Protein 7NN4 (pdb70)

Solvent-accessible surface area: 46908 Å² total

Radius of gyration: 36.26 Å; Cα contacts (8 Å, |Δi|>4): 3964; chains: 4; bounding box: 72×124×80 Å

Organism: Mycobacterium tuberculosis (strain ATCC 25618 / H37Rv) (NCBI:txid83332)

Sequence (1560 aa):
TTATMRQRWQAVMMNNYGTPPIALASGDGAVVTDVDGRTYIDLLGGIAVNVLGHRHPAVIEAVTRQMSTLGHTSNLYATEPGIALAEELVALLGADQRTRVFFCNSGAEANEAAFKLSRLTGRTKLVAAHDAFHGRTMGSSLALTGQPAKQTPFAPLPGDVTHVGYGDVDALAAAVDDHTAAVFLEPIMGESGVVVPPAGYLAAARDITARRGALLVLDEVQTGMGRTGAFFAHQHDGITPDVVTLAGLGGGLPIGACLAVGPAAELLTPGLHGSTFGGNPVCAAAALAVLRVLASDGLVRRAEVLGKSLRHGIEALGHPLIDHVRGRGLLLGIALTAPHAKDAEATARDAGYLVNAAAPDVIRLAPPLIIAEAQLDGFVAALPAILDRAVTTATMRQRWQAVMMNNYGTPPIALASGDGAVVTDVDGRTYIDLLGGIAVNVLGHRHPAVIEAVTRQMSTLGHTSNLYATEPGIALAEELVALLGADQRTRVFFCNSGAEANEAAFKLSRLTGRTKLVAAHDAFHGRTMGSSLALTGQPAKQTPFAPLPGDVTHVGYGDVDALAAAVDDHTAAVFLEPIMGESGVVVPPAGYLAAARDITARRGALLVLDEVQTGMGRTGAFFAHQHDGITPDVVTLAGLGGGLPIGACLAVGPAAELLTPGLHGSTFGGNPVCAAAALAVLRVLASDGLVRRAEVLGKSLRHGIEALGHPLIDHVRGRGLLLGIALTAPHAKDAEATARDAGYLVNAAAPDVIRLAPPLIIAEAQLDGFVAALPAILDRAVTTATMRQRWQAVMMNNYGTPPIALASGDGAVVTDVDGRTYIDLLGGIAVNVLGHRHPAVIEAVTRQMSTLGHTSNLYATEPGIALAEELVALLGADQRTRVFFCNSGAEANEAAFKLSRLTGRTKLVAAHDAFHGRTMGSSLALTGQPAKQTPFAPLPGDVTHVGYGDVDALAAAVDDHTAAVFLEPIMGESGVVVPPAGYLAAARDITARRGALLVLDEVQTGMGRTGAFFAHQHDGITPDVVTLAGLGGGLPIGACLAVGPAAELLTPGLHGSTFGGNPVCAAAALAVLRVLASDGLVRRAEVLGKSLRHGIEALGHPLIDHVRGRGLLLGIALTAPHAKDAEATARDAGYLVNAAAPDVIRLAPPLIIAEAQLDGFVAALPAILDRAVTTATMRQRWQAVMMNNYGTPPIALASGDGAVVTDVDGRTYIDLLGGIAVNVLGHRHPAVIEAVTRQMSTLGHTSNLYATEPGIALAEELVALLGADQRTRVFFCNSGAEANEAAFKLSRLTGRTKLVAAHDAFHGRTMGSSLALTGQPAKQTPFAPLPGDVTHVGYGDVDALAAAVDDHTAAVFLEPIMGESGVVVPPAGYLAAARDITARRGALLVLDEVQTGMGRTGAFFAHQHDGITPDVVTLAGLGGGLPIGACLAVGPAAELLTPGLHGSTFGGNPVCAAAALAVLRVLASDGLVRRAEVLGKSLRHGIEALGHPLIDHVRGRGLLLGIALTAPHAKDAEATARDAGYLVNAAAPDVIRLAPPLIIAEAQLDGFVAALPAILDRAV

Structure (mmCIF, N/CA/C/O backbone):
data_7NN4
#
_entry.id   7NN4
#
_cell.length_a   65.190
_cell.length_b   184.350
_cell.length_c   71.300
_cell.angle_alpha   90.000
_cell.angle_beta   106.210
_cell.angle_gamma   90.000
#
_symmetry.space_group_name_H-M   'P 1 21 1'
#
loop_
_entity.id
_entity.type
_entity.pdbx_description
1 polymer 'Acetylornithine aminotransferase'
2 non-polymer '3-hydroxynaphthalene-2-carboxylic acid'
3 non-polymer 'NITRATE ION'
4 water water
#
loop_
_atom_site.group_PDB
_atom_site.id
_atom_site.type_symbol
_atom_site.label_atom_id
_atom_site.label_alt_id
_atom_site.label_comp_id
_atom_site.label_asym_id
_atom_site.label_entity_id
_atom_site.label_seq_id
_atom_site.pdbx_PDB_ins_code
_atom_site.Cartn_x
_atom_site.Cartn_y
_atom_site.Cartn_z
_atom_site.occupancy
_atom_site.B_iso_or_equiv
_atom_site.auth_seq_id
_atom_site.auth_comp_id
_atom_site.auth_asym_id
_atom_site.auth_atom_id
_atom_site.pdbx_PDB_model_num
ATOM 1 N N . THR A 1 9 ? 43.720 44.889 39.425 1.00 45.45 7 THR A N 1
ATOM 2 C CA . THR A 1 9 ? 44.001 45.709 38.217 1.00 41.02 7 THR A CA 1
ATOM 3 C C . THR A 1 9 ? 43.321 45.170 36.952 1.00 40.21 7 THR A C 1
ATOM 4 O O . THR A 1 9 ? 43.109 43.969 36.847 1.00 35.76 7 THR A O 1
ATOM 8 N N . THR A 1 10 ? 43.046 46.076 36.014 1.00 37.90 8 THR A N 1
ATOM 9 C CA . THR A 1 10 ? 42.415 45.723 34.720 1.00 36.91 8 THR A CA 1
ATOM 10 C C . THR A 1 10 ? 43.332 44.783 33.936 1.00 36.87 8 THR A C 1
ATOM 11 O O . THR A 1 10 ? 42.830 43.802 33.411 1.00 33.36 8 THR A O 1
ATOM 15 N N . ALA A 1 11 ? 44.626 45.063 33.894 1.00 32.17 9 ALA A N 1
ATOM 16 C CA . ALA A 1 11 ? 45.565 44.208 33.140 1.00 33.45 9 ALA A CA 1
ATOM 17 C C . ALA A 1 11 ? 45.567 42.786 33.706 1.00 36.33 9 ALA A C 1
ATOM 18 O O . ALA A 1 11 ? 45.573 41.854 32.933 1.00 33.15 9 ALA A O 1
ATOM 20 N N . THR A 1 12 ? 45.601 42.636 35.020 1.00 31.61 10 THR A N 1
ATOM 21 C CA . THR A 1 12 ? 45.638 41.289 35.585 1.00 31.85 10 THR A CA 1
ATOM 22 C C . THR A 1 12 ? 44.343 40.537 35.299 1.00 28.73 10 THR A C 1
ATOM 23 O O . THR A 1 12 ? 44.371 39.356 34.937 1.00 27.39 10 THR A O 1
ATOM 27 N N . MET A 1 13 ? 43.202 41.214 35.441 1.00 28.99 11 MET A N 1
ATOM 28 C CA . MET A 1 13 ? 41.916 40.577 35.169 1.00 27.31 11 MET A CA 1
ATOM 29 C C . MET A 1 13 ? 41.786 40.197 33.701 1.00 27.63 11 MET A C 1
ATOM 30 O O . MET A 1 13 ? 41.247 39.129 33.372 1.00 23.68 11 MET A O 1
ATOM 35 N N . ARG A 1 14 ? 42.266 41.061 32.802 1.00 27.05 12 ARG A N 1
ATOM 36 C CA . ARG A 1 14 ? 42.221 40.754 31.376 1.00 25.90 12 ARG A CA 1
ATOM 37 C C . ARG A 1 14 ? 43.186 39.628 31.023 1.00 27.15 12 ARG A C 1
ATOM 38 O O . ARG A 1 14 ? 42.876 38.784 30.177 1.00 26.03 12 ARG A O 1
ATOM 46 N N . GLN A 1 15 ? 44.318 39.560 31.703 1.00 25.61 13 GLN A N 1
ATOM 47 C CA . GLN A 1 15 ? 45.260 38.451 31.445 1.00 26.76 13 GLN A CA 1
ATOM 48 C C . GLN A 1 15 ? 44.639 37.138 31.939 1.00 24.46 13 GLN A C 1
ATOM 49 O O . GLN A 1 15 ? 44.845 36.147 31.312 1.00 25.94 13 GLN A O 1
ATOM 55 N N . ARG A 1 16 ? 43.975 37.178 33.084 1.00 24.05 14 ARG A N 1
ATOM 56 C CA . ARG A 1 16 ? 43.312 35.964 33.556 1.00 24.02 14 ARG A CA 1
ATOM 57 C C . ARG A 1 16 ? 42.225 35.531 32.582 1.00 22.72 14 ARG A C 1
ATOM 58 O O . ARG A 1 16 ? 42.114 34.344 32.257 1.00 22.56 14 ARG A O 1
ATOM 66 N N . TRP A 1 17 ? 41.432 36.489 32.091 1.00 23.53 15 TRP A N 1
ATOM 67 C CA . TRP A 1 17 ? 40.430 36.186 31.070 1.00 21.18 15 TRP A CA 1
ATOM 68 C C . TRP A 1 17 ? 41.065 35.495 29.867 1.00 22.54 15 TRP A C 1
ATOM 69 O O . TRP A 1 17 ? 40.584 34.458 29.397 1.00 21.46 15 TRP A O 1
ATOM 80 N N . GLN A 1 18 ? 42.160 36.059 29.354 1.00 25.16 16 GLN A N 1
ATOM 81 C CA . GLN A 1 18 ? 42.779 35.531 28.147 1.00 23.56 16 GLN A CA 1
ATOM 82 C C . GLN A 1 18 ? 43.403 34.163 28.355 1.00 23.40 16 GLN A C 1
ATOM 83 O O . GLN A 1 18 ? 43.646 33.458 27.375 1.00 24.55 16 GLN A O 1
ATOM 89 N N . ALA A 1 19 ? 43.679 33.773 29.597 1.00 23.25 17 ALA A N 1
ATOM 90 C CA . ALA A 1 19 ? 44.284 32.479 29.859 1.00 24.75 17 ALA A CA 1
ATOM 91 C C . ALA A 1 19 ? 43.270 31.340 29.935 1.00 23.35 17 ALA A C 1
ATOM 92 O O . ALA A 1 19 ? 43.666 30.172 29.818 1.00 25.02 17 ALA A O 1
ATOM 94 N N . VAL A 1 20 ? 41.984 31.642 30.135 1.00 21.86 18 VAL A N 1
ATOM 95 C CA . VAL A 1 20 ? 41.009 30.595 30.450 1.00 20.36 18 VAL A CA 1
ATOM 96 C C . VAL A 1 20 ? 39.731 30.673 29.625 1.00 21.09 18 VAL A C 1
ATOM 97 O O . VAL A 1 20 ? 39.075 29.648 29.408 1.00 19.41 18 VAL A O 1
ATOM 101 N N . MET A 1 21 ? 39.338 31.867 29.196 1.00 19.04 19 MET A N 1
ATOM 102 C CA . MET A 1 21 ? 38.072 32.001 28.491 1.00 16.99 19 MET A CA 1
ATOM 103 C C . MET A 1 21 ? 38.258 31.665 27.019 1.00 20.83 19 MET A C 1
ATOM 104 O O . MET A 1 21 ? 39.303 31.948 26.428 1.00 22.41 19 MET A O 1
ATOM 109 N N . MET A 1 22 ? 37.241 31.046 26.425 1.00 19.82 20 MET A N 1
ATOM 110 C CA . MET A 1 22 ? 37.243 30.965 24.976 1.00 20.94 20 MET A CA 1
ATOM 111 C C . MET A 1 22 ? 37.176 32.375 24.404 1.00 21.94 20 MET A C 1
ATOM 112 O O . MET A 1 22 ? 36.748 33.317 25.070 1.00 22.51 20 MET A O 1
ATOM 117 N N . ASN A 1 23 ? 37.637 32.523 23.161 1.00 22.76 21 ASN A N 1
ATOM 118 C CA . ASN A 1 23 ? 37.799 33.843 22.560 1.00 24.16 21 ASN A CA 1
ATOM 119 C C . ASN A 1 23 ? 36.597 34.265 21.719 1.00 25.10 21 ASN A C 1
ATOM 120 O O . ASN A 1 23 ? 36.734 35.105 20.817 1.00 28.32 21 ASN A O 1
ATOM 125 N N . ASN A 1 24 ? 35.409 33.733 22.012 1.00 20.84 22 ASN A N 1
ATOM 126 C CA . ASN A 1 24 ? 34.235 34.044 21.206 1.00 19.99 22 ASN A CA 1
ATOM 127 C C . ASN A 1 24 ? 33.730 35.469 21.412 1.00 19.81 22 ASN A C 1
ATOM 128 O O . ASN A 1 24 ? 32.932 35.943 20.599 1.00 21.88 22 ASN A O 1
ATOM 133 N N . TYR A 1 25 ? 34.163 36.156 22.472 1.00 21.09 23 TYR A N 1
ATOM 134 C CA . TYR A 1 25 ? 33.813 37.548 22.713 1.00 21.85 23 TYR A CA 1
ATOM 135 C C . TYR A 1 25 ? 34.981 38.495 22.487 1.00 21.85 23 TYR A C 1
ATOM 136 O O . TYR A 1 25 ? 34.832 39.702 22.724 1.00 27.50 23 TYR A O 1
ATOM 145 N N . GLY A 1 26 ? 36.144 37.984 22.096 1.00 23.26 24 GLY A N 1
ATOM 146 C CA . GLY A 1 26 ? 37.335 38.805 22.261 1.00 26.48 24 GLY A CA 1
ATOM 147 C C . GLY A 1 26 ? 37.618 38.988 23.747 1.00 28.46 24 GLY A C 1
ATOM 148 O O . GLY A 1 26 ? 37.045 38.330 24.614 1.00 25.03 24 GLY A O 1
ATOM 149 N N . THR A 1 27 ? 38.526 39.924 24.031 1.00 23.71 25 THR A N 1
ATOM 150 C CA . THR A 1 27 ? 38.875 40.215 25.413 1.00 25.41 25 THR A CA 1
ATOM 151 C C . THR A 1 27 ? 38.205 41.514 25.835 1.00 23.82 25 THR A C 1
ATOM 152 O O . THR A 1 27 ? 38.393 42.546 25.166 1.00 25.18 25 THR A O 1
ATOM 156 N N . PRO A 1 28 ? 37.406 41.516 26.898 1.00 21.79 26 PRO A N 1
ATOM 157 C CA . PRO A 1 28 ? 36.715 42.746 27.320 1.00 21.67 26 PRO A CA 1
ATOM 158 C C . PRO A 1 28 ? 37.705 43.855 27.626 1.00 23.15 26 PRO A C 1
ATOM 159 O O . PRO A 1 28 ? 38.790 43.600 28.168 1.00 24.45 26 PRO A O 1
ATOM 163 N N . PRO A 1 29 ? 37.377 45.097 27.280 1.00 23.87 27 PRO A N 1
ATOM 164 C CA . PRO A 1 29 ? 38.328 46.194 27.510 1.00 26.34 27 PRO A CA 1
ATOM 165 C C . PRO A 1 29 ? 38.398 46.631 28.964 1.00 27.87 27 PRO A C 1
ATOM 166 O O . PRO A 1 29 ? 39.418 47.184 29.394 1.00 31.85 27 PRO A O 1
ATOM 170 N N . ILE A 1 30 ? 37.327 46.421 29.732 1.00 22.28 28 ILE A N 1
ATOM 171 C CA . ILE A 1 30 ? 37.325 46.798 31.138 1.00 24.78 28 ILE A CA 1
ATOM 172 C C . ILE A 1 30 ? 36.800 45.647 31.982 1.00 27.50 28 ILE A C 1
ATOM 173 O O . ILE A 1 30 ? 36.050 44.784 31.518 1.00 24.43 28 ILE A O 1
ATOM 178 N N . ALA A 1 31 ? 37.215 45.648 33.240 1.00 22.88 29 ALA A N 1
ATOM 179 C CA . ALA A 1 31 ? 36.794 44.652 34.215 1.00 21.52 29 ALA A CA 1
ATOM 180 C C . ALA A 1 31 ? 35.981 45.365 35.281 1.00 23.75 29 ALA A C 1
ATOM 181 O O . ALA A 1 31 ? 36.474 46.303 35.918 1.00 23.62 29 ALA A O 1
ATOM 183 N N . LEU A 1 32 ? 34.746 44.930 35.480 1.00 19.77 30 LEU A N 1
ATOM 184 C CA . LEU A 1 32 ? 33.858 45.575 36.430 1.00 20.31 30 LEU A CA 1
ATOM 185 C C . LEU A 1 32 ? 33.911 44.835 37.758 1.00 23.69 30 LEU A C 1
ATOM 186 O O . LEU A 1 32 ? 33.983 43.602 37.798 1.00 19.69 30 LEU A O 1
ATOM 191 N N . ALA A 1 33 ? 33.893 45.606 38.840 1.00 20.66 31 ALA A N 1
ATOM 192 C CA . ALA A 1 33 ? 33.980 45.082 40.198 1.00 21.36 31 ALA A CA 1
ATOM 193 C C . ALA A 1 33 ? 32.695 45.245 40.991 1.00 20.27 31 ALA A C 1
ATOM 194 O O . ALA A 1 33 ? 32.373 44.388 41.817 1.00 21.83 31 ALA A O 1
ATOM 196 N N . SER A 1 34 ? 31.951 46.328 40.781 1.00 18.77 32 SER A N 1
ATOM 197 C CA . SER A 1 34 ? 30.729 46.539 41.536 1.00 19.19 32 SER A CA 1
ATOM 198 C C . SER A 1 34 ? 29.765 47.392 40.725 1.00 19.60 32 SER A C 1
ATOM 199 O O . SER A 1 34 ? 30.140 48.042 39.743 1.00 19.75 32 SER A O 1
ATOM 202 N N . GLY A 1 35 ? 28.519 47.392 41.168 1.00 19.04 33 GLY A N 1
ATOM 203 C CA . GLY A 1 35 ? 27.481 48.195 40.546 1.00 19.84 33 GLY A CA 1
ATOM 204 C C . GLY A 1 35 ? 26.389 48.512 41.538 1.00 22.30 33 GLY A C 1
ATOM 205 O O . GLY A 1 35 ? 26.105 47.730 42.455 1.00 21.92 33 GLY A O 1
ATOM 206 N N . ASP A 1 36 ? 25.757 49.665 41.343 1.00 18.99 34 ASP A N 1
ATOM 207 C CA . ASP A 1 36 ? 24.645 50.078 42.186 1.00 19.98 34 ASP A CA 1
ATOM 208 C C . ASP A 1 36 ? 23.795 51.028 41.363 1.00 20.21 34 ASP A C 1
ATOM 209 O O . ASP A 1 36 ? 24.287 52.069 40.917 1.00 19.62 34 ASP A O 1
ATOM 214 N N . GLY A 1 37 ? 22.540 50.656 41.144 1.00 20.64 35 GLY A N 1
ATOM 215 C CA . GLY A 1 37 ? 21.687 51.450 40.278 1.00 20.80 35 GLY A CA 1
ATOM 216 C C . GLY A 1 37 ? 22.251 51.468 38.873 1.00 19.58 35 GLY A C 1
ATOM 217 O O . GLY A 1 37 ? 22.592 50.427 38.291 1.00 20.65 35 GLY A O 1
ATOM 218 N N . ALA A 1 38 ? 22.376 52.670 38.316 1.00 20.37 36 ALA A N 1
ATOM 219 C CA . ALA A 1 38 ? 22.914 52.844 36.978 1.00 21.56 36 ALA A CA 1
ATOM 220 C C . ALA A 1 38 ? 24.397 53.206 36.972 1.00 21.13 36 ALA A C 1
ATOM 221 O O . ALA A 1 38 ? 24.898 53.694 35.957 1.00 22.06 36 ALA A O 1
ATOM 223 N N . VAL A 1 39 ? 25.118 52.966 38.069 1.00 19.75 37 VAL A N 1
ATOM 224 C CA . VAL A 1 39 ? 26.542 53.258 38.142 1.00 18.64 37 VAL A CA 1
ATOM 225 C C . VAL A 1 39 ? 27.314 51.971 38.396 1.00 18.25 37 VAL A C 1
ATOM 226 O O . VAL A 1 39 ? 27.018 51.243 39.350 1.00 21.22 37 VAL A O 1
ATOM 230 N N . VAL A 1 40 ? 28.319 51.709 37.568 1.00 17.43 38 VAL A N 1
ATOM 231 C CA . VAL A 1 40 ? 29.217 50.582 37.780 1.00 20.12 38 VAL A CA 1
ATOM 232 C C . VAL A 1 40 ? 30.631 51.098 37.996 1.00 20.82 38 VAL A C 1
ATOM 233 O O . VAL A 1 40 ? 31.005 52.177 37.524 1.00 20.82 38 VAL A O 1
ATOM 237 N N . THR A 1 41 ? 31.418 50.321 38.732 1.00 20.46 39 THR A N 1
ATOM 238 C CA . THR A 1 41 ? 32.773 50.692 39.115 1.00 23.31 39 THR A CA 1
ATOM 239 C C . THR A 1 41 ? 33.717 49.601 38.639 1.00 20.90 39 THR A C 1
ATOM 240 O O . THR A 1 41 ? 33.476 48.414 38.898 1.00 22.86 39 THR A O 1
ATOM 244 N N . ASP A 1 42 ? 34.778 49.989 37.936 1.00 20.01 40 ASP A N 1
ATOM 245 C CA . ASP A 1 42 ? 35.737 48.991 37.483 1.00 21.67 40 ASP A CA 1
ATOM 246 C C . ASP A 1 42 ? 36.723 48.621 38.599 1.00 24.67 40 ASP A C 1
ATOM 247 O O . ASP A 1 42 ? 36.665 49.146 39.715 1.00 24.53 40 ASP A O 1
ATOM 252 N N . VAL A 1 43 ? 37.619 47.675 38.296 1.00 25.67 41 VAL A N 1
ATOM 253 C CA . VAL A 1 43 ? 38.571 47.179 39.288 1.00 25.27 41 VAL A CA 1
ATOM 254 C C . VAL A 1 43 ? 39.591 48.241 39.683 1.00 29.93 41 VAL A C 1
ATOM 255 O O . VAL A 1 43 ? 40.231 48.116 40.731 1.00 30.44 41 VAL A O 1
ATOM 259 N N . ASP A 1 44 ? 39.741 49.276 38.868 1.00 26.56 42 ASP A N 1
ATOM 260 C CA . ASP A 1 44 ? 40.676 50.382 39.189 1.00 28.79 42 ASP A CA 1
ATOM 261 C C . ASP A 1 44 ? 39.955 51.496 39.965 1.00 32.04 42 ASP A C 1
ATOM 262 O O . ASP A 1 44 ? 40.619 52.415 40.364 1.00 31.11 42 ASP A O 1
ATOM 267 N N . GLY A 1 45 ? 38.651 51.399 40.183 1.00 24.56 43 GLY A N 1
ATOM 268 C CA . GLY A 1 45 ? 37.897 52.400 40.957 1.00 26.84 43 GLY A CA 1
ATOM 269 C C . GLY A 1 45 ? 37.164 53.412 40.103 1.00 25.77 43 GLY A C 1
ATOM 270 O O . GLY A 1 45 ? 36.468 54.231 40.651 1.00 23.91 43 GLY A O 1
ATOM 271 N N . ARG A 1 46 ? 37.325 53.337 38.791 1.00 23.48 44 ARG A N 1
ATOM 272 C CA . ARG A 1 46 ? 36.628 54.298 37.909 1.00 23.34 44 ARG A CA 1
ATOM 273 C C . ARG A 1 46 ? 35.138 53.980 37.872 1.00 25.82 44 ARG A C 1
ATOM 274 O O . ARG A 1 46 ? 34.786 52.807 37.819 1.00 23.14 44 ARG A O 1
ATOM 282 N N . THR A 1 47 ? 34.320 55.015 37.861 1.00 22.40 45 THR A N 1
ATOM 283 C CA . THR A 1 47 ? 32.863 54.824 37.776 1.00 22.08 45 THR A CA 1
ATOM 284 C C . THR A 1 47 ? 32.377 55.200 36.380 1.00 23.82 45 THR A C 1
ATOM 285 O O . THR A 1 47 ? 32.988 56.027 35.726 1.00 21.25 45 THR A O 1
ATOM 289 N N . TYR A 1 48 ? 31.302 54.535 35.981 1.00 19.57 46 TYR A N 1
ATOM 290 C CA . TYR A 1 48 ? 30.666 54.797 34.678 1.00 18.20 46 TYR A CA 1
ATOM 291 C C . TYR A 1 48 ? 29.161 54.804 34.847 1.00 18.87 46 TYR A C 1
ATOM 292 O O . TYR A 1 48 ? 28.634 54.040 35.600 1.00 20.70 46 TYR A O 1
ATOM 301 N N . ILE A 1 49 ? 28.518 55.717 34.155 1.00 20.01 47 ILE A N 1
ATOM 302 C CA . ILE A 1 49 ? 27.070 55.680 34.067 1.00 18.91 47 ILE A CA 1
ATOM 303 C C . ILE A 1 49 ? 26.692 54.672 32.994 1.00 19.13 47 ILE A C 1
ATOM 304 O O . ILE A 1 49 ? 27.196 54.727 31.864 1.00 20.74 47 ILE A O 1
ATOM 309 N N . ASP A 1 50 ? 25.851 53.718 33.368 1.00 19.85 48 ASP A N 1
ATOM 310 C CA . ASP A 1 50 ? 25.530 52.573 32.525 1.00 19.93 48 ASP A CA 1
ATOM 311 C C . ASP A 1 50 ? 24.321 52.937 31.677 1.00 20.13 48 ASP A C 1
ATOM 312 O O . ASP A 1 50 ? 23.188 52.933 32.158 1.00 20.12 48 ASP A O 1
ATOM 317 N N . LEU A 1 51 ? 24.568 53.286 30.415 1.00 17.70 49 LEU A N 1
ATOM 318 C CA . LEU A 1 51 ? 23.507 53.583 29.463 1.00 18.48 49 LEU A CA 1
ATOM 319 C C . LEU A 1 51 ? 23.164 52.382 28.595 1.00 18.12 49 LEU A C 1
ATOM 320 O O . LEU A 1 51 ? 22.363 52.507 27.670 1.00 19.61 49 LEU A O 1
ATOM 325 N N . LEU A 1 52 ? 23.754 51.227 28.887 1.00 20.23 50 LEU A N 1
ATOM 326 C CA . LEU A 1 52 ? 23.545 50.009 28.118 1.00 17.89 50 LEU A CA 1
ATOM 327 C C . LEU A 1 52 ? 22.881 48.893 28.912 1.00 21.41 50 LEU A C 1
ATOM 328 O O . LEU A 1 52 ? 22.278 47.999 28.304 1.00 19.57 50 LEU A O 1
ATOM 333 N N . GLY A 1 53 ? 22.971 48.911 30.240 1.00 19.03 51 GLY A N 1
ATOM 334 C CA . GLY A 1 53 ? 22.258 47.945 31.059 1.00 19.35 51 GLY A CA 1
ATOM 335 C C . GLY A 1 53 ? 22.691 46.509 30.876 1.00 18.32 51 GLY A C 1
ATOM 336 O O . GLY A 1 53 ? 21.880 45.598 31.070 1.00 20.30 51 GLY A O 1
ATOM 337 N N . GLY A 1 54 ? 23.947 46.273 30.509 1.00 18.54 52 GLY A N 1
ATOM 338 C CA . GLY A 1 54 ? 24.353 44.914 30.199 1.00 18.05 52 GLY A CA 1
ATOM 339 C C . GLY A 1 54 ? 23.672 44.366 28.967 1.00 19.91 52 GLY A C 1
ATOM 340 O O . GLY A 1 54 ? 23.436 43.147 28.872 1.00 20.29 52 GLY A O 1
ATOM 341 N N . ILE A 1 55 ? 23.341 45.251 28.020 1.00 17.94 53 ILE A N 1
ATOM 342 C CA . ILE A 1 55 ? 22.587 44.951 26.802 1.00 18.39 53 ILE A CA 1
ATOM 343 C C . ILE A 1 55 ? 21.113 44.750 27.140 1.00 18.41 53 ILE A C 1
ATOM 344 O O . ILE A 1 55 ? 20.540 43.684 26.888 1.00 19.02 53 ILE A O 1
ATOM 349 N N . ALA A 1 56 ? 20.500 45.773 27.730 1.00 17.53 54 ALA A N 1
ATOM 350 C CA . ALA A 1 56 ? 19.074 45.859 28.018 1.00 17.03 54 ALA A CA 1
ATOM 351 C C . ALA A 1 56 ? 18.594 44.913 29.111 1.00 20.64 54 ALA A C 1
ATOM 352 O O . ALA A 1 56 ? 17.379 44.762 29.286 1.00 26.76 54 ALA A O 1
ATOM 354 N N . VAL A 1 57 ? 19.497 44.294 29.865 1.00 15.45 55 VAL A N 1
ATOM 355 C CA . VAL A 1 57 ? 19.101 43.319 30.878 1.00 16.48 55 VAL A CA 1
ATOM 356 C C . VAL A 1 57 ? 18.759 43.980 32.203 1.00 17.29 55 VAL A C 1
ATOM 357 O O . VAL A 1 57 ? 17.776 43.621 32.856 1.00 16.98 55 VAL A O 1
ATOM 361 N N . ASN A 1 58 ? 19.576 44.936 32.634 1.00 18.42 56 ASN A N 1
ATOM 362 C CA . ASN A 1 58 ? 19.443 45.476 33.983 1.00 19.19 56 ASN A CA 1
ATOM 363 C C . ASN A 1 58 ? 18.382 46.575 33.986 1.00 18.86 56 ASN A C 1
ATOM 364 O O . ASN A 1 58 ? 18.657 47.764 34.167 1.00 19.93 56 ASN A O 1
ATOM 369 N N . VAL A 1 59 ? 17.135 46.137 33.778 1.00 17.96 57 VAL A N 1
ATOM 370 C CA . VAL A 1 59 ? 16.003 47.060 33.737 1.00 19.27 57 VAL A CA 1
ATOM 371 C C . VAL A 1 59 ? 15.870 47.834 35.048 1.00 21.99 57 VAL A C 1
ATOM 372 O O . VAL A 1 59 ? 15.434 48.995 35.052 1.00 20.63 57 VAL A O 1
ATOM 376 N N . LEU A 1 60 ? 16.310 47.245 36.155 1.00 18.34 58 LEU A N 1
ATOM 377 C CA . LEU A 1 60 ? 16.184 47.966 37.448 1.00 20.68 58 LEU A CA 1
ATOM 378 C C . LEU A 1 60 ? 17.571 48.304 37.984 1.00 20.81 58 LEU A C 1
ATOM 379 O O . LEU A 1 60 ? 17.691 48.570 39.161 1.00 22.13 58 LEU A O 1
ATOM 384 N N . GLY A 1 61 ? 18.583 48.231 37.130 1.00 18.95 59 GLY A N 1
ATOM 385 C CA . GLY A 1 61 ? 19.971 48.487 37.514 1.00 18.81 59 GLY A CA 1
ATOM 386 C C . GLY A 1 61 ? 20.544 47.422 38.431 1.00 18.96 59 GLY A C 1
ATOM 387 O O . GLY A 1 61 ? 20.033 46.355 38.500 1.00 19.72 59 GLY A O 1
ATOM 388 N N . HIS A 1 62 ? 21.609 47.767 39.129 1.00 17.86 60 HIS A N 1
ATOM 389 C CA . HIS A 1 62 ? 22.259 46.823 40.058 1.00 19.25 60 HIS A CA 1
ATOM 390 C C . HIS A 1 62 ? 21.771 47.045 41.490 1.00 20.74 60 HIS A C 1
ATOM 391 O O . HIS A 1 62 ? 21.392 48.131 41.820 1.00 20.74 60 HIS A O 1
ATOM 398 N N . ARG A 1 63 ? 21.818 45.980 42.278 1.00 21.29 61 ARG A N 1
ATOM 399 C CA . ARG A 1 63 ? 21.469 46.006 43.716 1.00 22.35 61 ARG A CA 1
ATOM 400 C C . ARG A 1 63 ? 20.070 46.563 43.953 1.00 22.41 61 ARG A C 1
ATOM 401 O O . ARG A 1 63 ? 19.894 47.238 44.927 1.00 22.72 61 ARG A O 1
ATOM 409 N N . HIS A 1 64 ? 19.119 46.272 43.090 1.00 19.97 62 HIS A N 1
ATOM 410 C CA . HIS A 1 64 ? 17.784 46.780 43.375 1.00 20.88 62 HIS A CA 1
ATOM 411 C C . HIS A 1 64 ? 17.207 46.056 44.586 1.00 22.79 62 HIS A C 1
ATOM 412 O O . HIS A 1 64 ? 17.178 44.819 44.609 1.00 20.73 62 HIS A O 1
ATOM 419 N N . PRO A 1 65 ? 16.756 46.783 45.611 1.00 23.64 63 PRO A N 1
ATOM 420 C CA . PRO A 1 65 ? 16.354 46.121 46.861 1.00 23.17 63 PRO A CA 1
ATOM 421 C C . PRO A 1 65 ? 15.216 45.135 46.696 1.00 23.42 63 PRO A C 1
ATOM 422 O O . PRO A 1 65 ? 15.158 44.151 47.444 1.00 23.19 63 PRO A O 1
ATOM 426 N N . ALA A 1 66 ? 14.298 45.368 45.752 1.00 22.99 64 ALA A N 1
ATOM 427 C CA . ALA A 1 66 ? 13.167 44.459 45.605 1.00 21.41 64 ALA A CA 1
ATOM 428 C C . ALA A 1 66 ? 13.605 43.129 45.006 1.00 21.69 64 ALA A C 1
ATOM 429 O O . ALA A 1 66 ? 13.093 42.071 45.388 1.00 22.87 64 ALA A O 1
ATOM 431 N N . VAL A 1 67 ? 14.541 43.169 44.055 1.00 19.26 65 VAL A N 1
ATOM 432 C CA . VAL A 1 67 ? 15.054 41.936 43.466 1.00 23.12 65 VAL A CA 1
ATOM 433 C C . VAL A 1 67 ? 15.872 41.165 44.493 1.00 21.42 65 VAL A C 1
ATOM 434 O O . VAL A 1 67 ? 15.691 39.954 44.671 1.00 22.33 65 VAL A O 1
ATOM 438 N N . ILE A 1 68 ? 16.790 41.856 45.176 1.00 21.37 66 ILE A N 1
ATOM 439 C CA . ILE A 1 68 ? 17.579 41.231 46.238 1.00 22.28 66 ILE A CA 1
ATOM 440 C C . ILE A 1 68 ? 16.666 40.576 47.269 1.00 21.87 66 ILE A C 1
ATOM 441 O O . ILE A 1 68 ? 16.885 39.431 47.682 1.00 22.01 66 ILE A O 1
ATOM 446 N N . GLU A 1 69 ? 15.630 41.281 47.681 1.00 22.61 67 GLU A N 1
ATOM 447 C CA . GLU A 1 69 ? 14.722 40.719 48.705 1.00 24.58 67 GLU A CA 1
ATOM 448 C C . GLU A 1 69 ? 14.009 39.472 48.187 1.00 26.71 67 GLU A C 1
ATOM 449 O O . GLU A 1 69 ? 13.908 38.522 48.915 1.00 22.71 67 GLU A O 1
ATOM 455 N N . ALA A 1 70 ? 13.514 39.523 46.966 1.00 23.23 68 ALA A N 1
ATOM 456 C CA . ALA A 1 70 ? 12.786 38.381 46.426 1.00 22.72 68 ALA A CA 1
ATOM 457 C C . ALA A 1 70 ? 13.689 37.166 46.298 1.00 21.53 68 ALA A C 1
ATOM 458 O O . ALA A 1 70 ? 13.282 36.042 46.620 1.00 21.29 68 ALA A O 1
ATOM 460 N N . VAL A 1 71 ? 14.916 37.371 45.819 1.00 18.83 69 VAL A N 1
ATOM 461 C CA . VAL A 1 71 ? 15.831 36.251 45.623 1.00 18.67 69 VAL A CA 1
ATOM 462 C C . VAL A 1 71 ? 16.262 35.671 46.965 1.00 18.58 69 VAL A C 1
ATOM 463 O O . VAL A 1 71 ? 16.246 34.449 47.165 1.00 21.66 69 VAL A O 1
ATOM 467 N N . THR A 1 72 ? 16.655 36.536 47.906 1.00 20.18 70 THR A N 1
ATOM 468 C CA . THR A 1 72 ? 17.087 36.022 49.205 1.00 22.70 70 THR A CA 1
ATOM 469 C C . THR A 1 72 ? 15.946 35.301 49.912 1.00 19.69 70 THR A C 1
ATOM 470 O O . THR A 1 72 ? 16.146 34.226 50.491 1.00 21.55 70 THR A O 1
ATOM 474 N N . ARG A 1 73 ? 14.748 35.852 49.854 1.00 21.57 71 ARG A N 1
ATOM 475 C CA . ARG A 1 73 ? 13.561 35.205 50.474 1.00 21.84 71 ARG A CA 1
ATOM 476 C C . ARG A 1 73 ? 13.292 33.832 49.838 1.00 23.43 71 ARG A C 1
ATOM 477 O O . ARG A 1 73 ? 13.080 32.877 50.552 1.00 23.45 71 ARG A O 1
ATOM 485 N N . GLN A 1 74 ? 13.323 33.752 48.513 1.00 19.68 72 GLN A N 1
ATOM 486 C CA . GLN A 1 74 ? 12.997 32.484 47.872 1.00 20.46 72 GLN A CA 1
ATOM 487 C C . GLN A 1 74 ? 14.081 31.434 48.105 1.00 18.64 72 GLN A C 1
ATOM 488 O O . GLN A 1 74 ? 13.771 30.251 48.305 1.00 20.46 72 GLN A O 1
ATOM 494 N N . MET A 1 75 ? 15.354 31.841 48.075 1.00 19.41 73 MET A N 1
ATOM 495 C CA . MET A 1 75 ? 16.436 30.899 48.341 1.00 19.73 73 MET A CA 1
ATOM 496 C C . MET A 1 75 ? 16.336 30.323 49.743 1.00 22.57 73 MET A C 1
ATOM 497 O O . MET A 1 75 ? 16.740 29.179 49.972 1.00 21.86 73 MET A O 1
ATOM 502 N N . SER A 1 76 ? 15.824 31.101 50.692 1.00 22.53 74 SER A N 1
ATOM 503 C CA . SER A 1 76 ? 15.632 30.630 52.056 1.00 22.60 74 SER A CA 1
ATOM 504 C C . SER A 1 76 ? 14.297 29.925 52.254 1.00 22.99 74 SER A C 1
ATOM 505 O O . SER A 1 76 ? 13.939 29.620 53.396 1.00 23.76 74 SER A O 1
ATOM 508 N N . THR A 1 77 ? 13.557 29.670 51.171 1.00 20.23 75 THR A N 1
ATOM 509 C CA . THR A 1 77 ? 12.283 28.958 51.216 1.00 19.19 75 THR A CA 1
ATOM 510 C C . THR A 1 77 ? 12.332 27.676 50.399 1.00 20.28 75 THR A C 1
ATOM 511 O O . THR A 1 77 ? 12.102 26.590 50.946 1.00 19.21 75 THR A O 1
ATOM 515 N N . LEU A 1 78 ? 12.608 27.771 49.095 1.00 20.98 76 LEU A N 1
ATOM 516 C CA . LEU A 1 78 ? 12.594 26.613 48.201 1.00 18.40 76 LEU A CA 1
ATOM 517 C C . LEU A 1 78 ? 13.357 26.999 46.947 1.00 18.12 76 LEU A C 1
ATOM 518 O O . LEU A 1 78 ? 13.016 27.997 46.303 1.00 19.24 76 LEU A O 1
ATOM 523 N N . GLY A 1 79 ? 14.368 26.221 46.598 1.00 19.23 77 GLY A N 1
ATOM 524 C CA . GLY A 1 79 ? 15.126 26.440 45.386 1.00 18.93 77 GLY A CA 1
ATOM 525 C C . GLY A 1 79 ? 14.569 25.656 44.218 1.00 17.73 77 GLY A C 1
ATOM 526 O O . GLY A 1 79 ? 13.394 25.289 44.176 1.00 17.35 77 GLY A O 1
ATOM 527 N N . HIS A 1 80 ? 15.446 25.387 43.256 1.00 18.27 78 HIS A N 1
ATOM 528 C CA . HIS A 1 80 ? 15.097 24.565 42.106 1.00 15.70 78 HIS A CA 1
ATOM 529 C C . HIS A 1 80 ? 14.378 23.281 42.520 1.00 16.42 78 HIS A C 1
ATOM 530 O O . HIS A 1 80 ? 14.797 22.583 43.450 1.00 16.67 78 HIS A O 1
ATOM 537 N N . THR A 1 81 ? 13.312 22.944 41.795 1.00 14.44 79 THR A N 1
ATOM 538 C CA . THR A 1 81 ? 12.670 21.646 41.945 1.00 15.24 79 THR A CA 1
ATOM 539 C C . THR A 1 81 ? 12.578 20.842 40.655 1.00 15.25 79 THR A C 1
ATOM 540 O O . THR A 1 81 ? 12.491 19.607 40.727 1.00 17.70 79 THR A O 1
ATOM 544 N N . SER A 1 82 ? 12.630 21.502 39.493 1.00 15.01 80 SER A N 1
ATOM 545 C CA . SER A 1 82 ? 12.258 20.995 38.173 1.00 17.33 80 SER A CA 1
ATOM 546 C C . SER A 1 82 ? 10.745 20.984 38.013 1.00 16.74 80 SER A C 1
ATOM 547 O O . SER A 1 82 ? 10.004 21.082 39.000 1.00 15.79 80 SER A O 1
ATOM 550 N N . ASN A 1 83 ? 10.285 20.844 36.777 1.00 16.63 81 ASN A N 1
ATOM 551 C CA . ASN A 1 83 ? 8.862 20.880 36.481 1.00 15.45 81 ASN A CA 1
ATOM 552 C C . ASN A 1 83 ? 8.178 19.544 36.680 1.00 14.61 81 ASN A C 1
ATOM 553 O O . ASN A 1 83 ? 7.048 19.365 36.207 1.00 17.81 81 ASN A O 1
ATOM 558 N N . LEU A 1 84 ? 8.849 18.602 37.358 1.00 14.76 82 LEU A N 1
ATOM 559 C CA . LEU A 1 84 ? 8.138 17.470 37.933 1.00 16.22 82 LEU A CA 1
ATOM 560 C C . LEU A 1 84 ? 7.234 17.907 39.075 1.00 17.93 82 LEU A C 1
ATOM 561 O O . LEU A 1 84 ? 6.386 17.121 39.515 1.00 18.74 82 LEU A O 1
ATOM 566 N N . TYR A 1 85 ? 7.390 19.139 39.552 1.00 16.86 83 TYR A N 1
ATOM 567 C CA . TYR A 1 85 ? 6.671 19.649 40.710 1.00 15.18 83 TYR A CA 1
ATOM 568 C C . TYR A 1 85 ? 6.153 21.039 40.387 1.00 18.06 83 TYR A C 1
ATOM 569 O O . TYR A 1 85 ? 6.843 21.827 39.730 1.00 19.91 83 TYR A O 1
ATOM 578 N N . ALA A 1 86 ? 4.940 21.339 40.848 1.00 17.09 84 ALA A N 1
ATOM 579 C CA . ALA A 1 86 ? 4.411 22.688 40.706 1.00 18.08 84 ALA A CA 1
ATOM 580 C C . ALA A 1 86 ? 4.953 23.558 41.829 1.00 19.80 84 ALA A C 1
ATOM 581 O O . ALA A 1 86 ? 5.040 23.122 42.978 1.00 18.64 84 ALA A O 1
ATOM 583 N N . THR A 1 87 ? 5.343 24.789 41.498 1.00 16.09 85 THR A N 1
ATOM 584 C CA . THR A 1 87 ? 5.812 25.722 42.514 1.00 15.92 85 THR A CA 1
ATOM 585 C C . THR A 1 87 ? 5.231 27.103 42.249 1.00 17.86 85 THR A C 1
ATOM 586 O O . THR A 1 87 ? 4.993 27.486 41.103 1.00 18.12 85 THR A O 1
ATOM 590 N N . GLU A 1 88 ? 5.031 27.845 43.335 1.00 18.82 86 GLU A N 1
ATOM 591 C CA . GLU A 1 88 ? 4.295 29.110 43.284 1.00 21.25 86 GLU A CA 1
ATOM 592 C C . GLU A 1 88 ? 4.908 30.181 42.389 1.00 20.71 86 GLU A C 1
ATOM 593 O O . GLU A 1 88 ? 4.166 30.781 41.590 1.00 18.65 86 GLU A O 1
ATOM 599 N N . PRO A 1 89 ? 6.199 30.504 42.477 1.00 18.10 87 PRO A N 1
ATOM 600 C CA . PRO A 1 89 ? 6.684 31.682 41.738 1.00 18.69 87 PRO A CA 1
ATOM 601 C C . PRO A 1 89 ? 6.482 31.576 40.235 1.00 17.85 87 PRO A C 1
ATOM 602 O O . PRO A 1 89 ? 6.031 32.542 39.605 1.00 17.82 87 PRO A O 1
ATOM 606 N N . GLY A 1 90 ? 6.761 30.418 39.642 1.00 17.02 88 GLY A N 1
ATOM 607 C CA . GLY A 1 90 ? 6.585 30.286 38.207 1.00 17.64 88 GLY A CA 1
ATOM 608 C C . GLY A 1 90 ? 5.134 30.387 37.788 1.00 18.12 88 GLY A C 1
ATOM 609 O O . GLY A 1 90 ? 4.817 30.990 36.757 1.00 17.02 88 GLY A O 1
ATOM 610 N N . ILE A 1 91 ? 4.229 29.793 38.573 1.00 16.27 89 ILE A N 1
ATOM 611 C CA . ILE A 1 91 ? 2.809 29.901 38.255 1.00 20.50 89 ILE A CA 1
ATOM 612 C C . ILE A 1 91 ? 2.361 31.356 38.338 1.00 19.28 89 ILE A C 1
ATOM 613 O O . ILE A 1 91 ? 1.684 31.866 37.437 1.00 19.87 89 ILE A O 1
ATOM 618 N N . ALA A 1 92 ? 2.765 32.053 39.404 1.00 16.01 90 ALA A N 1
ATOM 619 C CA . ALA A 1 92 ? 2.378 33.453 39.571 1.00 18.07 90 ALA A CA 1
ATOM 620 C C . ALA A 1 92 ? 2.971 34.324 38.471 1.00 21.79 90 ALA A C 1
ATOM 621 O O . ALA A 1 92 ? 2.304 35.233 37.961 1.00 20.77 90 ALA A O 1
ATOM 623 N N . LEU A 1 93 ? 4.220 34.061 38.088 1.00 17.46 91 LEU A N 1
ATOM 624 C CA . LEU A 1 93 ? 4.834 34.832 37.014 1.00 16.84 91 LEU A CA 1
ATOM 625 C C . LEU A 1 93 ? 4.104 34.618 35.700 1.00 18.70 91 LEU A C 1
ATOM 626 O O . LEU A 1 93 ? 3.851 35.577 34.957 1.00 17.96 91 LEU A O 1
ATOM 631 N N . ALA A 1 94 ? 3.756 33.370 35.395 1.00 18.25 92 ALA A N 1
ATOM 632 C CA . ALA A 1 94 ? 3.004 33.088 34.181 1.00 15.92 92 ALA A CA 1
ATOM 633 C C . ALA A 1 94 ? 1.672 33.826 34.190 1.00 19.15 92 ALA A C 1
ATOM 634 O O . ALA A 1 94 ? 1.282 34.430 33.186 1.00 18.21 92 ALA A O 1
ATOM 636 N N . GLU A 1 95 ? 0.981 33.815 35.329 1.00 18.56 93 GLU A N 1
ATOM 637 C CA . GLU A 1 95 ? -0.277 34.550 35.442 1.00 22.25 93 GLU A CA 1
ATOM 638 C C . GLU A 1 95 ? -0.065 36.040 35.200 1.00 18.95 93 GLU A C 1
ATOM 639 O O . GLU A 1 95 ? -0.847 36.677 34.479 1.00 20.20 93 GLU A O 1
ATOM 645 N N . GLU A 1 96 ? 0.987 36.613 35.785 1.00 19.73 94 GLU A N 1
ATOM 646 C CA . GLU A 1 96 ? 1.231 38.045 35.614 1.00 17.81 94 GLU A CA 1
ATOM 647 C C . GLU A 1 96 ? 1.578 38.383 34.166 1.00 22.22 94 GLU A C 1
ATOM 648 O O . GLU A 1 96 ? 1.134 39.4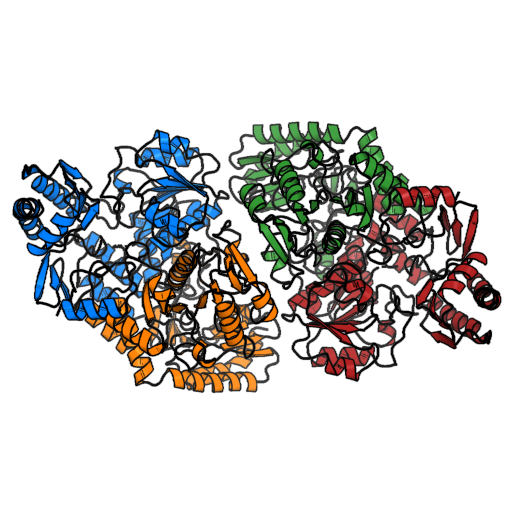15 33.638 1.00 22.23 94 GLU A O 1
ATOM 654 N N . LEU A 1 97 ? 2.390 37.545 33.518 1.00 20.10 95 LEU A N 1
ATOM 655 C CA . LEU A 1 97 ? 2.765 37.798 32.128 1.00 18.27 95 LEU A CA 1
ATOM 656 C C . LEU A 1 97 ? 1.566 37.679 31.198 1.00 19.62 95 LEU A C 1
ATOM 657 O O . LEU A 1 97 ? 1.429 38.468 30.256 1.00 19.41 95 LEU A O 1
ATOM 662 N N . VAL A 1 98 ? 0.688 36.708 31.441 1.00 19.14 96 VAL A N 1
ATOM 663 C CA . VAL A 1 98 ? -0.514 36.579 30.621 1.00 19.86 96 VAL A CA 1
ATOM 664 C C . VAL A 1 98 ? -1.404 37.811 30.785 1.00 20.43 96 VAL A C 1
ATOM 665 O O . VAL A 1 98 ? -1.953 38.333 29.807 1.00 22.53 96 VAL A O 1
ATOM 669 N N . ALA A 1 99 ? -1.541 38.306 32.018 1.00 20.75 97 ALA A N 1
ATOM 670 C CA . ALA A 1 99 ? -2.320 39.522 32.248 1.00 24.21 97 ALA A CA 1
ATOM 671 C C . ALA A 1 99 ? -1.725 40.706 31.497 1.00 24.05 97 ALA A C 1
ATOM 672 O O . ALA A 1 99 ? -2.458 41.527 30.925 1.00 23.48 97 ALA A O 1
ATOM 674 N N . LEU A 1 100 ? -0.395 40.817 31.493 1.00 21.76 98 LEU A N 1
ATOM 675 C CA . LEU A 1 100 ? 0.252 41.947 30.833 1.00 19.45 98 LEU A CA 1
ATOM 676 C C . LEU A 1 100 ? 0.076 41.886 29.323 1.00 23.58 98 LEU A C 1
ATOM 677 O O . LEU A 1 100 ? -0.065 42.926 28.668 1.00 23.63 98 LEU A O 1
ATOM 682 N N . LEU A 1 101 ? 0.096 40.685 28.748 1.00 20.39 99 LEU A N 1
ATOM 683 C CA . LEU A 1 101 ? -0.141 40.562 27.316 1.00 21.58 99 LEU A CA 1
ATOM 684 C C . LEU A 1 101 ? -1.574 40.952 26.966 1.00 23.22 99 LEU A C 1
ATOM 685 O O . LEU A 1 101 ? -1.813 41.606 25.944 1.00 27.21 99 LEU A O 1
ATOM 690 N N . GLY A 1 102 ? -2.536 40.556 27.796 1.00 25.92 100 GLY A N 1
ATOM 691 C CA . GLY A 1 102 ? -3.911 40.992 27.612 1.00 26.29 100 GLY A CA 1
ATOM 692 C C . GLY A 1 102 ? -4.567 40.475 26.354 1.00 28.56 100 GLY A C 1
ATOM 693 O O . GLY A 1 102 ? -5.416 41.164 25.775 1.00 34.00 100 GLY A O 1
ATOM 694 N N . ALA A 1 103 ? -4.201 39.280 25.909 1.00 25.76 101 ALA A N 1
ATOM 695 C CA . ALA A 1 103 ? -4.838 38.711 24.735 1.00 27.46 101 ALA A CA 1
ATOM 696 C C . ALA A 1 103 ? -6.259 38.273 25.074 1.00 29.29 101 ALA A C 1
ATOM 697 O O . ALA A 1 103 ? -6.592 37.997 26.230 1.00 33.01 101 ALA A O 1
ATOM 699 N N . ASP A 1 104 ? -7.104 38.207 24.049 1.00 30.47 102 ASP A N 1
ATOM 700 C CA . ASP A 1 104 ? -8.495 37.837 24.281 1.00 35.57 102 ASP A CA 1
ATOM 701 C C . ASP A 1 104 ? -8.710 36.331 24.334 1.00 38.70 102 ASP A C 1
ATOM 702 O O . ASP A 1 104 ? -9.703 35.882 24.916 1.00 44.00 102 ASP A O 1
ATOM 707 N N . GLN A 1 105 ? -7.804 35.546 23.758 1.00 32.04 103 GLN A N 1
ATOM 708 C CA . GLN A 1 105 ? -7.856 34.096 23.844 1.00 31.16 103 GLN A CA 1
ATOM 709 C C . GLN A 1 105 ? -6.931 33.612 24.953 1.00 26.76 103 GLN A C 1
ATOM 710 O O . GLN A 1 105 ? -6.085 34.357 25.459 1.00 26.95 103 GLN A O 1
ATOM 716 N N . ARG A 1 106 ? -7.103 32.349 25.332 1.00 29.14 104 ARG A N 1
ATOM 717 C CA . ARG A 1 106 ? -6.250 31.794 26.370 1.00 28.15 104 ARG A CA 1
ATOM 718 C C . ARG A 1 106 ? -4.802 31.813 25.911 1.00 25.30 104 ARG A C 1
ATOM 719 O O . ARG A 1 106 ? -4.489 31.503 24.758 1.00 25.74 104 ARG A O 1
ATOM 727 N N . THR A 1 107 ? -3.928 32.193 26.829 1.00 22.21 105 THR A N 1
ATOM 728 C CA . THR A 1 107 ? -2.499 32.281 26.602 1.00 20.73 105 THR A CA 1
ATOM 729 C C . THR A 1 107 ? -1.824 31.340 27.584 1.00 18.71 105 THR A C 1
ATOM 730 O O . THR A 1 107 ? -2.200 31.286 28.756 1.00 20.70 105 THR A O 1
ATOM 734 N N . ARG A 1 108 ? -0.831 30.595 27.102 1.00 20.60 106 ARG A N 1
ATOM 735 C CA . ARG A 1 108 ? -0.090 29.667 27.941 1.00 18.91 106 ARG A CA 1
ATOM 736 C C . ARG A 1 108 ? 1.397 29.990 27.872 1.00 18.16 106 ARG A C 1
ATOM 737 O O . ARG A 1 108 ? 1.880 30.581 26.906 1.00 18.36 106 ARG A O 1
ATOM 745 N N . VAL A 1 109 ? 2.125 29.578 28.910 1.00 17.48 107 VAL A N 1
ATOM 746 C CA . VAL A 1 109 ? 3.491 30.028 29.141 1.00 16.67 107 VAL A CA 1
ATOM 747 C C . VAL A 1 109 ? 4.425 28.831 29.242 1.00 16.32 107 VAL A C 1
ATOM 748 O O . VAL A 1 109 ? 4.088 27.819 29.866 1.00 17.78 107 VAL A O 1
ATOM 752 N N . PHE A 1 110 ? 5.605 28.955 28.631 1.00 14.74 108 PHE A N 1
ATOM 753 C CA . PHE A 1 110 ? 6.712 28.023 28.833 1.00 15.83 108 PHE A CA 1
ATOM 754 C C . PHE A 1 110 ? 7.928 28.826 29.267 1.00 15.44 108 PHE A C 1
ATOM 755 O O . PHE A 1 110 ? 8.281 29.819 28.622 1.00 15.19 108 PHE A O 1
ATOM 763 N N . PHE A 1 111 ? 8.574 28.411 30.357 1.00 13.97 109 PHE A N 1
ATOM 764 C CA . PHE A 1 111 ? 9.752 29.115 30.842 1.00 15.27 109 PHE A CA 1
ATOM 765 C C . PHE A 1 111 ? 11.036 28.412 30.427 1.00 16.26 109 PHE A C 1
ATOM 766 O O . PHE A 1 111 ? 11.099 27.186 30.318 1.00 15.78 109 PHE A O 1
ATOM 774 N N . CYS A 1 112 ? 12.077 29.213 30.246 1.00 13.71 110 CYS A N 1
ATOM 775 C CA . CYS A 1 112 ? 13.405 28.716 29.903 1.00 15.34 110 CYS A CA 1
ATOM 776 C C . CYS A 1 112 ? 14.419 29.697 30.487 1.00 14.74 110 CYS A C 1
ATOM 777 O O . CYS A 1 112 ? 14.098 30.469 31.395 1.00 15.49 110 CYS A O 1
ATOM 780 N N . ASN A 1 113 ? 15.638 29.700 29.947 1.00 13.26 111 ASN A N 1
ATOM 781 C CA . ASN A 1 113 ? 16.731 30.434 30.579 1.00 15.41 111 ASN A CA 1
ATOM 782 C C . ASN A 1 113 ? 17.231 31.625 29.794 1.00 16.99 111 ASN A C 1
ATOM 783 O O . ASN A 1 113 ? 17.986 32.426 30.355 1.00 20.93 111 ASN A O 1
ATOM 788 N N . SER A 1 114 ? 16.849 31.770 28.532 1.00 14.71 112 SER A N 1
ATOM 789 C CA . SER A 1 114 ? 17.530 32.714 27.661 1.00 14.58 112 SER A CA 1
ATOM 790 C C . SER A 1 114 ? 16.616 33.070 26.497 1.00 15.14 112 SER A C 1
ATOM 791 O O . SER A 1 114 ? 15.614 32.400 26.232 1.00 15.20 112 SER A O 1
ATOM 794 N N . GLY A 1 115 ? 17.005 34.131 25.785 1.00 13.79 113 GLY A N 1
ATOM 795 C CA . GLY A 1 115 ? 16.295 34.503 24.573 1.00 14.21 113 GLY A CA 1
ATOM 796 C C . GLY A 1 115 ? 16.425 33.469 23.473 1.00 14.56 113 GLY A C 1
ATOM 797 O O . GLY A 1 115 ? 15.442 33.144 22.792 1.00 14.39 113 GLY A O 1
ATOM 798 N N . ALA A 1 116 ? 17.630 32.931 23.282 1.00 14.78 114 ALA A N 1
ATOM 799 C CA . ALA A 1 116 ? 17.785 31.857 22.307 1.00 15.69 114 ALA A CA 1
ATOM 800 C C . ALA A 1 116 ? 16.862 30.693 22.626 1.00 16.15 114 ALA A C 1
ATOM 801 O O . ALA A 1 116 ? 16.193 30.166 21.728 1.00 14.53 114 ALA A O 1
ATOM 803 N N . GLU A 1 117 ? 16.794 30.287 23.901 1.00 13.96 115 GLU A N 1
ATOM 804 C CA . GLU A 1 117 ? 15.935 29.157 24.244 1.00 13.78 115 GLU A CA 1
ATOM 805 C C . GLU A 1 117 ? 14.465 29.490 24.064 1.00 13.13 115 GLU A C 1
ATOM 806 O O . GLU A 1 117 ? 13.683 28.605 23.697 1.00 14.31 115 GLU A O 1
ATOM 812 N N . ALA A 1 118 ? 14.066 30.745 24.331 1.00 14.35 116 ALA A N 1
ATOM 813 C CA . ALA A 1 118 ? 12.675 31.128 24.117 1.00 13.63 116 ALA A CA 1
ATOM 814 C C . ALA A 1 118 ? 12.318 31.019 22.643 1.00 13.93 116 ALA A C 1
ATOM 815 O O . ALA A 1 118 ? 11.257 30.486 22.291 1.00 15.90 116 ALA A O 1
ATOM 817 N N . ASN A 1 119 ? 13.222 31.469 21.766 1.00 14.63 117 ASN A N 1
ATOM 818 C CA . ASN A 1 119 ? 12.969 31.354 20.334 1.00 14.75 117 ASN A CA 1
ATOM 819 C C . ASN A 1 119 ? 13.104 29.919 19.835 1.00 14.28 117 ASN A C 1
ATOM 820 O O . ASN A 1 119 ? 12.466 29.560 18.839 1.00 15.40 117 ASN A O 1
ATOM 825 N N . GLU A 1 120 ? 13.941 29.096 20.485 1.00 14.68 118 GLU A N 1
ATOM 826 C CA . GLU A 1 120 ? 13.933 27.669 20.172 1.00 13.72 118 GLU A CA 1
ATOM 827 C C . GLU A 1 120 ? 12.574 27.067 20.485 1.00 14.72 118 GLU A C 1
ATOM 828 O O . GLU A 1 120 ? 12.053 26.246 19.714 1.00 14.94 118 GLU A O 1
ATOM 834 N N . ALA A 1 121 ? 11.982 27.445 21.620 1.00 14.40 119 ALA A N 1
ATOM 835 C CA . ALA A 1 121 ? 10.656 26.932 21.933 1.00 14.96 119 ALA A CA 1
ATOM 836 C C . ALA A 1 121 ? 9.661 27.366 20.871 1.00 14.51 119 ALA A C 1
ATOM 837 O O . ALA A 1 121 ? 8.859 26.558 20.395 1.00 15.71 119 ALA A O 1
ATOM 839 N N . ALA A 1 122 ? 9.741 28.626 20.444 1.00 14.58 120 ALA A N 1
ATOM 840 C CA . ALA A 1 122 ? 8.849 29.092 19.386 1.00 14.77 120 ALA A CA 1
ATOM 841 C C . ALA A 1 122 ? 9.126 28.374 18.070 1.00 14.73 120 ALA A C 1
ATOM 842 O O . ALA A 1 122 ? 8.193 28.051 17.330 1.00 15.26 120 ALA A O 1
ATOM 844 N N . PHE A 1 123 ? 10.401 28.155 17.742 1.00 15.11 121 PHE A N 1
ATOM 845 C CA . PHE A 1 123 ? 10.764 27.371 16.563 1.00 16.12 121 PHE A CA 1
ATOM 846 C C . PHE A 1 123 ? 10.095 26.000 16.602 1.00 16.22 121 PHE A C 1
ATOM 847 O O . PHE A 1 123 ? 9.508 25.545 15.606 1.00 17.30 121 PHE A O 1
ATOM 855 N N . LYS A 1 124 ? 10.177 25.324 17.748 1.00 15.34 122 LYS A N 1
ATOM 856 C CA . LYS A 1 124 ? 9.579 23.997 17.865 1.00 16.35 122 LYS A CA 1
ATOM 857 C C . LYS A 1 124 ? 8.056 24.057 17.803 1.00 16.83 122 LYS A C 1
ATOM 858 O O . LYS A 1 124 ? 7.425 23.209 17.152 1.00 15.87 122 LYS A O 1
ATOM 864 N N . LEU A 1 125 ? 7.449 25.064 18.437 1.00 17.33 123 LEU A N 1
ATOM 865 C CA . LEU A 1 125 ? 6.025 25.316 18.234 1.00 18.09 123 LEU A CA 1
ATOM 866 C C . LEU A 1 125 ? 5.681 25.371 16.754 1.00 18.31 123 LEU A C 1
ATOM 867 O O . LEU A 1 125 ? 4.706 24.749 16.307 1.00 19.08 123 LEU A O 1
ATOM 872 N N . SER A 1 126 ? 6.462 26.118 15.970 1.00 16.67 124 SER A N 1
ATOM 873 C CA . SER A 1 126 ? 6.118 26.277 14.557 1.00 18.37 124 SER A CA 1
ATOM 874 C C . SER A 1 126 ? 6.176 24.954 13.805 1.00 18.35 124 SER A C 1
ATOM 875 O O . SER A 1 126 ? 5.421 24.751 12.847 1.00 17.98 124 SER A O 1
ATOM 878 N N . ARG A 1 127 ? 7.047 24.035 14.228 1.00 16.35 125 ARG A N 1
ATOM 879 C CA . ARG A 1 127 ? 7.064 22.712 13.613 1.00 17.22 125 ARG A CA 1
ATOM 880 C C . ARG A 1 127 ? 5.741 21.985 13.810 1.00 20.01 125 ARG A C 1
ATOM 881 O O . ARG A 1 127 ? 5.315 21.218 12.935 1.00 20.94 125 ARG A O 1
ATOM 889 N N . LEU A 1 128 ? 5.072 22.216 14.940 1.00 18.45 126 LEU A N 1
ATOM 890 C CA . LEU A 1 128 ? 3.842 21.493 15.231 1.00 18.94 126 LEU A CA 1
ATOM 891 C C . LEU A 1 128 ? 2.651 21.985 14.416 1.00 20.94 126 LEU A C 1
ATOM 892 O O . LEU A 1 128 ? 1.578 21.373 14.492 1.00 24.42 126 LEU A O 1
ATOM 897 N N . THR A 1 129 ? 2.809 23.062 13.640 1.00 20.32 127 THR A N 1
ATOM 898 C CA . THR A 1 129 ? 1.780 23.470 12.687 1.00 21.67 127 THR A CA 1
ATOM 899 C C . THR A 1 129 ? 1.720 22.568 11.463 1.00 24.09 127 THR A C 1
ATOM 900 O O . THR A 1 129 ? 0.812 22.731 10.637 1.00 24.98 127 THR A O 1
ATOM 904 N N . GLY A 1 130 ? 2.674 21.659 11.299 1.00 19.83 128 GLY A N 1
ATOM 905 C CA . GLY A 1 130 ? 2.749 20.833 10.115 1.00 21.99 128 GLY A CA 1
ATOM 906 C C . GLY A 1 130 ? 3.535 21.434 8.973 1.00 25.28 128 GLY A C 1
ATOM 907 O O . GLY A 1 130 ? 3.678 20.783 7.929 1.00 28.64 128 GLY A O 1
ATOM 908 N N . ARG A 1 131 ? 4.049 22.648 9.135 1.00 19.57 129 ARG A N 1
ATOM 909 C CA . ARG A 1 131 ? 4.815 23.328 8.107 1.00 20.70 129 ARG A CA 1
ATOM 910 C C . ARG A 1 131 ? 6.251 23.504 8.578 1.00 18.19 129 ARG A C 1
ATOM 911 O O . ARG A 1 131 ? 6.525 23.534 9.780 1.00 19.30 129 ARG A O 1
ATOM 919 N N . THR A 1 132 ? 7.168 23.606 7.621 1.00 20.77 130 THR A N 1
ATOM 920 C CA . THR A 1 132 ? 8.588 23.693 7.925 1.00 20.14 130 THR A CA 1
ATOM 921 C C . THR A 1 132 ? 9.253 24.967 7.417 1.00 21.87 130 THR A C 1
ATOM 922 O O . THR A 1 132 ? 10.444 25.172 7.680 1.00 22.72 130 THR A O 1
ATOM 926 N N . LYS A 1 133 ? 8.535 25.821 6.693 1.00 20.03 131 LYS A N 1
ATOM 927 C CA . LYS A 1 133 ? 9.128 27.033 6.151 1.00 19.54 131 LYS A CA 1
ATOM 928 C C . LYS A 1 133 ? 8.939 28.177 7.136 1.00 16.79 131 LYS A C 1
ATOM 929 O O . LYS A 1 133 ? 7.865 28.334 7.728 1.00 17.72 131 LYS A O 1
ATOM 935 N N . LEU A 1 134 ? 9.999 28.962 7.323 1.00 16.75 132 LEU A N 1
ATOM 936 C CA . LEU A 1 134 ? 10.007 30.073 8.265 1.00 18.06 132 LEU A CA 1
ATOM 937 C C . LEU A 1 134 ? 10.503 31.322 7.553 1.00 17.12 132 LEU A C 1
ATOM 938 O O . LEU A 1 134 ? 11.311 31.243 6.626 1.00 17.28 132 LEU A O 1
ATOM 943 N N . VAL A 1 135 ? 10.047 32.485 8.015 1.00 17.13 133 VAL A N 1
ATOM 944 C CA . VAL A 1 135 ? 10.471 33.762 7.449 1.00 18.59 133 VAL A CA 1
ATOM 945 C C . VAL A 1 135 ? 10.950 34.662 8.580 1.00 16.01 133 VAL A C 1
ATOM 946 O O . VAL A 1 135 ? 10.302 34.747 9.628 1.00 17.01 133 VAL A O 1
ATOM 950 N N . ALA A 1 136 ? 12.093 35.308 8.372 1.00 16.80 134 ALA A N 1
ATOM 951 C CA . ALA A 1 136 ? 12.630 36.285 9.303 1.00 16.48 134 ALA A CA 1
ATOM 952 C C . ALA A 1 136 ? 13.232 37.419 8.486 1.00 19.37 134 ALA A C 1
ATOM 953 O O . ALA A 1 136 ? 13.182 37.406 7.255 1.00 18.69 134 ALA A O 1
ATOM 955 N N . ALA A 1 137 ? 13.794 38.394 9.182 1.00 15.44 135 ALA A N 1
ATOM 956 C CA . ALA A 1 137 ? 14.303 39.582 8.485 1.00 17.90 135 ALA A CA 1
ATOM 957 C C . ALA A 1 137 ? 15.812 39.566 8.389 1.00 19.90 135 ALA A C 1
ATOM 958 O O . ALA A 1 137 ? 16.462 39.148 9.283 1.00 19.36 135 ALA A O 1
ATOM 960 N N . HIS A 1 138 ? 16.319 40.140 7.307 1.00 19.41 136 HIS A N 1
ATOM 961 C CA . HIS A 1 138 ? 17.772 40.370 7.192 1.00 19.41 136 HIS A CA 1
ATOM 962 C C . HIS A 1 138 ? 18.182 41.304 8.340 1.00 19.35 136 HIS A C 1
ATOM 963 O O . HIS A 1 138 ? 17.476 42.250 8.597 1.00 20.25 136 HIS A O 1
ATOM 970 N N . ASP A 1 139 ? 19.288 40.959 9.004 1.00 20.62 137 ASP A N 1
ATOM 971 C CA . ASP A 1 139 ? 19.924 41.676 10.147 1.00 23.05 137 ASP A CA 1
ATOM 972 C C . ASP A 1 139 ? 19.179 41.442 11.465 1.00 21.56 137 ASP A C 1
ATOM 973 O O . ASP A 1 139 ? 19.604 41.969 12.448 1.00 20.03 137 ASP A O 1
ATOM 978 N N . ALA A 1 140 ? 18.177 40.581 11.469 1.00 18.11 138 ALA A N 1
ATOM 979 C CA . ALA A 1 140 ? 17.458 40.294 12.719 1.00 20.14 138 ALA A CA 1
ATOM 980 C C . ALA A 1 140 ? 18.363 39.477 13.635 1.00 17.69 138 ALA A C 1
ATOM 981 O O . ALA A 1 140 ? 19.197 38.770 13.191 1.00 18.32 138 ALA A O 1
ATOM 983 N N . PHE A 1 141 ? 18.143 39.628 14.919 1.00 16.68 139 PHE A N 1
ATOM 984 C CA . PHE A 1 141 ? 18.908 38.814 15.883 1.00 16.18 139 PHE A CA 1
ATOM 985 C C . PHE A 1 141 ? 17.914 38.072 16.764 1.00 15.52 139 PHE A C 1
ATOM 986 O O . PHE A 1 141 ? 17.123 38.705 17.385 1.00 17.47 139 PHE A O 1
ATOM 994 N N . HIS A 1 142 ? 18.017 36.752 16.762 1.00 16.12 140 HIS A N 1
ATOM 995 C CA . HIS A 1 142 ? 17.100 35.925 17.528 1.00 14.50 140 HIS A CA 1
ATOM 996 C C . HIS A 1 142 ? 17.810 34.945 18.450 1.00 16.33 140 HIS A C 1
ATOM 997 O O . HIS A 1 142 ? 17.139 34.187 19.151 1.00 15.99 140 HIS A O 1
ATOM 1004 N N . GLY A 1 143 ? 19.134 34.964 18.502 1.00 15.93 141 GLY A N 1
ATOM 1005 C CA . GLY A 1 143 ? 19.881 34.051 19.347 1.00 15.93 141 GLY A CA 1
ATOM 1006 C C . GLY A 1 143 ? 20.909 33.260 18.560 1.00 16.99 141 GLY A C 1
ATOM 1007 O O . GLY A 1 143 ? 20.978 33.307 17.334 1.00 18.10 141 GLY A O 1
ATOM 1008 N N . ARG A 1 144 ? 21.717 32.511 19.302 1.00 15.70 142 ARG A N 1
ATOM 1009 C CA . ARG A 1 144 ? 22.913 31.849 18.739 1.00 17.99 142 ARG A CA 1
ATOM 1010 C C . ARG A 1 144 ? 22.895 30.318 18.807 1.00 18.01 142 ARG A C 1
ATOM 1011 O O . ARG A 1 144 ? 23.832 29.749 18.355 1.00 19.36 142 ARG A O 1
ATOM 1019 N N . THR A 1 145 ? 21.896 29.718 19.426 1.00 16.62 143 THR A N 1
ATOM 1020 C CA . THR A 1 145 ? 21.760 28.274 19.325 1.00 17.75 143 THR A CA 1
ATOM 1021 C C . THR A 1 145 ? 21.327 27.922 17.899 1.00 17.65 143 THR A C 1
ATOM 1022 O O . THR A 1 145 ? 20.913 28.789 17.131 1.00 18.97 143 THR A O 1
ATOM 1026 N N . MET A 1 146 ? 21.439 26.641 17.533 1.00 18.09 144 MET A N 1
ATOM 1027 C CA . MET A 1 146 ? 21.331 26.285 16.114 1.00 18.31 144 MET A CA 1
ATOM 1028 C C . MET A 1 146 ? 19.985 26.682 15.512 1.00 19.41 144 MET A C 1
ATOM 1029 O O . MET A 1 146 ? 19.933 27.187 14.384 1.00 19.86 144 MET A O 1
ATOM 1034 N N . GLY A 1 147 ? 18.885 26.465 16.235 1.00 17.25 145 GLY A N 1
ATOM 1035 C CA . GLY A 1 147 ? 17.587 26.851 15.701 1.00 17.48 145 GLY A CA 1
ATOM 1036 C C . GLY A 1 147 ? 17.417 28.359 15.653 1.00 18.56 145 GLY A C 1
ATOM 1037 O O . GLY A 1 147 ? 17.015 28.933 14.631 1.00 18.50 145 GLY A O 1
ATOM 1038 N N . SER A 1 148 ? 17.741 29.027 16.757 1.00 15.73 146 SER A N 1
ATOM 1039 C CA A SER A 1 148 ? 17.607 30.477 16.783 0.53 16.06 146 SER A CA 1
ATOM 1040 C CA B SER A 1 148 ? 17.608 30.479 16.788 0.47 16.07 146 SER A CA 1
ATOM 1041 C C . SER A 1 148 ? 18.589 31.160 15.840 1.00 17.25 146 SER A C 1
ATOM 1042 O O . SER A 1 148 ? 18.269 32.216 15.285 1.00 16.46 146 SER A O 1
ATOM 1047 N N . LEU A 1 149 ? 19.768 30.563 15.621 1.00 16.92 147 LEU A N 1
ATOM 1048 C CA . LEU A 1 149 ? 20.730 31.136 14.683 1.00 18.56 147 LEU A CA 1
ATOM 1049 C C . LEU A 1 149 ? 20.233 31.044 13.243 1.00 18.04 147 LEU A C 1
ATOM 1050 O O . LEU A 1 149 ? 20.567 31.903 12.420 1.00 18.05 147 LEU A O 1
ATOM 1055 N N . ALA A 1 150 ? 19.442 30.017 12.922 1.00 16.72 148 ALA A N 1
ATOM 1056 C CA . ALA A 1 150 ? 18.841 29.942 11.593 1.00 17.26 148 ALA A CA 1
ATOM 1057 C C . ALA A 1 150 ? 17.855 31.079 11.375 1.00 18.52 148 ALA A C 1
ATOM 1058 O O . ALA A 1 150 ? 17.684 31.548 10.240 1.00 18.22 148 ALA A O 1
ATOM 1060 N N . LEU A 1 151 ? 17.183 31.519 12.442 1.00 17.53 149 LEU A N 1
ATOM 1061 C CA . LEU A 1 151 ? 16.271 32.655 12.332 1.00 15.41 149 LEU A CA 1
ATOM 1062 C C . LEU A 1 151 ? 17.023 33.975 12.259 1.00 18.88 149 LEU A C 1
ATOM 1063 O O . LEU A 1 151 ? 16.618 34.881 11.522 1.00 18.03 149 LEU A O 1
ATOM 1068 N N . THR A 1 152 ? 18.108 34.097 13.020 1.00 16.74 150 THR A N 1
ATOM 1069 C CA . THR A 1 152 ? 18.952 35.279 12.974 1.00 17.98 150 THR A CA 1
ATOM 1070 C C . THR A 1 152 ? 19.382 35.569 11.540 1.00 21.02 150 THR A C 1
ATOM 1071 O O . THR A 1 152 ? 19.770 34.667 10.798 1.00 22.26 150 THR A O 1
ATOM 1075 N N . GLY A 1 153 ? 19.288 36.833 11.146 1.00 20.16 151 GLY A N 1
ATOM 1076 C CA . GLY A 1 153 ? 19.515 37.177 9.753 1.00 22.47 151 GLY A CA 1
ATOM 1077 C C . GLY A 1 153 ? 20.905 37.705 9.475 1.00 25.04 151 GLY A C 1
ATOM 1078 O O . GLY A 1 153 ? 21.053 38.765 8.861 1.00 26.69 151 GLY A O 1
ATOM 1079 N N . GLN A 1 154 ? 21.937 36.980 9.902 1.00 22.27 152 GLN A N 1
ATOM 1080 C CA . GLN A 1 154 ? 23.311 37.478 9.861 1.00 25.40 152 GLN A CA 1
ATOM 1081 C C . GLN A 1 154 ? 24.202 36.418 9.235 1.00 27.39 152 GLN A C 1
ATOM 1082 O O . GLN A 1 154 ? 24.769 35.571 9.938 1.00 24.90 152 GLN A O 1
ATOM 1088 N N . PRO A 1 155 ? 24.358 36.444 7.911 1.00 28.49 153 PRO A N 1
ATOM 1089 C CA . PRO A 1 155 ? 25.111 35.377 7.235 1.00 29.08 153 PRO A CA 1
ATOM 1090 C C . PRO A 1 155 ? 26.532 35.210 7.733 1.00 31.20 153 PRO A C 1
ATOM 1091 O O . PRO A 1 155 ? 27.035 34.078 7.758 1.00 32.09 153 PRO A O 1
ATOM 1095 N N . ALA A 1 156 ? 27.196 36.297 8.134 1.00 32.54 154 ALA A N 1
ATOM 1096 C CA . ALA A 1 156 ? 28.563 36.180 8.629 1.00 35.76 154 ALA A CA 1
ATOM 1097 C C . ALA A 1 156 ? 28.632 35.324 9.888 1.00 34.52 154 ALA A C 1
ATOM 1098 O O . ALA A 1 156 ? 29.626 34.621 10.108 1.00 36.25 154 ALA A O 1
ATOM 1100 N N . LYS A 1 157 ? 27.585 35.361 10.716 1.00 30.70 155 LYS A N 1
ATOM 1101 C CA . LYS A 1 157 ? 27.517 34.563 11.933 1.00 30.94 155 LYS A CA 1
ATOM 1102 C C . LYS A 1 157 ? 26.903 33.187 11.706 1.00 27.91 155 LYS A C 1
ATOM 1103 O O . LYS A 1 157 ? 27.009 32.324 12.587 1.00 27.73 155 LYS A O 1
ATOM 1109 N N . GLN A 1 158 ? 26.264 32.977 10.565 1.00 26.97 156 GLN A N 1
ATOM 1110 C CA . GLN A 1 158 ? 25.558 31.707 10.291 1.00 23.97 156 GLN A CA 1
ATOM 1111 C C . GLN A 1 158 ? 26.417 30.770 9.442 1.00 27.29 156 GLN A C 1
ATOM 1112 O O . GLN A 1 158 ? 26.481 29.614 9.755 1.00 24.96 156 GLN A O 1
ATOM 1118 N N . THR A 1 159 ? 27.057 31.324 8.416 1.00 27.03 157 THR A N 1
ATOM 1119 C CA . THR A 1 159 ? 27.843 30.532 7.436 1.00 28.21 157 THR A CA 1
ATOM 1120 C C . THR A 1 159 ? 28.810 29.529 8.061 1.00 25.29 157 THR A C 1
ATOM 1121 O O . THR A 1 159 ? 28.802 28.399 7.627 1.00 27.54 157 THR A O 1
ATOM 1125 N N . PRO A 1 160 ? 29.614 29.862 9.090 1.00 25.46 158 PRO A N 1
ATOM 1126 C CA . PRO A 1 160 ? 30.526 28.880 9.680 1.00 23.59 158 PRO A CA 1
ATOM 1127 C C . PRO A 1 160 ? 29.897 27.615 10.289 1.00 23.75 158 PRO A C 1
ATOM 1128 O O . PRO A 1 160 ? 30.550 26.669 10.394 1.00 24.28 158 PRO A O 1
ATOM 1132 N N . PHE A 1 161 ? 28.601 27.688 10.555 1.00 23.71 159 PHE A N 1
ATOM 1133 C CA . PHE A 1 161 ? 27.878 26.614 11.260 1.00 21.70 159 PHE A CA 1
ATOM 1134 C C . PHE A 1 161 ? 26.888 25.907 10.349 1.00 22.34 159 PHE A C 1
ATOM 1135 O O . PHE A 1 161 ? 26.186 25.095 10.818 1.00 19.99 159 PHE A O 1
ATOM 1143 N N . ALA A 1 162 ? 26.891 26.243 9.068 1.00 22.98 160 ALA A N 1
ATOM 1144 C CA . ALA A 1 162 ? 25.971 25.585 8.125 1.00 24.52 160 ALA A CA 1
ATOM 1145 C C . ALA A 1 162 ? 26.310 24.101 7.982 1.00 23.50 160 ALA A C 1
ATOM 1146 O O . ALA A 1 162 ? 27.465 23.768 8.026 1.00 24.28 160 ALA A O 1
ATOM 1148 N N . PRO A 1 163 ? 25.329 23.201 7.795 1.00 26.14 161 PRO A N 1
ATOM 1149 C CA . PRO A 1 163 ? 23.941 23.576 7.636 1.00 25.16 161 PRO A CA 1
ATOM 1150 C C . PRO A 1 163 ? 23.162 23.873 8.924 1.00 23.35 161 PRO A C 1
ATOM 1151 O O . PRO A 1 163 ? 23.344 23.246 9.876 1.00 23.17 161 PRO A O 1
ATOM 1155 N N . LEU A 1 164 ? 22.287 24.857 8.829 1.00 23.82 162 LEU A N 1
ATOM 1156 C CA . LEU A 1 164 ? 21.439 25.207 9.987 1.00 21.49 162 LEU A CA 1
ATOM 1157 C C . LEU A 1 164 ? 20.064 24.584 9.775 1.00 20.05 162 LEU A C 1
ATOM 1158 O O . LEU A 1 164 ? 19.707 24.271 8.667 1.00 23.44 162 LEU A O 1
ATOM 1163 N N . PRO A 1 165 ? 19.253 24.484 10.831 1.00 21.91 163 PRO A N 1
ATOM 1164 C CA . PRO A 1 165 ? 17.892 23.998 10.715 1.00 24.46 163 PRO A CA 1
ATOM 1165 C C . PRO A 1 165 ? 17.116 24.845 9.677 1.00 27.00 163 PRO A C 1
ATOM 1166 O O . PRO A 1 165 ? 17.221 26.016 9.676 1.00 23.47 163 PRO A O 1
ATOM 1170 N N . GLY A 1 166 ? 16.323 24.190 8.829 1.00 24.85 164 GLY A N 1
ATOM 1171 C CA . GLY A 1 166 ? 15.580 24.896 7.768 1.00 34.18 164 GLY A CA 1
ATOM 1172 C C . GLY A 1 166 ? 14.105 25.000 8.074 1.00 35.17 164 GLY A C 1
ATOM 1173 O O . GLY A 1 166 ? 13.696 24.550 9.107 1.00 35.91 164 GLY A O 1
ATOM 1174 N N . ASP A 1 167 ? 13.315 25.552 7.161 1.00 40.18 165 ASP A N 1
ATOM 1175 C CA . ASP A 1 167 ? 13.743 26.161 5.879 1.00 28.26 165 ASP A CA 1
ATOM 1176 C C . ASP A 1 167 ? 13.441 27.646 6.012 1.00 20.16 165 ASP A C 1
ATOM 1177 O O . ASP A 1 167 ? 12.308 28.009 5.986 1.00 19.73 165 ASP A O 1
ATOM 1182 N N . VAL A 1 168 ? 14.482 28.441 6.182 1.00 20.58 166 VAL A N 1
ATOM 1183 C CA . VAL A 1 168 ? 14.262 29.868 6.518 1.00 18.89 166 VAL A CA 1
ATOM 1184 C C . VAL A 1 168 ? 14.551 30.785 5.346 1.00 18.92 166 VAL A C 1
ATOM 1185 O O . VAL A 1 168 ? 15.554 30.641 4.733 1.00 21.92 166 VAL A O 1
ATOM 1189 N N . THR A 1 169 ? 13.624 31.689 5.106 1.00 18.96 167 THR A N 1
ATOM 1190 C CA . THR A 1 169 ? 13.788 32.737 4.086 1.00 20.13 167 THR A CA 1
ATOM 1191 C C . THR A 1 169 ? 13.899 34.063 4.832 1.00 19.35 167 THR A C 1
ATOM 1192 O O . THR A 1 169 ? 13.150 34.242 5.730 1.00 20.93 167 THR A O 1
ATOM 1196 N N . HIS A 1 170 ? 14.847 34.893 4.437 1.00 19.13 168 HIS A N 1
ATOM 1197 C CA . HIS A 1 170 ? 15.013 36.210 5.036 1.00 20.02 168 HIS A CA 1
ATOM 1198 C C . HIS A 1 170 ? 14.619 37.284 4.039 1.00 22.86 168 HIS A C 1
ATOM 1199 O O . HIS A 1 170 ? 14.906 37.165 2.843 1.00 23.50 168 HIS A O 1
ATOM 1206 N N . VAL A 1 171 ? 13.946 38.319 4.544 1.00 19.96 169 VAL A N 1
ATOM 1207 C CA . VAL A 1 171 ? 13.450 39.428 3.739 1.00 19.10 169 VAL A CA 1
ATOM 1208 C C . VAL A 1 171 ? 13.920 40.730 4.364 1.00 21.16 169 VAL A C 1
ATOM 1209 O O . VAL A 1 171 ? 14.289 40.786 5.535 1.00 20.21 169 VAL A O 1
ATOM 1213 N N . GLY A 1 172 ? 13.885 41.796 3.571 1.00 20.46 170 GLY A N 1
ATOM 1214 C CA . GLY A 1 172 ? 14.251 43.091 4.113 1.00 21.73 170 GLY A CA 1
ATOM 1215 C C . GLY A 1 172 ? 13.309 43.529 5.217 1.00 19.92 170 GLY A C 1
ATOM 1216 O O . GLY A 1 172 ? 12.088 43.488 5.054 1.00 19.50 170 GLY A O 1
ATOM 1217 N N . TYR A 1 173 ? 13.858 43.942 6.359 1.00 21.03 171 TYR A N 1
ATOM 1218 C CA . TYR A 1 173 ? 13.014 44.373 7.464 1.00 19.12 171 TYR A CA 1
ATOM 1219 C C . TYR A 1 173 ? 12.187 45.590 7.065 1.00 21.98 171 TYR A C 1
ATOM 1220 O O . TYR A 1 173 ? 12.700 46.539 6.456 1.00 21.99 171 TYR A O 1
ATOM 1229 N N . GLY A 1 174 ? 10.903 45.560 7.415 1.00 19.88 172 GLY A N 1
ATOM 1230 C CA . GLY A 1 174 ? 10.026 46.688 7.171 1.00 21.52 172 GLY A CA 1
ATOM 1231 C C . GLY A 1 174 ? 9.407 46.737 5.791 1.00 23.61 172 GLY A C 1
ATOM 1232 O O . GLY A 1 174 ? 8.594 47.635 5.523 1.00 24.13 172 GLY A O 1
ATOM 1233 N N . ASP A 1 175 ? 9.749 45.797 4.913 1.00 21.89 173 ASP A N 1
ATOM 1234 C CA . ASP A 1 175 ? 9.300 45.799 3.522 1.00 21.55 173 ASP A CA 1
ATOM 1235 C C . ASP A 1 175 ? 8.039 44.945 3.441 1.00 21.62 173 ASP A C 1
ATOM 1236 O O . ASP A 1 175 ? 8.102 43.715 3.489 1.00 21.75 173 ASP A O 1
ATOM 1241 N N . VAL A 1 176 ? 6.888 45.606 3.308 1.00 22.70 174 VAL A N 1
ATOM 1242 C CA . VAL A 1 176 ? 5.598 44.914 3.338 1.00 23.34 174 VAL A CA 1
ATOM 1243 C C . VAL A 1 176 ? 5.466 43.933 2.174 1.00 24.26 174 VAL A C 1
ATOM 1244 O O . VAL A 1 176 ? 5.067 42.773 2.354 1.00 21.55 174 VAL A O 1
ATOM 1248 N N . ASP A 1 177 ? 5.769 44.382 0.954 1.00 21.98 175 ASP A N 1
ATOM 1249 C CA . ASP A 1 177 ? 5.563 43.498 -0.190 1.00 25.32 175 ASP A CA 1
ATOM 1250 C C . ASP A 1 177 ? 6.577 42.357 -0.217 1.00 24.96 175 ASP A C 1
ATOM 1251 O O . ASP A 1 177 ? 6.243 41.251 -0.657 1.00 22.28 175 ASP A O 1
ATOM 1256 N N . ALA A 1 178 ? 7.804 42.593 0.260 1.00 22.71 176 ALA A N 1
ATOM 1257 C CA . ALA A 1 178 ? 8.774 41.507 0.359 1.00 21.37 176 ALA A CA 1
ATOM 1258 C C . ALA A 1 178 ? 8.297 40.443 1.335 1.00 21.43 176 ALA A C 1
ATOM 1259 O O . ALA A 1 178 ? 8.449 39.244 1.079 1.00 22.57 176 ALA A O 1
ATOM 1261 N N . LEU A 1 179 ? 7.722 40.865 2.463 1.00 20.48 177 LEU A N 1
ATOM 1262 C CA . LEU A 1 179 ? 7.173 39.904 3.414 1.00 20.71 177 LEU A CA 1
ATOM 1263 C C . LEU A 1 179 ? 6.010 39.146 2.797 1.00 21.82 177 LEU A C 1
ATOM 1264 O O . LEU A 1 179 ? 5.933 37.917 2.895 1.00 20.78 177 LEU A O 1
ATOM 1269 N N . ALA A 1 180 ? 5.097 39.867 2.140 1.00 20.50 178 ALA A N 1
ATOM 1270 C CA . ALA A 1 180 ? 3.949 39.213 1.527 1.00 22.55 178 ALA A CA 1
ATOM 1271 C C . ALA A 1 180 ? 4.378 38.183 0.491 1.00 21.46 178 ALA A C 1
ATOM 1272 O O . ALA A 1 180 ? 3.782 37.106 0.403 1.00 23.35 178 ALA A O 1
ATOM 1274 N N . ALA A 1 181 ? 5.418 38.489 -0.294 1.00 21.17 179 ALA A N 1
ATOM 1275 C CA . ALA A 1 181 ? 5.873 37.545 -1.314 1.00 23.31 179 ALA A CA 1
ATOM 1276 C C . ALA A 1 181 ? 6.481 36.287 -0.700 1.00 23.86 179 ALA A C 1
ATOM 1277 O O . ALA A 1 181 ? 6.356 35.197 -1.269 1.00 26.07 179 ALA A O 1
ATOM 1279 N N . ALA A 1 182 ? 7.133 36.416 0.458 1.00 21.78 180 ALA A N 1
ATOM 1280 C CA . ALA A 1 182 ? 7.837 35.296 1.070 1.00 18.97 180 ALA A CA 1
ATOM 1281 C C . ALA A 1 182 ? 6.927 34.408 1.910 1.00 21.66 180 ALA A C 1
ATOM 1282 O O . ALA A 1 182 ? 7.263 33.238 2.137 1.00 24.50 180 ALA A O 1
ATOM 1284 N N . VAL A 1 183 ? 5.802 34.925 2.386 1.00 21.76 181 VAL A N 1
ATOM 1285 C CA . VAL A 1 183 ? 4.899 34.157 3.233 1.00 20.89 181 VAL A CA 1
ATOM 1286 C C . VAL A 1 183 ? 3.840 33.513 2.352 1.00 23.84 181 VAL A C 1
ATOM 1287 O O . VAL A 1 183 ? 3.093 34.210 1.656 1.00 25.05 181 VAL A O 1
ATOM 1291 N N . ASP A 1 184 ? 3.761 32.185 2.393 1.00 20.85 182 ASP A N 1
ATOM 1292 C CA . ASP A 1 184 ? 2.732 31.477 1.636 1.00 27.50 182 ASP A CA 1
ATOM 1293 C C . ASP A 1 184 ? 2.046 30.415 2.492 1.00 28.71 182 ASP A C 1
ATOM 1294 O O . ASP A 1 184 ? 2.239 30.371 3.712 1.00 23.35 182 ASP A O 1
ATOM 1299 N N . ASP A 1 185 ? 1.242 29.555 1.857 1.00 27.72 183 ASP A N 1
ATOM 1300 C CA . ASP A 1 185 ? 0.484 28.538 2.576 1.00 30.39 183 ASP A CA 1
ATOM 1301 C C . ASP A 1 185 ? 1.359 27.414 3.108 1.00 28.31 183 ASP A C 1
ATOM 1302 O O . ASP A 1 185 ? 0.839 26.481 3.727 1.00 32.51 183 ASP A O 1
ATOM 1307 N N . HIS A 1 186 ? 2.665 27.477 2.881 1.00 24.52 184 HIS A N 1
ATOM 1308 C CA . HIS A 1 186 ? 3.607 26.535 3.455 1.00 26.09 184 HIS A CA 1
ATOM 1309 C C . HIS A 1 186 ? 4.430 27.141 4.582 1.00 23.86 184 HIS A C 1
ATOM 1310 O O . HIS A 1 186 ? 5.305 26.459 5.136 1.00 22.56 184 HIS A O 1
ATOM 1317 N N . THR A 1 187 ? 4.158 28.385 4.959 1.00 20.87 185 THR A N 1
ATOM 1318 C CA . THR A 1 187 ? 4.951 29.072 5.972 1.00 18.72 185 THR A CA 1
ATOM 1319 C C . THR A 1 187 ? 4.406 28.760 7.360 1.00 19.15 185 THR A C 1
ATOM 1320 O O . THR A 1 187 ? 3.242 29.035 7.658 1.00 18.63 185 THR A O 1
ATOM 1324 N N . ALA A 1 188 ? 5.252 28.177 8.208 1.00 17.15 186 ALA A N 1
ATOM 1325 C CA . ALA A 1 188 ? 4.842 27.894 9.577 1.00 17.11 186 ALA A CA 1
ATOM 1326 C C . ALA A 1 188 ? 4.741 29.165 10.406 1.00 15.76 186 ALA A C 1
ATOM 1327 O O . ALA A 1 188 ? 3.830 29.307 11.226 1.00 17.85 186 ALA A O 1
ATOM 1329 N N . ALA A 1 189 ? 5.701 30.068 10.257 1.00 16.51 187 ALA A N 1
ATOM 1330 C CA . ALA A 1 189 ? 5.767 31.204 11.162 1.00 18.20 187 ALA A CA 1
ATOM 1331 C C . ALA A 1 189 ? 6.638 32.278 10.552 1.00 17.69 187 ALA A C 1
ATOM 1332 O O . ALA A 1 189 ? 7.564 31.991 9.786 1.00 18.22 187 ALA A O 1
ATOM 1334 N N . VAL A 1 190 ? 6.334 33.520 10.928 1.00 16.74 188 VAL A N 1
ATOM 1335 C CA . VAL A 1 190 ? 7.193 34.675 10.698 1.00 14.28 188 VAL A CA 1
ATOM 1336 C C . VAL A 1 190 ? 7.686 35.138 12.062 1.00 15.01 188 VAL A C 1
ATOM 1337 O O . VAL A 1 190 ? 6.882 35.296 12.986 1.00 17.79 188 VAL A O 1
ATOM 1341 N N . PHE A 1 191 ? 8.998 35.340 12.189 1.00 15.72 189 PHE A N 1
ATOM 1342 C CA . PHE A 1 191 ? 9.621 35.906 13.385 1.00 16.26 189 PHE A CA 1
ATOM 1343 C C . PHE A 1 191 ? 10.019 37.340 13.087 1.00 17.53 189 PHE A C 1
ATOM 1344 O O . PHE A 1 191 ? 10.667 37.599 12.070 1.00 17.51 189 PHE A O 1
ATOM 1352 N N . LEU A 1 192 ? 9.655 38.262 13.980 1.00 16.38 190 LEU A N 1
ATOM 1353 C CA . LEU A 1 192 ? 10.065 39.656 13.853 1.00 16.12 190 LEU A CA 1
ATOM 1354 C C . LEU A 1 192 ? 10.340 40.240 15.228 1.00 16.52 190 LEU A C 1
ATOM 1355 O O . LEU A 1 192 ? 9.592 39.990 16.178 1.00 16.77 190 LEU A O 1
ATOM 1360 N N . GLU A 1 193 ? 11.406 41.040 15.314 1.00 16.61 191 GLU A N 1
ATOM 1361 C CA . GLU A 1 193 ? 11.594 41.970 16.424 1.00 15.56 191 GLU A CA 1
ATOM 1362 C C . GLU A 1 193 ? 10.749 43.215 16.160 1.00 16.46 191 GLU A C 1
ATOM 1363 O O . GLU A 1 193 ? 10.732 43.711 15.031 1.00 18.21 191 GLU A O 1
ATOM 1369 N N . PRO A 1 194 ? 10.016 43.728 17.152 1.00 15.24 192 PRO A N 1
ATOM 1370 C CA . PRO A 1 194 ? 9.264 44.980 16.912 1.00 15.71 192 PRO A CA 1
ATOM 1371 C C . PRO A 1 194 ? 10.153 46.164 16.598 1.00 20.68 192 PRO A C 1
ATOM 1372 O O . PRO A 1 194 ? 9.719 47.098 15.906 1.00 18.87 192 PRO A O 1
ATOM 1376 N N . ILE A 1 195 ? 11.369 46.163 17.130 1.00 17.89 193 ILE A N 1
ATOM 1377 C CA . ILE A 1 195 ? 12.457 47.052 16.748 1.00 17.76 193 ILE A CA 1
ATOM 1378 C C . ILE A 1 195 ? 13.694 46.173 16.724 1.00 18.52 193 ILE A C 1
ATOM 1379 O O . ILE A 1 195 ? 13.934 45.432 17.683 1.00 18.75 193 ILE A O 1
ATOM 1384 N N . MET A 1 196 ? 14.465 46.209 15.636 1.00 17.92 194 MET A N 1
ATOM 1385 C CA . MET A 1 196 ? 15.657 45.361 15.558 1.00 18.47 194 MET A CA 1
ATOM 1386 C C . MET A 1 196 ? 16.748 45.957 16.439 1.00 20.54 194 MET A C 1
ATOM 1387 O O . MET A 1 196 ? 17.273 47.034 16.148 1.00 21.25 194 MET A O 1
ATOM 1392 N N . GLY A 1 197 ? 17.091 45.268 17.522 1.00 21.21 195 GLY A N 1
ATOM 1393 C CA . GLY A 1 197 ? 18.007 45.848 18.485 1.00 20.02 195 GLY A CA 1
ATOM 1394 C C . GLY A 1 197 ? 19.457 45.732 18.080 1.00 20.28 195 GLY A C 1
ATOM 1395 O O . GLY A 1 197 ? 20.134 46.741 17.874 1.00 20.97 195 GLY A O 1
ATOM 1396 N N . GLU A 1 198 ? 19.930 44.487 17.946 1.00 20.46 196 GLU A N 1
ATOM 1397 C CA . GLU A 1 198 ? 21.336 44.220 17.663 1.00 21.55 196 GLU A CA 1
ATOM 1398 C C . GLU A 1 198 ? 21.795 44.898 16.381 1.00 24.13 196 GLU A C 1
ATOM 1399 O O . GLU A 1 198 ? 22.951 45.329 16.286 1.00 28.99 196 GLU A O 1
ATOM 1405 N N . SER A 1 199 ? 20.902 45.016 15.397 1.00 22.48 197 SER A N 1
ATOM 1406 C CA . SER A 1 199 ? 21.227 45.617 14.110 1.00 26.25 197 SER A CA 1
ATOM 1407 C C . SER A 1 199 ? 21.448 47.122 14.198 1.00 25.82 197 SER A C 1
ATOM 1408 O O . SER A 1 199 ? 21.999 47.702 13.258 1.00 26.81 197 SER A O 1
ATOM 1411 N N . GLY A 1 200 ? 21.009 47.767 15.279 1.00 22.57 198 GLY A N 1
ATOM 1412 C CA . GLY A 1 200 ? 21.140 49.209 15.409 1.00 20.42 198 GLY A CA 1
ATOM 1413 C C . GLY A 1 200 ? 19.839 49.931 15.693 1.00 20.42 198 GLY A C 1
ATOM 1414 O O . GLY A 1 200 ? 19.623 51.034 15.182 1.00 23.14 198 GLY A O 1
ATOM 1415 N N . VAL A 1 201 ? 18.961 49.327 16.499 1.00 19.31 199 VAL A N 1
ATOM 1416 C CA . VAL A 1 201 ? 17.703 49.954 16.904 1.00 17.79 199 VAL A CA 1
ATOM 1417 C C . VAL A 1 201 ? 16.922 50.399 15.672 1.00 21.39 199 VAL A C 1
ATOM 1418 O O . VAL A 1 201 ? 16.553 51.569 15.532 1.00 21.64 199 VAL A O 1
ATOM 1422 N N . VAL A 1 202 ? 16.674 49.460 14.773 1.00 18.79 200 VAL A N 1
ATOM 1423 C CA . VAL A 1 202 ? 16.002 49.740 13.509 1.00 18.83 200 VAL A CA 1
ATOM 1424 C C . VAL A 1 202 ? 14.498 49.666 13.728 1.00 19.11 200 VAL A C 1
ATOM 1425 O O . VAL A 1 202 ? 13.955 48.598 14.031 1.00 18.37 200 VAL A O 1
ATOM 1429 N N . VAL A 1 203 ? 13.821 50.797 13.571 1.00 19.67 201 VAL A N 1
ATOM 1430 C CA . VAL A 1 203 ? 12.380 50.887 13.784 1.00 19.44 201 VAL A CA 1
ATOM 1431 C C . VAL A 1 203 ? 11.712 50.611 12.443 1.00 21.42 201 VAL A C 1
ATOM 1432 O O . VAL A 1 203 ? 12.176 51.118 11.412 1.00 23.41 201 VAL A O 1
ATOM 1436 N N . PRO A 1 204 ? 10.656 49.804 12.396 1.00 20.14 202 PRO A N 1
ATOM 1437 C CA . PRO A 1 204 ? 9.988 49.542 11.122 1.00 19.18 202 PRO A CA 1
ATOM 1438 C C . PRO A 1 204 ? 9.056 50.684 10.761 1.00 21.47 202 PRO A C 1
ATOM 1439 O O . PRO A 1 204 ? 8.669 51.484 11.625 1.00 19.02 202 PRO A O 1
ATOM 1443 N N . PRO A 1 205 ? 8.664 50.785 9.493 1.00 18.65 203 PRO A N 1
ATOM 1444 C CA . PRO A 1 205 ? 7.679 51.801 9.109 1.00 19.26 203 PRO A CA 1
ATOM 1445 C C . PRO A 1 205 ? 6.364 51.596 9.846 1.00 20.42 203 PRO A C 1
ATOM 1446 O O . PRO A 1 205 ? 6.015 50.481 10.249 1.00 20.64 203 PRO A O 1
ATOM 1450 N N . ALA A 1 206 ? 5.619 52.691 10.014 1.00 18.50 204 ALA A N 1
ATOM 1451 C CA . ALA A 1 206 ? 4.301 52.597 10.621 1.00 19.97 204 ALA A CA 1
ATOM 1452 C C . ALA A 1 206 ? 3.456 51.569 9.880 1.00 20.90 204 ALA A C 1
ATOM 1453 O O . ALA A 1 206 ? 3.468 51.507 8.651 1.00 21.69 204 ALA A O 1
ATOM 1455 N N . GLY A 1 207 ? 2.733 50.741 10.640 1.00 20.92 205 GLY A N 1
ATOM 1456 C CA . GLY A 1 207 ? 1.851 49.752 10.055 1.00 18.82 205 GLY A CA 1
ATOM 1457 C C . GLY A 1 207 ? 2.501 48.431 9.690 1.00 18.01 205 GLY A C 1
ATOM 1458 O O . GLY A 1 207 ? 1.786 47.499 9.314 1.00 19.59 205 GLY A O 1
ATOM 1459 N N . TYR A 1 208 ? 3.828 48.315 9.784 1.00 18.38 206 TYR A N 1
ATOM 1460 C CA . TYR A 1 208 ? 4.493 47.110 9.289 1.00 19.29 206 TYR A CA 1
ATOM 1461 C C . TYR A 1 208 ? 4.124 45.880 10.114 1.00 19.04 206 TYR A C 1
ATOM 1462 O O . TYR A 1 208 ? 3.794 44.829 9.557 1.00 19.02 206 TYR A O 1
ATOM 1471 N N . LEU A 1 209 ? 4.176 45.987 11.444 1.00 20.05 207 LEU A N 1
ATOM 1472 C CA . LEU A 1 209 ? 3.815 44.838 12.274 1.00 19.05 207 LEU A CA 1
ATOM 1473 C C . LEU A 1 209 ? 2.351 44.460 12.087 1.00 21.07 207 LEU A C 1
ATOM 1474 O O . LEU A 1 209 ? 2.010 43.274 12.053 1.00 19.74 207 LEU A O 1
ATOM 1479 N N . ALA A 1 210 ? 1.471 45.454 11.932 1.00 17.82 208 ALA A N 1
ATOM 1480 C CA . ALA A 1 210 ? 0.078 45.146 11.620 1.00 21.40 208 ALA A CA 1
ATOM 1481 C C . ALA A 1 210 ? -0.048 44.438 10.272 1.00 17.90 208 ALA A C 1
ATOM 1482 O O . ALA A 1 210 ? -0.880 43.534 10.112 1.00 18.99 208 ALA A O 1
ATOM 1484 N N . ALA A 1 211 ? 0.763 44.838 9.288 1.00 16.72 209 ALA A N 1
ATOM 1485 C CA . ALA A 1 211 ? 0.752 44.150 8.000 1.00 18.02 209 ALA A CA 1
ATOM 1486 C C . ALA A 1 211 ? 1.244 42.717 8.158 1.00 18.54 209 ALA A C 1
ATOM 1487 O O . ALA A 1 211 ? 0.684 41.788 7.560 1.00 20.81 209 ALA A O 1
ATOM 1489 N N . ALA A 1 212 ? 2.305 42.522 8.948 1.00 19.41 210 ALA A N 1
ATOM 1490 C CA . ALA A 1 212 ? 2.776 41.168 9.210 1.00 20.26 210 ALA A CA 1
ATOM 1491 C C . ALA A 1 212 ? 1.687 40.338 9.873 1.00 17.57 210 ALA A C 1
ATOM 1492 O O . ALA A 1 212 ? 1.518 39.152 9.562 1.00 18.48 210 ALA A O 1
ATOM 1494 N N . ARG A 1 213 ? 0.925 40.943 10.784 1.00 16.48 211 ARG A N 1
ATOM 1495 C CA . ARG A 1 213 ? -0.171 40.213 11.413 1.00 19.35 211 ARG A CA 1
ATOM 1496 C C . ARG A 1 213 ? -1.228 39.815 10.390 1.00 18.91 211 ARG A C 1
ATOM 1497 O O . ARG A 1 213 ? -1.731 38.686 10.407 1.00 19.97 211 ARG A O 1
ATOM 1505 N N . ASP A 1 214 ? -1.560 40.729 9.472 1.00 19.16 212 ASP A N 1
ATOM 1506 C CA . ASP A 1 214 ? -2.554 40.428 8.448 1.00 20.65 212 ASP A CA 1
ATOM 1507 C C . ASP A 1 214 ? -2.040 39.395 7.449 1.00 20.39 212 ASP A C 1
ATOM 1508 O O . ASP A 1 214 ? -2.778 38.485 7.049 1.00 21.51 212 ASP A O 1
ATOM 1513 N N . ILE A 1 215 ? -0.791 39.538 7.005 1.00 21.29 213 ILE A N 1
ATOM 1514 C CA . ILE A 1 215 ? -0.221 38.599 6.040 1.00 19.86 213 ILE A CA 1
ATOM 1515 C C . ILE A 1 215 ? -0.196 37.186 6.616 1.00 20.87 213 ILE A C 1
ATOM 1516 O O . ILE A 1 215 ? -0.617 36.215 5.966 1.00 20.46 213 ILE A O 1
ATOM 1521 N N . THR A 1 216 ? 0.311 37.046 7.843 1.00 20.13 214 THR A N 1
ATOM 1522 C CA . THR A 1 216 ? 0.370 35.722 8.461 1.00 19.41 214 THR A CA 1
ATOM 1523 C C . THR A 1 216 ? -1.020 35.147 8.690 1.00 21.18 214 THR A C 1
ATOM 1524 O O . THR A 1 216 ? -1.247 33.951 8.464 1.00 20.62 214 THR A O 1
ATOM 1528 N N . ALA A 1 217 ? -1.959 35.973 9.161 1.00 19.56 215 ALA A N 1
ATOM 1529 C CA . ALA A 1 217 ? -3.311 35.480 9.398 1.00 22.37 215 ALA A CA 1
ATOM 1530 C C . ALA A 1 217 ? -3.920 34.935 8.115 1.00 22.85 215 ALA A C 1
ATOM 1531 O O . ALA A 1 217 ? -4.495 33.838 8.102 1.00 23.37 215 ALA A O 1
ATOM 1533 N N . ARG A 1 218 ? -3.789 35.684 7.016 1.00 22.11 216 ARG A N 1
ATOM 1534 C CA . ARG A 1 218 ? -4.390 35.259 5.755 1.00 25.27 216 ARG A CA 1
ATOM 1535 C C . ARG A 1 218 ? -3.732 34.009 5.186 1.00 24.76 216 ARG A C 1
ATOM 1536 O O . ARG A 1 218 ? -4.369 33.283 4.417 1.00 27.10 216 ARG A O 1
ATOM 1544 N N . ARG A 1 219 ? -2.481 33.732 5.537 1.00 22.66 217 ARG A N 1
ATOM 1545 C CA . ARG A 1 219 ? -1.790 32.564 5.008 1.00 22.91 217 ARG A CA 1
ATOM 1546 C C . ARG A 1 219 ? -1.716 31.408 5.997 1.00 21.69 217 ARG A C 1
ATOM 1547 O O . ARG A 1 219 ? -1.120 30.377 5.673 1.00 24.76 217 ARG A O 1
ATOM 1555 N N . GLY A 1 220 ? -2.317 31.545 7.177 1.00 21.80 218 GLY A N 1
ATOM 1556 C CA . GLY A 1 220 ? -2.281 30.478 8.160 1.00 22.99 218 GLY A CA 1
ATOM 1557 C C . GLY A 1 220 ? -0.941 30.275 8.826 1.00 21.86 218 GLY A C 1
ATOM 1558 O O . GLY A 1 220 ? -0.672 29.183 9.341 1.00 23.08 218 GLY A O 1
ATOM 1559 N N . ALA A 1 221 ? -0.090 31.300 8.844 1.00 19.78 219 ALA A N 1
ATOM 1560 C CA . ALA A 1 221 ? 1.208 31.237 9.501 1.00 18.74 219 ALA A CA 1
ATOM 1561 C C . ALA A 1 221 ? 1.125 31.881 10.877 1.00 20.48 219 ALA A C 1
ATOM 1562 O O . ALA A 1 221 ? 0.318 32.782 11.108 1.00 19.40 219 ALA A O 1
ATOM 1564 N N . LEU A 1 222 ? 1.964 31.404 11.798 1.00 18.70 220 LEU A N 1
ATOM 1565 C CA . LEU A 1 222 ? 2.089 32.068 13.086 1.00 18.72 220 LEU A CA 1
ATOM 1566 C C . LEU A 1 222 ? 2.881 33.361 12.936 1.00 17.47 220 LEU A C 1
ATOM 1567 O O . LEU A 1 222 ? 3.810 33.455 12.130 1.00 18.48 220 LEU A O 1
ATOM 1572 N N . LEU A 1 223 ? 2.501 34.365 13.708 1.00 16.43 221 LEU A N 1
ATOM 1573 C CA . LEU A 1 223 ? 3.320 35.553 13.882 1.00 16.18 221 LEU A CA 1
ATOM 1574 C C . LEU A 1 223 ? 3.992 35.437 15.245 1.00 16.12 221 LEU A C 1
ATOM 1575 O O . LEU A 1 223 ? 3.309 35.402 16.275 1.00 16.87 221 LEU A O 1
ATOM 1580 N N . VAL A 1 224 ? 5.319 35.371 15.242 1.00 14.66 222 VAL A N 1
ATOM 1581 C CA . VAL A 1 224 ? 6.118 35.314 16.460 1.00 15.97 222 VAL A CA 1
ATOM 1582 C C . VAL A 1 224 ? 6.826 36.652 16.626 1.00 16.24 222 VAL A C 1
ATOM 1583 O O . VAL A 1 224 ? 7.614 37.053 15.761 1.00 15.55 222 VAL A O 1
ATOM 1587 N N . LEU A 1 225 ? 6.571 37.334 17.740 1.00 15.40 223 LEU A N 1
ATOM 1588 C CA . LEU A 1 225 ? 7.214 38.610 18.025 1.00 16.02 223 LEU A CA 1
ATOM 1589 C C . LEU A 1 225 ? 8.266 38.401 19.100 1.00 13.89 223 LEU A C 1
ATOM 1590 O O . LEU A 1 225 ? 7.955 37.953 20.209 1.00 16.29 223 LEU A O 1
ATOM 1595 N N . ASP A 1 226 ? 9.509 38.713 18.761 1.00 14.98 224 ASP A N 1
ATOM 1596 C CA . ASP A 1 226 ? 10.633 38.535 19.668 1.00 14.14 224 ASP A CA 1
ATOM 1597 C C . ASP A 1 226 ? 10.768 39.837 20.453 1.00 16.15 224 ASP A C 1
ATOM 1598 O O . ASP A 1 226 ? 11.261 40.846 19.931 1.00 18.24 224 ASP A O 1
ATOM 1603 N N . GLU A 1 227 ? 10.302 39.813 21.706 1.00 14.58 225 GLU A N 1
ATOM 1604 C CA . GLU A 1 227 ? 10.351 40.961 22.604 1.00 15.85 225 GLU A CA 1
ATOM 1605 C C . GLU A 1 227 ? 11.458 40.828 23.642 1.00 14.85 225 GLU A C 1
ATOM 1606 O O . GLU A 1 227 ? 11.394 41.469 24.698 1.00 16.11 225 GLU A O 1
ATOM 1612 N N . VAL A 1 228 ? 12.473 40.013 23.346 1.00 14.61 226 VAL A N 1
ATOM 1613 C CA . VAL A 1 228 ? 13.562 39.797 24.293 1.00 13.96 226 VAL A CA 1
ATOM 1614 C C . VAL A 1 228 ? 14.227 41.115 24.649 1.00 16.73 226 VAL A C 1
ATOM 1615 O O . VAL A 1 228 ? 14.546 41.375 25.814 1.00 15.64 226 VAL A O 1
ATOM 1619 N N . GLN A 1 229 ? 14.420 41.980 23.661 1.00 16.25 227 GLN A N 1
ATOM 1620 C CA . GLN A 1 229 ? 15.079 43.254 23.906 1.00 14.50 227 GLN A CA 1
ATOM 1621 C C . GLN A 1 229 ? 14.107 44.422 24.001 1.00 16.85 227 GLN A C 1
ATOM 1622 O O . GLN A 1 229 ? 14.381 45.384 24.733 1.00 16.83 227 GLN A O 1
ATOM 1628 N N . THR A 1 230 ? 12.978 44.361 23.304 1.00 16.49 228 THR A N 1
ATOM 1629 C CA . THR A 1 230 ? 12.047 45.483 23.309 1.00 16.30 228 THR A CA 1
ATOM 1630 C C . THR A 1 230 ? 11.026 45.416 24.433 1.00 18.15 228 THR A C 1
ATOM 1631 O O . THR A 1 230 ? 10.286 46.390 24.628 1.00 19.70 228 THR A O 1
ATOM 1635 N N . GLY A 1 231 ? 10.960 44.306 25.173 1.00 17.12 229 GLY A N 1
ATOM 1636 C CA . GLY A 1 231 ? 9.940 44.121 26.180 1.00 16.84 229 GLY A CA 1
ATOM 1637 C C . GLY A 1 231 ? 10.304 44.756 27.510 1.00 18.61 229 GLY A C 1
ATOM 1638 O O . GLY A 1 231 ? 11.154 45.648 27.606 1.00 18.60 229 GLY A O 1
ATOM 1639 N N . MET A 1 232 ? 9.625 44.288 28.552 1.00 18.89 230 MET A N 1
ATOM 1640 C CA . MET A 1 232 ? 9.870 44.729 29.925 1.00 19.48 230 MET A CA 1
ATOM 1641 C C . MET A 1 232 ? 9.585 46.217 30.113 1.00 19.36 230 MET A C 1
ATOM 1642 O O . MET A 1 232 ? 10.191 46.867 30.967 1.00 20.14 230 MET A O 1
ATOM 1647 N N . GLY A 1 233 ? 8.655 46.760 29.323 1.00 16.58 231 GLY A N 1
ATOM 1648 C CA . GLY A 1 233 ? 8.242 48.144 29.485 1.00 18.24 231 GLY A CA 1
ATOM 1649 C C . GLY A 1 233 ? 9.195 49.166 28.918 1.00 17.93 231 GLY A C 1
ATOM 1650 O O . GLY A 1 233 ? 8.934 50.376 29.061 1.00 20.46 231 GLY A O 1
ATOM 1651 N N . ARG A 1 234 ? 10.275 48.730 28.261 1.00 18.10 232 ARG A N 1
ATOM 1652 C CA . ARG A 1 234 ? 11.339 49.641 27.856 1.00 17.97 232 ARG A CA 1
ATOM 1653 C C . ARG A 1 234 ? 10.842 50.712 26.889 1.00 17.92 232 ARG A C 1
ATOM 1654 O O . ARG A 1 234 ? 11.309 51.856 26.938 1.00 20.46 232 ARG A O 1
ATOM 1662 N N . THR A 1 235 ? 9.909 50.369 26.003 1.00 17.05 233 THR A N 1
ATOM 1663 C CA . THR A 1 235 ? 9.472 51.325 24.987 1.00 19.03 233 THR A CA 1
ATOM 1664 C C . THR A 1 235 ? 8.266 52.149 25.412 1.00 21.44 233 THR A C 1
ATOM 1665 O O . THR A 1 235 ? 7.738 52.914 24.594 1.00 21.67 233 THR A O 1
ATOM 1669 N N . GLY A 1 236 ? 7.809 52.008 26.651 1.00 22.52 234 GLY A N 1
ATOM 1670 C CA . GLY A 1 236 ? 6.647 52.738 27.109 1.00 21.93 234 GLY A CA 1
ATOM 1671 C C . GLY A 1 236 ? 5.349 51.963 27.090 1.00 25.53 234 GLY A C 1
ATOM 1672 O O . GLY A 1 236 ? 4.318 52.499 27.515 1.00 23.39 234 GLY A O 1
ATOM 1673 N N . ALA A 1 237 ? 5.357 50.731 26.584 1.00 20.15 235 ALA A N 1
ATOM 1674 C CA . ALA A 1 237 ? 4.297 49.763 26.804 1.00 20.55 235 ALA A CA 1
ATOM 1675 C C . ALA A 1 237 ? 5.012 48.503 27.259 1.00 17.16 235 ALA A C 1
ATOM 1676 O O . ALA A 1 237 ? 6.196 48.337 26.969 1.00 20.41 235 ALA A O 1
ATOM 1678 N N . PHE A 1 238 ? 4.320 47.625 27.982 1.00 20.12 236 PHE A N 1
ATOM 1679 C CA . PHE A 1 238 ? 5.039 46.456 28.488 1.00 19.41 236 PHE A CA 1
ATOM 1680 C C . PHE A 1 238 ? 5.686 45.670 27.351 1.00 19.12 236 PHE A C 1
ATOM 1681 O O . PHE A 1 238 ? 6.892 45.388 27.382 1.00 19.07 236 PHE A O 1
ATOM 1689 N N . PHE A 1 239 ? 4.902 45.325 26.334 1.00 17.84 237 PHE A N 1
ATOM 1690 C CA . PHE A 1 239 ? 5.411 44.755 25.098 1.00 18.28 237 PHE A CA 1
ATOM 1691 C C . PHE A 1 239 ? 5.401 45.846 24.037 1.00 18.34 237 PHE A C 1
ATOM 1692 O O . PHE A 1 239 ? 4.396 46.542 23.874 1.00 21.49 237 PHE A O 1
ATOM 1700 N N . ALA A 1 240 ? 6.504 45.975 23.305 1.00 18.10 238 ALA A N 1
ATOM 1701 C CA . ALA A 1 240 ? 6.583 47.041 22.308 1.00 17.56 238 ALA A CA 1
ATOM 1702 C C . ALA A 1 240 ? 5.497 46.901 21.250 1.00 20.91 238 ALA A C 1
ATOM 1703 O O . ALA A 1 240 ? 5.015 47.911 20.718 1.00 21.23 238 ALA A O 1
ATOM 1705 N N . HIS A 1 241 ? 5.073 45.669 20.946 1.00 18.45 239 HIS A N 1
ATOM 1706 C CA . HIS A 1 241 ? 4.054 45.483 19.918 1.00 20.07 239 HIS A CA 1
ATOM 1707 C C . HIS A 1 241 ? 2.692 46.010 20.346 1.00 20.99 239 HIS A C 1
ATOM 1708 O O . HIS A 1 241 ? 1.815 46.189 19.491 1.00 19.31 239 HIS A O 1
ATOM 1715 N N . GLN A 1 242 ? 2.491 46.254 21.642 1.00 19.50 240 GLN A N 1
ATOM 1716 C CA . GLN A 1 242 ? 1.230 46.804 22.113 1.00 21.96 240 GLN A CA 1
ATOM 1717 C C . GLN A 1 242 ? 1.006 48.236 21.636 1.00 22.12 240 GLN A C 1
ATOM 1718 O O . GLN A 1 242 ? -0.148 48.678 21.578 1.00 24.52 240 GLN A O 1
ATOM 1724 N N . HIS A 1 243 ? 2.067 48.950 21.256 1.00 20.77 241 HIS A N 1
ATOM 1725 C CA . HIS A 1 243 ? 1.878 50.258 20.627 1.00 20.81 241 HIS A CA 1
ATOM 1726 C C . HIS A 1 243 ? 1.145 50.143 19.300 1.00 24.60 241 HIS A C 1
ATOM 1727 O O . HIS A 1 243 ? 0.574 51.136 18.830 1.00 23.70 241 HIS A O 1
ATOM 1734 N N . ASP A 1 244 ? 1.162 48.968 18.675 1.00 21.71 242 ASP A N 1
ATOM 1735 C CA . ASP A 1 244 ? 0.606 48.789 17.339 1.00 21.63 242 ASP A CA 1
ATOM 1736 C C . ASP A 1 244 ? -0.731 48.070 17.325 1.00 23.53 242 ASP A C 1
ATOM 1737 O O . ASP A 1 244 ? -1.263 47.806 16.239 1.00 23.86 242 ASP A O 1
ATOM 1742 N N . GLY A 1 245 ? -1.281 47.736 18.489 1.00 22.31 243 GLY A N 1
ATOM 1743 C CA . GLY A 1 245 ? -2.638 47.230 18.558 1.00 26.10 243 GLY A CA 1
ATOM 1744 C C . GLY A 1 245 ? -2.836 45.854 17.969 1.00 32.92 243 GLY A C 1
ATOM 1745 O O . GLY A 1 245 ? -3.943 45.534 17.521 1.00 33.91 243 GLY A O 1
ATOM 1746 N N . ILE A 1 246 ? -1.794 45.028 17.953 1.00 27.17 244 ILE A N 1
ATOM 1747 C CA . ILE A 1 246 ? -1.902 43.678 17.418 1.00 27.74 244 ILE A CA 1
ATOM 1748 C C . ILE A 1 246 ? -1.652 42.672 18.530 1.00 23.62 244 ILE A C 1
ATOM 1749 O O . ILE A 1 246 ? -1.072 42.982 19.572 1.00 26.10 244 ILE A O 1
ATOM 1754 N N . THR A 1 247 ? -2.119 41.455 18.295 1.00 26.32 245 THR A N 1
ATOM 1755 C CA . THR A 1 247 ? -1.831 40.323 19.173 1.00 26.49 245 THR A CA 1
ATOM 1756 C C . THR A 1 247 ? -1.152 39.275 18.314 1.00 21.75 245 THR A C 1
ATOM 1757 O O . THR A 1 247 ? -1.785 38.732 17.390 1.00 24.02 245 THR A O 1
ATOM 1761 N N . PRO A 1 248 ? 0.112 38.969 18.551 1.00 22.33 246 PRO A N 1
ATOM 1762 C CA . PRO A 1 248 ? 0.760 37.884 17.816 1.00 19.94 246 PRO A CA 1
ATOM 1763 C C . PRO A 1 248 ? 0.294 36.538 18.350 1.00 17.54 246 PRO A C 1
ATOM 1764 O O . PRO A 1 248 ? -0.427 36.444 19.340 1.00 19.20 246 PRO A O 1
ATOM 1768 N N . ASP A 1 249 ? 0.691 35.486 17.645 1.00 19.33 247 ASP A N 1
ATOM 1769 C CA . ASP A 1 249 ? 0.401 34.143 18.131 1.00 17.81 247 ASP A CA 1
ATOM 1770 C C . ASP A 1 249 ? 1.386 33.706 19.200 1.00 20.96 247 ASP A C 1
ATOM 1771 O O . ASP A 1 249 ? 1.013 32.950 20.104 1.00 16.91 247 ASP A O 1
ATOM 1776 N N . VAL A 1 250 ? 2.633 34.168 19.113 1.00 16.99 248 VAL A N 1
ATOM 1777 C CA . VAL A 1 250 ? 3.689 33.782 20.049 1.00 15.23 248 VAL A CA 1
ATOM 1778 C C . VAL A 1 250 ? 4.512 35.026 20.360 1.00 17.56 248 VAL A C 1
ATOM 1779 O O . VAL A 1 250 ? 4.792 35.830 19.464 1.00 15.59 248 VAL A O 1
ATOM 1783 N N . VAL A 1 251 ? 4.905 35.189 21.627 1.00 16.70 249 VAL A N 1
ATOM 1784 C CA . VAL A 1 251 ? 5.796 36.265 22.056 1.00 16.47 249 VAL A CA 1
ATOM 1785 C C . VAL A 1 251 ? 6.921 35.626 22.842 1.00 16.71 249 VAL A C 1
ATOM 1786 O O . VAL A 1 251 ? 6.672 34.752 23.680 1.00 17.60 249 VAL A O 1
ATOM 1790 N N . THR A 1 252 ? 8.143 36.070 22.567 1.00 15.52 250 THR A N 1
ATOM 1791 C CA . THR A 1 252 ? 9.307 35.599 23.343 1.00 14.38 250 THR A CA 1
ATOM 1792 C C . THR A 1 252 ? 9.891 36.737 24.180 1.00 16.09 250 THR A C 1
ATOM 1793 O O . THR A 1 252 ? 9.931 37.826 23.724 1.00 16.86 250 THR A O 1
ATOM 1797 N N . LEU A 1 253 ? 10.330 36.394 25.385 1.00 16.12 251 LEU A N 1
ATOM 1798 C CA . LEU A 1 253 ? 10.928 37.367 26.328 1.00 15.08 251 LEU A CA 1
ATOM 1799 C C . LEU A 1 253 ? 12.149 36.725 26.987 1.00 17.41 251 LEU A C 1
ATOM 1800 O O . LEU A 1 253 ? 12.180 35.538 27.077 1.00 15.97 251 LEU A O 1
ATOM 1805 N N . ALA A 1 254 ? 13.081 37.570 27.386 1.00 14.95 252 ALA A N 1
ATOM 1806 C CA . ALA A 1 254 ? 14.284 37.200 28.151 1.00 14.60 252 ALA A CA 1
ATOM 1807 C C . ALA A 1 254 ? 14.953 38.512 28.569 1.00 14.68 252 ALA A C 1
ATOM 1808 O O . ALA A 1 254 ? 14.247 39.446 28.889 1.00 15.93 252 ALA A O 1
ATOM 1834 N N . GLY A 1 256 ? 15.815 41.396 30.190 1.00 15.99 254 GLY A N 1
ATOM 1835 C CA . GLY A 1 256 ? 15.385 42.084 31.420 1.00 15.65 254 GLY A CA 1
ATOM 1836 C C . GLY A 1 256 ? 14.320 41.380 32.242 1.00 17.05 254 GLY A C 1
ATOM 1837 O O . GLY A 1 256 ? 14.043 41.846 33.305 1.00 17.53 254 GLY A O 1
ATOM 1838 N N . LEU A 1 257 ? 13.745 40.300 31.736 1.00 15.45 255 LEU A N 1
ATOM 1839 C CA . LEU A 1 257 ? 12.654 39.584 32.432 1.00 15.44 255 LEU A CA 1
ATOM 1840 C C . LEU A 1 257 ? 12.974 39.297 33.901 1.00 16.03 255 LEU A C 1
ATOM 1841 O O . LEU A 1 257 ? 12.109 39.451 34.696 1.00 17.31 255 LEU A O 1
ATOM 1846 N N . GLY A 1 258 ? 14.197 38.911 34.194 1.00 15.68 256 GLY A N 1
ATOM 1847 C CA . GLY A 1 258 ? 14.559 38.578 35.562 1.00 16.49 256 GLY A CA 1
ATOM 1848 C C . GLY A 1 258 ? 15.395 39.634 36.252 1.00 19.03 256 GLY A C 1
ATOM 1849 O O . GLY A 1 258 ? 16.020 39.353 37.282 1.00 19.63 256 GLY A O 1
ATOM 1850 N N . GLY A 1 259 ? 15.434 40.841 35.687 1.00 18.43 257 GLY A N 1
ATOM 1851 C CA . GLY A 1 259 ? 16.227 41.914 36.260 1.00 18.36 257 GLY A CA 1
ATOM 1852 C C . GLY A 1 259 ? 17.700 41.610 36.368 1.00 19.53 257 GLY A C 1
ATOM 1853 O O . GLY A 1 259 ? 18.415 42.280 37.124 1.00 24.55 257 GLY A O 1
ATOM 1854 N N . GLY A 1 260 ? 18.181 40.613 35.627 1.00 18.76 258 GLY A N 1
ATOM 1855 C CA . GLY A 1 260 ? 19.554 40.171 35.744 1.00 19.82 258 GLY A CA 1
ATOM 1856 C C . GLY A 1 260 ? 19.654 38.672 35.965 1.00 18.80 258 GLY A C 1
ATOM 1857 O O . GLY A 1 260 ? 20.613 38.048 35.515 1.00 21.84 258 GLY A O 1
ATOM 1858 N N . LEU A 1 261 ? 18.683 38.086 36.633 1.00 16.52 259 LEU A N 1
ATOM 1859 C CA . LEU A 1 261 ? 18.721 36.636 36.818 1.00 16.06 259 LEU A CA 1
ATOM 1860 C C . LEU A 1 261 ? 18.333 35.951 35.506 1.00 16.91 259 LEU A C 1
ATOM 1861 O O . LEU A 1 261 ? 17.460 36.442 34.793 1.00 17.88 259 LEU A O 1
ATOM 1866 N N . PRO A 1 262 ? 18.963 34.831 35.150 1.00 14.45 260 PRO A N 1
ATOM 1867 C CA . PRO A 1 262 ? 18.666 34.206 33.846 1.00 14.59 260 PRO A CA 1
ATOM 1868 C C . PRO A 1 262 ? 17.271 33.598 33.813 1.00 15.56 260 PRO A C 1
ATOM 1869 O O . PRO A 1 262 ? 16.972 32.659 34.556 1.00 17.57 260 PRO A O 1
ATOM 1873 N N . ILE A 1 263 ? 16.429 34.111 32.917 1.00 14.56 261 ILE A N 1
ATOM 1874 C CA . ILE A 1 263 ? 15.099 33.556 32.695 1.00 15.18 261 ILE A CA 1
ATOM 1875 C C . ILE A 1 263 ? 14.585 34.088 31.364 1.00 16.21 261 ILE A C 1
ATOM 1876 O O . ILE A 1 263 ? 14.855 35.234 30.994 1.00 17.31 261 ILE A O 1
ATOM 1881 N N . GLY A 1 264 ? 13.879 33.221 30.637 1.00 15.23 262 GLY A N 1
ATOM 1882 C CA . GLY A 1 264 ? 13.201 33.595 29.413 1.00 15.61 262 GLY A CA 1
ATOM 1883 C C . GLY A 1 264 ? 11.823 32.966 29.400 1.00 16.06 262 GLY A C 1
ATOM 1884 O O . GLY A 1 264 ? 11.513 32.096 30.218 1.00 15.21 262 GLY A O 1
ATOM 1885 N N . ALA A 1 265 ? 10.992 33.410 28.458 1.00 15.24 263 ALA A N 1
ATOM 1886 C CA . ALA A 1 265 ? 9.647 32.855 28.396 1.00 14.85 263 ALA A CA 1
ATOM 1887 C C . ALA A 1 265 ? 9.150 32.853 26.966 1.00 15.30 263 ALA A C 1
ATOM 1888 O O . ALA A 1 265 ? 9.482 33.741 26.170 1.00 15.99 263 ALA A O 1
ATOM 1890 N N . CYS A 1 266 ? 8.342 31.844 26.658 1.00 14.36 264 CYS A N 1
ATOM 1891 C CA . CYS A 1 266 ? 7.590 31.778 25.417 1.00 15.90 264 CYS A CA 1
ATOM 1892 C C . CYS A 1 266 ? 6.108 31.755 25.763 1.00 17.92 264 CYS A C 1
ATOM 1893 O O . CYS A 1 266 ? 5.639 30.832 26.441 1.00 17.28 264 CYS A O 1
ATOM 1896 N N . LEU A 1 267 ? 5.384 32.777 25.314 1.00 17.45 265 LEU A N 1
ATOM 1897 C CA . LEU A 1 267 ? 3.945 32.886 25.501 1.00 18.13 265 LEU A CA 1
ATOM 1898 C C . LEU A 1 267 ? 3.283 32.584 24.167 1.00 16.29 265 LEU A C 1
ATOM 1899 O O . LEU A 1 267 ? 3.716 33.092 23.125 1.00 17.47 265 LEU A O 1
ATOM 1904 N N . ALA A 1 268 ? 2.244 31.757 24.192 1.00 17.59 266 ALA A N 1
ATOM 1905 C CA . ALA A 1 268 ? 1.508 31.434 22.978 1.00 17.91 266 ALA A CA 1
ATOM 1906 C C . ALA A 1 268 ? 0.020 31.643 23.212 1.00 19.49 266 ALA A C 1
ATOM 1907 O O . ALA A 1 268 ? -0.502 31.350 24.292 1.00 18.77 266 ALA A O 1
ATOM 1909 N N . VAL A 1 269 ? -0.663 32.129 22.178 1.00 19.69 267 VAL A N 1
ATOM 1910 C CA . VAL A 1 269 ? -2.029 32.621 22.288 1.00 19.26 267 VAL A CA 1
ATOM 1911 C C . VAL A 1 269 ? -2.933 31.752 21.428 1.00 18.57 267 VAL A C 1
ATOM 1912 O O . VAL A 1 269 ? -2.589 31.435 20.283 1.00 22.67 267 VAL A O 1
ATOM 1916 N N . GLY A 1 270 ? -4.079 31.362 21.987 1.00 22.05 268 GLY A N 1
ATOM 1917 C CA . GLY A 1 270 ? -5.087 30.641 21.247 1.00 26.60 268 GLY A CA 1
ATOM 1918 C C . GLY A 1 270 ? -4.654 29.236 20.887 1.00 27.26 268 GLY A C 1
ATOM 1919 O O . GLY A 1 270 ? -4.058 28.520 21.699 1.00 23.25 268 GLY A O 1
ATOM 1920 N N . PRO A 1 271 ? -4.947 28.815 19.654 1.00 26.35 269 PRO A N 1
ATOM 1921 C CA . PRO A 1 271 ? -4.555 27.460 19.232 1.00 28.53 269 PRO A CA 1
ATOM 1922 C C . PRO A 1 271 ? -3.073 27.180 19.394 1.00 23.80 269 PRO A C 1
ATOM 1923 O O . PRO A 1 271 ? -2.701 26.040 19.703 1.00 26.29 269 PRO A O 1
ATOM 1927 N N . ALA A 1 272 ? -2.216 28.190 19.216 1.00 24.29 270 ALA A N 1
ATOM 1928 C CA . ALA A 1 272 ? -0.782 27.968 19.366 1.00 24.69 270 ALA A CA 1
ATOM 1929 C C . ALA A 1 272 ? -0.427 27.540 20.787 1.00 22.92 270 ALA A C 1
ATOM 1930 O O . ALA A 1 272 ? 0.575 26.841 20.994 1.00 25.86 270 ALA A O 1
ATOM 1932 N N . ALA A 1 273 ? -1.241 27.932 21.771 1.00 22.58 271 ALA A N 1
ATOM 1933 C CA . ALA A 1 273 ? -0.974 27.602 23.167 1.00 22.69 271 ALA A CA 1
ATOM 1934 C C . ALA A 1 273 ? -1.179 26.124 23.464 1.00 24.40 271 ALA A C 1
ATOM 1935 O O . ALA A 1 273 ? -0.707 25.644 24.499 1.00 22.93 271 ALA A O 1
ATOM 1937 N N . GLU A 1 274 ? -1.867 25.395 22.591 1.00 22.89 272 GLU A N 1
ATOM 1938 C CA . GLU A 1 274 ? -2.180 23.990 22.823 1.00 24.24 272 GLU A CA 1
ATOM 1939 C C . GLU A 1 274 ? -1.284 23.043 22.038 1.00 24.49 272 GLU A C 1
ATOM 1940 O O . GLU A 1 274 ? -1.415 21.821 22.186 1.00 25.42 272 GLU A O 1
ATOM 1946 N N . LEU A 1 275 ? -0.367 23.574 21.222 1.00 24.59 273 LEU A N 1
ATOM 1947 C CA . LEU A 1 275 ? 0.431 22.721 20.346 1.00 24.45 273 LEU A CA 1
ATOM 1948 C C . LEU A 1 275 ? 1.341 21.784 21.139 1.00 23.20 273 LEU A C 1
ATOM 1949 O O . LEU A 1 275 ? 1.475 20.601 20.794 1.00 24.40 273 LEU A O 1
ATOM 1954 N N . LEU A 1 276 ? 1.989 22.295 22.183 1.00 22.61 274 LEU A N 1
ATOM 1955 C CA . LEU A 1 276 ? 2.922 21.486 22.959 1.00 22.51 274 LEU A CA 1
ATOM 1956 C C . LEU A 1 276 ? 2.146 20.585 23.905 1.00 22.91 274 LEU A C 1
ATOM 1957 O O . LEU A 1 276 ? 1.387 21.063 24.755 1.00 27.56 274 LEU A O 1
ATOM 1962 N N . THR A 1 277 ? 2.335 19.289 23.757 1.00 21.74 275 THR A N 1
ATOM 1963 C CA . THR A 1 277 ? 1.695 18.279 24.574 1.00 22.48 275 THR A CA 1
ATOM 1964 C C . THR A 1 277 ? 2.748 17.579 25.427 1.00 20.73 275 THR A C 1
ATOM 1965 O O . THR A 1 277 ? 3.949 17.819 25.264 1.00 20.25 275 THR A O 1
ATOM 1969 N N . PRO A 1 278 ? 2.338 16.744 26.386 1.00 21.66 276 PRO A N 1
ATOM 1970 C CA . PRO A 1 278 ? 3.306 16.259 27.382 1.00 18.81 276 PRO A CA 1
ATOM 1971 C C . PRO A 1 278 ? 4.467 15.490 26.767 1.00 21.05 276 PRO A C 1
ATOM 1972 O O . PRO A 1 278 ? 4.282 14.625 25.903 1.00 22.91 276 PRO A O 1
ATOM 1976 N N . GLY A 1 279 ? 5.674 15.823 27.230 1.00 19.50 277 GLY A N 1
ATOM 1977 C CA . GLY A 1 279 ? 6.897 15.191 26.784 1.00 20.22 277 GLY A CA 1
ATOM 1978 C C . GLY A 1 279 ? 7.534 15.801 25.553 1.00 19.44 277 GLY A C 1
ATOM 1979 O O . GLY A 1 279 ? 8.634 15.381 25.180 1.00 22.41 277 GLY A O 1
ATOM 1980 N N . LEU A 1 280 ? 6.897 16.789 24.918 1.00 17.46 278 LEU A N 1
ATOM 1981 C CA . LEU A 1 280 ? 7.397 17.322 23.654 1.00 16.84 278 LEU A CA 1
ATOM 1982 C C . LEU A 1 280 ? 8.417 18.447 23.814 1.00 18.07 278 LEU A C 1
ATOM 1983 O O . LEU A 1 280 ? 9.096 18.780 22.837 1.00 19.04 278 LEU A O 1
ATOM 1988 N N . HIS A 1 281 ? 8.540 19.041 24.995 1.00 17.68 279 HIS A N 1
ATOM 1989 C CA . HIS A 1 281 ? 9.560 20.059 25.200 1.00 15.51 279 HIS A CA 1
ATOM 1990 C C . HIS A 1 281 ? 9.788 20.226 26.690 1.00 15.81 279 HIS A C 1
ATOM 1991 O O . HIS A 1 281 ? 8.971 19.804 27.510 1.00 16.88 279 HIS A O 1
ATOM 1998 N N . GLY A 1 282 ? 10.900 20.866 27.027 1.00 15.18 280 GLY A N 1
ATOM 1999 C CA . GLY A 1 282 ? 11.227 21.112 28.425 1.00 14.64 280 GLY A CA 1
ATOM 2000 C C . GLY A 1 282 ? 12.582 21.777 28.534 1.00 16.86 280 GLY A C 1
ATOM 2001 O O . GLY A 1 282 ? 13.338 21.865 27.563 1.00 16.91 280 GLY A O 1
ATOM 2002 N N . SER A 1 283 ? 12.870 22.251 29.745 1.00 15.28 281 SER A N 1
ATOM 2003 C CA . SER A 1 283 ? 14.165 22.826 30.117 1.00 15.56 281 SER A CA 1
ATOM 2004 C C . SER A 1 283 ? 14.321 22.600 31.610 1.00 15.49 281 SER A C 1
ATOM 2005 O O . SER A 1 283 ? 13.444 23.000 32.377 1.00 15.61 281 SER A O 1
ATOM 2008 N N . THR A 1 284 ? 15.419 21.959 32.026 1.00 14.75 282 THR A N 1
ATOM 2009 C CA . THR A 1 284 ? 15.556 21.567 33.429 1.00 15.22 282 THR A CA 1
ATOM 2010 C C . THR A 1 284 ? 15.312 22.730 34.389 1.00 15.35 282 THR A C 1
ATOM 2011 O O . THR A 1 284 ? 14.530 22.606 35.343 1.00 15.79 282 THR A O 1
ATOM 2015 N N . PHE A 1 285 ? 16.003 23.850 34.181 1.00 13.66 283 PHE A N 1
ATOM 2016 C CA . PHE A 1 285 ? 15.903 24.995 35.079 1.00 13.24 283 PHE A CA 1
ATOM 2017 C C . PHE A 1 285 ? 14.671 25.859 34.816 1.00 13.78 283 PHE A C 1
ATOM 2018 O O . PHE A 1 285 ? 14.481 26.846 35.534 1.00 15.33 283 PHE A O 1
ATOM 2026 N N . GLY A 1 286 ? 13.872 25.558 33.793 1.00 15.07 284 GLY A N 1
ATOM 2027 C CA . GLY A 1 286 ? 12.812 26.483 33.408 1.00 15.52 284 GLY A CA 1
ATOM 2028 C C . GLY A 1 286 ? 11.811 26.729 34.517 1.00 14.41 284 GLY A C 1
ATOM 2029 O O . GLY A 1 286 ? 11.333 25.781 35.143 1.00 16.03 284 GLY A O 1
ATOM 2030 N N . GLY A 1 287 ? 11.493 27.996 34.776 1.00 14.54 285 GLY A N 1
ATOM 2031 C CA . GLY A 1 287 ? 10.468 28.276 35.762 1.00 16.05 285 GLY A CA 1
ATOM 2032 C C . GLY A 1 287 ? 10.894 28.085 37.195 1.00 17.65 285 GLY A C 1
ATOM 2033 O O . GLY A 1 287 ? 10.036 28.056 38.083 1.00 19.66 285 GLY A O 1
ATOM 2034 N N . ASN A 1 288 ? 12.192 27.979 37.457 1.00 15.42 286 ASN A N 1
ATOM 2035 C CA . ASN A 1 288 ? 12.628 27.693 38.813 1.00 18.21 286 ASN A CA 1
ATOM 2036 C C . ASN A 1 288 ? 12.231 28.823 39.762 1.00 15.79 286 ASN A C 1
ATOM 2037 O O . ASN A 1 288 ? 12.113 29.986 39.359 1.00 15.95 286 ASN A O 1
ATOM 2042 N N . PRO A 1 289 ? 12.004 28.498 41.035 1.00 15.62 287 PRO A N 1
ATOM 2043 C CA . PRO A 1 289 ? 11.443 29.500 41.959 1.00 15.47 287 PRO A CA 1
ATOM 2044 C C . PRO A 1 289 ? 12.291 30.739 42.141 1.00 16.03 287 PRO A C 1
ATOM 2045 O O . PRO A 1 289 ? 11.727 31.827 42.311 1.00 17.81 287 PRO A O 1
ATOM 2049 N N . VAL A 1 290 ? 13.623 30.627 42.120 1.00 16.83 288 VAL A N 1
ATOM 2050 C CA . VAL A 1 290 ? 14.469 31.776 42.426 1.00 16.54 288 VAL A CA 1
ATOM 2051 C C . VAL A 1 290 ? 14.428 32.787 41.286 1.00 16.61 288 VAL A C 1
ATOM 2052 O O . VAL A 1 290 ? 14.237 33.987 41.505 1.00 16.10 288 VAL A O 1
ATOM 2056 N N . CYS A 1 291 ? 14.585 32.322 40.049 1.00 15.29 289 CYS A N 1
ATOM 2057 C CA . CYS A 1 291 ? 14.571 33.265 38.932 1.00 17.55 289 CYS A CA 1
ATOM 2058 C C . CYS A 1 291 ? 13.173 33.809 38.702 1.00 15.71 289 CYS A C 1
ATOM 2059 O O . CYS A 1 291 ? 13.011 34.984 38.358 1.00 15.95 289 CYS A O 1
ATOM 2062 N N . ALA A 1 292 ? 12.152 32.968 38.895 1.00 15.97 290 ALA A N 1
ATOM 2063 C CA . ALA A 1 292 ? 10.779 33.447 38.780 1.00 15.95 290 ALA A CA 1
ATOM 2064 C C . ALA A 1 292 ? 10.464 34.484 39.854 1.00 17.73 290 ALA A C 1
ATOM 2065 O O . ALA A 1 292 ? 9.762 35.469 39.583 1.00 16.73 290 ALA A O 1
ATOM 2067 N N . ALA A 1 293 ? 10.977 34.285 41.077 1.00 17.41 291 ALA A N 1
ATOM 2068 C CA . ALA A 1 293 ? 10.771 35.282 42.133 1.00 17.84 291 ALA A CA 1
ATOM 2069 C C . ALA A 1 293 ? 11.395 36.622 41.764 1.00 18.06 291 ALA A C 1
ATOM 2070 O O . ALA A 1 293 ? 10.799 37.682 42.006 1.00 18.74 291 ALA A O 1
ATOM 2072 N N . ALA A 1 294 ? 12.594 36.601 41.178 1.00 15.73 292 ALA A N 1
ATOM 2073 C CA . ALA A 1 294 ? 13.230 37.831 40.722 1.00 16.73 292 ALA A CA 1
ATOM 2074 C C . ALA A 1 294 ? 12.381 38.519 39.664 1.00 17.10 292 ALA A C 1
ATOM 2075 O O . ALA A 1 294 ? 12.149 39.735 39.729 1.00 17.64 292 ALA A O 1
ATOM 2077 N N . ALA A 1 295 ? 11.890 37.748 38.689 1.00 15.72 293 ALA A N 1
ATOM 2078 C CA . ALA A 1 295 ? 11.068 38.326 37.629 1.00 18.00 293 ALA A CA 1
ATOM 2079 C C . ALA A 1 295 ? 9.795 38.937 38.197 1.00 18.30 293 ALA A C 1
ATOM 2080 O O . ALA A 1 295 ? 9.400 40.038 37.797 1.00 17.60 293 ALA A O 1
ATOM 2082 N N . LEU A 1 296 ? 9.144 38.238 39.135 1.00 20.05 294 LEU A N 1
ATOM 2083 C CA . LEU A 1 296 ? 7.962 38.794 39.789 1.00 20.31 294 LEU A CA 1
ATOM 2084 C C . LEU A 1 296 ? 8.274 40.126 40.452 1.00 20.47 294 LEU A C 1
ATOM 2085 O O . LEU A 1 296 ? 7.466 41.062 40.391 1.00 21.37 294 LEU A O 1
ATOM 2090 N N . ALA A 1 297 ? 9.439 40.234 41.096 1.00 18.25 295 ALA A N 1
ATOM 2091 C CA . ALA A 1 297 ? 9.810 41.497 41.725 1.00 19.58 295 ALA A CA 1
ATOM 2092 C C . ALA A 1 297 ? 9.972 42.602 40.689 1.00 20.51 295 ALA A C 1
ATOM 2093 O O . ALA A 1 297 ? 9.547 43.744 40.920 1.00 19.39 295 ALA A O 1
ATOM 2095 N N . VAL A 1 298 ? 10.578 42.279 39.541 1.00 18.93 296 VAL A N 1
ATOM 2096 C CA . VAL A 1 298 ? 10.722 43.258 38.463 1.00 18.96 296 VAL A CA 1
ATOM 2097 C C . VAL A 1 298 ? 9.358 43.778 38.028 1.00 20.13 296 VAL A C 1
ATOM 2098 O O . VAL A 1 298 ? 9.153 44.990 37.900 1.00 19.99 296 VAL A O 1
ATOM 2102 N N . LEU A 1 299 ? 8.397 42.875 37.827 1.00 18.61 297 LEU A N 1
ATOM 2103 C CA . LEU A 1 299 ? 7.062 43.309 37.427 1.00 20.55 297 LEU A CA 1
ATOM 2104 C C . LEU A 1 299 ? 6.426 44.178 38.502 1.00 20.51 297 LEU A C 1
ATOM 2105 O O . LEU A 1 299 ? 5.794 45.197 38.195 1.00 21.90 297 LEU A O 1
ATOM 2110 N N . ARG A 1 300 ? 6.589 43.793 39.772 1.00 20.00 298 ARG A N 1
ATOM 2111 C CA . ARG A 1 300 ? 6.030 44.580 40.868 1.00 22.95 298 ARG A CA 1
ATOM 2112 C C . ARG A 1 300 ? 6.576 45.999 40.871 1.00 23.57 298 ARG A C 1
ATOM 2113 O O . ARG A 1 300 ? 5.822 46.957 41.082 1.00 26.21 298 ARG A O 1
ATOM 2121 N N . VAL A 1 301 ? 7.882 46.151 40.639 1.00 20.87 299 VAL A N 1
ATOM 2122 C CA . VAL A 1 301 ? 8.522 47.462 40.684 1.00 20.91 299 VAL A CA 1
ATOM 2123 C C . VAL A 1 301 ? 8.145 48.299 39.466 1.00 23.06 299 VAL A C 1
ATOM 2124 O O . VAL A 1 301 ? 7.884 49.507 39.585 1.00 22.61 299 VAL A O 1
ATOM 2128 N N . LEU A 1 302 ? 8.134 47.687 38.273 1.00 21.11 300 LEU A N 1
ATOM 2129 C CA . LEU A 1 302 ? 7.686 48.417 37.085 1.00 20.31 300 LEU A CA 1
ATOM 2130 C C . LEU A 1 302 ? 6.322 49.043 37.326 1.00 25.41 300 LEU A C 1
ATOM 2131 O O . LEU A 1 302 ? 6.089 50.206 36.971 1.00 25.74 300 LEU A O 1
ATOM 2136 N N . ALA A 1 303 ? 5.416 48.293 37.951 1.00 22.53 301 ALA A N 1
ATOM 2137 C CA . ALA A 1 303 ? 4.064 48.790 38.195 1.00 26.83 301 ALA A CA 1
ATOM 2138 C C . ALA A 1 303 ? 4.046 49.814 39.323 1.00 28.71 301 ALA A C 1
ATOM 2139 O O . ALA A 1 303 ? 3.475 50.904 39.181 1.00 29.63 301 ALA A O 1
ATOM 2141 N N . SER A 1 304 ? 4.675 49.487 40.451 1.00 23.88 302 SER A N 1
ATOM 2142 C CA . SER A 1 304 ? 4.557 50.334 41.634 1.00 27.01 302 SER A CA 1
ATOM 2143 C C . SER A 1 304 ? 5.225 51.690 41.432 1.00 31.47 302 SER A C 1
ATOM 2144 O O . SER A 1 304 ? 4.741 52.708 41.946 1.00 31.20 302 SER A O 1
ATOM 2147 N N . ASP A 1 305 ? 6.331 51.727 40.691 1.00 24.26 303 ASP A N 1
ATOM 2148 C CA . ASP A 1 305 ? 7.092 52.948 40.468 1.00 24.63 303 ASP A CA 1
ATOM 2149 C C . ASP A 1 305 ? 6.785 53.598 39.124 1.00 24.67 303 ASP A C 1
ATOM 2150 O O . ASP A 1 305 ? 7.474 54.549 38.738 1.00 26.49 303 ASP A O 1
ATOM 2155 N N . GLY A 1 306 ? 5.782 53.101 38.405 1.00 25.59 304 GLY A N 1
ATOM 2156 C CA . GLY A 1 306 ? 5.385 53.696 37.134 1.00 23.19 304 GLY A CA 1
ATOM 2157 C C . GLY A 1 306 ? 6.499 53.797 36.114 1.00 25.37 304 GLY A C 1
ATOM 2158 O O . GLY A 1 306 ? 6.584 54.792 35.385 1.00 25.84 304 GLY A O 1
ATOM 2159 N N . LEU A 1 307 ? 7.340 52.782 36.056 1.00 24.52 305 LEU A N 1
ATOM 2160 C CA . LEU A 1 307 ? 8.540 52.866 35.206 1.00 22.67 305 LEU A CA 1
ATOM 2161 C C . LEU A 1 307 ? 8.236 52.734 33.712 1.00 20.12 305 LEU A C 1
ATOM 2162 O O . LEU A 1 307 ? 9.050 53.153 32.951 1.00 23.47 305 LEU A O 1
ATOM 2167 N N . VAL A 1 308 ? 7.132 52.128 33.347 1.00 23.53 306 VAL A N 1
ATOM 2168 C CA . VAL A 1 308 ? 6.831 51.997 31.894 1.00 19.95 306 VAL A CA 1
ATOM 2169 C C . VAL A 1 308 ? 6.527 53.400 31.340 1.00 22.31 306 VAL A C 1
ATOM 2170 O O . VAL A 1 308 ? 7.113 53.771 30.377 1.00 21.30 306 VAL A O 1
ATOM 2174 N N . ARG A 1 309 ? 5.651 54.147 31.997 1.00 23.34 307 ARG A N 1
ATOM 2175 C CA . ARG A 1 309 ? 5.375 55.541 31.580 1.00 28.29 307 ARG A CA 1
ATOM 2176 C C . ARG A 1 309 ? 6.665 56.360 31.690 1.00 25.13 307 ARG A C 1
ATOM 2177 O O . ARG A 1 309 ? 6.927 57.140 30.818 1.00 25.86 307 ARG A O 1
ATOM 2185 N N . ARG A 1 310 ? 7.443 56.154 32.746 1.00 22.96 308 ARG A N 1
ATOM 2186 C CA . ARG A 1 310 ? 8.685 56.899 32.886 1.00 26.04 308 ARG A CA 1
ATOM 2187 C C . ARG A 1 310 ? 9.621 56.647 31.712 1.00 25.31 308 ARG A C 1
ATOM 2188 O O . ARG A 1 310 ? 10.297 57.566 31.244 1.00 23.41 308 ARG A O 1
ATOM 2196 N N . ALA A 1 311 ? 9.677 55.408 31.219 1.00 22.62 309 ALA A N 1
ATOM 2197 C CA . ALA A 1 311 ? 10.542 55.126 30.078 1.00 22.35 309 ALA A CA 1
ATOM 2198 C C . ALA A 1 311 ? 10.118 55.935 28.855 1.00 21.47 309 ALA A C 1
ATOM 2199 O O . ALA A 1 311 ? 10.965 56.438 28.111 1.00 20.78 309 ALA A O 1
ATOM 2201 N N . GLU A 1 312 ? 8.813 56.072 28.634 1.00 22.21 310 GLU A N 1
ATOM 2202 C CA . GLU A 1 312 ? 8.355 56.865 27.500 1.00 23.87 310 GLU A CA 1
ATOM 2203 C C . GLU A 1 312 ? 8.713 58.333 27.686 1.00 26.85 310 GLU A C 1
ATOM 2204 O O . GLU A 1 312 ? 9.237 58.972 26.767 1.00 26.07 310 GLU A O 1
ATOM 2210 N N . VAL A 1 313 ? 8.460 58.874 28.883 1.00 25.80 311 VAL A N 1
ATOM 2211 C CA . VAL A 1 313 ? 8.726 60.292 29.137 1.00 25.03 311 VAL A CA 1
ATOM 2212 C C . VAL A 1 313 ? 10.214 60.595 29.004 1.00 23.88 311 VAL A C 1
ATOM 2213 O O . VAL A 1 313 ? 10.617 61.516 28.284 1.00 27.40 311 VAL A O 1
ATOM 2217 N N . LEU A 1 314 ? 11.056 59.818 29.695 1.00 23.24 312 LEU A N 1
ATOM 2218 C CA . LEU A 1 314 ? 12.497 60.040 29.633 1.00 24.69 312 LEU A CA 1
ATOM 2219 C C . LEU A 1 314 ? 13.056 59.752 28.248 1.00 24.67 312 LEU A C 1
ATOM 2220 O O . LEU A 1 314 ? 14.029 60.389 27.827 1.00 25.66 312 LEU A O 1
ATOM 2225 N N . GLY A 1 315 ? 12.488 58.776 27.540 1.00 23.01 313 GLY A N 1
ATOM 2226 C CA . GLY A 1 315 ? 12.948 58.511 26.190 1.00 24.20 313 GLY A CA 1
ATOM 2227 C C . GLY A 1 315 ? 12.689 59.676 25.253 1.00 22.62 313 GLY A C 1
ATOM 2228 O O . GLY A 1 315 ? 13.547 60.035 24.443 1.00 24.44 313 GLY A O 1
ATOM 2229 N N . LYS A 1 316 ? 11.497 60.270 25.341 1.00 25.74 314 LYS A N 1
ATOM 2230 C CA . LYS A 1 316 ? 11.195 61.452 24.535 1.00 24.80 314 LYS A CA 1
ATOM 2231 C C . LYS A 1 316 ? 12.141 62.593 24.871 1.00 28.58 314 LYS A C 1
ATOM 2232 O O . LYS A 1 316 ? 12.701 63.235 23.975 1.00 28.54 314 LYS A O 1
ATOM 2238 N N . SER A 1 317 ? 12.337 62.856 26.166 1.00 26.66 315 SER A N 1
ATOM 2239 C CA . SER A 1 317 ? 13.220 63.948 26.568 1.00 26.79 315 SER A CA 1
ATOM 2240 C C . SER A 1 317 ? 14.651 63.686 26.119 1.00 29.25 315 SER A C 1
ATOM 2241 O O . SER A 1 317 ? 15.350 64.602 25.674 1.00 24.65 315 SER A O 1
ATOM 2244 N N . LEU A 1 318 ? 15.102 62.432 26.219 1.00 22.63 316 LEU A N 1
ATOM 2245 C CA . LEU A 1 318 ? 16.456 62.094 25.799 1.00 22.48 316 LEU A CA 1
ATOM 2246 C C . LEU A 1 318 ? 16.633 62.267 24.292 1.00 24.18 316 LEU A C 1
ATOM 2247 O O . LEU A 1 318 ? 17.636 62.832 23.836 1.00 24.62 316 LEU A O 1
ATOM 2252 N N . ARG A 1 319 ? 15.687 61.755 23.497 1.00 24.32 317 ARG A N 1
ATOM 2253 C CA . ARG A 1 319 ? 15.770 61.933 22.050 1.00 27.07 317 ARG A CA 1
ATOM 2254 C C . ARG A 1 319 ? 15.804 63.411 21.691 1.00 25.06 317 ARG A C 1
ATOM 2255 O O . ARG A 1 319 ? 16.640 63.848 20.892 1.00 27.13 317 ARG A O 1
ATOM 2263 N N . HIS A 1 320 ? 14.901 64.191 22.287 1.00 25.60 318 HIS A N 1
ATOM 2264 C CA . HIS A 1 320 ? 14.862 65.629 22.028 1.00 27.60 318 HIS A CA 1
ATOM 2265 C C . HIS A 1 320 ? 16.189 66.290 22.393 1.00 31.51 318 HIS A C 1
ATOM 2266 O O . HIS A 1 320 ? 16.715 67.106 21.625 1.00 32.12 318 HIS A O 1
ATOM 2273 N N . GLY A 1 321 ? 16.765 65.921 23.541 1.00 24.40 319 GLY A N 1
ATOM 2274 C CA . GLY A 1 321 ? 18.027 66.516 23.949 1.00 27.80 319 GLY A CA 1
ATOM 2275 C C . GLY A 1 321 ? 19.167 66.238 22.987 1.00 27.47 319 GLY A C 1
ATOM 2276 O O . GLY A 1 321 ? 19.946 67.137 22.661 1.00 25.93 319 GLY A O 1
ATOM 2277 N N . ILE A 1 322 ? 19.290 64.989 22.522 1.00 21.50 320 ILE A N 1
ATOM 2278 C CA . ILE A 1 322 ? 20.391 64.644 21.623 1.00 22.24 320 ILE A CA 1
ATOM 2279 C C . ILE A 1 322 ? 20.236 65.370 20.294 1.00 27.45 320 ILE A C 1
ATOM 2280 O O . ILE A 1 322 ? 21.209 65.891 19.733 1.00 28.05 320 ILE A O 1
ATOM 2285 N N . GLU A 1 323 ? 19.014 65.392 19.761 1.00 28.47 321 GLU A N 1
ATOM 2286 C CA . GLU A 1 323 ? 18.759 66.097 18.513 1.00 29.80 321 GLU A CA 1
ATOM 2287 C C . GLU A 1 323 ? 18.974 67.595 18.674 1.00 30.19 321 GLU A C 1
ATOM 2288 O O . GLU A 1 323 ? 19.452 68.249 17.742 1.00 32.68 321 GLU A O 1
ATOM 2294 N N . ALA A 1 324 ? 18.649 68.149 19.846 1.00 31.70 322 ALA A N 1
ATOM 2295 C CA . ALA A 1 324 ? 18.836 69.583 20.067 1.00 30.49 322 ALA A CA 1
ATOM 2296 C C . ALA A 1 324 ? 20.302 69.998 20.021 1.00 32.19 322 ALA A C 1
ATOM 2297 O O . ALA A 1 324 ? 20.590 71.182 19.813 1.00 37.50 322 ALA A O 1
ATOM 2299 N N . LEU A 1 325 ? 21.234 69.061 20.206 1.00 27.77 323 LEU A N 1
ATOM 2300 C CA . LEU A 1 325 ? 22.650 69.398 20.117 1.00 29.47 323 LEU A CA 1
ATOM 2301 C C . LEU A 1 325 ? 23.043 69.941 18.748 1.00 36.47 323 LEU A C 1
ATOM 2302 O O . LEU A 1 325 ? 24.058 70.639 18.642 1.00 34.54 323 LEU A O 1
ATOM 2307 N N . GLY A 1 326 ? 22.279 69.624 17.706 1.00 36.19 324 GLY A N 1
ATOM 2308 C CA . GLY A 1 326 ? 22.654 70.004 16.353 1.00 33.02 324 GLY A CA 1
ATOM 2309 C C . GLY A 1 326 ? 24.044 69.571 15.952 1.00 34.69 324 GLY A C 1
ATOM 2310 O O . GLY A 1 326 ? 24.692 70.257 15.157 1.00 37.60 324 GLY A O 1
ATOM 2311 N N . HIS A 1 327 ? 24.529 68.450 16.479 1.00 32.33 325 HIS A N 1
ATOM 2312 C CA . HIS A 1 327 ? 25.889 68.022 16.177 1.00 28.92 325 HIS A CA 1
ATOM 2313 C C . HIS A 1 327 ? 25.953 67.471 14.757 1.00 32.28 325 HIS A C 1
ATOM 2314 O O . HIS A 1 327 ? 25.100 66.660 14.376 1.00 32.81 325 HIS A O 1
ATOM 2321 N N . PRO A 1 328 ? 26.944 67.872 13.953 1.00 35.76 326 PRO A N 1
ATOM 2322 C CA . PRO A 1 328 ? 26.996 67.410 12.554 1.00 35.71 326 PRO A CA 1
ATOM 2323 C C . PRO A 1 328 ? 27.180 65.911 12.390 1.00 35.00 326 PRO A C 1
ATOM 2324 O O . PRO A 1 328 ? 26.823 65.377 11.331 1.00 34.54 326 PRO A O 1
ATOM 2328 N N . LEU A 1 329 ? 27.729 65.212 13.386 1.00 33.20 327 LEU A N 1
ATOM 2329 C CA . LEU A 1 329 ? 27.908 63.770 13.272 1.00 32.58 327 LEU A CA 1
ATOM 2330 C C . LEU A 1 329 ? 26.625 62.989 13.530 1.00 29.50 327 LEU A C 1
ATOM 2331 O O . LEU A 1 329 ? 26.572 61.797 13.208 1.00 31.15 327 LEU A O 1
ATOM 2336 N N . ILE A 1 330 ? 25.591 63.620 14.074 1.00 29.59 328 ILE A N 1
ATOM 2337 C CA . ILE A 1 330 ? 24.355 62.932 14.433 1.00 29.91 328 ILE A CA 1
ATOM 2338 C C . ILE A 1 330 ? 23.354 63.128 13.305 1.00 32.87 328 ILE A C 1
ATOM 2339 O O . ILE A 1 330 ? 22.880 64.244 13.066 1.00 31.92 328 ILE A O 1
ATOM 2344 N N . ASP A 1 331 ? 23.016 62.040 12.613 1.00 26.94 329 ASP A N 1
ATOM 2345 C CA . ASP A 1 331 ? 21.989 62.132 11.581 1.00 31.61 329 ASP A CA 1
ATOM 2346 C C . ASP A 1 331 ? 20.601 62.221 12.202 1.00 29.19 329 ASP A C 1
ATOM 2347 O O . ASP A 1 331 ? 19.824 63.126 11.887 1.00 31.25 329 ASP A O 1
ATOM 2352 N N . HIS A 1 332 ? 20.272 61.289 13.090 1.00 28.00 330 HIS A N 1
ATOM 2353 C CA . HIS A 1 332 ? 18.961 61.273 13.721 1.00 25.17 330 HIS A CA 1
ATOM 2354 C C . HIS A 1 332 ? 19.035 60.322 14.903 1.00 24.23 330 HIS A C 1
ATOM 2355 O O . HIS A 1 332 ? 19.993 59.561 15.050 1.00 27.65 330 HIS A O 1
ATOM 2362 N N . VAL A 1 333 ? 18.024 60.403 15.759 1.00 23.91 331 VAL A N 1
ATOM 2363 C CA . VAL A 1 333 ? 17.845 59.470 16.864 1.00 25.80 331 VAL A CA 1
ATOM 2364 C C . VAL A 1 333 ? 16.577 58.676 16.597 1.00 25.50 331 VAL A C 1
ATOM 2365 O O . VAL A 1 333 ? 15.555 59.240 16.191 1.00 28.85 331 VAL A O 1
ATOM 2369 N N . ARG A 1 334 ? 16.642 57.362 16.811 1.00 21.74 332 ARG A N 1
ATOM 2370 C CA . ARG A 1 334 ? 15.493 56.514 16.558 1.00 26.30 332 ARG A CA 1
ATOM 2371 C C . ARG A 1 334 ? 15.293 55.570 17.733 1.00 21.19 332 ARG A C 1
ATOM 2372 O O . ARG A 1 334 ? 16.139 55.457 18.620 1.00 21.94 332 ARG A O 1
ATOM 2380 N N . GLY A 1 335 ? 14.148 54.906 17.729 1.00 23.25 333 GLY A N 1
ATOM 2381 C CA . GLY A 1 335 ? 13.792 54.004 18.799 1.00 22.37 333 GLY A CA 1
ATOM 2382 C C . GLY A 1 335 ? 12.549 54.470 19.521 1.00 25.72 333 GLY A C 1
ATOM 2383 O O . GLY A 1 335 ? 11.759 55.254 18.982 1.00 24.36 333 GLY A O 1
ATOM 2384 N N . ARG A 1 336 ? 12.361 53.994 20.748 1.00 21.05 334 ARG A N 1
ATOM 2385 C CA . ARG A 1 336 ? 11.169 54.325 21.508 1.00 22.51 334 ARG A CA 1
ATOM 2386 C C . ARG A 1 336 ? 11.454 54.079 22.980 1.00 21.67 334 ARG A C 1
ATOM 2387 O O . ARG A 1 336 ? 12.105 53.094 23.329 1.00 20.52 334 ARG A O 1
ATOM 2395 N N . GLY A 1 337 ? 10.956 54.970 23.832 1.00 22.71 335 GLY A N 1
ATOM 2396 C CA . GLY A 1 337 ? 11.242 54.850 25.252 1.00 19.93 335 GLY A CA 1
ATOM 2397 C C . GLY A 1 337 ? 12.737 54.818 25.499 1.00 20.95 335 GLY A C 1
ATOM 2398 O O . GLY A 1 337 ? 13.506 55.633 24.972 1.00 20.47 335 GLY A O 1
ATOM 2399 N N . LEU A 1 338 ? 13.179 53.845 26.297 1.00 19.00 336 LEU A N 1
ATOM 2400 C CA . LEU A 1 338 ? 14.589 53.727 26.636 1.00 19.43 336 LEU A CA 1
ATOM 2401 C C . LEU A 1 338 ? 15.303 52.642 25.830 1.00 20.19 336 LEU A C 1
ATOM 2402 O O . LEU A 1 338 ? 16.225 52.003 26.329 1.00 18.34 336 LEU A O 1
ATOM 2407 N N . LEU A 1 339 ? 14.896 52.428 24.579 1.00 18.01 337 LEU A N 1
ATOM 2408 C CA . LEU A 1 339 ? 15.720 51.741 23.594 1.00 18.47 337 LEU A CA 1
ATOM 2409 C C . LEU A 1 339 ? 15.947 52.756 22.484 1.00 20.88 337 LEU A C 1
ATOM 2410 O O . LEU A 1 339 ? 15.009 53.090 21.756 1.00 20.06 337 LEU A O 1
ATOM 2415 N N . LEU A 1 340 ? 17.172 53.266 22.372 1.00 18.79 338 LEU A N 1
ATOM 2416 C CA . LEU A 1 340 ? 17.470 54.349 21.441 1.00 18.97 338 LEU A CA 1
ATOM 2417 C C . LEU A 1 340 ? 18.715 54.041 20.628 1.00 18.24 338 LEU A C 1
ATOM 2418 O O . LEU A 1 340 ? 19.693 53.480 21.137 1.00 20.07 338 LEU A O 1
ATOM 2423 N N . GLY A 1 341 ? 18.672 54.430 19.355 1.00 18.10 339 GLY A N 1
ATOM 2424 C CA . GLY A 1 341 ? 19.845 54.403 18.521 1.00 17.24 339 GLY A CA 1
ATOM 2425 C C . GLY A 1 341 ? 20.194 55.811 18.085 1.00 21.97 339 GLY A C 1
ATOM 2426 O O . GLY A 1 341 ? 19.319 56.561 17.638 1.00 24.68 339 GLY A O 1
ATOM 2427 N N . ILE A 1 342 ? 21.455 56.191 18.237 1.00 20.63 340 ILE A N 1
ATOM 2428 C CA . ILE A 1 342 ? 21.954 57.448 17.689 1.00 21.41 340 ILE A CA 1
ATOM 2429 C C . ILE A 1 342 ? 22.618 57.103 16.368 1.00 19.41 340 ILE A C 1
ATOM 2430 O O . ILE A 1 342 ? 23.710 56.522 16.340 1.00 21.15 340 ILE A O 1
ATOM 2435 N N . ALA A 1 343 ? 21.958 57.454 15.264 1.00 24.05 341 ALA A N 1
ATOM 2436 C CA . ALA A 1 343 ? 22.470 57.151 13.940 1.00 23.72 341 ALA A CA 1
ATOM 2437 C C . ALA A 1 343 ? 23.384 58.283 13.496 1.00 25.55 341 ALA A C 1
ATOM 2438 O O . ALA A 1 343 ? 23.005 59.455 13.565 1.00 28.45 341 ALA A O 1
ATOM 2440 N N . LEU A 1 344 ? 24.593 57.927 13.075 1.00 26.07 342 LEU A N 1
ATOM 2441 C CA . LEU A 1 344 ? 25.646 58.877 12.762 1.00 27.93 342 LEU A CA 1
ATOM 2442 C C . LEU A 1 344 ? 25.735 59.110 11.258 1.00 30.54 342 LEU A C 1
ATOM 2443 O O . LEU A 1 344 ? 25.311 58.285 10.450 1.00 27.91 342 LEU A O 1
ATOM 2448 N N . THR A 1 345 ? 26.308 60.255 10.889 1.00 31.93 343 THR A N 1
ATOM 2449 C CA . THR A 1 345 ? 26.507 60.569 9.480 1.00 29.07 343 THR A CA 1
ATOM 2450 C C . THR A 1 345 ? 27.760 59.926 8.901 1.00 34.48 343 THR A C 1
ATOM 2451 O O . THR A 1 345 ? 27.974 60.013 7.687 1.00 39.48 343 THR A O 1
ATOM 2455 N N . ALA A 1 346 ? 28.583 59.291 9.728 1.00 32.43 344 ALA A N 1
ATOM 2456 C CA . ALA A 1 346 ? 29.811 58.637 9.301 1.00 32.92 344 ALA A CA 1
ATOM 2457 C C . ALA A 1 346 ? 30.100 57.511 10.282 1.00 33.55 344 ALA A C 1
ATOM 2458 O O . ALA A 1 346 ? 29.620 57.543 11.420 1.00 34.16 344 ALA A O 1
ATOM 2460 N N . PRO A 1 347 ? 30.881 56.493 9.874 1.00 32.16 345 PRO A N 1
ATOM 2461 C CA . PRO A 1 347 ? 31.028 55.281 10.720 1.00 33.14 345 PRO A CA 1
ATOM 2462 C C . PRO A 1 347 ? 32.042 55.428 11.849 1.00 27.49 345 PRO A C 1
ATOM 2463 O O . PRO A 1 347 ? 33.133 54.852 11.844 1.00 33.92 345 PRO A O 1
ATOM 2467 N N . HIS A 1 348 ? 31.670 56.210 12.862 1.00 29.98 346 HIS A N 1
ATOM 2468 C CA . HIS A 1 348 ? 32.525 56.431 14.025 1.00 31.28 346 HIS A CA 1
ATOM 2469 C C . HIS A 1 348 ? 31.917 55.889 15.313 1.00 31.57 346 HIS A C 1
ATOM 2470 O O . HIS A 1 348 ? 32.327 56.296 16.402 1.00 30.59 346 HIS A O 1
ATOM 2477 N N . ALA A 1 349 ? 30.948 54.974 15.217 1.00 28.04 347 ALA A N 1
ATOM 2478 C CA . ALA A 1 349 ? 30.277 54.493 16.423 1.00 24.54 347 ALA A CA 1
ATOM 2479 C C . ALA A 1 349 ? 31.232 53.737 17.339 1.00 27.13 347 ALA A C 1
ATOM 2480 O O . ALA A 1 349 ? 31.161 53.878 18.564 1.00 25.96 347 ALA A O 1
ATOM 2482 N N . LYS A 1 350 ? 32.123 52.918 16.770 1.00 25.82 348 LYS A N 1
ATOM 2483 C CA . LYS A 1 350 ? 33.052 52.161 17.604 1.00 28.38 348 LYS A CA 1
ATOM 2484 C C . LYS A 1 350 ? 34.025 53.086 18.326 1.00 29.01 348 LYS A C 1
ATOM 2485 O O . LYS A 1 350 ? 34.315 52.887 19.512 1.00 30.56 348 LYS A O 1
ATOM 2491 N N . ASP A 1 351 ? 34.534 54.105 17.628 1.00 30.95 349 ASP A N 1
ATOM 2492 C CA . ASP A 1 351 ? 35.377 55.096 18.288 1.00 32.49 349 ASP A CA 1
ATOM 2493 C C . ASP A 1 351 ? 34.593 55.858 19.346 1.00 30.91 349 ASP A C 1
ATOM 2494 O O . ASP A 1 351 ? 35.119 56.158 20.425 1.00 32.02 349 ASP A O 1
ATOM 2499 N N . ALA A 1 352 ? 33.334 56.193 19.048 1.00 29.22 350 ALA A N 1
ATOM 2500 C CA . ALA A 1 352 ? 32.509 56.899 20.022 1.00 25.47 350 ALA A CA 1
ATOM 2501 C C . ALA A 1 352 ? 32.238 56.036 21.242 1.00 28.08 350 ALA A C 1
ATOM 2502 O O . ALA A 1 352 ? 32.072 56.560 22.349 1.00 29.10 350 ALA A O 1
ATOM 2504 N N . GLU A 1 353 ? 32.186 54.716 21.063 1.00 28.29 351 GLU A N 1
ATOM 2505 C CA . GLU A 1 353 ? 32.068 53.829 22.213 1.00 28.57 351 GLU A CA 1
ATOM 2506 C C . GLU A 1 353 ? 33.259 53.997 23.156 1.00 30.07 351 GLU A C 1
ATOM 2507 O O . GLU A 1 353 ? 33.088 54.086 24.378 1.00 28.43 351 GLU A O 1
ATOM 2513 N N . ALA A 1 354 ? 34.472 54.080 22.604 1.00 30.83 352 ALA A N 1
ATOM 2514 C CA . ALA A 1 354 ? 35.658 54.208 23.444 1.00 29.80 352 ALA A CA 1
ATOM 2515 C C . ALA A 1 354 ? 35.765 55.600 24.066 1.00 30.99 352 ALA A C 1
ATOM 2516 O O . ALA A 1 354 ? 36.111 55.731 25.245 1.00 28.39 352 ALA A O 1
ATOM 2518 N N . THR A 1 355 ? 35.472 56.652 23.300 1.00 28.29 353 THR A N 1
ATOM 2519 C CA . THR A 1 355 ? 35.559 57.993 23.878 1.00 27.25 353 THR A CA 1
ATOM 2520 C C . THR A 1 355 ? 34.451 58.243 24.892 1.00 29.85 353 THR A C 1
ATOM 2521 O O . THR A 1 355 ? 34.647 59.002 25.853 1.00 27.04 353 THR A O 1
ATOM 2525 N N . ALA A 1 356 ? 33.285 57.613 24.703 1.00 26.10 354 ALA A N 1
ATOM 2526 C CA . ALA A 1 356 ? 32.246 57.677 25.722 1.00 23.17 354 ALA A CA 1
ATOM 2527 C C . ALA A 1 356 ? 32.732 57.017 27.004 1.00 25.12 354 ALA A C 1
ATOM 2528 O O . ALA A 1 356 ? 32.510 57.535 28.106 1.00 24.89 354 ALA A O 1
ATOM 2530 N N . ARG A 1 357 ? 33.411 55.878 26.869 1.00 25.54 355 ARG A N 1
ATOM 2531 C CA . ARG A 1 357 ? 33.985 55.202 28.024 1.00 27.36 355 ARG A CA 1
ATOM 2532 C C . ARG A 1 357 ? 35.005 56.091 28.725 1.00 30.63 355 ARG A C 1
ATOM 2533 O O . ARG A 1 357 ? 35.034 56.159 29.959 1.00 30.69 355 ARG A O 1
ATOM 2541 N N . ASP A 1 358 ? 35.840 56.793 27.951 1.00 29.76 356 ASP A N 1
ATOM 2542 C CA . ASP A 1 358 ? 36.782 57.741 28.543 1.00 32.18 356 ASP A CA 1
ATOM 2543 C C . ASP A 1 358 ? 36.054 58.816 29.342 1.00 28.62 356 ASP A C 1
ATOM 2544 O O . ASP A 1 358 ? 36.531 59.246 30.400 1.00 31.42 356 ASP A O 1
ATOM 2549 N N . ALA A 1 359 ? 34.905 59.273 28.844 1.00 27.40 357 ALA A N 1
ATOM 2550 C CA . ALA A 1 359 ? 34.109 60.295 29.512 1.00 24.19 357 ALA A CA 1
ATOM 2551 C C . ALA A 1 359 ? 33.236 59.733 30.626 1.00 24.77 357 ALA A C 1
ATOM 2552 O O . ALA A 1 359 ? 32.519 60.500 31.279 1.00 26.02 357 ALA A O 1
ATOM 2554 N N . GLY A 1 360 ? 33.265 58.421 30.846 1.00 25.16 358 GLY A N 1
ATOM 2555 C CA . GLY A 1 360 ? 32.544 57.829 31.953 1.00 26.19 358 GLY A CA 1
ATOM 2556 C C . GLY A 1 360 ? 31.161 57.317 31.629 1.00 22.96 358 GLY A C 1
ATOM 2557 O O . GLY A 1 360 ? 30.288 57.329 32.506 1.00 20.59 358 GLY A O 1
ATOM 2558 N N . TYR A 1 361 ? 30.928 56.869 30.396 1.00 24.40 359 TYR A N 1
ATOM 2559 C CA . TYR A 1 361 ? 29.621 56.390 29.969 1.00 21.95 359 TYR A CA 1
ATOM 2560 C C . TYR A 1 361 ? 29.790 55.091 29.199 1.00 20.43 359 TYR A C 1
ATOM 2561 O O . TYR A 1 361 ? 30.706 54.964 28.380 1.00 22.98 359 TYR A O 1
ATOM 2570 N N . LEU A 1 362 ? 28.905 54.120 29.477 1.00 20.70 360 LEU A N 1
ATOM 2571 C CA . LEU A 1 362 ? 28.869 52.848 28.756 1.00 20.55 360 LEU A CA 1
ATOM 2572 C C . LEU A 1 362 ? 27.755 52.898 27.712 1.00 17.96 360 LEU A C 1
ATOM 2573 O O . LEU A 1 362 ? 26.569 52.989 28.055 1.00 17.81 360 LEU A O 1
ATOM 2578 N N . VAL A 1 363 ? 28.148 52.854 26.441 1.00 18.36 361 VAL A N 1
ATOM 2579 C CA . VAL A 1 363 ? 27.236 52.799 25.307 1.00 21.31 361 VAL A CA 1
ATOM 2580 C C . VAL A 1 363 ? 27.685 51.656 24.408 1.00 21.41 361 VAL A C 1
ATOM 2581 O O . VAL A 1 363 ? 28.714 51.025 24.650 1.00 22.12 361 VAL A O 1
ATOM 2585 N N . ASN A 1 364 ? 26.915 51.398 23.350 1.00 20.27 362 ASN A N 1
ATOM 2586 C CA . ASN A 1 364 ? 27.210 50.275 22.467 1.00 20.79 362 ASN A CA 1
ATOM 2587 C C . ASN A 1 364 ? 27.240 50.721 21.011 1.00 18.79 362 ASN A C 1
ATOM 2588 O O . ASN A 1 364 ? 26.293 51.345 20.529 1.00 20.45 362 ASN A O 1
ATOM 2593 N N . ALA A 1 365 ? 28.319 50.377 20.314 1.00 21.95 363 ALA A N 1
ATOM 2594 C CA . ALA A 1 365 ? 28.374 50.533 18.862 1.00 21.59 363 ALA A CA 1
ATOM 2595 C C . ALA A 1 365 ? 27.679 49.317 18.266 1.00 22.75 363 ALA A C 1
ATOM 2596 O O . ALA A 1 365 ? 28.293 48.275 18.028 1.00 24.86 363 ALA A O 1
ATOM 2598 N N . ALA A 1 366 ? 26.372 49.446 18.047 1.00 19.95 364 ALA A N 1
ATOM 2599 C CA . ALA A 1 366 ? 25.590 48.337 17.503 1.00 20.43 364 ALA A CA 1
ATOM 2600 C C . ALA A 1 366 ? 25.860 48.125 16.019 1.00 24.47 364 ALA A C 1
ATOM 2601 O O . ALA A 1 366 ? 25.732 47.002 15.519 1.00 25.66 364 ALA A O 1
ATOM 2603 N N . ALA A 1 367 ? 26.219 49.183 15.308 1.00 22.49 365 ALA A N 1
ATOM 2604 C CA . ALA A 1 367 ? 26.569 49.115 13.900 1.00 24.98 365 ALA A CA 1
ATOM 2605 C C . ALA A 1 367 ? 27.701 50.115 13.716 1.00 28.48 365 ALA A C 1
ATOM 2606 O O . ALA A 1 367 ? 27.946 50.921 14.626 1.00 24.83 365 ALA A O 1
ATOM 2608 N N . PRO A 1 368 ? 28.432 50.084 12.596 1.00 26.47 366 PRO A N 1
ATOM 2609 C CA . PRO A 1 368 ? 29.511 51.071 12.415 1.00 30.65 366 PRO A CA 1
ATOM 2610 C C . PRO A 1 368 ? 29.060 52.512 12.577 1.00 25.42 366 PRO A C 1
ATOM 2611 O O . PRO A 1 368 ? 29.872 53.365 12.964 1.00 27.93 366 PRO A O 1
ATOM 2615 N N . ASP A 1 369 ? 27.784 52.810 12.316 1.00 26.90 367 ASP A N 1
ATOM 2616 C CA . ASP A 1 369 ? 27.265 54.171 12.369 1.00 26.99 367 ASP A CA 1
ATOM 2617 C C . ASP A 1 369 ? 26.080 54.322 13.316 1.00 24.88 367 ASP A C 1
ATOM 2618 O O . ASP A 1 369 ? 25.263 55.230 13.133 1.00 23.69 367 ASP A O 1
ATOM 2623 N N . VAL A 1 370 ? 25.943 53.451 14.320 1.00 22.96 368 VAL A N 1
ATOM 2624 C CA . VAL A 1 370 ? 24.829 53.558 15.259 1.00 21.11 368 VAL A CA 1
ATOM 2625 C C . VAL A 1 370 ? 25.323 53.271 16.668 1.00 21.09 368 VAL A C 1
ATOM 2626 O O . VAL A 1 370 ? 25.916 52.218 16.921 1.00 21.55 368 VAL A O 1
ATOM 2630 N N . ILE A 1 371 ? 25.055 54.198 17.584 1.00 21.92 369 ILE A N 1
ATOM 2631 C CA . ILE A 1 371 ? 25.289 54.002 19.011 1.00 20.50 369 ILE A CA 1
ATOM 2632 C C . ILE A 1 371 ? 23.961 53.611 19.646 1.00 19.45 369 ILE A C 1
ATOM 2633 O O . ILE A 1 371 ? 22.982 54.362 19.566 1.00 21.00 369 ILE A O 1
ATOM 2638 N N . ARG A 1 372 ? 23.925 52.443 20.297 1.00 18.87 370 ARG A N 1
ATOM 2639 C CA . ARG A 1 372 ? 22.723 51.960 20.957 1.00 18.22 370 ARG A CA 1
ATOM 2640 C C . ARG A 1 372 ? 22.785 52.255 22.454 1.00 17.66 370 ARG A C 1
ATOM 2641 O O . ARG A 1 372 ? 23.815 52.030 23.097 1.00 17.99 370 ARG A O 1
ATOM 2649 N N . LEU A 1 373 ? 21.676 52.760 22.993 1.00 18.03 371 LEU A N 1
ATOM 2650 C CA . LEU A 1 373 ? 21.474 52.944 24.427 1.00 20.00 371 LEU A CA 1
ATOM 2651 C C . LEU A 1 373 ? 20.305 52.083 24.876 1.00 19.93 371 LEU A C 1
ATOM 2652 O O . LEU A 1 373 ? 19.287 51.995 24.184 1.00 19.09 371 LEU A O 1
ATOM 2657 N N . ALA A 1 374 ? 20.448 51.446 26.044 1.00 19.07 372 ALA A N 1
ATOM 2658 C CA . ALA A 1 374 ? 19.338 50.744 26.697 1.00 15.97 372 ALA A CA 1
ATOM 2659 C C . ALA A 1 374 ? 19.520 50.886 28.199 1.00 20.22 372 ALA A C 1
ATOM 2660 O O . ALA A 1 374 ? 19.824 49.918 28.905 1.00 18.40 372 ALA A O 1
ATOM 2662 N N . PRO A 1 375 ? 19.348 52.093 28.727 1.00 18.54 373 PRO A N 1
ATOM 2663 C CA . PRO A 1 375 ? 19.677 52.327 30.139 1.00 20.73 373 PRO A CA 1
ATOM 2664 C C . PRO A 1 375 ? 18.673 51.660 31.061 1.00 21.88 373 PRO A C 1
ATOM 2665 O O . PRO A 1 375 ? 17.532 51.374 30.666 1.00 20.47 373 PRO A O 1
ATOM 2669 N N . PRO A 1 376 ? 19.062 51.389 32.304 1.00 20.27 374 PRO A N 1
ATOM 2670 C CA . PRO A 1 376 ? 18.079 50.996 33.316 1.00 18.85 374 PRO A CA 1
ATOM 2671 C C . PRO A 1 376 ? 16.909 51.966 33.328 1.00 21.98 374 PRO A C 1
ATOM 2672 O O . PRO A 1 376 ? 17.074 53.176 33.132 1.00 19.98 374 PRO A O 1
ATOM 2676 N N . LEU A 1 377 ? 15.715 51.425 33.559 1.00 18.64 375 LEU A N 1
ATOM 2677 C CA . LEU A 1 377 ? 14.521 52.250 33.675 1.00 19.48 375 LEU A CA 1
ATOM 2678 C C . LEU A 1 377 ? 14.540 53.118 34.928 1.00 20.97 375 LEU A C 1
ATOM 2679 O O . LEU A 1 377 ? 13.710 54.027 35.044 1.00 23.58 375 LEU A O 1
ATOM 2684 N N . ILE A 1 378 ? 15.475 52.868 35.848 1.00 19.64 376 ILE A N 1
ATOM 2685 C CA . ILE A 1 378 ? 15.622 53.673 37.054 1.00 21.23 376 ILE A CA 1
ATOM 2686 C C . ILE A 1 378 ? 16.678 54.761 36.893 1.00 23.57 376 ILE A C 1
ATOM 2687 O O . ILE A 1 378 ? 17.025 55.437 37.875 1.00 22.93 376 ILE A O 1
ATOM 2692 N N . ILE A 1 379 ? 17.213 54.943 35.679 1.00 21.56 377 ILE A N 1
ATOM 2693 C CA . ILE A 1 379 ? 18.263 55.931 35.474 1.00 22.09 377 ILE A CA 1
ATOM 2694 C C . ILE A 1 379 ? 17.765 57.306 35.897 1.00 23.06 377 ILE A C 1
ATOM 2695 O O . ILE A 1 379 ? 16.580 57.634 35.754 1.00 24.93 377 ILE A O 1
ATOM 2700 N N . ALA A 1 380 ? 18.665 58.095 36.475 1.00 24.36 378 ALA A N 1
ATOM 2701 C CA . ALA A 1 380 ? 18.321 59.443 36.898 1.00 26.35 378 ALA A CA 1
ATOM 2702 C C . ALA A 1 380 ? 18.263 60.375 35.695 1.00 21.74 378 ALA A C 1
ATOM 2703 O O . ALA A 1 380 ? 19.067 60.264 34.766 1.00 21.90 378 ALA A O 1
ATOM 2705 N N . GLU A 1 381 ? 17.341 61.309 35.746 1.00 23.85 379 GLU A N 1
ATOM 2706 C CA . GLU A 1 381 ? 17.254 62.336 34.706 1.00 23.27 379 GLU A CA 1
ATOM 2707 C C . GLU A 1 381 ? 18.602 63.041 34.589 1.00 24.20 379 GLU A C 1
ATOM 2708 O O . GLU A 1 381 ? 19.014 63.298 33.504 1.00 23.52 379 GLU A O 1
ATOM 2714 N N . ALA A 1 382 ? 19.232 63.376 35.721 1.00 22.12 380 ALA A N 1
ATOM 2715 C CA . ALA A 1 382 ? 20.510 64.073 35.677 1.00 23.09 380 ALA A CA 1
ATOM 2716 C C . ALA A 1 382 ? 21.602 63.224 35.054 1.00 24.28 380 ALA A C 1
ATOM 2717 O O . ALA A 1 382 ? 22.530 63.762 34.445 1.00 22.01 380 ALA A O 1
ATOM 2719 N N . GLN A 1 383 ? 21.535 61.897 35.215 1.00 21.13 381 GLN A N 1
ATOM 2720 C CA . GLN A 1 383 ? 22.518 61.049 34.560 1.00 23.39 381 GLN A CA 1
ATOM 2721 C C . GLN A 1 383 ? 22.357 61.124 33.045 1.00 20.15 381 GLN A C 1
ATOM 2722 O O . GLN A 1 383 ? 23.350 61.179 32.310 1.00 22.70 381 GLN A O 1
ATOM 2728 N N . LEU A 1 384 ? 21.115 61.164 32.569 1.00 23.88 382 LEU A N 1
ATOM 2729 C CA . LEU A 1 384 ? 20.886 61.359 31.142 1.00 21.65 382 LEU A CA 1
ATOM 2730 C C . LEU A 1 384 ? 21.306 62.759 30.708 1.00 23.62 382 LEU A C 1
ATOM 2731 O O . LEU A 1 384 ? 21.979 62.913 29.681 1.00 23.75 382 LEU A O 1
ATOM 2736 N N . ASP A 1 385 ? 20.954 63.784 31.497 1.00 24.23 383 ASP A N 1
ATOM 2737 C CA . ASP A 1 385 ? 21.333 65.157 31.148 1.00 24.46 383 ASP A CA 1
ATOM 2738 C C . ASP A 1 385 ? 22.840 65.294 31.001 1.00 26.57 383 ASP A C 1
ATOM 2739 O O . ASP A 1 385 ? 23.327 65.940 30.063 1.00 24.51 383 ASP A O 1
ATOM 2744 N N . GLY A 1 386 ? 23.600 64.696 31.919 1.00 23.43 384 GLY A N 1
ATOM 2745 C CA . GLY A 1 386 ? 25.044 64.756 31.809 1.00 24.31 384 GLY A CA 1
ATOM 2746 C C . GLY A 1 386 ? 25.562 64.068 30.564 1.00 24.60 384 GLY A C 1
ATOM 2747 O O . GLY A 1 386 ? 26.543 64.504 29.963 1.00 24.73 384 GLY A O 1
ATOM 2748 N N . PHE A 1 387 ? 24.926 62.965 30.168 1.00 22.66 385 PHE A N 1
ATOM 2749 C CA . PHE A 1 387 ? 25.349 62.304 28.940 1.00 21.88 385 PHE A CA 1
ATOM 2750 C C . PHE A 1 387 ? 25.119 63.202 27.733 1.00 19.44 385 PHE A C 1
ATOM 2751 O O . PHE A 1 387 ? 26.002 63.350 26.883 1.00 21.83 385 PHE A O 1
ATOM 2759 N N . VAL A 1 388 ? 23.928 63.793 27.635 1.00 21.40 386 VAL A N 1
ATOM 2760 C CA . VAL A 1 388 ? 23.623 64.633 26.479 1.00 22.96 386 VAL A CA 1
ATOM 2761 C C . VAL A 1 388 ? 24.620 65.781 26.387 1.00 22.63 386 VAL A C 1
ATOM 2762 O O . VAL A 1 388 ? 25.155 66.072 25.311 1.00 25.75 386 VAL A O 1
ATOM 2766 N N . ALA A 1 389 ? 24.928 66.413 27.527 1.00 27.38 387 ALA A N 1
ATOM 2767 C CA . ALA A 1 389 ? 25.876 67.522 27.530 1.00 25.91 387 ALA A CA 1
ATOM 2768 C C . ALA A 1 389 ? 27.283 67.070 27.167 1.00 26.65 387 ALA A C 1
ATOM 2769 O O . ALA A 1 389 ? 28.035 67.831 26.546 1.00 30.66 387 ALA A O 1
ATOM 2771 N N . ALA A 1 390 ? 27.659 65.843 27.540 1.00 23.87 388 ALA A N 1
ATOM 2772 C CA . ALA A 1 390 ? 28.976 65.320 27.216 1.00 25.10 388 ALA A CA 1
ATOM 2773 C C . ALA A 1 390 ? 29.063 64.789 25.792 1.00 24.65 388 ALA A C 1
ATOM 2774 O O . ALA A 1 390 ? 30.172 64.591 25.287 1.00 26.08 388 ALA A O 1
ATOM 2776 N N . LEU A 1 391 ? 27.923 64.547 25.144 1.00 24.85 389 LEU A N 1
ATOM 2777 C CA . LEU A 1 391 ? 27.944 63.888 23.838 1.00 25.43 389 LEU A CA 1
ATOM 2778 C C . LEU A 1 391 ? 28.709 64.652 22.761 1.00 27.61 389 LEU A C 1
ATOM 2779 O O . LEU A 1 391 ? 29.446 64.004 21.998 1.00 25.22 389 LEU A O 1
ATOM 2784 N N . PRO A 1 392 ? 28.593 65.982 22.629 1.00 27.22 390 PRO A N 1
ATOM 2785 C CA . PRO A 1 392 ? 29.396 66.664 21.596 1.00 30.13 390 PRO A CA 1
ATOM 2786 C C . PRO A 1 392 ? 30.885 66.378 21.705 1.00 28.53 390 PRO A C 1
ATOM 2787 O O . PRO A 1 392 ? 31.516 66.006 20.707 1.00 30.31 390 PRO A O 1
ATOM 2791 N N . ALA A 1 393 ? 31.464 66.503 22.904 1.00 28.63 391 ALA A N 1
ATOM 2792 C CA . ALA A 1 393 ? 32.889 66.228 23.057 1.00 31.32 391 ALA A CA 1
ATOM 2793 C C . ALA A 1 393 ? 33.210 64.761 22.799 1.00 28.55 391 ALA A C 1
ATOM 2794 O O . ALA A 1 393 ? 34.267 64.446 22.241 1.00 29.89 391 ALA A O 1
ATOM 2796 N N . ILE A 1 394 ? 32.320 63.850 23.209 1.00 30.22 392 ILE A N 1
ATOM 2797 C CA . ILE A 1 394 ? 32.524 62.429 22.936 1.00 29.83 392 ILE A CA 1
ATOM 2798 C C . ILE A 1 394 ? 32.642 62.195 21.438 1.00 27.72 392 ILE A C 1
ATOM 2799 O O . ILE A 1 394 ? 33.538 61.485 20.967 1.00 27.85 392 ILE A O 1
ATOM 2804 N N . LEU A 1 395 ? 31.736 62.800 20.667 1.00 27.19 393 LEU A N 1
ATOM 2805 C CA . LEU A 1 395 ? 31.746 62.610 19.220 1.00 30.47 393 LEU A CA 1
ATOM 2806 C C . LEU A 1 395 ? 32.933 63.318 18.579 1.00 31.56 393 LEU A C 1
ATOM 2807 O O . LEU A 1 395 ? 33.589 62.757 17.694 1.00 33.33 393 LEU A O 1
ATOM 2812 N N . ASP A 1 396 ? 33.237 64.542 19.025 1.00 34.11 394 ASP A N 1
ATOM 2813 C CA . ASP A 1 396 ? 34.405 65.246 18.500 1.00 32.18 394 ASP A CA 1
ATOM 2814 C C . ASP A 1 396 ? 35.682 64.448 18.729 1.00 32.31 394 ASP A C 1
ATOM 2815 O O . ASP A 1 396 ? 36.521 64.339 17.829 1.00 35.55 394 ASP A O 1
ATOM 2820 N N . ARG A 1 397 ? 35.843 63.874 19.927 1.00 32.13 395 ARG A N 1
ATOM 2821 C CA . ARG A 1 397 ? 37.026 63.065 20.205 1.00 30.26 395 ARG A CA 1
ATOM 2822 C C . ARG A 1 397 ? 37.036 61.795 19.364 1.00 34.17 395 ARG A C 1
ATOM 2823 O O . ARG A 1 397 ? 38.101 61.334 18.934 1.00 35.35 395 ARG A O 1
ATOM 2831 N N . ALA A 1 398 ? 35.860 61.206 19.135 1.00 35.22 396 ALA A N 1
ATOM 2832 C CA . ALA A 1 398 ? 35.778 59.990 18.332 1.00 34.09 396 ALA A CA 1
ATOM 2833 C C . ALA A 1 398 ? 36.289 60.228 16.917 1.00 38.22 396 ALA A C 1
ATOM 2834 O O . ALA A 1 398 ? 37.018 59.396 16.362 1.00 41.33 396 ALA A O 1
ATOM 2836 N N . VAL A 1 399 ? 35.916 61.355 16.320 1.00 35.76 397 VAL A N 1
ATOM 2837 C CA . VAL A 1 399 ? 36.378 61.717 14.985 1.00 39.34 397 VAL A CA 1
ATOM 2838 C C . VAL A 1 399 ? 37.809 62.233 15.028 1.00 45.04 397 VAL A C 1
ATOM 2839 O O . VAL A 1 399 ? 38.676 61.728 14.316 1.00 47.10 397 VAL A O 1
ATOM 2843 N N . THR B 1 9 ? -3.734 24.703 48.584 1.00 37.47 7 THR B N 1
ATOM 2844 C CA . THR B 1 9 ? -3.828 23.251 48.544 1.00 32.37 7 THR B CA 1
ATOM 2845 C C . THR B 1 9 ? -3.232 22.752 47.236 1.00 28.47 7 THR B C 1
ATOM 2846 O O . THR B 1 9 ? -3.049 23.514 46.282 1.00 30.46 7 THR B O 1
ATOM 2850 N N . THR B 1 10 ? -2.902 21.460 47.208 1.00 28.11 8 THR B N 1
ATOM 2851 C CA . THR B 1 10 ? -2.352 20.874 45.990 1.00 29.49 8 THR B CA 1
ATOM 2852 C C . THR B 1 10 ? -3.328 21.016 44.829 1.00 30.75 8 THR B C 1
ATOM 2853 O O . THR B 1 10 ? -2.929 21.375 43.716 1.00 26.33 8 THR B O 1
ATOM 2857 N N . ALA B 1 11 ? -4.618 20.766 45.079 1.00 29.74 9 ALA B N 1
ATOM 2858 C CA . ALA B 1 11 ? -5.624 20.915 44.030 1.00 32.50 9 ALA B CA 1
ATOM 2859 C C . ALA B 1 11 ? -5.675 22.344 43.495 1.00 26.12 9 ALA B C 1
ATOM 2860 O O . ALA B 1 11 ? -5.746 22.554 42.279 1.00 27.41 9 ALA B O 1
ATOM 2862 N N . THR B 1 12 ? -5.643 23.340 44.380 1.00 28.54 10 THR B N 1
ATOM 2863 C CA . THR B 1 12 ? -5.685 24.728 43.924 1.00 29.69 10 THR B CA 1
ATOM 2864 C C . THR B 1 12 ? -4.459 25.071 43.089 1.00 26.85 10 THR B C 1
ATOM 2865 O O . THR B 1 12 ? -4.565 25.735 42.048 1.00 25.26 10 THR B O 1
ATOM 2869 N N . MET B 1 13 ? -3.287 24.614 43.522 1.00 26.54 11 MET B N 1
ATOM 2870 C CA . MET B 1 13 ? -2.065 24.909 42.782 1.00 25.00 11 MET B CA 1
ATOM 2871 C C . MET B 1 13 ? -2.063 24.228 41.421 1.00 22.93 11 MET B C 1
ATOM 2872 O O . MET B 1 13 ? -1.665 24.835 40.418 1.00 22.47 11 MET B O 1
ATOM 2877 N N . ARG B 1 14 ? -2.500 22.967 41.365 1.00 22.70 12 ARG B N 1
ATOM 2878 C CA . ARG B 1 14 ? -2.568 22.262 40.089 1.00 23.48 12 ARG B CA 1
ATOM 2879 C C . ARG B 1 14 ? -3.575 22.903 39.144 1.00 25.73 12 ARG B C 1
ATOM 2880 O O . ARG B 1 14 ? -3.345 22.950 37.929 1.00 23.27 12 ARG B O 1
ATOM 2888 N N . GLN B 1 15 ? -4.643 23.468 39.686 1.00 25.42 13 GLN B N 1
ATOM 2889 C CA . GLN B 1 15 ? -5.646 24.109 38.809 1.00 25.46 13 GLN B CA 1
ATOM 2890 C C . GLN B 1 15 ? -5.043 25.395 38.248 1.00 22.35 13 GLN B C 1
ATOM 2891 O O . GLN B 1 15 ? -5.272 25.682 37.121 1.00 24.01 13 GLN B O 1
ATOM 2897 N N . ARG B 1 16 ? -4.340 26.125 39.082 1.00 21.37 14 ARG B N 1
ATOM 2898 C CA . ARG B 1 16 ? -3.659 27.318 38.586 1.00 21.66 14 ARG B CA 1
ATOM 2899 C C . ARG B 1 16 ? -2.647 26.962 37.505 1.00 20.07 14 ARG B C 1
ATOM 2900 O O . ARG B 1 16 ? -2.569 27.637 36.471 1.00 21.43 14 ARG B O 1
ATOM 2908 N N . TRP B 1 17 ? -1.861 25.904 37.731 1.00 19.89 15 TRP B N 1
ATOM 2909 C CA . TRP B 1 17 ? -0.922 25.453 36.710 1.00 18.61 15 TRP B CA 1
ATOM 2910 C C . TRP B 1 17 ? -1.643 25.190 35.396 1.00 19.82 15 TRP B C 1
ATOM 2911 O O . TRP B 1 17 ? -1.242 25.691 34.335 1.00 20.56 15 TRP B O 1
ATOM 2922 N N . GLN B 1 18 ? -2.733 24.423 35.452 1.00 19.80 16 GLN B N 1
ATOM 2923 C CA . GLN B 1 18 ? -3.437 24.036 34.240 1.00 23.25 16 GLN B CA 1
ATOM 2924 C C . GLN B 1 18 ? -4.083 25.216 33.529 1.00 20.56 16 GLN B C 1
ATOM 2925 O O . GLN B 1 18 ? -4.363 25.115 32.332 1.00 21.44 16 GLN B O 1
ATOM 2931 N N . ALA B 1 19 ? -4.325 26.320 34.230 1.00 20.52 17 ALA B N 1
ATOM 2932 C CA . ALA B 1 19 ? -4.954 27.471 33.595 1.00 21.48 17 ALA B CA 1
ATOM 2933 C C . ALA B 1 19 ? -3.968 28.318 32.801 1.00 21.61 17 ALA B C 1
ATOM 2934 O O . ALA B 1 19 ? -4.395 29.080 31.923 1.00 23.81 17 ALA B O 1
ATOM 2936 N N . VAL B 1 20 ? -2.666 28.201 33.070 1.00 19.19 18 VAL B N 1
ATOM 2937 C CA . VAL B 1 20 ? -1.711 29.162 32.525 1.00 18.90 18 VAL B CA 1
ATOM 2938 C C . VAL B 1 20 ? -0.488 28.518 31.881 1.00 19.96 18 VAL B C 1
ATOM 2939 O O . VAL B 1 20 ? 0.114 29.096 30.970 1.00 21.03 18 VAL B O 1
ATOM 2943 N N . MET B 1 21 ? -0.086 27.333 32.340 1.00 18.51 19 MET B N 1
ATOM 2944 C CA . MET B 1 21 ? 1.150 26.758 31.824 1.00 17.48 19 MET B CA 1
ATOM 2945 C C . MET B 1 21 ? 0.897 25.998 30.531 1.00 16.94 19 MET B C 1
ATOM 2946 O O . MET B 1 21 ? -0.154 25.381 30.350 1.00 19.60 19 MET B O 1
ATOM 2951 N N . MET B 1 22 ? 1.865 26.041 29.617 1.00 16.61 20 MET B N 1
ATOM 2952 C CA . MET B 1 22 ? 1.806 25.093 28.518 1.00 19.18 20 MET B CA 1
ATOM 2953 C C . MET B 1 22 ? 1.868 23.681 29.080 1.00 18.92 20 MET B C 1
ATOM 2954 O O . MET B 1 22 ? 2.373 23.455 30.182 1.00 21.54 20 MET B O 1
ATOM 2959 N N . ASN B 1 23 ? 1.324 22.729 28.321 1.00 19.96 21 ASN B N 1
ATOM 2960 C CA . ASN B 1 23 ? 1.177 21.350 28.773 1.00 18.95 21 ASN B CA 1
ATOM 2961 C C . ASN B 1 23 ? 2.340 20.464 28.349 1.00 19.51 21 ASN B C 1
ATOM 2962 O O . ASN B 1 23 ? 2.162 19.247 28.199 1.00 20.78 21 ASN B O 1
ATOM 2967 N N . ASN B 1 24 ? 3.529 21.036 28.145 1.00 18.13 22 ASN B N 1
ATOM 2968 C CA . ASN B 1 24 ? 4.651 20.220 27.685 1.00 18.12 22 ASN B CA 1
ATOM 2969 C C . ASN B 1 24 ? 5.194 19.284 28.762 1.00 17.38 22 ASN B C 1
ATOM 2970 O O . ASN B 1 24 ? 5.951 18.365 28.426 1.00 17.88 22 ASN B O 1
ATOM 2975 N N . TYR B 1 25 ? 4.852 19.512 30.036 1.00 18.17 23 TYR B N 1
ATOM 2976 C CA . TYR B 1 25 ? 5.246 18.647 31.141 1.00 17.25 23 TYR B CA 1
ATOM 2977 C C . TYR B 1 25 ? 4.092 17.823 31.688 1.00 21.57 23 TYR B C 1
ATOM 2978 O O . TYR B 1 25 ? 4.287 17.067 32.650 1.00 22.42 23 TYR B O 1
ATOM 2987 N N . GLY B 1 26 ? 2.902 17.959 31.130 1.00 21.47 24 GLY B N 1
ATOM 2988 C CA . GLY B 1 26 ? 1.757 17.456 31.856 1.00 21.05 24 GLY B CA 1
ATOM 2989 C C . GLY B 1 26 ? 1.538 18.331 33.081 1.00 21.69 24 GLY B C 1
ATOM 2990 O O . GLY B 1 26 ? 2.118 19.415 33.237 1.00 21.75 24 GLY B O 1
ATOM 2991 N N . THR B 1 27 ? 0.679 17.846 33.971 1.00 20.74 25 THR B N 1
ATOM 2992 C CA . THR B 1 27 ? 0.421 18.577 35.197 1.00 20.49 25 THR B CA 1
ATOM 2993 C C . THR B 1 27 ? 1.158 17.910 36.344 1.00 20.88 25 THR B C 1
ATOM 2994 O O . THR B 1 27 ? 0.930 16.717 36.594 1.00 22.01 25 THR B O 1
ATOM 2998 N N . PRO B 1 28 ? 2.045 18.616 37.046 1.00 19.27 26 PRO B N 1
ATOM 2999 C CA . PRO B 1 28 ? 2.782 18.003 38.163 1.00 18.17 26 PRO B CA 1
ATOM 3000 C C . PRO B 1 28 ? 1.832 17.411 39.187 1.00 23.71 26 PRO B C 1
ATOM 3001 O O . PRO B 1 28 ? 0.796 18.011 39.515 1.00 22.89 26 PRO B O 1
ATOM 3005 N N . PRO B 1 29 ? 2.159 16.234 39.726 1.00 21.21 27 PRO B N 1
ATOM 3006 C CA . PRO B 1 29 ? 1.275 15.607 40.718 1.00 22.35 27 PRO B CA 1
ATOM 3007 C C . PRO B 1 29 ? 1.383 16.204 42.100 1.00 21.44 27 PRO B C 1
ATOM 3008 O O . PRO B 1 29 ? 0.471 15.994 42.915 1.00 25.62 27 PRO B O 1
ATOM 3012 N N . ILE B 1 30 ? 2.477 16.889 42.426 1.00 20.03 28 ILE B N 1
ATOM 3013 C CA . ILE B 1 30 ? 2.612 17.489 43.742 1.00 20.46 28 ILE B CA 1
ATOM 3014 C C . ILE B 1 30 ? 3.069 18.931 43.588 1.00 21.49 28 ILE B C 1
ATOM 3015 O O . ILE B 1 30 ? 3.723 19.300 42.605 1.00 20.63 28 ILE B O 1
ATOM 3020 N N . ALA B 1 31 ? 2.671 19.758 44.542 1.00 19.71 29 ALA B N 1
ATOM 3021 C CA . ALA B 1 31 ? 3.017 21.172 44.560 1.00 19.36 29 ALA B CA 1
ATOM 3022 C C . ALA B 1 31 ? 3.898 21.403 45.776 1.00 22.03 29 ALA B C 1
ATOM 3023 O O . ALA B 1 31 ? 3.439 21.270 46.914 1.00 21.68 29 ALA B O 1
ATOM 3025 N N . LEU B 1 32 ? 5.157 21.749 45.541 1.00 18.44 30 LEU B N 1
ATOM 3026 C CA . LEU B 1 32 ? 6.108 21.937 46.627 1.00 19.01 30 LEU B CA 1
ATOM 3027 C C . LEU B 1 32 ? 6.090 23.371 47.131 1.00 20.68 30 LEU B C 1
ATOM 3028 O O . LEU B 1 32 ? 5.980 24.324 46.351 1.00 20.29 30 LEU B O 1
ATOM 3033 N N . ALA B 1 33 ? 6.215 23.511 48.449 1.00 20.60 31 ALA B N 1
ATOM 3034 C CA . ALA B 1 33 ? 6.202 24.798 49.127 1.00 19.29 31 ALA B CA 1
ATOM 3035 C C . ALA B 1 33 ? 7.552 25.189 49.699 1.00 20.16 31 ALA B C 1
ATOM 3036 O O . ALA B 1 33 ? 7.925 26.360 49.645 1.00 20.71 31 ALA B O 1
ATOM 3038 N N . SER B 1 34 ? 8.310 24.237 50.244 1.00 18.41 32 SER B N 1
ATOM 3039 C CA . SER B 1 34 ? 9.561 24.587 50.895 1.00 18.30 32 SER B CA 1
ATOM 3040 C C . SER B 1 34 ? 10.504 23.397 50.833 1.00 17.40 32 SER B C 1
ATOM 3041 O O . SER B 1 34 ? 10.083 22.262 50.612 1.00 18.54 32 SER B O 1
ATOM 3044 N N . GLY B 1 35 ? 11.782 23.675 51.033 1.00 18.61 33 GLY B N 1
ATOM 3045 C CA . GLY B 1 35 ? 12.780 22.618 51.053 1.00 19.36 33 GLY B CA 1
ATOM 3046 C C . GLY B 1 35 ? 13.919 23.009 51.961 1.00 19.66 33 GLY B C 1
ATOM 3047 O O . GLY B 1 35 ? 14.229 24.191 52.123 1.00 20.90 33 GLY B O 1
ATOM 3048 N N . ASP B 1 36 ? 14.541 22.006 52.570 1.00 20.52 34 ASP B N 1
ATOM 3049 C CA . ASP B 1 36 ? 15.692 22.246 53.431 1.00 22.96 34 ASP B CA 1
ATOM 3050 C C . ASP B 1 36 ? 16.541 20.992 53.379 1.00 20.31 34 ASP B C 1
ATOM 3051 O O . ASP B 1 36 ? 16.060 19.914 53.734 1.00 21.52 34 ASP B O 1
ATOM 3056 N N . GLY B 1 37 ? 17.772 21.127 52.895 1.00 18.91 35 GLY B N 1
ATOM 3057 C CA . GLY B 1 37 ? 18.602 19.950 52.715 1.00 19.53 35 GLY B CA 1
ATOM 3058 C C . GLY B 1 37 ? 17.981 19.026 51.687 1.00 19.20 35 GLY B C 1
ATOM 3059 O O . GLY B 1 37 ? 17.636 19.434 50.568 1.00 21.30 35 GLY B O 1
ATOM 3060 N N . ALA B 1 38 ? 17.812 17.756 52.067 1.00 18.64 36 ALA B N 1
ATOM 3061 C CA . ALA B 1 38 ? 17.216 16.760 51.191 1.00 19.59 36 ALA B CA 1
ATOM 3062 C C . ALA B 1 38 ? 15.751 16.489 51.508 1.00 18.88 36 ALA B C 1
ATOM 3063 O O . ALA B 1 38 ? 15.225 15.463 51.086 1.00 20.30 36 ALA B O 1
ATOM 3065 N N . VAL B 1 39 ? 15.081 17.375 52.241 1.00 19.57 37 VAL B N 1
ATOM 3066 C CA . VAL B 1 39 ? 13.678 17.183 52.601 1.00 19.34 37 VAL B CA 1
ATOM 3067 C C . VAL B 1 39 ? 12.870 18.337 52.028 1.00 17.50 37 VAL B C 1
ATOM 3068 O O . VAL B 1 39 ? 13.199 19.503 52.269 1.00 19.36 37 VAL B O 1
ATOM 3072 N N . VAL B 1 40 ? 11.819 18.012 51.281 1.00 18.85 38 VAL B N 1
ATOM 3073 C CA . VAL B 1 40 ? 10.914 19.030 50.753 1.00 18.67 38 VAL B CA 1
ATOM 3074 C C . VAL B 1 40 ? 9.533 18.822 51.357 1.00 19.67 38 VAL B C 1
ATOM 3075 O O . VAL B 1 40 ? 9.177 17.719 51.781 1.00 20.38 38 VAL B O 1
ATOM 3079 N N . THR B 1 41 ? 8.761 19.898 51.413 1.00 19.58 39 THR B N 1
ATOM 3080 C CA . THR B 1 41 ? 7.418 19.876 51.975 1.00 21.68 39 THR B CA 1
ATOM 3081 C C . THR B 1 41 ? 6.453 20.402 50.923 1.00 19.16 39 THR B C 1
ATOM 3082 O O . THR B 1 41 ? 6.703 21.456 50.323 1.00 20.71 39 THR B O 1
ATOM 3086 N N . ASP B 1 42 ? 5.366 19.670 50.693 1.00 20.00 40 ASP B N 1
ATOM 3087 C CA . ASP B 1 42 ? 4.356 20.143 49.757 1.00 19.38 40 ASP B CA 1
ATOM 3088 C C . ASP B 1 42 ? 3.426 21.161 50.427 1.00 23.36 40 ASP B C 1
ATOM 3089 O O . ASP B 1 42 ? 3.499 21.419 51.632 1.00 21.18 40 ASP B O 1
ATOM 3094 N N . VAL B 1 43 ? 2.543 21.759 49.621 1.00 20.94 41 VAL B N 1
ATOM 3095 C CA . VAL B 1 43 ? 1.660 22.804 50.132 1.00 21.13 41 VAL B CA 1
ATOM 3096 C C . VAL B 1 43 ? 0.621 22.280 51.110 1.00 24.39 41 VAL B C 1
ATOM 3097 O O . VAL B 1 43 ? -0.060 23.082 51.760 1.00 24.96 41 VAL B O 1
ATOM 3101 N N . ASP B 1 44 ? 0.469 20.963 51.222 1.00 23.30 42 ASP B N 1
ATOM 3102 C CA . ASP B 1 44 ? -0.428 20.361 52.202 1.00 23.30 42 ASP B CA 1
ATOM 3103 C C . ASP B 1 44 ? 0.307 19.870 53.445 1.00 29.28 42 ASP B C 1
ATOM 3104 O O . ASP B 1 44 ? -0.296 19.182 54.276 1.00 29.65 42 ASP B O 1
ATOM 3109 N N . GLY B 1 45 ? 1.596 20.185 53.580 1.00 24.15 43 GLY B N 1
ATOM 3110 C CA . GLY B 1 45 ? 2.358 19.818 54.754 1.00 25.23 43 GLY B CA 1
ATOM 3111 C C . GLY B 1 45 ? 3.078 18.486 54.692 1.00 19.47 43 GLY B C 1
ATOM 3112 O O . GLY B 1 45 ? 3.821 18.165 55.628 1.00 23.38 43 GLY B O 1
ATOM 3113 N N . ARG B 1 46 ? 2.871 17.708 53.649 1.00 21.39 44 ARG B N 1
ATOM 3114 C CA . ARG B 1 46 ? 3.532 16.393 53.544 1.00 20.14 44 ARG B CA 1
ATOM 3115 C C . ARG B 1 46 ? 5.021 16.579 53.252 1.00 22.41 44 ARG B C 1
ATOM 3116 O O . ARG B 1 46 ? 5.344 17.381 52.440 1.00 20.56 44 ARG B O 1
ATOM 3124 N N . THR B 1 47 ? 5.854 15.800 53.915 1.00 22.48 45 THR B N 1
ATOM 3125 C CA . THR B 1 47 ? 7.294 15.867 53.702 1.00 19.45 45 THR B CA 1
ATOM 3126 C C . THR B 1 47 ? 7.752 14.719 52.809 1.00 21.00 45 THR B C 1
ATOM 3127 O O . THR B 1 47 ? 7.122 13.661 52.739 1.00 19.88 45 THR B O 1
ATOM 3131 N N . TYR B 1 48 ? 8.864 14.942 52.112 1.00 19.16 46 TYR B N 1
ATOM 3132 C CA . TYR B 1 48 ? 9.402 13.928 51.224 1.00 17.76 46 TYR B CA 1
ATOM 3133 C C . TYR B 1 48 ? 10.912 13.991 51.295 1.00 19.54 46 TYR B C 1
ATOM 3134 O O . TYR B 1 48 ? 11.489 15.082 51.341 1.00 19.94 46 TYR B O 1
ATOM 3143 N N . ILE B 1 49 ? 11.535 12.817 51.320 1.00 21.13 47 ILE B N 1
ATOM 3144 C CA . ILE B 1 49 ? 12.984 12.704 51.215 1.00 20.58 47 ILE B CA 1
ATOM 3145 C C . ILE B 1 49 ? 13.316 12.689 49.733 1.00 17.35 47 ILE B C 1
ATOM 3146 O O . ILE B 1 49 ? 12.789 11.870 48.976 1.00 18.12 47 ILE B O 1
ATOM 3151 N N . ASP B 1 50 ? 14.152 13.636 49.317 1.00 19.75 48 ASP B N 1
ATOM 3152 C CA . ASP B 1 50 ? 14.392 13.901 47.907 1.00 17.67 48 ASP B CA 1
ATOM 3153 C C . ASP B 1 50 ? 15.551 13.028 47.447 1.00 18.49 48 ASP B C 1
ATOM 3154 O O . ASP B 1 50 ? 16.717 13.332 47.726 1.00 21.37 48 ASP B O 1
ATOM 3159 N N . LEU B 1 51 ? 15.235 11.947 46.740 1.00 16.47 49 LEU B N 1
ATOM 3160 C CA . LEU B 1 51 ? 16.249 11.074 46.155 1.00 15.80 49 LEU B CA 1
ATOM 3161 C C . LEU B 1 51 ? 16.495 11.374 44.684 1.00 18.17 49 LEU B C 1
ATOM 3162 O O . LEU B 1 51 ? 17.145 10.582 43.994 1.00 19.18 49 LEU B O 1
ATOM 3167 N N . LEU B 1 52 ? 15.954 12.483 44.181 1.00 16.94 50 LEU B N 1
ATOM 3168 C CA . LEU B 1 52 ? 16.053 12.844 42.779 1.00 17.30 50 LEU B CA 1
ATOM 3169 C C . LEU B 1 52 ? 16.738 14.182 42.556 1.00 18.78 50 LEU B C 1
ATOM 3170 O O . LEU B 1 52 ? 17.254 14.409 41.456 1.00 18.42 50 LEU B O 1
ATOM 3175 N N . GLY B 1 53 ? 16.785 15.046 43.568 1.00 18.50 51 GLY B N 1
ATOM 3176 C CA . GLY B 1 53 ? 17.503 16.307 43.490 1.00 18.73 51 GLY B CA 1
ATOM 3177 C C . GLY B 1 53 ? 17.016 17.246 42.411 1.00 20.67 51 GLY B C 1
ATOM 3178 O O . GLY B 1 53 ? 17.813 18.022 41.865 1.00 18.75 51 GLY B O 1
ATOM 3179 N N . GLY B 1 54 ? 15.723 17.226 42.104 1.00 18.49 52 GLY B N 1
ATOM 3180 C CA . GLY B 1 54 ? 15.252 18.015 40.977 1.00 18.30 52 GLY B CA 1
ATOM 3181 C C . GLY B 1 54 ? 15.871 17.593 39.666 1.00 16.27 52 GLY B C 1
ATOM 3182 O O . GLY B 1 54 ? 16.101 18.440 38.785 1.00 17.18 52 GLY B O 1
ATOM 3183 N N . ILE B 1 55 ? 16.126 16.287 39.511 1.00 18.56 53 ILE B N 1
ATOM 3184 C CA . ILE B 1 55 ? 16.800 15.664 38.368 1.00 18.75 53 ILE B CA 1
ATOM 3185 C C . ILE B 1 55 ? 18.289 16.002 38.394 1.00 17.99 53 ILE B C 1
ATOM 3186 O O . ILE B 1 55 ? 18.820 16.607 37.458 1.00 17.88 53 ILE B O 1
ATOM 3191 N N . ALA B 1 56 ? 18.965 15.637 39.484 1.00 16.73 54 ALA B N 1
ATOM 3192 C CA . ALA B 1 56 ? 20.416 15.730 39.617 1.00 17.17 54 ALA B CA 1
ATOM 3193 C C . ALA B 1 56 ? 20.931 17.163 39.694 1.00 19.04 54 ALA B C 1
ATOM 3194 O O . ALA B 1 56 ? 22.128 17.405 39.485 1.00 24.67 54 ALA B O 1
ATOM 3196 N N . VAL B 1 57 ? 20.073 18.131 40.002 1.00 15.36 55 VAL B N 1
ATOM 3197 C CA . VAL B 1 57 ? 20.507 19.524 40.068 1.00 13.96 55 VAL B CA 1
ATOM 3198 C C . VAL B 1 57 ? 20.912 19.928 41.479 1.00 16.17 55 VAL B C 1
ATOM 3199 O O . VAL B 1 57 ? 21.882 20.664 41.668 1.00 17.04 55 VAL B O 1
ATOM 3203 N N . ASN B 1 58 ? 20.135 19.533 42.490 1.00 18.46 56 ASN B N 1
ATOM 3204 C CA . ASN B 1 58 ? 20.327 20.060 43.839 1.00 17.59 56 ASN B CA 1
ATOM 3205 C C . ASN B 1 58 ? 21.421 19.262 44.539 1.00 18.22 56 ASN B C 1
ATOM 3206 O O . ASN B 1 58 ? 21.180 18.486 45.466 1.00 17.98 56 ASN B O 1
ATOM 3211 N N . VAL B 1 59 ? 22.643 19.456 44.033 1.00 17.62 57 VAL B N 1
ATOM 3212 C CA . VAL B 1 59 ? 23.807 18.741 44.551 1.00 18.20 57 VAL B CA 1
ATOM 3213 C C . VAL B 1 59 ? 24.003 19.027 46.031 1.00 17.42 57 VAL B C 1
ATOM 3214 O O . VAL B 1 59 ? 24.453 18.152 46.785 1.00 17.77 57 VAL B O 1
ATOM 3218 N N . LEU B 1 60 ? 23.658 20.234 46.478 1.00 17.03 58 LEU B N 1
ATOM 3219 C CA . LEU B 1 60 ? 23.786 20.617 47.878 1.00 16.77 58 LEU B CA 1
ATOM 3220 C C . LEU B 1 60 ? 22.431 20.731 48.563 1.00 17.10 58 LEU B C 1
ATOM 3221 O O . LEU B 1 60 ? 22.336 21.315 49.647 1.00 21.25 58 LEU B O 1
ATOM 3226 N N . GLY B 1 61 ? 21.405 20.193 47.936 1.00 16.93 59 GLY B N 1
ATOM 3227 C CA . GLY B 1 61 ? 20.063 20.303 48.516 1.00 18.10 59 GLY B CA 1
ATOM 3228 C C . GLY B 1 61 ? 19.531 21.726 48.521 1.00 22.17 59 GLY B C 1
ATOM 3229 O O . GLY B 1 61 ? 19.991 22.565 47.785 1.00 21.48 59 GLY B O 1
ATOM 3230 N N . HIS B 1 62 ? 18.518 21.945 49.339 1.00 17.83 60 HIS B N 1
ATOM 3231 C CA . HIS B 1 62 ? 17.894 23.276 49.455 1.00 21.03 60 HIS B CA 1
ATOM 3232 C C . HIS B 1 62 ? 18.477 24.042 50.636 1.00 19.64 60 HIS B C 1
ATOM 3233 O O . HIS B 1 62 ? 18.897 23.440 51.587 1.00 18.84 60 HIS B O 1
ATOM 3240 N N . ARG B 1 63 ? 18.468 25.351 50.506 1.00 19.55 61 ARG B N 1
ATOM 3241 C CA . ARG B 1 63 ? 18.882 26.302 51.550 1.00 21.63 61 ARG B CA 1
ATOM 3242 C C . ARG B 1 63 ? 20.315 26.056 52.000 1.00 22.60 61 ARG B C 1
ATOM 3243 O O . ARG B 1 63 ? 20.604 26.345 53.125 1.00 23.71 61 ARG B O 1
ATOM 3251 N N . HIS B 1 64 ? 21.188 25.604 51.121 1.00 20.98 62 HIS B N 1
ATOM 3252 C CA . HIS B 1 64 ? 22.556 25.417 51.580 1.00 21.14 62 HIS B CA 1
ATOM 3253 C C . HIS B 1 64 ? 23.175 26.769 51.915 1.00 22.78 62 HIS B C 1
ATOM 3254 O O . HIS B 1 64 ? 23.149 27.683 51.080 1.00 20.67 62 HIS B O 1
ATOM 3261 N N . PRO B 1 65 ? 23.736 26.937 53.116 1.00 23.78 63 PRO B N 1
ATOM 3262 C CA . PRO B 1 65 ? 24.188 28.273 53.541 1.00 22.10 63 PRO B CA 1
ATOM 3263 C C . PRO B 1 65 ? 25.301 28.844 52.689 1.00 21.47 63 PRO B C 1
ATOM 3264 O O . PRO B 1 65 ? 25.398 30.070 52.564 1.00 22.29 63 PRO B O 1
ATOM 3268 N N . ALA B 1 66 ? 26.153 28.003 52.103 1.00 21.65 64 ALA B N 1
ATOM 3269 C CA . ALA B 1 66 ? 27.247 28.537 51.299 1.00 20.94 64 ALA B CA 1
ATOM 3270 C C . ALA B 1 66 ? 26.725 29.112 49.989 1.00 20.70 64 ALA B C 1
ATOM 3271 O O . ALA B 1 66 ? 27.232 30.129 49.503 1.00 20.27 64 ALA B O 1
ATOM 3273 N N . VAL B 1 67 ? 25.722 28.465 49.395 1.00 20.21 65 VAL B N 1
ATOM 3274 C CA . VAL B 1 67 ? 25.155 28.991 48.158 1.00 18.14 65 VAL B CA 1
ATOM 3275 C C . VAL B 1 67 ? 24.362 30.251 48.447 1.00 21.61 65 VAL B C 1
ATOM 3276 O O . VAL B 1 67 ? 24.474 31.255 47.729 1.00 19.66 65 VAL B O 1
ATOM 3280 N N . ILE B 1 68 ? 23.564 30.229 49.517 1.00 19.73 66 ILE B N 1
ATOM 3281 C CA . ILE B 1 68 ? 22.816 31.417 49.904 1.00 20.80 66 ILE B CA 1
ATOM 3282 C C . ILE B 1 68 ? 23.764 32.581 50.158 1.00 20.17 66 ILE B C 1
ATOM 3283 O O . ILE B 1 68 ? 23.552 33.694 49.661 1.00 20.70 66 ILE B O 1
ATOM 3288 N N . GLU B 1 69 ? 24.843 32.322 50.869 1.00 21.47 67 GLU B N 1
ATOM 3289 C CA . GLU B 1 69 ? 25.782 33.425 51.182 1.00 22.53 67 GLU B CA 1
ATOM 3290 C C . GLU B 1 69 ? 26.404 33.969 49.898 1.00 21.74 67 GLU B C 1
ATOM 3291 O O . GLU B 1 69 ? 26.481 35.151 49.749 1.00 21.18 67 GLU B O 1
ATOM 3297 N N . ALA B 1 70 ? 26.834 33.079 49.026 1.00 19.80 68 ALA B N 1
ATOM 3298 C CA . ALA B 1 70 ? 27.503 33.515 47.805 1.00 23.66 68 ALA B CA 1
ATOM 3299 C C . ALA B 1 70 ? 26.574 34.357 46.937 1.00 19.12 68 ALA B C 1
ATOM 3300 O O . ALA B 1 70 ? 26.964 35.419 46.434 1.00 20.61 68 ALA B O 1
ATOM 3302 N N . VAL B 1 71 ? 25.329 33.905 46.765 1.00 18.87 69 VAL B N 1
ATOM 3303 C CA . VAL B 1 71 ? 24.388 34.633 45.917 1.00 19.77 69 VAL B CA 1
ATOM 3304 C C . VAL B 1 71 ? 24.040 35.980 46.539 1.00 20.48 69 VAL B C 1
ATOM 3305 O O . VAL B 1 71 ? 24.048 37.015 45.862 1.00 20.31 69 VAL B O 1
ATOM 3309 N N . THR B 1 72 ? 23.739 35.993 47.841 1.00 20.34 70 THR B N 1
ATOM 3310 C CA . THR B 1 72 ? 23.396 37.251 48.499 1.00 21.03 70 THR B CA 1
ATOM 3311 C C . THR B 1 72 ? 24.558 38.237 48.446 1.00 22.35 70 THR B C 1
ATOM 3312 O O . THR B 1 72 ? 24.364 39.418 48.133 1.00 21.65 70 THR B O 1
ATOM 3316 N N . ARG B 1 73 ? 25.762 37.768 48.690 1.00 21.03 71 ARG B N 1
ATOM 3317 C CA . ARG B 1 73 ? 26.909 38.684 48.656 1.00 22.45 71 ARG B CA 1
ATOM 3318 C C . ARG B 1 73 ? 27.108 39.232 47.240 1.00 22.42 71 ARG B C 1
ATOM 3319 O O . ARG B 1 73 ? 27.305 40.392 47.093 1.00 20.94 71 ARG B O 1
ATOM 3321 N N . GLN B 1 74 ? 27.035 38.363 46.247 1.00 19.47 72 GLN B N 1
ATOM 3322 C CA . GLN B 1 74 ? 27.290 38.833 44.891 1.00 21.11 72 GLN B CA 1
ATOM 3323 C C . GLN B 1 74 ? 26.199 39.781 44.406 1.00 19.90 72 GLN B C 1
ATOM 3324 O O . GLN B 1 74 ? 26.498 40.770 43.732 1.00 20.36 72 GLN B O 1
ATOM 3330 N N . MET B 1 75 ? 24.929 39.487 44.708 1.00 17.43 73 MET B N 1
ATOM 3331 C CA . MET B 1 75 ? 23.856 40.405 44.320 1.00 20.83 73 MET B CA 1
ATOM 3332 C C . MET B 1 75 ? 24.017 41.775 44.965 1.00 22.54 73 MET B C 1
ATOM 3333 O O . MET B 1 75 ? 23.564 42.784 44.404 1.00 23.72 73 MET B O 1
ATOM 3338 N N . SER B 1 76 ? 24.617 41.832 46.153 1.00 21.19 74 SER B N 1
ATOM 3339 C CA . SER B 1 76 ? 24.881 43.099 46.823 1.00 22.63 74 SER B CA 1
ATOM 3340 C C . SER B 1 76 ? 26.208 43.709 46.413 1.00 23.30 74 SER B C 1
ATOM 3341 O O . SER B 1 76 ? 26.625 44.706 47.007 1.00 23.69 74 SER B O 1
ATOM 3344 N N . THR B 1 77 ? 26.879 43.136 45.418 1.00 19.47 75 THR B N 1
ATOM 3345 C CA . THR B 1 77 ? 28.140 43.659 44.906 1.00 19.28 75 THR B CA 1
ATOM 3346 C C . THR B 1 77 ? 28.019 44.070 43.447 1.00 21.69 75 THR B C 1
ATOM 3347 O O . THR B 1 77 ? 28.255 45.239 43.116 1.00 20.52 75 THR B O 1
ATOM 3351 N N . LEU B 1 78 ? 27.653 43.132 42.574 1.00 20.81 76 LEU B N 1
ATOM 3352 C CA . LEU B 1 78 ? 27.618 43.369 41.133 1.00 18.58 76 LEU B CA 1
ATOM 3353 C C . LEU B 1 78 ? 26.798 42.249 40.522 1.00 17.50 76 LEU B C 1
ATOM 3354 O O . LEU B 1 78 ? 27.112 41.073 40.726 1.00 18.70 76 LEU B O 1
ATOM 3359 N N . GLY B 1 79 ? 25.753 42.602 39.797 1.00 20.51 77 GLY B N 1
ATOM 3360 C CA . GLY B 1 79 ? 24.936 41.632 39.101 1.00 19.59 77 GLY B CA 1
ATOM 3361 C C . GLY B 1 79 ? 25.393 41.453 37.673 1.00 17.27 77 GLY B C 1
ATOM 3362 O O . GLY B 1 79 ? 26.563 41.671 37.335 1.00 17.55 77 GLY B O 1
ATOM 3363 N N . HIS B 1 80 ? 24.440 41.082 36.824 1.00 20.03 78 HIS B N 1
ATOM 3364 C CA . HIS B 1 80 ? 24.710 40.850 35.414 1.00 17.05 78 HIS B CA 1
ATOM 3365 C C . HIS B 1 80 ? 25.418 42.042 34.786 1.00 16.70 78 HIS B C 1
ATOM 3366 O O . HIS B 1 80 ? 25.041 43.195 35.012 1.00 18.87 78 HIS B O 1
ATOM 3373 N N . THR B 1 81 ? 26.440 41.761 33.964 1.00 16.83 79 THR B N 1
ATOM 3374 C CA . THR B 1 81 ? 27.066 42.809 33.165 1.00 16.98 79 THR B CA 1
ATOM 3375 C C . THR B 1 81 ? 27.066 42.544 31.670 1.00 16.91 79 THR B C 1
ATOM 3376 O O . THR B 1 81 ? 27.157 43.511 30.901 1.00 17.00 79 THR B O 1
ATOM 3380 N N . SER B 1 82 ? 26.933 41.285 31.249 1.00 17.22 80 SER B N 1
ATOM 3381 C CA . SER B 1 82 ? 27.255 40.785 29.913 1.00 17.01 80 SER B CA 1
ATOM 3382 C C . SER B 1 82 ? 28.755 40.645 29.727 1.00 17.67 80 SER B C 1
ATOM 3383 O O . SER B 1 82 ? 29.552 41.224 30.478 1.00 16.56 80 SER B O 1
ATOM 3386 N N . ASN B 1 83 ? 29.148 39.894 28.711 1.00 16.48 81 ASN B N 1
ATOM 3387 C CA . ASN B 1 83 ? 30.544 39.623 28.418 1.00 16.55 81 ASN B CA 1
ATOM 3388 C C . ASN B 1 83 ? 31.214 40.729 27.612 1.00 17.92 81 ASN B C 1
ATOM 3389 O O . ASN B 1 83 ? 32.332 40.525 27.116 1.00 18.42 81 ASN B O 1
ATOM 3394 N N . LEU B 1 84 ? 30.552 41.885 27.492 1.00 16.75 82 LEU B N 1
ATOM 3395 C CA . LEU B 1 84 ? 31.247 43.111 27.109 1.00 18.62 82 LEU B CA 1
ATOM 3396 C C . LEU B 1 84 ? 32.248 43.532 28.173 1.00 20.07 82 LEU B C 1
ATOM 3397 O O . LEU B 1 84 ? 33.130 44.349 27.896 1.00 21.14 82 LEU B O 1
ATOM 3402 N N . TYR B 1 85 ? 32.149 42.970 29.376 1.00 17.91 83 TYR B N 1
ATOM 3403 C CA . TYR B 1 85 ? 32.984 43.363 30.499 1.00 20.44 83 TYR B CA 1
ATOM 3404 C C . TYR B 1 85 ? 33.481 42.112 31.202 1.00 20.83 83 TYR B C 1
ATOM 3405 O O . TYR B 1 85 ? 32.745 41.129 31.328 1.00 22.00 83 TYR B O 1
ATOM 3414 N N . ALA B 1 86 ? 34.727 42.143 31.656 1.00 20.94 84 ALA B N 1
ATOM 3415 C CA . ALA B 1 86 ? 35.241 41.030 32.439 1.00 18.04 84 ALA B CA 1
ATOM 3416 C C . ALA B 1 86 ? 34.809 41.176 33.893 1.00 21.39 84 ALA B C 1
ATOM 3417 O O . ALA B 1 86 ? 34.774 42.282 34.439 1.00 19.46 84 ALA B O 1
ATOM 3419 N N . THR B 1 87 ? 34.446 40.054 34.512 1.00 20.25 85 THR B N 1
ATOM 3420 C CA . THR B 1 87 ? 34.040 40.048 35.908 1.00 19.15 85 THR B CA 1
ATOM 3421 C C . THR B 1 87 ? 34.657 38.850 36.615 1.00 17.76 85 THR B C 1
ATOM 3422 O O . THR B 1 87 ? 34.865 37.786 36.024 1.00 19.68 85 THR B O 1
ATOM 3426 N N . GLU B 1 88 ? 34.935 39.041 37.901 1.00 19.61 86 GLU B N 1
ATOM 3427 C CA . GLU B 1 88 ? 35.707 38.056 38.657 1.00 20.52 86 GLU B CA 1
ATOM 3428 C C . GLU B 1 88 ? 35.063 36.673 38.771 1.00 19.05 86 GLU B C 1
ATOM 3429 O O . GLU B 1 88 ? 35.766 35.672 38.533 1.00 18.30 86 GLU B O 1
ATOM 3435 N N . PRO B 1 89 ? 33.789 36.528 39.167 1.00 17.89 87 PRO B N 1
ATOM 3436 C CA . PRO B 1 89 ? 33.284 35.171 39.462 1.00 18.50 87 PRO B CA 1
ATOM 3437 C C . PRO B 1 89 ? 33.389 34.209 38.291 1.00 18.08 87 PRO B C 1
ATOM 3438 O O . PRO B 1 89 ? 33.842 33.071 38.470 1.00 18.65 87 PRO B O 1
ATOM 3442 N N . GLY B 1 90 ? 33.011 34.645 37.086 1.00 16.95 88 GLY B N 1
ATOM 3443 C CA . GLY B 1 90 ? 33.112 33.760 35.935 1.00 16.41 88 GLY B CA 1
ATOM 3444 C C . GLY B 1 90 ? 34.539 33.371 35.601 1.00 15.96 88 GLY B C 1
ATOM 3445 O O . GLY B 1 90 ? 34.810 32.225 35.233 1.00 16.93 88 GLY B O 1
ATOM 3446 N N . ILE B 1 91 ? 35.477 34.317 35.717 1.00 17.92 89 ILE B N 1
ATOM 3447 C CA . ILE B 1 91 ? 36.875 33.988 35.454 1.00 16.08 89 ILE B CA 1
ATOM 3448 C C . ILE B 1 91 ? 37.377 32.975 36.475 1.00 18.38 89 ILE B C 1
ATOM 3449 O O . ILE B 1 91 ? 37.992 31.963 36.122 1.00 17.81 89 ILE B O 1
ATOM 3454 N N . ALA B 1 92 ? 37.089 33.217 37.754 1.00 16.87 90 ALA B N 1
ATOM 3455 C CA . ALA B 1 92 ? 37.534 32.298 38.791 1.00 19.14 90 ALA B CA 1
ATOM 3456 C C . ALA B 1 92 ? 36.896 30.925 38.617 1.00 17.34 90 ALA B C 1
ATOM 3457 O O . ALA B 1 92 ? 37.567 29.902 38.777 1.00 18.58 90 ALA B O 1
ATOM 3459 N N . LEU B 1 93 ? 35.603 30.888 38.271 1.00 17.02 91 LEU B N 1
ATOM 3460 C CA . LEU B 1 93 ? 34.928 29.617 38.032 1.00 17.31 91 LEU B CA 1
ATOM 3461 C C . LEU B 1 93 ? 35.564 28.866 36.868 1.00 17.66 91 LEU B C 1
ATOM 3462 O O . LEU B 1 93 ? 35.782 27.650 36.951 1.00 17.34 91 LEU B O 1
ATOM 3467 N N . ALA B 1 94 ? 35.868 29.574 35.773 1.00 16.74 92 ALA B N 1
ATOM 3468 C CA . ALA B 1 94 ? 36.529 28.935 34.639 1.00 16.62 92 ALA B CA 1
ATOM 3469 C C . ALA B 1 94 ? 37.873 28.355 35.058 1.00 16.93 92 ALA B C 1
ATOM 3470 O O . ALA B 1 94 ? 38.200 27.206 34.718 1.00 17.12 92 ALA B O 1
ATOM 3472 N N . GLU B 1 95 ? 38.645 29.119 35.836 1.00 17.50 93 GLU B N 1
ATOM 3473 C CA . GLU B 1 95 ? 39.921 28.614 36.339 1.00 19.52 93 GLU B CA 1
ATOM 3474 C C . GLU B 1 95 ? 39.731 27.350 37.167 1.00 18.47 93 GLU B C 1
ATOM 3475 O O . GLU B 1 95 ? 40.491 26.384 37.021 1.00 19.84 93 GLU B O 1
ATOM 3481 N N . GLU B 1 96 ? 38.715 27.334 38.036 1.00 18.15 94 GLU B N 1
ATOM 3482 C CA . GLU B 1 96 ? 38.504 26.186 38.914 1.00 19.26 94 GLU B CA 1
ATOM 3483 C C . GLU B 1 96 ? 38.060 24.959 38.130 1.00 19.52 94 GLU B C 1
ATOM 3484 O O . GLU B 1 96 ? 38.503 23.843 38.414 1.00 18.33 94 GLU B O 1
ATOM 3490 N N . LEU B 1 97 ? 37.175 25.143 37.147 1.00 17.41 95 LEU B N 1
ATOM 3491 C CA . LEU B 1 97 ? 36.735 24.014 36.335 1.00 16.98 95 LEU B CA 1
ATOM 3492 C C . LEU B 1 97 ? 37.881 23.457 35.503 1.00 18.34 95 LEU B C 1
ATOM 3493 O O . LEU B 1 97 ? 37.991 22.238 35.327 1.00 18.79 95 LEU B O 1
ATOM 3498 N N . VAL B 1 98 ? 38.737 24.332 34.966 1.00 18.52 96 VAL B N 1
ATOM 3499 C CA . VAL B 1 98 ? 39.891 23.852 34.205 1.00 18.07 96 VAL B CA 1
ATOM 3500 C C . VAL B 1 98 ? 40.820 23.036 35.101 1.00 20.11 96 VAL B C 1
ATOM 3501 O O . VAL B 1 98 ? 41.325 21.975 34.701 1.00 21.44 96 VAL B O 1
ATOM 3505 N N . ALA B 1 99 ? 41.057 23.514 36.327 1.00 19.94 97 ALA B N 1
ATOM 3506 C CA . ALA B 1 99 ? 41.895 22.763 37.259 1.00 22.55 97 ALA B CA 1
ATOM 3507 C C . ALA B 1 99 ? 41.280 21.407 37.584 1.00 22.18 97 ALA B C 1
ATOM 3508 O O . ALA B 1 99 ? 41.995 20.401 37.687 1.00 24.00 97 ALA B O 1
ATOM 3510 N N . LEU B 1 100 ? 39.953 21.358 37.738 1.00 18.57 98 LEU B N 1
ATOM 3511 C CA . LEU B 1 100 ? 39.279 20.095 38.027 1.00 20.40 98 LEU B CA 1
ATOM 3512 C C . LEU B 1 100 ? 39.358 19.118 36.854 1.00 21.32 98 LEU B C 1
ATOM 3513 O O . LEU B 1 100 ? 39.488 17.905 37.064 1.00 22.79 98 LEU B O 1
ATOM 3518 N N . LEU B 1 101 ? 39.284 19.615 35.616 1.00 20.52 99 LEU B N 1
ATOM 3519 C CA . LEU B 1 101 ? 39.405 18.723 34.465 1.00 21.43 99 LEU B CA 1
ATOM 3520 C C . LEU B 1 101 ? 40.799 18.123 34.381 1.00 24.38 99 LEU B C 1
ATOM 3521 O O . LEU B 1 101 ? 40.954 16.937 34.055 1.00 24.97 99 LEU B O 1
ATOM 3526 N N . GLY B 1 102 ? 41.821 18.925 34.664 1.00 24.34 100 GLY B N 1
ATOM 3527 C CA . GLY B 1 102 ? 43.176 18.415 34.746 1.00 26.89 100 GLY B CA 1
ATOM 3528 C C . GLY B 1 102 ? 43.777 17.966 33.434 1.00 26.19 100 GLY B C 1
ATOM 3529 O O . GLY B 1 102 ? 44.609 17.055 33.426 1.00 30.55 100 GLY B O 1
ATOM 3530 N N . ALA B 1 103 ? 43.374 18.572 32.323 1.00 23.75 101 ALA B N 1
ATOM 3531 C CA . ALA B 1 103 ? 43.921 18.203 31.026 1.00 28.52 101 ALA B CA 1
ATOM 3532 C C . ALA B 1 103 ? 45.368 18.666 30.904 1.00 30.77 101 ALA B C 1
ATOM 3533 O O . ALA B 1 103 ? 45.792 19.635 31.539 1.00 32.71 101 ALA B O 1
ATOM 3535 N N . ASP B 1 104 ? 46.128 17.963 30.063 1.00 33.23 102 ASP B N 1
ATOM 3536 C CA . ASP B 1 104 ? 47.516 18.345 29.835 1.00 37.10 102 ASP B CA 1
ATOM 3537 C C . ASP B 1 104 ? 47.633 19.565 28.935 1.00 38.52 102 ASP B C 1
ATOM 3538 O O . ASP B 1 104 ? 48.556 20.369 29.104 1.00 43.99 102 ASP B O 1
ATOM 3543 N N . GLN B 1 105 ? 46.719 19.722 27.987 1.00 34.05 103 GLN B N 1
ATOM 3544 C CA . GLN B 1 105 ? 46.751 20.852 27.076 1.00 31.32 103 GLN B CA 1
ATOM 3545 C C . GLN B 1 105 ? 45.924 22.007 27.630 1.00 30.66 103 GLN B C 1
ATOM 3546 O O . GLN B 1 105 ? 45.148 21.852 28.576 1.00 29.06 103 GLN B O 1
ATOM 3552 N N . ARG B 1 106 ? 46.103 23.178 27.021 1.00 25.64 104 ARG B N 1
ATOM 3553 C CA . ARG B 1 106 ? 45.334 24.351 27.409 1.00 25.95 104 ARG B CA 1
ATOM 3554 C C . ARG B 1 106 ? 43.846 24.087 27.225 1.00 26.50 104 ARG B C 1
ATOM 3555 O O . ARG B 1 106 ? 43.413 23.538 26.209 1.00 28.33 104 ARG B O 1
ATOM 3563 N N . THR B 1 107 ? 43.068 24.473 28.230 1.00 24.24 105 THR B N 1
ATOM 3564 C CA . THR B 1 107 ? 41.625 24.304 28.233 1.00 24.01 105 THR B CA 1
ATOM 3565 C C . THR B 1 107 ? 40.970 25.675 28.330 1.00 20.03 105 THR B C 1
ATOM 3566 O O . THR B 1 107 ? 41.404 26.525 29.112 1.00 21.12 105 THR B O 1
ATOM 3570 N N . ARG B 1 108 ? 39.926 25.899 27.529 1.00 19.07 106 ARG B N 1
ATOM 3571 C CA . ARG B 1 108 ? 39.188 27.153 27.554 1.00 18.08 106 ARG B CA 1
ATOM 3572 C C . ARG B 1 108 ? 37.702 26.901 27.801 1.00 18.31 106 ARG B C 1
ATOM 3573 O O . ARG B 1 108 ? 37.176 25.815 27.529 1.00 18.12 106 ARG B O 1
ATOM 3581 N N . VAL B 1 109 ? 37.023 27.927 28.321 1.00 18.63 107 VAL B N 1
ATOM 3582 C CA . VAL B 1 109 ? 35.682 27.780 28.885 1.00 18.65 107 VAL B CA 1
ATOM 3583 C C . VAL B 1 109 ? 34.729 28.752 28.208 1.00 19.46 107 VAL B C 1
ATOM 3584 O O . VAL B 1 109 ? 35.076 29.912 27.969 1.00 20.03 107 VAL B O 1
ATOM 3588 N N . PHE B 1 110 ? 33.525 28.274 27.895 1.00 17.36 108 PHE B N 1
ATOM 3589 C CA . PHE B 1 110 ? 32.415 29.115 27.480 1.00 16.39 108 PHE B CA 1
ATOM 3590 C C . PHE B 1 110 ? 31.255 28.849 28.424 1.00 14.61 108 PHE B C 1
ATOM 3591 O O . PHE B 1 110 ? 30.881 27.692 28.639 1.00 15.77 108 PHE B O 1
ATOM 3599 N N . PHE B 1 111 ? 30.678 29.912 28.970 1.00 15.39 109 PHE B N 1
ATOM 3600 C CA . PHE B 1 111 ? 29.542 29.786 29.872 1.00 15.34 109 PHE B CA 1
ATOM 3601 C C . PHE B 1 111 ? 28.216 30.055 29.171 1.00 15.18 109 PHE B C 1
ATOM 3602 O O . PHE B 1 111 ? 28.122 30.857 28.238 1.00 15.80 109 PHE B O 1
ATOM 3610 N N . CYS B 1 112 ? 27.182 29.374 29.648 1.00 14.52 110 CYS B N 1
ATOM 3611 C CA . CYS B 1 112 ? 25.825 29.533 29.129 1.00 15.57 110 CYS B CA 1
ATOM 3612 C C . CYS B 1 112 ? 24.865 29.211 30.267 1.00 14.66 110 CYS B C 1
ATOM 3613 O O . CYS B 1 112 ? 25.260 29.222 31.434 1.00 14.15 110 CYS B O 1
ATOM 3616 N N . ASN B 1 113 ? 23.613 28.875 29.934 1.00 14.25 111 ASN B N 1
ATOM 3617 C CA . ASN B 1 113 ? 22.585 28.784 30.966 1.00 14.02 111 ASN B CA 1
ATOM 3618 C C . ASN B 1 113 ? 22.029 27.395 31.198 1.00 17.34 111 ASN B C 1
ATOM 3619 O O . ASN B 1 113 ? 21.206 27.241 32.103 1.00 20.22 111 ASN B O 1
ATOM 3624 N N . SER B 1 114 ? 22.396 26.402 30.400 1.00 14.03 112 SER B N 1
ATOM 3625 C CA . SER B 1 114 ? 21.676 25.139 30.458 1.00 14.22 112 SER B CA 1
ATOM 3626 C C . SER B 1 114 ? 22.510 24.051 29.805 1.00 15.39 112 SER B C 1
ATOM 3627 O O . SER B 1 114 ? 23.497 24.319 29.118 1.00 14.22 112 SER B O 1
ATOM 3630 N N . GLY B 1 115 ? 22.060 22.809 29.996 1.00 12.79 113 GLY B N 1
ATOM 3631 C CA . GLY B 1 115 ? 22.698 21.682 29.339 1.00 13.17 113 GLY B CA 1
ATOM 3632 C C . GLY B 1 115 ? 22.521 21.724 27.836 1.00 13.24 113 GLY B C 1
ATOM 3633 O O . GLY B 1 115 ? 23.470 21.485 27.084 1.00 14.62 113 GLY B O 1
ATOM 3634 N N . ALA B 1 116 ? 21.313 22.050 27.375 1.00 12.97 114 ALA B N 1
ATOM 3635 C CA . ALA B 1 116 ? 21.099 22.180 25.938 1.00 13.99 114 ALA B CA 1
ATOM 3636 C C . ALA B 1 116 ? 22.018 23.237 25.342 1.00 13.53 114 ALA B C 1
ATOM 3637 O O . ALA B 1 116 ? 22.645 23.007 24.297 1.00 14.71 114 ALA B O 1
ATOM 3639 N N . GLU B 1 117 ? 22.130 24.395 26.003 1.00 12.76 115 GLU B N 1
ATOM 3640 C CA . GLU B 1 117 ? 23.000 25.446 25.478 1.00 13.73 115 GLU B CA 1
ATOM 3641 C C . GLU B 1 117 ? 24.455 25.011 25.476 1.00 13.12 115 GLU B C 1
ATOM 3642 O O . GLU B 1 117 ? 25.205 25.362 24.559 1.00 14.97 115 GLU B O 1
ATOM 3648 N N . ALA B 1 118 ? 24.878 24.242 26.485 1.00 12.64 116 ALA B N 1
ATOM 3649 C CA . ALA B 1 118 ? 26.269 23.808 26.504 1.00 14.28 116 ALA B CA 1
ATOM 3650 C C . ALA B 1 118 ? 26.544 22.875 25.341 1.00 15.24 116 ALA B C 1
ATOM 3651 O O . ALA B 1 118 ? 27.587 22.985 24.682 1.00 14.87 116 ALA B O 1
ATOM 3653 N N . ASN B 1 119 ? 25.594 21.990 25.041 1.00 14.79 117 ASN B N 1
ATOM 3654 C CA . ASN B 1 119 ? 25.749 21.098 23.899 1.00 13.88 117 ASN B CA 1
ATOM 3655 C C . ASN B 1 119 ? 25.567 21.822 22.570 1.00 15.95 117 ASN B C 1
ATOM 3656 O O . ASN B 1 119 ? 26.186 21.422 21.581 1.00 16.18 117 ASN B O 1
ATOM 3661 N N . GLU B 1 120 ? 24.778 22.909 22.531 1.00 15.21 118 GLU B N 1
ATOM 3662 C CA . GLU B 1 120 ? 24.738 23.742 21.329 1.00 14.42 118 GLU B CA 1
ATOM 3663 C C . GLU B 1 120 ? 26.096 24.378 21.069 1.00 15.26 118 GLU B C 1
ATOM 3664 O O . GLU B 1 120 ? 26.548 24.455 19.919 1.00 15.63 118 GLU B O 1
ATOM 3670 N N . ALA B 1 121 ? 26.767 24.840 22.126 1.00 15.26 119 ALA B N 1
ATOM 3671 C CA . ALA B 1 121 ? 28.122 25.352 21.955 1.00 15.92 119 ALA B CA 1
ATOM 3672 C C . ALA B 1 121 ? 29.038 24.274 21.397 1.00 17.58 119 ALA B C 1
ATOM 3673 O O . ALA B 1 121 ? 29.809 24.531 20.469 1.00 16.11 119 ALA B O 1
ATOM 3675 N N . ALA B 1 122 ? 28.949 23.048 21.929 1.00 17.09 120 ALA B N 1
ATOM 3676 C CA . ALA B 1 122 ? 29.779 21.963 21.411 1.00 15.20 120 ALA B CA 1
ATOM 3677 C C . ALA B 1 122 ? 29.407 21.602 19.975 1.00 16.96 120 ALA B C 1
ATOM 3678 O O . ALA B 1 122 ? 30.282 21.272 19.165 1.00 17.18 120 ALA B O 1
ATOM 3680 N N . PHE B 1 123 ? 28.114 21.617 19.652 1.00 15.71 121 PHE B N 1
ATOM 3681 C CA . PHE B 1 123 ? 27.681 21.401 18.271 1.00 16.65 121 PHE B CA 1
ATOM 3682 C C . PHE B 1 123 ? 28.335 22.429 17.349 1.00 18.11 121 PHE B C 1
ATOM 3683 O O . PHE B 1 123 ? 28.891 22.083 16.298 1.00 17.78 121 PHE B O 1
ATOM 3691 N N . LYS B 1 124 ? 28.308 23.700 17.749 1.00 15.61 122 LYS B N 1
ATOM 3692 C CA . LYS B 1 124 ? 28.902 24.745 16.919 1.00 16.26 122 LYS B CA 1
ATOM 3693 C C . LYS B 1 124 ? 30.413 24.579 16.819 1.00 17.70 122 LYS B C 1
ATOM 3694 O O . LYS B 1 124 ? 30.987 24.740 15.732 1.00 18.53 122 LYS B O 1
ATOM 3700 N N . LEU B 1 125 ? 31.072 24.214 17.924 1.00 17.51 123 LEU B N 1
ATOM 3701 C CA . LEU B 1 125 ? 32.485 23.852 17.855 1.00 21.02 123 LEU B CA 1
ATOM 3702 C C . LEU B 1 125 ? 32.728 22.790 16.794 1.00 20.61 123 LEU B C 1
ATOM 3703 O O . LEU B 1 125 ? 33.667 22.901 15.993 1.00 21.05 123 LEU B O 1
ATOM 3708 N N . SER B 1 126 ? 31.884 21.756 16.761 1.00 19.04 124 SER B N 1
ATOM 3709 C CA . SER B 1 126 ? 32.108 20.673 15.806 1.00 20.71 124 SER B CA 1
ATOM 3710 C C . SER B 1 126 ? 32.015 21.159 14.365 1.00 20.81 124 SER B C 1
ATOM 3711 O O . SER B 1 126 ? 32.722 20.636 13.497 1.00 22.42 124 SER B O 1
ATOM 3714 N N . ARG B 1 127 ? 31.156 22.151 14.088 1.00 19.17 125 ARG B N 1
ATOM 3715 C CA . ARG B 1 127 ? 31.070 22.699 12.736 1.00 19.31 125 ARG B CA 1
ATOM 3716 C C . ARG B 1 127 ? 32.382 23.348 12.312 1.00 20.42 125 ARG B C 1
ATOM 3717 O O . ARG B 1 127 ? 32.750 23.291 11.132 1.00 22.70 125 ARG B O 1
ATOM 3725 N N . LEU B 1 128 ? 33.100 23.970 13.250 1.00 20.20 126 LEU B N 1
ATOM 3726 C CA . LEU B 1 128 ? 34.323 24.685 12.911 1.00 20.81 126 LEU B CA 1
ATOM 3727 C C . LEU B 1 128 ? 35.479 23.750 12.575 1.00 23.16 126 LEU B C 1
ATOM 3728 O O . LEU B 1 128 ? 36.545 24.230 12.167 1.00 24.68 126 LEU B O 1
ATOM 3733 N N . THR B 1 129 ? 35.303 22.438 12.745 1.00 23.55 127 THR B N 1
ATOM 3734 C CA . THR B 1 129 ? 36.287 21.478 12.257 1.00 22.47 127 THR B CA 1
ATOM 3735 C C . THR B 1 129 ? 36.242 21.314 10.743 1.00 23.91 127 THR B C 1
ATOM 3736 O O . THR B 1 129 ? 37.110 20.632 10.190 1.00 27.28 127 THR B O 1
ATOM 3740 N N . GLY B 1 130 ? 35.253 21.898 10.065 1.00 23.72 128 GLY B N 1
ATOM 3741 C CA . GLY B 1 130 ? 35.048 21.672 8.648 1.00 24.36 128 GLY B CA 1
ATOM 3742 C C . GLY B 1 130 ? 34.290 20.407 8.309 1.00 27.41 128 GLY B C 1
ATOM 3743 O O . GLY B 1 130 ? 34.096 20.115 7.121 1.00 31.09 128 GLY B O 1
ATOM 3744 N N . ARG B 1 131 ? 33.868 19.639 9.307 1.00 22.94 129 ARG B N 1
ATOM 3745 C CA . ARG B 1 131 ? 33.111 18.419 9.105 1.00 21.93 129 ARG B CA 1
ATOM 3746 C C . ARG B 1 131 ? 31.694 18.634 9.619 1.00 22.20 129 ARG B C 1
ATOM 3747 O O . ARG B 1 131 ? 31.463 19.418 10.544 1.00 22.44 129 ARG B O 1
ATOM 3755 N N . THR B 1 132 ? 30.745 17.940 9.006 1.00 24.42 130 THR B N 1
ATOM 3756 C CA . THR B 1 132 ? 29.353 18.106 9.373 1.00 25.57 130 THR B CA 1
ATOM 3757 C C . THR B 1 132 ? 28.701 16.844 9.907 1.00 24.94 130 THR B C 1
ATOM 3758 O O . THR B 1 132 ? 27.537 16.893 10.318 1.00 27.16 130 THR B O 1
ATOM 3762 N N . LYS B 1 133 ? 29.388 15.708 9.864 1.00 22.90 131 LYS B N 1
ATOM 3763 C CA . LYS B 1 133 ? 28.810 14.428 10.357 1.00 22.81 131 LYS B CA 1
ATOM 3764 C C . LYS B 1 133 ? 29.028 14.275 11.869 1.00 20.88 131 LYS B C 1
ATOM 3765 O O . LYS B 1 133 ? 30.084 14.553 12.335 1.00 21.28 131 LYS B O 1
ATOM 3771 N N . LEU B 1 134 ? 27.992 13.839 12.565 1.00 21.64 132 LEU B N 1
ATOM 3772 C CA . LEU B 1 134 ? 28.039 13.682 14.004 1.00 19.73 132 LEU B CA 1
ATOM 3773 C C . LEU B 1 134 ? 27.525 12.304 14.375 1.00 19.40 132 LEU B C 1
ATOM 3774 O O . LEU B 1 134 ? 26.647 11.752 13.709 1.00 20.96 132 LEU B O 1
ATOM 3779 N N . VAL B 1 135 ? 28.067 11.763 15.460 1.00 16.53 133 VAL B N 1
ATOM 3780 C CA . VAL B 1 135 ? 27.666 10.456 15.965 1.00 19.53 133 VAL B CA 1
ATOM 3781 C C . VAL B 1 135 ? 27.258 10.588 17.424 1.00 19.60 133 VAL B C 1
ATOM 3782 O O . VAL B 1 135 ? 27.950 11.240 18.215 1.00 18.69 133 VAL B O 1
ATOM 3786 N N . ALA B 1 136 ? 26.128 9.976 17.773 1.00 17.79 134 ALA B N 1
ATOM 3787 C CA . ALA B 1 136 ? 25.635 9.909 19.143 1.00 17.00 134 ALA B CA 1
ATOM 3788 C C . ALA B 1 136 ? 25.025 8.525 19.343 1.00 17.36 134 ALA B C 1
ATOM 3789 O O . ALA B 1 136 ? 25.035 7.691 18.433 1.00 19.19 134 ALA B O 1
ATOM 3791 N N . ALA B 1 137 ? 24.534 8.274 20.542 1.00 17.22 135 ALA B N 1
ATOM 3792 C CA . ALA B 1 137 ? 23.998 6.939 20.872 1.00 17.38 135 ALA B CA 1
ATOM 3793 C C . ALA B 1 137 ? 22.475 6.927 20.878 1.00 18.86 135 ALA B C 1
ATOM 3794 O O . ALA B 1 137 ? 21.869 7.875 21.290 1.00 17.40 135 ALA B O 1
ATOM 3796 N N . HIS B 1 138 ? 21.896 5.796 20.489 1.00 17.17 136 HIS B N 1
ATOM 3797 C CA . HIS B 1 138 ? 20.436 5.610 20.624 1.00 17.71 136 HIS B CA 1
ATOM 3798 C C . HIS B 1 138 ? 20.093 5.731 22.114 1.00 19.22 136 HIS B C 1
ATOM 3799 O O . HIS B 1 138 ? 20.807 5.157 22.901 1.00 18.90 136 HIS B O 1
ATOM 3806 N N . ASP B 1 139 ? 19.028 6.463 22.434 1.00 19.00 137 ASP B N 1
ATOM 3807 C CA . ASP B 1 139 ? 18.478 6.705 23.797 1.00 20.01 137 ASP B CA 1
ATOM 3808 C C . ASP B 1 139 ? 19.317 7.731 24.556 1.00 17.42 137 ASP B C 1
ATOM 3809 O O . ASP B 1 139 ? 19.014 7.995 25.659 1.00 19.62 137 ASP B O 1
ATOM 3814 N N . ALA B 1 140 ? 20.282 8.367 23.904 1.00 17.57 138 ALA B N 1
ATOM 3815 C CA . ALA B 1 140 ? 21.040 9.403 24.606 1.00 16.28 138 ALA B CA 1
ATOM 3816 C C . ALA B 1 140 ? 20.148 10.644 24.753 1.00 14.30 138 ALA B C 1
ATOM 3817 O O . ALA B 1 140 ? 19.262 10.857 23.959 1.00 17.61 138 ALA B O 1
ATOM 3819 N N . PHE B 1 141 ? 20.443 11.417 25.775 1.00 16.61 139 PHE B N 1
ATOM 3820 C CA . PHE B 1 141 ? 19.767 12.698 25.947 1.00 16.36 139 PHE B CA 1
ATOM 3821 C C . PHE B 1 141 ? 20.806 13.802 26.045 1.00 15.09 139 PHE B C 1
ATOM 3822 O O . PHE B 1 141 ? 21.676 13.769 26.925 1.00 15.76 139 PHE B O 1
ATOM 3830 N N . HIS B 1 142 ? 20.685 14.799 25.165 1.00 15.65 140 HIS B N 1
ATOM 3831 C CA . HIS B 1 142 ? 21.621 15.911 25.139 1.00 14.38 140 HIS B CA 1
ATOM 3832 C C . HIS B 1 142 ? 20.944 17.275 25.170 1.00 15.57 140 HIS B C 1
ATOM 3833 O O . HIS B 1 142 ? 21.637 18.296 25.116 1.00 15.19 140 HIS B O 1
ATOM 3840 N N . GLY B 1 143 ? 19.627 17.327 25.273 1.00 14.66 141 GLY B N 1
ATOM 3841 C CA . GLY B 1 143 ? 18.916 18.590 25.333 1.00 14.85 141 GLY B CA 1
ATOM 3842 C C . GLY B 1 143 ? 17.842 18.700 24.265 1.00 15.83 141 GLY B C 1
ATOM 3843 O O . GLY B 1 143 ? 17.703 17.858 23.379 1.00 16.28 141 GLY B O 1
ATOM 3844 N N . ARG B 1 144 ? 17.072 19.793 24.374 1.00 14.41 142 ARG B N 1
ATOM 3845 C CA . ARG B 1 144 ? 15.822 19.949 23.639 1.00 17.07 142 ARG B CA 1
ATOM 3846 C C . ARG B 1 144 ? 15.824 21.065 22.596 1.00 17.03 142 ARG B C 1
ATOM 3847 O O . ARG B 1 144 ? 14.849 21.170 21.833 1.00 17.18 142 ARG B O 1
ATOM 3855 N N . THR B 1 145 ? 16.851 21.914 22.554 1.00 16.41 143 THR B N 1
ATOM 3856 C CA . THR B 1 145 ? 16.982 22.908 21.496 1.00 14.75 143 THR B CA 1
ATOM 3857 C C . THR B 1 145 ? 17.346 22.204 20.183 1.00 16.54 143 THR B C 1
ATOM 3858 O O . THR B 1 145 ? 17.728 21.036 20.177 1.00 16.69 143 THR B O 1
ATOM 3862 N N . MET B 1 146 ? 17.204 22.905 19.053 1.00 16.27 144 MET B N 1
ATOM 3863 C CA . MET B 1 146 ? 17.211 22.203 17.762 1.00 16.63 144 MET B CA 1
ATOM 3864 C C . MET B 1 146 ? 18.515 21.448 17.503 1.00 18.72 144 MET B C 1
ATOM 3865 O O . MET B 1 146 ? 18.488 20.327 16.973 1.00 18.76 144 MET B O 1
ATOM 3870 N N . GLY B 1 147 ? 19.663 22.037 17.851 1.00 16.07 145 GLY B N 1
ATOM 3871 C CA . GLY B 1 147 ? 20.922 21.334 17.648 1.00 17.68 145 GLY B CA 1
ATOM 3872 C C . GLY B 1 147 ? 21.108 20.179 18.617 1.00 17.43 145 GLY B C 1
ATOM 3873 O O . GLY B 1 147 ? 21.449 19.056 18.223 1.00 18.75 145 GLY B O 1
ATOM 3874 N N . SER B 1 148 ? 20.897 20.440 19.908 1.00 16.39 146 SER B N 1
ATOM 3875 C CA A SER B 1 148 ? 21.052 19.381 20.902 0.56 15.79 146 SER B CA 1
ATOM 3876 C CA B SER B 1 148 ? 21.057 19.379 20.899 0.44 15.80 146 SER B CA 1
ATOM 3877 C C . SER B 1 148 ? 20.013 18.282 20.726 1.00 16.54 146 SER B C 1
ATOM 3878 O O . SER B 1 148 ? 20.282 17.119 21.054 1.00 17.44 146 SER B O 1
ATOM 3883 N N . LEU B 1 149 ? 18.836 18.625 20.203 1.00 15.72 147 LEU B N 1
ATOM 3884 C CA . LEU B 1 149 ? 17.805 17.619 19.959 1.00 17.17 147 LEU B CA 1
ATOM 3885 C C . LEU B 1 149 ? 18.186 16.691 18.813 1.00 17.51 147 LEU B C 1
ATOM 3886 O O . LEU B 1 149 ? 17.768 15.524 18.792 1.00 16.77 147 LEU B O 1
ATOM 3891 N N . ALA B 1 150 ? 18.959 17.193 17.847 1.00 17.27 148 ALA B N 1
ATOM 3892 C CA . ALA B 1 150 ? 19.476 16.317 16.798 1.00 18.29 148 ALA B CA 1
ATOM 3893 C C . ALA B 1 150 ? 20.425 15.272 17.372 1.00 17.21 148 ALA B C 1
ATOM 3894 O O . ALA B 1 150 ? 20.497 14.145 16.864 1.00 16.08 148 ALA B O 1
ATOM 3896 N N . LEU B 1 151 ? 21.169 15.635 18.418 1.00 16.79 149 LEU B N 1
ATOM 3897 C CA . LEU B 1 151 ? 22.101 14.708 19.058 1.00 16.62 149 LEU B CA 1
ATOM 3898 C C . LEU B 1 151 ? 21.379 13.733 19.978 1.00 19.71 149 LEU B C 1
ATOM 3899 O O . LEU B 1 151 ? 21.743 12.550 20.054 1.00 17.68 149 LEU B O 1
ATOM 3904 N N . THR B 1 152 ? 20.366 14.214 20.690 1.00 18.52 150 THR B N 1
ATOM 3905 C CA . THR B 1 152 ? 19.496 13.342 21.467 1.00 16.88 150 THR B CA 1
ATOM 3906 C C . THR B 1 152 ? 19.022 12.174 20.610 1.00 18.37 150 THR B C 1
ATOM 3907 O O . THR B 1 152 ? 18.712 12.334 19.430 1.00 19.23 150 THR B O 1
ATOM 3911 N N . GLY B 1 153 ? 19.042 10.980 21.193 1.00 18.22 151 GLY B N 1
ATOM 3912 C CA . GLY B 1 153 ? 18.734 9.794 20.417 1.00 17.58 151 GLY B CA 1
ATOM 3913 C C . GLY B 1 153 ? 17.393 9.195 20.766 1.00 22.68 151 GLY B C 1
ATOM 3914 O O . GLY B 1 153 ? 17.270 7.973 20.906 1.00 25.85 151 GLY B O 1
ATOM 3915 N N . GLN B 1 154 ? 16.378 10.050 20.884 1.00 18.62 152 GLN B N 1
ATOM 3916 C CA . GLN B 1 154 ? 15.061 9.668 21.382 1.00 20.68 152 GLN B CA 1
ATOM 3917 C C . GLN B 1 154 ? 14.008 10.065 20.355 1.00 19.83 152 GLN B C 1
ATOM 3918 O O . GLN B 1 154 ? 13.493 11.193 20.376 1.00 19.69 152 GLN B O 1
ATOM 3924 N N . PRO B 1 155 ? 13.671 9.164 19.423 1.00 18.73 153 PRO B N 1
ATOM 3925 C CA . PRO B 1 155 ? 12.795 9.555 18.304 1.00 21.64 153 PRO B CA 1
ATOM 3926 C C . PRO B 1 155 ? 11.483 10.177 18.732 1.00 21.60 153 PRO B C 1
ATOM 3927 O O . PRO B 1 155 ? 10.968 11.056 18.024 1.00 23.46 153 PRO B O 1
ATOM 3931 N N . ALA B 1 156 ? 10.943 9.759 19.880 1.00 23.35 154 ALA B N 1
ATOM 3932 C CA . ALA B 1 156 ? 9.694 10.322 20.383 1.00 28.81 154 ALA B CA 1
ATOM 3933 C C . ALA B 1 156 ? 9.819 11.818 20.632 1.00 26.99 154 ALA B C 1
ATOM 3934 O O . ALA B 1 156 ? 8.856 12.570 20.428 1.00 32.92 154 ALA B O 1
ATOM 3936 N N . LYS B 1 157 ? 10.988 12.263 21.087 1.00 23.82 155 LYS B N 1
ATOM 3937 C CA . LYS B 1 157 ? 11.215 13.677 21.356 1.00 21.68 155 LYS B CA 1
ATOM 3938 C C . LYS B 1 157 ? 11.605 14.443 20.101 1.00 21.89 155 LYS B C 1
ATOM 3939 O O . LYS B 1 157 ? 11.611 15.678 20.124 1.00 19.89 155 LYS B O 1
ATOM 3945 N N . GLN B 1 158 ? 11.948 13.736 19.040 1.00 19.53 156 GLN B N 1
ATOM 3946 C CA . GLN B 1 158 ? 12.580 14.380 17.867 1.00 20.24 156 GLN B CA 1
ATOM 3947 C C . GLN B 1 158 ? 11.686 14.492 16.630 1.00 21.87 156 GLN B C 1
ATOM 3948 O O . GLN B 1 158 ? 11.676 15.525 16.026 1.00 20.72 156 GLN B O 1
ATOM 3954 N N . THR B 1 159 ? 10.995 13.418 16.285 1.00 22.06 157 THR B N 1
ATOM 3955 C CA . THR B 1 159 ? 10.277 13.355 14.989 1.00 25.98 157 THR B CA 1
ATOM 3956 C C . THR B 1 159 ? 9.235 14.454 14.797 1.00 22.12 157 THR B C 1
ATOM 3957 O O . THR B 1 159 ? 9.189 14.968 13.705 1.00 23.82 157 THR B O 1
ATOM 3961 N N . PRO B 1 160 ? 8.475 14.937 15.808 1.00 21.91 158 PRO B N 1
ATOM 3962 C CA . PRO B 1 160 ? 7.554 16.055 15.596 1.00 21.03 158 PRO B CA 1
ATOM 3963 C C . PRO B 1 160 ? 8.226 17.374 15.163 1.00 21.21 158 PRO B C 1
ATOM 3964 O O . PRO B 1 160 ? 7.558 18.184 14.626 1.00 21.21 158 PRO B O 1
ATOM 3968 N N . PHE B 1 161 ? 9.547 17.439 15.320 1.00 19.36 159 PHE B N 1
ATOM 3969 C CA . PHE B 1 161 ? 10.304 18.687 15.055 1.00 16.91 159 PHE B CA 1
ATOM 3970 C C . PHE B 1 161 ? 11.202 18.577 13.823 1.00 19.37 159 PHE B C 1
ATOM 3971 O O . PHE B 1 161 ? 11.955 19.478 13.561 1.00 19.39 159 PHE B O 1
ATOM 3979 N N . ALA B 1 162 ? 11.066 17.485 13.080 1.00 21.13 160 ALA B N 1
ATOM 3980 C CA . ALA B 1 162 ? 11.880 17.281 11.867 1.00 23.15 160 ALA B CA 1
ATOM 3981 C C . ALA B 1 162 ? 11.514 18.328 10.812 1.00 21.61 160 ALA B C 1
ATOM 3982 O O . ALA B 1 162 ? 10.383 18.727 10.732 1.00 24.23 160 ALA B O 1
ATOM 3984 N N . PRO B 1 163 ? 12.448 18.723 9.943 1.00 21.10 161 PRO B N 1
ATOM 3985 C CA . PRO B 1 163 ? 13.813 18.236 10.004 1.00 23.72 161 PRO B CA 1
ATOM 3986 C C . PRO B 1 163 ? 14.755 18.888 11.033 1.00 22.64 161 PRO B C 1
ATOM 3987 O O . PRO B 1 163 ? 14.709 20.044 11.254 1.00 21.42 161 PRO B O 1
ATOM 3991 N N . LEU B 1 164 ? 15.576 18.051 11.654 1.00 22.80 162 LEU B N 1
ATOM 3992 C CA . LEU B 1 164 ? 16.579 18.560 12.610 1.00 23.03 162 LEU B CA 1
ATOM 3993 C C . LEU B 1 164 ? 17.898 18.805 11.870 1.00 23.13 162 LEU B C 1
ATOM 3994 O O . LEU B 1 164 ? 18.127 18.182 10.864 1.00 25.89 162 LEU B O 1
ATOM 3999 N N . PRO B 1 165 ? 18.817 19.623 12.407 1.00 23.70 163 PRO B N 1
ATOM 4000 C CA . PRO B 1 165 ? 20.086 19.884 11.756 1.00 23.70 163 PRO B CA 1
ATOM 4001 C C . PRO B 1 165 ? 20.909 18.594 11.677 1.00 24.01 163 PRO B C 1
ATOM 4002 O O . PRO B 1 165 ? 20.863 17.828 12.551 1.00 24.24 163 PRO B O 1
ATOM 4006 N N . GLY B 1 166 ? 21.653 18.463 10.587 1.00 25.39 164 GLY B N 1
ATOM 4007 C CA . GLY B 1 166 ? 22.387 17.226 10.291 1.00 34.25 164 GLY B CA 1
ATOM 4008 C C . GLY B 1 166 ? 23.852 17.326 10.589 1.00 36.97 164 GLY B C 1
ATOM 4009 O O . GLY B 1 166 ? 24.261 18.334 11.077 1.00 36.75 164 GLY B O 1
ATOM 4010 N N . ASP B 1 167 ? 24.604 16.296 10.241 1.00 40.60 165 ASP B N 1
ATOM 4011 C CA . ASP B 1 167 ? 24.107 14.977 9.773 1.00 34.24 165 ASP B CA 1
ATOM 4012 C C . ASP B 1 167 ? 24.439 13.971 10.876 1.00 24.08 165 ASP B C 1
ATOM 4013 O O . ASP B 1 167 ? 25.593 13.619 11.021 1.00 25.10 165 ASP B O 1
ATOM 4018 N N . VAL B 1 168 ? 23.430 13.531 11.596 1.00 22.10 166 VAL B N 1
ATOM 4019 C CA . VAL B 1 168 ? 23.690 12.707 12.803 1.00 21.42 166 VAL B CA 1
ATOM 4020 C C . VAL B 1 168 ? 23.398 11.232 12.563 1.00 22.01 166 VAL B C 1
ATOM 4021 O O . VAL B 1 168 ? 22.379 10.933 12.021 1.00 25.23 166 VAL B O 1
ATOM 4025 N N . THR B 1 169 ? 24.323 10.397 12.988 1.00 19.02 167 THR B N 1
ATOM 4026 C CA . THR B 1 169 ? 24.149 8.938 12.954 1.00 20.11 167 THR B CA 1
ATOM 4027 C C . THR B 1 169 ? 24.102 8.469 14.405 1.00 19.98 167 THR B C 1
ATOM 4028 O O . THR B 1 169 ? 24.945 8.869 15.148 1.00 19.93 167 THR B O 1
ATOM 4032 N N . HIS B 1 170 ? 23.095 7.689 14.750 1.00 20.39 168 HIS B N 1
ATOM 4033 C CA . HIS B 1 170 ? 22.997 7.120 16.083 1.00 18.50 168 HIS B CA 1
ATOM 4034 C C . HIS B 1 170 ? 23.383 5.649 16.054 1.00 18.95 168 HIS B C 1
ATOM 4035 O O . HIS B 1 170 ? 23.003 4.915 15.137 1.00 20.25 168 HIS B O 1
ATOM 4042 N N . VAL B 1 171 ? 24.151 5.239 17.061 1.00 20.66 169 VAL B N 1
ATOM 4043 C CA . VAL B 1 171 ? 24.624 3.866 17.201 1.00 19.72 169 VAL B CA 1
ATOM 4044 C C . VAL B 1 171 ? 24.238 3.347 18.578 1.00 20.55 169 VAL B C 1
ATOM 4045 O O . VAL B 1 171 ? 23.960 4.108 19.506 1.00 19.11 169 VAL B O 1
ATOM 4049 N N . GLY B 1 172 ? 24.260 2.027 18.721 1.00 18.88 170 GLY B N 1
ATOM 4050 C CA . GLY B 1 172 ? 23.988 1.437 20.017 1.00 19.87 170 GLY B CA 1
ATOM 4051 C C . GLY B 1 172 ? 24.982 1.859 21.082 1.00 21.08 170 GLY B C 1
ATOM 4052 O O . GLY B 1 172 ? 26.196 1.779 20.866 1.00 21.20 170 GLY B O 1
ATOM 4053 N N . TYR B 1 173 ? 24.486 2.311 22.235 1.00 20.19 171 TYR B N 1
ATOM 4054 C CA . TYR B 1 173 ? 25.368 2.741 23.311 1.00 18.27 171 TYR B CA 1
ATOM 4055 C C . TYR B 1 173 ? 26.209 1.576 23.814 1.00 19.85 171 TYR B C 1
ATOM 4056 O O . TYR B 1 173 ? 25.696 0.477 24.037 1.00 23.10 171 TYR B O 1
ATOM 4065 N N . GLY B 1 174 ? 27.504 1.828 24.017 1.00 21.08 172 GLY B N 1
ATOM 4066 C CA . GLY B 1 174 ? 28.378 0.809 24.560 1.00 22.17 172 GLY B CA 1
ATOM 4067 C C . GLY B 1 174 ? 28.900 -0.197 23.559 1.00 24.87 172 GLY B C 1
ATOM 4068 O O . GLY B 1 174 ? 29.658 -1.093 23.952 1.00 27.76 172 GLY B O 1
ATOM 4069 N N . ASP B 1 175 ? 28.526 -0.078 22.287 1.00 21.69 173 ASP B N 1
ATOM 4070 C CA . ASP B 1 175 ? 28.905 -1.026 21.237 1.00 25.57 173 ASP B CA 1
ATOM 4071 C C . ASP B 1 175 ? 30.144 -0.466 20.544 1.00 24.06 173 ASP B C 1
ATOM 4072 O O . ASP B 1 175 ? 30.058 0.481 19.754 1.00 25.22 173 ASP B O 1
ATOM 4077 N N . VAL B 1 176 ? 31.307 -1.056 20.842 1.00 25.48 174 VAL B N 1
ATOM 4078 C CA . VAL B 1 176 ? 32.566 -0.536 20.311 1.00 23.79 174 VAL B CA 1
ATOM 4079 C C . VAL B 1 176 ? 32.623 -0.696 18.799 1.00 24.73 174 VAL B C 1
ATOM 4080 O O . VAL B 1 176 ? 33.010 0.230 18.077 1.00 23.92 174 VAL B O 1
ATOM 4084 N N . ASP B 1 177 ? 32.256 -1.879 18.294 1.00 25.22 175 ASP B N 1
ATOM 4085 C CA . ASP B 1 177 ? 32.327 -2.105 16.854 1.00 28.72 175 ASP B CA 1
ATOM 4086 C C . ASP B 1 177 ? 31.406 -1.154 16.103 1.00 24.57 175 ASP B C 1
ATOM 4087 O O . ASP B 1 177 ? 31.781 -0.610 15.057 1.00 25.56 175 ASP B O 1
ATOM 4092 N N . ALA B 1 178 ? 30.197 -0.933 16.627 1.00 24.05 176 ALA B N 1
ATOM 4093 C CA . ALA B 1 178 ? 29.263 -0.023 15.974 1.00 26.53 176 ALA B CA 1
ATOM 4094 C C . ALA B 1 178 ? 29.820 1.394 15.935 1.00 24.11 176 ALA B C 1
ATOM 4095 O O . ALA B 1 178 ? 29.692 2.094 14.924 1.00 24.48 176 ALA B O 1
ATOM 4097 N N . LEU B 1 179 ? 30.463 1.825 17.021 1.00 24.00 177 LEU B N 1
ATOM 4098 C CA . LEU B 1 179 ? 31.062 3.153 17.052 1.00 25.51 177 LEU B CA 1
ATOM 4099 C C . LEU B 1 179 ? 32.226 3.244 16.072 1.00 24.85 177 LEU B C 1
ATOM 4100 O O . LEU B 1 179 ? 32.333 4.208 15.304 1.00 24.46 177 LEU B O 1
ATOM 4105 N N . ALA B 1 180 ? 33.103 2.234 16.071 1.00 22.30 178 ALA B N 1
ATOM 4106 C CA . ALA B 1 180 ? 34.228 2.251 15.142 1.00 26.66 178 ALA B CA 1
ATOM 4107 C C . ALA B 1 180 ? 33.751 2.313 13.694 1.00 25.46 178 ALA B C 1
ATOM 4108 O O . ALA B 1 180 ? 34.358 2.993 12.862 1.00 25.98 178 ALA B O 1
ATOM 4110 N N . ALA B 1 181 ? 32.649 1.632 13.379 1.00 25.61 179 ALA B N 1
ATOM 4111 C CA . ALA B 1 181 ? 32.152 1.637 12.008 1.00 27.87 179 ALA B CA 1
ATOM 4112 C C . ALA B 1 181 ? 31.530 2.974 11.622 1.00 29.48 179 ALA B C 1
ATOM 4113 O O . ALA B 1 181 ? 31.597 3.373 10.453 1.00 29.98 179 ALA B O 1
ATOM 4115 N N . ALA B 1 182 ? 30.937 3.685 12.583 1.00 26.95 180 ALA B N 1
ATOM 4116 C CA . ALA B 1 182 ? 30.253 4.936 12.276 1.00 29.32 180 ALA B CA 1
ATOM 4117 C C . ALA B 1 182 ? 31.200 6.129 12.186 1.00 25.68 180 ALA B C 1
ATOM 4118 O O . ALA B 1 182 ? 30.874 7.121 11.525 1.00 28.66 180 ALA B O 1
ATOM 4120 N N . VAL B 1 183 ? 32.352 6.074 12.842 1.00 25.55 181 VAL B N 1
ATOM 4121 C CA . VAL B 1 183 ? 33.279 7.198 12.859 1.00 25.85 181 VAL B CA 1
ATOM 4122 C C . VAL B 1 183 ? 34.262 7.038 11.711 1.00 30.73 181 VAL B C 1
ATOM 4123 O O . VAL B 1 183 ? 34.895 5.983 11.565 1.00 32.95 181 VAL B O 1
ATOM 4127 N N . ASP B 1 184 ? 34.386 8.075 10.888 1.00 30.47 182 ASP B N 1
ATOM 4128 C CA . ASP B 1 184 ? 35.363 8.087 9.806 1.00 33.38 182 ASP B CA 1
ATOM 4129 C C . ASP B 1 184 ? 35.935 9.498 9.691 1.00 33.11 182 ASP B C 1
ATOM 4130 O O . ASP B 1 184 ? 35.736 10.346 10.566 1.00 29.65 182 ASP B O 1
ATOM 4135 N N . ASP B 1 185 ? 36.635 9.761 8.589 1.00 30.92 183 ASP B N 1
ATOM 4136 C CA . ASP B 1 185 ? 37.311 11.038 8.403 1.00 30.77 183 ASP B CA 1
ATOM 4137 C C . ASP B 1 185 ? 36.367 12.184 8.055 1.00 28.71 183 ASP B C 1
ATOM 4138 O O . ASP B 1 185 ? 36.832 13.312 7.881 1.00 30.68 183 ASP B O 1
ATOM 4143 N N . HIS B 1 186 ? 35.062 11.941 7.961 1.00 28.39 184 HIS B N 1
ATOM 4144 C CA . HIS B 1 186 ? 34.102 13.027 7.829 1.00 29.45 184 HIS B CA 1
ATOM 4145 C C . HIS B 1 186 ? 33.361 13.316 9.122 1.00 27.51 184 HIS B C 1
ATOM 4146 O O . HIS B 1 186 ? 32.448 14.148 9.125 1.00 24.45 184 HIS B O 1
ATOM 4153 N N . THR B 1 187 ? 33.735 12.658 10.215 1.00 25.58 185 THR B N 1
ATOM 4154 C CA . THR B 1 187 ? 33.018 12.783 11.476 1.00 22.58 185 THR B CA 1
ATOM 4155 C C . THR B 1 187 ? 33.581 13.965 12.259 1.00 19.80 185 THR B C 1
ATOM 4156 O O . THR B 1 187 ? 34.751 13.955 12.656 1.00 20.47 185 THR B O 1
ATOM 4160 N N . ALA B 1 188 ? 32.746 14.983 12.469 1.00 18.64 186 ALA B N 1
ATOM 4161 C CA . ALA B 1 188 ? 33.164 16.145 13.246 1.00 18.70 186 ALA B CA 1
ATOM 4162 C C . ALA B 1 188 ? 33.355 15.789 14.713 1.00 20.24 186 ALA B C 1
ATOM 4163 O O . ALA B 1 188 ? 34.328 16.224 15.342 1.00 20.73 186 ALA B O 1
ATOM 4165 N N . ALA B 1 189 ? 32.440 15.003 15.274 1.00 18.27 187 ALA B N 1
ATOM 4166 C CA . ALA B 1 189 ? 32.457 14.755 16.708 1.00 16.88 187 ALA B CA 1
ATOM 4167 C C . ALA B 1 189 ? 31.570 13.571 17.041 1.00 17.29 187 ALA B C 1
ATOM 4168 O O . ALA B 1 189 ? 30.614 13.266 16.325 1.00 17.57 187 ALA B O 1
ATOM 4170 N N . VAL B 1 190 ? 31.923 12.908 18.136 1.00 17.08 188 VAL B N 1
ATOM 4171 C CA . VAL B 1 190 ? 31.085 11.918 18.794 1.00 18.82 188 VAL B CA 1
ATOM 4172 C C . VAL B 1 190 ? 30.658 12.534 20.118 1.00 18.50 188 VAL B C 1
ATOM 4173 O O . VAL B 1 190 ? 31.502 13.047 20.860 1.00 18.44 188 VAL B O 1
ATOM 4177 N N . PHE B 1 191 ? 29.358 12.492 20.409 1.00 16.46 189 PHE B N 1
ATOM 4178 C CA . PHE B 1 191 ? 28.818 12.910 21.697 1.00 15.72 189 PHE B CA 1
ATOM 4179 C C . PHE B 1 191 ? 28.421 11.665 22.472 1.00 15.82 189 PHE B C 1
ATOM 4180 O O . PHE B 1 191 ? 27.700 10.809 21.943 1.00 16.24 189 PHE B O 1
ATOM 4188 N N . LEU B 1 192 ? 28.878 11.566 23.714 1.00 14.49 190 LEU B N 1
ATOM 4189 C CA . LEU B 1 192 ? 28.469 10.477 24.589 1.00 15.68 190 LEU B CA 1
ATOM 4190 C C . LEU B 1 192 ? 28.261 10.989 26.005 1.00 16.24 190 LEU B C 1
ATOM 4191 O O . LEU B 1 192 ? 29.038 11.812 26.502 1.00 16.87 190 LEU B O 1
ATOM 4196 N N . GLU B 1 193 ? 27.204 10.472 26.659 1.00 18.30 191 GLU B N 1
ATOM 4197 C CA . GLU B 1 193 ? 27.123 10.540 28.111 1.00 16.47 191 GLU B CA 1
ATOM 4198 C C . GLU B 1 193 ? 27.971 9.420 28.710 1.00 17.09 191 GLU B C 1
ATOM 4199 O O . GLU B 1 193 ? 27.918 8.289 28.226 1.00 17.39 191 GLU B O 1
ATOM 4205 N N . PRO B 1 194 ? 28.752 9.693 29.761 1.00 14.98 192 PRO B N 1
ATOM 4206 C CA . PRO B 1 194 ? 29.541 8.600 30.368 1.00 16.09 192 PRO B CA 1
ATOM 4207 C C . PRO B 1 194 ? 28.670 7.546 31.023 1.00 18.47 192 PRO B C 1
ATOM 4208 O O . PRO B 1 194 ? 29.107 6.403 31.207 1.00 19.45 192 PRO B O 1
ATOM 4212 N N . ILE B 1 195 ? 27.471 7.931 31.448 1.00 16.91 193 ILE B N 1
ATOM 4213 C CA . ILE B 1 195 ? 26.396 7.029 31.845 1.00 17.65 193 ILE B CA 1
ATOM 4214 C C . ILE B 1 195 ? 25.136 7.674 31.294 1.00 16.63 193 ILE B C 1
ATOM 4215 O O . ILE B 1 195 ? 24.922 8.869 31.513 1.00 17.79 193 ILE B O 1
ATOM 4220 N N . MET B 1 196 ? 24.332 6.931 30.537 1.00 17.84 194 MET B N 1
ATOM 4221 C CA . MET B 1 196 ? 23.139 7.558 29.959 1.00 16.65 194 MET B CA 1
ATOM 4222 C C . MET B 1 196 ? 22.106 7.746 31.064 1.00 20.38 194 MET B C 1
ATOM 4223 O O . MET B 1 196 ? 21.667 6.772 31.675 1.00 21.91 194 MET B O 1
ATOM 4228 N N . GLY B 1 197 ? 21.742 8.996 31.345 1.00 17.43 195 GLY B N 1
ATOM 4229 C CA . GLY B 1 197 ? 20.897 9.287 32.489 1.00 20.58 195 GLY B CA 1
ATOM 4230 C C . GLY B 1 197 ? 19.423 9.122 32.197 1.00 21.69 195 GLY B C 1
ATOM 4231 O O . GLY B 1 197 ? 18.763 8.241 32.758 1.00 20.17 195 GLY B O 1
ATOM 4232 N N . GLU B 1 198 ? 18.909 9.965 31.296 1.00 21.50 196 GLU B N 1
ATOM 4233 C CA . GLU B 1 198 ? 17.489 9.953 30.954 1.00 23.10 196 GLU B CA 1
ATOM 4234 C C . GLU B 1 198 ? 17.015 8.573 30.506 1.00 24.57 196 GLU B C 1
ATOM 4235 O O . GLU B 1 198 ? 15.875 8.192 30.792 1.00 27.12 196 GLU B O 1
ATOM 4241 N N . SER B 1 199 ? 17.873 7.818 29.810 1.00 22.26 197 SER B N 1
ATOM 4242 C CA . SER B 1 199 ? 17.547 6.479 29.317 1.00 22.83 197 SER B CA 1
ATOM 4243 C C . SER B 1 199 ? 17.317 5.469 30.434 1.00 23.65 197 SER B C 1
ATOM 4244 O O . SER B 1 199 ? 16.661 4.448 30.192 1.00 26.61 197 SER B O 1
ATOM 4247 N N . GLY B 1 200 ? 17.851 5.710 31.629 1.00 21.23 198 GLY B N 1
ATOM 4248 C CA . GLY B 1 200 ? 17.714 4.770 32.726 1.00 23.88 198 GLY B CA 1
ATOM 4249 C C . GLY B 1 200 ? 19.023 4.375 33.389 1.00 21.51 198 GLY B C 1
ATOM 4250 O O . GLY B 1 200 ? 19.190 3.215 33.779 1.00 22.24 198 GLY B O 1
ATOM 4251 N N . VAL B 1 201 ? 19.947 5.330 33.539 1.00 19.88 199 VAL B N 1
ATOM 4252 C CA . VAL B 1 201 ? 21.230 5.111 34.208 1.00 19.32 199 VAL B CA 1
ATOM 4253 C C . VAL B 1 201 ? 21.944 3.926 33.564 1.00 20.79 199 VAL B C 1
ATOM 4254 O O . VAL B 1 201 ? 22.304 2.951 34.238 1.00 21.58 199 VAL B O 1
ATOM 4258 N N . VAL B 1 202 ? 22.130 4.001 32.252 1.00 18.95 200 VAL B N 1
ATOM 4259 C CA . VAL B 1 202 ? 22.741 2.928 31.472 1.00 20.69 200 VAL B CA 1
ATOM 4260 C C . VAL B 1 202 ? 24.254 3.117 31.520 1.00 21.84 200 VAL B C 1
ATOM 4261 O O . VAL B 1 202 ? 24.780 4.095 30.983 1.00 18.92 200 VAL B O 1
ATOM 4265 N N . VAL B 1 203 ? 24.937 2.176 32.152 1.00 21.78 201 VAL B N 1
ATOM 4266 C CA . VAL B 1 203 ? 26.409 2.231 32.287 1.00 22.08 201 VAL B CA 1
ATOM 4267 C C . VAL B 1 203 ? 27.006 1.469 31.114 1.00 22.70 201 VAL B C 1
ATOM 4268 O O . VAL B 1 203 ? 26.511 0.419 30.779 1.00 24.33 201 VAL B O 1
ATOM 4272 N N . PRO B 1 204 ? 28.036 2.004 30.445 1.00 20.91 202 PRO B N 1
ATOM 4273 C CA . PRO B 1 204 ? 28.604 1.313 29.326 1.00 22.74 202 PRO B CA 1
ATOM 4274 C C . PRO B 1 204 ? 29.538 0.215 29.839 1.00 22.97 202 PRO B C 1
ATOM 4275 O O . PRO B 1 204 ? 29.953 0.232 30.931 1.00 22.50 202 PRO B O 1
ATOM 4279 N N . PRO B 1 205 ? 29.932 -0.707 28.948 1.00 24.67 203 PRO B N 1
ATOM 4280 C CA . PRO B 1 205 ? 30.868 -1.757 29.315 1.00 24.53 203 PRO B CA 1
ATOM 4281 C C . PRO B 1 205 ? 32.239 -1.167 29.650 1.00 25.98 203 PRO B C 1
ATOM 4282 O O . PRO B 1 205 ? 32.606 -0.170 29.118 1.00 25.80 203 PRO B O 1
ATOM 4286 N N . ALA B 1 206 ? 33.000 -1.897 30.455 1.00 25.61 204 ALA B N 1
ATOM 4287 C CA . ALA B 1 206 ? 34.372 -1.482 30.804 1.00 27.89 204 ALA B CA 1
ATOM 4288 C C . ALA B 1 206 ? 35.178 -1.249 29.522 1.00 32.49 204 ALA B C 1
ATOM 4289 O O . ALA B 1 206 ? 35.095 -2.041 28.610 1.00 44.59 204 ALA B O 1
ATOM 4291 N N . GLY B 1 207 ? 35.899 -0.150 29.452 1.00 35.67 205 GLY B N 1
ATOM 4292 C CA . GLY B 1 207 ? 36.736 0.074 28.260 1.00 28.67 205 GLY B CA 1
ATOM 4293 C C . GLY B 1 207 ? 36.027 0.799 27.141 1.00 28.31 205 GLY B C 1
ATOM 4294 O O . GLY B 1 207 ? 36.675 1.189 26.221 1.00 25.68 205 GLY B O 1
ATOM 4295 N N . TYR B 1 208 ? 34.733 1.046 27.267 1.00 25.14 206 TYR B N 1
ATOM 4296 C CA . TYR B 1 208 ? 34.035 1.678 26.125 1.00 23.49 206 TYR B CA 1
ATOM 4297 C C . TYR B 1 208 ? 34.484 3.126 25.915 1.00 22.10 206 TYR B C 1
ATOM 4298 O O . TYR B 1 208 ? 34.700 3.494 24.802 1.00 20.76 206 TYR B O 1
ATOM 4307 N N . LEU B 1 209 ? 34.554 3.911 26.977 1.00 21.12 207 LEU B N 1
ATOM 4308 C CA . LEU B 1 209 ? 34.941 5.309 26.809 1.00 23.12 207 LEU B CA 1
ATOM 4309 C C . LEU B 1 209 ? 36.371 5.423 26.293 1.00 20.50 207 LEU B C 1
ATOM 4310 O O . LEU B 1 209 ? 36.668 6.284 25.455 1.00 20.89 207 LEU B O 1
ATOM 4315 N N . ALA B 1 210 ? 37.266 4.545 26.762 1.00 23.19 208 ALA B N 1
ATOM 4316 C CA . ALA B 1 210 ? 38.631 4.541 26.238 1.00 24.60 208 ALA B CA 1
ATOM 4317 C C . ALA B 1 210 ? 38.659 4.183 24.753 1.00 20.93 208 ALA B C 1
ATOM 4318 O O . ALA B 1 210 ? 39.438 4.759 23.985 1.00 22.04 208 ALA B O 1
ATOM 4320 N N . ALA B 1 211 ? 37.811 3.243 24.327 1.00 21.17 209 ALA B N 1
ATOM 4321 C CA . ALA B 1 211 ? 37.712 2.930 22.903 1.00 22.98 209 ALA B CA 1
ATOM 4322 C C . ALA B 1 211 ? 37.194 4.126 22.118 1.00 21.07 209 ALA B C 1
ATOM 4323 O O . ALA B 1 211 ? 37.718 4.458 21.047 1.00 21.78 209 ALA B O 1
ATOM 4325 N N . ALA B 1 212 ? 36.171 4.805 22.650 1.00 20.94 210 ALA B N 1
ATOM 4326 C CA . ALA B 1 212 ? 35.660 6.000 21.994 1.00 20.52 210 ALA B CA 1
ATOM 4327 C C . ALA B 1 212 ? 36.746 7.059 21.845 1.00 20.25 210 ALA B C 1
ATOM 4328 O O . ALA B 1 212 ? 36.832 7.733 20.810 1.00 19.21 210 ALA B O 1
ATOM 4330 N N . ARG B 1 213 ? 37.578 7.226 22.876 1.00 18.30 211 ARG B N 1
ATOM 4331 C CA . ARG B 1 213 ? 38.665 8.191 22.793 1.00 19.20 211 ARG B CA 1
ATOM 4332 C C . ARG B 1 213 ? 39.671 7.782 21.725 1.00 19.20 211 ARG B C 1
ATOM 4333 O O . ARG B 1 213 ? 40.154 8.629 20.963 1.00 20.76 211 ARG B O 1
ATOM 4341 N N . ASP B 1 214 ? 39.973 6.486 21.637 1.00 20.54 212 ASP B N 1
ATOM 4342 C CA . ASP B 1 214 ? 40.930 6.025 20.635 1.00 21.12 212 ASP B CA 1
ATOM 4343 C C . ASP B 1 214 ? 40.353 6.142 19.229 1.00 22.08 212 ASP B C 1
ATOM 4344 O O . ASP B 1 214 ? 41.017 6.647 18.314 1.00 22.57 212 ASP B O 1
ATOM 4349 N N . ILE B 1 215 ? 39.111 5.687 19.044 1.00 20.34 213 ILE B N 1
ATOM 4350 C CA . ILE B 1 215 ? 38.450 5.781 17.745 1.00 20.73 213 ILE B CA 1
ATOM 4351 C C . ILE B 1 215 ? 38.420 7.222 17.258 1.00 20.85 213 ILE B C 1
ATOM 4352 O O . ILE B 1 215 ? 38.773 7.515 16.110 1.00 21.78 213 ILE B O 1
ATOM 4357 N N . THR B 1 216 ? 37.985 8.148 18.119 1.00 19.80 214 THR B N 1
ATOM 4358 C CA . THR B 1 216 ? 37.851 9.534 17.681 1.00 20.71 214 THR B CA 1
ATOM 4359 C C . THR B 1 216 ? 39.208 10.150 17.379 1.00 20.40 214 THR B C 1
ATOM 4360 O O . THR B 1 216 ? 39.375 10.826 16.359 1.00 21.34 214 THR B O 1
ATOM 4364 N N . ALA B 1 217 ? 40.188 9.928 18.255 1.00 20.63 215 ALA B N 1
ATOM 4365 C CA . ALA B 1 217 ? 41.516 10.487 18.023 1.00 22.25 215 ALA B CA 1
ATOM 4366 C C . ALA B 1 217 ? 42.100 9.974 16.714 1.00 23.81 215 ALA B C 1
ATOM 4367 O O . ALA B 1 217 ? 42.700 10.742 15.951 1.00 25.04 215 ALA B O 1
ATOM 4369 N N . ARG B 1 218 ? 41.909 8.686 16.423 1.00 23.85 216 ARG B N 1
ATOM 4370 C CA . ARG B 1 218 ? 42.488 8.111 15.212 1.00 26.00 216 ARG B CA 1
ATOM 4371 C C . ARG B 1 218 ? 41.873 8.708 13.953 1.00 26.83 216 ARG B C 1
ATOM 4372 O O . ARG B 1 218 ? 42.575 8.919 12.956 1.00 29.60 216 ARG B O 1
ATOM 4380 N N . ARG B 1 219 ? 40.574 9.012 13.980 1.00 24.78 217 ARG B N 1
ATOM 4381 C CA . ARG B 1 219 ? 39.876 9.515 12.802 1.00 27.54 217 ARG B CA 1
ATOM 4382 C C . ARG B 1 219 ? 39.752 11.035 12.777 1.00 26.55 217 ARG B C 1
ATOM 4383 O O . ARG B 1 219 ? 39.116 11.579 11.865 1.00 28.75 217 ARG B O 1
ATOM 4391 N N . GLY B 1 220 ? 40.349 11.733 13.740 1.00 25.64 218 GLY B N 1
ATOM 4392 C CA . GLY B 1 220 ? 40.286 13.180 13.757 1.00 25.29 218 GLY B CA 1
ATOM 4393 C C . GLY B 1 220 ? 38.964 13.760 14.203 1.00 23.74 218 GLY B C 1
ATOM 4394 O O . GLY B 1 220 ? 38.688 14.926 13.915 1.00 24.12 218 GLY B O 1
ATOM 4395 N N . ALA B 1 221 ? 38.133 12.979 14.885 1.00 22.17 219 ALA B N 1
ATOM 4396 C CA . ALA B 1 221 ? 36.848 13.458 15.370 1.00 20.31 219 ALA B CA 1
ATOM 4397 C C . ALA B 1 221 ? 37.000 13.961 16.797 1.00 18.96 219 ALA B C 1
ATOM 4398 O O . ALA B 1 221 ? 37.804 13.442 17.572 1.00 21.14 219 ALA B O 1
ATOM 4400 N N . LEU B 1 222 ? 36.223 14.986 17.143 1.00 17.53 220 LEU B N 1
ATOM 4401 C CA . LEU B 1 222 ? 36.193 15.424 18.531 1.00 18.76 220 LEU B CA 1
ATOM 4402 C C . LEU B 1 222 ? 35.443 14.393 19.360 1.00 19.12 220 LEU B C 1
ATOM 4403 O O . LEU B 1 222 ? 34.437 13.835 18.916 1.00 20.50 220 LEU B O 1
ATOM 4408 N N . LEU B 1 223 ? 35.937 14.128 20.564 1.00 15.67 221 LEU B N 1
ATOM 4409 C CA . LEU B 1 223 ? 35.176 13.385 21.556 1.00 18.32 221 LEU B CA 1
ATOM 4410 C C . LEU B 1 223 ? 34.559 14.396 22.508 1.00 17.00 221 LEU B C 1
ATOM 4411 O O . LEU B 1 223 ? 35.286 15.133 23.186 1.00 16.10 221 LEU B O 1
ATOM 4416 N N . VAL B 1 224 ? 33.224 14.457 22.530 1.00 16.26 222 VAL B N 1
ATOM 4417 C CA . VAL B 1 224 ? 32.482 15.364 23.401 1.00 15.77 222 VAL B CA 1
ATOM 4418 C C . VAL B 1 224 ? 31.806 14.515 24.457 1.00 14.05 222 VAL B C 1
ATOM 4419 O O . VAL B 1 224 ? 30.989 13.646 24.128 1.00 15.87 222 VAL B O 1
ATOM 4423 N N . LEU B 1 225 ? 32.144 14.747 25.716 1.00 14.97 223 LEU B N 1
ATOM 4424 C CA . LEU B 1 225 ? 31.520 14.022 26.812 1.00 16.25 223 LEU B CA 1
ATOM 4425 C C . LEU B 1 225 ? 30.529 14.948 27.504 1.00 15.13 223 LEU B C 1
ATOM 4426 O O . LEU B 1 225 ? 30.901 16.019 27.999 1.00 16.57 223 LEU B O 1
ATOM 4431 N N . ASP B 1 226 ? 29.264 14.542 27.493 1.00 15.73 224 ASP B N 1
ATOM 4432 C CA . ASP B 1 226 ? 28.182 15.291 28.121 1.00 15.90 224 ASP B CA 1
ATOM 4433 C C . ASP B 1 226 ? 28.112 14.827 29.569 1.00 15.38 224 ASP B C 1
ATOM 4434 O O . ASP B 1 226 ? 27.629 13.727 29.862 1.00 15.62 224 ASP B O 1
ATOM 4439 N N . GLU B 1 227 ? 28.630 15.667 30.464 1.00 14.18 225 GLU B N 1
ATOM 4440 C CA . GLU B 1 227 ? 28.659 15.433 31.899 1.00 16.75 225 GLU B CA 1
ATOM 4441 C C . GLU B 1 227 ? 27.618 16.269 32.626 1.00 15.76 225 GLU B C 1
ATOM 4442 O O . GLU B 1 227 ? 27.764 16.533 33.825 1.00 14.41 225 GLU B O 1
ATOM 4448 N N . VAL B 1 228 ? 26.579 16.700 31.908 1.00 13.87 226 VAL B N 1
ATOM 4449 C CA . VAL B 1 228 ? 25.537 17.531 32.512 1.00 14.30 226 VAL B CA 1
ATOM 4450 C C . VAL B 1 228 ? 24.898 16.820 33.697 1.00 13.60 226 VAL B C 1
ATOM 4451 O O . VAL B 1 228 ? 24.658 17.430 34.750 1.00 15.16 226 VAL B O 1
ATOM 4455 N N . GLN B 1 229 ? 24.663 15.515 33.567 1.00 15.25 227 GLN B N 1
ATOM 4456 C CA . GLN B 1 229 ? 24.051 14.735 34.635 1.00 16.24 227 GLN B CA 1
ATOM 4457 C C . GLN B 1 229 ? 25.062 13.940 35.452 1.00 17.55 227 GLN B C 1
ATOM 4458 O O . GLN B 1 229 ? 24.854 13.733 36.653 1.00 16.88 227 GLN B O 1
ATOM 4464 N N . THR B 1 230 ? 26.167 13.521 34.848 1.00 14.70 228 THR B N 1
ATOM 4465 C CA . THR B 1 230 ? 27.105 12.657 35.556 1.00 14.14 228 THR B CA 1
ATOM 4466 C C . THR B 1 230 ? 28.197 13.432 36.274 1.00 16.36 228 THR B C 1
ATOM 4467 O O . THR B 1 230 ? 28.962 12.831 37.033 1.00 16.88 228 THR B O 1
ATOM 4471 N N . GLY B 1 231 ? 28.296 14.738 36.049 1.00 15.75 229 GLY B N 1
ATOM 4472 C CA . GLY B 1 231 ? 29.366 15.540 36.600 1.00 14.36 229 GLY B CA 1
ATOM 4473 C C . GLY B 1 231 ? 29.094 16.004 38.016 1.00 14.67 229 GLY B C 1
ATOM 4474 O O . GLY B 1 231 ? 28.279 15.440 38.752 1.00 17.42 229 GLY B O 1
ATOM 4475 N N . MET B 1 232 ? 29.829 17.041 38.412 1.00 15.15 230 MET B N 1
ATOM 4476 C CA . MET B 1 232 ? 29.705 17.632 39.740 1.00 16.25 230 MET B CA 1
ATOM 4477 C C . MET B 1 232 ? 29.999 16.623 40.853 1.00 18.79 230 MET B C 1
ATOM 4478 O O . MET B 1 232 ? 29.470 16.733 41.958 1.00 18.51 230 MET B O 1
ATOM 4483 N N . GLY B 1 233 ? 30.846 15.634 40.567 1.00 17.39 231 GLY B N 1
ATOM 4484 C CA . GLY B 1 233 ? 31.279 14.685 41.580 1.00 16.14 231 GLY B CA 1
ATOM 4485 C C . GLY B 1 233 ? 30.294 13.585 41.898 1.00 17.41 231 GLY B C 1
ATOM 4486 O O . GLY B 1 233 ? 30.567 12.774 42.801 1.00 18.72 231 GLY B O 1
ATOM 4487 N N . ARG B 1 234 ? 29.185 13.507 41.165 1.00 16.11 232 ARG B N 1
ATOM 4488 C CA . ARG B 1 234 ? 28.102 12.600 41.531 1.00 18.47 232 ARG B CA 1
ATOM 4489 C C . ARG B 1 234 ? 28.564 11.148 41.567 1.00 21.27 232 ARG B C 1
ATOM 4490 O O . ARG B 1 234 ? 28.114 10.367 42.418 1.00 20.48 232 ARG B O 1
ATOM 4498 N N . THR B 1 235 ? 29.455 10.759 40.652 1.00 17.81 233 THR B N 1
ATOM 4499 C CA . THR B 1 235 ? 29.876 9.364 40.546 1.00 17.85 233 THR B CA 1
ATOM 4500 C C . THR B 1 235 ? 31.129 9.050 41.347 1.00 20.88 233 THR B C 1
ATOM 4501 O O . THR B 1 235 ? 31.646 7.934 41.234 1.00 23.44 233 THR B O 1
ATOM 4505 N N . GLY B 1 236 ? 31.646 9.995 42.124 1.00 18.31 234 GLY B N 1
ATOM 4506 C CA . GLY B 1 236 ? 32.831 9.736 42.919 1.00 21.60 234 GLY B CA 1
ATOM 4507 C C . GLY B 1 236 ? 34.119 10.222 42.299 1.00 23.71 234 GLY B C 1
ATOM 4508 O O . GLY B 1 236 ? 35.186 10.062 42.914 1.00 24.49 234 GLY B O 1
ATOM 4509 N N . ALA B 1 237 ? 34.056 10.793 41.097 1.00 21.07 235 ALA B N 1
ATOM 4510 C CA . ALA B 1 237 ? 35.110 11.628 40.548 1.00 19.90 235 ALA B CA 1
ATOM 4511 C C . ALA B 1 237 ? 34.415 12.879 40.041 1.00 19.11 235 ALA B C 1
ATOM 4512 O O . ALA B 1 237 ? 33.220 12.843 39.744 1.00 20.99 235 ALA B O 1
ATOM 4514 N N . PHE B 1 238 ? 35.140 13.997 39.952 1.00 17.67 236 PHE B N 1
ATOM 4515 C CA . PHE B 1 238 ? 34.442 15.233 39.598 1.00 15.96 236 PHE B CA 1
ATOM 4516 C C . PHE B 1 238 ? 33.733 15.098 38.259 1.00 19.32 236 PHE B C 1
ATOM 4517 O O . PHE B 1 238 ? 32.534 15.383 38.143 1.00 18.56 236 PHE B O 1
ATOM 4525 N N . PHE B 1 239 ? 34.456 14.658 37.240 1.00 18.96 237 PHE B N 1
ATOM 4526 C CA . PHE B 1 239 ? 33.867 14.223 35.984 1.00 17.32 237 PHE B CA 1
ATOM 4527 C C . PHE B 1 239 ? 33.852 12.698 35.960 1.00 17.30 237 PHE B C 1
ATOM 4528 O O . PHE B 1 239 ? 34.854 12.055 36.290 1.00 19.32 237 PHE B O 1
ATOM 4536 N N . ALA B 1 240 ? 32.721 12.119 35.548 1.00 17.90 238 ALA B N 1
ATOM 4537 C CA . ALA B 1 240 ? 32.610 10.663 35.525 1.00 17.64 238 ALA B CA 1
ATOM 4538 C C . ALA B 1 240 ? 33.642 10.027 34.601 1.00 19.54 238 ALA B C 1
ATOM 4539 O O . ALA B 1 240 ? 34.087 8.900 34.850 1.00 20.10 238 ALA B O 1
ATOM 4541 N N . HIS B 1 241 ? 34.026 10.718 33.528 1.00 18.02 239 HIS B N 1
ATOM 4542 C CA . HIS B 1 241 ? 34.979 10.121 32.603 1.00 19.49 239 HIS B CA 1
ATOM 4543 C C . HIS B 1 241 ? 36.357 9.974 33.222 1.00 22.16 239 HIS B C 1
ATOM 4544 O O . HIS B 1 241 ? 37.190 9.255 32.664 1.00 20.82 239 HIS B O 1
ATOM 4551 N N . GLN B 1 242 ? 36.624 10.663 34.334 1.00 19.18 240 GLN B N 1
ATOM 4552 C CA . GLN B 1 242 ? 37.921 10.540 34.982 1.00 19.10 240 GLN B CA 1
ATOM 4553 C C . GLN B 1 242 ? 38.129 9.158 35.577 1.00 22.60 240 GLN B C 1
ATOM 4554 O O . GLN B 1 242 ? 39.279 8.768 35.803 1.00 23.95 240 GLN B O 1
ATOM 4560 N N . HIS B 1 243 ? 37.051 8.404 35.817 1.00 20.39 241 HIS B N 1
ATOM 4561 C CA . HIS B 1 243 ? 37.220 7.022 36.259 1.00 21.12 241 HIS B CA 1
ATOM 4562 C C . HIS B 1 243 ? 37.936 6.185 35.212 1.00 28.82 241 HIS B C 1
ATOM 4563 O O . HIS B 1 243 ? 38.575 5.182 35.552 1.00 30.42 241 HIS B O 1
ATOM 4570 N N . ASP B 1 244 ? 37.833 6.566 33.942 1.00 24.19 242 ASP B N 1
ATOM 4571 C CA . ASP B 1 244 ? 38.411 5.786 32.857 1.00 26.31 242 ASP B CA 1
ATOM 4572 C C . ASP B 1 244 ? 39.735 6.341 32.360 1.00 28.24 242 ASP B C 1
ATOM 4573 O O . ASP B 1 244 ? 40.290 5.800 31.400 1.00 30.07 242 ASP B O 1
ATOM 4578 N N . GLY B 1 245 ? 40.242 7.403 32.980 1.00 25.68 243 GLY B N 1
ATOM 4579 C CA . GLY B 1 245 ? 41.561 7.920 32.660 1.00 26.25 243 GLY B CA 1
ATOM 4580 C C . GLY B 1 245 ? 41.706 8.472 31.264 1.00 30.37 243 GLY B C 1
ATOM 4581 O O . GLY B 1 245 ? 42.782 8.357 30.669 1.00 34.96 243 GLY B O 1
ATOM 4582 N N . ILE B 1 246 ? 40.651 9.058 30.713 1.00 25.78 244 ILE B N 1
ATOM 4583 C CA . ILE B 1 246 ? 40.715 9.655 29.388 1.00 27.50 244 ILE B CA 1
ATOM 4584 C C . ILE B 1 246 ? 40.502 11.152 29.513 1.00 24.40 244 ILE B C 1
ATOM 4585 O O . ILE B 1 246 ? 39.979 11.656 30.506 1.00 22.87 244 ILE B O 1
ATOM 4590 N N . THR B 1 247 ? 40.939 11.873 28.489 1.00 24.27 245 THR B N 1
ATOM 4591 C CA . THR B 1 247 ? 40.673 13.297 28.398 1.00 25.38 245 THR B CA 1
ATOM 4592 C C . THR B 1 247 ? 39.937 13.511 27.091 1.00 22.76 245 THR B C 1
ATOM 4593 O O . THR B 1 247 ? 40.492 13.224 26.018 1.00 22.56 245 THR B O 1
ATOM 4597 N N . PRO B 1 248 ? 38.693 13.960 27.123 1.00 19.70 246 PRO B N 1
ATOM 4598 C CA . PRO B 1 248 ? 37.986 14.267 25.881 1.00 20.64 246 PRO B CA 1
ATOM 4599 C C . PRO B 1 248 ? 38.452 15.603 25.318 1.00 19.43 246 PRO B C 1
ATOM 4600 O O . PRO B 1 248 ? 39.245 16.334 25.921 1.00 19.36 246 PRO B O 1
ATOM 4604 N N . ASP B 1 249 ? 37.941 15.914 24.133 1.00 18.97 247 ASP B N 1
ATOM 4605 C CA . ASP B 1 249 ? 38.242 17.204 23.532 1.00 17.72 247 ASP B CA 1
ATOM 4606 C C . ASP B 1 249 ? 37.304 18.290 24.030 1.00 17.74 247 ASP B C 1
ATOM 4607 O O . ASP B 1 249 ? 37.702 19.459 24.121 1.00 19.08 247 ASP B O 1
ATOM 4612 N N . VAL B 1 250 ? 36.070 17.917 24.370 1.00 16.77 248 VAL B N 1
ATOM 4613 C CA . VAL B 1 250 ? 35.053 18.853 24.822 1.00 16.00 248 VAL B CA 1
ATOM 4614 C C . VAL B 1 250 ? 34.276 18.186 25.947 1.00 14.51 248 VAL B C 1
ATOM 4615 O O . VAL B 1 250 ? 33.975 16.990 25.881 1.00 15.36 248 VAL B O 1
ATOM 4619 N N . VAL B 1 251 ? 33.964 18.953 26.987 1.00 15.06 249 VAL B N 1
ATOM 4620 C CA . VAL B 1 251 ? 33.130 18.487 28.089 1.00 14.41 249 VAL B CA 1
ATOM 4621 C C . VAL B 1 251 ? 32.030 19.508 28.303 1.00 16.74 249 VAL B C 1
ATOM 4622 O O . VAL B 1 251 ? 32.293 20.715 28.328 1.00 17.19 249 VAL B O 1
ATOM 4626 N N . THR B 1 252 ? 30.799 19.040 28.455 1.00 15.14 250 THR B N 1
ATOM 4627 C CA . THR B 1 252 ? 29.708 19.945 28.779 1.00 15.18 250 THR B CA 1
ATOM 4628 C C . THR B 1 252 ? 29.182 19.658 30.182 1.00 14.72 250 THR B C 1
ATOM 4629 O O . THR B 1 252 ? 29.177 18.510 30.636 1.00 15.36 250 THR B O 1
ATOM 4633 N N . LEU B 1 253 ? 28.798 20.732 30.865 1.00 14.75 251 LEU B N 1
ATOM 4634 C CA . LEU B 1 253 ? 28.270 20.673 32.253 1.00 15.99 251 LEU B CA 1
ATOM 4635 C C . LEU B 1 253 ? 27.061 21.597 32.372 1.00 14.98 251 LEU B C 1
ATOM 4636 O O . LEU B 1 253 ? 27.020 22.544 31.661 1.00 15.34 251 LEU B O 1
ATOM 4641 N N . ALA B 1 254 ? 26.154 21.264 33.289 1.00 13.79 252 ALA B N 1
ATOM 4642 C CA . ALA B 1 254 ? 25.001 22.102 33.673 1.00 13.05 252 ALA B CA 1
ATOM 4643 C C . ALA B 1 254 ? 24.379 21.455 34.908 1.00 15.73 252 ALA B C 1
ATOM 4644 O O . ALA B 1 254 ? 25.110 20.990 35.712 1.00 14.96 252 ALA B O 1
ATOM 4670 N N . GLY B 1 256 ? 23.715 20.404 38.099 1.00 14.55 254 GLY B N 1
ATOM 4671 C CA . GLY B 1 256 ? 24.237 20.732 39.443 1.00 14.79 254 GLY B CA 1
ATOM 4672 C C . GLY B 1 256 ? 25.326 21.792 39.522 1.00 15.04 254 GLY B C 1
ATOM 4673 O O . GLY B 1 256 ? 25.637 22.193 40.582 1.00 15.49 254 GLY B O 1
ATOM 4674 N N . LEU B 1 257 ? 25.847 22.231 38.387 1.00 14.81 255 LEU B N 1
ATOM 4675 C CA . LEU B 1 257 ? 26.953 23.213 38.355 1.00 15.17 255 LEU B CA 1
ATOM 4676 C C . LEU B 1 257 ? 26.686 24.437 39.235 1.00 15.98 255 LEU B C 1
ATOM 4677 O O . LEU B 1 257 ? 27.569 24.855 39.906 1.00 18.62 255 LEU B O 1
ATOM 4682 N N . GLY B 1 258 ? 25.469 24.955 39.207 1.00 14.83 256 GLY B N 1
ATOM 4683 C CA . GLY B 1 258 ? 25.146 26.095 40.044 1.00 17.21 256 GLY B CA 1
ATOM 4684 C C . GLY B 1 258 ? 24.403 25.764 41.319 1.00 16.26 256 GLY B C 1
ATOM 4685 O O . GLY B 1 258 ? 23.876 26.683 41.960 1.00 19.53 256 GLY B O 1
ATOM 4686 N N . GLY B 1 259 ? 24.334 24.490 41.701 1.00 16.69 257 GLY B N 1
ATOM 4687 C CA . GLY B 1 259 ? 23.598 24.091 42.889 1.00 19.41 257 GLY B CA 1
ATOM 4688 C C . GLY B 1 259 ? 22.145 24.485 42.866 1.00 18.96 257 GLY B C 1
ATOM 4689 O O . GLY B 1 259 ? 21.523 24.604 43.927 1.00 23.21 257 GLY B O 1
ATOM 4690 N N . GLY B 1 260 ? 21.586 24.706 41.682 1.00 17.77 258 GLY B N 1
ATOM 4691 C CA . GLY B 1 260 ? 20.230 25.209 41.578 1.00 18.07 258 GLY B CA 1
ATOM 4692 C C . GLY B 1 260 ? 20.118 26.446 40.707 1.00 16.88 258 GLY B C 1
ATOM 4693 O O . GLY B 1 260 ? 19.112 26.625 40.014 1.00 20.06 258 GLY B O 1
ATOM 4694 N N . LEU B 1 261 ? 21.120 27.308 40.737 1.00 17.76 259 LEU B N 1
ATOM 4695 C CA . LEU B 1 261 ? 21.090 28.495 39.889 1.00 16.92 259 LEU B CA 1
ATOM 4696 C C . LEU B 1 261 ? 21.385 28.094 38.442 1.00 16.63 259 LEU B C 1
ATOM 4697 O O . LEU B 1 261 ? 22.205 27.214 38.198 1.00 16.28 259 LEU B O 1
ATOM 4702 N N . PRO B 1 262 ? 20.723 28.705 37.459 1.00 14.88 260 PRO B N 1
ATOM 4703 C CA . PRO B 1 262 ? 20.919 28.267 36.062 1.00 14.23 260 PRO B CA 1
ATOM 4704 C C . PRO B 1 262 ? 22.295 28.661 35.551 1.00 14.41 260 PRO B C 1
ATOM 4705 O O . PRO B 1 262 ? 22.617 29.844 35.461 1.00 16.47 260 PRO B O 1
ATOM 4709 N N . ILE B 1 263 ? 23.088 27.658 35.186 1.00 14.46 261 ILE B N 1
ATOM 4710 C CA . ILE B 1 263 ? 24.406 27.875 34.590 1.00 14.33 261 ILE B CA 1
ATOM 4711 C C . ILE B 1 263 ? 24.848 26.585 33.919 1.00 15.93 261 ILE B C 1
ATOM 4712 O O . ILE B 1 263 ? 24.581 25.483 34.413 1.00 16.09 261 ILE B O 1
ATOM 4717 N N . GLY B 1 264 ? 25.497 26.732 32.764 1.00 13.34 262 GLY B N 1
ATOM 4718 C CA . GLY B 1 264 ? 26.090 25.612 32.070 1.00 13.07 262 GLY B CA 1
ATOM 4719 C C . GLY B 1 264 ? 27.450 26.027 31.547 1.00 14.10 262 GLY B C 1
ATOM 4720 O O . GLY B 1 264 ? 27.776 27.209 31.535 1.00 14.18 262 GLY B O 1
ATOM 4721 N N . ALA B 1 265 ? 28.249 25.041 31.145 1.00 14.83 263 ALA B N 1
ATOM 4722 C CA . ALA B 1 265 ? 29.585 25.356 30.659 1.00 15.27 263 ALA B CA 1
ATOM 4723 C C . ALA B 1 265 ? 30.003 24.388 29.570 1.00 14.91 263 ALA B C 1
ATOM 4724 O O . ALA B 1 265 ? 29.668 23.198 29.600 1.00 14.62 263 ALA B O 1
ATOM 4726 N N . CYS B 1 266 ? 30.765 24.907 28.615 1.00 15.55 264 CYS B N 1
ATOM 4727 C CA . CYS B 1 266 ? 31.424 24.068 27.627 1.00 15.92 264 CYS B CA 1
ATOM 4728 C C . CYS B 1 266 ? 32.921 24.267 27.794 1.00 16.50 264 CYS B C 1
ATOM 4729 O O . CYS B 1 266 ? 33.411 25.391 27.670 1.00 16.58 264 CYS B O 1
ATOM 4732 N N . LEU B 1 267 ? 33.639 23.192 28.088 1.00 15.53 265 LEU B N 1
ATOM 4733 C CA . LEU B 1 267 ? 35.088 23.221 28.200 1.00 17.37 265 LEU B CA 1
ATOM 4734 C C . LEU B 1 267 ? 35.666 22.528 26.978 1.00 18.51 265 LEU B C 1
ATOM 4735 O O . LEU B 1 267 ? 35.178 21.472 26.568 1.00 18.44 265 LEU B O 1
ATOM 4740 N N . ALA B 1 268 ? 36.699 23.125 26.394 1.00 16.30 266 ALA B N 1
ATOM 4741 C CA . ALA B 1 268 ? 37.338 22.553 25.216 1.00 19.28 266 ALA 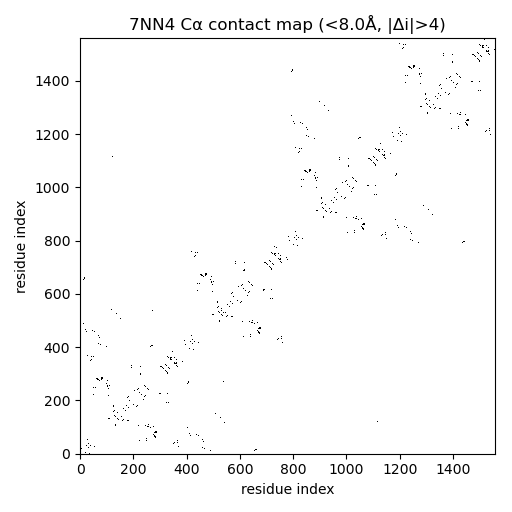B CA 1
ATOM 4742 C C . ALA B 1 268 ? 38.842 22.507 25.436 1.00 19.06 266 ALA B C 1
ATOM 4743 O O . ALA B 1 268 ? 39.419 23.446 25.991 1.00 19.70 266 ALA B O 1
ATOM 4745 N N . VAL B 1 269 ? 39.465 21.410 25.002 1.00 19.42 267 VAL B N 1
ATOM 4746 C CA . VAL B 1 269 ? 40.855 21.095 25.307 1.00 21.59 267 VAL B CA 1
ATOM 4747 C C . VAL B 1 269 ? 41.677 21.121 24.025 1.00 21.80 267 VAL B C 1
ATOM 4748 O O . VAL B 1 269 ? 41.255 20.587 22.993 1.00 23.31 267 VAL B O 1
ATOM 4752 N N . GLY B 1 270 ? 42.864 21.719 24.096 1.00 24.79 268 GLY B N 1
ATOM 4753 C CA . GLY B 1 270 ? 43.789 21.681 22.984 1.00 23.12 268 GLY B CA 1
ATOM 4754 C C . GLY B 1 270 ? 43.284 22.470 21.794 1.00 23.77 268 GLY B C 1
ATOM 4755 O O . GLY B 1 270 ? 42.699 23.547 21.943 1.00 23.38 268 GLY B O 1
ATOM 4756 N N . PRO B 1 271 ? 43.503 21.952 20.582 1.00 23.88 269 PRO B N 1
ATOM 4757 C CA . PRO B 1 271 ? 43.062 22.692 19.386 1.00 25.09 269 PRO B CA 1
ATOM 4758 C C . PRO B 1 271 ? 41.593 23.061 19.408 1.00 23.90 269 PRO B C 1
ATOM 4759 O O . PRO B 1 271 ? 41.214 24.121 18.896 1.00 25.90 269 PRO B O 1
ATOM 4763 N N . ALA B 1 272 ? 40.748 22.217 20.007 1.00 23.23 270 ALA B N 1
ATOM 4764 C CA . ALA B 1 272 ? 39.325 22.526 20.069 1.00 22.47 270 ALA B CA 1
ATOM 4765 C C . ALA B 1 272 ? 39.049 23.797 20.864 1.00 19.78 270 ALA B C 1
ATOM 4766 O O . ALA B 1 272 ? 38.034 24.456 20.630 1.00 22.21 270 ALA B O 1
ATOM 4768 N N . ALA B 1 273 ? 39.939 24.159 21.801 1.00 21.67 271 ALA B N 1
ATOM 4769 C CA . ALA B 1 273 ? 39.751 25.369 22.598 1.00 20.92 271 ALA B CA 1
ATOM 4770 C C . ALA B 1 273 ? 39.929 26.643 21.786 1.00 23.13 271 ALA B C 1
ATOM 4771 O O . ALA B 1 273 ? 39.517 27.715 22.238 1.00 23.35 271 ALA B O 1
ATOM 4773 N N . GLU B 1 274 ? 40.547 26.554 20.614 1.00 23.17 272 GLU B N 1
ATOM 4774 C CA . GLU B 1 274 ? 40.838 27.723 19.798 1.00 25.46 272 GLU B CA 1
ATOM 4775 C C . GLU B 1 274 ? 39.868 27.894 18.639 1.00 24.49 272 GLU B C 1
ATOM 4776 O O . GLU B 1 274 ? 39.978 28.872 17.895 1.00 25.71 272 GLU B O 1
ATOM 4782 N N . LEU B 1 275 ? 38.910 26.975 18.478 1.00 24.09 273 LEU B N 1
ATOM 4783 C CA . LEU B 1 275 ? 38.034 27.018 17.309 1.00 23.23 273 LEU B CA 1
ATOM 4784 C C . LEU B 1 275 ? 37.134 28.247 17.317 1.00 22.31 273 LEU B C 1
ATOM 4785 O O . LEU B 1 275 ? 36.916 28.870 16.270 1.00 25.82 273 LEU B O 1
ATOM 4790 N N . LEU B 1 276 ? 36.591 28.610 18.474 1.00 23.75 274 LEU B N 1
ATOM 4791 C CA . LEU B 1 276 ? 35.715 29.772 18.559 1.00 23.28 274 LEU B CA 1
ATOM 4792 C C . LEU B 1 276 ? 36.548 31.049 18.570 1.00 25.63 274 LEU B C 1
ATOM 4793 O O . LEU B 1 276 ? 37.385 31.251 19.458 1.00 28.09 274 LEU B O 1
ATOM 4798 N N . THR B 1 277 ? 36.309 31.908 17.597 1.00 27.16 275 THR B N 1
ATOM 4799 C CA . THR B 1 277 ? 36.972 33.190 17.448 1.00 24.45 275 THR B CA 1
ATOM 4800 C C . THR B 1 277 ? 35.981 34.322 17.697 1.00 23.69 275 THR B C 1
ATOM 4801 O O . THR B 1 277 ? 34.770 34.094 17.776 1.00 23.38 275 THR B O 1
ATOM 4805 N N . PRO B 1 278 ? 36.458 35.567 17.825 1.00 25.75 276 PRO B N 1
ATOM 4806 C CA . PRO B 1 278 ? 35.563 36.651 18.255 1.00 25.14 276 PRO B CA 1
ATOM 4807 C C . PRO B 1 278 ? 34.355 36.836 17.349 1.00 25.80 276 PRO B C 1
ATOM 4808 O O . PRO B 1 278 ? 34.471 36.892 16.122 1.00 29.12 276 PRO B O 1
ATOM 4812 N N . GLY B 1 279 ? 33.183 36.928 17.976 1.00 24.11 277 GLY B N 1
ATOM 4813 C CA . GLY B 1 279 ? 31.935 37.155 17.285 1.00 23.97 277 GLY B CA 1
ATOM 4814 C C . GLY B 1 279 ? 31.193 35.904 16.852 1.00 24.54 277 GLY B C 1
ATOM 4815 O O . GLY B 1 279 ? 30.066 36.017 16.357 1.00 26.04 277 GLY B O 1
ATOM 4816 N N . LEU B 1 280 ? 31.772 34.723 17.032 1.00 22.28 278 LEU B N 1
ATOM 4817 C CA . LEU B 1 280 ? 31.187 33.499 16.490 1.00 22.24 278 LEU B CA 1
ATOM 4818 C C . LEU B 1 280 ? 30.219 32.803 17.438 1.00 23.31 278 LEU B C 1
ATOM 4819 O O . LEU B 1 280 ? 29.503 31.897 17.003 1.00 22.52 278 LEU B O 1
ATOM 4824 N N . HIS B 1 281 ? 30.165 33.197 18.706 1.00 19.84 279 HIS B N 1
ATOM 4825 C CA . HIS B 1 281 ? 29.192 32.603 19.616 1.00 17.41 279 HIS B CA 1
ATOM 4826 C C . HIS B 1 281 ? 29.051 33.507 20.827 1.00 20.44 279 HIS B C 1
ATOM 4827 O O . HIS B 1 281 ? 29.900 34.365 21.080 1.00 20.19 279 HIS B O 1
ATOM 4834 N N . GLY B 1 282 ? 27.947 33.329 21.546 1.00 18.58 280 GLY B N 1
ATOM 4835 C CA . GLY B 1 282 ? 27.719 34.083 22.771 1.00 18.33 280 GLY B CA 1
ATOM 4836 C C . GLY B 1 282 ? 26.395 33.703 23.396 1.00 18.18 280 GLY B C 1
ATOM 4837 O O . GLY B 1 282 ? 25.586 32.978 22.810 1.00 19.43 280 GLY B O 1
ATOM 4838 N N . SER B 1 283 ? 26.189 34.221 24.609 1.00 16.92 281 SER B N 1
ATOM 4839 C CA . SER B 1 283 ? 24.948 34.084 25.365 1.00 16.12 281 SER B CA 1
ATOM 4840 C C . SER B 1 283 ? 24.878 35.252 26.329 1.00 17.39 281 SER B C 1
ATOM 4841 O O . SER B 1 283 ? 25.802 35.431 27.121 1.00 17.06 281 SER B O 1
ATOM 4844 N N . THR B 1 284 ? 23.791 36.029 26.279 1.00 15.52 282 THR B N 1
ATOM 4845 C CA . THR B 1 284 ? 23.726 37.256 27.078 1.00 15.13 282 THR B CA 1
ATOM 4846 C C . THR B 1 284 ? 24.034 37.009 28.556 1.00 16.67 282 THR B C 1
ATOM 4847 O O . THR B 1 284 ? 24.868 37.701 29.154 1.00 15.40 282 THR B O 1
ATOM 4851 N N . PHE B 1 285 ? 23.361 36.033 29.167 1.00 14.86 283 PHE B N 1
ATOM 4852 C CA . PHE B 1 285 ? 23.521 35.786 30.594 1.00 16.33 283 PHE B CA 1
ATOM 4853 C C . PHE B 1 285 ? 24.744 34.934 30.916 1.00 17.30 283 PHE B C 1
ATOM 4854 O O . PHE B 1 285 ? 25.033 34.732 32.098 1.00 17.19 283 PHE B O 1
ATOM 4862 N N . GLY B 1 286 ? 25.457 34.422 29.917 1.00 15.25 284 GLY B N 1
ATOM 4863 C CA . GLY B 1 286 ? 26.567 33.519 30.179 1.00 14.79 284 GLY B CA 1
ATOM 4864 C C . GLY B 1 286 ? 27.649 34.066 31.093 1.00 15.69 284 GLY B C 1
ATOM 4865 O O . GLY B 1 286 ? 28.187 35.153 30.864 1.00 15.87 284 GLY B O 1
ATOM 4866 N N . GLY B 1 287 ? 27.980 33.311 32.133 1.00 13.79 285 GLY B N 1
ATOM 4867 C CA . GLY B 1 287 ? 29.055 33.721 33.014 1.00 15.82 285 GLY B CA 1
ATOM 4868 C C . GLY B 1 287 ? 28.711 34.842 33.954 1.00 17.99 285 GLY B C 1
ATOM 4869 O O . GLY B 1 287 ? 29.624 35.456 34.525 1.00 18.95 285 GLY B O 1
ATOM 4870 N N . ASN B 1 288 ? 27.427 35.108 34.170 1.00 15.26 286 ASN B N 1
ATOM 4871 C CA . ASN B 1 288 ? 27.064 36.254 34.980 1.00 17.42 286 ASN B CA 1
ATOM 4872 C C . ASN B 1 288 ? 27.517 36.058 36.431 1.00 17.12 286 ASN B C 1
ATOM 4873 O O . ASN B 1 288 ? 27.585 34.926 36.932 1.00 16.96 286 ASN B O 1
ATOM 4878 N N . PRO B 1 289 ? 27.833 37.153 37.123 1.00 18.21 287 PRO B N 1
ATOM 4879 C CA . PRO B 1 289 ? 28.480 37.025 38.440 1.00 16.72 287 PRO B CA 1
ATOM 4880 C C . PRO B 1 289 ? 27.669 36.260 39.466 1.00 16.95 287 PRO B C 1
ATOM 4881 O O . PRO B 1 289 ? 28.261 35.537 40.273 1.00 16.63 287 PRO B O 1
ATOM 4885 N N . VAL B 1 290 ? 26.339 36.388 39.461 1.00 17.28 288 VAL B N 1
ATOM 4886 C CA . VAL B 1 290 ? 25.532 35.759 40.508 1.00 16.23 288 VAL B CA 1
ATOM 4887 C C . VAL B 1 290 ? 25.522 34.239 40.347 1.00 16.56 288 VAL B C 1
ATOM 4888 O O . VAL B 1 290 ? 25.728 33.490 41.311 1.00 16.31 288 VAL B O 1
ATOM 4892 N N . CYS B 1 291 ? 25.290 33.757 39.126 1.00 15.44 289 CYS B N 1
ATOM 4893 C CA . CYS B 1 291 ? 25.251 32.316 38.920 1.00 15.55 289 CYS B CA 1
ATOM 4894 C C . CYS B 1 291 ? 26.647 31.719 39.037 1.00 15.80 289 CYS B C 1
ATOM 4895 O O . CYS B 1 291 ? 26.811 30.628 39.598 1.00 15.51 289 CYS B O 1
ATOM 4898 N N . ALA B 1 292 ? 27.676 32.443 38.568 1.00 16.71 290 ALA B N 1
ATOM 4899 C CA . ALA B 1 292 ? 29.052 31.968 38.715 1.00 16.62 290 ALA B CA 1
ATOM 4900 C C . ALA B 1 292 ? 29.464 31.920 40.182 1.00 16.03 290 ALA B C 1
ATOM 4901 O O . ALA B 1 292 ? 30.161 30.989 40.597 1.00 16.82 290 ALA B O 1
ATOM 4903 N N . ALA B 1 293 ? 29.026 32.902 40.982 1.00 16.82 291 ALA B N 1
ATOM 4904 C CA . ALA B 1 293 ? 29.299 32.869 42.420 1.00 15.66 291 ALA B CA 1
ATOM 4905 C C . ALA B 1 293 ? 28.655 31.656 43.077 1.00 17.85 291 ALA B C 1
ATOM 4906 O O . ALA B 1 293 ? 29.261 31.022 43.956 1.00 17.33 291 ALA B O 1
ATOM 4908 N N . ALA B 1 294 ? 27.427 31.315 42.675 1.00 17.22 292 ALA B N 1
ATOM 4909 C CA . ALA B 1 294 ? 26.789 30.114 43.216 1.00 17.58 292 ALA B CA 1
ATOM 4910 C C . ALA B 1 294 ? 27.592 28.868 42.875 1.00 18.28 292 ALA B C 1
ATOM 4911 O O . ALA B 1 294 ? 27.810 27.996 43.728 1.00 17.10 292 ALA B O 1
ATOM 4913 N N . ALA B 1 295 ? 28.032 28.758 41.620 1.00 16.70 293 ALA B N 1
ATOM 4914 C CA . ALA B 1 295 ? 28.802 27.597 41.204 1.00 15.00 293 ALA B CA 1
ATOM 4915 C C . ALA B 1 295 ? 30.136 27.537 41.937 1.00 17.39 293 ALA B C 1
ATOM 4916 O O . ALA B 1 295 ? 30.575 26.456 42.344 1.00 16.85 293 ALA B O 1
ATOM 4918 N N . LEU B 1 296 ? 30.782 28.689 42.138 1.00 17.24 294 LEU B N 1
ATOM 4919 C CA . LEU B 1 296 ? 32.022 28.698 42.905 1.00 17.73 294 LEU B CA 1
ATOM 4920 C C . LEU B 1 296 ? 31.788 28.166 44.307 1.00 19.01 294 LEU B C 1
ATOM 4921 O O . LEU B 1 296 ? 32.614 27.417 44.838 1.00 19.02 294 LEU B O 1
ATOM 4926 N N . ALA B 1 297 ? 30.661 28.538 44.916 1.00 16.66 295 ALA B N 1
ATOM 4927 C CA . ALA B 1 297 ? 30.337 28.043 46.250 1.00 19.08 295 ALA B CA 1
ATOM 4928 C C . ALA B 1 297 ? 30.158 26.534 46.240 1.00 20.26 295 ALA B C 1
ATOM 4929 O O . ALA B 1 297 ? 30.643 25.840 47.139 1.00 19.09 295 ALA B O 1
ATOM 4931 N N . VAL B 1 298 ? 29.487 26.007 45.215 1.00 18.17 296 VAL B N 1
ATOM 4932 C CA . VAL B 1 298 ? 29.275 24.565 45.118 1.00 18.69 296 VAL B CA 1
ATOM 4933 C C . VAL B 1 298 ? 30.610 23.833 45.056 1.00 18.36 296 VAL B C 1
ATOM 4934 O O . VAL B 1 298 ? 30.830 22.850 45.769 1.00 18.78 296 VAL B O 1
ATOM 4938 N N . LEU B 1 299 ? 31.526 24.307 44.211 1.00 17.47 297 LEU B N 1
ATOM 4939 C CA . LEU B 1 299 ? 32.845 23.686 44.137 1.00 18.31 297 LEU B CA 1
ATOM 4940 C C . LEU B 1 299 ? 33.566 23.756 45.481 1.00 19.89 297 LEU B C 1
ATOM 4941 O O . LEU B 1 299 ? 34.220 22.784 45.894 1.00 20.41 297 LEU B O 1
ATOM 4946 N N . ARG B 1 300 ? 33.452 24.889 46.179 1.00 18.80 298 ARG B N 1
ATOM 4947 C CA . ARG B 1 300 ? 34.117 25.039 47.474 1.00 20.69 298 ARG B CA 1
ATOM 4948 C C . ARG B 1 300 ? 33.588 24.030 48.480 1.00 22.22 298 ARG B C 1
ATOM 4949 O O . ARG B 1 300 ? 34.365 23.412 49.221 1.00 21.41 298 ARG B O 1
ATOM 4957 N N . VAL B 1 301 ? 32.268 23.847 48.521 1.00 20.35 299 VAL B N 1
ATOM 4958 C CA . VAL B 1 301 ? 31.681 22.892 49.457 1.00 22.09 299 VAL B CA 1
ATOM 4959 C C . VAL B 1 301 ? 32.043 21.461 49.076 1.00 21.62 299 VAL B C 1
ATOM 4960 O O . VAL B 1 301 ? 32.397 20.646 49.941 1.00 21.21 299 VAL B O 1
ATOM 4964 N N . LEU B 1 302 ? 31.943 21.115 47.791 1.00 19.90 300 LEU B N 1
ATOM 4965 C CA . LEU B 1 302 ? 32.351 19.774 47.372 1.00 20.09 300 LEU B CA 1
ATOM 4966 C C . LEU B 1 302 ? 33.754 19.464 47.868 1.00 21.41 300 LEU B C 1
ATOM 4967 O O . LEU B 1 302 ? 34.017 18.370 48.384 1.00 22.12 300 LEU B O 1
ATOM 4972 N N . ALA B 1 303 ? 34.658 20.435 47.757 1.00 20.39 301 ALA B N 1
ATOM 4973 C CA . ALA B 1 303 ? 36.044 20.212 48.159 1.00 22.96 301 ALA B CA 1
ATOM 4974 C C . ALA B 1 303 ? 36.181 20.165 49.676 1.00 24.28 301 ALA B C 1
ATOM 4975 O O . ALA B 1 303 ? 36.780 19.230 50.226 1.00 26.26 301 ALA B O 1
ATOM 4977 N N . SER B 1 304 ? 35.629 21.162 50.374 1.00 22.73 302 SER B N 1
ATOM 4978 C CA . SER B 1 304 ? 35.824 21.259 51.821 1.00 24.32 302 SER B CA 1
ATOM 4979 C C . SER B 1 304 ? 35.173 20.103 52.576 1.00 26.73 302 SER B C 1
ATOM 4980 O O . SER B 1 304 ? 35.725 19.646 53.584 1.00 25.89 302 SER B O 1
ATOM 4983 N N . ASP B 1 305 ? 34.015 19.619 52.120 1.00 23.79 303 ASP B N 1
ATOM 4984 C CA . ASP B 1 305 ? 33.305 18.539 52.799 1.00 22.63 303 ASP B CA 1
ATOM 4985 C C . ASP B 1 305 ? 33.581 17.165 52.196 1.00 22.48 303 ASP B C 1
ATOM 4986 O O . ASP B 1 305 ? 32.970 16.176 52.625 1.00 23.28 303 ASP B O 1
ATOM 4991 N N . GLY B 1 306 ? 34.480 17.076 51.220 1.00 22.10 304 GLY B N 1
ATOM 4992 C CA . GLY B 1 306 ? 34.826 15.797 50.619 1.00 22.53 304 GLY B CA 1
ATOM 4993 C C . GLY B 1 306 ? 33.653 15.072 49.995 1.00 19.00 304 GLY B C 1
ATOM 4994 O O . GLY B 1 306 ? 33.572 13.837 50.066 1.00 20.00 304 GLY B O 1
ATOM 4995 N N . LEU B 1 307 ? 32.738 15.825 49.397 1.00 18.53 305 LEU B N 1
ATOM 4996 C CA . LEU B 1 307 ? 31.485 15.196 48.922 1.00 20.17 305 LEU B CA 1
ATOM 4997 C C . LEU B 1 307 ? 31.648 14.268 47.724 1.00 18.20 305 LEU B C 1
ATOM 4998 O O . LEU B 1 307 ? 30.816 13.446 47.550 1.00 19.25 305 LEU B O 1
ATOM 5003 N N . VAL B 1 308 ? 32.695 14.443 46.926 1.00 18.95 306 VAL B N 1
ATOM 5004 C CA . VAL B 1 308 ? 32.911 13.550 45.759 1.00 19.81 306 VAL B CA 1
ATOM 5005 C C . VAL B 1 308 ? 33.262 12.144 46.257 1.00 17.39 306 VAL B C 1
ATOM 5006 O O . VAL B 1 308 ? 32.656 11.203 45.823 1.00 18.97 306 VAL B O 1
ATOM 5010 N N . ARG B 1 309 ? 34.202 12.062 47.188 1.00 21.08 307 ARG B N 1
ATOM 5011 C CA . ARG B 1 309 ? 34.577 10.738 47.741 1.00 19.22 307 ARG B CA 1
ATOM 5012 C C . ARG B 1 309 ? 33.393 10.158 48.514 1.00 18.84 307 ARG B C 1
ATOM 5013 O O . ARG B 1 309 ? 33.113 8.997 48.381 1.00 21.76 307 ARG B O 1
ATOM 5021 N N . ARG B 1 310 ? 32.677 11.031 49.199 1.00 17.56 308 ARG B N 1
ATOM 5022 C CA . ARG B 1 310 ? 31.520 10.578 49.967 1.00 19.16 308 ARG B CA 1
ATOM 5023 C C . ARG B 1 310 ? 30.436 10.004 49.063 1.00 20.08 308 ARG B C 1
ATOM 5024 O O . ARG B 1 310 ? 29.754 9.036 49.425 1.00 19.48 308 ARG B O 1
ATOM 5032 N N . ALA B 1 311 ? 30.251 10.589 47.878 1.00 18.79 309 ALA B N 1
ATOM 5033 C CA . ALA B 1 311 ? 29.248 10.057 46.965 1.00 17.85 309 ALA B CA 1
ATOM 5034 C C . ALA B 1 311 ? 29.569 8.623 46.560 1.00 17.46 309 ALA B C 1
ATOM 5035 O O . ALA B 1 311 ? 28.664 7.799 46.393 1.00 19.79 309 ALA B O 1
ATOM 5037 N N . GLU B 1 312 ? 30.858 8.309 46.383 1.00 19.41 310 GLU B N 1
ATOM 5038 C CA . GLU B 1 312 ? 31.232 6.946 46.025 1.00 23.38 310 GLU B CA 1
ATOM 5039 C C . GLU B 1 312 ? 30.901 5.977 47.150 1.00 19.70 310 GLU B C 1
ATOM 5040 O O . GLU B 1 312 ? 30.361 4.890 46.908 1.00 22.60 310 GLU B O 1
ATOM 5046 N N . VAL B 1 313 ? 31.218 6.365 48.381 1.00 20.29 311 VAL B N 1
ATOM 5047 C CA . VAL B 1 313 ? 30.988 5.503 49.538 1.00 21.40 311 VAL B CA 1
ATOM 5048 C C . VAL B 1 313 ? 29.496 5.272 49.750 1.00 23.89 311 VAL B C 1
ATOM 5049 O O . VAL B 1 313 ? 29.044 4.132 49.924 1.00 24.70 311 VAL B O 1
ATOM 5053 N N . LEU B 1 314 ? 28.708 6.354 49.733 1.00 21.32 312 LEU B N 1
ATOM 5054 C CA . LEU B 1 314 ? 27.268 6.219 49.938 1.00 20.73 312 LEU B CA 1
ATOM 5055 C C . LEU B 1 314 ? 26.624 5.421 48.819 1.00 23.74 312 LEU B C 1
ATOM 5056 O O . LEU B 1 314 ? 25.724 4.610 49.061 1.00 21.93 312 LEU B O 1
ATOM 5061 N N . GLY B 1 315 ? 27.069 5.633 47.581 1.00 21.75 313 GLY B N 1
ATOM 5062 C CA . GLY B 1 315 ? 26.465 4.928 46.468 1.00 22.66 313 GLY B CA 1
ATOM 5063 C C . GLY B 1 315 ? 26.775 3.444 46.485 1.00 23.51 313 GLY B C 1
ATOM 5064 O O . GLY B 1 315 ? 25.927 2.621 46.138 1.00 24.28 313 GLY B O 1
ATOM 5065 N N . LYS B 1 316 ? 27.997 3.086 46.878 1.00 22.83 314 LYS B N 1
ATOM 5066 C CA . LYS B 1 316 ? 28.358 1.676 46.974 1.00 23.68 314 LYS B CA 1
ATOM 5067 C C . LYS B 1 316 ? 27.504 0.975 48.020 1.00 27.41 314 LYS B C 1
ATOM 5068 O O . LYS B 1 316 ? 26.970 -0.113 47.778 1.00 27.37 314 LYS B O 1
ATOM 5074 N N . SER B 1 317 ? 27.368 1.596 49.192 1.00 25.26 315 SER B N 1
ATOM 5075 C CA . SER B 1 317 ? 26.527 1.042 50.249 1.00 27.57 315 SER B CA 1
ATOM 5076 C C . SER B 1 317 ? 25.067 0.982 49.814 1.00 30.76 315 SER B C 1
ATOM 5077 O O . SER B 1 317 ? 24.374 -0.014 50.059 1.00 26.87 315 SER B O 1
ATOM 5080 N N . LEU B 1 318 ? 24.586 2.038 49.154 1.00 24.16 316 LEU B N 1
ATOM 5081 C CA . LEU B 1 318 ? 23.203 2.050 48.690 1.00 24.64 316 LEU B CA 1
ATOM 5082 C C . LEU B 1 318 ? 22.944 0.919 47.702 1.00 27.14 316 LEU B C 1
ATOM 5083 O O . LEU B 1 318 ? 21.943 0.198 47.812 1.00 25.62 316 LEU B O 1
ATOM 5088 N N . ARG B 1 319 ? 23.836 0.750 46.740 1.00 25.58 317 ARG B N 1
ATOM 5089 C CA . ARG B 1 319 ? 23.666 -0.314 45.733 1.00 27.30 317 ARG B CA 1
ATOM 5090 C C . ARG B 1 319 ? 23.613 -1.672 46.445 1.00 29.43 317 ARG B C 1
ATOM 5091 O O . ARG B 1 319 ? 22.770 -2.494 46.096 1.00 30.00 317 ARG B O 1
ATOM 5099 N N . HIS B 1 320 ? 24.528 -1.877 47.377 1.00 31.13 318 HIS B N 1
ATOM 5100 C CA . HIS B 1 320 ? 24.591 -3.180 48.085 1.00 34.95 318 HIS B CA 1
ATOM 5101 C C . HIS B 1 320 ? 23.307 -3.424 48.890 1.00 35.15 318 HIS B C 1
ATOM 5102 O O . HIS B 1 320 ? 22.826 -4.544 48.871 1.00 30.40 318 HIS B O 1
ATOM 5109 N N . GLY B 1 321 ? 22.798 -2.388 49.550 1.00 29.71 319 GLY B N 1
ATOM 5110 C CA . GLY B 1 321 ? 21.573 -2.545 50.319 1.00 31.78 319 GLY B CA 1
ATOM 5111 C C . GLY B 1 321 ? 20.386 -2.943 49.465 1.00 33.07 319 GLY B C 1
ATOM 5112 O O . GLY B 1 321 ? 19.603 -3.816 49.846 1.00 32.18 319 GLY B O 1
ATOM 5113 N N . ILE B 1 322 ? 20.239 -2.316 48.296 1.00 27.63 320 ILE B N 1
ATOM 5114 C CA . ILE B 1 322 ? 19.161 -2.689 47.384 1.00 26.50 320 ILE B CA 1
ATOM 5115 C C . ILE B 1 322 ? 19.349 -4.120 46.897 1.00 32.81 320 ILE B C 1
ATOM 5116 O O . ILE B 1 322 ? 18.399 -4.912 46.857 1.00 30.83 320 ILE B O 1
ATOM 5121 N N . GLU B 1 323 ? 20.580 -4.470 46.507 1.00 29.93 321 GLU B N 1
ATOM 5122 C CA . GLU B 1 323 ? 20.845 -5.830 46.051 1.00 32.56 321 GLU B CA 1
ATOM 5123 C C . GLU B 1 323 ? 20.610 -6.838 47.168 1.00 31.92 321 GLU B C 1
ATOM 5124 O O . GLU B 1 323 ? 20.116 -7.945 46.923 1.00 37.58 321 GLU B O 1
ATOM 5130 N N . ALA B 1 324 ? 20.937 -6.466 48.405 1.00 32.97 322 ALA B N 1
ATOM 5131 C CA . ALA B 1 324 ? 20.785 -7.370 49.538 1.00 31.46 322 ALA B CA 1
ATOM 5132 C C . ALA B 1 324 ? 19.329 -7.648 49.881 1.00 38.77 322 ALA B C 1
ATOM 5133 O O . ALA B 1 324 ? 19.063 -8.535 50.699 1.00 38.22 322 ALA B O 1
ATOM 5135 N N . LEU B 1 325 ? 18.383 -6.915 49.288 1.00 35.74 323 LEU B N 1
ATOM 5136 C CA . LEU B 1 325 ? 16.977 -7.168 49.575 1.00 36.88 323 LEU B CA 1
ATOM 5137 C C . LEU B 1 325 ? 16.511 -8.480 48.962 1.00 41.34 323 LEU B C 1
ATOM 5138 O O . LEU B 1 325 ? 15.622 -9.140 49.513 1.00 38.90 323 LEU B O 1
ATOM 5143 N N . GLY B 1 326 ? 17.104 -8.876 47.838 1.00 35.62 324 GLY B N 1
ATOM 5144 C CA . GLY B 1 326 ? 16.637 -10.048 47.124 1.00 34.35 324 GLY B CA 1
ATOM 5145 C C . GLY B 1 326 ? 15.202 -9.942 46.665 1.00 40.36 324 GLY B C 1
ATOM 5146 O O . GLY B 1 326 ? 14.514 -10.964 46.553 1.00 38.50 324 GLY B O 1
ATOM 5147 N N . HIS B 1 327 ? 14.726 -8.730 46.395 1.00 37.84 325 HIS B N 1
ATOM 5148 C CA . HIS B 1 327 ? 13.340 -8.562 45.991 1.00 34.74 325 HIS B CA 1
ATOM 5149 C C . HIS B 1 327 ? 13.152 -9.078 44.569 1.00 36.08 325 HIS B C 1
ATOM 5150 O O . HIS B 1 327 ? 13.953 -8.752 43.685 1.00 35.46 325 HIS B O 1
ATOM 5157 N N . PRO B 1 328 ? 12.116 -9.881 44.307 1.00 31.47 326 PRO B N 1
ATOM 5158 C CA . PRO B 1 328 ? 11.952 -10.456 42.963 1.00 32.26 326 PRO B CA 1
ATOM 5159 C C . PRO B 1 328 ? 11.674 -9.432 41.879 1.00 34.63 326 PRO B C 1
ATOM 5160 O O . PRO B 1 328 ? 11.863 -9.743 40.696 1.00 36.87 326 PRO B O 1
ATOM 5164 N N . LEU B 1 329 ? 11.215 -8.233 42.231 1.00 31.87 327 LEU B N 1
ATOM 5165 C CA . LEU B 1 329 ? 10.954 -7.224 41.216 1.00 34.51 327 LEU B CA 1
ATOM 5166 C C . LEU B 1 329 ? 12.232 -6.552 40.730 1.00 31.55 327 LEU B C 1
ATOM 5167 O O . LEU B 1 329 ? 12.218 -5.925 39.666 1.00 30.55 327 LEU B O 1
ATOM 5172 N N . ILE B 1 330 ? 13.331 -6.689 41.467 1.00 31.32 328 ILE B N 1
ATOM 5173 C CA . ILE B 1 330 ? 14.590 -6.036 41.118 1.00 31.17 328 ILE B CA 1
ATOM 5174 C C . ILE B 1 330 ? 15.444 -7.002 40.306 1.00 33.43 328 ILE B C 1
ATOM 5175 O O . ILE B 1 330 ? 15.847 -8.061 40.805 1.00 32.75 328 ILE B O 1
ATOM 5180 N N . ASP B 1 331 ? 15.723 -6.634 39.055 1.00 31.14 329 ASP B N 1
ATOM 5181 C CA . ASP B 1 331 ? 16.627 -7.419 38.225 1.00 29.89 329 ASP B CA 1
ATOM 5182 C C . ASP B 1 331 ? 18.083 -7.139 38.575 1.00 31.84 329 ASP B C 1
ATOM 5183 O O . ASP B 1 331 ? 18.872 -8.072 38.765 1.00 34.13 329 ASP B O 1
ATOM 5188 N N . HIS B 1 332 ? 18.463 -5.864 38.652 1.00 30.66 330 HIS B N 1
ATOM 5189 C CA . HIS B 1 332 ? 19.814 -5.495 39.067 1.00 27.63 330 HIS B CA 1
ATOM 5190 C C . HIS B 1 332 ? 19.829 -4.012 39.407 1.00 29.07 330 HIS B C 1
ATOM 5191 O O . HIS B 1 332 ? 18.886 -3.275 39.107 1.00 26.96 330 HIS B O 1
ATOM 5198 N N . VAL B 1 333 ? 20.918 -3.593 40.042 1.00 28.49 331 VAL B N 1
ATOM 5199 C CA . VAL B 1 333 ? 21.196 -2.191 40.331 1.00 29.18 331 VAL B CA 1
ATOM 5200 C C . VAL B 1 333 ? 22.381 -1.765 39.478 1.00 34.76 331 VAL B C 1
ATOM 5201 O O . VAL B 1 333 ? 23.312 -2.550 39.262 1.00 33.14 331 VAL B O 1
ATOM 5205 N N . ARG B 1 334 ? 22.354 -0.526 38.992 1.00 27.39 332 ARG B N 1
ATOM 5206 C CA . ARG B 1 334 ? 23.449 -0.051 38.157 1.00 29.19 332 ARG B CA 1
ATOM 5207 C C . ARG B 1 334 ? 23.683 1.434 38.383 1.00 26.56 332 ARG B C 1
ATOM 5208 O O . ARG B 1 334 ? 22.874 2.132 38.998 1.00 24.95 332 ARG B O 1
ATOM 5216 N N . GLY B 1 335 ? 24.822 1.903 37.879 1.00 24.05 333 GLY B N 1
ATOM 5217 C CA . GLY B 1 335 ? 25.228 3.279 38.066 1.00 21.87 333 GLY B CA 1
ATOM 5218 C C . GLY B 1 335 ? 26.536 3.376 38.818 1.00 23.18 333 GLY B C 1
ATOM 5219 O O . GLY B 1 335 ? 27.282 2.397 38.920 1.00 23.85 333 GLY B O 1
ATOM 5220 N N . ARG B 1 336 ? 26.824 4.553 39.352 1.00 19.90 334 ARG B N 1
ATOM 5221 C CA . ARG B 1 336 ? 28.050 4.779 40.095 1.00 21.92 334 ARG B CA 1
ATOM 5222 C C . ARG B 1 336 ? 27.830 5.963 41.015 1.00 23.78 334 ARG B C 1
ATOM 5223 O O . ARG B 1 336 ? 27.199 6.951 40.621 1.00 20.23 334 ARG B O 1
ATOM 5231 N N . GLY B 1 337 ? 28.356 5.859 42.233 1.00 21.16 335 GLY B N 1
ATOM 5232 C CA . GLY B 1 337 ? 28.173 6.924 43.200 1.00 20.10 335 GLY B CA 1
ATOM 5233 C C . GLY B 1 337 ? 26.696 7.159 43.439 1.00 21.98 335 GLY B C 1
ATOM 5234 O O . GLY B 1 337 ? 25.913 6.221 43.652 1.00 20.63 335 GLY B O 1
ATOM 5235 N N . LEU B 1 338 ? 26.296 8.427 43.370 1.00 19.80 336 LEU B N 1
ATOM 5236 C CA . LEU B 1 338 ? 24.917 8.827 43.630 1.00 19.33 336 LEU B CA 1
ATOM 5237 C C . LEU B 1 338 ? 24.124 9.104 42.350 1.00 20.10 336 LEU B C 1
ATOM 5238 O O . LEU B 1 338 ? 23.224 9.957 42.334 1.00 18.13 336 LEU B O 1
ATOM 5243 N N . LEU B 1 339 ? 24.445 8.392 41.275 1.00 17.19 337 LEU B N 1
ATOM 5244 C CA . LEU B 1 339 ? 23.558 8.218 40.130 1.00 16.20 337 LEU B CA 1
ATOM 5245 C C . LEU B 1 339 ? 23.306 6.725 40.031 1.00 20.10 337 LEU B C 1
ATOM 5246 O O . LEU B 1 339 ? 24.207 5.956 39.679 1.00 20.29 337 LEU B O 1
ATOM 5251 N N . LEU B 1 340 ? 22.088 6.313 40.347 1.00 19.58 338 LEU B N 1
ATOM 5252 C CA . LEU B 1 340 ? 21.795 4.897 40.478 1.00 19.64 338 LEU B CA 1
ATOM 5253 C C . LEU B 1 340 ? 20.496 4.589 39.755 1.00 21.56 338 LEU B C 1
ATOM 5254 O O . LEU B 1 340 ? 19.555 5.395 39.777 1.00 20.84 338 LEU B O 1
ATOM 5259 N N . GLY B 1 341 ? 20.457 3.430 39.103 1.00 21.74 339 GLY B N 1
ATOM 5260 C CA . GLY B 1 341 ? 19.236 2.947 38.502 1.00 20.61 339 GLY B CA 1
ATOM 5261 C C . GLY B 1 341 ? 18.853 1.594 39.070 1.00 25.71 339 GLY B C 1
ATOM 5262 O O . GLY B 1 341 ? 19.712 0.718 39.226 1.00 25.10 339 GLY B O 1
ATOM 5263 N N . ILE B 1 342 ? 17.578 1.419 39.398 1.00 22.50 340 ILE B N 1
ATOM 5264 C CA . ILE B 1 342 ? 17.050 0.135 39.842 1.00 25.36 340 ILE B CA 1
ATOM 5265 C C . ILE B 1 342 ? 16.314 -0.450 38.644 1.00 26.02 340 ILE B C 1
ATOM 5266 O O . ILE B 1 342 ? 15.234 0.015 38.270 1.00 22.97 340 ILE B O 1
ATOM 5271 N N . ALA B 1 343 ? 16.917 -1.455 38.010 1.00 21.62 341 ALA B N 1
ATOM 5272 C CA . ALA B 1 343 ? 16.318 -2.110 36.863 1.00 25.23 341 ALA B CA 1
ATOM 5273 C C . ALA B 1 343 ? 15.378 -3.194 37.364 1.00 27.86 341 ALA B C 1
ATOM 5274 O O . ALA B 1 343 ? 15.767 -4.019 38.197 1.00 28.86 341 ALA B O 1
ATOM 5276 N N . LEU B 1 344 ? 14.151 -3.183 36.864 1.00 25.55 342 LEU B N 1
ATOM 5277 C CA . LEU B 1 344 ? 13.102 -4.065 37.351 1.00 32.12 342 LEU B CA 1
ATOM 5278 C C . LEU B 1 344 ? 12.883 -5.234 36.398 1.00 32.84 342 LEU B C 1
ATOM 5279 O O . LEU B 1 344 ? 13.204 -5.171 35.207 1.00 31.80 342 LEU B O 1
ATOM 5284 N N . THR B 1 345 ? 12.309 -6.310 36.944 1.00 34.25 343 THR B N 1
ATOM 5285 C CA . THR B 1 345 ? 11.981 -7.493 36.157 1.00 33.94 343 THR B CA 1
ATOM 5286 C C . THR B 1 345 ? 10.672 -7.354 35.393 1.00 37.64 343 THR B C 1
ATOM 5287 O O . THR B 1 345 ? 10.338 -8.243 34.602 1.00 39.12 343 THR B O 1
ATOM 5291 N N . ALA B 1 346 ? 9.931 -6.269 35.609 1.00 32.22 344 ALA B N 1
ATOM 5292 C CA . ALA B 1 346 ? 8.648 -6.022 34.969 1.00 33.17 344 ALA B CA 1
ATOM 5293 C C . ALA B 1 346 ? 8.455 -4.517 34.899 1.00 31.96 344 ALA B C 1
ATOM 5294 O O . ALA B 1 346 ? 8.994 -3.791 35.742 1.00 33.08 344 ALA B O 1
ATOM 5296 N N . PRO B 1 347 ? 7.708 -4.015 33.916 1.00 32.13 345 PRO B N 1
ATOM 5297 C CA . PRO B 1 347 ? 7.616 -2.548 33.739 1.00 31.57 345 PRO B CA 1
ATOM 5298 C C . PRO B 1 347 ? 6.676 -1.885 34.739 1.00 30.08 345 PRO B C 1
ATOM 5299 O O . PRO B 1 347 ? 5.586 -1.415 34.412 1.00 32.70 345 PRO B O 1
ATOM 5303 N N . HIS B 1 348 ? 7.111 -1.830 35.999 1.00 28.06 346 HIS B N 1
ATOM 5304 C CA . HIS B 1 348 ? 6.319 -1.225 37.065 1.00 30.03 346 HIS B CA 1
ATOM 5305 C C . HIS B 1 348 ? 6.989 0.006 37.659 1.00 29.83 346 HIS B C 1
ATOM 5306 O O . HIS B 1 348 ? 6.672 0.393 38.788 1.00 27.91 346 HIS B O 1
ATOM 5313 N N . ALA B 1 349 ? 7.913 0.630 36.925 1.00 26.20 347 ALA B N 1
ATOM 5314 C CA . ALA B 1 349 ? 8.660 1.741 37.504 1.00 28.20 347 ALA B CA 1
ATOM 5315 C C . ALA B 1 349 ? 7.754 2.931 37.795 1.00 25.39 347 ALA B C 1
ATOM 5316 O O . ALA B 1 349 ? 7.869 3.556 38.854 1.00 24.01 347 ALA B O 1
ATOM 5318 N N . LYS B 1 350 ? 6.842 3.258 36.874 1.00 24.90 348 LYS B N 1
ATOM 5319 C CA . LYS B 1 350 ? 5.930 4.374 37.115 1.00 26.43 348 LYS B CA 1
ATOM 5320 C C . LYS B 1 350 ? 5.062 4.114 38.342 1.00 27.55 348 LYS B C 1
ATOM 5321 O O . LYS B 1 350 ? 4.839 5.017 39.153 1.00 25.13 348 LYS B O 1
ATOM 5327 N N . ASP B 1 351 ? 4.581 2.876 38.507 1.00 26.65 349 ASP B N 1
ATOM 5328 C CA . ASP B 1 351 ? 3.810 2.551 39.703 1.00 29.44 349 ASP B CA 1
ATOM 5329 C C . ASP B 1 351 ? 4.671 2.653 40.955 1.00 26.75 349 ASP B C 1
ATOM 5330 O O . ASP B 1 351 ? 4.204 3.108 42.005 1.00 27.94 349 ASP B O 1
ATOM 5335 N N . ALA B 1 352 ? 5.934 2.226 40.865 1.00 25.05 350 ALA B N 1
ATOM 5336 C CA . ALA B 1 352 ? 6.828 2.315 42.016 1.00 26.36 350 ALA B CA 1
ATOM 5337 C C . ALA B 1 352 ? 7.164 3.762 42.354 1.00 24.17 350 ALA B C 1
ATOM 5338 O O . ALA B 1 352 ? 7.370 4.096 43.525 1.00 24.10 350 ALA B O 1
ATOM 5340 N N . GLU B 1 353 ? 7.227 4.629 41.346 1.00 23.74 351 GLU B N 1
ATOM 5341 C CA . GLU B 1 353 ? 7.388 6.051 41.612 1.00 22.77 351 GLU B CA 1
ATOM 5342 C C . GLU B 1 353 ? 6.233 6.575 42.457 1.00 24.06 351 GLU B C 1
ATOM 5343 O O . GLU B 1 353 ? 6.441 7.345 43.405 1.00 22.21 351 GLU B O 1
ATOM 5349 N N . ALA B 1 354 ? 5.007 6.147 42.137 1.00 23.88 352 ALA B N 1
ATOM 5350 C CA . ALA B 1 354 ? 3.830 6.570 42.892 1.00 23.80 352 ALA B CA 1
ATOM 5351 C C . ALA B 1 354 ? 3.842 6.011 44.313 1.00 21.83 352 ALA B C 1
ATOM 5352 O O . ALA B 1 354 ? 3.590 6.740 45.278 1.00 24.60 352 ALA B O 1
ATOM 5354 N N . THR B 1 355 ? 4.106 4.712 44.468 1.00 22.91 353 THR B N 1
ATOM 5355 C CA . THR B 1 355 ? 4.103 4.153 45.820 1.00 24.30 353 THR B CA 1
ATOM 5356 C C . THR B 1 355 ? 5.268 4.676 46.656 1.00 23.64 353 THR B C 1
ATOM 5357 O O . THR B 1 355 ? 5.143 4.819 47.879 1.00 22.56 353 THR B O 1
ATOM 5361 N N . ALA B 1 356 ? 6.412 4.962 46.025 1.00 23.31 354 ALA B N 1
ATOM 5362 C CA . ALA B 1 356 ? 7.482 5.629 46.758 1.00 22.03 354 ALA B CA 1
ATOM 5363 C C . ALA B 1 356 ? 7.030 7.002 47.231 1.00 21.48 354 ALA B C 1
ATOM 5364 O O . ALA B 1 356 ? 7.313 7.404 48.362 1.00 20.75 354 ALA B O 1
ATOM 5366 N N . ARG B 1 357 ? 6.298 7.726 46.381 1.00 21.37 355 ARG B N 1
ATOM 5367 C CA . ARG B 1 357 ? 5.782 9.030 46.775 1.00 20.74 355 ARG B CA 1
ATOM 5368 C C . ARG B 1 357 ? 4.851 8.921 47.979 1.00 21.70 355 ARG B C 1
ATOM 5369 O O . ARG B 1 357 ? 4.907 9.753 48.895 1.00 19.78 355 ARG B O 1
ATOM 5377 N N . ASP B 1 358 ? 3.986 7.902 47.987 1.00 21.51 356 ASP B N 1
ATOM 5378 C CA . ASP B 1 358 ? 3.102 7.682 49.129 1.00 21.99 356 ASP B CA 1
ATOM 5379 C C . ASP B 1 358 ? 3.908 7.449 50.400 1.00 23.92 356 ASP B C 1
ATOM 5380 O O . ASP B 1 358 ? 3.504 7.865 51.494 1.00 22.11 356 ASP B O 1
ATOM 5385 N N . ALA B 1 359 ? 5.050 6.778 50.273 1.00 23.43 357 ALA B N 1
ATOM 5386 C CA . ALA B 1 359 ? 5.936 6.513 51.398 1.00 22.65 357 ALA B CA 1
ATOM 5387 C C . ALA B 1 359 ? 6.866 7.678 51.722 1.00 24.49 357 ALA B C 1
ATOM 5388 O O . ALA B 1 359 ? 7.688 7.557 52.639 1.00 24.75 357 ALA B O 1
ATOM 5390 N N . GLY B 1 360 ? 6.773 8.794 51.000 1.00 22.13 358 GLY B N 1
ATOM 5391 C CA . GLY B 1 360 ? 7.563 9.963 51.318 1.00 20.72 358 GLY B CA 1
ATOM 5392 C C . GLY B 1 360 ? 8.920 10.041 50.651 1.00 19.34 358 GLY B C 1
ATOM 5393 O O . GLY B 1 360 ? 9.821 10.694 51.194 1.00 19.62 358 GLY B O 1
ATOM 5394 N N . TYR B 1 361 ? 9.094 9.403 49.493 1.00 18.70 359 TYR B N 1
ATOM 5395 C CA . TYR B 1 361 ? 10.359 9.437 48.763 1.00 17.72 359 TYR B CA 1
ATOM 5396 C C . TYR B 1 361 ? 10.122 9.909 47.339 1.00 18.96 359 TYR B C 1
ATOM 5397 O O . TYR B 1 361 ? 9.182 9.460 46.678 1.00 20.21 359 TYR B O 1
ATOM 5406 N N . LEU B 1 362 ? 10.999 10.791 46.858 1.00 16.96 360 LEU B N 1
ATOM 5407 C CA . LEU B 1 362 ? 10.950 11.273 45.485 1.00 18.51 360 LEU B CA 1
ATOM 5408 C C . LEU B 1 362 ? 11.991 10.528 44.651 1.00 16.29 360 LEU B C 1
ATOM 5409 O O . LEU B 1 362 ? 13.203 10.695 44.853 1.00 17.45 360 LEU B O 1
ATOM 5414 N N . VAL B 1 363 ? 11.504 9.695 43.735 1.00 17.36 361 VAL B N 1
ATOM 5415 C CA . VAL B 1 363 ? 12.313 8.950 42.781 1.00 17.05 361 VAL B CA 1
ATOM 5416 C C . VAL B 1 363 ? 11.731 9.181 41.386 1.00 20.35 361 VAL B C 1
ATOM 5417 O O . VAL B 1 363 ? 10.701 9.834 41.225 1.00 21.65 361 VAL B O 1
ATOM 5421 N N . ASN B 1 364 ? 12.390 8.627 40.368 1.00 17.92 362 ASN B N 1
ATOM 5422 C CA . ASN B 1 364 ? 12.026 8.904 38.984 1.00 18.74 362 ASN B CA 1
ATOM 5423 C C . ASN B 1 364 ? 11.896 7.613 38.184 1.00 19.49 362 ASN B C 1
ATOM 5424 O O . ASN B 1 364 ? 12.826 6.802 38.150 1.00 20.40 362 ASN B O 1
ATOM 5429 N N . ALA B 1 365 ? 10.758 7.441 37.518 1.00 20.54 363 ALA B N 1
ATOM 5430 C CA . ALA B 1 365 ? 10.594 6.351 36.559 1.00 20.69 363 ALA B CA 1
ATOM 5431 C C . ALA B 1 365 ? 11.244 6.810 35.260 1.00 23.52 363 ALA B C 1
ATOM 5432 O O . ALA B 1 365 ? 10.623 7.471 34.428 1.00 26.08 363 ALA B O 1
ATOM 5434 N N . ALA B 1 366 ? 12.531 6.484 35.099 1.00 20.70 364 ALA B N 1
ATOM 5435 C CA . ALA B 1 366 ? 13.259 6.949 33.918 1.00 22.55 364 ALA B CA 1
ATOM 5436 C C . ALA B 1 366 ? 12.873 6.166 32.670 1.00 22.92 364 ALA B C 1
ATOM 5437 O O . ALA B 1 366 ? 12.911 6.706 31.559 1.00 26.35 364 ALA B O 1
ATOM 5439 N N . ALA B 1 367 ? 12.493 4.910 32.836 1.00 21.49 365 ALA B N 1
ATOM 5440 C CA . ALA B 1 367 ? 12.016 4.035 31.781 1.00 26.90 365 ALA B CA 1
ATOM 5441 C C . ALA B 1 367 ? 10.922 3.193 32.408 1.00 26.51 365 ALA B C 1
ATOM 5442 O O . ALA B 1 367 ? 10.798 3.152 33.638 1.00 24.54 365 ALA B O 1
ATOM 5444 N N . PRO B 1 368 ? 10.092 2.527 31.600 1.00 27.12 366 PRO B N 1
ATOM 5445 C CA . PRO B 1 368 ? 9.001 1.732 32.182 1.00 30.45 366 PRO B CA 1
ATOM 5446 C C . PRO B 1 368 ? 9.471 0.739 33.232 1.00 27.14 366 PRO B C 1
ATOM 5447 O O . PRO B 1 368 ? 8.702 0.370 34.126 1.00 29.31 366 PRO B O 1
ATOM 5451 N N . ASP B 1 369 ? 10.748 0.337 33.165 1.00 26.49 367 ASP B N 1
ATOM 5452 C CA . ASP B 1 369 ? 11.301 -0.666 34.068 1.00 28.20 367 ASP B CA 1
ATOM 5453 C C . ASP B 1 369 ? 12.546 -0.191 34.816 1.00 26.66 367 ASP B C 1
ATOM 5454 O O . ASP B 1 369 ? 13.323 -1.023 35.294 1.00 25.72 367 ASP B O 1
ATOM 5459 N N . VAL B 1 370 ? 12.776 1.118 34.937 1.00 25.02 368 VAL B N 1
ATOM 5460 C CA . VAL B 1 370 ? 13.965 1.606 35.633 1.00 23.68 368 VAL B CA 1
ATOM 5461 C C . VAL B 1 370 ? 13.591 2.764 36.549 1.00 19.64 368 VAL B C 1
ATOM 5462 O O . VAL B 1 370 ? 13.012 3.755 36.097 1.00 20.71 368 VAL B O 1
ATOM 5466 N N . ILE B 1 371 ? 13.951 2.650 37.824 1.00 20.06 369 ILE B N 1
ATOM 5467 C CA . ILE B 1 371 ? 13.819 3.732 38.793 1.00 19.88 369 ILE B CA 1
ATOM 5468 C C . ILE B 1 371 ? 15.171 4.414 38.925 1.00 22.30 369 ILE B C 1
ATOM 5469 O O . ILE B 1 371 ? 16.164 3.781 39.304 1.00 20.98 369 ILE B O 1
ATOM 5474 N N . ARG B 1 372 ? 15.206 5.716 38.662 1.00 18.58 370 ARG B N 1
ATOM 5475 C CA . ARG B 1 372 ? 16.433 6.492 38.732 1.00 19.05 370 ARG B CA 1
ATOM 5476 C C . ARG B 1 372 ? 16.486 7.273 40.040 1.00 18.89 370 ARG B C 1
ATOM 5477 O O . ARG B 1 372 ? 15.499 7.908 40.433 1.00 19.93 370 ARG B O 1
ATOM 5485 N N . LEU B 1 373 ? 17.640 7.228 40.704 1.00 18.12 371 LEU B N 1
ATOM 5486 C CA . LEU B 1 373 ? 17.937 8.039 41.874 1.00 17.84 371 LEU B CA 1
ATOM 5487 C C . LEU B 1 373 ? 19.101 8.964 41.547 1.00 19.23 371 LEU B C 1
ATOM 5488 O O . LEU B 1 373 ? 20.075 8.545 40.909 1.00 19.08 371 LEU B O 1
ATOM 5493 N N . ALA B 1 374 ? 18.998 10.217 41.989 1.00 16.54 372 ALA B N 1
ATOM 5494 C CA . ALA B 1 374 ? 20.096 11.182 41.895 1.00 16.62 372 ALA B CA 1
ATOM 5495 C C . ALA B 1 374 ? 20.027 12.119 43.095 1.00 17.49 372 ALA B C 1
ATOM 5496 O O . ALA B 1 374 ? 19.746 13.316 42.958 1.00 17.63 372 ALA B O 1
ATOM 5498 N N . PRO B 1 375 ? 20.278 11.606 44.295 1.00 16.45 373 PRO B N 1
ATOM 5499 C CA . PRO B 1 375 ? 20.038 12.399 45.504 1.00 17.54 373 PRO B CA 1
ATOM 5500 C C . PRO B 1 375 ? 21.065 13.505 45.670 1.00 17.88 373 PRO B C 1
ATOM 5501 O O . PRO B 1 375 ? 22.159 13.452 45.084 1.00 18.86 373 PRO B O 1
ATOM 5505 N N . PRO B 1 376 ? 20.746 14.527 46.460 1.00 17.32 374 PRO B N 1
ATOM 5506 C CA . PRO B 1 376 ? 21.757 15.520 46.835 1.00 19.18 374 PRO B CA 1
ATOM 5507 C C . PRO B 1 376 ? 22.984 14.830 47.407 1.00 21.79 374 PRO B C 1
ATOM 5508 O O . PRO B 1 376 ? 22.880 13.805 48.082 1.00 19.40 374 PRO B O 1
ATOM 5512 N N . LEU B 1 377 ? 24.159 15.388 47.119 1.00 19.20 375 LEU B N 1
ATOM 5513 C CA . LEU B 1 377 ? 25.383 14.811 47.663 1.00 19.06 375 LEU B CA 1
ATOM 5514 C C . LEU B 1 377 ? 25.490 15.008 49.165 1.00 22.21 375 LEU B C 1
ATOM 5515 O O . LEU B 1 377 ? 26.331 14.361 49.798 1.00 24.11 375 LEU B O 1
ATOM 5520 N N . ILE B 1 378 ? 24.652 15.878 49.743 1.00 21.26 376 ILE B N 1
ATOM 5521 C CA . ILE B 1 378 ? 24.592 16.084 51.189 1.00 21.38 376 ILE B CA 1
ATOM 5522 C C . ILE B 1 378 ? 23.595 15.154 51.867 1.00 22.27 376 ILE B C 1
ATOM 5523 O O . ILE B 1 378 ? 23.332 15.316 53.067 1.00 25.94 376 ILE B O 1
ATOM 5528 N N . ILE B 1 379 ? 23.004 14.215 51.130 1.00 20.36 377 ILE B N 1
ATOM 5529 C CA . ILE B 1 379 ? 22.040 13.302 51.726 1.00 20.07 377 ILE B CA 1
ATOM 5530 C C . ILE B 1 379 ? 22.703 12.502 52.840 1.00 23.81 377 ILE B C 1
ATOM 5531 O O . ILE B 1 379 ? 23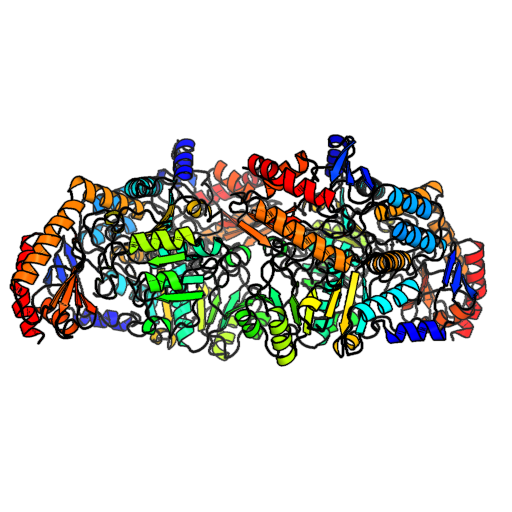.892 12.168 52.773 1.00 23.60 377 ILE B O 1
ATOM 5536 N N . ALA B 1 380 ? 21.944 12.223 53.892 1.00 23.87 378 ALA B N 1
ATOM 5537 C CA . ALA B 1 380 ? 22.471 11.409 54.981 1.00 24.75 378 ALA B CA 1
ATOM 5538 C C . ALA B 1 380 ? 22.339 9.925 54.658 1.00 22.22 378 ALA B C 1
ATOM 5539 O O . ALA B 1 380 ? 21.382 9.479 54.014 1.00 22.49 378 ALA B O 1
ATOM 5541 N N . GLU B 1 381 ? 23.329 9.145 55.112 1.00 22.55 379 GLU B N 1
ATOM 5542 C CA . GLU B 1 381 ? 23.241 7.702 54.935 1.00 26.34 379 GLU B CA 1
ATOM 5543 C C . GLU B 1 381 ? 21.962 7.147 55.555 1.00 18.53 379 GLU B C 1
ATOM 5544 O O . GLU B 1 381 ? 21.362 6.221 55.005 1.00 23.14 379 GLU B O 1
ATOM 5550 N N . ALA B 1 382 ? 21.524 7.726 56.677 1.00 23.62 380 ALA B N 1
ATOM 5551 C CA . ALA B 1 382 ? 20.295 7.269 57.321 1.00 26.09 380 ALA B CA 1
ATOM 5552 C C . ALA B 1 382 ? 19.097 7.433 56.397 1.00 25.56 380 ALA B C 1
ATOM 5553 O O . ALA B 1 382 ? 18.204 6.577 56.363 1.00 24.31 380 ALA B O 1
ATOM 5555 N N . GLN B 1 383 ? 19.073 8.516 55.617 1.00 25.47 381 GLN B N 1
ATOM 5556 C CA . GLN B 1 383 ? 17.981 8.715 54.671 1.00 21.63 381 GLN B CA 1
ATOM 5557 C C . GLN B 1 383 ? 18.028 7.688 53.553 1.00 24.17 381 GLN B C 1
ATOM 5558 O O . GLN B 1 383 ? 16.991 7.166 53.131 1.00 22.54 381 GLN B O 1
ATOM 5564 N N . LEU B 1 384 ? 19.229 7.367 53.068 1.00 22.69 382 LEU B N 1
ATOM 5565 C CA . LEU B 1 384 ? 19.350 6.282 52.109 1.00 20.08 382 LEU B CA 1
ATOM 5566 C C . LEU B 1 384 ? 18.967 4.951 52.744 1.00 22.08 382 LEU B C 1
ATOM 5567 O O . LEU B 1 384 ? 18.244 4.156 52.131 1.00 23.18 382 LEU B O 1
ATOM 5572 N N . ASP B 1 385 ? 19.440 4.700 53.970 1.00 24.60 383 ASP B N 1
ATOM 5573 C CA . ASP B 1 385 ? 19.093 3.454 54.652 1.00 28.40 383 ASP B CA 1
ATOM 5574 C C . ASP B 1 385 ? 17.585 3.333 54.819 1.00 27.39 383 ASP B C 1
ATOM 5575 O O . ASP B 1 385 ? 17.011 2.260 54.601 1.00 27.33 383 ASP B O 1
ATOM 5580 N N . GLY B 1 386 ? 16.929 4.432 55.199 1.00 25.03 384 GLY B N 1
ATOM 5581 C CA . GLY B 1 386 ? 15.482 4.408 55.341 1.00 26.10 384 GLY B CA 1
ATOM 5582 C C . GLY B 1 386 ? 14.777 4.058 54.047 1.00 27.74 384 GLY B C 1
ATOM 5583 O O . GLY B 1 386 ? 13.804 3.300 54.044 1.00 27.01 384 GLY B O 1
ATOM 5584 N N . PHE B 1 387 ? 15.265 4.595 52.921 1.00 21.84 385 PHE B N 1
ATOM 5585 C CA . PHE B 1 387 ? 14.692 4.228 51.630 1.00 21.62 385 PHE B CA 1
ATOM 5586 C C . PHE B 1 387 ? 14.860 2.740 51.342 1.00 24.21 385 PHE B C 1
ATOM 5587 O O . PHE B 1 387 ? 13.925 2.082 50.877 1.00 25.68 385 PHE B O 1
ATOM 5595 N N . VAL B 1 388 ? 16.060 2.197 51.581 1.00 25.72 386 VAL B N 1
ATOM 5596 C CA . VAL B 1 388 ? 16.280 0.774 51.328 1.00 27.02 386 VAL B CA 1
ATOM 5597 C C . VAL B 1 388 ? 15.313 -0.074 52.149 1.00 24.91 386 VAL B C 1
ATOM 5598 O O . VAL B 1 388 ? 14.725 -1.036 51.641 1.00 30.76 386 VAL B O 1
ATOM 5602 N N . ALA B 1 389 ? 15.117 0.288 53.419 1.00 27.06 387 ALA B N 1
ATOM 5603 C CA . ALA B 1 389 ? 14.195 -0.458 54.276 1.00 26.79 387 ALA B CA 1
ATOM 5604 C C . ALA B 1 389 ? 12.756 -0.329 53.786 1.00 31.24 387 ALA B C 1
ATOM 5605 O O . ALA B 1 389 ? 11.975 -1.285 53.871 1.00 34.42 387 ALA B O 1
ATOM 5607 N N . ALA B 1 390 ? 12.388 0.842 53.255 1.00 30.14 388 ALA B N 1
ATOM 5608 C CA . ALA B 1 390 ? 11.042 1.047 52.731 1.00 27.76 388 ALA B CA 1
ATOM 5609 C C . ALA B 1 390 ? 10.828 0.390 51.377 1.00 25.53 388 ALA B C 1
ATOM 5610 O O . ALA B 1 390 ? 9.677 0.186 50.971 1.00 26.62 388 ALA B O 1
ATOM 5612 N N . LEU B 1 391 ? 11.904 0.051 50.671 1.00 26.92 389 LEU B N 1
ATOM 5613 C CA . LEU B 1 391 ? 11.775 -0.391 49.285 1.00 24.76 389 LEU B CA 1
ATOM 5614 C C . LEU B 1 391 ? 10.971 -1.673 49.079 1.00 28.65 389 LEU B C 1
ATOM 5615 O O . LEU B 1 391 ? 10.244 -1.751 48.073 1.00 29.39 389 LEU B O 1
ATOM 5620 N N . PRO B 1 392 ? 11.070 -2.707 49.923 1.00 29.47 390 PRO B N 1
ATOM 5621 C CA . PRO B 1 392 ? 10.253 -3.904 49.653 1.00 30.86 390 PRO B CA 1
ATOM 5622 C C . PRO B 1 392 ? 8.762 -3.614 49.634 1.00 27.24 390 PRO B C 1
ATOM 5623 O O . PRO B 1 392 ? 8.058 -4.076 48.728 1.00 31.00 390 PRO B O 1
ATOM 5627 N N . ALA B 1 393 ? 8.266 -2.835 50.599 1.00 31.31 391 ALA B N 1
ATOM 5628 C CA . ALA B 1 393 ? 6.849 -2.482 50.608 1.00 28.12 391 ALA B CA 1
ATOM 5629 C C . ALA B 1 393 ? 6.492 -1.592 49.422 1.00 30.84 391 ALA B C 1
ATOM 5630 O O . ALA B 1 393 ? 5.427 -1.752 48.818 1.00 30.57 391 ALA B O 1
ATOM 5632 N N . ILE B 1 394 ? 7.370 -0.646 49.078 1.00 29.60 392 ILE B N 1
ATOM 5633 C CA . ILE B 1 394 ? 7.143 0.186 47.898 1.00 27.03 392 ILE B CA 1
ATOM 5634 C C . ILE B 1 394 ? 6.974 -0.679 46.657 1.00 25.54 392 ILE B C 1
ATOM 5635 O O . ILE B 1 394 ? 6.071 -0.459 45.840 1.00 26.33 392 ILE B O 1
ATOM 5640 N N . LEU B 1 395 ? 7.833 -1.687 46.499 1.00 26.12 393 LEU B N 1
ATOM 5641 C CA . LEU B 1 395 ? 7.779 -2.517 45.302 1.00 27.16 393 LEU B CA 1
ATOM 5642 C C . LEU B 1 395 ? 6.606 -3.491 45.337 1.00 27.40 393 LEU B C 1
ATOM 5643 O O . LEU B 1 395 ? 5.963 -3.716 44.307 1.00 28.27 393 LEU B O 1
ATOM 5648 N N . ASP B 1 396 ? 6.329 -4.047 46.510 1.00 33.06 394 ASP B N 1
ATOM 5649 C CA . ASP B 1 396 ? 5.175 -4.970 46.672 1.00 31.30 394 ASP B CA 1
ATOM 5650 C C . ASP B 1 396 ? 3.896 -4.225 46.275 1.00 31.81 394 ASP B C 1
ATOM 5651 O O . ASP B 1 396 ? 3.121 -4.774 45.531 1.00 34.68 394 ASP B O 1
ATOM 5656 N N . ARG B 1 397 ? 3.746 -2.988 46.737 1.00 30.45 395 ARG B N 1
ATOM 5657 C CA . ARG B 1 397 ? 2.540 -2.179 46.443 1.00 31.72 395 ARG B CA 1
ATOM 5658 C C . ARG B 1 397 ? 2.487 -1.757 44.981 1.00 31.15 395 ARG B C 1
ATOM 5659 O O . ARG B 1 397 ? 1.402 -1.622 44.469 1.00 31.88 395 ARG B O 1
ATOM 5667 N N . ALA B 1 398 ? 3.643 -1.583 44.336 1.00 31.33 396 ALA B N 1
ATOM 5668 C CA . ALA B 1 398 ? 3.674 -1.189 42.914 1.00 32.34 396 ALA B CA 1
ATOM 5669 C C . ALA B 1 398 ? 3.059 -2.293 42.053 1.00 35.29 396 ALA B C 1
ATOM 5670 O O . ALA B 1 398 ? 2.410 -1.976 41.095 1.00 36.75 396 ALA B O 1
ATOM 5672 N N . VAL B 1 399 ? 3.290 -3.547 42.421 1.00 40.27 397 VAL B N 1
ATOM 5673 C CA . VAL B 1 399 ? 2.710 -4.719 41.715 1.00 43.09 397 VAL B CA 1
ATOM 5674 C C . VAL B 1 399 ? 1.602 -5.327 42.583 1.00 42.65 397 VAL B C 1
ATOM 5675 O O . VAL B 1 399 ? 0.680 -4.601 42.933 1.00 48.84 397 VAL B O 1
ATOM 5679 N N . THR C 1 9 ? -21.634 -9.953 18.571 1.00 45.60 7 THR C N 1
ATOM 5680 C CA . THR C 1 9 ? -21.580 -8.500 18.704 1.00 41.15 7 THR C CA 1
ATOM 5681 C C . THR C 1 9 ? -20.134 -8.015 18.650 1.00 41.98 7 THR C C 1
ATOM 5682 O O . THR C 1 9 ? -19.183 -8.794 18.770 1.00 36.73 7 THR C O 1
ATOM 5686 N N . THR C 1 10 ? -19.985 -6.696 18.482 1.00 36.12 8 THR C N 1
ATOM 5687 C CA . THR C 1 10 ? -18.659 -6.097 18.365 1.00 37.94 8 THR C CA 1
ATOM 5688 C C . THR C 1 10 ? -17.861 -6.243 19.656 1.00 38.46 8 THR C C 1
ATOM 5689 O O . THR C 1 10 ? -16.652 -6.506 19.618 1.00 32.65 8 THR C O 1
ATOM 5693 N N . ALA C 1 11 ? -18.520 -6.071 20.806 1.00 36.27 9 ALA C N 1
ATOM 5694 C CA . ALA C 1 11 ? -17.821 -6.167 22.083 1.00 35.14 9 ALA C CA 1
ATOM 5695 C C . ALA C 1 11 ? -17.230 -7.557 22.292 1.00 33.31 9 ALA C C 1
ATOM 5696 O O . ALA C 1 11 ? -16.083 -7.689 22.732 1.00 32.07 9 ALA C O 1
ATOM 5698 N N . THR C 1 12 ? -17.997 -8.604 21.982 1.00 31.35 10 THR C N 1
ATOM 5699 C CA . THR C 1 12 ? -17.494 -9.963 22.163 1.00 32.87 10 THR C CA 1
ATOM 5700 C C . THR C 1 12 ? -16.326 -10.246 21.227 1.00 31.83 10 THR C C 1
ATOM 5701 O O . THR C 1 12 ? -15.339 -10.877 21.628 1.00 27.24 10 THR C O 1
ATOM 5705 N N . MET C 1 13 ? -16.409 -9.766 19.986 1.00 29.68 11 MET C N 1
ATOM 5706 C CA . MET C 1 13 ? -15.317 -9.962 19.036 1.00 31.08 11 MET C CA 1
ATOM 5707 C C . MET C 1 13 ? -14.054 -9.250 19.499 1.00 27.73 11 MET C C 1
ATOM 5708 O O . MET C 1 13 ? -12.954 -9.813 19.444 1.00 26.06 11 MET C O 1
ATOM 5713 N N . ARG C 1 14 ? -14.191 -8.005 19.952 1.00 27.69 12 ARG C N 1
ATOM 5714 C CA . ARG C 1 14 ? -13.033 -7.283 20.466 1.00 26.00 12 ARG C CA 1
ATOM 5715 C C . ARG C 1 14 ? -12.509 -7.927 21.744 1.00 26.94 12 ARG C C 1
ATOM 5716 O O . ARG C 1 14 ? -11.297 -7.955 21.978 1.00 25.71 12 ARG C O 1
ATOM 5724 N N . GLN C 1 15 ? -13.400 -8.475 22.571 1.00 26.24 13 GLN C N 1
ATOM 5725 C CA . GLN C 1 15 ? -12.935 -9.167 23.790 1.00 30.75 13 GLN C CA 1
ATOM 5726 C C . GLN C 1 15 ? -12.175 -10.432 23.380 1.00 25.00 13 GLN C C 1
ATOM 5727 O O . GLN C 1 15 ? -11.210 -10.711 24.000 1.00 24.10 13 GLN C O 1
ATOM 5733 N N . ARG C 1 16 ? -12.681 -11.172 22.397 1.00 23.95 14 ARG C N 1
ATOM 5734 C CA . ARG C 1 16 ? -11.930 -12.338 21.931 1.00 24.90 14 ARG C CA 1
ATOM 5735 C C . ARG C 1 16 ? -10.574 -11.927 21.371 1.00 23.74 14 ARG C C 1
ATOM 5736 O O . ARG C 1 16 ? -9.555 -12.573 21.648 1.00 20.72 14 ARG C O 1
ATOM 5744 N N . TRP C 1 17 ? -10.544 -10.852 20.578 1.00 22.57 15 TRP C N 1
ATOM 5745 C CA . TRP C 1 17 ? -9.278 -10.345 20.066 1.00 22.38 15 TRP C CA 1
ATOM 5746 C C . TRP C 1 17 ? -8.307 -10.064 21.206 1.00 23.60 15 TRP C C 1
ATOM 5747 O O . TRP C 1 17 ? -7.153 -10.510 21.187 1.00 21.44 15 TRP C O 1
ATOM 5758 N N . GLN C 1 18 ? -8.769 -9.338 22.229 1.00 22.96 16 GLN C N 1
ATOM 5759 C CA . GLN C 1 18 ? -7.883 -8.934 23.314 1.00 23.71 16 GLN C CA 1
ATOM 5760 C C . GLN C 1 18 ? -7.414 -10.113 24.156 1.00 23.47 16 GLN C C 1
ATOM 5761 O O . GLN C 1 18 ? -6.391 -10.000 24.838 1.00 25.61 16 GLN C O 1
ATOM 5767 N N . ALA C 1 19 ? -8.122 -11.236 24.109 1.00 22.55 17 ALA C N 1
ATOM 5768 C CA . ALA C 1 19 ? -7.722 -12.401 24.882 1.00 25.71 17 ALA C CA 1
ATOM 5769 C C . ALA C 1 19 ? -6.608 -13.204 24.218 1.00 25.88 17 ALA C C 1
ATOM 5770 O O . ALA C 1 19 ? -5.880 -13.912 24.923 1.00 23.52 17 ALA C O 1
ATOM 5772 N N . VAL C 1 20 ? -6.456 -13.121 22.890 1.00 21.51 18 VAL C N 1
ATOM 5773 C CA . VAL C 1 20 ? -5.563 -14.043 22.185 1.00 18.84 18 VAL C CA 1
ATOM 5774 C C . VAL C 1 20 ? -4.543 -13.363 21.280 1.00 19.20 18 VAL C C 1
ATOM 5775 O O . VAL C 1 20 ? -3.480 -13.927 21.013 1.00 21.02 18 VAL C O 1
ATOM 5779 N N . MET C 1 21 ? -4.861 -12.187 20.753 1.00 19.50 19 MET C N 1
ATOM 5780 C CA . MET C 1 21 ? -3.958 -11.581 19.785 1.00 19.71 19 MET C CA 1
ATOM 5781 C C . MET C 1 21 ? -2.862 -10.804 20.500 1.00 19.25 19 MET C C 1
ATOM 5782 O O . MET C 1 21 ? -3.100 -10.167 21.531 1.00 20.06 19 MET C O 1
ATOM 5787 N N . MET C 1 22 ? -1.652 -10.835 19.947 1.00 19.52 20 MET C N 1
ATOM 5788 C CA . MET C 1 22 ? -0.667 -9.885 20.431 1.00 22.10 20 MET C CA 1
ATOM 5789 C C . MET C 1 22 ? -1.177 -8.469 20.185 1.00 19.79 20 MET C C 1
ATOM 5790 O O . MET C 1 22 ? -2.037 -8.232 19.329 1.00 21.03 20 MET C O 1
ATOM 5795 N N . ASN C 1 23 ? -0.654 -7.520 20.973 1.00 21.74 21 ASN C N 1
ATOM 5796 C CA . ASN C 1 23 ? -1.139 -6.146 20.964 1.00 20.80 21 ASN C CA 1
ATOM 5797 C C . ASN C 1 23 ? -0.341 -5.241 20.033 1.00 22.11 21 ASN C C 1
ATOM 5798 O O . ASN C 1 23 ? -0.283 -4.025 20.255 1.00 22.08 21 ASN C O 1
ATOM 5803 N N . ASN C 1 24 ? 0.281 -5.798 18.992 1.00 19.22 22 ASN C N 1
ATOM 5804 C CA . ASN C 1 24 ? 1.107 -4.976 18.116 1.00 19.32 22 ASN C CA 1
ATOM 5805 C C . ASN C 1 24 ? 0.291 -4.051 17.219 1.00 20.27 22 ASN C C 1
ATOM 5806 O O . ASN C 1 24 ? 0.868 -3.131 16.626 1.00 21.22 22 ASN C O 1
ATOM 5811 N N . TYR C 1 25 ? -1.021 -4.269 17.101 1.00 19.63 23 TYR C N 1
ATOM 5812 C CA . TYR C 1 25 ? -1.904 -3.408 16.323 1.00 19.43 23 TYR C CA 1
ATOM 5813 C C . TYR C 1 25 ? -2.848 -2.598 17.194 1.00 23.21 23 TYR C C 1
ATOM 5814 O O . TYR C 1 25 ? -3.685 -1.857 16.656 1.00 24.86 23 TYR C O 1
ATOM 5823 N N . GLY C 1 26 ? -2.764 -2.737 18.504 1.00 22.59 24 GLY C N 1
ATOM 5824 C CA . GLY C 1 26 ? -3.866 -2.286 19.324 1.00 24.03 24 GLY C CA 1
ATOM 5825 C C . GLY C 1 26 ? -5.079 -3.169 19.072 1.00 24.72 24 GLY C C 1
ATOM 5826 O O . GLY C 1 26 ? -5.011 -4.207 18.417 1.00 22.19 24 GLY C O 1
ATOM 5827 N N . THR C 1 27 ? -6.218 -2.727 19.595 1.00 23.60 25 THR C N 1
ATOM 5828 C CA . THR C 1 27 ? -7.452 -3.475 19.412 1.00 22.24 25 THR C CA 1
ATOM 5829 C C . THR C 1 27 ? -8.281 -2.806 18.332 1.00 22.36 25 THR C C 1
ATOM 5830 O O . THR C 1 27 ? -8.583 -1.608 18.462 1.00 23.29 25 THR C O 1
ATOM 5834 N N . PRO C 1 28 ? -8.664 -3.507 17.266 1.00 21.43 26 PRO C N 1
ATOM 5835 C CA . PRO C 1 28 ? -9.486 -2.880 16.210 1.00 20.39 26 PRO C CA 1
ATOM 5836 C C . PRO C 1 28 ? -10.784 -2.336 16.775 1.00 25.42 26 PRO C C 1
ATOM 5837 O O . PRO C 1 28 ? -11.386 -2.945 17.674 1.00 23.00 26 PRO C O 1
ATOM 5841 N N . PRO C 1 29 ? -11.248 -1.186 16.274 1.00 24.49 27 PRO C N 1
ATOM 5842 C CA . PRO C 1 29 ? -12.491 -0.603 16.803 1.00 24.85 27 PRO C CA 1
ATOM 5843 C C . PRO C 1 29 ? -13.753 -1.275 16.297 1.00 26.80 27 PRO C C 1
ATOM 5844 O O . PRO C 1 29 ? -14.799 -1.163 16.954 1.00 28.79 27 PRO C O 1
ATOM 5848 N N . ILE C 1 30 ? -13.709 -1.958 15.156 1.00 21.67 28 ILE C N 1
ATOM 5849 C CA . ILE C 1 30 ? -14.871 -2.664 14.646 1.00 21.40 28 ILE C CA 1
ATOM 5850 C C . ILE C 1 30 ? -14.440 -4.043 14.174 1.00 21.61 28 ILE C C 1
ATOM 5851 O O . ILE C 1 30 ? -13.256 -4.318 13.972 1.00 21.31 28 ILE C O 1
ATOM 5856 N N . ALA C 1 31 ? -15.424 -4.919 14.024 1.00 22.60 29 ALA C N 1
ATOM 5857 C CA . ALA C 1 31 ? -15.215 -6.284 13.570 1.00 22.91 29 ALA C CA 1
ATOM 5858 C C . ALA C 1 31 ? -16.049 -6.478 12.318 1.00 21.01 29 ALA C C 1
ATOM 5859 O O . ALA C 1 31 ? -17.278 -6.352 12.360 1.00 24.30 29 ALA C O 1
ATOM 5861 N N . LEU C 1 32 ? -15.391 -6.800 11.213 1.00 18.98 30 LEU C N 1
ATOM 5862 C CA . LEU C 1 32 ? -16.065 -6.967 9.937 1.00 18.84 30 LEU C CA 1
ATOM 5863 C C . LEU C 1 32 ? -16.528 -8.403 9.750 1.00 21.86 30 LEU C C 1
ATOM 5864 O O . LEU C 1 32 ? -15.807 -9.356 10.064 1.00 21.12 30 LEU C O 1
ATOM 5869 N N . ALA C 1 33 ? -17.745 -8.549 9.236 1.00 21.56 31 ALA C N 1
ATOM 5870 C CA . ALA C 1 33 ? -18.369 -9.844 9.004 1.00 22.07 31 ALA C CA 1
ATOM 5871 C C . ALA C 1 33 ? -18.402 -10.240 7.537 1.00 21.90 31 ALA C C 1
ATOM 5872 O O . ALA C 1 33 ? -18.218 -11.413 7.210 1.00 21.88 31 ALA C O 1
ATOM 5874 N N . SER C 1 34 ? -18.656 -9.294 6.639 1.00 20.46 32 SER C N 1
ATOM 5875 C CA . SER C 1 34 ? -18.801 -9.639 5.237 1.00 19.46 32 SER C CA 1
ATOM 5876 C C . SER C 1 34 ? -18.442 -8.424 4.400 1.00 19.77 32 SER C C 1
ATOM 5877 O O . SER C 1 34 ? -18.391 -7.298 4.896 1.00 20.70 32 SER C O 1
ATOM 5880 N N . GLY C 1 35 ? -18.178 -8.673 3.128 1.00 18.77 33 GLY C N 1
ATOM 5881 C CA . GLY C 1 35 ? -17.857 -7.602 2.198 1.00 19.57 33 GLY C CA 1
ATOM 5882 C C . GLY C 1 35 ? -18.253 -7.996 0.796 1.00 19.12 33 GLY C C 1
ATOM 5883 O O . GLY C 1 35 ? -18.271 -9.179 0.443 1.00 21.39 33 GLY C O 1
ATOM 5884 N N . ASP C 1 36 ? -18.582 -6.992 -0.010 1.00 21.48 34 ASP C N 1
ATOM 5885 C CA . ASP C 1 36 ? -18.971 -7.226 -1.396 1.00 20.46 34 ASP C CA 1
ATOM 5886 C C . ASP C 1 36 ? -18.664 -5.949 -2.157 1.00 22.86 34 ASP C C 1
ATOM 5887 O O . ASP C 1 36 ? -19.217 -4.892 -1.840 1.00 22.67 34 ASP C O 1
ATOM 5892 N N . GLY C 1 37 ? -17.759 -6.038 -3.122 1.00 20.79 35 GLY C N 1
ATOM 5893 C CA . GLY C 1 37 ? -17.347 -4.828 -3.815 1.00 21.44 35 GLY C CA 1
ATOM 5894 C C . GLY C 1 37 ? -16.643 -3.879 -2.866 1.00 20.03 35 GLY C C 1
ATOM 5895 O O . GLY C 1 37 ? -15.689 -4.249 -2.172 1.00 22.09 35 GLY C O 1
ATOM 5896 N N . ALA C 1 38 ? -17.125 -2.632 -2.813 1.00 19.87 36 ALA C N 1
ATOM 5897 C CA . ALA C 1 38 ? -16.566 -1.600 -1.957 1.00 20.60 36 ALA C CA 1
ATOM 5898 C C . ALA C 1 38 ? -17.377 -1.368 -0.684 1.00 18.05 36 ALA C C 1
ATOM 5899 O O . ALA C 1 38 ? -17.164 -0.365 -0.004 1.00 21.25 36 ALA C O 1
ATOM 5901 N N . VAL C 1 39 ? -18.293 -2.272 -0.343 1.00 20.15 37 VAL C N 1
ATOM 5902 C CA . VAL C 1 39 ? -19.110 -2.152 0.858 1.00 22.59 37 VAL C CA 1
ATOM 5903 C C . VAL C 1 39 ? -18.791 -3.317 1.785 1.00 21.21 37 VAL C C 1
ATOM 5904 O O . VAL C 1 39 ? -18.828 -4.477 1.366 1.00 22.62 37 VAL C O 1
ATOM 5908 N N . VAL C 1 40 ? -18.496 -3.005 3.043 1.00 20.12 38 VAL C N 1
ATOM 5909 C CA . VAL C 1 40 ? -18.274 -4.030 4.058 1.00 20.88 38 VAL C CA 1
ATOM 5910 C C . VAL C 1 40 ? -19.322 -3.878 5.150 1.00 23.14 38 VAL C C 1
ATOM 5911 O O . VAL C 1 40 ? -19.856 -2.789 5.384 1.00 21.97 38 VAL C O 1
ATOM 5915 N N . THR C 1 41 ? -19.623 -4.986 5.819 1.00 20.14 39 THR C N 1
ATOM 5916 C CA . THR C 1 41 ? -20.632 -5.020 6.869 1.00 22.96 39 THR C CA 1
ATOM 5917 C C . THR C 1 41 ? -20.004 -5.548 8.150 1.00 21.08 39 THR C C 1
ATOM 5918 O O . THR C 1 41 ? -19.276 -6.548 8.120 1.00 24.06 39 THR C O 1
ATOM 5922 N N . ASP C 1 42 ? -20.263 -4.866 9.263 1.00 20.80 40 ASP C N 1
ATOM 5923 C CA . ASP C 1 42 ? -19.714 -5.289 10.540 1.00 21.83 40 ASP C CA 1
ATOM 5924 C C . ASP C 1 42 ? -20.639 -6.308 11.206 1.00 23.81 40 ASP C C 1
ATOM 5925 O O . ASP C 1 42 ? -21.722 -6.621 10.705 1.00 23.99 40 ASP C O 1
ATOM 5930 N N . VAL C 1 43 ? -20.190 -6.850 12.341 1.00 26.78 41 VAL C N 1
ATOM 5931 C CA . VAL C 1 43 ? -20.935 -7.906 13.019 1.00 28.82 41 VAL C CA 1
ATOM 5932 C C . VAL C 1 43 ? -22.232 -7.407 13.630 1.00 29.56 41 VAL C C 1
ATOM 5933 O O . VAL C 1 43 ? -23.067 -8.225 14.034 1.00 30.91 41 VAL C O 1
ATOM 5937 N N . ASP C 1 44 ? -22.418 -6.091 13.707 1.00 28.62 42 ASP C N 1
ATOM 5938 C CA . ASP C 1 44 ? -23.680 -5.501 14.135 1.00 29.75 42 ASP C CA 1
ATOM 5939 C C . ASP C 1 44 ? -24.603 -5.179 12.966 1.00 30.50 42 ASP C C 1
ATOM 5940 O O . ASP C 1 44 ? -25.705 -4.667 13.186 1.00 34.58 42 ASP C O 1
ATOM 5945 N N . GLY C 1 45 ? -24.187 -5.438 11.736 1.00 27.84 43 GLY C N 1
ATOM 5946 C CA . GLY C 1 45 ? -25.022 -5.149 10.561 1.00 25.80 43 GLY C CA 1
ATOM 5947 C C . GLY C 1 45 ? -24.802 -3.755 9.984 1.00 26.37 43 GLY C C 1
ATOM 5948 O O . GLY C 1 45 ? -25.434 -3.445 9.026 1.00 28.03 43 GLY C O 1
ATOM 5949 N N . ARG C 1 46 ? -23.941 -2.954 10.593 1.00 27.35 44 ARG C N 1
ATOM 5950 C CA . ARG C 1 46 ? -23.635 -1.611 10.042 1.00 23.63 44 ARG C CA 1
ATOM 5951 C C . ARG C 1 46 ? -22.827 -1.789 8.753 1.00 26.80 44 ARG C C 1
ATOM 5952 O O . ARG C 1 46 ? -22.056 -2.709 8.670 1.00 26.43 44 ARG C O 1
ATOM 5960 N N . THR C 1 47 ? -23.064 -0.923 7.781 1.00 27.25 45 THR C N 1
ATOM 5961 C CA . THR C 1 47 ? -22.364 -0.989 6.508 1.00 25.72 45 THR C CA 1
ATOM 5962 C C . THR C 1 47 ? -21.464 0.228 6.344 1.00 24.71 45 THR C C 1
ATOM 5963 O O . THR C 1 47 ? -21.752 1.314 6.852 1.00 22.83 45 THR C O 1
ATOM 5967 N N . TYR C 1 48 ? -20.357 0.028 5.633 1.00 23.32 46 TYR C N 1
ATOM 5968 C CA . TYR C 1 48 ? -19.397 1.090 5.403 1.00 21.74 46 TYR C CA 1
ATOM 5969 C C . TYR C 1 48 ? -18.946 1.037 3.958 1.00 21.86 46 TYR C C 1
ATOM 5970 O O . TYR C 1 48 ? -18.830 -0.039 3.366 1.00 22.30 46 TYR C O 1
ATOM 5979 N N . ILE C 1 49 ? -18.689 2.213 3.399 1.00 21.86 47 ILE C N 1
ATOM 5980 C CA . ILE C 1 49 ? -18.066 2.313 2.092 1.00 22.69 47 ILE C CA 1
ATOM 5981 C C . ILE C 1 49 ? -16.561 2.323 2.311 1.00 17.03 47 ILE C C 1
ATOM 5982 O O . ILE C 1 49 ? -16.033 3.113 3.107 1.00 18.61 47 ILE C O 1
ATOM 5987 N N . ASP C 1 50 ? -15.878 1.397 1.651 1.00 21.93 48 ASP C N 1
ATOM 5988 C CA . ASP C 1 50 ? -14.461 1.149 1.900 1.00 19.90 48 ASP C CA 1
ATOM 5989 C C . ASP C 1 50 ? -13.651 2.059 0.986 1.00 17.42 48 ASP C C 1
ATOM 5990 O O . ASP C 1 50 ? -13.529 1.797 -0.211 1.00 21.06 48 ASP C O 1
ATOM 5995 N N . LEU C 1 51 ? -13.089 3.121 1.551 1.00 17.99 49 LEU C N 1
ATOM 5996 C CA . LEU C 1 51 ? -12.209 4.019 0.814 1.00 19.01 49 LEU C CA 1
ATOM 5997 C C . LEU C 1 51 ? -10.742 3.721 1.069 1.00 20.39 49 LEU C C 1
ATOM 5998 O O . LEU C 1 51 ? -9.879 4.511 0.679 1.00 19.03 49 LEU C O 1
ATOM 6003 N N . LEU C 1 52 ? -10.444 2.605 1.734 1.00 18.86 50 LEU C N 1
ATOM 6004 C CA . LEU C 1 52 ? -9.082 2.255 2.096 1.00 17.30 50 LEU C CA 1
ATOM 6005 C C . LEU C 1 52 ? -8.626 0.921 1.527 1.00 18.20 50 LEU C C 1
ATOM 6006 O O . LEU C 1 52 ? -7.415 0.711 1.397 1.00 17.83 50 LEU C O 1
ATOM 6011 N N . GLY C 1 53 ? -9.544 0.024 1.186 1.00 17.96 51 GLY C N 1
ATOM 6012 C CA . GLY C 1 53 ? -9.182 -1.224 0.540 1.00 18.87 51 GLY C CA 1
ATOM 6013 C C . GLY C 1 53 ? -8.310 -2.127 1.379 1.00 19.42 51 GLY C C 1
ATOM 6014 O O . GLY C 1 53 ? -7.491 -2.871 0.831 1.00 20.70 51 GLY C O 1
ATOM 6015 N N . GLY C 1 54 ? -8.474 -2.105 2.697 1.00 18.55 52 GLY C N 1
ATOM 6016 C CA . GLY C 1 54 ? -7.573 -2.879 3.538 1.00 17.61 52 GLY C CA 1
ATOM 6017 C C . GLY C 1 54 ? -6.137 -2.430 3.404 1.00 17.57 52 GLY C C 1
ATOM 6018 O O . GLY C 1 54 ? -5.217 -3.242 3.559 1.00 17.21 52 GLY C O 1
ATOM 6019 N N . ILE C 1 55 ? -5.928 -1.133 3.158 1.00 16.07 53 ILE C N 1
ATOM 6020 C CA . ILE C 1 55 ? -4.633 -0.485 2.952 1.00 16.94 53 ILE C CA 1
ATOM 6021 C C . ILE C 1 55 ? -4.120 -0.787 1.548 1.00 17.56 53 ILE C C 1
ATOM 6022 O O . ILE C 1 55 ? -3.040 -1.361 1.373 1.00 17.64 53 ILE C O 1
ATOM 6027 N N . ALA C 1 56 ? -4.892 -0.382 0.538 1.00 16.19 54 ALA C N 1
ATOM 6028 C CA . ALA C 1 56 ? -4.537 -0.483 -0.878 1.00 16.19 54 ALA C CA 1
ATOM 6029 C C . ALA C 1 56 ? -4.432 -1.916 -1.389 1.00 19.21 54 ALA C C 1
ATOM 6030 O O . ALA C 1 56 ? -3.886 -2.148 -2.470 1.00 25.19 54 ALA C O 1
ATOM 6032 N N . VAL C 1 57 ? -4.961 -2.898 -0.672 1.00 16.18 55 VAL C N 1
ATOM 6033 C CA . VAL C 1 57 ? -4.838 -4.281 -1.119 1.00 15.74 55 VAL C CA 1
ATOM 6034 C C . VAL C 1 57 ? -5.992 -4.689 -2.024 1.00 17.91 55 VAL C C 1
ATOM 6035 O O . VAL C 1 57 ? -5.789 -5.377 -3.024 1.00 16.58 55 VAL C O 1
ATOM 6039 N N . ASN C 1 58 ? -7.222 -4.313 -1.663 1.00 17.74 56 ASN C N 1
ATOM 6040 C CA . ASN C 1 58 ? -8.406 -4.832 -2.349 1.00 19.06 56 ASN C CA 1
ATOM 6041 C C . ASN C 1 58 ? -8.678 -3.989 -3.591 1.00 18.23 56 ASN C C 1
ATOM 6042 O O . ASN C 1 58 ? -9.655 -3.244 -3.690 1.00 17.84 56 ASN C O 1
ATOM 6047 N N . VAL C 1 59 ? -7.766 -4.127 -4.551 1.00 17.56 57 VAL C N 1
ATOM 6048 C CA . VAL C 1 59 ? -7.863 -3.383 -5.804 1.00 20.38 57 VAL C CA 1
ATOM 6049 C C . VAL C 1 59 ? -9.165 -3.689 -6.541 1.00 18.31 57 VAL C C 1
ATOM 6050 O O . VAL C 1 59 ? -9.727 -2.811 -7.217 1.00 18.04 57 VAL C O 1
ATOM 6054 N N . LEU C 1 60 ? -9.693 -4.904 -6.391 1.00 16.69 58 LEU C N 1
ATOM 6055 C CA . LEU C 1 60 ? -10.953 -5.292 -7.014 1.00 17.70 58 LEU C CA 1
ATOM 6056 C C . LEU C 1 60 ? -12.081 -5.433 -6.003 1.00 20.10 58 LEU C C 1
ATOM 6057 O O . LEU C 1 60 ? -13.099 -6.058 -6.310 1.00 21.29 58 LEU C O 1
ATOM 6062 N N . GLY C 1 61 ? -11.919 -4.881 -4.802 1.00 18.74 59 GLY C N 1
ATOM 6063 C CA . GLY C 1 61 ? -12.947 -5.026 -3.785 1.00 19.86 59 GLY C CA 1
ATOM 6064 C C . GLY C 1 61 ? -13.081 -6.468 -3.316 1.00 21.33 59 GLY C C 1
ATOM 6065 O O . GLY C 1 61 ? -12.233 -7.320 -3.569 1.00 21.22 59 GLY C O 1
ATOM 6066 N N . HIS C 1 62 ? -14.190 -6.732 -2.626 1.00 19.63 60 HIS C N 1
ATOM 6067 C CA . HIS C 1 62 ? -14.464 -8.059 -2.090 1.00 21.32 60 HIS C CA 1
ATOM 6068 C C . HIS C 1 62 ? -15.328 -8.872 -3.044 1.00 21.96 60 HIS C C 1
ATOM 6069 O O . HIS C 1 62 ? -16.133 -8.330 -3.810 1.00 20.66 60 HIS C O 1
ATOM 6076 N N . ARG C 1 63 ? -15.216 -10.195 -2.957 1.00 22.49 61 ARG C N 1
ATOM 6077 C CA . ARG C 1 63 ? -16.026 -11.170 -3.732 1.00 21.52 61 ARG C CA 1
ATOM 6078 C C . ARG C 1 63 ? -15.928 -10.930 -5.238 1.00 22.81 61 ARG C C 1
ATOM 6079 O O . ARG C 1 63 ? -16.866 -11.189 -5.931 1.00 23.92 61 ARG C O 1
ATOM 6087 N N . HIS C 1 64 ? -14.793 -10.477 -5.725 1.00 20.96 62 HIS C N 1
ATOM 6088 C CA . HIS C 1 64 ? -14.727 -10.278 -7.164 1.00 20.86 62 HIS C CA 1
ATOM 6089 C C . HIS C 1 64 ? -14.800 -11.627 -7.867 1.00 20.82 62 HIS C C 1
ATOM 6090 O O . HIS C 1 64 ? -14.014 -12.524 -7.551 1.00 20.74 62 HIS C O 1
ATOM 6097 N N . PRO C 1 65 ? -15.725 -11.808 -8.812 1.00 21.57 63 PRO C N 1
ATOM 6098 C CA . PRO C 1 65 ? -15.931 -13.143 -9.396 1.00 22.74 63 PRO C CA 1
ATOM 6099 C C . PRO C 1 65 ? -14.722 -13.689 -10.121 1.00 22.03 63 PRO C C 1
ATOM 6100 O O . PRO C 1 65 ? -14.530 -14.912 -10.143 1.00 22.19 63 PRO C O 1
ATOM 6104 N N . ALA C 1 66 ? -13.897 -12.824 -10.713 1.00 21.50 64 ALA C N 1
ATOM 6105 C CA . ALA C 1 66 ? -12.753 -13.315 -11.468 1.00 20.99 64 ALA C CA 1
ATOM 6106 C C . ALA C 1 66 ? -11.692 -13.891 -10.541 1.00 18.29 64 ALA C C 1
ATOM 6107 O O . ALA C 1 66 ? -11.079 -14.914 -10.858 1.00 19.50 64 ALA C O 1
ATOM 6109 N N . VAL C 1 67 ? -11.462 -13.250 -9.396 1.00 18.91 65 VAL C N 1
ATOM 6110 C CA . VAL C 1 67 ? -10.485 -13.783 -8.451 1.00 17.47 65 VAL C CA 1
ATOM 6111 C C . VAL C 1 67 ? -11.001 -15.080 -7.840 1.00 20.69 65 VAL C C 1
ATOM 6112 O O . VAL C 1 67 ? -10.262 -16.069 -7.719 1.00 18.93 65 VAL C O 1
ATOM 6116 N N . ILE C 1 68 ? -12.280 -15.099 -7.455 1.00 19.11 66 ILE C N 1
ATOM 6117 C CA . ILE C 1 68 ? -12.879 -16.306 -6.895 1.00 20.43 66 ILE C CA 1
ATOM 6118 C C . ILE C 1 68 ? -12.779 -17.462 -7.878 1.00 21.60 66 ILE C C 1
ATOM 6119 O O . ILE C 1 68 ? -12.377 -18.574 -7.511 1.00 21.49 66 ILE C O 1
ATOM 6124 N N . GLU C 1 69 ? -13.104 -17.210 -9.130 1.00 21.32 67 GLU C N 1
ATOM 6125 C CA . GLU C 1 69 ? -13.036 -18.287 -10.131 1.00 23.73 67 GLU C CA 1
ATOM 6126 C C . GLU C 1 69 ? -11.594 -18.778 -10.282 1.00 21.84 67 GLU C C 1
ATOM 6127 O O . GLU C 1 69 ? -11.393 -19.943 -10.337 1.00 22.93 67 GLU C O 1
ATOM 6133 N N . ALA C 1 70 ? -10.648 -17.861 -10.372 1.00 20.66 68 ALA C N 1
ATOM 6134 C CA . ALA C 1 70 ? -9.269 -18.279 -10.604 1.00 22.94 68 ALA C CA 1
ATOM 6135 C C . ALA C 1 70 ? -8.734 -19.099 -9.434 1.00 20.40 68 ALA C C 1
ATOM 6136 O O . ALA C 1 70 ? -8.068 -20.128 -9.638 1.00 20.54 68 ALA C O 1
ATOM 6138 N N . VAL C 1 71 ? -9.037 -18.680 -8.201 1.00 18.13 69 VAL C N 1
ATOM 6139 C CA . VAL C 1 71 ? -8.540 -19.398 -7.027 1.00 19.09 69 VAL C CA 1
ATOM 6140 C C . VAL C 1 71 ? -9.198 -20.770 -6.923 1.00 19.59 69 VAL C C 1
ATOM 6141 O O . VAL C 1 71 ? -8.519 -21.784 -6.721 1.00 19.82 69 VAL C O 1
ATOM 6145 N N . THR C 1 72 ? -10.527 -20.830 -7.096 1.00 20.88 70 THR C N 1
ATOM 6146 C CA . THR C 1 72 ? -11.209 -22.123 -7.025 1.00 20.88 70 THR C CA 1
ATOM 6147 C C . THR C 1 72 ? -10.740 -23.068 -8.128 1.00 19.96 70 THR C C 1
ATOM 6148 O O . THR C 1 72 ? -10.511 -24.258 -7.881 1.00 22.01 70 THR C O 1
ATOM 6152 N N . ARG C 1 73 ? -10.566 -22.558 -9.326 1.00 21.25 71 ARG C N 1
ATOM 6153 C CA . ARG C 1 73 ? -10.088 -23.427 -10.408 1.00 22.77 71 ARG C CA 1
ATOM 6154 C C . ARG C 1 73 ? -8.676 -23.949 -10.106 1.00 21.64 71 ARG C C 1
ATOM 6155 O O . ARG C 1 73 ? -8.450 -25.113 -10.261 1.00 20.25 71 ARG C O 1
ATOM 6157 N N . GLN C 1 74 ? -7.779 -23.067 -9.677 1.00 17.06 72 GLN C N 1
ATOM 6158 C CA . GLN C 1 74 ? -6.421 -23.535 -9.430 1.00 18.75 72 GLN C CA 1
ATOM 6159 C C . GLN C 1 74 ? -6.367 -24.505 -8.256 1.00 17.44 72 GLN C C 1
ATOM 6160 O O . GLN C 1 74 ? -5.635 -25.502 -8.307 1.00 20.03 72 GLN C O 1
ATOM 6166 N N . MET C 1 75 ? -7.127 -24.238 -7.187 1.00 18.13 73 MET C N 1
ATOM 6167 C CA . MET C 1 75 ? -7.119 -25.160 -6.049 1.00 19.31 73 MET C CA 1
ATOM 6168 C C . MET C 1 75 ? -7.632 -26.532 -6.449 1.00 18.56 73 MET C C 1
ATOM 6169 O O . MET C 1 75 ? -7.227 -27.547 -5.866 1.00 21.73 73 MET C O 1
ATOM 6174 N N . SER C 1 76 ? -8.485 -26.583 -7.457 1.00 18.47 74 SER C N 1
ATOM 6175 C CA . SER C 1 76 ? -8.996 -27.885 -7.944 1.00 20.54 74 SER C CA 1
ATOM 6176 C C . SER C 1 76 ? -8.100 -28.478 -9.024 1.00 23.14 74 SER C C 1
ATOM 6177 O O . SER C 1 76 ? -8.491 -29.444 -9.596 1.00 22.28 74 SER C O 1
ATOM 6180 N N . THR C 1 77 ? -6.958 -27.858 -9.288 1.00 17.48 75 THR C N 1
ATOM 6181 C CA . THR C 1 77 ? -6.022 -28.345 -10.294 1.00 17.88 75 THR C CA 1
ATOM 6182 C C . THR C 1 77 ? -4.691 -28.733 -9.666 1.00 20.83 75 THR C C 1
ATOM 6183 O O . THR C 1 77 ? -4.269 -29.894 -9.770 1.00 18.43 75 THR C O 1
ATOM 6187 N N . LEU C 1 78 ? -4.022 -27.782 -9.016 1.00 19.10 76 LEU C N 1
ATOM 6188 C CA . LEU C 1 78 ? -2.695 -27.995 -8.446 1.00 18.19 76 LEU C CA 1
ATOM 6189 C C . LEU C 1 78 ? -2.474 -26.896 -7.426 1.00 18.17 76 LEU C C 1
ATOM 6190 O O . LEU C 1 78 ? -2.563 -25.712 -7.769 1.00 18.43 76 LEU C O 1
ATOM 6195 N N . GLY C 1 79 ? -2.177 -27.271 -6.197 1.00 17.89 77 GLY C N 1
ATOM 6196 C CA . GLY C 1 79 ? -1.851 -26.311 -5.163 1.00 17.18 77 GLY C CA 1
ATOM 6197 C C . GLY C 1 79 ? -0.361 -26.090 -5.055 1.00 16.43 77 GLY C C 1
ATOM 6198 O O . GLY C 1 79 ? 0.394 -26.273 -6.013 1.00 17.37 77 GLY C O 1
ATOM 6199 N N . HIS C 1 80 ? 0.065 -25.683 -3.865 1.00 17.44 78 HIS C N 1
ATOM 6200 C CA . HIS C 1 80 ? 1.477 -25.464 -3.593 1.00 18.23 78 HIS C CA 1
ATOM 6201 C C . HIS C 1 80 ? 2.334 -26.638 -4.058 1.00 16.96 78 HIS C C 1
ATOM 6202 O O . HIS C 1 80 ? 1.998 -27.801 -3.834 1.00 16.91 78 HIS C O 1
ATOM 6209 N N . THR C 1 81 ? 3.470 -26.330 -4.690 1.00 16.01 79 THR C N 1
ATOM 6210 C CA . THR C 1 81 ? 4.470 -27.354 -4.991 1.00 14.75 79 THR C CA 1
ATOM 6211 C C . THR C 1 81 ? 5.847 -27.047 -4.432 1.00 16.17 79 THR C C 1
ATOM 6212 O O . THR C 1 81 ? 6.639 -27.987 -4.251 1.00 16.53 79 THR C O 1
ATOM 6216 N N . SER C 1 82 ? 6.147 -25.771 -4.155 1.00 16.76 80 SER C N 1
ATOM 6217 C CA . SER C 1 82 ? 7.497 -25.241 -3.963 1.00 15.38 80 SER C CA 1
ATOM 6218 C C . SER C 1 82 ? 8.219 -25.085 -5.293 1.00 16.19 80 SER C C 1
ATOM 6219 O O . SER C 1 82 ? 7.814 -25.653 -6.317 1.00 16.62 80 SER C O 1
ATOM 6222 N N . ASN C 1 83 ? 9.311 -24.331 -5.269 1.00 15.62 81 ASN C N 1
ATOM 6223 C CA . ASN C 1 83 ? 10.085 -24.053 -6.465 1.00 14.51 81 ASN C CA 1
ATOM 6224 C C . ASN C 1 83 ? 11.096 -25.138 -6.789 1.00 16.31 81 ASN C C 1
ATOM 6225 O O . ASN C 1 83 ? 11.963 -24.908 -7.641 1.00 16.39 81 ASN C O 1
ATOM 6230 N N . LEU C 1 84 ? 10.983 -26.308 -6.149 1.00 17.15 82 LEU C N 1
ATOM 6231 C CA . LEU C 1 84 ? 11.634 -27.499 -6.685 1.00 17.15 82 LEU C CA 1
ATOM 6232 C C . LEU C 1 84 ? 11.028 -27.918 -8.019 1.00 19.54 82 LEU C C 1
ATOM 6233 O O . LEU C 1 84 ? 11.649 -28.699 -8.746 1.00 19.94 82 LEU C O 1
ATOM 6238 N N . TYR C 1 85 ? 9.850 -27.389 -8.365 1.00 18.64 83 TYR C N 1
ATOM 6239 C CA . TYR C 1 85 ? 9.115 -27.755 -9.565 1.00 16.96 83 TYR C CA 1
ATOM 6240 C C . TYR C 1 85 ? 8.643 -26.500 -10.278 1.00 18.37 83 TYR C C 1
ATOM 6241 O O . TYR C 1 85 ? 8.303 -25.507 -9.631 1.00 18.82 83 TYR C O 1
ATOM 6250 N N . ALA C 1 86 ? 8.647 -26.547 -11.601 1.00 18.90 84 ALA C N 1
ATOM 6251 C CA . ALA C 1 86 ? 8.114 -25.413 -12.374 1.00 19.26 84 ALA C CA 1
ATOM 6252 C C . ALA C 1 86 ? 6.595 -25.558 -12.479 1.00 21.82 84 ALA C C 1
ATOM 6253 O O . ALA C 1 86 ? 6.123 -26.630 -12.638 1.00 20.25 84 ALA C O 1
ATOM 6255 N N . THR C 1 87 ? 5.875 -24.446 -12.366 1.00 19.49 85 THR C N 1
ATOM 6256 C CA . THR C 1 87 ? 4.392 -24.468 -12.463 1.00 17.50 85 THR C CA 1
ATOM 6257 C C . THR C 1 87 ? 3.932 -23.282 -13.310 1.00 17.06 85 THR C C 1
ATOM 6258 O O . THR C 1 87 ? 4.517 -22.250 -13.222 1.00 19.15 85 THR C O 1
ATOM 6262 N N . GLU C 1 88 ? 2.859 -23.476 -14.063 1.00 18.14 86 GLU C N 1
ATOM 6263 C CA . GLU C 1 88 ? 2.438 -22.453 -15.047 1.00 22.66 86 GLU C CA 1
ATOM 6264 C C . GLU C 1 88 ? 2.004 -21.103 -14.464 1.00 19.62 86 GLU C C 1
ATOM 6265 O O . GLU C 1 88 ? 2.398 -20.131 -15.034 1.00 18.17 86 GLU C O 1
ATOM 6271 N N . PRO C 1 89 ? 1.150 -21.009 -13.430 1.00 18.35 87 PRO C N 1
ATOM 6272 C CA . PRO C 1 89 ? 0.668 -19.701 -12.992 1.00 16.01 87 PRO C CA 1
ATOM 6273 C C . PRO C 1 89 ? 1.783 -18.688 -12.686 1.00 14.91 87 PRO C C 1
ATOM 6274 O O . PRO C 1 89 ? 1.753 -17.652 -13.174 1.00 16.53 87 PRO C O 1
ATOM 6278 N N . GLY C 1 90 ? 2.766 -19.110 -11.903 1.00 16.50 88 GLY C N 1
ATOM 6279 C CA . GLY C 1 90 ? 3.875 -18.211 -11.577 1.00 16.50 88 GLY C CA 1
ATOM 6280 C C . GLY C 1 90 ? 4.653 -17.791 -12.812 1.00 15.97 88 GLY C C 1
ATOM 6281 O O . GLY C 1 90 ? 5.001 -16.665 -12.900 1.00 16.44 88 GLY C O 1
ATOM 6282 N N . ILE C 1 91 ? 4.901 -18.717 -13.726 1.00 15.61 89 ILE C N 1
ATOM 6283 C CA . ILE C 1 91 ? 5.664 -18.347 -14.945 1.00 16.60 89 ILE C CA 1
ATOM 6284 C C . ILE C 1 91 ? 4.833 -17.362 -15.773 1.00 16.98 89 ILE C C 1
ATOM 6285 O O . ILE C 1 91 ? 5.363 -16.389 -16.245 1.00 16.30 89 ILE C O 1
ATOM 6290 N N . ALA C 1 92 ? 3.552 -17.644 -15.902 1.00 18.08 90 ALA C N 1
ATOM 6291 C CA . ALA C 1 92 ? 2.699 -16.747 -16.699 1.00 16.54 90 ALA C CA 1
ATOM 6292 C C . ALA C 1 92 ? 2.637 -15.370 -16.029 1.00 17.15 90 ALA C C 1
ATOM 6293 O O . ALA C 1 92 ? 2.664 -14.390 -16.723 1.00 17.57 90 ALA C O 1
ATOM 6295 N N . LEU C 1 93 ? 2.523 -15.349 -14.710 1.00 14.72 91 LEU C N 1
ATOM 6296 C CA . LEU C 1 93 ? 2.459 -14.063 -13.990 1.00 14.55 91 LEU C CA 1
ATOM 6297 C C . LEU C 1 93 ? 3.771 -13.306 -14.183 1.00 15.90 91 LEU C C 1
ATOM 6298 O O . LEU C 1 93 ? 3.713 -12.137 -14.401 1.00 15.52 91 LEU C O 1
ATOM 6303 N N . ALA C 1 94 ? 4.894 -14.003 -14.036 1.00 16.20 92 ALA C N 1
ATOM 6304 C CA . ALA C 1 94 ? 6.177 -13.344 -14.264 1.00 15.67 92 ALA C CA 1
ATOM 6305 C C . ALA C 1 94 ? 6.238 -12.759 -15.665 1.00 16.90 92 ALA C C 1
ATOM 6306 O O . ALA C 1 94 ? 6.673 -11.614 -15.848 1.00 15.94 92 ALA C O 1
ATOM 6308 N N . GLU C 1 95 ? 5.802 -13.531 -16.665 1.00 17.56 93 GLU C N 1
ATOM 6309 C CA . GLU C 1 95 ? 5.760 -13.021 -18.031 1.00 18.40 93 GLU C CA 1
ATOM 6310 C C . GLU C 1 95 ? 4.893 -11.769 -18.127 1.00 18.45 93 GLU C C 1
ATOM 6311 O O . GLU C 1 95 ? 5.297 -10.766 -18.728 1.00 18.81 93 GLU C O 1
ATOM 6317 N N . GLU C 1 96 ? 3.696 -11.804 -17.534 1.00 18.47 94 GLU C N 1
ATOM 6318 C CA . GLU C 1 96 ? 2.801 -10.652 -17.634 1.00 18.39 94 GLU C CA 1
ATOM 6319 C C . GLU C 1 96 ? 3.369 -9.432 -16.915 1.00 19.90 94 GLU C C 1
ATOM 6320 O O . GLU C 1 96 ? 3.269 -8.309 -17.421 1.00 20.05 94 GLU C O 1
ATOM 6326 N N . LEU C 1 97 ? 3.964 -9.623 -15.733 1.00 16.24 95 LEU C N 1
ATOM 6327 C CA . LEU C 1 97 ? 4.528 -8.475 -15.022 1.00 16.06 95 LEU C CA 1
ATOM 6328 C C . LEU C 1 97 ? 5.700 -7.875 -15.784 1.00 17.01 95 LEU C C 1
ATOM 6329 O O . LEU C 1 97 ? 5.856 -6.648 -15.827 1.00 17.79 95 LEU C O 1
ATOM 6334 N N . VAL C 1 98 ? 6.523 -8.718 -16.406 1.00 16.78 96 VAL C N 1
ATOM 6335 C CA . VAL C 1 98 ? 7.639 -8.202 -17.191 1.00 18.46 96 VAL C CA 1
ATOM 6336 C C . VAL C 1 98 ? 7.126 -7.407 -18.387 1.00 19.29 96 VAL C C 1
ATOM 6337 O O . VAL C 1 98 ? 7.653 -6.335 -18.710 1.00 19.06 96 VAL C O 1
ATOM 6341 N N . ALA C 1 99 ? 6.083 -7.909 -19.054 1.00 19.89 97 ALA C N 1
ATOM 6342 C CA . ALA C 1 99 ? 5.486 -7.157 -20.156 1.00 20.92 97 ALA C CA 1
ATOM 6343 C C . ALA C 1 99 ? 4.955 -5.813 -19.680 1.00 23.76 97 ALA C C 1
ATOM 6344 O O . ALA C 1 99 ? 5.114 -4.797 -20.367 1.00 23.83 97 ALA C O 1
ATOM 6346 N N . LEU C 1 100 ? 4.325 -5.784 -18.500 1.00 19.01 98 LEU C N 1
ATOM 6347 C CA . LEU C 1 100 ? 3.784 -4.527 -17.996 1.00 17.82 98 LEU C CA 1
ATOM 6348 C C . LEU C 1 100 ? 4.883 -3.538 -17.650 1.00 22.30 98 LEU C C 1
ATOM 6349 O O . LEU C 1 100 ? 4.689 -2.327 -17.803 1.00 20.93 98 LEU C O 1
ATOM 6354 N N . LEU C 1 101 ? 6.038 -4.027 -17.192 1.00 19.28 99 LEU C N 1
ATOM 6355 C CA . LEU C 1 101 ? 7.126 -3.117 -16.853 1.00 20.18 99 LEU C CA 1
ATOM 6356 C C . LEU C 1 101 ? 7.735 -2.502 -18.108 1.00 21.77 99 LEU C C 1
ATOM 6357 O O . LEU C 1 101 ? 8.117 -1.326 -18.106 1.00 21.95 99 LEU C O 1
ATOM 6362 N N . GLY C 1 102 ? 7.811 -3.278 -19.188 1.00 23.89 100 GLY C N 1
ATOM 6363 C CA . GLY C 1 102 ? 8.256 -2.753 -20.476 1.00 29.22 100 GLY C CA 1
ATOM 6364 C C . GLY C 1 102 ? 9.660 -2.190 -20.487 1.00 27.24 100 GLY C C 1
ATOM 6365 O O . GLY C 1 102 ? 9.901 -1.146 -21.106 1.00 30.36 100 GLY C O 1
ATOM 6366 N N . ALA C 1 103 ? 10.592 -2.848 -19.808 1.00 26.01 101 ALA C N 1
ATOM 6367 C CA . ALA C 1 103 ? 11.981 -2.418 -19.804 1.00 26.31 101 ALA C CA 1
ATOM 6368 C C . ALA C 1 103 ? 12.655 -2.793 -21.120 1.00 32.45 101 ALA C C 1
ATOM 6369 O O . ALA C 1 103 ? 12.292 -3.780 -21.769 1.00 33.96 101 ALA C O 1
ATOM 6371 N N . ASP C 1 104 ? 13.656 -2.003 -21.505 1.00 32.92 102 ASP C N 1
ATOM 6372 C CA . ASP C 1 104 ? 14.445 -2.294 -22.698 1.00 37.32 102 ASP C CA 1
ATOM 6373 C C . ASP C 1 104 ? 15.576 -3.284 -22.439 1.00 37.09 102 ASP C C 1
ATOM 6374 O O . ASP C 1 104 ? 16.471 -3.417 -23.279 1.00 39.39 102 ASP C O 1
ATOM 6379 N N . GLN C 1 105 ? 15.559 -3.962 -21.295 1.00 31.03 103 GLN C N 1
ATOM 6380 C CA . GLN C 1 105 ? 16.558 -4.948 -20.931 1.00 26.58 103 GLN C CA 1
ATOM 6381 C C . GLN C 1 105 ? 15.838 -6.198 -20.445 1.00 26.43 103 GLN C C 1
ATOM 6382 O O . GLN C 1 105 ? 14.657 -6.149 -20.098 1.00 26.01 103 GLN C O 1
ATOM 6388 N N . ARG C 1 106 ? 16.551 -7.324 -20.418 1.00 23.68 104 ARG C N 1
ATOM 6389 C CA . ARG C 1 106 ? 15.959 -8.534 -19.861 1.00 24.82 104 ARG C CA 1
ATOM 6390 C C . ARG C 1 106 ? 15.592 -8.294 -18.402 1.00 24.77 104 ARG C C 1
ATOM 6391 O O . ARG C 1 106 ? 16.349 -7.689 -17.643 1.00 25.98 104 ARG C O 1
ATOM 6399 N N . THR C 1 107 ? 14.401 -8.737 -18.024 1.00 20.84 105 THR C N 1
ATOM 6400 C CA . THR C 1 107 ? 13.885 -8.559 -16.678 1.00 18.24 105 THR C CA 1
ATOM 6401 C C . THR C 1 107 ? 13.559 -9.931 -16.114 1.00 17.45 105 THR C C 1
ATOM 6402 O O . THR C 1 107 ? 12.991 -10.772 -16.813 1.00 18.23 105 THR C O 1
ATOM 6406 N N . ARG C 1 108 ? 13.928 -10.163 -14.855 1.00 16.14 106 ARG C N 1
ATOM 6407 C CA . ARG C 1 108 ? 13.665 -11.435 -14.199 1.00 14.99 106 ARG C CA 1
ATOM 6408 C C . ARG C 1 108 ? 12.908 -11.214 -12.893 1.00 16.87 106 ARG C C 1
ATOM 6409 O O . ARG C 1 108 ? 12.965 -10.135 -12.294 1.00 15.84 106 ARG C O 1
ATOM 6417 N N . VAL C 1 109 ? 12.225 -12.267 -12.438 1.00 17.42 107 VAL C N 1
ATOM 6418 C CA . VAL C 1 109 ? 11.219 -12.162 -11.383 1.00 16.03 107 VAL C CA 1
ATOM 6419 C C . VAL C 1 109 ? 11.534 -13.130 -10.251 1.00 18.65 107 VAL C C 1
ATOM 6420 O O . VAL C 1 109 ? 11.905 -14.287 -10.488 1.00 18.20 107 VAL C O 1
ATOM 6424 N N . PHE C 1 110 ? 11.358 -12.661 -9.017 1.00 14.35 108 PHE C N 1
ATOM 6425 C CA . PHE C 1 110 ? 11.365 -13.512 -7.835 1.00 14.27 108 PHE C CA 1
ATOM 6426 C C . PHE C 1 110 ? 10.069 -13.259 -7.080 1.00 13.32 108 PHE C C 1
ATOM 6427 O O . PHE C 1 110 ? 9.744 -12.102 -6.787 1.00 13.35 108 PHE C O 1
ATOM 6435 N N . PHE C 1 111 ? 9.363 -14.329 -6.728 1.00 13.21 109 PHE C N 1
ATOM 6436 C CA . PHE C 1 111 ? 8.117 -14.202 -5.985 1.00 11.94 109 PHE C CA 1
ATOM 6437 C C . PHE C 1 111 ? 8.310 -14.484 -4.499 1.00 12.73 109 PHE C C 1
ATOM 6438 O O . PHE C 1 111 ? 9.126 -15.315 -4.079 1.00 14.49 109 PHE C O 1
ATOM 6446 N N . CYS C 1 112 ? 7.495 -13.811 -3.702 1.00 14.21 110 CYS C N 1
ATOM 6447 C CA . CYS C 1 112 ? 7.485 -13.999 -2.261 1.00 13.44 110 CYS C CA 1
ATOM 6448 C C . CYS C 1 112 ? 6.065 -13.734 -1.774 1.00 13.89 110 CYS C C 1
ATOM 6449 O O . CYS C 1 112 ? 5.114 -13.795 -2.560 1.00 14.22 110 CYS C O 1
ATOM 6452 N N . ASN C 1 113 ? 5.913 -13.422 -0.488 1.00 12.41 111 ASN C N 1
ATOM 6453 C CA . ASN C 1 113 ? 4.582 -13.386 0.099 1.00 12.65 111 ASN C CA 1
ATOM 6454 C C . ASN C 1 113 ? 4.118 -12.014 0.530 1.00 14.75 111 ASN C C 1
ATOM 6455 O O . ASN C 1 113 ? 2.958 -11.887 0.925 1.00 19.08 111 ASN C O 1
ATOM 6460 N N . SER C 1 114 ? 4.977 -10.997 0.512 1.00 13.36 112 SER C N 1
ATOM 6461 C CA . SER C 1 114 ? 4.627 -9.741 1.159 1.00 13.99 112 SER C CA 1
ATOM 6462 C C . SER C 1 114 ? 5.520 -8.640 0.614 1.00 12.62 112 SER C C 1
ATOM 6463 O O . SER C 1 114 ? 6.526 -8.899 -0.061 1.00 12.43 112 SER C O 1
ATOM 6466 N N . GLY C 1 115 ? 5.163 -7.397 0.946 1.00 12.37 113 GLY C N 1
ATOM 6467 C CA . GLY C 1 115 ? 6.007 -6.273 0.578 1.00 13.68 113 GLY C CA 1
ATOM 6468 C C . GLY C 1 115 ? 7.331 -6.278 1.315 1.00 14.09 113 GLY C C 1
ATOM 6469 O O . GLY C 1 115 ? 8.383 -6.032 0.717 1.00 13.52 113 GLY C O 1
ATOM 6470 N N . ALA C 1 116 ? 7.306 -6.586 2.612 1.00 11.97 114 ALA C N 1
ATOM 6471 C CA . ALA C 1 116 ? 8.562 -6.716 3.348 1.00 13.78 114 ALA C CA 1
ATOM 6472 C C . ALA C 1 116 ? 9.471 -7.763 2.712 1.00 12.99 114 ALA C C 1
ATOM 6473 O O . ALA C 1 116 ? 10.658 -7.510 2.496 1.00 13.06 114 ALA C O 1
ATOM 6475 N N . GLU C 1 117 ? 8.922 -8.927 2.353 1.00 12.72 115 GLU C N 1
ATOM 6476 C CA . GLU C 1 117 ? 9.760 -9.951 1.732 1.00 11.93 115 GLU C CA 1
ATOM 6477 C C . GLU C 1 117 ? 10.275 -9.505 0.370 1.00 13.37 115 GLU C C 1
ATOM 6478 O O . GLU C 1 117 ? 11.399 -9.846 -0.017 1.00 13.73 115 GLU C O 1
ATOM 6484 N N . ALA C 1 118 ? 9.473 -8.748 -0.379 1.00 11.91 116 ALA C N 1
ATOM 6485 C CA . ALA C 1 118 ? 9.953 -8.296 -1.678 1.00 11.75 116 ALA C CA 1
ATOM 6486 C C . ALA C 1 118 ? 11.139 -7.363 -1.501 1.00 12.48 116 ALA C C 1
ATOM 6487 O O . ALA C 1 118 ? 12.130 -7.458 -2.230 1.00 13.59 116 ALA C O 1
ATOM 6489 N N . ASN C 1 119 ? 11.056 -6.453 -0.532 1.00 12.69 117 ASN C N 1
ATOM 6490 C CA . ASN C 1 119 ? 12.175 -5.556 -0.286 1.00 13.52 117 ASN C CA 1
ATOM 6491 C C . ASN C 1 119 ? 13.351 -6.271 0.367 1.00 15.44 117 ASN C C 1
ATOM 6492 O O . ASN C 1 119 ? 14.494 -5.860 0.158 1.00 15.06 117 ASN C O 1
ATOM 6497 N N . GLU C 1 120 ? 13.109 -7.350 1.128 1.00 13.82 118 GLU C N 1
ATOM 6498 C CA . GLU C 1 120 ? 14.234 -8.157 1.602 1.00 13.89 118 GLU C CA 1
ATOM 6499 C C . GLU C 1 120 ? 14.981 -8.780 0.432 1.00 15.98 118 GLU C C 1
ATOM 6500 O O . GLU C 1 120 ? 16.214 -8.860 0.447 1.00 14.10 118 GLU C O 1
ATOM 6506 N N . ALA C 1 121 ? 14.248 -9.263 -0.581 1.00 14.24 119 ALA C N 1
ATOM 6507 C CA . ALA C 1 121 ? 14.906 -9.799 -1.771 1.00 13.65 119 ALA C CA 1
ATOM 6508 C C . ALA C 1 121 ? 15.739 -8.730 -2.456 1.00 13.72 119 ALA C C 1
ATOM 6509 O O . ALA C 1 121 ? 16.880 -8.988 -2.864 1.00 15.21 119 ALA C O 1
ATOM 6511 N N . ALA C 1 122 ? 15.194 -7.517 -2.575 1.00 13.86 120 ALA C N 1
ATOM 6512 C CA . ALA C 1 122 ? 15.954 -6.423 -3.171 1.00 14.26 120 ALA C CA 1
ATOM 6513 C C . ALA C 1 122 ? 17.163 -6.049 -2.317 1.00 15.47 120 ALA C C 1
ATOM 6514 O O . ALA C 1 122 ? 18.233 -5.746 -2.858 1.00 14.75 120 ALA C O 1
ATOM 6516 N N . PHE C 1 123 ? 17.008 -6.067 -0.989 1.00 13.94 121 PHE C N 1
ATOM 6517 C CA . PHE C 1 123 ? 18.131 -5.829 -0.085 1.00 14.55 121 PHE C CA 1
ATOM 6518 C C . PHE C 1 123 ? 19.231 -6.852 -0.339 1.00 15.77 121 PHE C C 1
ATOM 6519 O O . PHE C 1 123 ? 20.413 -6.501 -0.463 1.00 15.70 121 PHE C O 1
ATOM 6527 N N . LYS C 1 124 ? 18.854 -8.124 -0.438 1.00 14.95 122 LYS C N 1
ATOM 6528 C CA . LYS C 1 124 ? 19.849 -9.164 -0.693 1.00 14.65 122 LYS C CA 1
ATOM 6529 C C . LYS C 1 124 ? 20.484 -9.004 -2.071 1.00 16.81 122 LYS C C 1
ATOM 6530 O O . LYS C 1 124 ? 21.707 -9.143 -2.210 1.00 16.43 122 LYS C O 1
ATOM 6536 N N . LEU C 1 125 ? 19.684 -8.702 -3.099 1.00 16.92 123 LEU C N 1
ATOM 6537 C CA . LEU C 1 125 ? 20.237 -8.350 -4.410 1.00 19.53 123 LEU C CA 1
ATOM 6538 C C . LEU C 1 125 ? 21.320 -7.295 -4.270 1.00 20.64 123 LEU C C 1
ATOM 6539 O O . LEU C 1 125 ? 22.406 -7.403 -4.858 1.00 20.30 123 LEU C O 1
ATOM 6544 N N . SER C 1 126 ? 21.039 -6.268 -3.472 1.00 16.10 124 SER C N 1
ATOM 6545 C CA . SER C 1 126 ? 21.969 -5.153 -3.348 1.00 17.46 124 SER C CA 1
ATOM 6546 C C . SER C 1 126 ? 23.299 -5.608 -2.761 1.00 18.84 124 SER C C 1
ATOM 6547 O O . SER C 1 126 ? 24.357 -5.087 -3.144 1.00 18.37 124 SER C O 1
ATOM 6550 N N . ARG C 1 127 ? 23.269 -6.607 -1.870 1.00 17.15 125 ARG C N 1
ATOM 6551 C CA . ARG C 1 127 ? 24.508 -7.109 -1.276 1.00 18.54 125 ARG C CA 1
ATOM 6552 C C . ARG C 1 127 ? 25.406 -7.742 -2.328 1.00 20.17 125 ARG C C 1
ATOM 6553 O O . ARG C 1 127 ? 26.634 -7.712 -2.195 1.00 20.37 125 ARG C O 1
ATOM 6561 N N . LEU C 1 128 ? 24.819 -8.317 -3.378 1.00 17.17 126 LEU C N 1
ATOM 6562 C CA . LEU C 1 128 ? 25.586 -9.034 -4.385 1.00 20.44 126 LEU C CA 1
ATOM 6563 C C . LEU C 1 128 ? 26.283 -8.114 -5.380 1.00 20.60 126 LEU C C 1
ATOM 6564 O O . LEU C 1 128 ? 27.018 -8.609 -6.246 1.00 22.09 126 LEU C O 1
ATOM 6569 N N . THR C 1 129 ? 26.052 -6.800 -5.294 1.00 18.97 127 THR C N 1
ATOM 6570 C CA . THR C 1 129 ? 26.851 -5.831 -6.034 1.00 20.32 127 THR C CA 1
ATOM 6571 C C . THR C 1 129 ? 28.230 -5.641 -5.427 1.00 23.53 127 THR C C 1
ATOM 6572 O O . THR C 1 129 ? 29.059 -4.948 -6.026 1.00 25.79 127 THR C O 1
ATOM 6576 N N . GLY C 1 130 ? 28.483 -6.205 -4.252 1.00 20.88 128 GLY C N 1
ATOM 6577 C CA . GLY C 1 130 ? 29.732 -5.993 -3.561 1.00 21.93 128 GLY C CA 1
ATOM 6578 C C . GLY C 1 130 ? 29.777 -4.742 -2.714 1.00 22.67 128 GLY C C 1
ATOM 6579 O O . GLY C 1 130 ? 30.831 -4.434 -2.149 1.00 25.92 128 GLY C O 1
ATOM 6580 N N . ARG C 1 131 ? 28.670 -4.012 -2.603 1.00 21.67 129 ARG C N 1
ATOM 6581 C CA . ARG C 1 131 ? 28.593 -2.799 -1.801 1.00 21.71 129 ARG C CA 1
ATOM 6582 C C . ARG C 1 131 ? 27.598 -3.012 -0.672 1.00 20.06 129 ARG C C 1
ATOM 6583 O O . ARG C 1 131 ? 26.659 -3.801 -0.802 1.00 20.92 129 ARG C O 1
ATOM 6591 N N . THR C 1 132 ? 27.793 -2.300 0.434 1.00 18.92 130 THR C N 1
ATOM 6592 C CA . THR C 1 132 ? 26.933 -2.481 1.595 1.00 20.91 130 THR C CA 1
ATOM 6593 C C . THR C 1 132 ? 26.216 -1.212 2.033 1.00 21.04 130 THR C C 1
ATOM 6594 O O . THR C 1 132 ? 25.410 -1.269 2.967 1.00 22.10 130 THR C O 1
ATOM 6598 N N . LYS C 1 133 ? 26.483 -0.092 1.390 1.00 20.04 131 LYS C N 1
ATOM 6599 C CA . LYS C 1 133 ? 25.801 1.156 1.761 1.00 19.98 131 LYS C CA 1
ATOM 6600 C C . LYS C 1 133 ? 24.471 1.272 1.008 1.00 17.85 131 LYS C C 1
ATOM 6601 O O . LYS C 1 133 ? 24.438 1.027 -0.144 1.00 19.23 131 LYS C O 1
ATOM 6607 N N . LEU C 1 134 ? 23.433 1.652 1.721 1.00 17.44 132 LEU C N 1
ATOM 6608 C CA . LEU C 1 134 ? 22.112 1.815 1.141 1.00 17.95 132 LEU C CA 1
ATOM 6609 C C . LEU C 1 134 ? 21.595 3.203 1.483 1.00 16.98 132 LEU C C 1
ATOM 6610 O O . LEU C 1 134 ? 21.946 3.773 2.516 1.00 17.72 132 LEU C O 1
ATOM 6615 N N . VAL C 1 135 ? 20.755 3.748 0.605 1.00 15.43 133 VAL C N 1
ATOM 6616 C CA . VAL C 1 135 ? 20.146 5.058 0.805 1.00 15.18 133 VAL C CA 1
ATOM 6617 C C . VAL C 1 135 ? 18.642 4.923 0.642 1.00 17.18 133 VAL C C 1
ATOM 6618 O O . VAL C 1 135 ? 18.171 4.263 -0.291 1.00 16.25 133 VAL C O 1
ATOM 6622 N N . ALA C 1 136 ? 17.894 5.530 1.561 1.00 15.56 134 ALA C N 1
ATOM 6623 C CA . ALA C 1 136 ? 16.440 5.577 1.514 1.00 14.08 134 ALA C CA 1
ATOM 6624 C C . ALA C 1 136 ? 16.011 6.946 2.021 1.00 17.18 134 ALA C C 1
ATOM 6625 O O . ALA C 1 136 ? 16.848 7.778 2.378 1.00 15.86 134 ALA C O 1
ATOM 6627 N N . ALA C 1 137 ? 14.703 7.188 2.072 1.00 15.46 135 ALA C N 1
ATOM 6628 C CA . ALA C 1 137 ? 14.193 8.503 2.447 1.00 15.71 135 ALA C CA 1
ATOM 6629 C C . ALA C 1 137 ? 13.640 8.526 3.866 1.00 16.96 135 ALA C C 1
ATOM 6630 O O . ALA C 1 137 ? 13.022 7.559 4.330 1.00 17.37 135 ALA C O 1
ATOM 6632 N N . HIS C 1 138 ? 13.837 9.650 4.555 1.00 17.29 136 HIS C N 1
ATOM 6633 C CA . HIS C 1 138 ? 13.145 9.839 5.823 1.00 18.42 136 HIS C CA 1
ATOM 6634 C C . HIS C 1 138 ? 11.643 9.700 5.611 1.00 18.91 136 HIS C C 1
ATOM 6635 O O . HIS C 1 138 ? 11.078 10.219 4.639 1.00 18.95 136 HIS C O 1
ATOM 6642 N N . ASP C 1 139 ? 10.993 8.994 6.534 1.00 17.77 137 ASP C N 1
ATOM 6643 C CA . ASP C 1 139 ? 9.554 8.736 6.568 1.00 20.01 137 ASP C CA 1
ATOM 6644 C C . ASP C 1 139 ? 9.138 7.656 5.579 1.00 17.61 137 ASP C C 1
ATOM 6645 O O . ASP C 1 139 ? 7.950 7.322 5.529 1.00 19.79 137 ASP C O 1
ATOM 6650 N N . ALA C 1 140 ? 10.058 7.090 4.803 1.00 16.86 138 ALA C N 1
ATOM 6651 C CA . ALA C 1 140 ? 9.656 6.038 3.887 1.00 16.40 138 ALA C CA 1
ATOM 6652 C C . ALA C 1 140 ? 9.204 4.806 4.661 1.00 15.91 138 ALA C C 1
ATOM 6653 O O . ALA C 1 140 ? 9.594 4.580 5.808 1.00 17.80 138 ALA C O 1
ATOM 6655 N N . PHE C 1 141 ? 8.369 4.002 4.019 1.00 14.02 139 PHE C N 1
ATOM 6656 C CA . PHE C 1 141 ? 7.956 2.731 4.592 1.00 15.49 139 PHE C CA 1
ATOM 6657 C C . PHE C 1 141 ? 8.249 1.633 3.589 1.00 13.89 139 PHE C C 1
ATOM 6658 O O . PHE C 1 141 ? 7.746 1.666 2.463 1.00 14.64 139 PHE C O 1
ATOM 6666 N N . HIS C 1 142 ? 9.041 0.644 4.021 1.00 13.74 140 HIS C N 1
ATOM 6667 C CA . HIS C 1 142 ? 9.438 -0.454 3.159 1.00 13.96 140 HIS C CA 1
ATOM 6668 C C . HIS C 1 142 ? 9.158 -1.814 3.775 1.00 15.56 140 HIS C C 1
ATOM 6669 O O . HIS C 1 142 ? 9.470 -2.838 3.157 1.00 13.46 140 HIS C O 1
ATOM 6676 N N . GLY C 1 143 ? 8.571 -1.857 4.960 1.00 14.77 141 GLY C N 1
ATOM 6677 C CA . GLY C 1 143 ? 8.270 -3.113 5.619 1.00 14.07 141 GLY C CA 1
ATOM 6678 C C . GLY C 1 143 ? 8.899 -3.200 7.000 1.00 14.56 141 GLY C C 1
ATOM 6679 O O . GLY C 1 143 ? 9.671 -2.342 7.430 1.00 16.09 141 GLY C O 1
ATOM 6680 N N . ARG C 1 144 ? 8.517 -4.265 7.706 1.00 14.18 142 ARG C N 1
ATOM 6681 C CA . ARG C 1 144 ? 8.803 -4.433 9.155 1.00 15.56 142 ARG C CA 1
ATOM 6682 C C . ARG C 1 144 ? 9.707 -5.606 9.512 1.00 15.96 142 ARG C C 1
ATOM 6683 O O . ARG C 1 144 ? 9.969 -5.749 10.659 1.00 16.39 142 ARG C O 1
ATOM 6691 N N . THR C 1 145 ? 10.091 -6.434 8.564 1.00 15.29 143 THR C N 1
ATOM 6692 C CA . THR C 1 145 ? 11.130 -7.422 8.854 1.00 16.66 143 THR C CA 1
ATOM 6693 C C . THR C 1 145 ? 12.477 -6.702 8.982 1.00 18.24 143 THR C C 1
ATOM 6694 O O . THR C 1 145 ? 12.601 -5.531 8.640 1.00 17.84 143 THR C O 1
ATOM 6698 N N . MET C 1 146 ? 13.503 -7.402 9.479 1.00 17.18 144 MET C N 1
ATOM 6699 C CA . MET C 1 146 ? 14.703 -6.688 9.942 1.00 16.80 144 MET C CA 1
ATOM 6700 C C . MET C 1 146 ? 15.422 -5.939 8.817 1.00 17.17 144 MET C C 1
ATOM 6701 O O . MET C 1 146 ? 15.879 -4.802 9.021 1.00 18.50 144 MET C O 1
ATOM 6706 N N . GLY C 1 147 ? 15.523 -6.534 7.624 1.00 16.37 145 GLY C N 1
ATOM 6707 C CA . GLY C 1 147 ? 16.178 -5.839 6.521 1.00 15.65 145 GLY C CA 1
ATOM 6708 C C . GLY C 1 147 ? 15.337 -4.692 5.982 1.00 14.45 145 GLY C C 1
ATOM 6709 O O . GLY C 1 147 ? 15.813 -3.559 5.808 1.00 16.67 145 GLY C O 1
ATOM 6710 N N . SER C 1 148 ? 14.056 -4.958 5.737 1.00 14.92 146 SER C N 1
ATOM 6711 C CA A SER C 1 148 ? 13.177 -3.909 5.236 0.50 13.17 146 SER C CA 1
ATOM 6712 C CA B SER C 1 148 ? 13.183 -3.906 5.230 0.50 13.17 146 SER C CA 1
ATOM 6713 C C . SER C 1 148 ? 12.963 -2.810 6.269 1.00 14.91 146 SER C C 1
ATOM 6714 O O . SER C 1 148 ? 12.765 -1.647 5.898 1.00 15.03 146 SER C O 1
ATOM 6719 N N . LEU C 1 149 ? 13.006 -3.159 7.565 1.00 14.35 147 LEU C N 1
ATOM 6720 C CA . LEU C 1 149 ? 12.871 -2.147 8.613 1.00 15.64 147 LEU C CA 1
ATOM 6721 C C . LEU C 1 149 ? 14.077 -1.228 8.645 1.00 16.14 147 LEU C C 1
ATOM 6722 O O . LEU C 1 149 ? 13.939 -0.045 8.977 1.00 14.84 147 LEU C O 1
ATOM 6727 N N . ALA C 1 150 ? 15.255 -1.737 8.272 1.00 14.87 148 ALA C N 1
ATOM 6728 C CA . ALA C 1 150 ? 16.422 -0.861 8.172 1.00 16.60 148 ALA C CA 1
ATOM 6729 C C . ALA C 1 150 ? 16.229 0.193 7.093 1.00 13.81 148 ALA C C 1
ATOM 6730 O O . ALA C 1 150 ? 16.726 1.320 7.222 1.00 15.28 148 ALA C O 1
ATOM 6732 N N . LEU C 1 151 ? 15.521 -0.154 6.021 1.00 14.28 149 LEU C N 1
ATOM 6733 C CA . LEU C 1 151 ? 15.279 0.787 4.932 1.00 14.37 149 LEU C CA 1
ATOM 6734 C C . LEU C 1 151 ? 14.167 1.761 5.277 1.00 15.62 149 LEU C C 1
ATOM 6735 O O . LEU C 1 151 ? 14.228 2.943 4.905 1.00 15.75 149 LEU C O 1
ATOM 6740 N N . THR C 1 152 ? 13.133 1.275 5.959 1.00 14.74 150 THR C N 1
ATOM 6741 C CA . THR C 1 152 ? 12.065 2.133 6.458 1.00 14.36 150 THR C CA 1
ATOM 6742 C C . THR C 1 152 ? 12.652 3.302 7.241 1.00 18.90 150 THR C C 1
ATOM 6743 O O . THR C 1 152 ? 13.546 3.124 8.072 1.00 20.21 150 THR C O 1
ATOM 6747 N N . GLY C 1 153 ? 12.183 4.504 6.928 1.00 16.21 151 GLY C N 1
ATOM 6748 C CA . GLY C 1 153 ? 12.785 5.693 7.510 1.00 19.33 151 GLY C CA 1
ATOM 6749 C C . GLY C 1 153 ? 11.992 6.255 8.669 1.00 21.39 151 GLY C C 1
ATOM 6750 O O . GLY C 1 153 ? 11.670 7.446 8.683 1.00 24.78 151 GLY C O 1
ATOM 6751 N N . GLN C 1 154 ? 11.673 5.409 9.647 1.00 20.79 152 GLN C N 1
ATOM 6752 C CA . GLN C 1 154 ? 10.784 5.758 10.754 1.00 21.74 152 GLN C CA 1
ATOM 6753 C C . GLN C 1 154 ? 11.490 5.388 12.049 1.00 21.88 152 GLN C C 1
ATOM 6754 O O . GLN C 1 154 ? 11.295 4.286 12.584 1.00 20.46 152 GLN C O 1
ATOM 6760 N N . PRO C 1 155 ? 12.324 6.287 12.580 1.00 20.65 153 PRO C N 1
ATOM 6761 C CA . PRO C 1 155 ? 13.174 5.918 13.728 1.00 19.08 153 PRO C CA 1
ATOM 6762 C C . PRO C 1 155 ? 12.413 5.384 14.926 1.00 20.36 153 PRO C C 1
ATOM 6763 O O . PRO C 1 155 ? 12.921 4.491 15.615 1.00 20.03 153 PRO C O 1
ATOM 6767 N N . ALA C 1 156 ? 11.208 5.888 15.198 1.00 20.78 154 ALA C N 1
ATOM 6768 C CA . ALA C 1 156 ? 10.456 5.380 16.341 1.00 21.89 154 ALA C CA 1
ATOM 6769 C C . ALA C 1 156 ? 10.108 3.903 16.183 1.00 22.24 154 ALA C C 1
ATOM 6770 O O . ALA C 1 156 ? 9.969 3.193 17.186 1.00 25.24 154 ALA C O 1
ATOM 6772 N N . LYS C 1 157 ? 9.969 3.422 14.940 1.00 21.78 155 LYS C N 1
ATOM 6773 C CA . LYS C 1 157 ? 9.658 2.021 14.670 1.00 22.73 155 LYS C CA 1
ATOM 6774 C C . LYS C 1 157 ? 10.897 1.157 14.509 1.00 22.02 155 LYS C C 1
ATOM 6775 O O . LYS C 1 157 ? 10.773 -0.074 14.487 1.00 22.32 155 LYS C O 1
ATOM 6781 N N . GLN C 1 158 ? 12.050 1.787 14.378 1.00 19.46 156 GLN C N 1
ATOM 6782 C CA . GLN C 1 158 ? 13.289 1.033 14.122 1.00 18.70 156 GLN C CA 1
ATOM 6783 C C . GLN C 1 158 ? 14.139 0.897 15.385 1.00 19.63 156 GLN C C 1
ATOM 6784 O O . GLN C 1 158 ? 14.631 -0.162 15.636 1.00 18.80 156 GLN C O 1
ATOM 6790 N N . THR C 1 159 ? 14.271 1.991 16.119 1.00 21.08 157 THR C N 1
ATOM 6791 C CA . THR C 1 159 ? 15.202 2.095 17.272 1.00 22.74 157 THR C CA 1
ATOM 6792 C C . THR C 1 159 ? 14.990 1.012 18.327 1.00 19.58 157 THR C C 1
ATOM 6793 O O . THR C 1 159 ? 15.956 0.470 18.765 1.00 19.88 157 THR C O 1
ATOM 6797 N N . PRO C 1 160 ? 13.769 0.583 18.687 1.00 18.86 158 PRO C N 1
ATOM 6798 C CA . PRO C 1 160 ? 13.621 -0.510 19.641 1.00 20.69 158 PRO C CA 1
ATOM 6799 C C . PRO C 1 160 ? 14.245 -1.856 19.224 1.00 19.62 158 PRO C C 1
ATOM 6800 O O . PRO C 1 160 ? 14.509 -2.636 20.052 1.00 19.83 158 PRO C O 1
ATOM 6804 N N . PHE C 1 161 ? 14.477 -1.985 17.920 1.00 17.55 159 PHE C N 1
ATOM 6805 C CA . PHE C 1 161 ? 14.972 -3.248 17.326 1.00 17.38 159 PHE C CA 1
ATOM 6806 C C . PHE C 1 161 ? 16.425 -3.122 16.893 1.00 19.96 159 PHE C C 1
ATOM 6807 O O . PHE C 1 161 ? 16.945 -4.048 16.347 1.00 18.81 159 PHE C O 1
ATOM 6815 N N . ALA C 1 162 ? 17.065 -2.010 17.234 1.00 18.04 160 ALA C N 1
ATOM 6816 C CA . ALA C 1 162 ? 18.471 -1.812 16.836 1.00 17.18 160 ALA C CA 1
ATOM 6817 C C . ALA C 1 162 ? 19.368 -2.801 17.586 1.00 18.26 160 ALA C C 1
ATOM 6818 O O . ALA C 1 162 ? 19.084 -3.106 18.684 1.00 23.10 160 ALA C O 1
ATOM 6820 N N . PRO C 1 163 ? 20.473 -3.276 17.012 1.00 19.86 161 PRO C N 1
ATOM 6821 C CA . PRO C 1 163 ? 20.900 -2.876 15.692 1.00 19.59 161 PRO C CA 1
ATOM 6822 C C . PRO C 1 163 ? 20.198 -3.579 14.520 1.00 18.85 161 PRO C C 1
ATOM 6823 O O . PRO C 1 163 ? 19.882 -4.711 14.595 1.00 19.47 161 PRO C O 1
ATOM 6827 N N . LEU C 1 164 ? 19.989 -2.808 13.465 1.00 19.58 162 LEU C N 1
ATOM 6828 C CA . LEU C 1 164 ? 19.385 -3.358 12.241 1.00 17.52 162 LEU C CA 1
ATOM 6829 C C . LEU C 1 164 ? 20.510 -3.577 11.222 1.00 18.76 162 LEU C C 1
ATOM 6830 O O . LEU C 1 164 ? 21.567 -3.018 11.364 1.00 20.55 162 LEU C O 1
ATOM 6835 N N . PRO C 1 165 ? 20.265 -4.332 10.149 1.00 18.91 163 PRO C N 1
ATOM 6836 C CA . PRO C 1 165 ? 21.251 -4.524 9.102 1.00 22.55 163 PRO C CA 1
ATOM 6837 C C . PRO C 1 165 ? 21.648 -3.166 8.488 1.00 20.27 163 PRO C C 1
ATOM 6838 O O . PRO C 1 165 ? 20.845 -2.314 8.332 1.00 19.73 163 PRO C O 1
ATOM 6842 N N . GLY C 1 166 ? 22.931 -3.031 8.193 1.00 21.35 164 GLY C N 1
ATOM 6843 C CA . GLY C 1 166 ? 23.491 -1.765 7.689 1.00 32.59 164 GLY C CA 1
ATOM 6844 C C . GLY C 1 166 ? 23.824 -1.830 6.219 1.00 36.74 164 GLY C C 1
ATOM 6845 O O . GLY C 1 166 ? 23.563 -2.814 5.644 1.00 33.00 164 GLY C O 1
ATOM 6846 N N . ASP C 1 167 ? 24.410 -0.778 5.671 1.00 38.10 165 ASP C N 1
ATOM 6847 C CA . ASP C 1 167 ? 24.617 0.529 6.332 1.00 31.50 165 ASP C CA 1
ATOM 6848 C C . ASP C 1 167 ? 23.721 1.522 5.601 1.00 20.28 165 ASP C C 1
ATOM 6849 O O . ASP C 1 167 ? 24.042 1.872 4.517 1.00 23.29 165 ASP C O 1
ATOM 6854 N N . VAL C 1 168 ? 22.658 1.945 6.255 1.00 19.11 166 VAL C N 1
ATOM 6855 C CA . VAL C 1 168 ? 21.625 2.769 5.587 1.00 19.06 166 VAL C CA 1
ATOM 6856 C C . VAL C 1 168 ? 21.714 4.242 5.962 1.00 19.34 166 VAL C C 1
ATOM 6857 O O . VAL C 1 168 ? 21.734 4.538 7.119 1.00 21.08 166 VAL C O 1
ATOM 6861 N N . THR C 1 169 ? 21.762 5.090 4.947 1.00 17.19 167 THR C N 1
ATOM 6862 C CA . THR C 1 169 ? 21.693 6.553 5.135 1.00 18.33 167 THR C CA 1
ATOM 6863 C C . THR C 1 169 ? 20.305 7.024 4.685 1.00 17.98 167 THR C C 1
ATOM 6864 O O . THR C 1 169 ? 19.873 6.602 3.652 1.00 20.02 167 THR C O 1
ATOM 6868 N N . HIS C 1 170 ? 19.653 7.854 5.481 1.00 18.07 168 HIS C N 1
ATOM 6869 C CA . HIS C 1 170 ? 18.371 8.412 5.087 1.00 16.46 168 HIS C CA 1
ATOM 6870 C C . HIS C 1 170 ? 18.514 9.878 4.706 1.00 17.90 168 HIS C C 1
ATOM 6871 O O . HIS C 1 170 ? 19.276 10.620 5.334 1.00 22.03 168 HIS C O 1
ATOM 6878 N N . VAL C 1 171 ? 17.790 10.272 3.658 1.00 17.21 169 VAL C N 1
ATOM 6879 C CA . VAL C 1 171 ? 17.803 11.638 3.150 1.00 19.48 169 VAL C CA 1
ATOM 6880 C C . VAL C 1 171 ? 16.371 12.146 3.042 1.00 19.96 169 VAL C C 1
ATOM 6881 O O . VAL C 1 171 ? 15.409 11.378 2.993 1.00 19.21 169 VAL C O 1
ATOM 6885 N N . GLY C 1 172 ? 16.234 13.469 2.993 1.00 22.10 170 GLY C N 1
ATOM 6886 C CA . GLY C 1 172 ? 14.918 14.048 2.804 1.00 18.59 170 GLY C CA 1
ATOM 6887 C C . GLY C 1 172 ? 14.303 13.635 1.479 1.00 18.71 170 GLY C C 1
ATOM 6888 O O . GLY C 1 172 ? 14.951 13.724 0.432 1.00 20.43 170 GLY C O 1
ATOM 6889 N N . TYR C 1 173 ? 13.053 13.179 1.514 1.00 16.72 171 TYR C N 1
ATOM 6890 C CA . TYR C 1 173 ? 12.376 12.747 0.299 1.00 17.34 171 TYR C CA 1
ATOM 6891 C C . TYR C 1 173 ? 12.158 13.916 -0.648 1.00 19.09 171 TYR C C 1
ATOM 6892 O O . TYR C 1 173 ? 11.695 14.985 -0.240 1.00 18.10 171 TYR C O 1
ATOM 6901 N N . GLY C 1 174 ? 12.463 13.698 -1.921 1.00 19.19 172 GLY C N 1
ATOM 6902 C CA . GLY C 1 174 ? 12.241 14.707 -2.936 1.00 18.31 172 GLY C CA 1
ATOM 6903 C C . GLY C 1 174 ? 13.347 15.725 -3.092 1.00 22.58 172 GLY C C 1
ATOM 6904 O O . GLY C 1 174 ? 13.223 16.614 -3.946 1.00 22.48 172 GLY C O 1
ATOM 6905 N N . ASP C 1 175 ? 14.426 15.621 -2.310 1.00 20.74 173 ASP C N 1
ATOM 6906 C CA . ASP C 1 175 ? 15.513 16.602 -2.281 1.00 20.96 173 ASP C CA 1
ATOM 6907 C C . ASP C 1 175 ? 16.637 16.065 -3.164 1.00 23.38 173 ASP C C 1
ATOM 6908 O O . ASP C 1 175 ? 17.367 15.150 -2.774 1.00 21.55 173 ASP C O 1
ATOM 6913 N N . VAL C 1 176 ? 16.774 16.640 -4.364 1.00 21.42 174 VAL C N 1
ATOM 6914 C CA . VAL C 1 176 ? 17.751 16.127 -5.321 1.00 20.73 174 VAL C CA 1
ATOM 6915 C C . VAL C 1 176 ? 19.170 16.329 -4.814 1.00 23.15 174 VAL C C 1
ATOM 6916 O O . VAL C 1 176 ? 20.011 15.433 -4.924 1.00 23.94 174 VAL C O 1
ATOM 6920 N N . ASP C 1 177 ? 19.469 17.516 -4.276 1.00 23.62 175 ASP C N 1
ATOM 6921 C CA . ASP C 1 177 ? 20.822 17.775 -3.795 1.00 22.54 175 ASP C CA 1
ATOM 6922 C C . ASP C 1 177 ? 21.218 16.803 -2.687 1.00 22.33 175 ASP C C 1
ATOM 6923 O O . ASP C 1 177 ? 22.347 16.305 -2.666 1.00 24.95 175 ASP C O 1
ATOM 6928 N N . ALA C 1 178 ? 20.302 16.518 -1.759 1.00 22.17 176 ALA C N 1
ATOM 6929 C CA . ALA C 1 178 ? 20.625 15.598 -0.675 1.00 22.49 176 ALA C CA 1
ATOM 6930 C C . ALA C 1 178 ? 20.882 14.197 -1.212 1.00 21.66 176 ALA C C 1
ATOM 6931 O O . ALA C 1 178 ? 21.767 13.489 -0.718 1.00 22.44 176 ALA C O 1
ATOM 6933 N N . LEU C 1 179 ? 20.129 13.794 -2.236 1.00 23.66 177 LEU C N 1
ATOM 6934 C CA . LEU C 1 179 ? 20.324 12.476 -2.828 1.00 21.33 177 LEU C CA 1
ATOM 6935 C C . LEU C 1 179 ? 21.652 12.401 -3.572 1.00 19.83 177 LEU C C 1
ATOM 6936 O O . LEU C 1 179 ? 22.389 11.417 -3.440 1.00 21.03 177 LEU C O 1
ATOM 6941 N N . ALA C 1 180 ? 21.980 13.439 -4.349 1.00 21.14 178 ALA C N 1
ATOM 6942 C CA . ALA C 1 180 ? 23.248 13.443 -5.072 1.00 22.76 178 ALA C CA 1
ATOM 6943 C C . ALA C 1 180 ? 24.429 13.367 -4.112 1.00 21.80 178 ALA C C 1
ATOM 6944 O O . ALA C 1 180 ? 25.426 12.692 -4.396 1.00 24.64 178 ALA C O 1
ATOM 6946 N N . ALA C 1 181 ? 24.323 14.032 -2.956 1.00 23.07 179 ALA C N 1
ATOM 6947 C CA . ALA C 1 181 ? 25.421 14.040 -1.992 1.00 25.67 179 ALA C CA 1
ATOM 6948 C C . ALA C 1 181 ? 25.558 12.708 -1.270 1.00 27.03 179 ALA C C 1
ATOM 6949 O O . ALA C 1 181 ? 26.666 12.335 -0.860 1.00 27.27 179 ALA C O 1
ATOM 6951 N N . ALA C 1 182 ? 24.455 11.975 -1.110 1.00 22.18 180 ALA C N 1
ATOM 6952 C CA . ALA C 1 182 ? 24.475 10.750 -0.325 1.00 20.70 180 ALA C CA 1
ATOM 6953 C C . ALA C 1 182 ? 24.827 9.520 -1.146 1.00 21.61 180 ALA C C 1
ATOM 6954 O O . ALA C 1 182 ? 25.327 8.542 -0.590 1.00 23.59 180 ALA C O 1
ATOM 6956 N N . VAL C 1 183 ? 24.562 9.527 -2.444 1.00 21.57 181 VAL C N 1
ATOM 6957 C CA . VAL C 1 183 ? 24.866 8.385 -3.298 1.00 19.17 181 VAL C CA 1
ATOM 6958 C C . VAL C 1 183 ? 26.282 8.542 -3.831 1.00 23.05 181 VAL C C 1
ATOM 6959 O O . VAL C 1 183 ? 26.621 9.571 -4.427 1.00 22.64 181 VAL C O 1
ATOM 6963 N N . ASP C 1 184 ? 27.111 7.530 -3.603 1.00 22.27 182 ASP C N 1
ATOM 6964 C CA . ASP C 1 184 ? 28.486 7.507 -4.083 1.00 22.80 182 ASP C CA 1
ATOM 6965 C C . ASP C 1 184 ? 28.766 6.130 -4.676 1.00 24.09 182 ASP C C 1
ATOM 6966 O O . ASP C 1 184 ? 27.875 5.277 -4.761 1.00 21.39 182 ASP C O 1
ATOM 6971 N N . ASP C 1 185 ? 30.009 5.902 -5.096 1.00 26.99 183 ASP C N 1
ATOM 6972 C CA . ASP C 1 185 ? 30.343 4.625 -5.714 1.00 27.3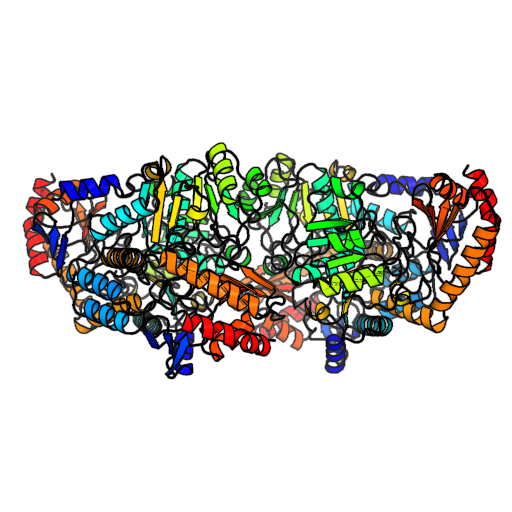1 183 ASP C CA 1
ATOM 6973 C C . ASP C 1 185 ? 30.544 3.502 -4.701 1.00 24.93 183 ASP C C 1
ATOM 6974 O O . ASP C 1 185 ? 30.988 2.416 -5.082 1.00 27.36 183 ASP C O 1
ATOM 6979 N N . HIS C 1 186 ? 30.135 3.737 -3.457 1.00 22.16 184 HIS C N 1
ATOM 6980 C CA . HIS C 1 186 ? 30.076 2.646 -2.461 1.00 24.17 184 HIS C CA 1
ATOM 6981 C C . HIS C 1 186 ? 28.603 2.301 -2.185 1.00 22.41 184 HIS C C 1
ATOM 6982 O O . HIS C 1 186 ? 28.367 1.457 -1.373 1.00 20.62 184 HIS C O 1
ATOM 6989 N N . THR C 1 187 ? 27.676 2.968 -2.864 1.00 19.76 185 THR C N 1
ATOM 6990 C CA . THR C 1 187 ? 26.256 2.782 -2.581 1.00 18.51 185 THR C CA 1
ATOM 6991 C C . THR C 1 187 ? 25.725 1.613 -3.403 1.00 18.79 185 THR C C 1
ATOM 6992 O O . THR C 1 187 ? 25.773 1.634 -4.637 1.00 17.28 185 THR C O 1
ATOM 6996 N N . ALA C 1 188 ? 25.242 0.579 -2.713 1.00 17.86 186 ALA C N 1
ATOM 6997 C CA . ALA C 1 188 ? 24.688 -0.575 -3.408 1.00 16.61 186 ALA C CA 1
ATOM 6998 C C . ALA C 1 188 ? 23.378 -0.226 -4.096 1.00 16.41 186 ALA C C 1
ATOM 6999 O O . ALA C 1 188 ? 23.137 -0.632 -5.241 1.00 16.51 186 ALA C O 1
ATOM 7001 N N . ALA C 1 189 ? 22.521 0.525 -3.413 1.00 16.43 187 ALA C N 1
ATOM 7002 C CA . ALA C 1 189 ? 21.176 0.747 -3.917 1.00 17.57 187 ALA C CA 1
ATOM 7003 C C . ALA C 1 189 ? 20.554 1.946 -3.228 1.00 14.69 187 ALA C C 1
ATOM 7004 O O . ALA C 1 189 ? 20.886 2.273 -2.085 1.00 16.20 187 ALA C O 1
ATOM 7006 N N . VAL C 1 190 ? 19.637 2.585 -3.952 1.00 15.60 188 VAL C N 1
ATOM 7007 C CA . VAL C 1 190 ? 18.747 3.615 -3.434 1.00 14.94 188 VAL C CA 1
ATOM 7008 C C . VAL C 1 190 ? 17.339 3.051 -3.516 1.00 14.66 188 VAL C C 1
ATOM 7009 O O . VAL C 1 190 ? 16.917 2.595 -4.584 1.00 16.23 188 VAL C O 1
ATOM 7013 N N . PHE C 1 191 ? 16.618 3.082 -2.399 1.00 14.22 189 PHE C N 1
ATOM 7014 C CA . PHE C 1 191 ? 15.225 2.653 -2.340 1.00 13.89 189 PHE C CA 1
ATOM 7015 C C . PHE C 1 191 ? 14.351 3.891 -2.243 1.00 13.56 189 PHE C C 1
ATOM 7016 O O . PHE C 1 191 ? 14.612 4.770 -1.409 1.00 15.28 189 PHE C O 1
ATOM 7024 N N . LEU C 1 192 ? 13.315 3.960 -3.090 1.00 13.35 190 LEU C N 1
ATOM 7025 C CA . LEU C 1 192 ? 12.355 5.058 -3.065 1.00 13.20 190 LEU C CA 1
ATOM 7026 C C . LEU C 1 192 ? 10.962 4.538 -3.383 1.00 13.94 190 LEU C C 1
ATOM 7027 O O . LEU C 1 192 ? 10.786 3.710 -4.284 1.00 14.53 190 LEU C O 1
ATOM 7032 N N . GLU C 1 193 ? 9.957 5.046 -2.638 1.00 15.38 191 GLU C N 1
ATOM 7033 C CA . GLU C 1 193 ? 8.574 4.927 -3.084 1.00 14.89 191 GLU C CA 1
ATOM 7034 C C . GLU C 1 193 ? 8.288 6.047 -4.079 1.00 13.88 191 GLU C C 1
ATOM 7035 O O . GLU C 1 193 ? 8.725 7.175 -3.864 1.00 16.36 191 GLU C O 1
ATOM 7041 N N . PRO C 1 194 ? 7.587 5.768 -5.183 1.00 13.20 192 PRO C N 1
ATOM 7042 C CA . PRO C 1 194 ? 7.270 6.861 -6.130 1.00 15.20 192 PRO C CA 1
ATOM 7043 C C . PRO C 1 194 ? 6.343 7.900 -5.537 1.00 16.31 192 PRO C C 1
ATOM 7044 O O . PRO C 1 194 ? 6.359 9.056 -5.979 1.00 18.00 192 PRO C O 1
ATOM 7048 N N . ILE C 1 195 ? 5.520 7.498 -4.570 1.00 15.73 193 ILE C N 1
ATOM 7049 C CA . ILE C 1 195 ? 4.754 8.370 -3.689 1.00 15.91 193 ILE C CA 1
ATOM 7050 C C . ILE C 1 195 ? 4.822 7.695 -2.329 1.00 15.25 193 ILE C C 1
ATOM 7051 O O . ILE C 1 195 ? 4.585 6.488 -2.236 1.00 17.20 193 ILE C O 1
ATOM 7056 N N . MET C 1 196 ? 5.193 8.438 -1.288 1.00 14.83 194 MET C N 1
ATOM 7057 C CA . MET C 1 196 ? 5.308 7.807 0.029 1.00 17.00 194 MET C CA 1
ATOM 7058 C C . MET C 1 196 ? 3.910 7.586 0.587 1.00 20.49 194 MET C C 1
ATOM 7059 O O . MET C 1 196 ? 3.146 8.536 0.763 1.00 21.37 194 MET C O 1
ATOM 7064 N N . GLY C 1 197 ? 3.557 6.332 0.839 1.00 18.99 195 GLY C N 1
ATOM 7065 C CA . GLY C 1 197 ? 2.180 6.032 1.170 1.00 21.67 195 GLY C CA 1
ATOM 7066 C C . GLY C 1 197 ? 1.892 6.172 2.647 1.00 23.36 195 GLY C C 1
ATOM 7067 O O . GLY C 1 197 ? 1.118 7.044 3.057 1.00 24.00 195 GLY C O 1
ATOM 7068 N N . GLU C 1 198 ? 2.540 5.322 3.450 1.00 22.88 196 GLU C N 1
ATOM 7069 C CA . GLU C 1 198 ? 2.224 5.220 4.871 1.00 21.55 196 GLU C CA 1
ATOM 7070 C C . GLU C 1 198 ? 2.395 6.545 5.599 1.00 27.44 196 GLU C C 1
ATOM 7071 O O . GLU C 1 198 ? 1.660 6.827 6.552 1.00 29.96 196 GLU C O 1
ATOM 7077 N N . SER C 1 199 ? 3.332 7.378 5.165 1.00 24.53 197 SER C N 1
ATOM 7078 C CA . SER C 1 199 ? 3.598 8.620 5.867 1.00 28.45 197 SER C CA 1
ATOM 7079 C C . SER C 1 199 ? 2.707 9.765 5.412 1.00 26.72 197 SER C C 1
ATOM 7080 O O . SER C 1 199 ? 2.836 10.873 5.946 1.00 29.27 197 SER C O 1
ATOM 7083 N N . GLY C 1 200 ? 1.815 9.534 4.450 1.00 24.45 198 GLY C N 1
ATOM 7084 C CA . GLY C 1 200 ? 0.822 10.537 4.124 1.00 22.81 198 GLY C CA 1
ATOM 7085 C C . GLY C 1 200 ? 0.639 10.892 2.659 1.00 22.25 198 GLY C C 1
ATOM 7086 O O . GLY C 1 200 ? 0.278 12.033 2.353 1.00 23.57 198 GLY C O 1
ATOM 7087 N N . VAL C 1 201 ? 0.868 9.943 1.750 1.00 20.77 199 VAL C N 1
ATOM 7088 C CA . VAL C 1 201 ? 0.676 10.153 0.314 1.00 18.79 199 VAL C CA 1
ATOM 7089 C C . VAL C 1 201 ? 1.500 11.359 -0.122 1.00 20.45 199 VAL C C 1
ATOM 7090 O O . VAL C 1 201 ? 0.959 12.340 -0.645 1.00 20.70 199 VAL C O 1
ATOM 7094 N N . VAL C 1 202 ? 2.807 11.297 0.119 1.00 19.21 200 VAL C N 1
ATOM 7095 C CA . VAL C 1 202 ? 3.722 12.398 -0.158 1.00 19.16 200 VAL C CA 1
ATOM 7096 C C . VAL C 1 202 ? 4.225 12.249 -1.586 1.00 20.47 200 VAL C C 1
ATOM 7097 O O . VAL C 1 202 ? 4.929 11.288 -1.909 1.00 18.63 200 VAL C O 1
ATOM 7101 N N . VAL C 1 203 ? 3.883 13.209 -2.437 1.00 19.39 201 VAL C N 1
ATOM 7102 C CA . VAL C 1 203 ? 4.262 13.172 -3.843 1.00 20.73 201 VAL C CA 1
ATOM 7103 C C . VAL C 1 203 ? 5.569 13.940 -3.996 1.00 19.79 201 VAL C C 1
ATOM 7104 O O . VAL C 1 203 ? 5.690 15.065 -3.485 1.00 23.67 201 VAL C O 1
ATOM 7108 N N . PRO C 1 204 ? 6.563 13.382 -4.678 1.00 18.03 202 PRO C N 1
ATOM 7109 C CA . PRO C 1 204 ? 7.838 14.085 -4.837 1.00 18.52 202 PRO C CA 1
ATOM 7110 C C . PRO C 1 204 ? 7.709 15.171 -5.889 1.00 18.43 202 PRO C C 1
ATOM 7111 O O . PRO C 1 204 ? 6.785 15.136 -6.715 1.00 19.13 202 PRO C O 1
ATOM 7115 N N . PRO C 1 205 ? 8.625 16.134 -5.906 1.00 18.87 203 PRO C N 1
ATOM 7116 C CA . PRO C 1 205 ? 8.590 17.169 -6.950 1.00 19.99 203 PRO C CA 1
ATOM 7117 C C . PRO C 1 205 ? 8.763 16.561 -8.332 1.00 24.13 203 PRO C C 1
ATOM 7118 O O . PRO C 1 205 ? 9.316 15.473 -8.502 1.00 21.13 203 PRO C O 1
ATOM 7122 N N . ALA C 1 206 ? 8.289 17.294 -9.337 1.00 23.84 204 ALA C N 1
ATOM 7123 C CA . ALA C 1 206 ? 8.514 16.882 -10.715 1.00 23.18 204 ALA C CA 1
ATOM 7124 C C . ALA C 1 206 ? 10.008 16.733 -10.968 1.00 21.61 204 ALA C C 1
ATOM 7125 O O . ALA C 1 206 ? 10.822 17.526 -10.485 1.00 23.58 204 ALA C O 1
ATOM 7127 N N . GLY C 1 207 ? 10.370 15.675 -11.689 1.00 22.12 205 GLY C N 1
ATOM 7128 C CA . GLY C 1 207 ? 11.749 15.424 -12.032 1.00 23.21 205 GLY C CA 1
ATOM 7129 C C . GLY C 1 207 ? 12.547 14.648 -11.005 1.00 22.29 205 GLY C C 1
ATOM 7130 O O . GLY C 1 207 ? 13.675 14.238 -11.309 1.00 19.93 205 GLY C O 1
ATOM 7131 N N . TYR C 1 208 ? 12.008 14.424 -9.806 1.00 19.57 206 TYR C N 1
ATOM 7132 C CA . TYR C 1 208 ? 12.814 13.831 -8.739 1.00 20.64 206 TYR C CA 1
ATOM 7133 C C . TYR C 1 208 ? 13.218 12.402 -9.074 1.00 18.75 206 TYR C C 1
ATOM 7134 O O . TYR C 1 208 ? 14.385 12.026 -8.913 1.00 17.21 206 TYR C O 1
ATOM 7143 N N . LEU C 1 209 ? 12.268 11.588 -9.532 1.00 17.03 207 LEU C N 1
ATOM 7144 C CA . LEU C 1 209 ? 12.593 10.195 -9.831 1.00 17.79 207 LEU C CA 1
ATOM 7145 C C . LEU C 1 209 ? 13.568 10.087 -10.999 1.00 16.66 207 LEU C C 1
ATOM 7146 O O . LEU C 1 209 ? 14.456 9.224 -10.994 1.00 17.54 207 LEU C O 1
ATOM 7151 N N . ALA C 1 210 ? 13.430 10.965 -11.996 1.00 19.02 208 ALA C N 1
ATOM 7152 C CA . ALA C 1 210 ? 14.391 10.996 -13.093 1.00 19.14 208 ALA C CA 1
ATOM 7153 C C . ALA C 1 210 ? 15.772 11.396 -12.599 1.00 17.69 208 ALA C C 1
ATOM 7154 O O . ALA C 1 210 ? 16.781 10.846 -13.056 1.00 18.26 208 ALA C O 1
ATOM 7156 N N . ALA C 1 211 ? 15.835 12.353 -11.666 1.00 17.04 209 ALA C N 1
ATOM 7157 C CA . ALA C 1 211 ? 17.110 12.696 -11.042 1.00 18.70 209 ALA C CA 1
ATOM 7158 C C . ALA C 1 211 ? 17.699 11.501 -10.299 1.00 19.18 209 ALA C C 1
ATOM 7159 O O . ALA C 1 211 ? 18.900 11.228 -10.401 1.00 18.90 209 ALA C O 1
ATOM 7161 N N . ALA C 1 212 ? 16.863 10.767 -9.554 1.00 16.79 210 ALA C N 1
ATOM 7162 C CA . ALA C 1 212 ? 17.355 9.579 -8.863 1.00 17.26 210 ALA C CA 1
ATOM 7163 C C . ALA C 1 212 ? 17.900 8.561 -9.855 1.00 15.97 210 ALA C C 1
ATOM 7164 O O . ALA C 1 212 ? 18.923 7.917 -9.593 1.00 15.93 210 ALA C O 1
ATOM 7166 N N . ARG C 1 213 ? 17.242 8.419 -11.008 1.00 16.57 211 ARG C N 1
ATOM 7167 C CA . ARG C 1 213 ? 17.731 7.504 -12.035 1.00 15.43 211 ARG C CA 1
ATOM 7168 C C . ARG C 1 213 ? 19.089 7.953 -12.565 1.00 17.40 211 ARG C C 1
ATOM 7169 O O . ARG C 1 213 ? 19.993 7.129 -12.743 1.00 17.58 211 ARG C O 1
ATOM 7177 N N . ASP C 1 214 ? 19.260 9.260 -12.787 1.00 18.58 212 ASP C N 1
ATOM 7178 C CA . ASP C 1 214 ? 20.529 9.757 -13.316 1.00 18.13 212 ASP C CA 1
ATOM 7179 C C . ASP C 1 214 ? 21.644 9.652 -12.284 1.00 20.06 212 ASP C C 1
ATOM 7180 O O . ASP C 1 214 ? 22.782 9.322 -12.632 1.00 18.64 212 ASP C O 1
ATOM 7185 N N . ILE C 1 215 ? 21.342 9.956 -11.019 1.00 17.01 213 ILE C N 1
ATOM 7186 C CA . ILE C 1 215 ? 22.345 9.878 -9.957 1.00 17.66 213 ILE C CA 1
ATOM 7187 C C . ILE C 1 215 ? 22.805 8.441 -9.766 1.00 17.87 213 ILE C C 1
ATOM 7188 O O . ILE C 1 215 ? 24.006 8.150 -9.728 1.00 18.99 213 ILE C O 1
ATOM 7193 N N . THR C 1 216 ? 21.855 7.514 -9.632 1.00 16.12 214 THR C N 1
ATOM 7194 C CA . THR C 1 216 ? 22.234 6.125 -9.399 1.00 17.35 214 THR C CA 1
ATOM 7195 C C . THR C 1 216 ? 23.020 5.559 -10.578 1.00 16.93 214 THR C C 1
ATOM 7196 O O . THR C 1 216 ? 23.985 4.810 -10.384 1.00 19.36 214 THR C O 1
ATOM 7200 N N . ALA C 1 217 ? 22.617 5.892 -11.809 1.00 17.99 215 ALA C N 1
ATOM 7201 C CA . ALA C 1 217 ? 23.345 5.404 -12.976 1.00 17.42 215 ALA C CA 1
ATOM 7202 C C . ALA C 1 217 ? 24.799 5.865 -12.948 1.00 19.84 215 ALA C C 1
ATOM 7203 O O . ALA C 1 217 ? 25.711 5.090 -13.256 1.00 20.03 215 ALA C O 1
ATOM 7205 N N . ARG C 1 218 ? 25.017 7.110 -12.558 1.00 17.78 216 ARG C N 1
ATOM 7206 C CA . ARG C 1 218 ? 26.391 7.669 -12.522 1.00 19.47 216 ARG C CA 1
ATOM 7207 C C . ARG C 1 218 ? 27.250 6.997 -11.452 1.00 22.32 216 ARG C C 1
ATOM 7208 O O . ARG C 1 218 ? 28.421 6.901 -11.670 1.00 23.41 216 ARG C O 1
ATOM 7216 N N . ARG C 1 219 ? 26.646 6.586 -10.331 1.00 20.28 217 ARG C N 1
ATOM 7217 C CA . ARG C 1 219 ? 27.420 6.004 -9.199 1.00 18.84 217 ARG C CA 1
ATOM 7218 C C . ARG C 1 219 ? 27.340 4.473 -9.177 1.00 21.27 217 ARG C C 1
ATOM 7219 O O . ARG C 1 219 ? 27.751 3.889 -8.155 1.00 23.91 217 ARG C O 1
ATOM 7227 N N . GLY C 1 220 ? 26.839 3.843 -10.244 1.00 18.74 218 GLY C N 1
ATOM 7228 C CA . GLY C 1 220 ? 26.776 2.393 -10.249 1.00 19.61 218 GLY C CA 1
ATOM 7229 C C . GLY C 1 220 ? 25.866 1.804 -9.194 1.00 20.24 218 GLY C C 1
ATOM 7230 O O . GLY C 1 220 ? 25.985 0.615 -8.887 1.00 23.15 218 GLY C O 1
ATOM 7231 N N . ALA C 1 221 ? 24.971 2.608 -8.618 1.00 19.13 219 ALA C N 1
ATOM 7232 C CA . ALA C 1 221 ? 24.035 2.144 -7.605 1.00 17.96 219 ALA C CA 1
ATOM 7233 C C . ALA C 1 221 ? 22.751 1.670 -8.272 1.00 17.93 219 ALA C C 1
ATOM 7234 O O . ALA C 1 221 ? 22.323 2.212 -9.293 1.00 17.57 219 ALA C O 1
ATOM 7236 N N . LEU C 1 222 ? 22.137 0.649 -7.686 1.00 16.64 220 LEU C N 1
ATOM 7237 C CA . LEU C 1 222 ? 20.831 0.220 -8.166 1.00 15.80 220 LEU C CA 1
ATOM 7238 C C . LEU C 1 222 ? 19.780 1.224 -7.718 1.00 14.76 220 LEU C C 1
ATOM 7239 O O . LEU C 1 222 ? 19.826 1.724 -6.594 1.00 18.18 220 LEU C O 1
ATOM 7244 N N . LEU C 1 223 ? 18.828 1.514 -8.598 1.00 14.69 221 LEU C N 1
ATOM 7245 C CA . LEU C 1 223 ? 17.634 2.257 -8.221 1.00 15.60 221 LEU C CA 1
ATOM 7246 C C . LEU C 1 223 ? 16.512 1.249 -7.999 1.00 14.48 221 LEU C C 1
ATOM 7247 O O . LEU C 1 223 ? 16.129 0.529 -8.928 1.00 14.91 221 LEU C O 1
ATOM 7252 N N . VAL C 1 224 ? 16.025 1.167 -6.760 1.00 13.31 222 VAL C N 1
ATOM 7253 C CA . VAL C 1 224 ? 14.955 0.249 -6.383 1.00 13.83 222 VAL C CA 1
ATOM 7254 C C . VAL C 1 224 ? 13.722 1.094 -6.107 1.00 13.74 222 VAL C C 1
ATOM 7255 O O . VAL C 1 224 ? 13.735 1.961 -5.227 1.00 14.89 222 VAL C O 1
ATOM 7259 N N . LEU C 1 225 ? 12.671 0.859 -6.868 1.00 13.25 223 LEU C N 1
ATOM 7260 C CA . LEU C 1 225 ? 11.419 1.566 -6.677 1.00 12.82 223 LEU C CA 1
ATOM 7261 C C . LEU C 1 225 ? 10.443 0.606 -6.016 1.00 13.28 223 LEU C C 1
ATOM 7262 O O . LEU C 1 225 ? 10.145 -0.471 -6.560 1.00 13.15 223 LEU C O 1
ATOM 7267 N N . ASP C 1 226 ? 9.962 1.001 -4.839 1.00 13.57 224 ASP C N 1
ATOM 7268 C CA . ASP C 1 226 ? 9.005 0.219 -4.060 1.00 14.18 224 ASP C CA 1
ATOM 7269 C C . ASP C 1 226 ? 7.617 0.649 -4.511 1.00 13.97 224 ASP C C 1
ATOM 7270 O O . ASP C 1 226 ? 7.138 1.727 -4.142 1.00 13.99 224 ASP C O 1
ATOM 7275 N N . GLU C 1 227 ? 6.985 -0.202 -5.324 1.00 13.20 225 GLU C N 1
ATOM 7276 C CA . GLU C 1 227 ? 5.644 0.019 -5.854 1.00 14.57 225 GLU C CA 1
ATOM 7277 C C . GLU C 1 227 ? 4.606 -0.835 -5.144 1.00 13.86 225 GLU C C 1
ATOM 7278 O O . GLU C 1 227 ? 3.550 -1.132 -5.715 1.00 14.30 225 GLU C O 1
ATOM 7284 N N . VAL C 1 228 ? 4.901 -1.259 -3.916 1.00 13.12 226 VAL C N 1
ATOM 7285 C CA . VAL C 1 228 ? 3.979 -2.133 -3.196 1.00 13.69 226 VAL C CA 1
ATOM 7286 C C . VAL C 1 228 ? 2.630 -1.452 -3.017 1.00 14.45 226 VAL C C 1
ATOM 7287 O O . VAL C 1 228 ? 1.573 -2.082 -3.159 1.00 16.23 226 VAL C O 1
ATOM 7291 N N . GLN C 1 229 ? 2.643 -0.158 -2.709 1.00 14.31 227 GLN C N 1
ATOM 7292 C CA . GLN C 1 229 ? 1.408 0.593 -2.513 1.00 15.40 227 GLN C CA 1
ATOM 7293 C C . GLN C 1 229 ? 0.997 1.408 -3.732 1.00 16.17 227 GLN C C 1
ATOM 7294 O O . GLN C 1 229 ? -0.207 1.581 -3.976 1.00 18.02 227 GLN C O 1
ATOM 7300 N N . THR C 1 230 ? 1.958 1.878 -4.532 1.00 14.47 228 THR C N 1
ATOM 7301 C CA . THR C 1 230 ? 1.640 2.734 -5.670 1.00 14.61 228 THR C CA 1
ATOM 7302 C C . THR C 1 230 ? 1.344 1.970 -6.953 1.00 16.83 228 THR C C 1
ATOM 7303 O O . THR C 1 230 ? 0.869 2.588 -7.916 1.00 16.62 228 THR C O 1
ATOM 7307 N N . GLY C 1 231 ? 1.605 0.665 -6.996 1.00 16.92 229 GLY C N 1
ATOM 7308 C CA . GLY C 1 231 ? 1.452 -0.130 -8.198 1.00 15.00 229 GLY C CA 1
ATOM 7309 C C . GLY C 1 231 ? 0.028 -0.590 -8.461 1.00 15.42 229 GLY C C 1
ATOM 7310 O O . GLY C 1 231 ? -0.949 -0.017 -7.969 1.00 16.44 229 GLY C O 1
ATOM 7311 N N . MET C 1 232 ? -0.076 -1.632 -9.285 1.00 14.22 230 MET C N 1
ATOM 7312 C CA . MET C 1 232 ? -1.353 -2.247 -9.652 1.00 15.76 230 MET C CA 1
ATOM 7313 C C . MET C 1 232 ? -2.316 -1.263 -10.305 1.00 18.48 230 MET C C 1
ATOM 7314 O O . MET C 1 232 ? -3.532 -1.403 -10.174 1.00 18.83 230 MET C O 1
ATOM 7319 N N . GLY C 1 233 ? -1.789 -0.272 -11.016 1.00 15.46 231 GLY C N 1
ATOM 7320 C CA . GLY C 1 233 ? -2.631 0.640 -11.766 1.00 15.93 231 GLY C CA 1
ATOM 7321 C C . GLY C 1 233 ? -3.269 1.740 -10.946 1.00 18.11 231 GLY C C 1
ATOM 7322 O O . GLY C 1 233 ? -3.984 2.579 -11.516 1.00 17.47 231 GLY C O 1
ATOM 7323 N N . ARG C 1 234 ? -2.993 1.794 -9.640 1.00 15.85 232 ARG C N 1
ATOM 7324 C CA . ARG C 1 234 ? -3.728 2.684 -8.748 1.00 15.62 232 ARG C CA 1
ATOM 7325 C C . ARG C 1 234 ? -3.597 4.146 -9.161 1.00 19.14 232 ARG C C 1
ATOM 7326 O O . ARG C 1 234 ? -4.540 4.927 -8.992 1.00 20.09 232 ARG C O 1
ATOM 7334 N N . THR C 1 235 ? -2.430 4.549 -9.664 1.00 18.24 233 THR C N 1
ATOM 7335 C CA . THR C 1 235 ? -2.187 5.955 -9.971 1.00 20.09 233 THR C CA 1
ATOM 7336 C C . THR C 1 235 ? -2.546 6.336 -11.400 1.00 20.06 233 THR C C 1
ATOM 7337 O O . THR C 1 235 ? -2.295 7.478 -11.798 1.00 20.94 233 THR C O 1
ATOM 7341 N N . GLY C 1 236 ? -3.111 5.428 -12.183 1.00 18.73 234 GLY C N 1
ATOM 7342 C CA . GLY C 1 236 ? -3.417 5.728 -13.568 1.00 18.75 234 GLY C CA 1
ATOM 7343 C C . GLY C 1 236 ? -2.354 5.293 -14.551 1.00 22.06 234 GLY C C 1
ATOM 7344 O O . GLY C 1 236 ? -2.513 5.516 -15.756 1.00 24.52 234 GLY C O 1
ATOM 7345 N N . ALA C 1 237 ? -1.267 4.694 -14.072 1.00 19.27 235 ALA C N 1
ATOM 7346 C CA . ALA C 1 237 ? -0.371 3.893 -14.885 1.00 20.16 235 ALA C CA 1
ATOM 7347 C C . ALA C 1 237 ? -0.161 2.620 -14.092 1.00 18.05 235 ALA C C 1
ATOM 7348 O O . ALA C 1 237 ? -0.376 2.619 -12.879 1.00 19.44 235 ALA C O 1
ATOM 7350 N N . PHE C 1 238 ? 0.242 1.536 -14.757 1.00 17.20 236 PHE C N 1
ATOM 7351 C CA . PHE C 1 238 ? 0.373 0.288 -14.010 1.00 15.42 236 PHE C CA 1
ATOM 7352 C C . PHE C 1 238 ? 1.376 0.434 -12.877 1.00 16.97 236 PHE C C 1
ATOM 7353 O O . PHE C 1 238 ? 1.076 0.121 -11.716 1.00 16.83 236 PHE C O 1
ATOM 7361 N N . PHE C 1 239 ? 2.574 0.909 -13.197 1.00 16.96 237 PHE C N 1
ATOM 7362 C CA . PHE C 1 239 ? 3.559 1.301 -12.201 1.00 14.54 237 PHE C CA 1
ATOM 7363 C C . PHE C 1 239 ? 3.546 2.819 -12.120 1.00 15.99 237 PHE C C 1
ATOM 7364 O O . PHE C 1 239 ? 3.571 3.494 -13.158 1.00 18.25 237 PHE C O 1
ATOM 7372 N N . ALA C 1 240 ? 3.513 3.360 -10.898 1.00 15.52 238 ALA C N 1
ATOM 7373 C CA . ALA C 1 240 ? 3.498 4.812 -10.756 1.00 17.49 238 ALA C CA 1
ATOM 7374 C C . ALA C 1 240 ? 4.720 5.463 -11.388 1.00 18.07 238 ALA C C 1
ATOM 7375 O O . ALA C 1 240 ? 4.630 6.584 -11.900 1.00 18.76 238 ALA C O 1
ATOM 7377 N N . HIS C 1 241 ? 5.868 4.786 -11.373 1.00 16.35 239 HIS C N 1
ATOM 7378 C CA . HIS C 1 241 ? 7.066 5.398 -11.939 1.00 17.48 239 HIS C CA 1
ATOM 7379 C C . HIS C 1 241 ? 6.972 5.556 -13.449 1.00 19.86 239 HIS C C 1
ATOM 7380 O O . HIS C 1 241 ? 7.763 6.306 -14.028 1.00 18.26 239 HIS C O 1
ATOM 7387 N N . GLN C 1 242 ? 6.028 4.878 -14.101 1.00 16.81 240 GLN C N 1
ATOM 7388 C CA . GLN C 1 242 ? 5.883 5.050 -15.540 1.00 18.79 240 GLN C CA 1
ATOM 7389 C C . GLN C 1 242 ? 5.411 6.457 -15.908 1.00 19.89 240 GLN C C 1
ATOM 7390 O O . GLN C 1 242 ? 5.649 6.894 -17.040 1.00 23.50 240 GLN C O 1
ATOM 7396 N N . HIS C 1 243 ? 4.793 7.189 -14.970 1.00 18.92 241 HIS C N 1
ATOM 7397 C CA . HIS C 1 243 ? 4.442 8.586 -15.237 1.00 21.31 241 HIS C CA 1
ATOM 7398 C C . HIS C 1 243 ? 5.676 9.444 -15.481 1.00 23.83 241 HIS C C 1
ATOM 7399 O O . HIS C 1 243 ? 5.584 10.487 -16.139 1.00 26.21 241 HIS C O 1
ATOM 7406 N N . ASP C 1 244 ? 6.826 9.039 -14.948 1.00 21.97 242 ASP C N 1
ATOM 7407 C CA . ASP C 1 244 ? 8.061 9.805 -15.028 1.00 25.49 242 ASP C CA 1
ATOM 7408 C C . ASP C 1 244 ? 8.969 9.338 -16.152 1.00 24.44 242 ASP C C 1
ATOM 7409 O O . ASP C 1 244 ? 10.063 9.894 -16.308 1.00 25.89 242 ASP C O 1
ATOM 7414 N N . GLY C 1 245 ? 8.569 8.312 -16.900 1.00 21.54 243 GLY C N 1
ATOM 7415 C CA . GLY C 1 245 ? 9.318 7.884 -18.064 1.00 24.40 243 GLY C CA 1
ATOM 7416 C C . GLY C 1 245 ? 10.689 7.325 -17.758 1.00 30.49 243 GLY C C 1
ATOM 7417 O O . GLY C 1 245 ? 11.607 7.475 -18.569 1.00 30.39 243 GLY C O 1
ATOM 7418 N N . ILE C 1 246 ? 10.858 6.693 -16.599 1.00 23.10 244 ILE C N 1
ATOM 7419 C CA . ILE C 1 246 ? 12.120 6.057 -16.249 1.00 24.52 244 ILE C CA 1
ATOM 7420 C C . ILE C 1 246 ? 11.886 4.564 -16.075 1.00 23.74 244 ILE C C 1
ATOM 7421 O O . ILE C 1 246 ? 10.752 4.093 -15.967 1.00 23.52 244 ILE C O 1
ATOM 7426 N N . THR C 1 247 ? 12.983 3.810 -16.061 1.00 22.01 245 THR C N 1
ATOM 7427 C CA . THR C 1 247 ? 12.934 2.401 -15.690 1.00 22.68 245 THR C CA 1
ATOM 7428 C C . THR C 1 247 ? 13.988 2.181 -14.615 1.00 19.29 245 THR C C 1
ATOM 7429 O O . THR C 1 247 ? 15.186 2.454 -14.850 1.00 19.99 245 THR C O 1
ATOM 7433 N N . PRO C 1 248 ? 13.603 1.744 -13.435 1.00 17.02 246 PRO C N 1
ATOM 7434 C CA . PRO C 1 248 ? 14.574 1.480 -12.378 1.00 15.80 246 PRO C CA 1
ATOM 7435 C C . PRO C 1 248 ? 15.280 0.157 -12.648 1.00 15.36 246 PRO C C 1
ATOM 7436 O O . PRO C 1 248 ? 15.006 -0.543 -13.618 1.00 17.79 246 PRO C O 1
ATOM 7440 N N . ASP C 1 249 ? 16.205 -0.179 -11.761 1.00 15.69 247 ASP C N 1
ATOM 7441 C CA . ASP C 1 249 ? 16.872 -1.474 -11.842 1.00 16.16 247 ASP C CA 1
ATOM 7442 C C . ASP C 1 249 ? 16.103 -2.573 -11.139 1.00 16.44 247 ASP C C 1
ATOM 7443 O O . ASP C 1 249 ? 16.226 -3.741 -11.521 1.00 16.58 247 ASP C O 1
ATOM 7448 N N . VAL C 1 250 ? 15.331 -2.219 -10.115 1.00 15.00 248 VAL C N 1
ATOM 7449 C CA . VAL C 1 250 ? 14.565 -3.177 -9.329 1.00 12.48 248 VAL C CA 1
ATOM 7450 C C . VAL C 1 250 ? 13.229 -2.533 -8.991 1.00 12.83 248 VAL C C 1
ATOM 7451 O O . VAL C 1 250 ? 13.173 -1.341 -8.658 1.00 14.05 248 VAL C O 1
ATOM 7455 N N . VAL C 1 251 ? 12.151 -3.324 -9.082 1.00 14.49 249 VAL C N 1
ATOM 7456 C CA . VAL C 1 251 ? 10.814 -2.888 -8.676 1.00 14.20 249 VAL C CA 1
ATOM 7457 C C . VAL C 1 251 ? 10.246 -3.937 -7.737 1.00 15.06 249 VAL C C 1
ATOM 7458 O O . VAL C 1 251 ? 10.322 -5.136 -8.027 1.00 14.89 249 VAL C O 1
ATOM 7462 N N . THR C 1 252 ? 9.668 -3.497 -6.626 1.00 13.51 250 THR C N 1
ATOM 7463 C CA . THR C 1 252 ? 8.994 -4.418 -5.725 1.00 13.56 250 THR C CA 1
ATOM 7464 C C . THR C 1 252 ? 7.491 -4.150 -5.726 1.00 14.58 250 THR C C 1
ATOM 7465 O O . THR C 1 252 ? 7.042 -3.012 -5.892 1.00 14.18 250 THR C O 1
ATOM 7469 N N . LEU C 1 253 ? 6.748 -5.234 -5.613 1.00 14.46 251 LEU C N 1
ATOM 7470 C CA . LEU C 1 253 ? 5.272 -5.188 -5.624 1.00 15.51 251 LEU C CA 1
ATOM 7471 C C . LEU C 1 253 ? 4.740 -6.145 -4.551 1.00 13.32 251 LEU C C 1
ATOM 7472 O O . LEU C 1 253 ? 5.379 -7.094 -4.273 1.00 13.66 251 LEU C O 1
ATOM 7477 N N . ALA C 1 254 ? 3.580 -5.809 -4.001 1.00 14.16 252 ALA C N 1
ATOM 7478 C CA . ALA C 1 254 ? 2.805 -6.673 -3.087 1.00 12.84 252 ALA C CA 1
ATOM 7479 C C . ALA C 1 254 ? 1.413 -6.051 -2.944 1.00 15.19 252 ALA C C 1
ATOM 7480 O O . ALA C 1 254 ? 0.907 -5.611 -3.917 1.00 13.90 252 ALA C O 1
ATOM 7506 N N . GLY C 1 256 ? -1.873 -5.036 -3.408 1.00 13.86 254 GLY C N 1
ATOM 7507 C CA . GLY C 1 256 ? -2.910 -5.392 -4.398 1.00 14.82 254 GLY C CA 1
ATOM 7508 C C . GLY C 1 256 ? -2.544 -6.422 -5.466 1.00 16.09 254 GLY C C 1
ATOM 7509 O O . GLY C 1 256 ? -3.419 -6.830 -6.156 1.00 16.01 254 GLY C O 1
ATOM 7510 N N . LEU C 1 257 ? -1.290 -6.872 -5.536 1.00 13.82 255 LEU C N 1
ATOM 7511 C CA . LEU C 1 257 ? -0.853 -7.820 -6.592 1.00 13.81 255 LEU C CA 1
ATOM 7512 C C . LEU C 1 257 ? -1.762 -9.052 -6.691 1.00 15.65 255 LEU C C 1
ATOM 7513 O O . LEU C 1 257 ? -2.069 -9.468 -7.784 1.00 17.25 255 LEU C O 1
ATOM 7518 N N . GLY C 1 258 ? -2.171 -9.598 -5.553 1.00 14.21 256 GLY C N 1
ATOM 7519 C CA . GLY C 1 258 ? -3.033 -10.764 -5.569 1.00 16.07 256 GLY C CA 1
ATOM 7520 C C . GLY C 1 258 ? -4.493 -10.467 -5.313 1.00 16.20 256 GLY C C 1
ATOM 7521 O O . GLY C 1 258 ? -5.258 -11.403 -5.057 1.00 17.78 256 GLY C O 1
ATOM 7522 N N . GLY C 1 259 ? -4.901 -9.202 -5.361 1.00 16.54 257 GLY C N 1
ATOM 7523 C CA . GLY C 1 259 ? -6.284 -8.872 -5.090 1.00 20.21 257 GLY C CA 1
ATOM 7524 C C . GLY C 1 259 ? -6.752 -9.239 -3.705 1.00 20.43 257 GLY C C 1
ATOM 7525 O O . GLY C 1 259 ? -7.961 -9.323 -3.468 1.00 21.09 257 GLY C O 1
ATOM 7526 N N . GLY C 1 260 ? -5.832 -9.449 -2.770 1.00 17.36 258 GLY C N 1
ATOM 7527 C CA . GLY C 1 260 ? -6.223 -9.961 -1.473 1.00 17.67 258 GLY C CA 1
ATOM 7528 C C . GLY C 1 260 ? -5.417 -11.178 -1.070 1.00 16.84 258 GLY C C 1
ATOM 7529 O O . GLY C 1 260 ? -5.074 -11.328 0.109 1.00 20.47 258 GLY C O 1
ATOM 7530 N N . LEU C 1 261 ? -5.086 -12.036 -2.029 1.00 16.69 259 LEU C N 1
ATOM 7531 C CA . LEU C 1 261 ? -4.284 -13.214 -1.723 1.00 15.92 259 LEU C CA 1
ATOM 7532 C C . LEU C 1 261 ? -2.833 -12.797 -1.476 1.00 16.85 259 LEU C C 1
ATOM 7533 O O . LEU C 1 261 ? -2.326 -11.915 -2.164 1.00 14.84 259 LEU C O 1
ATOM 7538 N N . PRO C 1 262 ? -2.144 -13.405 -0.507 1.00 15.73 260 PRO C N 1
ATOM 7539 C CA . PRO C 1 262 ? -0.780 -12.948 -0.171 1.00 15.23 260 PRO C CA 1
ATOM 7540 C C . PRO C 1 262 ? 0.218 -13.312 -1.261 1.00 14.15 260 PRO C C 1
ATOM 7541 O O . PRO C 1 262 ? 0.465 -14.496 -1.528 1.00 15.33 260 PRO C O 1
ATOM 7545 N N . ILE C 1 263 ? 0.800 -12.283 -1.873 1.00 13.13 261 ILE C N 1
ATOM 7546 C CA . ILE C 1 263 ? 1.833 -12.460 -2.893 1.00 14.95 261 ILE C CA 1
ATOM 7547 C C . ILE C 1 263 ? 2.608 -11.154 -3.019 1.00 14.60 261 ILE C C 1
ATOM 7548 O O . ILE C 1 263 ? 2.043 -10.057 -2.887 1.00 15.99 261 ILE C O 1
ATOM 7553 N N . GLY C 1 264 ? 3.917 -11.286 -3.255 1.00 13.06 262 GLY C N 1
ATOM 7554 C CA . GLY C 1 264 ? 4.770 -10.151 -3.530 1.00 13.82 262 GLY C CA 1
ATOM 7555 C C . GLY C 1 264 ? 5.730 -10.540 -4.634 1.00 12.65 262 GLY C C 1
ATOM 7556 O O . GLY C 1 264 ? 5.844 -11.721 -4.978 1.00 13.84 262 GLY C O 1
ATOM 7557 N N . ALA C 1 265 ? 6.408 -9.542 -5.193 1.00 12.83 263 ALA C N 1
ATOM 7558 C CA . ALA C 1 265 ? 7.311 -9.816 -6.298 1.00 12.66 263 ALA C CA 1
ATOM 7559 C C . ALA C 1 265 ? 8.452 -8.820 -6.307 1.00 14.78 263 ALA C C 1
ATOM 7560 O O . ALA C 1 265 ? 8.278 -7.635 -5.985 1.00 13.31 263 ALA C O 1
ATOM 7562 N N . CYS C 1 266 ? 9.620 -9.309 -6.716 1.00 14.02 264 CYS C N 1
ATOM 7563 C CA . CYS C 1 266 ? 10.774 -8.455 -6.947 1.00 14.51 264 CYS C CA 1
ATOM 7564 C C . CYS C 1 266 ? 11.170 -8.638 -8.402 1.00 15.42 264 CYS C C 1
ATOM 7565 O O . CYS C 1 266 ? 11.472 -9.758 -8.823 1.00 15.80 264 CYS C O 1
ATOM 7568 N N . LEU C 1 267 ? 11.122 -7.552 -9.175 1.00 13.42 265 LEU C N 1
ATOM 7569 C CA . LEU C 1 267 ? 11.516 -7.561 -10.578 1.00 16.28 265 LEU C CA 1
ATOM 7570 C C . LEU C 1 267 ? 12.863 -6.874 -10.679 1.00 17.13 265 LEU C C 1
ATOM 7571 O O . LEU C 1 267 ? 13.064 -5.810 -10.085 1.00 16.27 265 LEU C O 1
ATOM 7576 N N . ALA C 1 268 ? 13.784 -7.468 -11.431 1.00 14.92 266 ALA C N 1
ATOM 7577 C CA . ALA C 1 268 ? 15.089 -6.846 -11.613 1.00 17.48 266 ALA C CA 1
ATOM 7578 C C . ALA C 1 268 ? 15.425 -6.797 -13.093 1.00 17.46 266 ALA C C 1
ATOM 7579 O O . ALA C 1 268 ? 15.126 -7.733 -13.835 1.00 17.42 266 ALA C O 1
ATOM 7581 N N . VAL C 1 269 ? 16.050 -5.698 -13.506 1.00 16.68 267 VAL C N 1
ATOM 7582 C CA . VAL C 1 269 ? 16.251 -5.356 -14.906 1.00 18.89 267 VAL C CA 1
ATOM 7583 C C . VAL C 1 269 ? 17.743 -5.357 -15.206 1.00 19.33 267 VAL C C 1
ATOM 7584 O O . VAL C 1 269 ? 18.542 -4.840 -14.418 1.00 21.90 267 VAL C O 1
ATOM 7588 N N . GLY C 1 270 ? 18.116 -5.917 -16.358 1.00 21.41 268 GLY C N 1
ATOM 7589 C CA . GLY C 1 270 ? 19.490 -5.857 -16.807 1.00 22.95 268 GLY C CA 1
ATOM 7590 C C . GLY C 1 270 ? 20.433 -6.653 -15.926 1.00 22.29 268 GLY C C 1
ATOM 7591 O O . GLY C 1 270 ? 20.101 -7.739 -15.444 1.00 23.65 268 GLY C O 1
ATOM 7592 N N . PRO C 1 271 ? 21.635 -6.126 -15.688 1.00 23.25 269 PRO C N 1
ATOM 7593 C CA . PRO C 1 271 ? 22.596 -6.872 -14.854 1.00 22.91 269 PRO C CA 1
ATOM 7594 C C . PRO C 1 271 ? 22.043 -7.265 -13.493 1.00 22.86 269 PRO C C 1
ATOM 7595 O O . PRO C 1 271 ? 22.384 -8.335 -12.969 1.00 22.83 269 PRO C O 1
ATOM 7599 N N . ALA C 1 272 ? 21.174 -6.432 -12.911 1.00 22.37 270 ALA C N 1
ATOM 7600 C CA . ALA C 1 272 ? 20.591 -6.758 -11.614 1.00 19.90 270 ALA C CA 1
ATOM 7601 C C . ALA C 1 272 ? 19.808 -8.065 -11.654 1.00 20.48 270 ALA C C 1
ATOM 7602 O O . ALA C 1 272 ? 19.713 -8.758 -10.634 1.00 20.14 270 ALA C O 1
ATOM 7604 N N . ALA C 1 273 ? 19.250 -8.421 -12.815 1.00 18.48 271 ALA C N 1
ATOM 7605 C CA . ALA C 1 273 ? 18.459 -9.643 -12.941 1.00 18.20 271 ALA C CA 1
ATOM 7606 C C . ALA C 1 273 ? 19.314 -10.896 -12.826 1.00 20.02 271 ALA C C 1
ATOM 7607 O O . ALA C 1 273 ? 18.781 -11.985 -12.583 1.00 20.28 271 ALA C O 1
ATOM 7609 N N . GLU C 1 274 ? 20.626 -10.762 -12.980 1.00 20.99 272 GLU C N 1
ATOM 7610 C CA . GLU C 1 274 ? 21.524 -11.906 -12.980 1.00 22.71 272 GLU C CA 1
ATOM 7611 C C . GLU C 1 274 ? 22.245 -12.112 -11.650 1.00 22.46 272 GLU C C 1
ATOM 7612 O O . GLU C 1 274 ? 22.991 -13.089 -11.511 1.00 26.00 272 GLU C O 1
ATOM 7618 N N . LEU C 1 275 ? 22.033 -11.229 -10.669 1.00 21.15 273 LEU C N 1
ATOM 7619 C CA . LEU C 1 275 ? 22.808 -11.288 -9.431 1.00 21.72 273 LEU C CA 1
ATOM 7620 C C . LEU C 1 275 ? 22.473 -12.521 -8.601 1.00 20.93 273 LEU C C 1
ATOM 7621 O O . LEU C 1 275 ? 23.373 -13.167 -8.050 1.00 21.86 273 LEU C O 1
ATOM 7626 N N . LEU C 1 276 ? 21.194 -12.862 -8.471 1.00 21.50 274 LEU C N 1
ATOM 7627 C CA . LEU C 1 276 ? 20.834 -14.022 -7.673 1.00 22.17 274 LEU C CA 1
ATOM 7628 C C . LEU C 1 276 ? 21.142 -15.284 -8.470 1.00 22.02 274 LEU C C 1
ATOM 7629 O O . LEU C 1 276 ? 20.611 -15.480 -9.570 1.00 28.17 274 LEU C O 1
ATOM 7634 N N . THR C 1 277 ? 21.999 -16.130 -7.925 1.00 21.42 275 THR C N 1
ATOM 7635 C CA . THR C 1 277 ? 22.390 -17.386 -8.533 1.00 23.70 275 THR C CA 1
ATOM 7636 C C . THR C 1 277 ? 21.849 -18.539 -7.699 1.00 21.18 275 THR C C 1
ATOM 7637 O O . THR C 1 277 ? 21.330 -18.328 -6.596 1.00 21.08 275 THR C O 1
ATOM 7641 N N . PRO C 1 278 ? 21.920 -19.773 -8.202 1.00 21.42 276 PRO C N 1
ATOM 7642 C CA . PRO C 1 278 ? 21.225 -20.873 -7.522 1.00 20.48 276 PRO C CA 1
ATOM 7643 C C . PRO C 1 278 ? 21.678 -21.054 -6.082 1.00 21.98 276 PRO C C 1
ATOM 7644 O O . PRO C 1 278 ? 22.874 -21.072 -5.782 1.00 25.33 276 PRO C O 1
ATOM 7648 N N . GLY C 1 279 ? 20.696 -21.168 -5.186 1.00 20.03 277 GLY C N 1
ATOM 7649 C CA . GLY C 1 279 ? 20.937 -21.386 -3.782 1.00 20.13 277 GLY C CA 1
ATOM 7650 C C . GLY C 1 279 ? 21.023 -20.132 -2.938 1.00 23.07 277 GLY C C 1
ATOM 7651 O O . GLY C 1 279 ? 21.085 -20.242 -1.711 1.00 24.74 277 GLY C O 1
ATOM 7652 N N . LEU C 1 280 ? 21.014 -18.948 -3.547 1.00 19.11 278 LEU C N 1
ATOM 7653 C CA . LEU C 1 280 ? 21.284 -17.732 -2.783 1.00 20.83 278 LEU C CA 1
ATOM 7654 C C . LEU C 1 280 ? 20.046 -17.104 -2.155 1.00 20.25 278 LEU C C 1
ATOM 7655 O O . LEU C 1 280 ? 20.187 -16.246 -1.276 1.00 20.34 278 LEU C O 1
ATOM 7660 N N . HIS C 1 281 ? 18.848 -17.494 -2.580 1.00 17.42 279 HIS C N 1
ATOM 7661 C CA . HIS C 1 281 ? 17.642 -16.953 -1.972 1.00 16.81 279 HIS C CA 1
ATOM 7662 C C . HIS C 1 281 ? 16.472 -17.864 -2.311 1.00 16.03 279 HIS C C 1
ATOM 7663 O O . HIS C 1 281 ? 16.521 -18.632 -3.272 1.00 18.60 279 HIS C O 1
ATOM 7670 N N . GLY C 1 282 ? 15.418 -17.752 -1.517 1.00 16.29 280 GLY C N 1
ATOM 7671 C CA . GLY C 1 282 ? 14.223 -18.549 -1.742 1.00 15.31 280 GLY C CA 1
ATOM 7672 C C . GLY C 1 282 ? 13.160 -18.186 -0.730 1.00 17.60 280 GLY C C 1
ATOM 7673 O O . GLY C 1 282 ? 13.425 -17.509 0.266 1.00 17.85 280 GLY C O 1
ATOM 7674 N N . SER C 1 283 ? 11.940 -18.660 -1.004 1.00 14.30 281 SER C N 1
ATOM 7675 C CA . SER C 1 283 ? 10.812 -18.551 -0.086 1.00 14.02 281 SER C CA 1
ATOM 7676 C C . SER C 1 283 ? 9.886 -19.725 -0.369 1.00 13.99 281 SER C C 1
ATOM 7677 O O . SER C 1 283 ? 9.470 -19.910 -1.518 1.00 16.70 281 SER C O 1
ATOM 7680 N N . THR C 1 284 ? 9.560 -20.516 0.659 1.00 14.71 282 THR C N 1
ATOM 7681 C CA . THR C 1 284 ? 8.823 -21.764 0.424 1.00 14.45 282 THR C CA 1
ATOM 7682 C C . THR C 1 284 ? 7.560 -21.543 -0.403 1.00 14.35 282 THR C C 1
ATOM 7683 O O . THR C 1 284 ? 7.331 -22.242 -1.401 1.00 14.87 282 THR C O 1
ATOM 7687 N N . PHE C 1 285 ? 6.719 -20.584 0.004 1.00 14.41 283 PHE C N 1
ATOM 7688 C CA . PHE C 1 285 ? 5.436 -20.361 -0.659 1.00 14.04 283 PHE C CA 1
ATOM 7689 C C . PHE C 1 285 ? 5.548 -19.493 -1.910 1.00 16.34 283 PHE C C 1
ATOM 7690 O O . PHE C 1 285 ? 4.537 -19.289 -2.593 1.00 15.71 283 PHE C O 1
ATOM 7698 N N . GLY C 1 286 ? 6.726 -18.961 -2.221 1.00 14.17 284 GLY C N 1
ATOM 7699 C CA . GLY C 1 286 ? 6.861 -18.026 -3.324 1.00 14.77 284 GLY C CA 1
ATOM 7700 C C . GLY C 1 286 ? 6.424 -18.585 -4.664 1.00 15.61 284 GLY C C 1
ATOM 7701 O O . GLY C 1 286 ? 6.835 -19.682 -5.056 1.00 15.80 284 GLY C O 1
ATOM 7702 N N . GLY C 1 287 ? 5.574 -17.836 -5.360 1.00 14.11 285 GLY C N 1
ATOM 7703 C CA . GLY C 1 287 ? 5.153 -18.229 -6.692 1.00 14.80 285 GLY C CA 1
ATOM 7704 C C . GLY C 1 287 ? 4.166 -19.368 -6.727 1.00 16.73 285 GLY C C 1
ATOM 7705 O O . GLY C 1 287 ? 3.972 -19.982 -7.787 1.00 18.42 285 GLY C O 1
ATOM 7706 N N . ASN C 1 288 ? 3.506 -19.657 -5.613 1.00 15.77 286 ASN C N 1
ATOM 7707 C CA . ASN C 1 288 ? 2.654 -20.831 -5.591 1.00 17.93 286 ASN C CA 1
ATOM 7708 C C . ASN C 1 288 ? 1.465 -20.642 -6.529 1.00 16.78 286 ASN C C 1
ATOM 7709 O O . ASN C 1 288 ? 1.027 -19.515 -6.780 1.00 16.50 286 ASN C O 1
ATOM 7714 N N . PRO C 1 289 ? 0.944 -21.738 -7.079 1.00 16.54 287 PRO C N 1
ATOM 7715 C CA . PRO C 1 289 ? -0.052 -21.602 -8.152 1.00 15.33 287 PRO C CA 1
ATOM 7716 C C . PRO C 1 289 ? -1.311 -20.853 -7.762 1.00 16.13 287 PRO C C 1
ATOM 7717 O O . PRO C 1 289 ? -1.877 -20.142 -8.606 1.00 16.95 287 PRO C O 1
ATOM 7721 N N . VAL C 1 290 ? -1.797 -21.025 -6.529 1.00 15.33 288 VAL C N 1
ATOM 7722 C CA . VAL C 1 290 ? -3.077 -20.428 -6.150 1.00 15.64 288 VAL C CA 1
ATOM 7723 C C . VAL C 1 290 ? -2.957 -18.911 -6.054 1.00 16.21 288 VAL C C 1
ATOM 7724 O O . VAL C 1 290 ? -3.792 -18.166 -6.582 1.00 16.57 288 VAL C O 1
ATOM 7728 N N . CYS C 1 291 ? -1.909 -18.427 -5.396 1.00 15.45 289 CYS C N 1
ATOM 7729 C CA . CYS C 1 291 ? -1.751 -16.984 -5.297 1.00 15.12 289 CYS C CA 1
ATOM 7730 C C . CYS C 1 291 ? -1.381 -16.376 -6.647 1.00 15.83 289 CYS C C 1
ATOM 7731 O O . CYS C 1 291 ? -1.857 -15.288 -6.985 1.00 15.34 289 CYS C O 1
ATOM 7734 N N . ALA C 1 292 ? -0.579 -17.075 -7.456 1.00 14.62 290 ALA C N 1
ATOM 7735 C CA . ALA C 1 292 ? -0.265 -16.545 -8.780 1.00 15.79 290 ALA C CA 1
ATOM 7736 C C . ALA C 1 292 ? -1.505 -16.516 -9.666 1.00 16.57 290 ALA C C 1
ATOM 7737 O O . ALA C 1 292 ? -1.679 -15.583 -10.457 1.00 15.92 290 ALA C O 1
ATOM 7739 N N . ALA C 1 293 ? -2.396 -17.504 -9.526 1.00 15.64 291 ALA C N 1
ATOM 7740 C CA . ALA C 1 293 ? -3.624 -17.482 -10.317 1.00 16.70 291 ALA C CA 1
ATOM 7741 C C . ALA C 1 293 ? -4.491 -16.285 -9.945 1.00 17.96 291 ALA C C 1
ATOM 7742 O O . ALA C 1 293 ? -5.092 -15.644 -10.821 1.00 16.48 291 ALA C O 1
ATOM 7744 N N . ALA C 1 294 ? -4.561 -15.957 -8.649 1.00 16.52 292 ALA C N 1
ATOM 7745 C CA . ALA C 1 294 ? -5.291 -14.770 -8.224 1.00 16.19 292 ALA C CA 1
ATOM 7746 C C . ALA C 1 294 ? -4.703 -13.520 -8.865 1.00 16.37 292 ALA C C 1
ATOM 7747 O O . ALA C 1 294 ? -5.435 -12.672 -9.390 1.00 16.48 292 ALA C O 1
ATOM 7749 N N . ALA C 1 295 ? -3.372 -13.404 -8.856 1.00 14.24 293 ALA C N 1
ATOM 7750 C CA . ALA C 1 295 ? -2.735 -12.215 -9.407 1.00 14.32 293 ALA C CA 1
ATOM 7751 C C . ALA C 1 295 ? -2.979 -12.109 -10.903 1.00 16.38 293 ALA C C 1
ATOM 7752 O O . ALA C 1 295 ? -3.240 -11.013 -11.411 1.00 17.07 293 ALA C O 1
ATOM 7754 N N . LEU C 1 296 ? -2.901 -13.239 -11.619 1.00 16.09 294 LEU C N 1
ATOM 7755 C CA . LEU C 1 296 ? -3.182 -13.231 -13.051 1.00 16.33 294 LEU C CA 1
ATOM 7756 C C . LEU C 1 296 ? -4.597 -12.746 -13.318 1.00 20.97 294 LEU C C 1
ATOM 7757 O O . LEU C 1 296 ? -4.832 -11.996 -14.274 1.00 20.14 294 LEU C O 1
ATOM 7762 N N . ALA C 1 297 ? -5.553 -13.166 -12.480 1.00 17.68 295 ALA C N 1
ATOM 7763 C CA . ALA C 1 297 ? -6.927 -12.698 -12.645 1.00 18.99 295 ALA C CA 1
ATOM 7764 C C . ALA C 1 297 ? -7.021 -11.199 -12.424 1.00 19.19 295 ALA C C 1
ATOM 7765 O O . ALA C 1 297 ? -7.732 -10.499 -13.157 1.00 19.21 295 ALA C O 1
ATOM 7767 N N . VAL C 1 298 ? -6.295 -10.680 -11.431 1.00 17.07 296 VAL C N 1
ATOM 7768 C CA . VAL C 1 298 ? -6.296 -9.241 -11.189 1.00 15.29 296 VAL C CA 1
ATOM 7769 C C . VAL C 1 298 ? -5.804 -8.494 -12.421 1.00 18.70 296 VAL C C 1
ATOM 7770 O O . VAL C 1 298 ? -6.418 -7.513 -12.859 1.00 17.86 296 VAL C O 1
ATOM 7774 N N . LEU C 1 299 ? -4.691 -8.945 -13.000 1.00 18.31 297 LEU C N 1
ATOM 7775 C CA . LEU C 1 299 ? -4.172 -8.275 -14.190 1.00 17.88 297 LEU C CA 1
ATOM 7776 C C . LEU C 1 299 ? -5.174 -8.350 -15.336 1.00 18.22 297 LEU C C 1
ATOM 7777 O O . LEU C 1 299 ? -5.359 -7.371 -16.069 1.00 18.22 297 LEU C O 1
ATOM 7782 N N . ARG C 1 300 ? -5.837 -9.499 -15.496 1.00 18.32 298 ARG C N 1
ATOM 7783 C CA . ARG C 1 300 ? -6.836 -9.645 -16.557 1.00 18.88 298 ARG C CA 1
ATOM 7784 C C . ARG C 1 300 ? -7.988 -8.661 -16.380 1.00 21.38 298 ARG C C 1
ATOM 7785 O O . ARG C 1 300 ? -8.462 -8.070 -17.357 1.00 22.69 298 ARG C O 1
ATOM 7793 N N . VAL C 1 301 ? -8.461 -8.481 -15.146 1.00 18.68 299 VAL C N 1
ATOM 7794 C CA . VAL C 1 301 ? -9.587 -7.585 -14.901 1.00 19.93 299 VAL C CA 1
ATOM 7795 C C . VAL C 1 301 ? -9.175 -6.126 -15.064 1.00 22.45 299 VAL C C 1
ATOM 7796 O O . VAL C 1 301 ? -9.936 -5.312 -15.606 1.00 22.87 299 VAL C O 1
ATOM 7800 N N . LEU C 1 302 ? -7.990 -5.758 -14.559 1.00 20.97 300 LEU C N 1
ATOM 7801 C CA . LEU C 1 302 ? -7.479 -4.407 -14.783 1.00 20.15 300 LEU C CA 1
ATOM 7802 C C . LEU C 1 302 ? -7.524 -4.050 -16.263 1.00 22.08 300 LEU C C 1
ATOM 7803 O O . LEU C 1 302 ? -7.987 -2.968 -16.643 1.00 23.25 300 LEU C O 1
ATOM 7808 N N . ALA C 1 303 ? -7.072 -4.968 -17.116 1.00 21.82 301 ALA C N 1
ATOM 7809 C CA . ALA C 1 303 ? -7.029 -4.691 -18.548 1.00 25.62 301 ALA C CA 1
ATOM 7810 C C . ALA C 1 303 ? -8.424 -4.741 -19.165 1.00 26.51 301 ALA C C 1
ATOM 7811 O O . ALA C 1 303 ? -8.816 -3.834 -19.912 1.00 27.21 301 ALA C O 1
ATOM 7813 N N . SER C 1 304 ? -9.196 -5.785 -18.852 1.00 24.39 302 SER C N 1
ATOM 7814 C CA . SER C 1 304 ? -10.484 -5.978 -19.514 1.00 25.79 302 SER C CA 1
ATOM 7815 C C . SER C 1 304 ? -11.481 -4.885 -19.146 1.00 27.01 302 SER C C 1
ATOM 7816 O O . SER C 1 304 ? -12.292 -4.472 -19.984 1.00 28.24 302 SER C O 1
ATOM 7819 N N . ASP C 1 305 ? -11.448 -4.409 -17.901 1.00 23.68 303 ASP C N 1
ATOM 7820 C CA . ASP C 1 305 ? -12.389 -3.405 -17.424 1.00 23.37 303 ASP C CA 1
ATOM 7821 C C . ASP C 1 305 ? -11.810 -1.998 -17.438 1.00 21.15 303 ASP C C 1
ATOM 7822 O O . ASP C 1 305 ? -12.475 -1.058 -16.976 1.00 22.58 303 ASP C O 1
ATOM 7827 N N . GLY C 1 306 ? -10.602 -1.828 -17.969 1.00 20.86 304 GLY C N 1
ATOM 7828 C CA . GLY C 1 306 ? -10.009 -0.503 -18.097 1.00 21.13 304 GLY C CA 1
ATOM 7829 C C . GLY C 1 306 ? -9.860 0.218 -16.778 1.00 20.40 304 GLY C C 1
ATOM 7830 O O . GLY C 1 306 ? -10.108 1.425 -16.699 1.00 20.58 304 GLY C O 1
ATOM 7831 N N . LEU C 1 307 ? -9.442 -0.496 -15.731 1.00 17.85 305 LEU C N 1
ATOM 7832 C CA . LEU C 1 307 ? -9.451 0.086 -14.396 1.00 18.92 305 LEU C CA 1
ATOM 7833 C C . LEU C 1 307 ? -8.284 1.033 -14.148 1.00 16.38 305 LEU C C 1
ATOM 7834 O O . LEU C 1 307 ? -8.360 1.879 -13.249 1.00 17.71 305 LEU C O 1
ATOM 7839 N N . VAL C 1 308 ? -7.203 0.915 -14.922 1.00 19.89 306 VAL C N 1
ATOM 7840 C CA . VAL C 1 308 ? -6.097 1.855 -14.769 1.00 18.23 306 VAL C CA 1
ATOM 7841 C C . VAL C 1 308 ? -6.536 3.258 -15.176 1.00 17.73 306 VAL C C 1
ATOM 7842 O O . VAL C 1 308 ? -6.349 4.223 -14.432 1.00 18.05 306 VAL C O 1
ATOM 7846 N N . ARG C 1 309 ? -7.193 3.363 -16.324 1.00 18.89 307 ARG C N 1
ATOM 7847 C CA . ARG C 1 309 ? -7.712 4.682 -16.755 1.00 18.70 307 ARG C CA 1
ATOM 7848 C C . ARG C 1 309 ? -8.863 5.099 -15.835 1.00 19.98 307 ARG C C 1
ATOM 7849 O O . ARG C 1 309 ? -9.002 6.241 -15.565 1.00 19.88 307 ARG C O 1
ATOM 7857 N N . ARG C 1 310 ? -9.654 4.141 -15.409 1.00 18.37 308 ARG C N 1
ATOM 7858 C CA . ARG C 1 310 ? -10.737 4.470 -14.486 1.00 20.61 308 ARG C CA 1
ATOM 7859 C C . ARG C 1 310 ? -10.197 5.073 -13.195 1.00 21.26 308 ARG C C 1
ATOM 7860 O O . ARG C 1 310 ? -10.760 6.034 -12.661 1.00 20.40 308 ARG C O 1
ATOM 7868 N N . ALA C 1 311 ? -9.085 4.538 -12.682 1.00 20.36 309 ALA C N 1
ATOM 7869 C CA . ALA C 1 311 ? -8.496 5.114 -11.480 1.00 18.49 309 ALA C CA 1
ATOM 7870 C C . ALA C 1 311 ? -8.037 6.547 -11.714 1.00 18.44 309 ALA C C 1
ATOM 7871 O O . ALA C 1 311 ? -8.203 7.409 -10.847 1.00 18.64 309 ALA C O 1
ATOM 7873 N N . GLU C 1 312 ? -7.452 6.819 -12.883 1.00 20.29 310 GLU C N 1
ATOM 7874 C CA . GLU C 1 312 ? -7.079 8.191 -13.213 1.00 22.63 310 GLU C CA 1
ATOM 7875 C C . GLU C 1 312 ? -8.291 9.113 -13.173 1.00 19.14 310 GLU C C 1
ATOM 7876 O O . GLU C 1 312 ? -8.248 10.188 -12.567 1.00 21.55 310 GLU C O 1
ATOM 7882 N N . VAL C 1 313 ? -9.386 8.685 -13.799 1.00 21.15 311 VAL C N 1
ATOM 7883 C CA . VAL C 1 313 ? -10.561 9.541 -13.947 1.00 19.87 311 VAL C CA 1
ATOM 7884 C C . VAL C 1 313 ? -11.257 9.735 -12.605 1.00 23.81 311 VAL C C 1
ATOM 7885 O O . VAL C 1 313 ? -11.543 10.867 -12.197 1.00 22.47 311 VAL C O 1
ATOM 7889 N N . LEU C 1 314 ? -11.510 8.634 -11.884 1.00 21.72 312 LEU C N 1
ATOM 7890 C CA . LEU C 1 314 ? -12.186 8.740 -10.594 1.00 22.89 312 LEU C CA 1
ATOM 7891 C C . LEU C 1 314 ? -11.347 9.523 -9.595 1.00 20.45 312 LEU C C 1
ATOM 7892 O O . LEU C 1 314 ? -11.883 10.297 -8.791 1.00 22.89 312 LEU C O 1
ATOM 7897 N N . GLY C 1 315 ? -10.024 9.348 -9.632 1.00 21.05 313 GLY C N 1
ATOM 7898 C CA . GLY C 1 315 ? -9.171 10.090 -8.718 1.00 18.61 313 GLY C CA 1
ATOM 7899 C C . GLY C 1 315 ? -9.172 11.588 -8.970 1.00 20.90 313 GLY C C 1
ATOM 7900 O O . GLY C 1 315 ? -9.130 12.382 -8.029 1.00 25.04 313 GLY C O 1
ATOM 7901 N N . LYS C 1 316 ? -9.205 11.989 -10.244 1.00 25.23 314 LYS C N 1
ATOM 7902 C CA . LYS C 1 316 ? -9.254 13.411 -10.576 1.00 25.09 314 LYS C CA 1
ATOM 7903 C C . LYS C 1 316 ? -10.558 14.032 -10.092 1.00 25.73 314 LYS C C 1
ATOM 7904 O O . LYS C 1 316 ? -10.552 15.096 -9.468 1.00 27.12 314 LYS C O 1
ATOM 7910 N N . SER C 1 317 ? -11.682 13.359 -10.354 1.00 24.20 315 SER C N 1
ATOM 7911 C CA . SER C 1 317 ? -12.986 13.850 -9.910 1.00 27.83 315 SER C CA 1
ATOM 7912 C C . SER C 1 317 ? -13.066 13.923 -8.388 1.00 32.41 315 SER C C 1
ATOM 7913 O O . SER C 1 317 ? -13.636 14.870 -7.824 1.00 28.42 315 SER C O 1
ATOM 7916 N N . LEU C 1 318 ? -12.515 12.919 -7.705 1.00 24.65 316 LEU C N 1
ATOM 7917 C CA . LEU C 1 318 ? -12.532 12.916 -6.248 1.00 24.88 316 LEU C CA 1
ATOM 7918 C C . LEU C 1 318 ? -11.684 14.048 -5.684 1.00 24.41 316 LEU C C 1
ATOM 7919 O O . LEU C 1 318 ? -12.101 14.740 -4.746 1.00 25.60 316 LEU C O 1
ATOM 7924 N N . ARG C 1 319 ? -10.482 14.246 -6.228 1.00 23.86 317 ARG C N 1
ATOM 7925 C CA . ARG C 1 319 ? -9.641 15.327 -5.737 1.00 25.66 317 ARG C CA 1
ATOM 7926 C C . ARG C 1 319 ? -10.300 16.680 -5.972 1.00 27.18 317 ARG C C 1
ATOM 7927 O O . ARG C 1 319 ? -10.241 17.561 -5.106 1.00 27.94 317 ARG C O 1
ATOM 7935 N N . HIS C 1 320 ? -10.930 16.859 -7.136 1.00 27.19 318 HIS C N 1
ATOM 7936 C CA . HIS C 1 320 ? -11.565 18.141 -7.431 1.00 32.31 318 HIS C CA 1
ATOM 7937 C C . HIS C 1 320 ? -12.766 18.373 -6.525 1.00 31.46 318 HIS C C 1
ATOM 7938 O O . HIS C 1 320 ? -12.975 19.489 -6.033 1.00 30.80 318 HIS C O 1
ATOM 7945 N N . GLY C 1 321 ? -13.561 17.327 -6.293 1.00 27.54 319 GLY C N 1
ATOM 7946 C CA . GLY C 1 321 ? -14.716 17.464 -5.418 1.00 28.87 319 GLY C CA 1
ATOM 7947 C C . GLY C 1 321 ? -14.331 17.810 -3.992 1.00 31.42 319 GLY C C 1
ATOM 7948 O O . GLY C 1 321 ? -14.986 18.628 -3.344 1.00 29.76 319 GLY C O 1
ATOM 7949 N N . ILE C 1 322 ? -13.264 17.187 -3.482 1.00 26.65 320 ILE C N 1
ATOM 7950 C CA . ILE C 1 322 ? -12.793 17.508 -2.139 1.00 25.36 320 ILE C CA 1
ATOM 7951 C C . ILE C 1 322 ? -12.286 18.942 -2.077 1.00 33.25 320 ILE C C 1
ATOM 7952 O O . ILE C 1 322 ? -12.514 19.656 -1.093 1.00 31.44 320 ILE C O 1
ATOM 7957 N N . GLU C 1 323 ? -11.587 19.385 -3.121 1.00 31.12 321 GLU C N 1
ATOM 7958 C CA . GLU C 1 323 ? -11.083 20.752 -3.133 1.00 31.69 321 GLU C CA 1
ATOM 7959 C C . GLU C 1 323 ? -12.227 21.755 -3.250 1.00 30.32 321 GLU C C 1
ATOM 7960 O O . GLU C 1 323 ? -12.189 22.820 -2.625 1.00 36.87 321 GLU C O 1
ATOM 7966 N N . ALA C 1 324 ? -13.261 21.423 -4.026 1.00 31.61 322 ALA C N 1
ATOM 7967 C CA . ALA C 1 324 ? -14.391 22.333 -4.193 1.00 30.53 322 ALA C CA 1
ATOM 7968 C C . ALA C 1 324 ? -15.147 22.570 -2.889 1.00 38.72 322 ALA C C 1
ATOM 7969 O O . ALA C 1 324 ? -15.879 23.561 -2.783 1.00 38.97 322 ALA C O 1
ATOM 7971 N N . LEU C 1 325 ? -14.987 21.694 -1.891 1.00 34.91 323 LEU C N 1
ATOM 7972 C CA . LEU C 1 325 ? -15.665 21.909 -0.616 1.00 36.06 323 LEU C CA 1
ATOM 7973 C C . LEU C 1 325 ? -15.232 23.213 0.037 1.00 40.74 323 LEU C C 1
ATOM 7974 O O . LEU C 1 325 ? -16.022 23.837 0.757 1.00 40.99 323 LEU C O 1
ATOM 7979 N N . GLY C 1 326 ? -13.996 23.645 -0.209 1.00 39.24 324 GLY C N 1
ATOM 7980 C CA . GLY C 1 326 ? -13.480 24.837 0.438 1.00 38.18 324 GLY C CA 1
ATOM 7981 C C . GLY C 1 326 ? -13.541 24.775 1.944 1.00 43.59 324 GLY C C 1
ATOM 7982 O O . GLY C 1 326 ? -13.707 25.812 2.596 1.00 44.24 324 GLY C O 1
ATOM 7983 N N . HIS C 1 327 ? -13.426 23.582 2.517 1.00 39.57 325 HIS C N 1
ATOM 7984 C CA . HIS C 1 327 ? -13.544 23.441 3.958 1.00 35.70 325 HIS C CA 1
ATOM 7985 C C . HIS C 1 327 ? -12.289 23.980 4.638 1.00 38.82 325 HIS C C 1
ATOM 7986 O O . HIS C 1 327 ? -11.171 23.711 4.186 1.00 42.16 325 HIS C O 1
ATOM 7993 N N . PRO C 1 328 ? -12.440 24.740 5.724 1.00 38.75 326 PRO C N 1
ATOM 7994 C CA . PRO C 1 328 ? -11.267 25.373 6.348 1.00 37.66 326 PRO C CA 1
ATOM 7995 C C . PRO C 1 328 ? -10.265 24.394 6.942 1.00 39.50 326 PRO C C 1
ATOM 7996 O O . PRO C 1 328 ? -9.115 24.786 7.184 1.00 37.43 326 PRO C O 1
ATOM 8000 N N . LEU C 1 329 ? -10.654 23.140 7.191 1.00 35.96 327 LEU C N 1
ATOM 8001 C CA . LEU C 1 329 ? -9.707 22.165 7.718 1.00 38.49 327 LEU C CA 1
ATOM 8002 C C . LEU C 1 329 ? -8.874 21.506 6.622 1.00 35.17 327 LEU C C 1
ATOM 8003 O O . LEU C 1 329 ? -7.815 20.948 6.924 1.00 38.02 327 LEU C O 1
ATOM 8008 N N . ILE C 1 330 ? -9.311 21.571 5.368 1.00 34.87 328 ILE C N 1
ATOM 8009 C CA . ILE C 1 330 ? -8.611 20.925 4.261 1.00 32.96 328 ILE C CA 1
ATOM 8010 C C . ILE C 1 330 ? -7.588 21.908 3.698 1.00 39.86 328 ILE C C 1
ATOM 8011 O O . ILE C 1 330 ? -7.951 22.941 3.128 1.00 38.73 328 ILE C O 1
ATOM 8016 N N . ASP C 1 331 ? -6.303 21.587 3.868 1.00 33.99 329 ASP C N 1
ATOM 8017 C CA . ASP C 1 331 ? -5.245 22.402 3.280 1.00 35.15 329 ASP C CA 1
ATOM 8018 C C . ASP C 1 331 ? -5.145 22.152 1.780 1.00 39.57 329 ASP C C 1
ATOM 8019 O O . ASP C 1 331 ? -5.198 23.092 0.977 1.00 40.78 329 ASP C O 1
ATOM 8024 N N . HIS C 1 332 ? -5.021 20.889 1.383 1.00 32.13 330 HIS C N 1
ATOM 8025 C CA . HIS C 1 332 ? -4.970 20.514 -0.023 1.00 32.25 330 HIS C CA 1
ATOM 8026 C C . HIS C 1 332 ? -5.143 19.003 -0.118 1.00 35.66 330 HIS C C 1
ATOM 8027 O O . HIS C 1 332 ? -5.070 18.288 0.884 1.00 34.97 330 HIS C O 1
ATOM 8034 N N . VAL C 1 333 ? -5.391 18.530 -1.336 1.00 32.33 331 VAL C N 1
ATOM 8035 C CA . VAL C 1 333 ? -5.404 17.108 -1.655 1.00 30.52 331 VAL C CA 1
ATOM 8036 C C . VAL C 1 333 ? -4.190 16.825 -2.524 1.00 35.60 331 VAL C C 1
ATOM 8037 O O . VAL C 1 333 ? -3.794 17.660 -3.346 1.00 34.05 331 VAL C O 1
ATOM 8041 N N . ARG C 1 334 ? -3.595 15.652 -2.346 1.00 28.43 332 ARG C N 1
ATOM 8042 C CA . ARG C 1 334 ? -2.422 15.292 -3.121 1.00 26.25 332 ARG C CA 1
ATOM 8043 C C . ARG C 1 334 ? -2.479 13.812 -3.456 1.00 25.33 332 ARG C C 1
ATOM 8044 O O . ARG C 1 334 ? -3.305 13.058 -2.931 1.00 24.98 332 ARG C O 1
ATOM 8052 N N . GLY C 1 335 ? -1.597 13.403 -4.355 1.00 23.20 333 GLY C N 1
ATOM 8053 C CA . GLY C 1 335 ? -1.570 12.022 -4.790 1.00 23.05 333 GLY C CA 1
ATOM 8054 C C . GLY C 1 335 ? -1.850 11.899 -6.268 1.00 25.37 333 GLY C C 1
ATOM 8055 O O . GLY C 1 335 ? -1.732 12.876 -7.018 1.00 27.10 333 GLY C O 1
ATOM 8056 N N . ARG C 1 336 ? -2.232 10.707 -6.704 1.00 21.00 334 ARG C N 1
ATOM 8057 C CA . ARG C 1 336 ? -2.469 10.457 -8.113 1.00 23.18 334 ARG C CA 1
ATOM 8058 C C . ARG C 1 336 ? -3.402 9.267 -8.243 1.00 22.66 334 ARG C C 1
ATOM 8059 O O . ARG C 1 336 ? -3.263 8.275 -7.513 1.00 21.18 334 ARG C O 1
ATOM 8067 N N . GLY C 1 337 ? -4.341 9.367 -9.179 1.00 19.77 335 GLY C N 1
ATOM 8068 C CA . GLY C 1 337 ? -5.346 8.330 -9.323 1.00 20.20 335 GLY C CA 1
ATOM 8069 C C . GLY C 1 337 ? -6.054 8.088 -8.009 1.00 20.07 335 GLY C C 1
ATOM 8070 O O . GLY C 1 337 ? -6.476 9.023 -7.315 1.00 20.35 335 GLY C O 1
ATOM 8071 N N . LEU C 1 338 ? -6.145 6.814 -7.633 1.00 17.81 336 LEU C N 1
ATOM 8072 C CA . LEU C 1 338 ? -6.855 6.413 -6.424 1.00 18.77 336 LEU C CA 1
ATOM 8073 C C . LEU C 1 338 ? -5.913 6.126 -5.250 1.00 18.48 336 LEU C C 1
ATOM 8074 O O . LEU C 1 338 ? -6.186 5.239 -4.434 1.00 17.27 336 LEU C O 1
ATOM 8079 N N . LEU C 1 339 ? -4.811 6.864 -5.150 1.00 17.77 337 LEU C N 1
ATOM 8080 C CA . LEU C 1 339 ? -4.028 6.977 -3.928 1.00 17.43 337 LEU C CA 1
ATOM 8081 C C . LEU C 1 339 ? -4.009 8.460 -3.604 1.00 19.83 337 LEU C C 1
ATOM 8082 O O . LEU C 1 339 ? -3.361 9.241 -4.306 1.00 18.54 337 LEU C O 1
ATOM 8087 N N . LEU C 1 340 ? -4.734 8.858 -2.564 1.00 19.44 338 LEU C N 1
ATOM 8088 C CA . LEU C 1 340 ? -4.951 10.269 -2.290 1.00 20.15 338 LEU C CA 1
ATOM 8089 C C . LEU C 1 340 ? -4.732 10.554 -0.817 1.00 18.30 338 LEU C C 1
ATOM 8090 O O . LEU C 1 340 ? -5.061 9.729 0.048 1.00 21.25 338 LEU C O 1
ATOM 8095 N N . GLY C 1 341 ? -4.176 11.725 -0.543 1.00 20.51 339 GLY C N 1
ATOM 8096 C CA . GLY C 1 341 ? -4.044 12.207 0.812 1.00 19.42 339 GLY C CA 1
ATOM 8097 C C . GLY C 1 341 ? -4.792 13.513 0.960 1.00 27.17 339 GLY C C 1
ATOM 8098 O O . GLY C 1 341 ? -4.636 14.415 0.132 1.00 25.72 339 GLY C O 1
ATOM 8099 N N . ILE C 1 342 ? -5.632 13.617 1.980 1.00 26.06 340 ILE C N 1
ATOM 8100 C CA . ILE C 1 342 ? -6.293 14.874 2.316 1.00 24.21 340 ILE C CA 1
ATOM 8101 C C . ILE C 1 342 ? -5.461 15.505 3.422 1.00 24.91 340 ILE C C 1
ATOM 8102 O O . ILE C 1 342 ? -5.477 15.056 4.572 1.00 24.59 340 ILE C O 1
ATOM 8107 N N . ALA C 1 343 ? -4.693 16.533 3.071 1.00 29.07 341 ALA C N 1
ATOM 8108 C CA . ALA C 1 343 ? -3.837 17.190 4.044 1.00 25.49 341 ALA C CA 1
ATOM 8109 C C . ALA C 1 343 ? -4.652 18.228 4.803 1.00 31.62 341 ALA C C 1
ATOM 8110 O O . ALA C 1 343 ? -5.352 19.041 4.192 1.00 34.00 341 ALA C O 1
ATOM 8112 N N . LEU C 1 344 ? -4.561 18.197 6.128 1.00 30.33 342 LEU C N 1
ATOM 8113 C CA . LEU C 1 344 ? -5.385 19.035 6.986 1.00 37.33 342 LEU C CA 1
ATOM 8114 C C . LEU C 1 344 ? -4.581 20.205 7.539 1.00 36.14 342 LEU C C 1
ATOM 8115 O O . LEU C 1 344 ? -3.361 20.129 7.703 1.00 34.54 342 LEU C O 1
ATOM 8120 N N . THR C 1 345 ? -5.287 21.294 7.846 1.00 39.09 343 THR C N 1
ATOM 8121 C CA . THR C 1 345 ? -4.652 22.464 8.437 1.00 38.39 343 THR C CA 1
ATOM 8122 C C . THR C 1 345 ? -4.384 22.303 9.926 1.00 36.73 343 THR C C 1
ATOM 8123 O O . THR C 1 345 ? -3.713 23.160 10.512 1.00 41.38 343 THR C O 1
ATOM 8127 N N . ALA C 1 346 ? -4.889 21.242 10.547 1.00 35.56 344 ALA C N 1
ATOM 8128 C CA . ALA C 1 346 ? -4.684 20.984 11.964 1.00 34.65 344 ALA C CA 1
ATOM 8129 C C . ALA C 1 346 ? -4.653 19.477 12.163 1.00 33.18 344 ALA C C 1
ATOM 8130 O O . ALA C 1 346 ? -5.216 18.731 11.354 1.00 35.52 344 ALA C O 1
ATOM 8132 N N . PRO C 1 347 ? -3.992 18.993 13.225 1.00 36.47 345 PRO C N 1
ATOM 8133 C CA . PRO C 1 347 ? -3.817 17.529 13.392 1.00 36.77 345 PRO C CA 1
ATOM 8134 C C . PRO C 1 347 ? -5.052 16.820 13.938 1.00 32.58 345 PRO C C 1
ATOM 8135 O O . PRO C 1 347 ? -5.077 16.297 15.051 1.00 40.04 345 PRO C O 1
ATOM 8139 N N . HIS C 1 348 ? -6.104 16.770 13.123 1.00 32.95 346 HIS C N 1
ATOM 8140 C CA . HIS C 1 348 ? -7.360 16.129 13.494 1.00 37.43 346 HIS C CA 1
ATOM 8141 C C . HIS C 1 348 ? -7.641 14.875 12.676 1.00 31.19 346 HIS C C 1
ATOM 8142 O O . HIS C 1 348 ? -8.791 14.431 12.605 1.00 29.92 346 HIS C O 1
ATOM 8149 N N . ALA C 1 349 ? -6.611 14.290 12.062 1.00 28.92 347 ALA C N 1
ATOM 8150 C CA . ALA C 1 349 ? -6.841 13.175 11.150 1.00 28.35 347 ALA C CA 1
ATOM 8151 C C . ALA C 1 349 ? -7.357 11.939 11.878 1.00 25.39 347 ALA C C 1
ATOM 8152 O O . ALA C 1 349 ? -8.210 11.219 11.346 1.00 25.55 347 ALA C O 1
ATOM 8154 N N . LYS C 1 350 ? -6.842 11.659 13.079 1.00 26.39 348 LYS C N 1
ATOM 8155 C CA . LYS C 1 350 ? -7.295 10.467 13.791 1.00 27.31 348 LYS C CA 1
ATOM 8156 C C . LYS C 1 350 ? -8.740 10.612 14.250 1.00 30.38 348 LYS C C 1
ATOM 8157 O O . LYS C 1 350 ? -9.534 9.672 14.128 1.00 28.57 348 LYS C O 1
ATOM 8163 N N . ASP C 1 351 ? -9.104 11.785 14.771 1.00 30.01 349 ASP C N 1
ATOM 8164 C CA . ASP C 1 351 ? -10.504 12.032 15.098 1.00 30.11 349 ASP C CA 1
ATOM 8165 C C . ASP C 1 351 ? -11.378 11.964 13.851 1.00 28.07 349 ASP C C 1
ATOM 8166 O O . ASP C 1 351 ? -12.491 11.429 13.893 1.00 26.62 349 ASP C O 1
ATOM 8171 N N . ALA C 1 352 ? -10.889 12.496 12.724 1.00 24.76 350 ALA C N 1
ATOM 8172 C CA . ALA C 1 352 ? -11.641 12.409 11.476 1.00 27.02 350 ALA C CA 1
ATOM 8173 C C . ALA C 1 352 ? -11.780 10.970 10.991 1.00 23.90 350 ALA C C 1
ATOM 8174 O O . ALA C 1 352 ? -12.788 10.620 10.369 1.00 24.38 350 ALA C O 1
ATOM 8176 N N . GLU C 1 353 ? -10.768 10.136 11.228 1.00 26.19 351 GLU C N 1
ATOM 8177 C CA . GLU C 1 353 ? -10.908 8.726 10.898 1.00 24.16 351 GLU C CA 1
ATOM 8178 C C . GLU C 1 353 ? -12.083 8.122 11.652 1.00 24.77 351 GLU C C 1
ATOM 8179 O O . GLU C 1 353 ? -12.888 7.385 11.076 1.00 23.18 351 GLU C O 1
ATOM 8185 N N . ALA C 1 354 ? -12.213 8.466 12.936 1.00 24.90 352 ALA C N 1
ATOM 8186 C CA . ALA C 1 354 ? -13.302 7.928 13.746 1.00 26.16 352 ALA C CA 1
ATOM 8187 C C . ALA C 1 354 ? -14.655 8.488 13.314 1.00 25.08 352 ALA C C 1
ATOM 8188 O O . ALA C 1 354 ? -15.624 7.735 13.174 1.00 24.14 352 ALA C O 1
ATOM 8190 N N . THR C 1 355 ? -14.747 9.802 13.082 1.00 26.02 353 THR C N 1
ATOM 8191 C CA . THR C 1 355 ? -16.026 10.358 12.644 1.00 25.87 353 THR C CA 1
ATOM 8192 C C . THR C 1 355 ? -16.405 9.893 11.241 1.00 26.29 353 THR C C 1
ATOM 8193 O O . THR C 1 355 ? -17.592 9.709 10.950 1.00 25.09 353 THR C O 1
ATOM 8197 N N . ALA C 1 356 ? -15.422 9.687 10.358 1.00 24.17 354 ALA C N 1
ATOM 8198 C CA . ALA C 1 356 ? -15.732 9.130 9.048 1.00 22.87 354 ALA C CA 1
ATOM 8199 C C . ALA C 1 356 ? -16.311 7.730 9.178 1.00 22.64 354 ALA C C 1
ATOM 8200 O O . ALA C 1 356 ? -17.280 7.382 8.493 1.00 21.42 354 ALA C O 1
ATOM 8202 N N . ARG C 1 357 ? -15.730 6.916 10.060 1.00 21.73 355 ARG C N 1
ATOM 8203 C CA . ARG C 1 357 ? -16.230 5.563 10.259 1.00 22.81 355 ARG C CA 1
ATOM 8204 C C . ARG C 1 357 ? -17.672 5.592 10.752 1.00 23.26 355 ARG C C 1
ATOM 8205 O O . ARG C 1 357 ? -18.533 4.884 10.223 1.00 24.86 355 ARG C O 1
ATOM 8213 N N . ASP C 1 358 ? -17.950 6.436 11.755 1.00 28.34 356 ASP C N 1
ATOM 8214 C CA . ASP C 1 358 ? -19.319 6.628 12.230 1.00 27.32 356 ASP C CA 1
ATOM 8215 C C . ASP C 1 358 ? -20.260 6.971 11.087 1.00 28.23 356 ASP C C 1
ATOM 8216 O O . ASP C 1 358 ? -21.391 6.476 11.032 1.00 29.44 356 ASP C O 1
ATOM 8221 N N . ALA C 1 359 ? -19.805 7.820 10.162 1.00 25.92 357 ALA C N 1
ATOM 8222 C CA . ALA C 1 359 ? -20.589 8.219 9.002 1.00 26.16 357 ALA C CA 1
ATOM 8223 C C . ALA C 1 359 ? -20.673 7.145 7.923 1.00 24.85 357 ALA C C 1
ATOM 8224 O O . ALA C 1 359 ? -21.370 7.352 6.926 1.00 27.08 357 ALA C O 1
ATOM 8226 N N . GLY C 1 360 ? -19.978 6.020 8.074 1.00 24.60 358 GLY C N 1
ATOM 8227 C CA . GLY C 1 360 ? -20.053 4.940 7.118 1.00 23.77 358 GLY C CA 1
ATOM 8228 C C . GLY C 1 360 ? -18.969 4.907 6.056 1.00 21.14 358 GLY C C 1
ATOM 8229 O O . GLY C 1 360 ? -19.215 4.357 4.975 1.00 21.90 358 GLY C O 1
ATOM 8230 N N . TYR C 1 361 ? -17.788 5.464 6.331 1.00 21.94 359 TYR C N 1
ATOM 8231 C CA . TYR C 1 361 ? -16.677 5.485 5.381 1.00 21.40 359 TYR C CA 1
ATOM 8232 C C . TYR C 1 361 ? -15.393 5.084 6.085 1.00 18.02 359 TYR C C 1
ATOM 8233 O O . TYR C 1 361 ? -15.056 5.634 7.136 1.00 21.27 359 TYR C O 1
ATOM 8242 N N . LEU C 1 362 ? -14.659 4.154 5.487 1.00 19.74 360 LEU C N 1
ATOM 8243 C CA . LEU C 1 362 ? -13.386 3.711 6.038 1.00 19.53 360 LEU C CA 1
ATOM 8244 C C . LEU C 1 362 ? -12.253 4.467 5.358 1.00 16.50 360 LEU C C 1
ATOM 8245 O O . LEU C 1 362 ? -12.051 4.325 4.150 1.00 19.14 360 LEU C O 1
ATOM 8250 N N . VAL C 1 363 ? -11.523 5.255 6.143 1.00 18.53 361 VAL C N 1
ATOM 8251 C CA . VAL C 1 363 ? -10.351 6.003 5.711 1.00 17.46 361 VAL C CA 1
ATOM 8252 C C . VAL C 1 363 ? -9.230 5.738 6.715 1.00 20.49 361 VAL C C 1
ATOM 8253 O O . VAL C 1 363 ? -9.421 5.040 7.708 1.00 20.50 361 VAL C O 1
ATOM 8257 N N . ASN C 1 364 ? -8.057 6.318 6.465 1.00 18.91 362 ASN C N 1
ATOM 8258 C CA . ASN C 1 364 ? -6.887 6.082 7.303 1.00 20.25 362 ASN C CA 1
ATOM 8259 C C . ASN C 1 364 ? -6.237 7.398 7.698 1.00 21.35 362 ASN C C 1
ATOM 8260 O O . ASN C 1 364 ? -5.921 8.219 6.833 1.00 20.61 362 ASN C O 1
ATOM 8265 N N . ALA C 1 365 ? -6.010 7.587 8.994 1.00 21.06 363 ALA C N 1
ATOM 8266 C CA . ALA C 1 365 ? -5.188 8.697 9.466 1.00 22.64 363 ALA C CA 1
ATOM 8267 C C . ALA C 1 365 ? -3.741 8.254 9.317 1.00 22.62 363 ALA C C 1
ATOM 8268 O O . ALA C 1 365 ? -3.158 7.648 10.213 1.00 24.03 363 ALA C O 1
ATOM 8270 N N . ALA C 1 366 ? -3.162 8.547 8.152 1.00 22.90 364 ALA C N 1
ATOM 8271 C CA . ALA C 1 366 ? -1.790 8.126 7.878 1.00 21.15 364 ALA C CA 1
ATOM 8272 C C . ALA C 1 366 ? -0.796 8.937 8.694 1.00 23.92 364 ALA C C 1
ATOM 8273 O O . ALA C 1 366 ? 0.238 8.415 9.134 1.00 24.79 364 ALA C O 1
ATOM 8275 N N . ALA C 1 367 ? -1.092 10.209 8.900 1.00 26.00 365 ALA C N 1
ATOM 8276 C CA . ALA C 1 367 ? -0.304 11.108 9.722 1.00 26.67 365 ALA C CA 1
ATOM 8277 C C . ALA C 1 367 ? -1.298 11.915 10.539 1.00 26.45 365 ALA C C 1
ATOM 8278 O O . ALA C 1 367 ? -2.488 11.945 10.214 1.00 26.52 365 ALA C O 1
ATOM 8280 N N . PRO C 1 368 ? -0.842 12.567 11.610 1.00 30.73 366 PRO C N 1
ATOM 8281 C CA . PRO C 1 368 ? -1.770 13.352 12.437 1.00 31.73 366 PRO C CA 1
ATOM 8282 C C . PRO C 1 368 ? -2.581 14.372 11.649 1.00 30.08 366 PRO C C 1
ATOM 8283 O O . PRO C 1 368 ? -3.688 14.724 12.063 1.00 30.78 366 PRO C O 1
ATOM 8287 N N . ASP C 1 369 ? -2.072 14.818 10.493 1.00 30.23 367 ASP C N 1
ATOM 8288 C CA . ASP C 1 369 ? -2.754 15.816 9.675 1.00 29.28 367 ASP C CA 1
ATOM 8289 C C . ASP C 1 369 ? -3.067 15.339 8.258 1.00 27.80 367 ASP C C 1
ATOM 8290 O O . ASP C 1 369 ? -3.321 16.166 7.375 1.00 26.79 367 ASP C O 1
ATOM 8295 N N . VAL C 1 370 ? -3.062 14.029 7.997 1.00 24.59 368 VAL C N 1
ATOM 8296 C CA . VAL C 1 370 ? -3.337 13.528 6.652 1.00 26.67 368 VAL C CA 1
ATOM 8297 C C . VAL C 1 370 ? -4.291 12.348 6.731 1.00 22.41 368 VAL C C 1
ATOM 8298 O O . VAL C 1 370 ? -4.033 11.384 7.461 1.00 24.01 368 VAL C O 1
ATOM 8302 N N . ILE C 1 371 ? -5.366 12.413 5.954 1.00 23.83 369 ILE C N 1
ATOM 8303 C CA . ILE C 1 371 ? -6.272 11.293 5.740 1.00 20.82 369 ILE C CA 1
ATOM 8304 C C . ILE C 1 371 ? -5.887 10.631 4.425 1.00 25.89 369 ILE C C 1
ATOM 8305 O O . ILE C 1 371 ? -5.904 11.275 3.370 1.00 23.10 369 ILE C O 1
ATOM 8310 N N . ARG C 1 372 ? -5.554 9.339 4.478 1.00 20.39 370 ARG C N 1
ATOM 8311 C CA . ARG C 1 372 ? -5.176 8.585 3.291 1.00 19.41 370 ARG C CA 1
ATOM 8312 C C . ARG C 1 372 ? -6.378 7.809 2.772 1.00 19.57 370 ARG C C 1
ATOM 8313 O O . ARG C 1 372 ? -7.096 7.169 3.555 1.00 21.00 370 ARG C O 1
ATOM 8321 N N . LEU C 1 373 ? -6.592 7.863 1.456 1.00 17.75 371 LEU C N 1
ATOM 8322 C CA . LEU C 1 373 ? -7.601 7.082 0.766 1.00 17.31 371 LEU C CA 1
ATOM 8323 C C . LEU C 1 373 ? -6.899 6.169 -0.226 1.00 20.53 371 LEU C C 1
ATOM 8324 O O . LEU C 1 373 ? -5.962 6.593 -0.915 1.00 19.01 371 LEU C O 1
ATOM 8329 N N . ALA C 1 374 ? -7.348 4.916 -0.301 1.00 17.66 372 ALA C N 1
ATOM 8330 C CA . ALA C 1 374 ? -6.905 3.992 -1.345 1.00 16.47 372 ALA C CA 1
ATOM 8331 C C . ALA C 1 374 ? -8.054 3.056 -1.697 1.00 18.93 372 ALA C C 1
ATOM 8332 O O . ALA C 1 374 ? -8.012 1.849 -1.420 1.00 17.72 372 ALA C O 1
ATOM 8334 N N . PRO C 1 375 ? -9.101 3.575 -2.331 1.00 18.60 373 PRO C N 1
ATOM 8335 C CA . PRO C 1 375 ? -10.309 2.770 -2.533 1.00 17.92 373 PRO C CA 1
ATOM 8336 C C . PRO C 1 375 ? -10.098 1.694 -3.587 1.00 19.70 373 PRO C C 1
ATOM 8337 O O . PRO C 1 375 ? -9.179 1.790 -4.417 1.00 19.99 373 PRO C O 1
ATOM 8341 N N . PRO C 1 376 ? -10.924 0.647 -3.586 1.00 18.20 374 PRO C N 1
ATOM 8342 C CA . PRO C 1 376 ? -10.890 -0.314 -4.686 1.00 19.11 374 PRO C CA 1
ATOM 8343 C C . PRO C 1 376 ? -11.076 0.414 -6.006 1.00 22.30 374 PRO C C 1
ATOM 8344 O O . PRO C 1 376 ? -11.786 1.421 -6.087 1.00 21.43 374 PRO C O 1
ATOM 8348 N N . LEU C 1 377 ? -10.421 -0.094 -7.047 1.00 19.40 375 LEU C N 1
ATOM 8349 C CA . LEU C 1 377 ? -10.543 0.546 -8.351 1.00 21.30 375 LEU C CA 1
ATOM 8350 C C . LEU C 1 377 ? -11.918 0.334 -8.967 1.00 24.46 375 LEU C C 1
ATOM 8351 O O . LEU C 1 377 ? -12.240 0.981 -9.970 1.00 26.39 375 LEU C O 1
ATOM 8356 N N . ILE C 1 378 ? -12.739 -0.534 -8.378 1.00 22.66 376 ILE C N 1
ATOM 8357 C CA . ILE C 1 378 ? -14.083 -0.810 -8.870 1.00 22.18 376 ILE C CA 1
ATOM 8358 C C . ILE C 1 378 ? -15.105 0.052 -8.135 1.00 23.30 376 ILE C C 1
ATOM 8359 O O . ILE C 1 378 ? -16.318 -0.119 -8.320 1.00 25.96 376 ILE C O 1
ATOM 8364 N N . ILE C 1 379 ? -14.632 0.966 -7.285 1.00 22.41 377 ILE C N 1
ATOM 8365 C CA . ILE C 1 379 ? -15.556 1.786 -6.514 1.00 22.58 377 ILE C CA 1
ATOM 8366 C C . ILE C 1 379 ? -16.427 2.599 -7.467 1.00 27.75 377 ILE C C 1
ATOM 8367 O O . ILE C 1 379 ? -16.002 2.974 -8.566 1.00 25.49 377 ILE C O 1
ATOM 8372 N N . ALA C 1 380 ? -17.673 2.829 -7.062 1.00 24.90 378 ALA C N 1
ATOM 8373 C CA . ALA C 1 380 ? -18.583 3.634 -7.867 1.00 26.63 378 ALA C CA 1
ATOM 8374 C C . ALA C 1 380 ? -18.330 5.116 -7.643 1.00 24.41 378 ALA C C 1
ATOM 8375 O O . ALA C 1 380 ? -18.070 5.562 -6.522 1.00 23.30 378 ALA C O 1
ATOM 8377 N N . GLU C 1 381 ? -18.430 5.897 -8.725 1.00 24.63 379 GLU C N 1
ATOM 8378 C CA . GLU C 1 381 ? -18.339 7.343 -8.577 1.00 23.90 379 GLU C CA 1
ATOM 8379 C C . GLU C 1 381 ? -19.353 7.852 -7.559 1.00 21.54 379 GLU C C 1
ATOM 8380 O O . GLU C 1 381 ? -19.052 8.748 -6.761 1.00 23.97 379 GLU C O 1
ATOM 8386 N N . ALA C 1 382 ? -20.551 7.259 -7.553 1.00 26.23 380 ALA C N 1
ATOM 8387 C CA . ALA C 1 382 ? -21.572 7.632 -6.581 1.00 27.79 380 ALA C CA 1
ATOM 8388 C C . ALA C 1 382 ? -21.091 7.419 -5.152 1.00 26.33 380 ALA C C 1
ATOM 8389 O O . ALA C 1 382 ? -21.420 8.204 -4.255 1.00 25.97 380 ALA C O 1
ATOM 8391 N N . GLN C 1 383 ? -20.305 6.365 -4.913 1.00 25.81 381 GLN C N 1
ATOM 8392 C CA . GLN C 1 383 ? -19.815 6.135 -3.557 1.00 24.75 381 GLN C CA 1
ATOM 8393 C C . GLN C 1 383 ? -18.788 7.183 -3.160 1.00 25.02 381 GLN C C 1
ATOM 8394 O O . GLN C 1 383 ? -18.764 7.636 -2.010 1.00 24.23 381 GLN C O 1
ATOM 8400 N N . LEU C 1 384 ? -17.934 7.591 -4.103 1.00 25.13 382 LEU C N 1
ATOM 8401 C CA . LEU C 1 384 ? -17.011 8.681 -3.820 1.00 22.25 382 LEU C CA 1
ATOM 8402 C C . LEU C 1 384 ? -17.755 9.991 -3.598 1.00 22.00 382 LEU C C 1
ATOM 8403 O O . LEU C 1 384 ? -17.413 10.754 -2.689 1.00 23.66 382 LEU C O 1
ATOM 8408 N N . ASP C 1 385 ? -18.768 10.266 -4.425 1.00 27.22 383 ASP C N 1
ATOM 8409 C CA . ASP C 1 385 ? -19.533 11.500 -4.268 1.00 28.62 383 ASP C CA 1
ATOM 8410 C C . ASP C 1 385 ? -20.177 11.576 -2.891 1.00 26.01 383 ASP C C 1
ATOM 8411 O O . ASP C 1 385 ? -20.198 12.642 -2.267 1.00 26.66 383 ASP C O 1
ATOM 8416 N N . GLY C 1 386 ? -20.700 10.451 -2.398 1.00 27.87 384 GLY C N 1
ATOM 8417 C CA . GLY C 1 386 ? -21.273 10.449 -1.062 1.00 26.54 384 GLY C CA 1
ATOM 8418 C C . GLY C 1 386 ? -20.256 10.807 0.004 1.00 27.32 384 GLY C C 1
ATOM 8419 O O . GLY C 1 386 ? -20.549 11.573 0.924 1.00 25.33 384 GLY C O 1
ATOM 8420 N N . PHE C 1 387 ? -19.042 10.255 -0.101 1.00 22.38 385 PHE C N 1
ATOM 8421 C CA . PHE C 1 387 ? -17.993 10.621 0.840 1.00 25.26 385 PHE C CA 1
ATOM 8422 C C . PHE C 1 387 ? -17.714 12.120 0.801 1.00 25.25 385 PHE C C 1
ATOM 8423 O O . PHE C 1 387 ? -17.595 12.770 1.845 1.00 24.20 385 PHE C O 1
ATOM 8431 N N . VAL C 1 388 ? -17.584 12.686 -0.402 1.00 24.83 386 VAL C N 1
ATOM 8432 C CA . VAL C 1 388 ? -17.252 14.103 -0.514 1.00 27.74 386 VAL C CA 1
ATOM 8433 C C . VAL C 1 388 ? -18.349 14.954 0.112 1.00 27.41 386 VAL C C 1
ATOM 8434 O O . VAL C 1 388 ? -18.073 15.912 0.845 1.00 28.70 386 VAL C O 1
ATOM 8438 N N . ALA C 1 389 ? -19.606 14.589 -0.137 1.00 27.90 387 ALA C N 1
ATOM 8439 C CA . ALA C 1 389 ? -20.718 15.337 0.443 1.00 32.49 387 ALA C CA 1
ATOM 8440 C C . ALA C 1 389 ? -20.733 15.235 1.963 1.00 30.42 387 ALA C C 1
ATOM 8441 O O . ALA C 1 389 ? -21.136 16.187 2.642 1.00 31.44 387 ALA C O 1
ATOM 8443 N N . ALA C 1 390 ? -20.289 14.099 2.517 1.00 29.27 388 ALA C N 1
ATOM 8444 C CA . ALA C 1 390 ? -20.281 13.908 3.961 1.00 26.66 388 ALA C CA 1
ATOM 8445 C C . ALA C 1 390 ? -19.041 14.472 4.637 1.00 25.27 388 ALA C C 1
ATOM 8446 O O . ALA C 1 390 ? -19.036 14.623 5.863 1.00 28.65 388 ALA C O 1
ATOM 8448 N N . LEU C 1 391 ? -17.995 14.789 3.873 1.00 24.75 389 LEU C N 1
ATOM 8449 C CA . LEU C 1 391 ? -16.730 15.193 4.485 1.00 26.91 389 LEU C CA 1
ATOM 8450 C C . LEU C 1 391 ? -16.798 16.469 5.324 1.00 23.54 389 LEU C C 1
ATOM 8451 O O . LEU C 1 391 ? -16.133 16.515 6.374 1.00 26.39 389 LEU C O 1
ATOM 8456 N N . PRO C 1 392 ? -17.517 17.529 4.935 1.00 27.97 390 PRO C N 1
ATOM 8457 C CA . PRO C 1 392 ? -17.555 18.708 5.823 1.00 27.69 390 PRO C CA 1
ATOM 8458 C C . PRO C 1 392 ? -18.070 18.390 7.219 1.00 27.23 390 PRO C C 1
ATOM 8459 O O . PRO C 1 392 ? -17.454 18.799 8.212 1.00 27.97 390 PRO C O 1
ATOM 8463 N N . ALA C 1 393 ? -19.163 17.629 7.322 1.00 29.37 391 ALA C N 1
ATOM 8464 C CA . ALA C 1 393 ? -19.678 17.241 8.633 1.00 31.15 391 ALA C CA 1
ATOM 8465 C C . ALA C 1 393 ? -18.721 16.299 9.354 1.00 29.56 391 ALA C C 1
ATOM 8466 O O . ALA C 1 393 ? -18.556 16.385 10.576 1.00 31.88 391 ALA C O 1
ATOM 8468 N N . ILE C 1 394 ? -18.082 15.389 8.616 1.00 28.32 392 ILE C N 1
ATOM 8469 C CA . ILE C 1 394 ? -17.076 14.517 9.216 1.00 29.68 392 ILE C CA 1
ATOM 8470 C C . ILE C 1 394 ? -15.970 15.342 9.868 1.00 27.60 392 ILE C C 1
ATOM 8471 O O . ILE C 1 394 ? -15.556 15.076 11.003 1.00 29.31 392 ILE C O 1
ATOM 8476 N N . LEU C 1 395 ? -15.479 16.365 9.163 1.00 27.95 393 LEU C N 1
ATOM 8477 C CA . LEU C 1 395 ? -14.395 17.175 9.712 1.00 30.00 393 LEU C CA 1
ATOM 8478 C C . LEU C 1 395 ? -14.894 18.093 10.823 1.00 28.16 393 LEU C C 1
ATOM 8479 O O . LEU C 1 395 ? -14.179 18.342 11.799 1.00 30.59 393 LEU C O 1
ATOM 8484 N N . ASP C 1 396 ? -16.116 18.611 10.688 1.00 32.58 394 ASP C N 1
ATOM 8485 C CA . ASP C 1 396 ? -16.677 19.449 11.743 1.00 32.09 394 ASP C CA 1
ATOM 8486 C C . ASP C 1 396 ? -16.832 18.668 13.040 1.00 33.39 394 ASP C C 1
ATOM 8487 O O . ASP C 1 396 ? -16.545 19.189 14.124 1.00 32.39 394 ASP C O 1
ATOM 8492 N N . ARG C 1 397 ? -17.289 17.419 12.934 1.00 30.51 395 ARG C N 1
ATOM 8493 C CA . ARG C 1 397 ? -17.448 16.589 14.150 1.00 32.12 395 ARG C CA 1
ATOM 8494 C C . ARG C 1 397 ? -16.085 16.261 14.752 1.00 37.00 395 ARG C C 1
ATOM 8495 O O . ARG C 1 397 ? -16.010 16.184 15.948 1.00 38.45 395 ARG C O 1
ATOM 8503 N N . ALA C 1 398 ? -15.058 16.077 13.925 1.00 32.76 396 ALA C N 1
ATOM 8504 C CA . ALA C 1 398 ? -13.716 15.731 14.434 1.00 35.11 396 ALA C CA 1
ATOM 8505 C C . ALA C 1 398 ? -13.121 16.836 15.315 1.00 37.53 396 ALA C C 1
ATOM 8506 O O . ALA C 1 398 ? -12.404 16.512 16.240 1.00 41.06 396 ALA C O 1
ATOM 8508 N N . VAL C 1 399 ? -13.412 18.091 15.012 1.00 40.95 397 VAL C N 1
ATOM 8509 C CA . VAL C 1 399 ? -12.808 19.217 15.778 1.00 45.40 397 VAL C CA 1
ATOM 8510 C C . VAL C 1 399 ? -13.631 19.540 17.036 1.00 43.97 397 VAL C C 1
ATOM 8511 O O . VAL C 1 399 ? -14.857 19.529 16.935 1.00 52.66 397 VAL C O 1
ATOM 8515 N N . THR D 1 9 ? 5.108 -29.264 -23.085 1.00 42.34 7 THR D N 1
ATOM 8516 C CA . THR D 1 9 ? 6.133 -30.233 -22.746 1.00 38.32 7 THR D CA 1
ATOM 8517 C C . THR D 1 9 ? 7.003 -29.656 -21.640 1.00 37.74 7 THR D C 1
ATOM 8518 O O . THR D 1 9 ? 7.018 -28.442 -21.398 1.00 34.52 7 THR D O 1
ATOM 8522 N N . THR D 1 10 ? 7.730 -30.549 -20.968 1.00 33.86 8 THR D N 1
ATOM 8523 C CA . THR D 1 10 ? 8.638 -30.117 -19.912 1.00 35.29 8 THR D CA 1
ATOM 8524 C C . THR D 1 10 ? 9.679 -29.144 -20.454 1.00 37.06 8 THR D C 1
ATOM 8525 O O . THR D 1 10 ? 9.994 -28.137 -19.809 1.00 30.33 8 THR D O 1
ATOM 8529 N N . ALA D 1 11 ? 10.193 -29.407 -21.661 1.00 33.22 9 ALA D N 1
ATOM 8530 C CA . ALA D 1 11 ? 11.214 -28.540 -22.238 1.00 32.33 9 ALA D CA 1
ATOM 8531 C C . ALA D 1 11 ? 10.677 -27.137 -22.489 1.00 31.88 9 ALA D C 1
ATOM 8532 O O . ALA D 1 11 ? 11.377 -26.147 -22.249 1.00 28.90 9 ALA D O 1
ATOM 8534 N N . THR D 1 12 ? 9.436 -27.028 -22.970 1.00 31.65 10 THR D N 1
ATOM 8535 C CA . THR D 1 12 ? 8.871 -25.707 -23.229 1.00 30.34 10 THR D CA 1
ATOM 8536 C C . THR D 1 12 ? 8.630 -24.950 -21.931 1.00 30.35 10 THR D C 1
ATOM 8537 O O . THR D 1 12 ? 8.923 -23.751 -21.841 1.00 25.81 10 THR D O 1
ATOM 8541 N N . MET D 1 13 ? 8.109 -25.634 -20.912 1.00 27.15 11 MET D N 1
ATOM 8542 C CA . MET D 1 13 ? 7.893 -24.977 -19.626 1.00 29.85 11 MET D CA 1
ATOM 8543 C C . MET D 1 13 ? 9.209 -24.554 -18.982 1.00 26.43 11 MET D C 1
ATOM 8544 O O . MET D 1 13 ? 9.317 -23.437 -18.455 1.00 24.78 11 MET D O 1
ATOM 8549 N N . ARG D 1 14 ? 10.227 -25.418 -19.031 1.00 24.48 12 ARG D N 1
ATOM 8550 C CA . ARG D 1 14 ? 11.533 -25.047 -18.496 1.00 24.27 12 ARG D CA 1
ATOM 8551 C C . ARG D 1 14 ? 12.155 -23.904 -19.285 1.00 26.55 12 ARG D C 1
ATOM 8552 O O . ARG D 1 14 ? 12.846 -23.056 -18.710 1.00 24.43 12 ARG D O 1
ATOM 8560 N N . GLN D 1 15 ? 11.911 -23.853 -20.596 1.00 27.13 13 GLN D N 1
ATOM 8561 C CA . GLN D 1 15 ? 12.411 -22.733 -21.381 1.00 25.85 13 GLN D CA 1
ATOM 8562 C C . GLN D 1 15 ? 11.741 -21.428 -20.963 1.00 21.90 13 GLN D C 1
ATOM 8563 O O . GLN D 1 15 ? 12.409 -20.398 -20.824 1.00 25.16 13 GLN D O 1
ATOM 8569 N N . ARG D 1 16 ? 10.427 -21.461 -20.728 1.00 23.64 14 ARG D N 1
ATOM 8570 C CA . ARG D 1 16 ? 9.745 -20.261 -20.257 1.00 22.90 14 ARG D CA 1
ATOM 8571 C C . ARG D 1 16 ? 10.261 -19.837 -18.893 1.00 21.50 14 ARG D C 1
ATOM 8572 O O . ARG D 1 16 ? 10.505 -18.648 -18.666 1.00 20.45 14 ARG D O 1
ATOM 8580 N N . TRP D 1 17 ? 10.420 -20.793 -17.973 1.00 21.01 15 TRP D N 1
ATOM 8581 C CA . TRP D 1 17 ? 11.038 -20.503 -16.680 1.00 20.28 15 TRP D CA 1
ATOM 8582 C C . TRP D 1 17 ? 12.367 -19.774 -16.859 1.00 21.42 15 TRP D C 1
ATOM 8583 O O . TRP D 1 17 ? 12.595 -18.710 -16.269 1.00 19.86 15 TRP D O 1
ATOM 8594 N N . GLN D 1 18 ? 13.255 -20.321 -17.693 1.00 20.01 16 GLN D N 1
ATOM 8595 C CA . GLN D 1 18 ? 14.588 -19.751 -17.836 1.00 22.05 16 GLN D CA 1
ATOM 8596 C C . GLN D 1 18 ? 14.579 -18.384 -18.510 1.00 20.64 16 GLN D C 1
ATOM 8597 O O . GLN D 1 18 ? 15.559 -17.645 -18.392 1.00 23.83 16 GLN D O 1
ATOM 8603 N N . ALA D 1 19 ? 13.508 -18.031 -19.216 1.00 21.43 17 ALA D N 1
ATOM 8604 C CA . ALA D 1 19 ? 13.443 -16.727 -19.856 1.00 21.31 17 ALA D CA 1
ATOM 8605 C C . ALA D 1 19 ? 12.990 -15.616 -18.919 1.00 22.47 17 ALA D C 1
ATOM 8606 O O . ALA D 1 19 ? 13.201 -14.442 -19.242 1.00 22.37 17 ALA D O 1
ATOM 8608 N N . VAL D 1 20 ? 12.371 -15.943 -17.780 1.00 20.21 18 VAL D N 1
ATOM 8609 C CA . VAL D 1 20 ? 11.686 -14.914 -16.991 1.00 17.62 18 VAL D CA 1
ATOM 8610 C C . VAL D 1 20 ? 11.988 -14.984 -15.495 1.00 17.69 18 VAL D C 1
ATOM 8611 O O . VAL D 1 20 ? 11.933 -13.960 -14.805 1.00 18.20 18 VAL D O 1
ATOM 8615 N N . MET D 1 21 ? 12.299 -16.164 -14.964 1.00 17.14 19 MET D N 1
ATOM 8616 C CA . MET D 1 21 ? 12.522 -16.285 -13.522 1.00 16.17 19 MET D CA 1
ATOM 8617 C C . MET D 1 21 ? 13.961 -15.934 -13.158 1.00 17.04 19 MET D C 1
ATOM 8618 O O . MET D 1 21 ? 14.900 -16.232 -13.904 1.00 19.58 19 MET D O 1
ATOM 8623 N N . MET D 1 22 ? 14.143 -15.313 -11.991 1.00 18.67 20 MET D N 1
ATOM 8624 C CA . MET D 1 22 ? 15.498 -15.229 -11.478 1.00 18.06 20 MET D CA 1
ATOM 8625 C C . MET D 1 22 ? 16.014 -16.640 -11.241 1.00 19.18 20 MET D C 1
ATOM 8626 O O . MET D 1 22 ? 15.239 -17.592 -11.108 1.00 19.59 20 MET D O 1
ATOM 8631 N N . ASN D 1 23 ? 17.341 -16.776 -11.217 1.00 19.30 21 ASN D N 1
ATOM 8632 C CA . ASN D 1 23 ? 17.978 -18.088 -11.161 1.00 21.52 21 ASN D CA 1
ATOM 8633 C C . ASN D 1 23 ? 18.365 -18.500 -9.742 1.00 20.77 21 ASN D C 1
ATOM 8634 O O . ASN D 1 23 ? 19.293 -19.294 -9.558 1.00 21.60 21 ASN D O 1
ATOM 8639 N N . ASN D 1 24 ? 17.647 -18.001 -8.729 1.00 19.46 22 ASN D N 1
ATOM 8640 C CA . ASN D 1 24 ? 17.990 -18.312 -7.346 1.00 18.00 22 ASN D CA 1
ATOM 8641 C C . ASN D 1 24 ? 17.650 -19.744 -6.945 1.00 18.75 22 ASN D C 1
ATOM 8642 O O . ASN D 1 24 ? 18.154 -20.211 -5.921 1.00 18.07 22 ASN D O 1
ATOM 8647 N N . TYR D 1 25 ? 16.799 -20.435 -7.704 1.00 17.77 23 TYR D N 1
ATOM 8648 C CA . TYR D 1 25 ? 16.491 -21.840 -7.467 1.00 18.99 23 TYR D CA 1
ATOM 8649 C C . TYR D 1 25 ? 17.138 -22.765 -8.480 1.00 19.78 23 TYR D C 1
ATOM 8650 O O . TYR D 1 25 ? 16.885 -23.975 -8.432 1.00 21.52 23 TYR D O 1
ATOM 8659 N N . GLY D 1 26 ? 17.904 -22.235 -9.426 1.00 20.12 24 GLY D N 1
ATOM 8660 C CA . GLY D 1 26 ? 18.211 -23.030 -10.602 1.00 21.08 24 GLY D CA 1
ATOM 8661 C C . GLY D 1 26 ? 16.939 -23.230 -11.416 1.00 21.02 24 GLY D C 1
ATOM 8662 O O . GLY D 1 26 ? 15.907 -22.599 -11.182 1.00 20.82 24 GLY D O 1
ATOM 8663 N N . THR D 1 27 ? 17.021 -24.147 -12.385 1.00 21.41 25 THR D N 1
ATOM 8664 C CA . THR D 1 27 ? 15.865 -24.467 -13.213 1.00 21.53 25 THR D CA 1
ATOM 8665 C C . THR D 1 27 ? 15.269 -25.784 -12.747 1.00 22.91 25 THR D C 1
ATOM 8666 O O . THR D 1 27 ? 15.985 -26.800 -12.719 1.00 25.23 25 THR D O 1
ATOM 8670 N N . PRO D 1 28 ? 14.000 -25.816 -12.354 1.00 20.07 26 PRO D N 1
ATOM 8671 C CA . PRO D 1 28 ? 13.405 -27.061 -11.855 1.00 20.88 26 PRO D CA 1
ATOM 8672 C C . PRO D 1 28 ? 13.493 -28.156 -12.901 1.00 22.66 26 PRO D C 1
ATOM 8673 O O . PRO D 1 28 ? 13.331 -27.895 -14.101 1.00 21.96 26 PRO D O 1
ATOM 8677 N N . PRO D 1 29 ? 13.779 -29.389 -12.485 1.00 21.89 27 PRO D N 1
ATOM 8678 C CA . PRO D 1 29 ? 13.896 -30.485 -13.464 1.00 22.71 27 PRO D CA 1
ATOM 8679 C C . PRO D 1 29 ? 12.571 -30.952 -14.022 1.00 27.45 27 PRO D C 1
ATOM 8680 O O . PRO D 1 29 ? 12.550 -31.502 -15.133 1.00 27.56 27 PRO D O 1
ATOM 8684 N N . ILE D 1 30 ? 11.467 -30.774 -13.300 1.00 22.87 28 ILE D N 1
ATOM 8685 C CA . ILE D 1 30 ? 10.164 -31.156 -13.822 1.00 24.52 28 ILE D CA 1
ATOM 8686 C C . ILE D 1 30 ? 9.185 -30.002 -13.680 1.00 23.86 28 ILE D C 1
ATOM 8687 O O . ILE D 1 30 ? 9.339 -29.119 -12.827 1.00 21.51 28 ILE D O 1
ATOM 8692 N N . ALA D 1 31 ? 8.198 -29.997 -14.565 1.00 22.97 29 ALA D N 1
ATOM 8693 C CA . ALA D 1 31 ? 7.130 -29.013 -14.568 1.00 20.77 29 ALA D CA 1
ATOM 8694 C C . ALA D 1 31 ? 5.834 -29.721 -14.211 1.00 21.73 29 ALA D C 1
ATOM 8695 O O . ALA D 1 31 ? 5.388 -30.611 -14.943 1.00 22.65 29 ALA D O 1
ATOM 8697 N N . LEU D 1 32 ? 5.229 -29.328 -13.099 1.00 20.19 30 LEU D N 1
ATOM 8698 C CA . LEU D 1 32 ? 4.015 -29.978 -12.622 1.00 19.77 30 LEU D CA 1
ATOM 8699 C C . LEU D 1 32 ? 2.779 -29.265 -13.155 1.00 20.85 30 LEU D C 1
ATOM 8700 O O . LEU D 1 32 ? 2.733 -28.030 -13.226 1.00 19.07 30 LEU D O 1
ATOM 8705 N N . ALA D 1 33 ? 1.787 -30.061 -13.554 1.00 18.78 31 ALA D N 1
ATOM 8706 C CA . ALA D 1 33 ? 0.525 -29.580 -14.104 1.00 19.69 31 ALA D CA 1
ATOM 8707 C C . ALA D 1 33 ? -0.657 -29.752 -13.167 1.00 18.01 31 ALA D C 1
ATOM 8708 O O . ALA D 1 33 ? -1.551 -28.903 -13.146 1.00 20.41 31 ALA D O 1
ATOM 8710 N N . SER D 1 34 ? -0.710 -30.844 -12.402 1.00 18.18 32 SER D N 1
ATOM 8711 C CA . SER D 1 34 ? -1.844 -31.057 -11.520 1.00 17.36 32 SER D CA 1
ATOM 8712 C C . SER D 1 34 ? -1.426 -31.933 -10.348 1.00 15.95 32 SER D C 1
ATOM 8713 O O . SER D 1 34 ? -0.376 -32.583 -10.368 1.00 18.29 32 SER D O 1
ATOM 8716 N N . GLY D 1 35 ? -2.274 -31.942 -9.332 1.00 17.12 33 GLY D N 1
ATOM 8717 C CA . GLY D 1 35 ? -2.039 -32.759 -8.157 1.00 17.98 33 GLY D CA 1
ATOM 8718 C C . GLY D 1 35 ? -3.357 -33.132 -7.523 1.00 19.03 33 GLY D C 1
ATOM 8719 O O . GLY D 1 35 ? -4.347 -32.400 -7.624 1.00 19.78 33 GLY D O 1
ATOM 8720 N N . ASP D 1 36 ? -3.373 -34.291 -6.875 1.00 17.36 34 ASP D N 1
ATOM 8721 C CA . ASP D 1 36 ? -4.569 -34.750 -6.179 1.00 16.98 34 ASP D CA 1
ATOM 8722 C C . ASP D 1 36 ? -4.103 -35.717 -5.109 1.00 19.24 34 ASP D C 1
ATOM 8723 O O . ASP D 1 36 ? -3.480 -36.734 -5.432 1.00 19.55 34 ASP D O 1
ATOM 8728 N N . GLY D 1 37 ? -4.358 -35.381 -3.848 1.00 17.86 35 GLY D N 1
ATOM 8729 C CA . GLY D 1 37 ? -3.891 -36.240 -2.773 1.00 19.63 35 GLY D CA 1
ATOM 8730 C C . GLY D 1 37 ? -2.380 -36.196 -2.720 1.00 21.89 35 GLY D C 1
ATOM 8731 O O . GLY D 1 37 ? -1.771 -35.118 -2.721 1.00 19.67 35 GLY D O 1
ATOM 8732 N N . ALA D 1 38 ? -1.753 -37.374 -2.686 1.00 21.45 36 ALA D N 1
ATOM 8733 C CA . ALA D 1 38 ? -0.301 -37.478 -2.671 1.00 20.53 36 ALA D CA 1
ATOM 8734 C C . ALA D 1 38 ? 0.290 -37.767 -4.045 1.00 19.05 36 ALA D C 1
ATOM 8735 O O . ALA D 1 38 ? 1.438 -38.211 -4.137 1.00 20.37 36 ALA D O 1
ATOM 8737 N N . VAL D 1 39 ? -0.462 -37.543 -5.119 1.00 18.41 37 VAL D N 1
ATOM 8738 C CA . VAL D 1 39 ? 0.024 -37.811 -6.467 1.00 17.25 37 VAL D CA 1
ATOM 8739 C C . VAL D 1 39 ? 0.004 -36.519 -7.268 1.00 17.36 37 VAL D C 1
ATOM 8740 O O . VAL D 1 39 ? -1.027 -35.844 -7.339 1.00 19.50 37 VAL D O 1
ATOM 8744 N N . VAL D 1 40 ? 1.125 -36.205 -7.899 1.00 15.74 38 VAL D N 1
ATOM 8745 C CA . VAL D 1 40 ? 1.214 -35.081 -8.820 1.00 18.83 38 VAL D CA 1
ATOM 8746 C C . VAL D 1 40 ? 1.521 -35.590 -10.223 1.00 19.20 38 VAL D C 1
ATOM 8747 O O . VAL D 1 40 ? 2.130 -36.652 -10.414 1.00 19.70 38 VAL D O 1
ATOM 8751 N N . THR D 1 41 ? 1.100 -34.809 -11.213 1.00 18.29 39 THR D N 1
ATOM 8752 C CA . THR D 1 41 ? 1.236 -35.157 -12.621 1.00 21.27 39 THR D CA 1
ATOM 8753 C C . THR D 1 41 ? 1.990 -34.037 -13.319 1.00 18.54 39 THR D C 1
ATOM 8754 O O . THR D 1 41 ? 1.637 -32.860 -13.172 1.00 21.02 39 THR D O 1
ATOM 8758 N N . ASP D 1 42 ? 3.026 -34.396 -14.071 1.00 19.12 40 ASP D N 1
ATOM 8759 C CA . ASP D 1 42 ? 3.776 -33.382 -14.790 1.00 20.91 40 ASP D CA 1
ATOM 8760 C C . ASP D 1 42 ? 3.101 -33.046 -16.121 1.00 22.09 40 ASP D C 1
ATOM 8761 O O . ASP D 1 42 ? 2.084 -33.638 -16.507 1.00 22.82 40 ASP D O 1
ATOM 8766 N N . VAL D 1 43 ? 3.673 -32.064 -16.823 1.00 23.93 41 VAL D N 1
ATOM 8767 C CA . VAL D 1 43 ? 3.096 -31.587 -18.074 1.00 23.18 41 VAL D CA 1
ATOM 8768 C C . VAL D 1 43 ? 3.144 -32.646 -19.170 1.00 23.91 41 VAL D C 1
ATOM 8769 O O . VAL D 1 43 ? 2.401 -32.543 -20.153 1.00 27.72 41 VAL D O 1
ATOM 8773 N N . ASP D 1 44 ? 4.011 -33.649 -19.037 1.00 23.90 42 ASP D N 1
ATOM 8774 C CA . ASP D 1 44 ? 4.097 -34.740 -20.002 1.00 26.92 42 ASP D CA 1
ATOM 8775 C C . ASP D 1 44 ? 3.188 -35.906 -19.642 1.00 28.09 42 ASP D C 1
ATOM 8776 O O . ASP D 1 44 ? 3.153 -36.902 -20.377 1.00 29.23 42 ASP D O 1
ATOM 8781 N N . GLY D 1 45 ? 2.461 -35.812 -18.534 1.00 24.43 43 GLY D N 1
ATOM 8782 C CA . GLY D 1 45 ? 1.573 -36.872 -18.105 1.00 22.65 43 GLY D CA 1
ATOM 8783 C C . GLY D 1 45 ? 2.162 -37.873 -17.131 1.00 21.66 43 GLY D C 1
ATOM 8784 O O . GLY D 1 45 ? 1.440 -38.781 -16.699 1.00 23.37 43 GLY D O 1
ATOM 8785 N N . ARG D 1 46 ? 3.432 -37.736 -16.780 1.00 19.59 44 ARG D N 1
ATOM 8786 C CA . ARG D 1 46 ? 4.004 -38.688 -15.808 1.00 21.51 44 ARG D CA 1
ATOM 8787 C C . ARG D 1 46 ? 3.472 -38.384 -14.402 1.00 24.66 44 ARG D C 1
ATOM 8788 O O . ARG D 1 46 ? 3.321 -37.252 -14.074 1.00 22.01 44 ARG D O 1
ATOM 8796 N N . THR D 1 47 ? 3.158 -39.417 -13.645 1.00 21.61 45 THR D N 1
ATOM 8797 C CA . THR D 1 47 ? 2.713 -39.247 -12.270 1.00 20.36 45 THR D CA 1
ATOM 8798 C C . THR D 1 47 ? 3.821 -39.618 -11.294 1.00 22.31 45 THR D C 1
ATOM 8799 O O . THR D 1 47 ? 4.670 -40.471 -11.576 1.00 20.95 45 THR D O 1
ATOM 8803 N N . TYR D 1 48 ? 3.804 -38.951 -10.139 1.00 18.48 46 TYR D N 1
ATOM 8804 C CA . TYR D 1 48 ? 4.789 -39.173 -9.093 1.00 19.89 46 TYR D CA 1
ATOM 8805 C C . TYR D 1 48 ? 4.072 -39.213 -7.761 1.00 18.27 46 TYR D C 1
ATOM 8806 O O . TYR D 1 48 ? 3.180 -38.401 -7.502 1.00 19.44 46 TYR D O 1
ATOM 8815 N N . ILE D 1 49 ? 4.495 -40.128 -6.900 1.00 17.97 47 ILE D N 1
ATOM 8816 C CA . ILE D 1 49 ? 4.004 -40.144 -5.530 1.00 18.57 47 ILE D CA 1
ATOM 8817 C C . ILE D 1 49 ? 4.820 -39.131 -4.738 1.00 18.52 47 ILE D C 1
ATOM 8818 O O . ILE D 1 49 ? 6.053 -39.154 -4.766 1.00 19.50 47 ILE D O 1
ATOM 8823 N N . ASP D 1 50 ? 4.133 -38.205 -4.078 1.00 20.65 48 ASP D N 1
ATOM 8824 C CA . ASP D 1 50 ? 4.782 -37.060 -3.442 1.00 19.68 48 ASP D CA 1
ATOM 8825 C C . ASP D 1 50 ? 5.146 -37.443 -2.013 1.00 19.74 48 ASP D C 1
ATOM 8826 O O . ASP D 1 50 ? 4.294 -37.448 -1.122 1.00 20.93 48 ASP D O 1
ATOM 8831 N N . LEU D 1 51 ? 6.413 -37.787 -1.794 1.00 18.72 49 LEU D N 1
ATOM 8832 C CA . LEU D 1 51 ? 6.910 -38.095 -0.462 1.00 17.93 49 LEU D CA 1
ATOM 8833 C C . LEU D 1 51 ? 7.533 -36.885 0.207 1.00 19.63 49 LEU D C 1
ATOM 8834 O O . LEU D 1 51 ? 8.068 -37.009 1.313 1.00 19.85 49 LEU D O 1
ATOM 8839 N N . LEU D 1 52 ? 7.475 -35.722 -0.448 1.00 18.38 50 LEU D N 1
ATOM 8840 C CA . LEU D 1 52 ? 8.089 -34.497 0.050 1.00 16.70 50 LEU D CA 1
ATOM 8841 C C . LEU D 1 52 ? 7.078 -33.425 0.433 1.00 19.47 50 LEU D C 1
ATOM 8842 O O . LEU D 1 52 ? 7.408 -32.549 1.241 1.00 17.94 50 LEU D O 1
ATOM 8847 N N . GLY D 1 53 ? 5.861 -33.476 -0.108 1.00 19.29 51 GLY D N 1
ATOM 8848 C CA . GLY D 1 53 ? 4.820 -32.530 0.275 1.00 20.34 51 GLY D CA 1
ATOM 8849 C C . GLY D 1 53 ? 5.119 -31.083 -0.051 1.00 20.33 51 GLY D C 1
ATOM 8850 O O . GLY D 1 53 ? 4.663 -30.186 0.674 1.00 21.02 51 GLY D O 1
ATOM 8851 N N . GLY D 1 54 ? 5.864 -30.820 -1.123 1.00 17.50 52 GLY D N 1
ATOM 8852 C CA . GLY D 1 54 ? 6.276 -29.447 -1.398 1.00 18.01 52 GLY D CA 1
ATOM 8853 C C . GLY D 1 54 ? 7.135 -28.879 -0.296 1.00 19.81 52 GLY D C 1
ATOM 8854 O O . GLY D 1 54 ? 7.106 -27.663 -0.045 1.00 18.73 52 GLY D O 1
ATOM 8855 N N . ILE D 1 55 ? 7.919 -29.742 0.356 1.00 18.02 53 ILE D N 1
ATOM 8856 C CA . ILE D 1 55 ? 8.769 -29.437 1.508 1.00 17.77 53 ILE D CA 1
ATOM 8857 C C . ILE D 1 55 ? 7.936 -29.268 2.776 1.00 16.61 53 ILE D C 1
ATOM 8858 O O . ILE D 1 55 ? 7.956 -28.212 3.418 1.00 18.37 53 ILE D O 1
ATOM 8863 N N . ALA D 1 56 ? 7.182 -30.305 3.135 1.00 16.99 54 ALA D N 1
ATOM 8864 C CA . ALA D 1 56 ? 6.429 -30.391 4.379 1.00 17.36 54 ALA D CA 1
ATOM 8865 C C . ALA D 1 56 ? 5.229 -29.450 4.435 1.00 19.18 54 ALA D C 1
ATOM 8866 O O . ALA D 1 56 ? 4.648 -29.266 5.511 1.00 25.52 54 ALA D O 1
ATOM 8868 N N . VAL D 1 57 ? 4.822 -28.869 3.309 1.00 17.05 55 VAL D N 1
ATOM 8869 C CA . VAL D 1 57 ? 3.712 -27.919 3.290 1.00 16.83 55 VAL D CA 1
ATOM 8870 C C . VAL D 1 57 ? 2.369 -28.618 3.122 1.00 16.40 55 VAL D C 1
ATOM 8871 O O . VAL D 1 57 ? 1.393 -28.272 3.793 1.00 16.65 55 VAL D O 1
ATOM 8875 N N . ASN D 1 58 ? 2.284 -29.578 2.205 1.00 17.38 56 ASN D N 1
ATOM 8876 C CA . ASN D 1 58 ? 0.984 -30.119 1.822 1.00 19.87 56 ASN D CA 1
ATOM 8877 C C . ASN D 1 58 ? 0.581 -31.224 2.796 1.00 18.59 56 ASN D C 1
ATOM 8878 O O . ASN D 1 58 ? 0.524 -32.409 2.462 1.00 18.23 56 ASN D O 1
ATOM 8883 N N . VAL D 1 59 ? 0.283 -30.796 4.029 1.00 18.30 57 VAL D N 1
ATOM 8884 C CA . VAL D 1 59 ? -0.073 -31.728 5.095 1.00 19.29 57 VAL D CA 1
ATOM 8885 C C . VAL D 1 59 ? -1.291 -32.556 4.704 1.00 18.27 57 VAL D C 1
ATOM 8886 O O . VAL D 1 59 ? -1.395 -33.735 5.066 1.00 18.36 57 VAL D O 1
ATOM 8890 N N . LEU D 1 60 ? -2.208 -31.971 3.932 1.00 16.36 58 LEU D N 1
ATOM 8891 C CA . LEU D 1 60 ? -3.413 -32.661 3.491 1.00 19.11 58 LEU D CA 1
ATOM 8892 C C . LEU D 1 60 ? -3.374 -33.001 2.004 1.00 20.04 58 LEU D C 1
ATOM 8893 O O . LEU D 1 60 ? -4.419 -33.299 1.416 1.00 20.57 58 LEU D O 1
ATOM 8898 N N . GLY D 1 61 ? -2.188 -32.972 1.383 1.00 18.58 59 GLY D N 1
ATOM 8899 C CA . GLY D 1 61 ? -2.080 -33.245 -0.039 1.00 18.28 59 GLY D CA 1
ATOM 8900 C C . GLY D 1 61 ? -2.706 -32.140 -0.883 1.00 18.11 59 GLY D C 1
ATOM 8901 O O . GLY D 1 61 ? -2.973 -31.027 -0.414 1.00 20.76 59 GLY D O 1
ATOM 8902 N N . HIS D 1 62 ? -2.943 -32.469 -2.154 1.00 15.94 60 HIS D N 1
ATOM 8903 C CA . HIS D 1 62 ? -3.580 -31.557 -3.095 1.00 18.40 60 HIS D CA 1
ATOM 8904 C C . HIS D 1 62 ? -5.080 -31.796 -3.164 1.00 20.64 60 HIS D C 1
ATOM 8905 O O . HIS D 1 62 ? -5.567 -32.925 -2.995 1.00 21.05 60 HIS D O 1
ATOM 8912 N N . ARG D 1 63 ? -5.810 -30.714 -3.452 1.00 19.92 61 ARG D N 1
ATOM 8913 C CA . ARG D 1 63 ? -7.249 -30.768 -3.716 1.00 22.15 61 ARG D CA 1
ATOM 8914 C C . ARG D 1 63 ? -8.025 -31.350 -2.543 1.00 23.28 61 ARG D C 1
ATOM 8915 O O . ARG D 1 63 ? -9.009 -32.080 -2.733 1.00 24.54 61 ARG D O 1
ATOM 8923 N N . HIS D 1 64 ? -7.578 -31.081 -1.319 1.00 20.67 62 HIS D N 1
ATOM 8924 C CA . HIS D 1 64 ? -8.323 -31.574 -0.180 1.00 21.36 62 HIS D CA 1
ATOM 8925 C C . HIS D 1 64 ? -9.659 -30.849 -0.098 1.00 24.09 62 HIS D C 1
ATOM 8926 O O . HIS D 1 64 ? -9.686 -29.612 -0.069 1.00 21.22 62 HIS D O 1
ATOM 8933 N N . PRO D 1 65 ? -10.779 -31.576 -0.046 1.00 22.52 63 PRO D N 1
ATOM 8934 C CA . PRO D 1 65 ? -12.093 -30.911 -0.103 1.00 22.13 63 PRO D CA 1
ATOM 8935 C C . PRO D 1 65 ? -12.357 -29.948 1.039 1.00 22.06 63 PRO D C 1
ATOM 8936 O O . PRO D 1 65 ? -13.068 -28.953 0.842 1.00 24.27 63 PRO D O 1
ATOM 8940 N N . ALA D 1 66 ? -11.835 -30.213 2.238 1.00 20.28 64 ALA D N 1
ATOM 8941 C CA . ALA D 1 66 ? -12.135 -29.324 3.355 1.00 21.50 64 ALA D CA 1
ATOM 8942 C C . ALA D 1 66 ? -11.446 -27.977 3.179 1.00 21.30 64 ALA D C 1
ATOM 8943 O O . ALA D 1 66 ? -12.002 -26.934 3.545 1.00 23.46 64 ALA D O 1
ATOM 8945 N N . VAL D 1 67 ? -10.225 -27.985 2.640 1.00 20.48 65 VAL D N 1
ATOM 8946 C CA . VAL D 1 67 ? -9.507 -26.733 2.419 1.00 19.68 65 VAL D CA 1
ATOM 8947 C C . VAL D 1 67 ? -10.156 -25.949 1.287 1.00 20.45 65 VAL D C 1
ATOM 8948 O O . VAL D 1 67 ? -10.371 -24.734 1.389 1.00 21.15 65 VAL D O 1
ATOM 8952 N N . ILE D 1 68 ? -10.471 -26.636 0.188 1.00 21.96 66 ILE D N 1
ATOM 8953 C CA . ILE D 1 68 ? -11.148 -25.992 -0.934 1.00 20.97 66 ILE D CA 1
ATOM 8954 C C . ILE D 1 68 ? -12.450 -25.362 -0.471 1.00 21.23 66 ILE D C 1
ATOM 8955 O O . ILE D 1 68 ? -12.761 -24.218 -0.813 1.00 22.15 66 ILE D O 1
ATOM 8960 N N . GLU D 1 69 ? -13.217 -26.093 0.316 1.00 21.35 67 GLU D N 1
ATOM 8961 C CA . GLU D 1 69 ? -14.520 -25.573 0.792 1.00 26.84 67 GLU D CA 1
ATOM 8962 C C . GLU D 1 69 ? -14.336 -24.357 1.698 1.00 26.69 67 GLU D C 1
ATOM 8963 O O . GLU D 1 69 ? -15.075 -23.414 1.562 1.00 23.83 67 GLU D O 1
ATOM 8969 N N . ALA D 1 70 ? -13.367 -24.409 2.595 1.00 21.72 68 ALA D N 1
ATOM 8970 C CA . ALA D 1 70 ? -13.155 -23.293 3.510 1.00 23.25 68 ALA D CA 1
ATOM 8971 C C . ALA D 1 70 ? -12.708 -22.046 2.760 1.00 22.77 68 ALA D C 1
ATOM 8972 O O . ALA D 1 70 ? -13.173 -20.936 3.049 1.00 21.48 68 ALA D O 1
ATOM 8974 N N . VAL D 1 71 ? -11.813 -22.208 1.788 1.00 20.86 69 VAL D N 1
ATOM 8975 C CA . VAL D 1 71 ? -11.326 -21.053 1.042 1.00 19.47 69 VAL D CA 1
ATOM 8976 C C . VAL D 1 71 ? -12.439 -20.469 0.178 1.00 21.53 69 VAL D C 1
ATOM 8977 O O . VAL D 1 71 ? -12.652 -19.253 0.160 1.00 20.54 69 VAL D O 1
ATOM 8981 N N . THR D 1 72 ? -13.170 -21.328 -0.544 1.00 21.68 70 THR D N 1
ATOM 8982 C CA . THR D 1 72 ? -14.247 -20.831 -1.403 1.00 21.94 70 THR D CA 1
ATOM 8983 C C . THR D 1 72 ? -15.330 -20.141 -0.581 1.00 22.71 70 THR D C 1
ATOM 8984 O O . THR D 1 72 ? -15.776 -19.038 -0.922 1.00 22.59 70 THR D O 1
ATOM 8988 N N . ARG D 1 73 ? -15.747 -20.755 0.509 1.00 20.97 71 ARG D N 1
ATOM 8989 C CA . ARG D 1 73 ? -16.776 -20.121 1.373 1.00 23.73 71 ARG D CA 1
ATOM 8990 C C . ARG D 1 73 ? -16.273 -18.765 1.895 1.00 25.93 71 ARG D C 1
ATOM 8991 O O . ARG D 1 73 ? -17.012 -17.818 1.886 1.00 22.54 71 ARG D O 1
ATOM 8999 N N . GLN D 1 74 ? -15.028 -18.701 2.365 1.00 21.83 72 GLN D N 1
ATOM 9000 C CA . GLN D 1 74 ? -14.566 -17.436 2.925 1.00 20.37 72 GLN D CA 1
ATOM 9001 C C . GLN D 1 74 ? -14.417 -16.360 1.853 1.00 20.03 72 GLN D C 1
ATOM 9002 O O . GLN D 1 74 ? -14.758 -15.193 2.091 1.00 21.38 72 GLN D O 1
ATOM 9008 N N . MET D 1 75 ? -13.909 -16.727 0.673 1.00 20.97 73 MET D N 1
ATOM 9009 C CA . MET D 1 75 ? -13.779 -15.744 -0.400 1.00 21.82 73 MET D CA 1
ATOM 9010 C C . MET D 1 75 ? -15.134 -15.186 -0.798 1.00 23.01 73 MET D C 1
ATOM 9011 O O . MET D 1 75 ? -15.232 -14.026 -1.214 1.00 22.44 73 MET D O 1
ATOM 9016 N N . SER D 1 76 ? -16.182 -15.995 -0.682 1.00 24.13 74 SER D N 1
ATOM 9017 C CA . SER D 1 76 ? -17.533 -15.553 -0.989 1.00 23.50 74 SER D CA 1
ATOM 9018 C C . SER D 1 76 ? -18.215 -14.861 0.182 1.00 24.07 74 SER D C 1
ATOM 9019 O O . SER D 1 76 ? -19.410 -14.567 0.099 1.00 27.02 74 SER D O 1
ATOM 9022 N N . THR D 1 77 ? -17.490 -14.596 1.271 1.00 19.27 75 THR D N 1
ATOM 9023 C CA . THR D 1 77 ? -18.046 -13.918 2.435 1.00 21.10 75 THR D CA 1
ATOM 9024 C C . THR D 1 77 ? -17.289 -12.632 2.734 1.00 21.61 75 THR D C 1
ATOM 9025 O O . THR D 1 77 ? -17.884 -11.548 2.757 1.00 21.18 75 THR D O 1
ATOM 9029 N N . LEU D 1 78 ? -15.984 -12.727 2.979 1.00 20.97 76 LEU D N 1
ATOM 9030 C CA . LEU D 1 78 ? -15.181 -11.562 3.316 1.00 18.80 76 LEU D CA 1
ATOM 9031 C C . LEU D 1 78 ? -13.731 -11.931 3.062 1.00 20.38 76 LEU D C 1
ATOM 9032 O O . LEU D 1 78 ? -13.246 -12.937 3.595 1.00 19.63 76 LEU D O 1
ATOM 9037 N N . GLY D 1 79 ? -13.053 -11.128 2.247 1.00 19.85 77 GLY D N 1
ATOM 9038 C CA . GLY D 1 79 ? -11.645 -11.318 1.952 1.00 20.30 77 GLY D CA 1
ATOM 9039 C C . GLY D 1 79 ? -10.762 -10.522 2.885 1.00 17.57 77 GLY D C 1
ATOM 9040 O O . GLY D 1 79 ? -11.138 -10.198 4.014 1.00 19.08 77 GLY D O 1
ATOM 9041 N N . HIS D 1 80 ? -9.567 -10.184 2.395 1.00 17.53 78 HIS D N 1
ATOM 9042 C CA . HIS D 1 80 ? -8.622 -9.389 3.162 1.00 16.45 78 HIS D CA 1
ATOM 9043 C C . HIS D 1 80 ? -9.278 -8.120 3.697 1.00 15.05 78 HIS D C 1
ATOM 9044 O O . HIS D 1 80 ? -10.017 -7.436 2.979 1.00 17.56 78 HIS D O 1
ATOM 9051 N N . THR D 1 81 ? -8.986 -7.786 4.957 1.00 14.93 79 THR D N 1
ATOM 9052 C CA . THR D 1 81 ? -9.390 -6.505 5.521 1.00 16.98 79 THR D CA 1
ATOM 9053 C C . THR D 1 81 ? -8.246 -5.682 6.077 1.00 16.05 79 THR D C 1
ATOM 9054 O O . THR D 1 81 ? -8.404 -4.465 6.195 1.00 16.41 79 THR D O 1
ATOM 9058 N N . SER D 1 82 ? -7.113 -6.308 6.416 1.00 15.82 80 SER D N 1
ATOM 9059 C CA . SER D 1 82 ? -6.047 -5.748 7.246 1.00 16.57 80 SER D CA 1
ATOM 9060 C C . SER D 1 82 ? -6.447 -5.793 8.715 1.00 15.76 80 SER D C 1
ATOM 9061 O O . SER D 1 82 ? -7.629 -5.929 9.046 1.00 16.70 80 SER D O 1
ATOM 9064 N N . ASN D 1 83 ? -5.467 -5.656 9.589 1.00 16.62 81 ASN D N 1
ATOM 9065 C CA . ASN D 1 83 ? -5.678 -5.711 11.028 1.00 16.85 81 ASN D CA 1
ATOM 9066 C C . ASN D 1 83 ? -6.115 -4.378 11.617 1.00 17.85 81 ASN D C 1
ATOM 9067 O O . ASN D 1 83 ? -6.068 -4.198 12.839 1.00 19.14 81 ASN D O 1
ATOM 9072 N N . LEU D 1 84 ? -6.533 -3.441 10.768 1.00 17.67 82 LEU D N 1
ATOM 9073 C CA . LEU D 1 84 ? -7.312 -2.317 11.256 1.00 18.57 82 LEU D CA 1
ATOM 9074 C C . LEU D 1 84 ? -8.696 -2.757 11.702 1.00 21.21 82 LEU D C 1
ATOM 9075 O O . LEU D 1 84 ? -9.376 -1.993 12.394 1.00 19.15 82 LEU D O 1
ATOM 9080 N N . TYR D 1 85 ? -9.110 -3.968 11.338 1.00 18.00 83 TYR D N 1
ATOM 9081 C CA . TYR D 1 85 ? -10.432 -4.489 11.646 1.00 18.75 83 TYR D CA 1
ATOM 9082 C C . TYR D 1 85 ? -10.305 -5.920 12.143 1.00 20.08 83 TYR D C 1
ATOM 9083 O O . TYR D 1 85 ? -9.526 -6.711 11.605 1.00 19.57 83 TYR D O 1
ATOM 9092 N N . ALA D 1 86 ? -11.065 -6.245 13.179 1.00 18.76 84 ALA D N 1
ATOM 9093 C CA . ALA D 1 86 ? -11.121 -7.614 13.672 1.00 19.32 84 ALA D CA 1
ATOM 9094 C C . ALA D 1 86 ? -11.971 -8.468 12.739 1.00 20.88 84 ALA D C 1
ATOM 9095 O O . ALA D 1 86 ? -12.999 -8.021 12.230 1.00 21.80 84 ALA D O 1
ATOM 9097 N N . THR D 1 87 ? -11.535 -9.705 12.505 1.00 16.68 85 THR D N 1
ATOM 9098 C CA . THR D 1 87 ? -12.290 -10.633 11.681 1.00 16.45 85 THR D CA 1
ATOM 9099 C C . THR D 1 87 ? -12.239 -12.020 12.310 1.00 20.49 85 THR D C 1
ATOM 9100 O O . THR D 1 87 ? -11.257 -12.395 12.957 1.00 20.00 85 THR D O 1
ATOM 9104 N N . GLU D 1 88 ? -13.302 -12.788 12.080 1.00 19.44 86 GLU D N 1
ATOM 9105 C CA . GLU D 1 88 ? -13.499 -14.049 12.797 1.00 22.15 86 GLU D CA 1
ATOM 9106 C C . GLU D 1 88 ? -12.436 -15.105 12.524 1.00 18.63 86 GLU D C 1
ATOM 9107 O O . GLU D 1 88 ? -11.922 -15.685 13.498 1.00 19.59 86 GLU D O 1
ATOM 9113 N N . PRO D 1 89 ? -12.085 -15.436 11.273 1.00 18.49 87 PRO D N 1
ATOM 9114 C CA . PRO D 1 89 ? -11.190 -16.592 11.066 1.00 19.03 87 PRO D CA 1
ATOM 9115 C C . PRO D 1 89 ? -9.850 -16.474 11.780 1.00 18.67 87 PRO D C 1
ATOM 9116 O O . PRO D 1 89 ? -9.404 -17.447 12.403 1.00 18.02 87 PRO D O 1
ATOM 9120 N N . GLY D 1 90 ? -9.195 -15.314 11.728 1.00 17.04 88 GLY D N 1
ATOM 9121 C CA . GLY D 1 90 ? -7.922 -15.180 12.419 1.00 18.47 88 GLY D CA 1
ATOM 9122 C C . GLY D 1 90 ? -8.047 -15.278 13.932 1.00 16.97 88 GLY D C 1
ATOM 9123 O O . GLY D 1 90 ? -7.191 -15.870 14.596 1.00 17.13 88 GLY D O 1
ATOM 9124 N N . ILE D 1 91 ? -9.111 -14.711 14.501 1.00 17.01 89 ILE D N 1
ATOM 9125 C CA . ILE D 1 91 ? -9.308 -14.833 15.943 1.00 17.69 89 ILE D CA 1
ATOM 9126 C C . ILE D 1 91 ? -9.549 -16.289 16.322 1.00 18.43 89 ILE D C 1
ATOM 9127 O O . ILE D 1 91 ? -8.953 -16.806 17.278 1.00 18.00 89 ILE D O 1
ATOM 9132 N N . ALA D 1 92 ? -10.390 -16.983 15.557 1.00 17.93 90 ALA D N 1
ATOM 9133 C CA . ALA D 1 92 ? -10.670 -18.385 15.852 1.00 19.41 90 ALA D CA 1
ATOM 9134 C C . ALA D 1 92 ? -9.420 -19.233 15.682 1.00 20.09 90 ALA D C 1
ATOM 9135 O O . ALA D 1 92 ? -9.175 -20.159 16.466 1.00 17.83 90 ALA D O 1
ATOM 9137 N N . LEU D 1 93 ? -8.610 -18.931 14.661 1.00 17.66 91 LEU D N 1
ATOM 9138 C CA . LEU D 1 93 ? -7.379 -19.681 14.461 1.00 18.71 91 LEU D CA 1
ATOM 9139 C C . LEU D 1 93 ? -6.412 -19.459 15.613 1.00 16.84 91 LEU D C 1
ATOM 9140 O O . LEU D 1 93 ? -5.774 -20.411 16.087 1.00 16.70 91 LEU D O 1
ATOM 9145 N N . ALA D 1 94 ? -6.270 -18.208 16.062 1.00 16.63 92 ALA D N 1
ATOM 9146 C CA . ALA D 1 94 ? -5.407 -17.929 17.205 1.00 17.20 92 ALA D CA 1
ATOM 9147 C C . ALA D 1 94 ? -5.882 -18.684 18.438 1.00 18.20 92 ALA D C 1
ATOM 9148 O O . ALA D 1 94 ? -5.077 -19.298 19.147 1.00 18.64 92 ALA D O 1
ATOM 9150 N N . GLU D 1 95 ? -7.195 -18.677 18.688 1.00 18.10 93 GLU D N 1
ATOM 9151 C CA . GLU D 1 95 ? -7.737 -19.430 19.817 1.00 18.97 93 GLU D CA 1
ATOM 9152 C C . GLU D 1 95 ? -7.431 -20.917 19.689 1.00 19.66 93 GLU D C 1
ATOM 9153 O O . GLU D 1 95 ? -7.039 -21.562 20.670 1.00 20.88 93 GLU D O 1
ATOM 9159 N N . GLU D 1 96 ? -7.592 -21.478 18.487 1.00 18.49 94 GLU D N 1
ATOM 9160 C CA . GLU D 1 96 ? -7.353 -22.910 18.306 1.00 18.99 94 GLU D CA 1
ATOM 9161 C C . GLU D 1 96 ? -5.879 -23.259 18.489 1.00 21.07 94 GLU D C 1
ATOM 9162 O O . GLU D 1 96 ? -5.547 -24.278 19.106 1.00 20.32 94 GLU D O 1
ATOM 9168 N N . LEU D 1 97 ? -4.981 -22.424 17.956 1.00 18.54 95 LEU D N 1
ATOM 9169 C CA . LEU D 1 97 ? -3.553 -22.660 18.134 1.00 17.46 95 LEU D CA 1
ATOM 9170 C C . LEU D 1 97 ? -3.142 -22.532 19.594 1.00 18.70 95 LEU D C 1
ATOM 9171 O O . LEU D 1 97 ? -2.330 -23.323 20.081 1.00 19.68 95 LEU D O 1
ATOM 9176 N N . VAL D 1 98 ? -3.673 -21.537 20.302 1.00 17.99 96 VAL D N 1
ATOM 9177 C CA . VAL D 1 98 ? -3.355 -21.398 21.719 1.00 20.49 96 VAL D CA 1
ATOM 9178 C C . VAL D 1 98 ? -3.808 -22.634 22.489 1.00 20.42 96 VAL D C 1
ATOM 9179 O O . VAL D 1 98 ? -3.084 -23.143 23.358 1.00 22.13 96 VAL D O 1
ATOM 9183 N N . ALA D 1 99 ? -5.000 -23.144 22.174 1.00 21.26 97 ALA D N 1
ATOM 9184 C CA . ALA D 1 99 ? -5.488 -24.352 22.837 1.00 22.42 97 ALA D CA 1
ATOM 9185 C C . ALA D 1 99 ? -4.579 -25.540 22.560 1.00 22.25 97 ALA D C 1
ATOM 9186 O O . ALA D 1 99 ? -4.283 -26.332 23.466 1.00 24.44 97 ALA D O 1
ATOM 9188 N N . LEU D 1 100 ? -4.116 -25.681 21.314 1.00 20.27 98 LEU D N 1
ATOM 9189 C CA . LEU D 1 100 ? -3.248 -26.801 20.971 1.00 20.98 98 LEU D CA 1
ATOM 9190 C C . LEU D 1 100 ? -1.896 -26.700 21.663 1.00 21.67 98 LEU D C 1
ATOM 9191 O O . LEU D 1 100 ? -1.313 -27.730 22.023 1.00 22.37 98 LEU D O 1
ATOM 9196 N N . LEU D 1 101 ? -1.384 -25.481 21.857 1.00 21.24 99 LEU D N 1
ATOM 9197 C CA . LEU D 1 101 ? -0.119 -25.322 22.567 1.00 23.56 99 LEU D CA 1
ATOM 9198 C C . LEU D 1 101 ? -0.256 -25.723 24.031 1.00 23.18 99 LEU D C 1
ATOM 9199 O O . LEU D 1 101 ? 0.665 -26.317 24.604 1.00 24.38 99 LEU D O 1
ATOM 9204 N N . GLY D 1 102 ? -1.405 -25.425 24.621 1.00 24.67 100 GLY D N 1
ATOM 9205 C CA . GLY D 1 102 ? -1.698 -25.828 26.011 1.00 24.61 100 GLY D CA 1
ATOM 9206 C C . GLY D 1 102 ? -0.736 -25.288 27.048 1.00 26.95 100 GLY D C 1
ATOM 9207 O O . GLY D 1 102 ? -0.441 -26.028 27.958 1.00 30.32 100 GLY D O 1
ATOM 9208 N N . ALA D 1 103 ? -0.299 -24.039 26.929 1.00 23.99 101 ALA D N 1
ATOM 9209 C CA . ALA D 1 103 ? 0.640 -23.458 27.909 1.00 28.28 101 ALA D CA 1
ATOM 9210 C C . ALA D 1 103 ? -0.094 -23.084 29.196 1.00 30.44 101 ALA D C 1
ATOM 9211 O O . ALA D 1 103 ? -1.273 -22.864 29.168 1.00 29.65 101 ALA D O 1
ATOM 9213 N N . ASP D 1 104 ? 0.660 -22.938 30.269 1.00 31.19 102 ASP D N 1
ATOM 9214 C CA . ASP D 1 104 ? 0.046 -22.614 31.572 1.00 36.75 102 ASP D CA 1
ATOM 9215 C C . ASP D 1 104 ? -0.216 -21.122 31.674 1.00 38.55 102 ASP D C 1
ATOM 9216 O O . ASP D 1 104 ? -1.121 -20.763 32.371 1.00 44.10 102 ASP D O 1
ATOM 9221 N N . GLN D 1 105 ? 0.545 -20.310 30.954 1.00 31.09 103 GLN D N 1
ATOM 9222 C CA . GLN D 1 105 ? 0.350 -18.854 31.038 1.00 31.09 103 GLN D CA 1
ATOM 9223 C C . GLN D 1 105 ? -0.372 -18.343 29.795 1.00 28.28 103 GLN D C 1
ATOM 9224 O O . GLN D 1 105 ? -0.530 -19.082 28.866 1.00 28.24 103 GLN D O 1
ATOM 9230 N N . ARG D 1 106 ? -0.799 -17.094 29.837 1.00 28.94 104 ARG D N 1
ATOM 9231 C CA . ARG D 1 106 ? -1.486 -16.535 28.682 1.00 29.31 104 ARG D CA 1
ATOM 9232 C C . ARG D 1 106 ? -0.566 -16.580 27.471 1.00 25.93 104 ARG D C 1
ATOM 9233 O O . ARG D 1 106 ? 0.629 -16.284 27.560 1.00 25.94 104 ARG D O 1
ATOM 9241 N N . THR D 1 107 ? -1.124 -16.982 26.340 1.00 23.31 105 THR D N 1
ATOM 9242 C CA . THR D 1 107 ? -0.385 -17.059 25.090 1.00 20.20 105 THR D CA 1
ATOM 9243 C C . THR D 1 107 ? -1.047 -16.118 24.098 1.00 17.95 105 THR D C 1
ATOM 9244 O O . THR D 1 107 ? -2.276 -16.054 24.026 1.00 21.08 105 THR D O 1
ATOM 9248 N N . ARG D 1 108 ? -0.231 -15.382 23.341 1.00 18.23 106 ARG D N 1
ATOM 9249 C CA . ARG D 1 108 ? -0.747 -14.448 22.349 1.00 17.88 106 ARG D CA 1
ATOM 9250 C C . ARG D 1 108 ? -0.133 -14.756 20.989 1.00 18.56 106 ARG D C 1
ATOM 9251 O O . ARG D 1 108 ? 0.937 -15.362 20.896 1.00 18.20 106 ARG D O 1
ATOM 9259 N N . VAL D 1 109 ? -0.834 -14.346 19.930 1.00 17.35 107 VAL D N 1
ATOM 9260 C CA . VAL D 1 109 ? -0.551 -14.790 18.567 1.00 17.58 107 VAL D CA 1
ATOM 9261 C C . VAL D 1 109 ? -0.353 -13.585 17.662 1.00 18.28 107 VAL D C 1
ATOM 9262 O O . VAL D 1 109 ? -1.104 -12.604 17.739 1.00 18.64 107 VAL D O 1
ATOM 9266 N N . PHE D 1 110 ? 0.666 -13.657 16.809 1.00 15.10 108 PHE D N 1
ATOM 9267 C CA . PHE D 1 110 ? 0.845 -12.718 15.705 1.00 15.66 108 PHE D CA 1
ATOM 9268 C C . PHE D 1 110 ? 0.906 -13.520 14.410 1.00 15.37 108 PHE D C 1
ATOM 9269 O O . PHE D 1 110 ? 1.672 -14.482 14.312 1.00 17.15 108 PHE D O 1
ATOM 9277 N N . PHE D 1 111 ? 0.121 -13.123 13.410 1.00 14.52 109 PHE D N 1
ATOM 9278 C CA . PHE D 1 111 ? 0.096 -13.840 12.143 1.00 15.56 109 PHE D CA 1
ATOM 9279 C C . PHE D 1 111 ? 0.939 -13.132 11.089 1.00 14.00 109 PHE D C 1
ATOM 9280 O O . PHE D 1 111 ? 1.031 -11.903 11.054 1.00 15.21 109 PHE D O 1
ATOM 9288 N N . CYS D 1 112 ? 1.509 -13.925 10.190 1.00 13.65 110 CYS D N 1
ATOM 9289 C CA . CYS D 1 112 ? 2.289 -13.381 9.077 1.00 13.86 110 CYS D CA 1
ATOM 9290 C C . CYS D 1 112 ? 2.150 -14.348 7.913 1.00 12.28 110 CYS D C 1
ATOM 9291 O O . CYS D 1 112 ? 1.200 -15.132 7.864 1.00 14.26 110 CYS D O 1
ATOM 9294 N N . ASN D 1 113 ? 3.099 -14.316 6.974 1.00 13.63 111 ASN D N 1
ATOM 9295 C CA . ASN D 1 113 ? 2.901 -15.032 5.719 1.00 15.23 111 ASN D CA 1
ATOM 9296 C C . ASN D 1 113 ? 3.830 -16.204 5.499 1.00 15.72 111 ASN D C 1
ATOM 9297 O O . ASN D 1 113 ? 3.616 -16.957 4.545 1.00 19.88 111 ASN D O 1
ATOM 9302 N N . SER D 1 114 ? 4.850 -16.382 6.328 1.00 13.85 112 SER D N 1
ATOM 9303 C CA . SER D 1 114 ? 5.900 -17.338 6.002 1.00 14.39 112 SER D CA 1
ATOM 9304 C C . SER D 1 114 ? 6.666 -17.680 7.264 1.00 14.82 112 SER D C 1
ATOM 9305 O O . SER D 1 114 ? 6.541 -17.011 8.294 1.00 13.21 112 SER D O 1
ATOM 9308 N N . GLY D 1 115 ? 7.493 -18.723 7.150 1.00 13.03 113 GLY D N 1
ATOM 9309 C CA . GLY D 1 115 ? 8.367 -19.082 8.256 1.00 13.62 113 GLY D CA 1
ATOM 9310 C C . GLY D 1 115 ? 9.406 -18.020 8.545 1.00 14.52 113 GLY D C 1
ATOM 9311 O O . GLY D 1 115 ? 9.680 -17.709 9.705 1.00 13.25 113 GLY D O 1
ATOM 9312 N N . ALA D 1 116 ? 10.023 -17.472 7.499 1.00 13.11 114 ALA D N 1
ATOM 9313 C CA . ALA D 1 116 ? 10.975 -16.390 7.728 1.00 14.50 114 ALA D CA 1
ATOM 9314 C C . ALA D 1 116 ? 10.309 -15.231 8.461 1.00 14.22 114 ALA D C 1
ATOM 9315 O O . ALA D 1 116 ? 10.887 -14.666 9.400 1.00 14.31 114 ALA D O 1
ATOM 9317 N N . GLU D 1 117 ? 9.097 -14.845 8.046 1.00 13.75 115 GLU D N 1
ATOM 9318 C CA . GLU D 1 117 ? 8.430 -13.739 8.730 1.00 13.57 115 GLU D CA 1
ATOM 9319 C C . GLU D 1 117 ? 8.092 -14.090 10.174 1.00 13.96 115 GLU D C 1
ATOM 9320 O O . GLU D 1 117 ? 8.165 -13.224 11.059 1.00 14.62 115 GLU D O 1
ATOM 9326 N N . ALA D 1 118 ? 7.710 -15.349 10.437 1.00 14.58 116 ALA D N 1
ATOM 9327 C CA . ALA D 1 118 ? 7.411 -15.743 11.809 1.00 14.84 116 ALA D CA 1
ATOM 9328 C C . ALA D 1 118 ? 8.650 -15.613 12.679 1.00 15.10 116 ALA D C 1
ATOM 9329 O O . ALA D 1 118 ? 8.581 -15.076 13.796 1.00 14.13 116 ALA D O 1
ATOM 9331 N N . ASN D 1 119 ? 9.808 -16.029 12.151 1.00 15.39 117 ASN D N 1
ATOM 9332 C CA . ASN D 1 119 ? 11.042 -15.899 12.918 1.00 15.88 117 ASN D CA 1
ATOM 9333 C C . ASN D 1 119 ? 11.525 -14.458 12.989 1.00 15.21 117 ASN D C 1
ATOM 9334 O O . ASN D 1 119 ? 12.221 -14.101 13.947 1.00 15.81 117 ASN D O 1
ATOM 9339 N N . GLU D 1 120 ? 11.189 -13.628 11.990 1.00 12.63 118 GLU D N 1
ATOM 9340 C CA . GLU D 1 120 ? 11.492 -12.198 12.098 1.00 13.31 118 GLU D CA 1
ATOM 9341 C C . GLU D 1 120 ? 10.721 -11.585 13.254 1.00 13.28 118 GLU D C 1
ATOM 9342 O O . GLU D 1 120 ? 11.264 -10.767 14.018 1.00 15.35 118 GLU D O 1
ATOM 9348 N N . ALA D 1 121 ? 9.456 -11.979 13.414 1.00 15.47 119 ALA D N 1
ATOM 9349 C CA . ALA D 1 121 ? 8.684 -11.496 14.552 1.00 15.59 119 ALA D CA 1
ATOM 9350 C C . ALA D 1 121 ? 9.330 -11.944 15.852 1.00 14.76 119 ALA D C 1
ATOM 9351 O O . ALA D 1 121 ? 9.458 -11.159 16.797 1.00 15.33 119 ALA D O 1
ATOM 9353 N N . ALA D 1 122 ? 9.795 -13.190 15.894 1.00 15.22 120 ALA D N 1
ATOM 9354 C CA . ALA D 1 122 ? 10.448 -13.671 17.101 1.00 15.66 120 ALA D CA 1
ATOM 9355 C C . ALA D 1 122 ? 11.764 -12.940 17.338 1.00 16.78 120 ALA D C 1
ATOM 9356 O O . ALA D 1 122 ? 12.099 -12.619 18.483 1.00 16.93 120 ALA D O 1
ATOM 9358 N N . PHE D 1 123 ? 12.532 -12.695 16.270 1.00 15.53 121 PHE D N 1
ATOM 9359 C CA . PHE D 1 123 ? 13.746 -11.880 16.367 1.00 15.12 121 PHE D CA 1
ATOM 9360 C C . PHE D 1 123 ? 13.434 -10.517 16.971 1.00 15.97 121 PHE D C 1
ATOM 9361 O O . PHE D 1 123 ? 14.122 -10.055 17.899 1.00 16.07 121 PHE D O 1
ATOM 9369 N N . LYS D 1 124 ? 12.407 -9.845 16.450 1.00 16.15 122 LYS D N 1
ATOM 9370 C CA . LYS D 1 124 ? 12.056 -8.527 16.969 1.00 17.30 122 LYS D CA 1
ATOM 9371 C C . LYS D 1 124 ? 11.588 -8.611 18.419 1.00 16.55 122 LYS D C 1
ATOM 9372 O O . LYS D 1 124 ? 11.974 -7.780 19.256 1.00 18.11 122 LYS D O 1
ATOM 9378 N N . LEU D 1 125 ? 10.805 -9.639 18.748 1.00 18.24 123 LEU D N 1
ATOM 9379 C CA . LEU D 1 125 ? 10.416 -9.861 20.135 1.00 21.74 123 LEU D CA 1
ATOM 9380 C C . LEU D 1 125 ? 11.648 -9.953 21.027 1.00 20.24 123 LEU D C 1
ATOM 9381 O O . LEU D 1 125 ? 11.695 -9.351 22.111 1.00 20.34 123 LEU D O 1
ATOM 9386 N N . SER D 1 126 ? 12.681 -10.657 20.561 1.00 17.38 124 SER D N 1
ATOM 9387 C CA . SER D 1 126 ? 13.894 -10.821 21.358 1.00 19.47 124 SER D CA 1
ATOM 9388 C C . SER D 1 126 ? 14.588 -9.487 21.614 1.00 19.08 124 SER D C 1
ATOM 9389 O O . SER D 1 126 ? 15.208 -9.302 22.667 1.00 17.79 124 SER D O 1
ATOM 9392 N N . ARG D 1 127 ? 14.509 -8.545 20.669 1.00 15.41 125 ARG D N 1
ATOM 9393 C CA . ARG D 1 127 ? 15.143 -7.245 20.894 1.00 16.50 125 ARG D CA 1
ATOM 9394 C C . ARG D 1 127 ? 14.487 -6.511 22.050 1.00 19.77 125 ARG D C 1
ATOM 9395 O O . ARG D 1 127 ? 15.143 -5.723 22.750 1.00 20.51 125 ARG D O 1
ATOM 9403 N N . LEU D 1 128 ? 13.199 -6.748 22.266 1.00 17.84 126 LEU D N 1
ATOM 9404 C CA . LEU D 1 128 ? 12.448 -6.043 23.292 1.00 19.91 126 LEU D CA 1
ATOM 9405 C C . LEU D 1 128 ? 12.735 -6.547 24.699 1.00 20.38 126 LEU D C 1
ATOM 9406 O O . LEU D 1 128 ? 12.187 -5.994 25.660 1.00 23.67 126 LEU D O 1
ATOM 9411 N N . THR D 1 129 ? 13.573 -7.571 24.843 1.00 20.53 127 THR D N 1
ATOM 9412 C CA . THR D 1 129 ? 14.060 -7.974 26.157 1.00 21.08 127 THR D CA 1
ATOM 9413 C C . THR D 1 129 ? 15.166 -7.063 26.665 1.00 24.95 127 THR D C 1
ATOM 9414 O O . THR D 1 129 ? 15.590 -7.215 27.815 1.00 25.61 127 THR D O 1
ATOM 9418 N N . GLY D 1 130 ? 15.648 -6.134 25.840 1.00 21.22 128 GLY D N 1
ATOM 9419 C CA . GLY D 1 130 ? 16.796 -5.328 26.197 1.00 24.33 128 GLY D CA 1
ATOM 9420 C C . GLY D 1 130 ? 18.130 -5.981 25.929 1.00 24.29 128 GLY D C 1
ATOM 9421 O O . GLY D 1 130 ? 19.170 -5.372 26.210 1.00 26.38 128 GLY D O 1
ATOM 9422 N N . ARG D 1 131 ? 18.145 -7.202 25.405 1.00 20.55 129 ARG D N 1
ATOM 9423 C CA . ARG D 1 131 ? 19.380 -7.894 25.076 1.00 21.62 129 ARG D CA 1
ATOM 9424 C C . ARG D 1 131 ? 19.484 -8.077 23.568 1.00 20.36 129 ARG D C 1
ATOM 9425 O O . ARG D 1 131 ? 18.473 -8.153 22.866 1.00 21.12 129 ARG D O 1
ATOM 9433 N N . THR D 1 132 ? 20.715 -8.158 23.069 1.00 20.38 130 THR D N 1
ATOM 9434 C CA . THR D 1 132 ? 20.928 -8.264 21.630 1.00 21.63 130 THR D CA 1
ATOM 9435 C C . THR D 1 132 ? 21.663 -9.525 21.211 1.00 21.08 130 THR D C 1
ATOM 9436 O O . THR D 1 132 ? 21.833 -9.754 20.008 1.00 23.15 130 THR D O 1
ATOM 9440 N N . LYS D 1 133 ? 22.095 -10.328 22.163 1.00 20.40 131 LYS D N 1
ATOM 9441 C CA . LYS D 1 133 ? 22.818 -11.569 21.829 1.00 20.53 131 LYS D CA 1
ATOM 9442 C C . LYS D 1 133 ? 21.843 -12.732 21.610 1.00 18.92 131 LYS D C 1
ATOM 9443 O O . LYS D 1 133 ? 20.939 -12.890 22.357 1.00 19.50 131 LYS D O 1
ATOM 9449 N N . LEU D 1 134 ? 22.103 -13.496 20.566 1.00 19.30 132 LEU D N 1
ATOM 9450 C CA . LEU D 1 134 ? 21.230 -14.593 20.185 1.00 18.50 132 LEU D CA 1
ATOM 9451 C C . LEU D 1 134 ? 22.065 -15.847 19.994 1.00 19.42 132 LEU D C 1
ATOM 9452 O O . LEU D 1 134 ? 23.230 -15.781 19.599 1.00 19.54 132 LEU D O 1
ATOM 9457 N N . VAL D 1 135 ? 21.459 -16.999 20.257 1.00 18.08 133 VAL D N 1
ATOM 9458 C CA . VAL D 1 135 ? 22.135 -18.276 20.074 1.00 17.83 133 VAL D CA 1
ATOM 9459 C C . VAL D 1 135 ? 21.269 -19.169 19.201 1.00 17.99 133 VAL D C 1
ATOM 9460 O O . VAL D 1 135 ? 20.058 -19.270 19.425 1.00 18.46 133 VAL D O 1
ATOM 9464 N N . ALA D 1 136 ? 21.887 -19.809 18.215 1.00 18.19 134 ALA D N 1
ATOM 9465 C CA . ALA D 1 136 ? 21.220 -20.799 17.381 1.00 17.35 134 ALA D CA 1
ATOM 9466 C C . ALA D 1 136 ? 22.217 -21.906 17.076 1.00 18.58 134 ALA D C 1
ATOM 9467 O O . ALA D 1 136 ? 23.356 -21.884 17.547 1.00 17.82 134 ALA D O 1
ATOM 9469 N N . ALA D 1 137 ? 21.787 -22.900 16.306 1.00 16.54 135 ALA D N 1
ATOM 9470 C CA . ALA D 1 137 ? 22.597 -24.094 16.096 1.00 18.97 135 ALA D CA 1
ATOM 9471 C C . ALA D 1 137 ? 23.264 -24.067 14.730 1.00 18.89 135 ALA D C 1
ATOM 9472 O O . ALA D 1 137 ? 22.665 -23.632 13.739 1.00 18.37 135 ALA D O 1
ATOM 9474 N N . HIS D 1 138 ? 24.504 -24.558 14.670 1.00 19.71 136 HIS D N 1
ATOM 9475 C CA . HIS D 1 138 ? 25.133 -24.799 13.378 1.00 20.68 136 HIS D CA 1
ATOM 9476 C C . HIS D 1 138 ? 24.230 -25.692 12.542 1.00 18.68 136 HIS D C 1
ATOM 9477 O O . HIS D 1 138 ? 23.669 -26.672 13.041 1.00 21.83 136 HIS D O 1
ATOM 9484 N N . ASP D 1 139 ? 24.062 -25.324 11.276 1.00 19.39 137 ASP D N 1
ATOM 9485 C CA . ASP D 1 139 ? 23.254 -26.037 10.253 1.00 21.16 137 ASP D CA 1
ATOM 9486 C C . ASP D 1 139 ? 21.751 -25.810 10.434 1.00 20.11 137 ASP D C 1
ATOM 9487 O O . ASP D 1 139 ? 21.023 -26.379 9.711 1.00 19.97 137 ASP D O 1
ATOM 9492 N N . ALA D 1 140 ? 21.358 -25.019 11.405 1.00 17.88 138 ALA D N 1
ATOM 9493 C CA . ALA D 1 140 ? 19.936 -24.748 11.561 1.00 17.28 138 ALA D CA 1
ATOM 9494 C C . ALA D 1 140 ? 19.436 -23.929 10.382 1.00 18.38 138 ALA D C 1
ATOM 9495 O O . ALA D 1 140 ? 20.193 -23.199 9.736 1.00 18.66 138 ALA D O 1
ATOM 9497 N N . PHE D 1 141 ? 18.143 -24.066 10.096 1.00 15.34 139 PHE D N 1
ATOM 9498 C CA . PHE D 1 141 ? 17.503 -23.264 9.057 1.00 17.07 139 PHE D CA 1
ATOM 9499 C C . PHE D 1 141 ? 16.298 -22.559 9.653 1.00 15.22 139 PHE D C 1
ATOM 9500 O O . PHE D 1 141 ? 15.393 -23.209 10.182 1.00 17.32 139 PHE D O 1
ATOM 9508 N N . HIS D 1 142 ? 16.296 -21.227 9.578 1.00 15.20 140 HIS D N 1
ATOM 9509 C CA . HIS D 1 142 ? 15.221 -20.434 10.145 1.00 13.06 140 HIS D CA 1
ATOM 9510 C C . HIS D 1 142 ? 14.629 -19.460 9.141 1.00 15.47 140 HIS D C 1
ATOM 9511 O O . HIS D 1 142 ? 13.730 -18.691 9.509 1.00 14.58 140 HIS D O 1
ATOM 9518 N N . GLY D 1 143 ? 15.108 -19.457 7.901 1.00 14.97 141 GLY D N 1
ATOM 9519 C CA . GLY D 1 143 ? 14.574 -18.568 6.887 1.00 14.85 141 GLY D CA 1
ATOM 9520 C C . GLY D 1 143 ? 15.655 -17.734 6.235 1.00 18.12 141 GLY D C 1
ATOM 9521 O O . GLY D 1 143 ? 16.833 -17.770 6.603 1.00 17.45 141 GLY D O 1
ATOM 9522 N N . ARG D 1 144 ? 15.221 -16.970 5.240 1.00 14.62 142 ARG D N 1
ATOM 9523 C CA . ARG D 1 144 ? 16.173 -16.316 4.315 1.00 17.10 142 ARG D CA 1
ATOM 9524 C C . ARG D 1 144 ? 16.117 -14.794 4.287 1.00 15.68 142 ARG D C 1
ATOM 9525 O O . ARG D 1 144 ? 16.890 -14.254 3.589 1.00 19.86 142 ARG D O 1
ATOM 9533 N N . THR D 1 145 ? 15.178 -14.186 4.969 1.00 16.22 143 THR D N 1
ATOM 9534 C CA . THR D 1 145 ? 15.187 -12.733 5.124 1.00 15.70 143 THR D CA 1
ATOM 9535 C C . THR D 1 145 ? 16.336 -12.334 6.059 1.00 17.39 143 THR D C 1
ATOM 9536 O O . THR D 1 145 ? 16.946 -13.182 6.701 1.00 17.70 143 THR D O 1
ATOM 9540 N N . MET D 1 146 ? 16.642 -11.035 6.147 1.00 15.84 144 MET D N 1
ATOM 9541 C CA . MET D 1 146 ? 17.926 -10.649 6.750 1.00 18.86 144 MET D CA 1
ATOM 9542 C C . MET D 1 146 ? 18.025 -11.043 8.225 1.00 20.73 144 MET D C 1
ATOM 9543 O O . MET D 1 146 ? 19.095 -11.465 8.687 1.00 19.35 144 MET D O 1
ATOM 9548 N N . GLY D 1 147 ? 16.932 -10.916 8.982 1.00 16.34 145 GLY D N 1
ATOM 9549 C CA . GLY D 1 147 ? 16.977 -11.305 10.385 1.00 18.33 145 GLY D CA 1
ATOM 9550 C C . GLY D 1 147 ? 17.008 -12.813 10.554 1.00 18.35 145 GLY D C 1
ATOM 9551 O O . GLY D 1 147 ? 17.841 -13.362 11.284 1.00 19.42 145 GLY D O 1
ATOM 9552 N N . SER D 1 148 ? 16.112 -13.511 9.854 1.00 15.94 146 SER D N 1
ATOM 9553 C CA A SER D 1 148 ? 16.080 -14.965 9.967 0.54 15.42 146 SER D CA 1
ATOM 9554 C CA B SER D 1 148 ? 16.073 -14.966 9.960 0.46 15.43 146 SER D CA 1
ATOM 9555 C C . SER D 1 148 ? 17.340 -15.605 9.401 1.00 15.81 146 SER D C 1
ATOM 9556 O O . SER D 1 148 ? 17.773 -16.648 9.899 1.00 17.54 146 SER D O 1
ATOM 9561 N N . LEU D 1 149 ? 17.946 -14.991 8.379 1.00 16.45 147 LEU D N 1
ATOM 9562 C CA . LEU D 1 149 ? 19.186 -15.521 7.820 1.00 16.28 147 LEU D CA 1
ATOM 9563 C C . LEU D 1 149 ? 20.338 -15.418 8.811 1.00 16.84 147 LEU D C 1
ATOM 9564 O O . LEU D 1 149 ? 21.232 -16.273 8.800 1.00 16.74 147 LEU D O 1
ATOM 9569 N N . ALA D 1 150 ? 20.331 -14.391 9.667 1.00 15.56 148 ALA D N 1
ATOM 9570 C CA . ALA D 1 150 ? 21.343 -14.313 10.717 1.00 16.39 148 ALA D CA 1
ATOM 9571 C C . ALA D 1 150 ? 21.217 -15.478 11.686 1.00 19.49 148 ALA D C 1
ATOM 9572 O O . ALA D 1 150 ? 22.225 -15.942 12.234 1.00 18.30 148 ALA D O 1
ATOM 9574 N N . LEU D 1 151 ? 19.994 -15.978 11.892 1.00 16.84 149 LEU D N 1
ATOM 9575 C CA . LEU D 1 151 ? 19.773 -17.089 12.813 1.00 17.05 149 LEU D CA 1
ATOM 9576 C C . LEU D 1 151 ? 20.085 -18.426 12.160 1.00 17.16 149 LEU D C 1
ATOM 9577 O O . LEU D 1 151 ? 20.648 -19.318 12.803 1.00 18.45 149 LEU D O 1
ATOM 9582 N N . THR D 1 152 ? 19.707 -18.584 10.897 1.00 19.66 150 THR D N 1
ATOM 9583 C CA . THR D 1 152 ? 20.114 -19.735 10.103 1.00 18.28 150 THR D CA 1
ATOM 9584 C C . THR D 1 152 ? 21.617 -19.979 10.255 1.00 20.05 150 THR D C 1
ATOM 9585 O O . THR D 1 152 ? 22.421 -19.048 10.209 1.00 21.41 150 THR D O 1
ATOM 9589 N N . GLY D 1 153 ? 21.988 -21.233 10.497 1.00 17.88 151 GLY D N 1
ATOM 9590 C CA . GLY D 1 153 ? 23.378 -21.544 10.809 1.00 23.53 151 GLY D CA 1
ATOM 9591 C C . GLY D 1 153 ? 24.147 -22.089 9.627 1.00 24.48 151 GLY D C 1
ATOM 9592 O O . GLY D 1 153 ? 24.810 -23.127 9.729 1.00 26.50 151 GLY D O 1
ATOM 9593 N N . GLN D 1 154 ? 24.035 -21.418 8.496 1.00 21.07 152 GLN D N 1
ATOM 9594 C CA . GLN D 1 154 ? 24.606 -21.905 7.224 1.00 24.55 152 GLN D CA 1
ATOM 9595 C C . GLN D 1 154 ? 25.501 -20.852 6.616 1.00 27.80 152 GLN D C 1
ATOM 9596 O O . GLN D 1 154 ? 25.046 -20.099 5.800 1.00 25.87 152 GLN D O 1
ATOM 9602 N N . PRO D 1 155 ? 26.792 -20.870 6.958 1.00 26.10 153 PRO D N 1
ATOM 9603 C CA . PRO D 1 155 ? 27.690 -19.785 6.532 1.00 30.79 153 PRO D CA 1
ATOM 9604 C C . PRO D 1 155 ? 27.774 -19.610 5.031 1.00 33.11 153 PRO D C 1
ATOM 9605 O O . PRO D 1 155 ? 27.980 -18.482 4.564 1.00 32.75 153 PRO D O 1
ATOM 9609 N N . ALA D 1 156 ? 27.607 -20.685 4.257 1.00 31.85 154 ALA D N 1
ATOM 9610 C CA . ALA D 1 156 ? 27.636 -20.555 2.805 1.00 36.59 154 ALA D CA 1
ATOM 9611 C C . ALA D 1 156 ? 26.458 -19.737 2.293 1.00 36.01 154 ALA D C 1
ATOM 9612 O O . ALA D 1 156 ? 26.588 -19.028 1.287 1.00 39.82 154 ALA D O 1
ATOM 9614 N N . LYS D 1 157 ? 25.328 -19.792 2.987 1.00 32.63 155 LYS D N 1
ATOM 9615 C CA . LYS D 1 157 ? 24.144 -19.020 2.549 1.00 32.59 155 LYS D CA 1
ATOM 9616 C C . LYS D 1 157 ? 24.190 -17.610 3.142 1.00 26.07 155 LYS D C 1
ATOM 9617 O O . LYS D 1 157 ? 23.469 -16.784 2.684 1.00 27.61 155 LYS D O 1
ATOM 9623 N N . GLN D 1 158 ? 24.972 -17.402 4.179 1.00 25.64 156 GLN D N 1
ATOM 9624 C CA . GLN D 1 158 ? 24.987 -16.092 4.866 1.00 22.14 156 GLN D CA 1
ATOM 9625 C C . GLN D 1 158 ? 26.074 -15.162 4.317 1.00 26.06 156 GLN D C 1
ATOM 9626 O O . GLN D 1 158 ? 25.818 -13.999 4.172 1.00 23.17 156 GLN D O 1
ATOM 9632 N N . THR D 1 159 ? 27.238 -15.714 4.020 1.00 27.65 157 THR D N 1
ATOM 9633 C CA . THR D 1 159 ? 28.427 -14.914 3.632 1.00 26.66 157 THR D CA 1
ATOM 9634 C C . THR D 1 159 ? 28.178 -13.903 2.526 1.00 24.32 157 THR D C 1
ATOM 9635 O O . THR D 1 159 ? 28.587 -12.791 2.683 1.00 24.98 157 THR D O 1
ATOM 9639 N N . PRO D 1 160 ? 27.479 -14.223 1.429 1.00 25.24 158 PRO D N 1
ATOM 9640 C CA . PRO D 1 160 ? 27.256 -13.232 0.379 1.00 22.79 158 PRO D CA 1
ATOM 9641 C C . PRO D 1 160 ? 26.445 -11.993 0.803 1.00 23.80 158 PRO D C 1
ATOM 9642 O O . PRO D 1 160 ? 26.596 -11.020 0.189 1.00 24.07 158 PRO D O 1
ATOM 9646 N N . PHE D 1 161 ? 25.653 -12.091 1.872 1.00 21.20 159 PHE D N 1
ATOM 9647 C CA . PHE D 1 161 ? 24.745 -11.022 2.332 1.00 19.27 159 PHE D CA 1
ATOM 9648 C C . PHE D 1 161 ? 25.284 -10.305 3.559 1.00 21.04 159 PHE D C 1
ATOM 9649 O O . PHE D 1 161 ? 24.615 -9.478 4.067 1.00 19.94 159 PHE D O 1
ATOM 9657 N N . ALA D 1 162 ? 26.518 -10.611 3.958 1.00 22.66 160 ALA D N 1
ATOM 9658 C CA . ALA D 1 162 ? 27.081 -9.941 5.142 1.00 24.65 160 ALA D CA 1
ATOM 9659 C C . ALA D 1 162 ? 27.257 -8.456 4.866 1.00 24.19 160 ALA D C 1
ATOM 9660 O O . ALA D 1 162 ? 27.589 -8.105 3.777 1.00 25.90 160 ALA D O 1
ATOM 9662 N N . PRO D 1 163 ? 27.115 -7.586 5.865 1.00 25.62 161 PRO D N 1
ATOM 9663 C CA . PRO D 1 163 ? 26.815 -7.990 7.225 1.00 25.04 161 PRO D CA 1
ATOM 9664 C C . PRO D 1 163 ? 25.342 -8.239 7.561 1.00 24.23 161 PRO D C 1
ATOM 9665 O O . PRO D 1 163 ? 24.503 -7.549 7.120 1.00 23.14 161 PRO D O 1
ATOM 9669 N N . LEU D 1 164 ? 25.132 -9.252 8.384 1.00 23.39 162 LEU D N 1
ATOM 9670 C CA . LEU D 1 164 ? 23.781 -9.609 8.850 1.00 20.91 162 LEU D CA 1
ATOM 9671 C C . LEU D 1 164 ? 23.572 -8.974 10.224 1.00 21.92 162 LEU D C 1
ATOM 9672 O O . LEU D 1 164 ? 24.540 -8.685 10.896 1.00 23.87 162 LEU D O 1
ATOM 9677 N N . PRO D 1 165 ? 22.330 -8.809 10.700 1.00 22.13 163 PRO D N 1
ATOM 9678 C CA . PRO D 1 165 ? 22.096 -8.245 12.017 1.00 23.56 163 PRO D CA 1
ATOM 9679 C C . PRO D 1 165 ? 22.652 -9.168 13.113 1.00 24.96 163 PRO D C 1
ATOM 9680 O O . PRO D 1 165 ? 22.611 -10.316 12.952 1.00 24.04 163 PRO D O 1
ATOM 9684 N N . GLY D 1 166 ? 23.097 -8.581 14.215 1.00 24.21 164 GLY D N 1
ATOM 9685 C CA . GLY D 1 166 ? 23.762 -9.353 15.278 1.00 33.41 164 GLY D CA 1
ATOM 9686 C C . GLY D 1 166 ? 22.894 -9.542 16.490 1.00 35.97 164 GLY D C 1
ATOM 9687 O O . GLY D 1 166 ? 21.776 -9.173 16.432 1.00 33.95 164 GLY D O 1
ATOM 9688 N N . ASP D 1 167 ? 23.467 -10.042 17.579 1.00 44.79 165 ASP D N 1
ATOM 9689 C CA . ASP D 1 167 ? 24.819 -10.657 17.635 1.00 30.14 165 ASP D CA 1
ATOM 9690 C C . ASP D 1 167 ? 24.586 -12.150 17.864 1.00 21.54 165 ASP D C 1
ATOM 9691 O O . ASP D 1 167 ? 24.183 -12.505 18.923 1.00 22.97 165 ASP D O 1
ATOM 9696 N N . VAL D 1 168 ? 24.826 -12.938 16.838 1.00 20.84 166 VAL D N 1
ATOM 9697 C CA . VAL D 1 168 ? 24.432 -14.366 16.898 1.00 20.08 166 VAL D CA 1
ATOM 9698 C C . VAL D 1 168 ? 25.643 -15.270 17.059 1.00 20.65 166 VAL D C 1
ATOM 9699 O O . VAL D 1 168 ? 26.592 -15.117 16.346 1.00 21.84 166 VAL D O 1
ATOM 9703 N N . THR D 1 169 ? 25.523 -16.188 17.994 1.00 20.49 167 THR D N 1
ATOM 9704 C CA . THR D 1 169 ? 26.527 -17.247 18.195 1.00 19.97 167 THR D CA 1
ATOM 9705 C C . THR D 1 169 ? 25.872 -18.573 17.810 1.00 18.32 167 THR D C 1
ATOM 9706 O O . THR D 1 169 ? 24.794 -18.811 18.237 1.00 20.35 167 THR D O 1
ATOM 9710 N N . HIS D 1 170 ? 26.570 -19.366 17.031 1.00 18.04 168 HIS D N 1
ATOM 9711 C CA . HIS D 1 170 ? 26.084 -20.707 16.648 1.00 20.54 168 HIS D CA 1
ATOM 9712 C C . HIS D 1 170 ? 26.864 -21.775 17.414 1.00 22.08 168 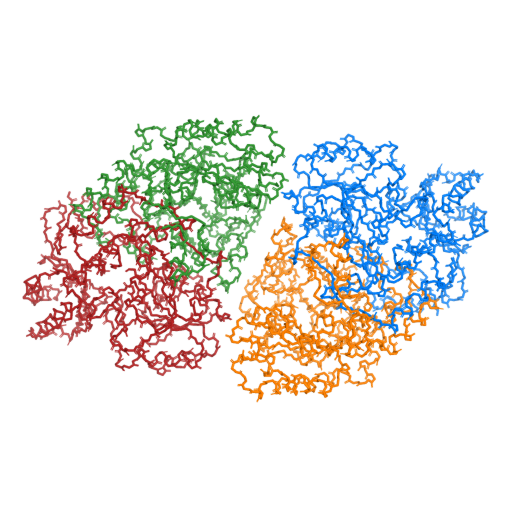HIS D C 1
ATOM 9713 O O . HIS D 1 170 ? 28.058 -21.637 17.550 1.00 22.83 168 HIS D O 1
ATOM 9720 N N . VAL D 1 171 ? 26.136 -22.773 17.886 1.00 20.46 169 VAL D N 1
ATOM 9721 C CA . VAL D 1 171 ? 26.710 -23.903 18.663 1.00 20.72 169 VAL D CA 1
ATOM 9722 C C . VAL D 1 171 ? 26.291 -25.217 18.011 1.00 23.04 169 VAL D C 1
ATOM 9723 O O . VAL D 1 171 ? 25.311 -25.243 17.302 1.00 21.65 169 VAL D O 1
ATOM 9727 N N . GLY D 1 172 ? 27.017 -26.286 18.310 1.00 20.96 170 GLY D N 1
ATOM 9728 C CA . GLY D 1 172 ? 26.652 -27.599 17.759 1.00 19.67 170 GLY D CA 1
ATOM 9729 C C . GLY D 1 172 ? 25.284 -28.024 18.224 1.00 19.21 170 GLY D C 1
ATOM 9730 O O . GLY D 1 172 ? 25.002 -27.957 19.375 1.00 19.37 170 GLY D O 1
ATOM 9731 N N . TYR D 1 173 ? 24.465 -28.478 17.291 1.00 18.59 171 TYR D N 1
ATOM 9732 C CA . TYR D 1 173 ? 23.114 -28.877 17.655 1.00 20.36 171 TYR D CA 1
ATOM 9733 C C . TYR D 1 173 ? 23.131 -30.093 18.569 1.00 19.82 171 TYR D C 1
ATOM 9734 O O . TYR D 1 173 ? 23.893 -31.040 18.355 1.00 21.27 171 TYR D O 1
ATOM 9743 N N . GLY D 1 174 ? 22.269 -30.075 19.578 1.00 20.81 172 GLY D N 1
ATOM 9744 C CA . GLY D 1 174 ? 22.121 -31.220 20.453 1.00 20.82 172 GLY D CA 1
ATOM 9745 C C . GLY D 1 174 ? 23.171 -31.343 21.540 1.00 22.68 172 GLY D C 1
ATOM 9746 O O . GLY D 1 174 ? 23.129 -32.315 22.301 1.00 23.97 172 GLY D O 1
ATOM 9747 N N . ASP D 1 175 ? 24.095 -30.388 21.650 1.00 22.08 173 ASP D N 1
ATOM 9748 C CA . ASP D 1 175 ? 25.200 -30.437 22.607 1.00 23.38 173 ASP D CA 1
ATOM 9749 C C . ASP D 1 175 ? 24.842 -29.561 23.806 1.00 24.19 173 ASP D C 1
ATOM 9750 O O . ASP D 1 175 ? 24.894 -28.328 23.724 1.00 24.33 173 ASP D O 1
ATOM 9755 N N . VAL D 1 176 ? 24.517 -30.198 24.934 1.00 23.17 174 VAL D N 1
ATOM 9756 C CA . VAL D 1 176 ? 23.987 -29.469 26.087 1.00 23.03 174 VAL D CA 1
ATOM 9757 C C . VAL D 1 176 ? 25.015 -28.490 26.646 1.00 24.19 174 VAL D C 1
ATOM 9758 O O . VAL D 1 176 ? 24.697 -27.330 26.940 1.00 24.68 174 VAL D O 1
ATOM 9762 N N . ASP D 1 177 ? 26.258 -28.941 26.831 1.00 23.46 175 ASP D N 1
ATOM 9763 C CA . ASP D 1 177 ? 27.235 -28.060 27.469 1.00 25.38 175 ASP D CA 1
ATOM 9764 C C . ASP D 1 177 ? 27.677 -26.932 26.540 1.00 25.61 175 ASP D C 1
ATOM 9765 O O . ASP D 1 177 ? 27.984 -25.828 27.010 1.00 25.99 175 ASP D O 1
ATOM 9770 N N . ALA D 1 178 ? 27.731 -27.190 25.229 1.00 25.62 176 ALA D N 1
ATOM 9771 C CA . ALA D 1 178 ? 27.998 -26.109 24.282 1.00 26.50 176 ALA D CA 1
ATOM 9772 C C . ALA D 1 178 ? 26.914 -25.042 24.348 1.00 24.41 176 ALA D C 1
ATOM 9773 O O . ALA D 1 178 ? 27.212 -23.841 24.315 1.00 25.57 176 ALA D O 1
ATOM 9775 N N . LEU D 1 179 ? 25.650 -25.456 24.456 1.00 23.84 177 LEU D N 1
ATOM 9776 C CA . LEU D 1 179 ? 24.579 -24.478 24.615 1.00 23.96 177 LEU D CA 1
ATOM 9777 C C . LEU D 1 179 ? 24.722 -23.726 25.929 1.00 23.81 177 LEU D C 1
ATOM 9778 O O . LEU D 1 179 ? 24.599 -22.499 25.971 1.00 22.96 177 LEU D O 1
ATOM 9783 N N . ALA D 1 180 ? 24.992 -24.449 27.020 1.00 23.83 178 ALA D N 1
ATOM 9784 C CA . ALA D 1 180 ? 25.127 -23.792 28.314 1.00 20.99 178 ALA D CA 1
ATOM 9785 C C . ALA D 1 180 ? 26.260 -22.770 28.308 1.00 21.14 178 ALA D C 1
ATOM 9786 O O . ALA D 1 180 ? 26.137 -21.697 28.906 1.00 25.20 178 ALA D O 1
ATOM 9788 N N . ALA D 1 181 ? 27.364 -23.078 27.619 1.00 22.06 179 ALA D N 1
ATOM 9789 C CA . ALA D 1 181 ? 28.503 -22.164 27.606 1.00 26.24 179 ALA D CA 1
ATOM 9790 C C . ALA D 1 181 ? 28.205 -20.909 26.798 1.00 26.78 179 ALA D C 1
ATOM 9791 O O . ALA D 1 181 ? 28.762 -19.838 27.075 1.00 27.14 179 ALA D O 1
ATOM 9793 N N . ALA D 1 182 ? 27.337 -21.019 25.801 1.00 24.71 180 ALA D N 1
ATOM 9794 C CA . ALA D 1 182 ? 27.049 -19.891 24.927 1.00 22.49 180 ALA D CA 1
ATOM 9795 C C . ALA D 1 182 ? 25.978 -18.957 25.471 1.00 24.24 180 ALA D C 1
ATOM 9796 O O . ALA D 1 182 ? 25.911 -17.799 25.042 1.00 25.67 180 ALA D O 1
ATOM 9798 N N . VAL D 1 183 ? 25.144 -19.421 26.393 1.00 23.69 181 VAL D N 1
ATOM 9799 C CA . VAL D 1 183 ? 24.032 -18.640 26.923 1.00 21.74 181 VAL D CA 1
ATOM 9800 C C . VAL D 1 183 ? 24.444 -18.024 28.252 1.00 29.21 181 VAL D C 1
ATOM 9801 O O . VAL D 1 183 ? 24.920 -18.730 29.149 1.00 26.64 181 VAL D O 1
ATOM 9805 N N . ASP D 1 184 ? 24.254 -16.712 28.387 1.00 26.51 182 ASP D N 1
ATOM 9806 C CA . ASP D 1 184 ? 24.531 -16.018 29.647 1.00 28.33 182 ASP D CA 1
ATOM 9807 C C . ASP D 1 184 ? 23.441 -14.976 29.892 1.00 29.59 182 ASP D C 1
ATOM 9808 O O . ASP D 1 184 ? 22.411 -14.949 29.211 1.00 24.78 182 ASP D O 1
ATOM 9813 N N . ASP D 1 185 ? 23.671 -14.105 30.879 1.00 28.90 183 ASP D N 1
ATOM 9814 C CA . ASP D 1 185 ? 22.668 -13.111 31.243 1.00 28.89 183 ASP D CA 1
ATOM 9815 C C . ASP D 1 185 ? 22.564 -11.973 30.237 1.00 27.75 183 ASP D C 1
ATOM 9816 O O . ASP D 1 185 ? 21.776 -11.052 30.461 1.00 27.48 183 ASP D O 1
ATOM 9821 N N . HIS D 1 186 ? 23.343 -12.004 29.158 1.00 25.67 184 HIS D N 1
ATOM 9822 C CA . HIS D 1 186 ? 23.198 -11.052 28.069 1.00 25.00 184 HIS D CA 1
ATOM 9823 C C . HIS D 1 186 ? 22.514 -11.656 26.849 1.00 24.10 184 HIS D C 1
ATOM 9824 O O . HIS D 1 186 ? 22.370 -10.969 25.828 1.00 22.76 184 HIS D O 1
ATOM 9831 N N . THR D 1 187 ? 22.057 -12.902 26.939 1.00 21.16 185 THR D N 1
ATOM 9832 C CA . THR D 1 187 ? 21.456 -13.603 25.809 1.00 20.71 185 THR D CA 1
ATOM 9833 C C . THR D 1 187 ? 19.967 -13.301 25.747 1.00 18.24 185 THR D C 1
ATOM 9834 O O . THR D 1 187 ? 19.229 -13.600 26.689 1.00 19.19 185 THR D O 1
ATOM 9838 N N . ALA D 1 188 ? 19.524 -12.720 24.624 1.00 17.83 186 ALA D N 1
ATOM 9839 C CA . ALA D 1 188 ? 18.105 -12.421 24.464 1.00 19.61 186 ALA D CA 1
ATOM 9840 C C . ALA D 1 188 ? 17.293 -13.684 24.232 1.00 17.59 186 ALA D C 1
ATOM 9841 O O . ALA D 1 188 ? 16.198 -13.834 24.788 1.00 17.60 186 ALA D O 1
ATOM 9843 N N . ALA D 1 189 ? 17.804 -14.596 23.411 1.00 17.65 187 ALA D N 1
ATOM 9844 C CA . ALA D 1 189 ? 17.004 -15.751 23.027 1.00 17.36 187 ALA D CA 1
ATOM 9845 C C . ALA D 1 189 ? 17.893 -16.838 22.456 1.00 17.41 187 ALA D C 1
ATOM 9846 O O . ALA D 1 189 ? 18.949 -16.563 21.880 1.00 16.82 187 ALA D O 1
ATOM 9848 N N . VAL D 1 190 ? 17.421 -18.075 22.599 1.00 17.16 188 VAL D N 1
ATOM 9849 C CA . VAL D 1 190 ? 17.940 -19.236 21.892 1.00 17.89 188 VAL D CA 1
ATOM 9850 C C . VAL D 1 190 ? 16.865 -19.682 20.911 1.00 14.79 188 VAL D C 1
ATOM 9851 O O . VAL D 1 190 ? 15.703 -19.834 21.297 1.00 15.91 188 VAL D O 1
ATOM 9855 N N . PHE D 1 191 ? 17.251 -19.884 19.652 1.00 14.84 189 PHE D N 1
ATOM 9856 C CA . PHE D 1 191 ? 16.371 -20.444 18.627 1.00 15.87 189 PHE D CA 1
ATOM 9857 C C . PHE D 1 191 ? 16.806 -21.875 18.361 1.00 15.64 189 PHE D C 1
ATOM 9858 O O . PHE D 1 191 ? 17.986 -22.117 18.103 1.00 15.58 189 PHE D O 1
ATOM 9866 N N . LEU D 1 192 ? 15.848 -22.807 18.362 1.00 15.79 190 LEU D N 1
ATOM 9867 C CA . LEU D 1 192 ? 16.130 -24.197 18.036 1.00 17.05 190 LEU D CA 1
ATOM 9868 C C . LEU D 1 192 ? 14.961 -24.789 17.269 1.00 15.43 190 LEU D C 1
ATOM 9869 O O . LEU D 1 192 ? 13.79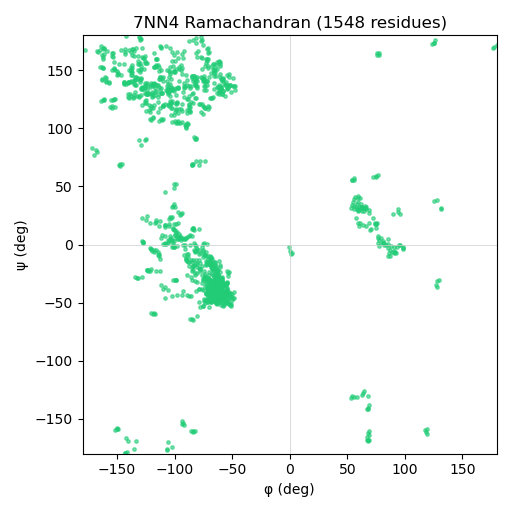7 -24.544 17.607 1.00 16.24 190 LEU D O 1
ATOM 9874 N N . GLU D 1 193 ? 15.287 -25.588 16.254 1.00 17.64 191 GLU D N 1
ATOM 9875 C CA . GLU D 1 193 ? 14.340 -26.513 15.652 1.00 16.55 191 GLU D CA 1
ATOM 9876 C C . GLU D 1 193 ? 14.282 -27.771 16.516 1.00 17.39 191 GLU D C 1
ATOM 9877 O O . GLU D 1 193 ? 15.327 -28.259 16.952 1.00 16.91 191 GLU D O 1
ATOM 9883 N N . PRO D 1 194 ? 13.090 -28.311 16.792 1.00 16.26 192 PRO D N 1
ATOM 9884 C CA . PRO D 1 194 ? 13.025 -29.562 17.577 1.00 19.35 192 PRO D CA 1
ATOM 9885 C C . PRO D 1 194 ? 13.641 -30.746 16.863 1.00 20.36 192 PRO D C 1
ATOM 9886 O O . PRO D 1 194 ? 14.114 -31.681 17.516 1.00 18.59 192 PRO D O 1
ATOM 9890 N N . ILE D 1 195 ? 13.608 -30.742 15.538 1.00 16.59 193 ILE D N 1
ATOM 9891 C CA . ILE D 1 195 ? 14.388 -31.620 14.675 1.00 17.38 193 ILE D CA 1
ATOM 9892 C C . ILE D 1 195 ? 14.881 -30.722 13.553 1.00 18.87 193 ILE D C 1
ATOM 9893 O O . ILE D 1 195 ? 14.084 -29.986 12.962 1.00 18.75 193 ILE D O 1
ATOM 9898 N N . MET D 1 196 ? 16.180 -30.729 13.286 1.00 16.72 194 MET D N 1
ATOM 9899 C CA . MET D 1 196 ? 16.660 -29.857 12.188 1.00 17.66 194 MET D CA 1
ATOM 9900 C C . MET D 1 196 ? 16.232 -30.488 10.862 1.00 20.37 194 MET D C 1
ATOM 9901 O O . MET D 1 196 ? 16.663 -31.541 10.567 1.00 20.95 194 MET D O 1
ATOM 9906 N N . GLY D 1 197 ? 15.405 -29.784 10.106 1.00 19.36 195 GLY D N 1
ATOM 9907 C CA . GLY D 1 197 ? 14.862 -30.387 8.883 1.00 22.00 195 GLY D CA 1
ATOM 9908 C C . GLY D 1 197 ? 15.768 -30.255 7.688 1.00 22.71 195 GLY D C 1
ATOM 9909 O O . GLY D 1 197 ? 16.232 -31.254 7.199 1.00 23.81 195 GLY D O 1
ATOM 9910 N N . GLU D 1 198 ? 16.007 -29.023 7.267 1.00 20.47 196 GLU D N 1
ATOM 9911 C CA . GLU D 1 198 ? 16.813 -28.685 6.072 1.00 24.29 196 GLU D CA 1
ATOM 9912 C C . GLU D 1 198 ? 18.213 -29.323 6.110 1.00 28.09 196 GLU D C 1
ATOM 9913 O O . GLU D 1 198 ? 18.706 -29.710 5.079 1.00 30.27 196 GLU D O 1
ATOM 9919 N N . SER D 1 199 ? 18.835 -29.396 7.272 1.00 26.14 197 SER D N 1
ATOM 9920 C CA . SER D 1 199 ? 20.177 -30.002 7.338 1.00 27.97 197 SER D CA 1
ATOM 9921 C C . SER D 1 199 ? 20.124 -31.534 7.246 1.00 29.10 197 SER D C 1
ATOM 9922 O O . SER D 1 199 ? 21.177 -32.096 7.112 1.00 29.81 197 SER D O 1
ATOM 9925 N N . GLY D 1 200 ? 18.949 -32.169 7.337 1.00 23.07 198 GLY D N 1
ATOM 9926 C CA . GLY D 1 200 ? 18.946 -33.614 7.188 1.00 23.16 198 GLY D CA 1
ATOM 9927 C C . GLY D 1 200 ? 18.188 -34.400 8.237 1.00 20.72 198 GLY D C 1
ATOM 9928 O O . GLY D 1 200 ? 18.562 -35.538 8.546 1.00 24.44 198 GLY D O 1
ATOM 9929 N N . VAL D 1 201 ? 17.119 -33.821 8.784 1.00 19.41 199 VAL D N 1
ATOM 9930 C CA . VAL D 1 201 ? 16.291 -34.478 9.792 1.00 20.14 199 VAL D CA 1
ATOM 9931 C C . VAL D 1 201 ? 17.156 -34.909 10.969 1.00 22.90 199 VAL D C 1
ATOM 9932 O O . VAL D 1 201 ? 17.198 -36.089 11.340 1.00 21.84 199 VAL D O 1
ATOM 9936 N N . VAL D 1 202 ? 17.865 -33.954 11.552 1.00 19.13 200 VAL D N 1
ATOM 9937 C CA . VAL D 1 202 ? 18.774 -34.233 12.658 1.00 21.21 200 VAL D CA 1
ATOM 9938 C C . VAL D 1 202 ? 17.981 -34.182 13.957 1.00 19.56 200 VAL D C 1
ATOM 9939 O O . VAL D 1 202 ? 17.430 -33.138 14.321 1.00 19.50 200 VAL D O 1
ATOM 9943 N N . VAL D 1 203 ? 17.925 -35.300 14.662 1.00 20.82 201 VAL D N 1
ATOM 9944 C CA . VAL D 1 203 ? 17.158 -35.416 15.899 1.00 20.41 201 VAL D CA 1
ATOM 9945 C C . VAL D 1 203 ? 18.116 -35.196 17.065 1.00 22.62 201 VAL D C 1
ATOM 9946 O O . VAL D 1 203 ? 19.209 -35.770 17.064 1.00 25.60 201 VAL D O 1
ATOM 9950 N N . PRO D 1 204 ? 17.750 -34.394 18.058 1.00 19.13 202 PRO D N 1
ATOM 9951 C CA . PRO D 1 204 ? 18.653 -34.153 19.183 1.00 21.76 202 PRO D CA 1
ATOM 9952 C C . PRO D 1 204 ? 18.574 -35.288 20.189 1.00 19.74 202 PRO D C 1
ATOM 9953 O O . PRO D 1 204 ? 17.628 -36.088 20.166 1.00 19.99 202 PRO D O 1
ATOM 9957 N N . PRO D 1 205 ? 19.544 -35.382 21.101 1.00 21.78 203 PRO D N 1
ATOM 9958 C CA . PRO D 1 205 ? 19.476 -36.411 22.148 1.00 20.91 203 PRO D CA 1
ATOM 9959 C C . PRO D 1 205 ? 18.281 -36.182 23.057 1.00 22.41 203 PRO D C 1
ATOM 9960 O O . PRO D 1 205 ? 17.803 -35.055 23.219 1.00 19.64 203 PRO D O 1
ATOM 9964 N N . ALA D 1 206 ? 17.809 -37.271 23.668 1.00 20.73 204 ALA D N 1
ATOM 9965 C CA . ALA D 1 206 ? 16.759 -37.172 24.671 1.00 19.29 204 ALA D CA 1
ATOM 9966 C C . ALA D 1 206 ? 17.150 -36.146 25.727 1.00 21.18 204 ALA D C 1
ATOM 9967 O O . ALA D 1 206 ? 18.307 -36.077 26.150 1.00 22.20 204 ALA D O 1
ATOM 9969 N N . GLY D 1 207 ? 16.181 -35.321 26.127 1.00 21.58 205 GLY D N 1
ATOM 9970 C CA . GLY D 1 207 ? 16.412 -34.316 27.140 1.00 21.29 205 GLY D CA 1
ATOM 9971 C C . GLY D 1 207 ? 16.982 -32.996 26.650 1.00 20.04 205 GLY D C 1
ATOM 9972 O O . GLY D 1 207 ? 17.032 -32.045 27.433 1.00 21.15 205 GLY D O 1
ATOM 9973 N N . TYR D 1 208 ? 17.410 -32.902 25.388 1.00 21.13 206 TYR D N 1
ATOM 9974 C CA . TYR D 1 208 ? 18.140 -31.714 24.939 1.00 20.84 206 TYR D CA 1
ATOM 9975 C C . TYR D 1 208 ? 17.270 -30.457 24.971 1.00 20.31 206 TYR D C 1
ATOM 9976 O O . TYR D 1 208 ? 17.713 -29.401 25.437 1.00 20.07 206 TYR D O 1
ATOM 9985 N N . LEU D 1 209 ? 16.033 -30.544 24.473 1.00 19.56 207 LEU D N 1
ATOM 9986 C CA . LEU D 1 209 ? 15.150 -29.378 24.503 1.00 20.24 207 LEU D CA 1
ATOM 9987 C C . LEU D 1 209 ? 14.804 -28.976 25.933 1.00 23.06 207 LEU D C 1
ATOM 9988 O O . LEU D 1 209 ? 14.751 -27.784 26.255 1.00 20.78 207 LEU D O 1
ATOM 9993 N N . ALA D 1 210 ? 14.591 -29.959 26.816 1.00 20.43 208 ALA D N 1
ATOM 9994 C CA . ALA D 1 210 ? 14.359 -29.655 28.225 1.00 19.54 208 ALA D CA 1
ATOM 9995 C C . ALA D 1 210 ? 15.574 -28.979 28.846 1.00 19.28 208 ALA D C 1
ATOM 9996 O O . ALA D 1 210 ? 15.434 -28.063 29.668 1.00 20.48 208 ALA D O 1
ATOM 9998 N N . ALA D 1 211 ? 16.778 -29.414 28.459 1.00 18.47 209 ALA D N 1
ATOM 9999 C CA . ALA D 1 211 ? 17.990 -28.746 28.928 1.00 20.29 209 ALA D CA 1
ATOM 10000 C C . ALA D 1 211 ? 18.052 -27.322 28.396 1.00 20.33 209 ALA D C 1
ATOM 10001 O O . ALA D 1 211 ? 18.421 -26.390 29.120 1.00 21.00 209 ALA D O 1
ATOM 10003 N N . ALA D 1 212 ? 17.688 -27.137 27.125 1.00 18.93 210 ALA D N 1
ATOM 10004 C CA . ALA D 1 212 ? 17.640 -25.787 26.574 1.00 18.12 210 ALA D CA 1
ATOM 10005 C C . ALA D 1 212 ? 16.637 -24.935 27.335 1.00 18.38 210 ALA D C 1
ATOM 10006 O O . ALA D 1 212 ? 16.892 -23.755 27.601 1.00 18.94 210 ALA D O 1
ATOM 10008 N N . ARG D 1 213 ? 15.502 -25.521 27.714 1.00 19.82 211 ARG D N 1
ATOM 10009 C CA . ARG D 1 213 ? 14.512 -24.785 28.489 1.00 17.74 211 ARG D CA 1
ATOM 10010 C C . ARG D 1 213 ? 15.068 -24.378 29.845 1.00 20.73 211 ARG D C 1
ATOM 10011 O O . ARG D 1 213 ? 14.860 -23.245 30.293 1.00 20.55 211 ARG D O 1
ATOM 10019 N N . ASP D 1 214 ? 15.785 -25.293 30.507 1.00 20.44 212 ASP D N 1
ATOM 10020 C CA . ASP D 1 214 ? 16.358 -24.986 31.816 1.00 20.74 212 ASP D CA 1
ATOM 10021 C C . ASP D 1 214 ? 17.449 -23.922 31.711 1.00 20.45 212 ASP D C 1
ATOM 10022 O O . ASP D 1 214 ? 17.471 -22.963 32.493 1.00 22.24 212 ASP D O 1
ATOM 10027 N N . ILE D 1 215 ? 18.373 -24.092 30.760 1.00 19.75 213 ILE D N 1
ATOM 10028 C CA . ILE D 1 215 ? 19.473 -23.148 30.572 1.00 19.48 213 ILE D CA 1
ATOM 10029 C C . ILE D 1 215 ? 18.937 -21.741 30.320 1.00 20.69 213 ILE D C 1
ATOM 10030 O O . ILE D 1 215 ? 19.370 -20.769 30.952 1.00 20.05 213 ILE D O 1
ATOM 10035 N N . THR D 1 216 ? 17.987 -21.608 29.388 1.00 20.57 214 THR D N 1
ATOM 10036 C CA . THR D 1 216 ? 17.458 -20.278 29.087 1.00 19.19 214 THR D CA 1
ATOM 10037 C C . THR D 1 216 ? 16.697 -19.699 30.272 1.00 20.48 214 THR D C 1
ATOM 10038 O O . THR D 1 216 ? 16.838 -18.511 30.582 1.00 20.60 214 THR D O 1
ATOM 10042 N N . ALA D 1 217 ? 15.893 -20.517 30.952 1.00 22.40 215 ALA D N 1
ATOM 10043 C CA . ALA D 1 217 ? 15.159 -20.016 32.108 1.00 21.71 215 ALA D CA 1
ATOM 10044 C C . ALA D 1 217 ? 16.108 -19.512 33.191 1.00 23.80 215 ALA D C 1
ATOM 10045 O O . ALA D 1 217 ? 15.861 -18.463 33.799 1.00 24.40 215 ALA D O 1
ATOM 10047 N N . ARG D 1 218 ? 17.208 -20.235 33.436 1.00 23.23 216 ARG D N 1
ATOM 10048 C CA . ARG D 1 218 ? 18.123 -19.832 34.502 1.00 23.44 216 ARG D CA 1
ATOM 10049 C C . ARG D 1 218 ? 18.874 -18.556 34.149 1.00 25.62 216 ARG D C 1
ATOM 10050 O O . ARG D 1 218 ? 19.301 -17.823 35.048 1.00 28.87 216 ARG D O 1
ATOM 10058 N N . ARG D 1 219 ? 19.058 -18.274 32.859 1.00 25.95 217 ARG D N 1
ATOM 10059 C CA . ARG D 1 219 ? 19.804 -17.101 32.428 1.00 26.65 217 ARG D CA 1
ATOM 10060 C C . ARG D 1 219 ? 18.916 -15.953 31.960 1.00 24.76 217 ARG D C 1
ATOM 10061 O O . ARG D 1 219 ? 19.441 -14.927 31.519 1.00 26.46 217 ARG D O 1
ATOM 10069 N N . GLY D 1 220 ? 17.595 -16.093 32.053 1.00 24.15 218 GLY D N 1
ATOM 10070 C CA . GLY D 1 220 ? 16.699 -15.032 31.627 1.00 24.41 218 GLY D CA 1
ATOM 10071 C C . GLY D 1 220 ? 16.562 -14.872 30.128 1.00 24.18 218 GLY D C 1
ATOM 10072 O O . GLY D 1 220 ? 16.098 -13.823 29.670 1.00 23.60 218 GLY D O 1
ATOM 10073 N N . ALA D 1 221 ? 16.952 -15.878 29.351 1.00 21.17 219 ALA D N 1
ATOM 10074 C CA . ALA D 1 221 ? 16.818 -15.828 27.904 1.00 18.58 219 ALA D CA 1
ATOM 10075 C C . ALA D 1 221 ? 15.506 -16.466 27.473 1.00 20.62 219 ALA D C 1
ATOM 10076 O O . ALA D 1 221 ? 14.969 -17.350 28.147 1.00 19.74 219 ALA D O 1
ATOM 10078 N N . LEU D 1 222 ? 14.982 -16.000 26.340 1.00 18.92 220 LEU D N 1
ATOM 10079 C CA . LEU D 1 222 ? 13.834 -16.662 25.737 1.00 18.02 220 LEU D CA 1
ATOM 10080 C C . LEU D 1 222 ? 14.274 -17.954 25.065 1.00 17.14 220 LEU D C 1
ATOM 10081 O O . LEU D 1 222 ? 15.363 -18.034 24.489 1.00 18.62 220 LEU D O 1
ATOM 10086 N N . LEU D 1 223 ? 13.423 -18.967 25.143 1.00 16.96 221 LEU D N 1
ATOM 10087 C CA . LEU D 1 223 ? 13.554 -20.151 24.309 1.00 16.74 221 LEU D CA 1
ATOM 10088 C C . LEU D 1 223 ? 12.532 -20.042 23.184 1.00 15.91 221 LEU D C 1
ATOM 10089 O O . LEU D 1 223 ? 11.325 -19.985 23.439 1.00 16.78 221 LEU D O 1
ATOM 10094 N N . VAL D 1 224 ? 13.021 -19.985 21.952 1.00 15.06 222 VAL D N 1
ATOM 10095 C CA . VAL D 1 224 ? 12.173 -19.920 20.764 1.00 14.92 222 VAL D CA 1
ATOM 10096 C C . VAL D 1 224 ? 12.304 -21.256 20.053 1.00 15.67 222 VAL D C 1
ATOM 10097 O O . VAL D 1 224 ? 13.403 -21.631 19.636 1.00 16.77 222 VAL D O 1
ATOM 10101 N N . LEU D 1 225 ? 11.191 -21.971 19.898 1.00 14.98 223 LEU D N 1
ATOM 10102 C CA . LEU D 1 225 ? 11.177 -23.219 19.146 1.00 15.37 223 LEU D CA 1
ATOM 10103 C C . LEU D 1 225 ? 10.560 -22.974 17.777 1.00 15.10 223 LEU D C 1
ATOM 10104 O O . LEU D 1 225 ? 9.411 -22.523 17.671 1.00 16.86 223 LEU D O 1
ATOM 10109 N N . ASP D 1 226 ? 11.331 -23.270 16.739 1.00 13.90 224 ASP D N 1
ATOM 10110 C CA . ASP D 1 226 ? 10.901 -23.093 15.353 1.00 13.53 224 ASP D CA 1
ATOM 10111 C C . ASP D 1 226 ? 10.266 -24.412 14.927 1.00 14.51 224 ASP D C 1
ATOM 10112 O O . ASP D 1 226 ? 10.964 -25.391 14.636 1.00 16.06 224 ASP D O 1
ATOM 10117 N N . GLU D 1 227 ? 8.934 -24.430 14.900 1.00 13.94 225 GLU D N 1
ATOM 10118 C CA . GLU D 1 227 ? 8.152 -25.586 14.496 1.00 14.01 225 GLU D CA 1
ATOM 10119 C C . GLU D 1 227 ? 7.607 -25.434 13.081 1.00 15.13 225 GLU D C 1
ATOM 10120 O O . GLU D 1 227 ? 6.597 -26.063 12.738 1.00 15.94 225 GLU D O 1
ATOM 10126 N N . VAL D 1 228 ? 8.254 -24.609 12.255 1.00 14.25 226 VAL D N 1
ATOM 10127 C CA . VAL D 1 228 ? 7.767 -24.384 10.895 1.00 14.61 226 VAL D CA 1
ATOM 10128 C C . VAL D 1 228 ? 7.703 -25.692 10.118 1.00 16.17 226 VAL D C 1
ATOM 10129 O O . VAL D 1 228 ? 6.752 -25.940 9.369 1.00 15.45 226 VAL D O 1
ATOM 10133 N N . GLN D 1 229 ? 8.714 -26.541 10.270 1.00 15.33 227 GLN D N 1
ATOM 10134 C CA . GLN D 1 229 ? 8.751 -27.820 9.574 1.00 15.27 227 GLN D CA 1
ATOM 10135 C C . GLN D 1 229 ? 8.288 -28.991 10.430 1.00 16.95 227 GLN D C 1
ATOM 10136 O O . GLN D 1 229 ? 7.727 -29.954 9.889 1.00 17.03 227 GLN D O 1
ATOM 10142 N N . THR D 1 230 ? 8.499 -28.936 11.742 1.00 17.47 228 THR D N 1
ATOM 10143 C CA . THR D 1 230 ? 8.153 -30.056 12.611 1.00 16.45 228 THR D CA 1
ATOM 10144 C C . THR D 1 230 ? 6.723 -30.019 13.129 1.00 17.68 228 THR D C 1
ATOM 10145 O O . THR D 1 230 ? 6.285 -31.010 13.722 1.00 18.81 228 THR D O 1
ATOM 10149 N N . GLY D 1 231 ? 5.974 -28.935 12.907 1.00 15.48 229 GLY D N 1
ATOM 10150 C CA . GLY D 1 231 ? 4.665 -28.769 13.505 1.00 17.30 229 GLY D CA 1
ATOM 10151 C C . GLY D 1 231 ? 3.565 -29.420 12.691 1.00 16.19 229 GLY D C 1
ATOM 10152 O O . GLY D 1 231 ? 3.802 -30.305 11.867 1.00 16.93 229 GLY D O 1
ATOM 10153 N N . MET D 1 232 ? 2.338 -28.967 12.942 1.00 16.27 230 MET D N 1
ATOM 10154 C CA . MET D 1 232 ? 1.148 -29.446 12.233 1.00 15.85 230 MET D CA 1
ATOM 10155 C C . MET D 1 232 ? 0.927 -30.948 12.392 1.00 17.72 230 MET D C 1
ATOM 10156 O O . MET D 1 232 ? 0.372 -31.597 11.509 1.00 18.50 230 MET D O 1
ATOM 10161 N N . GLY D 1 233 ? 1.364 -31.514 13.514 1.00 17.06 231 GLY D N 1
ATOM 10162 C CA . GLY D 1 233 ? 1.110 -32.916 13.803 1.00 17.84 231 GLY D CA 1
ATOM 10163 C C . GLY D 1 233 ? 2.039 -33.903 13.130 1.00 19.25 231 GLY D C 1
ATOM 10164 O O . GLY D 1 233 ? 1.876 -35.119 13.333 1.00 20.12 231 GLY D O 1
ATOM 10165 N N . ARG D 1 234 ? 3.017 -33.427 12.356 1.00 16.78 232 ARG D N 1
ATOM 10166 C CA . ARG D 1 234 ? 3.811 -34.318 11.524 1.00 19.40 232 ARG D CA 1
ATOM 10167 C C . ARG D 1 234 ? 4.531 -35.381 12.342 1.00 20.01 232 ARG D C 1
ATOM 10168 O O . ARG D 1 234 ? 4.708 -36.508 11.863 1.00 19.67 232 ARG D O 1
ATOM 10176 N N . THR D 1 235 ? 4.946 -35.057 13.568 1.00 18.58 233 THR D N 1
ATOM 10177 C CA . THR D 1 235 ? 5.736 -36.002 14.364 1.00 18.80 233 THR D CA 1
ATOM 10178 C C . THR D 1 235 ? 4.908 -36.858 15.306 1.00 23.22 233 THR D C 1
ATOM 10179 O O . THR D 1 235 ? 5.488 -37.598 16.107 1.00 23.13 233 THR D O 1
ATOM 10183 N N . GLY D 1 236 ? 3.586 -36.779 15.255 1.00 21.24 234 GLY D N 1
ATOM 10184 C CA . GLY D 1 236 ? 2.761 -37.535 16.179 1.00 22.06 234 GLY D CA 1
ATOM 10185 C C . GLY D 1 236 ? 2.310 -36.768 17.399 1.00 22.98 234 GLY D C 1
ATOM 10186 O O . GLY D 1 236 ? 1.603 -37.330 18.241 1.00 24.10 234 GLY D O 1
ATOM 10187 N N . ALA D 1 237 ? 2.697 -35.502 17.519 1.00 20.83 235 ALA D N 1
ATOM 10188 C CA . ALA D 1 237 ? 2.101 -34.565 18.449 1.00 20.83 235 ALA D CA 1
ATOM 10189 C C . ALA D 1 237 ? 1.949 -33.283 17.653 1.00 20.26 235 ALA D C 1
ATOM 10190 O O . ALA D 1 237 ? 2.661 -33.083 16.669 1.00 20.51 235 ALA D O 1
ATOM 10192 N N . PHE D 1 238 ? 1.000 -32.430 18.040 1.00 20.10 236 PHE D N 1
ATOM 10193 C CA . PHE D 1 238 ? 0.759 -31.254 17.207 1.00 18.60 236 PHE D CA 1
ATOM 10194 C C . PHE D 1 238 ? 2.026 -30.420 17.055 1.00 17.90 236 PHE D C 1
ATOM 10195 O O . PHE D 1 238 ? 2.458 -30.127 15.935 1.00 19.73 236 PHE D O 1
ATOM 10203 N N . PHE D 1 239 ? 2.646 -30.057 18.172 1.00 20.00 237 PHE D N 1
ATOM 10204 C CA . PHE D 1 239 ? 3.981 -29.477 18.178 1.00 18.67 237 PHE D CA 1
ATOM 10205 C C . PHE D 1 239 ? 4.970 -30.570 18.559 1.00 19.31 237 PHE D C 1
ATOM 10206 O O . PHE D 1 239 ? 4.754 -31.296 19.539 1.00 20.59 237 PHE D O 1
ATOM 10214 N N . ALA D 1 240 ? 6.049 -30.684 17.788 1.00 16.56 238 ALA D N 1
ATOM 10215 C CA . ALA D 1 240 ? 7.041 -31.710 18.083 1.00 17.05 238 ALA D CA 1
ATOM 10216 C C . ALA D 1 240 ? 7.630 -31.548 19.475 1.00 19.00 238 ALA D C 1
ATOM 10217 O O . ALA D 1 240 ? 8.017 -32.547 20.100 1.00 18.41 238 ALA D O 1
ATOM 10219 N N . HIS D 1 241 ? 7.701 -30.321 19.992 1.00 18.25 239 HIS D N 1
ATOM 10220 C CA . HIS D 1 241 ? 8.280 -30.154 21.320 1.00 20.13 239 HIS D CA 1
ATOM 10221 C C . HIS D 1 241 ? 7.383 -30.691 22.419 1.00 22.38 239 HIS D C 1
ATOM 10222 O O . HIS D 1 241 ? 7.832 -30.799 23.566 1.00 21.03 239 HIS D O 1
ATOM 10229 N N . GLN D 1 242 ? 6.125 -31.000 22.110 1.00 19.36 240 GLN D N 1
ATOM 10230 C CA . GLN D 1 242 ? 5.230 -31.535 23.119 1.00 22.56 240 GLN D CA 1
ATOM 10231 C C . GLN D 1 242 ? 5.583 -32.968 23.473 1.00 21.56 240 GLN D C 1
ATOM 10232 O O . GLN D 1 242 ? 5.162 -33.444 24.530 1.00 26.36 240 GLN D O 1
ATOM 10238 N N . HIS D 1 243 ? 6.370 -33.649 22.637 1.00 18.15 241 HIS D N 1
ATOM 10239 C CA . HIS D 1 243 ? 6.900 -34.946 23.045 1.00 20.03 241 HIS D CA 1
ATOM 10240 C C . HIS D 1 243 ? 7.819 -34.818 24.248 1.00 26.82 241 HIS D C 1
ATOM 10241 O O . HIS D 1 243 ? 8.011 -35.801 24.975 1.00 25.89 241 HIS D O 1
ATOM 10248 N N . ASP D 1 244 ? 8.392 -33.636 24.468 1.00 23.06 242 ASP D N 1
ATOM 10249 C CA . ASP D 1 244 ? 9.393 -33.424 25.506 1.00 25.09 242 ASP D CA 1
ATOM 10250 C C . ASP D 1 244 ? 8.837 -32.747 26.752 1.00 24.84 242 ASP D C 1
ATOM 10251 O O . ASP D 1 244 ? 9.596 -32.503 27.699 1.00 26.98 242 ASP D O 1
ATOM 10256 N N . GLY D 1 245 ? 7.545 -32.430 26.774 1.00 21.56 243 GLY D N 1
ATOM 10257 C CA . GLY D 1 245 ? 6.911 -31.893 27.965 1.00 25.67 243 GLY D CA 1
ATOM 10258 C C . GLY D 1 245 ? 7.441 -30.552 28.417 1.00 29.01 243 GLY D C 1
ATOM 10259 O O . GLY D 1 245 ? 7.457 -30.275 29.619 1.00 31.64 243 GLY D O 1
ATOM 10260 N N . ILE D 1 246 ? 7.886 -29.713 27.488 1.00 24.15 244 ILE D N 1
ATOM 10261 C CA . ILE D 1 246 ? 8.362 -28.381 27.822 1.00 26.91 244 ILE D CA 1
ATOM 10262 C C . ILE D 1 246 ? 7.443 -27.374 27.157 1.00 24.73 244 ILE D C 1
ATOM 10263 O O . ILE D 1 246 ? 6.710 -27.688 26.218 1.00 25.80 244 ILE D O 1
ATOM 10268 N N . THR D 1 247 ? 7.464 -26.159 27.678 1.00 25.69 245 THR D N 1
ATOM 10269 C CA . THR D 1 247 ? 6.768 -25.055 27.022 1.00 28.60 245 THR D CA 1
ATOM 10270 C C . THR D 1 247 ? 7.768 -23.938 26.795 1.00 21.84 245 THR D C 1
ATOM 10271 O O . THR D 1 247 ? 8.297 -23.367 27.767 1.00 23.75 245 THR D O 1
ATOM 10275 N N . PRO D 1 248 ? 8.076 -23.612 25.555 1.00 20.23 246 PRO D N 1
ATOM 10276 C CA . PRO D 1 248 ? 9.013 -22.530 25.273 1.00 20.13 246 PRO D CA 1
ATOM 10277 C C . PRO D 1 248 ? 8.313 -21.196 25.483 1.00 19.51 246 PRO D C 1
ATOM 10278 O O . PRO D 1 248 ? 7.120 -21.124 25.770 1.00 20.00 246 PRO D O 1
ATOM 10282 N N . ASP D 1 249 ? 9.086 -20.132 25.347 1.00 17.51 247 ASP D N 1
ATOM 10283 C CA . ASP D 1 249 ? 8.513 -18.794 25.425 1.00 16.57 247 ASP D CA 1
ATOM 10284 C C . ASP D 1 249 ? 7.899 -18.360 24.105 1.00 16.44 247 ASP D C 1
ATOM 10285 O O . ASP D 1 249 ? 6.945 -17.572 24.096 1.00 16.71 247 ASP D O 1
ATOM 10290 N N . VAL D 1 250 ? 8.445 -18.830 22.987 1.00 15.73 248 VAL D N 1
ATOM 10291 C CA . VAL D 1 250 ? 7.975 -18.444 21.658 1.00 16.02 248 VAL D CA 1
ATOM 10292 C C . VAL D 1 250 ? 7.985 -19.686 20.777 1.00 17.90 248 VAL D C 1
ATOM 10293 O O . VAL D 1 250 ? 8.915 -20.495 20.850 1.00 15.71 248 VAL D O 1
ATOM 10297 N N . VAL D 1 251 ? 6.948 -19.842 19.942 1.00 15.36 249 VAL D N 1
ATOM 10298 C CA . VAL D 1 251 ? 6.880 -20.910 18.949 1.00 16.43 249 VAL D CA 1
ATOM 10299 C C . VAL D 1 251 ? 6.543 -20.276 17.611 1.00 14.60 249 VAL D C 1
ATOM 10300 O O . VAL D 1 251 ? 5.647 -19.430 17.533 1.00 15.92 249 VAL D O 1
ATOM 10304 N N . THR D 1 252 ? 7.249 -20.676 16.568 1.00 14.43 250 THR D N 1
ATOM 10305 C CA . THR D 1 252 ? 6.941 -20.215 15.219 1.00 14.54 250 THR D CA 1
ATOM 10306 C C . THR D 1 252 ? 6.445 -21.369 14.354 1.00 15.42 250 THR D C 1
ATOM 10307 O O . THR D 1 252 ? 6.897 -22.512 14.490 1.00 15.68 250 THR D O 1
ATOM 10311 N N . LEU D 1 253 ? 5.477 -21.049 13.510 1.00 15.60 251 LEU D N 1
ATOM 10312 C CA . LEU D 1 253 ? 4.800 -22.007 12.614 1.00 14.83 251 LEU D CA 1
ATOM 10313 C C . LEU D 1 253 ? 4.627 -21.372 11.232 1.00 15.97 251 LEU D C 1
ATOM 10314 O O . LEU D 1 253 ? 4.467 -20.196 11.172 1.00 15.54 251 LEU D O 1
ATOM 10319 N N . ALA D 1 254 ? 4.661 -22.216 10.208 1.00 14.48 252 ALA D N 1
ATOM 10320 C CA . ALA D 1 254 ? 4.338 -21.836 8.816 1.00 15.36 252 ALA D CA 1
ATOM 10321 C C . ALA D 1 254 ? 4.217 -23.136 8.013 1.00 15.46 252 ALA D C 1
ATOM 10322 O O . ALA D 1 254 ? 3.672 -24.072 8.523 1.00 14.37 252 ALA D O 1
ATOM 10348 N N . GLY D 1 256 ? 3.113 -26.057 6.577 1.00 15.15 254 GLY D N 1
ATOM 10349 C CA . GLY D 1 256 ? 1.813 -26.747 6.511 1.00 15.14 254 GLY D CA 1
ATOM 10350 C C . GLY D 1 256 ? 0.663 -26.070 7.244 1.00 13.93 254 GLY D C 1
ATOM 10351 O O . GLY D 1 256 ? -0.421 -26.546 7.117 1.00 16.20 254 GLY D O 1
ATOM 10352 N N . LEU D 1 257 ? 0.909 -24.954 7.914 1.00 14.83 255 LEU D N 1
ATOM 10353 C CA . LEU D 1 257 ? -0.127 -24.320 8.724 1.00 14.15 255 LEU D CA 1
ATOM 10354 C C . LEU D 1 257 ? -1.396 -24.041 7.925 1.00 16.81 255 LEU D C 1
ATOM 10355 O O . LEU D 1 257 ? -2.502 -24.194 8.447 1.00 16.77 255 LEU D O 1
ATOM 10360 N N . GLY D 1 258 ? -1.260 -23.618 6.668 1.00 16.22 256 GLY D N 1
ATOM 10361 C CA . GLY D 1 258 ? -2.435 -23.325 5.863 1.00 16.64 256 GLY D CA 1
ATOM 10362 C C . GLY D 1 258 ? -2.745 -24.376 4.820 1.00 16.01 256 GLY D C 1
ATOM 10363 O O . GLY D 1 258 ? -3.491 -24.108 3.870 1.00 17.84 256 GLY D O 1
ATOM 10364 N N . GLY D 1 259 ? -2.177 -25.569 4.976 1.00 16.00 257 GLY D N 1
ATOM 10365 C CA . GLY D 1 259 ? -2.419 -26.622 4.005 1.00 17.77 257 GLY D CA 1
ATOM 10366 C C . GLY D 1 259 ? -1.980 -26.281 2.603 1.00 20.76 257 GLY D C 1
ATOM 10367 O O . GLY D 1 259 ? -2.395 -26.946 1.650 1.00 21.02 257 GLY D O 1
ATOM 10368 N N . GLY D 1 260 ? -1.148 -25.254 2.452 1.00 17.42 258 GLY D N 1
ATOM 10369 C CA . GLY D 1 260 ? -0.703 -24.808 1.149 1.00 19.35 258 GLY D CA 1
ATOM 10370 C C . GLY D 1 260 ? -0.881 -23.319 0.945 1.00 18.52 258 GLY D C 1
ATOM 10371 O O . GLY D 1 260 ? -0.110 -22.697 0.212 1.00 21.67 258 GLY D O 1
ATOM 10372 N N . LEU D 1 261 ? -1.889 -22.742 1.583 1.00 16.32 259 LEU D N 1
ATOM 10373 C CA . LEU D 1 261 ? -2.071 -21.298 1.517 1.00 16.41 259 LEU D CA 1
ATOM 10374 C C . LEU D 1 261 ? -1.030 -20.611 2.392 1.00 16.89 259 LEU D C 1
ATOM 10375 O O . LEU D 1 261 ? -0.695 -21.117 3.467 1.00 17.86 259 LEU D O 1
ATOM 10380 N N . PRO D 1 262 ? -0.495 -19.467 1.967 1.00 14.42 260 PRO D N 1
ATOM 10381 C CA . PRO D 1 262 ? 0.622 -18.861 2.711 1.00 15.61 260 PRO D CA 1
ATOM 10382 C C . PRO D 1 262 ? 0.129 -18.241 4.010 1.00 15.59 260 PRO D C 1
ATOM 10383 O O . PRO D 1 262 ? -0.672 -17.298 4.005 1.00 15.91 260 PRO D O 1
ATOM 10387 N N . ILE D 1 263 ? 0.631 -18.772 5.123 1.00 14.40 261 ILE D N 1
ATOM 10388 C CA . ILE D 1 263 ? 0.356 -18.231 6.447 1.00 14.69 261 ILE D CA 1
ATOM 10389 C C . ILE D 1 263 ? 1.442 -18.731 7.388 1.00 15.54 261 ILE D C 1
ATOM 10390 O O . ILE D 1 263 ? 1.926 -19.860 7.258 1.00 17.20 261 ILE D O 1
ATOM 10395 N N . GLY D 1 264 ? 1.842 -17.860 8.314 1.00 13.66 262 GLY D N 1
ATOM 10396 C CA . GLY D 1 264 ? 2.730 -18.231 9.394 1.00 14.86 262 GLY D CA 1
ATOM 10397 C C . GLY D 1 264 ? 2.217 -17.628 10.685 1.00 15.24 262 GLY D C 1
ATOM 10398 O O . GLY D 1 264 ? 1.346 -16.755 10.676 1.00 13.84 262 GLY D O 1
ATOM 10399 N N . ALA D 1 265 ? 2.788 -18.085 11.797 1.00 13.83 263 ALA D N 1
ATOM 10400 C CA . ALA D 1 265 ? 2.367 -17.572 13.090 1.00 14.85 263 ALA D CA 1
ATOM 10401 C C . ALA D 1 265 ? 3.524 -17.582 14.070 1.00 15.61 263 ALA D C 1
ATOM 10402 O O . ALA D 1 265 ? 4.389 -18.462 14.034 1.00 15.71 263 ALA D O 1
ATOM 10404 N N . CYS D 1 266 ? 3.520 -16.590 14.950 1.00 15.56 264 CYS D N 1
ATOM 10405 C CA . CYS D 1 266 ? 4.433 -16.531 16.079 1.00 14.48 264 CYS D CA 1
ATOM 10406 C C . CYS D 1 266 ? 3.578 -16.509 17.340 1.00 16.48 264 CYS D C 1
ATOM 10407 O O . CYS D 1 266 ? 2.760 -15.601 17.523 1.00 17.18 264 CYS D O 1
ATOM 10410 N N . LEU D 1 267 ? 3.731 -17.535 18.181 1.00 14.58 265 LEU D N 1
ATOM 10411 C CA . LEU D 1 267 ? 3.031 -17.617 19.459 1.00 17.66 265 LEU D CA 1
ATOM 10412 C C . LEU D 1 267 ? 4.009 -17.268 20.570 1.00 16.68 265 LEU D C 1
ATOM 10413 O O . LEU D 1 267 ? 5.155 -17.724 20.554 1.00 16.37 265 LEU D O 1
ATOM 10418 N N . ALA D 1 268 ? 3.574 -16.442 21.522 1.00 17.80 266 ALA D N 1
ATOM 10419 C CA . ALA D 1 268 ? 4.442 -16.081 22.638 1.00 16.93 266 ALA D CA 1
ATOM 10420 C C . ALA D 1 268 ? 3.703 -16.315 23.943 1.00 18.61 266 ALA D C 1
ATOM 10421 O O . ALA D 1 268 ? 2.492 -16.106 24.019 1.00 18.91 266 ALA D O 1
ATOM 10423 N N . VAL D 1 269 ? 4.425 -16.787 24.959 1.00 18.22 267 VAL D N 1
ATOM 10424 C CA . VAL D 1 269 ? 3.833 -17.275 26.201 1.00 19.86 267 VAL D CA 1
ATOM 10425 C C . VAL D 1 269 ? 4.325 -16.423 27.362 1.00 22.23 267 VAL D C 1
ATOM 10426 O O . VAL D 1 269 ? 5.511 -16.088 27.440 1.00 22.59 267 VAL D O 1
ATOM 10430 N N . GLY D 1 270 ? 3.414 -16.085 28.272 1.00 22.52 268 GLY D N 1
ATOM 10431 C CA . GLY D 1 270 ? 3.781 -15.358 29.467 1.00 23.81 268 GLY D CA 1
ATOM 10432 C C . GLY D 1 270 ? 4.228 -13.943 29.174 1.00 24.40 268 GLY D C 1
ATOM 10433 O O . GLY D 1 270 ? 3.669 -13.264 28.308 1.00 22.15 268 GLY D O 1
ATOM 10434 N N . PRO D 1 271 ? 5.248 -13.465 29.893 1.00 24.29 269 PRO D N 1
ATOM 10435 C CA . PRO D 1 271 ? 5.699 -12.077 29.679 1.00 22.56 269 PRO D CA 1
ATOM 10436 C C . PRO D 1 271 ? 6.140 -11.798 28.249 1.00 25.81 269 PRO D C 1
ATOM 10437 O O . PRO D 1 271 ? 6.021 -10.657 27.783 1.00 23.93 269 PRO D O 1
ATOM 10441 N N . ALA D 1 272 ? 6.635 -12.813 27.535 1.00 23.62 270 ALA D N 1
ATOM 10442 C CA . ALA D 1 272 ? 7.035 -12.615 26.148 1.00 23.83 270 ALA D CA 1
ATOM 10443 C C . ALA D 1 272 ? 5.851 -12.205 25.287 1.00 23.32 270 ALA D C 1
ATOM 10444 O O . ALA D 1 272 ? 6.022 -11.483 24.298 1.00 23.65 270 ALA D O 1
ATOM 10446 N N . ALA D 1 273 ? 4.645 -12.644 25.653 1.00 21.83 271 ALA D N 1
ATOM 10447 C CA . ALA D 1 273 ? 3.444 -12.284 24.906 1.00 23.48 271 ALA D CA 1
ATOM 10448 C C . ALA D 1 273 ? 3.088 -10.815 25.027 1.00 22.95 271 ALA D C 1
ATOM 10449 O O . ALA D 1 273 ? 2.286 -10.326 24.224 1.00 23.53 271 ALA D O 1
ATOM 10451 N N . GLU D 1 274 ? 3.664 -10.101 25.992 1.00 22.87 272 GLU D N 1
ATOM 10452 C CA . GLU D 1 274 ? 3.321 -8.707 26.230 1.00 24.72 272 GLU D CA 1
ATOM 10453 C C . GLU D 1 274 ? 4.332 -7.731 25.643 1.00 26.48 272 GLU D C 1
ATOM 10454 O O . GLU D 1 274 ? 4.123 -6.519 25.737 1.00 26.56 272 GLU D O 1
ATOM 10460 N N . LEU D 1 275 ? 5.412 -8.224 25.030 1.00 24.55 273 LEU D N 1
ATOM 10461 C CA . LEU D 1 275 ? 6.498 -7.337 24.618 1.00 23.66 273 LEU D CA 1
ATOM 10462 C C . LEU D 1 275 ? 6.097 -6.456 23.441 1.00 24.34 273 LEU D C 1
ATOM 10463 O O . LEU D 1 275 ? 6.454 -5.272 23.396 1.00 23.55 273 LEU D O 1
ATOM 10468 N N . LEU D 1 276 ? 5.385 -7.016 22.466 1.00 22.66 274 LEU D N 1
ATOM 10469 C CA . LEU D 1 276 ? 4.948 -6.244 21.307 1.00 21.87 274 LEU D CA 1
ATOM 10470 C C . LEU D 1 276 ? 3.761 -5.379 21.705 1.00 25.77 274 LEU D C 1
ATOM 10471 O O . LEU D 1 276 ? 2.681 -5.889 22.025 1.00 27.70 274 LEU D O 1
ATOM 10476 N N . THR D 1 277 ? 3.960 -4.074 21.688 1.00 23.68 275 THR D N 1
ATOM 10477 C CA . THR D 1 277 ? 2.946 -3.094 22.029 1.00 24.04 275 THR D CA 1
ATOM 10478 C C . THR D 1 277 ? 2.484 -2.397 20.754 1.00 22.88 275 THR D C 1
ATOM 10479 O O . THR D 1 277 ? 3.057 -2.612 19.681 1.00 22.08 275 THR D O 1
ATOM 10483 N N . PRO D 1 278 ? 1.420 -1.589 20.815 1.00 24.58 276 PRO D N 1
ATOM 10484 C CA . PRO D 1 278 ? 0.831 -1.089 19.563 1.00 23.34 276 PRO D CA 1
ATOM 10485 C C . PRO D 1 278 ? 1.826 -0.277 18.746 1.00 24.26 276 PRO D C 1
ATOM 10486 O O . PRO D 1 278 ? 2.561 0.560 19.278 1.00 26.30 276 PRO D O 1
ATOM 10490 N N . GLY D 1 279 ? 1.863 -0.560 17.442 1.00 21.84 277 GLY D N 1
ATOM 10491 C CA . GLY D 1 279 ? 2.740 0.122 16.515 1.00 23.97 277 GLY D CA 1
ATOM 10492 C C . GLY D 1 279 ? 4.105 -0.505 16.310 1.00 24.84 277 GLY D C 1
ATOM 10493 O O . GLY D 1 279 ? 4.844 -0.048 15.433 1.00 24.76 277 GLY D O 1
ATOM 10494 N N . LEU D 1 280 ? 4.472 -1.531 17.077 1.00 19.09 278 LEU D N 1
ATOM 10495 C CA . LEU D 1 280 ? 5.843 -2.032 17.038 1.00 20.25 278 LEU D CA 1
ATOM 10496 C C . LEU D 1 280 ? 6.070 -3.127 16.002 1.00 20.95 278 LEU D C 1
ATOM 10497 O O . LEU D 1 280 ? 7.227 -3.465 15.735 1.00 19.60 278 LEU D O 1
ATOM 10502 N N . HIS D 1 281 ? 5.013 -3.704 15.436 1.00 18.58 279 HIS D N 1
ATOM 10503 C CA . HIS D 1 281 ? 5.183 -4.698 14.385 1.00 17.07 279 HIS D CA 1
ATOM 10504 C C . HIS D 1 281 ? 3.863 -4.867 13.652 1.00 16.07 279 HIS D C 1
ATOM 10505 O O . HIS D 1 281 ? 2.802 -4.487 14.152 1.00 18.56 279 HIS D O 1
ATOM 10512 N N . GLY D 1 282 ? 3.940 -5.468 12.469 1.00 15.56 280 GLY D N 1
ATOM 10513 C CA . GLY D 1 282 ? 2.750 -5.745 11.691 1.00 15.07 280 GLY D CA 1
ATOM 10514 C C . GLY D 1 282 ? 3.119 -6.371 10.365 1.00 18.51 280 GLY D C 1
ATOM 10515 O O . GLY D 1 282 ? 4.293 -6.417 9.975 1.00 16.98 280 GLY D O 1
ATOM 10516 N N . SER D 1 283 ? 2.083 -6.850 9.674 1.00 15.61 281 SER D N 1
ATOM 10517 C CA . SER D 1 283 ? 2.207 -7.418 8.331 1.00 16.04 281 SER D CA 1
ATOM 10518 C C . SER D 1 283 ? 0.867 -7.241 7.641 1.00 16.21 281 SER D C 1
ATOM 10519 O O . SER D 1 283 ? -0.154 -7.711 8.156 1.00 16.76 281 SER D O 1
ATOM 10522 N N . THR D 1 284 ? 0.864 -6.598 6.469 1.00 14.01 282 THR D N 1
ATOM 10523 C CA . THR D 1 284 ? -0.399 -6.245 5.820 1.00 15.19 282 THR D CA 1
ATOM 10524 C C . THR D 1 284 ? -1.348 -7.435 5.698 1.00 14.46 282 THR D C 1
ATOM 10525 O O . THR D 1 284 ? -2.511 -7.358 6.113 1.00 15.54 282 THR D O 1
ATOM 10529 N N . PHE D 1 285 ? -0.876 -8.549 5.125 1.00 14.05 283 PHE D N 1
ATOM 10530 C CA . PHE D 1 285 ? -1.725 -9.707 4.880 1.00 14.08 283 PHE D CA 1
ATOM 10531 C C . PHE D 1 285 ? -1.910 -10.586 6.119 1.00 14.56 283 PHE D C 1
ATOM 10532 O O . PHE D 1 285 ? -2.631 -11.589 6.041 1.00 14.82 283 PHE D O 1
ATOM 10540 N N . GLY D 1 286 ? -1.233 -10.296 7.225 1.00 14.98 284 GLY D N 1
ATOM 10541 C CA . GLY D 1 286 ? -1.266 -11.216 8.356 1.00 15.43 284 GLY D CA 1
ATOM 10542 C C . GLY D 1 286 ? -2.651 -11.485 8.913 1.00 14.79 284 GLY D C 1
ATOM 10543 O O . GLY D 1 286 ? -3.424 -10.557 9.184 1.00 15.43 284 GLY D O 1
ATOM 10544 N N . GLY D 1 287 ? -2.975 -12.766 9.070 1.00 14.42 285 GLY D N 1
ATOM 10545 C CA . GLY D 1 287 ? -4.243 -13.114 9.674 1.00 15.73 285 GLY D CA 1
ATOM 10546 C C . GLY D 1 287 ? -5.438 -12.893 8.788 1.00 17.25 285 GLY D C 1
ATOM 10547 O O . GLY D 1 287 ? -6.568 -12.846 9.286 1.00 18.40 285 GLY D O 1
ATOM 10548 N N . ASN D 1 288 ? -5.236 -12.778 7.482 1.00 15.95 286 ASN D N 1
ATOM 10549 C CA . ASN D 1 288 ? -6.353 -12.466 6.609 1.00 17.28 286 ASN D CA 1
ATOM 10550 C C . ASN D 1 288 ? -7.370 -13.609 6.612 1.00 18.26 286 ASN D C 1
ATOM 10551 O O . ASN D 1 288 ? -7.021 -14.770 6.839 1.00 17.83 286 ASN D O 1
ATOM 10556 N N . PRO D 1 289 ? -8.647 -13.298 6.386 1.00 15.23 287 PRO D N 1
ATOM 10557 C CA . PRO D 1 289 ? -9.691 -14.326 6.547 1.00 15.43 287 PRO D CA 1
ATOM 10558 C C . PRO D 1 289 ? -9.526 -15.571 5.690 1.00 17.91 287 PRO D C 1
ATOM 10559 O O . PRO D 1 289 ? -9.843 -16.673 6.158 1.00 17.73 287 PRO D O 1
ATOM 10563 N N . VAL D 1 290 ? -9.049 -15.441 4.449 1.00 15.90 288 VAL D N 1
ATOM 10564 C CA . VAL D 1 290 ? -9.010 -16.586 3.542 1.00 15.51 288 VAL D CA 1
ATOM 10565 C C . VAL D 1 290 ? -7.946 -17.585 3.981 1.00 17.16 288 VAL D C 1
ATOM 10566 O O . VAL D 1 290 ? -8.192 -18.796 4.054 1.00 16.72 288 VAL D O 1
ATOM 10570 N N . CYS D 1 291 ? -6.746 -17.088 4.292 1.00 14.83 289 CYS D N 1
ATOM 10571 C CA . CYS D 1 291 ? -5.678 -17.981 4.716 1.00 16.20 289 CYS D CA 1
ATOM 10572 C C . CYS D 1 291 ? -5.967 -18.559 6.092 1.00 15.94 289 CYS D C 1
ATOM 10573 O O . CYS D 1 291 ? -5.712 -19.748 6.330 1.00 16.63 289 CYS D O 1
ATOM 10576 N N . 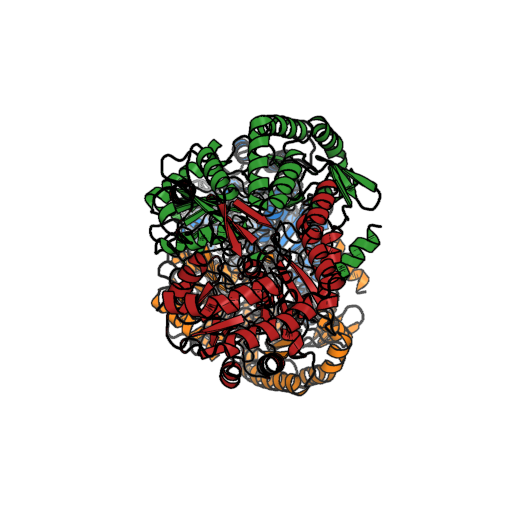ALA D 1 292 ? -6.537 -17.748 6.994 1.00 16.16 290 ALA D N 1
ATOM 10577 C CA . ALA D 1 292 ? -6.916 -18.256 8.310 1.00 15.80 290 ALA D CA 1
ATOM 1057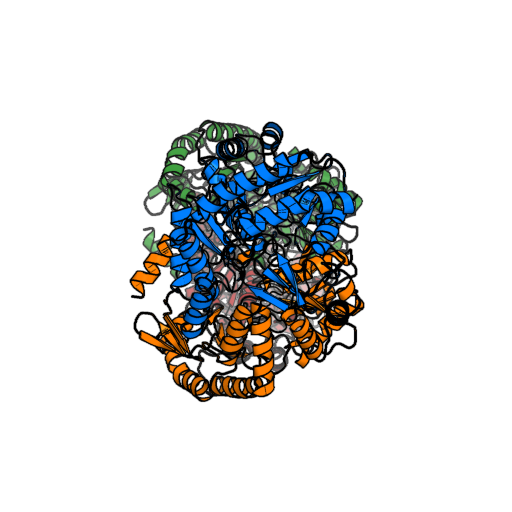8 C C . ALA D 1 292 ? -8.002 -19.317 8.193 1.00 17.21 290 ALA D C 1
ATOM 10579 O O . ALA D 1 292 ? -7.980 -20.318 8.919 1.00 17.84 290 ALA D O 1
ATOM 10581 N N . ALA D 1 293 ? -8.950 -19.125 7.274 1.00 16.07 291 ALA D N 1
ATOM 10582 C CA . ALA D 1 293 ? -9.978 -20.141 7.047 1.00 15.09 291 ALA D CA 1
ATOM 10583 C C . ALA D 1 293 ? -9.365 -21.453 6.579 1.00 18.54 291 ALA D C 1
ATOM 10584 O O . ALA D 1 293 ? -9.796 -22.541 6.996 1.00 18.07 291 ALA D O 1
ATOM 10586 N N . ALA D 1 294 ? -8.377 -21.379 5.690 1.00 16.26 292 ALA D N 1
ATOM 10587 C CA . ALA D 1 294 ? -7.695 -22.589 5.239 1.00 16.02 292 ALA D CA 1
ATOM 10588 C C . ALA D 1 294 ? -7.024 -23.312 6.403 1.00 16.78 292 ALA D C 1
ATOM 10589 O O . ALA D 1 294 ? -7.118 -24.540 6.533 1.00 17.13 292 ALA D O 1
ATOM 10591 N N . ALA D 1 295 ? -6.321 -22.559 7.249 1.00 16.41 293 ALA D N 1
ATOM 10592 C CA . ALA D 1 295 ? -5.641 -23.151 8.394 1.00 16.07 293 ALA D CA 1
ATOM 10593 C C . ALA D 1 295 ? -6.629 -23.767 9.365 1.00 17.95 293 ALA D C 1
ATOM 10594 O O . ALA D 1 295 ? -6.377 -24.849 9.903 1.00 18.21 293 ALA D O 1
ATOM 10596 N N . LEU D 1 296 ? -7.756 -23.089 9.610 1.00 20.24 294 LEU D N 1
ATOM 10597 C CA . LEU D 1 296 ? -8.795 -23.658 10.467 1.00 18.84 294 LEU D CA 1
ATOM 10598 C C . LEU D 1 296 ? -9.276 -24.993 9.925 1.00 19.06 294 LEU D C 1
ATOM 10599 O O . LEU D 1 296 ? -9.497 -25.937 10.694 1.00 21.43 294 LEU D O 1
ATOM 10604 N N . ALA D 1 297 ? -9.439 -25.095 8.605 1.00 17.83 295 ALA D N 1
ATOM 10605 C CA . ALA D 1 297 ? -9.850 -26.357 7.998 1.00 19.58 295 ALA D CA 1
ATOM 10606 C C . ALA D 1 297 ? -8.801 -27.443 8.220 1.00 19.90 295 ALA D C 1
ATOM 10607 O O . ALA D 1 297 ? -9.141 -28.598 8.511 1.00 19.06 295 ALA D O 1
ATOM 10609 N N . VAL D 1 298 ? -7.518 -27.093 8.087 1.00 17.71 296 VAL D N 1
ATOM 10610 C CA . VAL D 1 298 ? -6.455 -28.067 8.321 1.00 19.92 296 VAL D CA 1
ATOM 10611 C C . VAL D 1 298 ? -6.526 -28.594 9.749 1.00 19.06 296 VAL D C 1
ATOM 10612 O O . VAL D 1 298 ? -6.427 -29.806 9.985 1.00 19.79 296 VAL D O 1
ATOM 10616 N N . LEU D 1 299 ? -6.709 -27.692 10.725 1.00 18.01 297 LEU D N 1
ATOM 10617 C CA . LEU D 1 299 ? -6.832 -28.131 12.114 1.00 20.03 297 LEU D CA 1
ATOM 10618 C C . LEU D 1 299 ? -8.029 -29.054 12.291 1.00 22.06 297 LEU D C 1
ATOM 10619 O O . LEU D 1 299 ? -7.945 -30.053 13.016 1.00 21.39 297 LEU D O 1
ATOM 10624 N N . ARG D 1 300 ? -9.149 -28.740 11.631 1.00 22.12 298 ARG D N 1
ATOM 10625 C CA . ARG D 1 300 ? -10.340 -29.579 11.749 1.00 21.85 298 ARG D CA 1
ATOM 10626 C C . ARG D 1 300 ? -10.095 -30.973 11.188 1.00 22.60 298 ARG D C 1
ATOM 10627 O O . ARG D 1 300 ? -10.511 -31.974 11.788 1.00 26.02 298 ARG D O 1
ATOM 10635 N N . VAL D 1 301 ? -9.439 -31.061 10.030 1.00 22.29 299 VAL D N 1
ATOM 10636 C CA . VAL D 1 301 ? -9.199 -32.368 9.419 1.00 20.95 299 VAL D CA 1
ATOM 10637 C C . VAL D 1 301 ? -8.202 -33.177 10.238 1.00 20.92 299 VAL D C 1
ATOM 10638 O O . VAL D 1 301 ? -8.380 -34.387 10.437 1.00 21.61 299 VAL D O 1
ATOM 10642 N N . LEU D 1 302 ? -7.123 -32.543 10.702 1.00 20.12 300 LEU D N 1
ATOM 10643 C CA . LEU D 1 302 ? -6.174 -33.281 11.532 1.00 19.38 300 LEU D CA 1
ATOM 10644 C C . LEU D 1 302 ? -6.890 -33.930 12.705 1.00 24.27 300 LEU D C 1
ATOM 10645 O O . LEU D 1 302 ? -6.658 -35.104 13.010 1.00 24.23 300 LEU D O 1
ATOM 10650 N N . ALA D 1 303 ? -7.797 -33.194 13.346 1.00 23.70 301 ALA D N 1
ATOM 10651 C CA . ALA D 1 303 ? -8.538 -33.740 14.480 1.00 27.05 301 ALA D CA 1
ATOM 10652 C C . ALA D 1 303 ? -9.538 -34.805 14.033 1.00 28.42 301 ALA D C 1
ATOM 10653 O O . ALA D 1 303 ? -9.532 -35.934 14.543 1.00 28.29 301 ALA D O 1
ATOM 10655 N N . SER D 1 304 ? -10.402 -34.468 13.075 1.00 27.17 302 SER D N 1
ATOM 10656 C CA . SER D 1 304 ? -11.501 -35.363 12.722 1.00 29.85 302 SER D CA 1
ATOM 10657 C C . SER D 1 304 ? -11.009 -36.681 12.135 1.00 28.26 302 SER D C 1
ATOM 10658 O O . SER D 1 304 ? -11.631 -37.729 12.365 1.00 28.86 302 SER D O 1
ATOM 10661 N N . ASP D 1 305 ? -9.910 -36.659 11.381 1.00 24.57 303 ASP D N 1
ATOM 10662 C CA . ASP D 1 305 ? -9.380 -37.852 10.736 1.00 24.23 303 ASP D CA 1
ATOM 10663 C C . ASP D 1 305 ? -8.257 -38.516 11.527 1.00 24.92 303 ASP D C 1
ATOM 10664 O O . ASP D 1 305 ? -7.648 -39.472 11.034 1.00 26.82 303 ASP D O 1
ATOM 10669 N N . GLY D 1 306 ? -7.982 -38.042 12.738 1.00 22.66 304 GLY D N 1
ATOM 10670 C CA . GLY D 1 306 ? -6.941 -38.644 13.561 1.00 24.59 304 GLY D CA 1
ATOM 10671 C C . GLY D 1 306 ? -5.587 -38.680 12.890 1.00 23.84 304 GLY D C 1
ATOM 10672 O O . GLY D 1 306 ? -4.866 -39.681 12.995 1.00 24.22 304 GLY D O 1
ATOM 10673 N N . LEU D 1 307 ? -5.219 -37.601 12.189 1.00 20.73 305 LEU D N 1
ATOM 10674 C CA . LEU D 1 307 ? -4.019 -37.656 11.368 1.00 21.78 305 LEU D CA 1
ATOM 10675 C C . LEU D 1 307 ? -2.736 -37.505 12.170 1.00 19.21 305 LEU D C 1
ATOM 10676 O O . LEU D 1 307 ? -1.672 -37.883 11.671 1.00 21.26 305 LEU D O 1
ATOM 10681 N N . VAL D 1 308 ? -2.807 -36.947 13.379 1.00 20.78 306 VAL D N 1
ATOM 10682 C CA . VAL D 1 308 ? -1.614 -36.846 14.212 1.00 20.48 306 VAL D CA 1
ATOM 10683 C C . VAL D 1 308 ? -1.180 -38.232 14.674 1.00 20.68 306 VAL D C 1
ATOM 10684 O O . VAL D 1 308 ? -0.017 -38.625 14.517 1.00 20.47 306 VAL D O 1
ATOM 10688 N N . ARG D 1 309 ? -2.127 -38.995 15.192 1.00 22.51 307 ARG D N 1
ATOM 10689 C CA . ARG D 1 309 ? -1.813 -40.391 15.578 1.00 23.53 307 ARG D CA 1
ATOM 10690 C C . ARG D 1 309 ? -1.406 -41.179 14.336 1.00 24.35 307 ARG D C 1
ATOM 10691 O O . ARG D 1 309 ? -0.492 -41.940 14.410 1.00 24.48 307 ARG D O 1
ATOM 10699 N N . ARG D 1 310 ? -2.087 -40.972 13.218 1.00 21.78 308 ARG D N 1
ATOM 10700 C CA . ARG D 1 310 ? -1.743 -41.699 12.001 1.00 24.52 308 ARG D CA 1
ATOM 10701 C C . ARG D 1 310 ? -0.306 -41.420 11.569 1.00 21.18 308 ARG D C 1
ATOM 10702 O O . ARG D 1 310 ? 0.399 -42.323 11.105 1.00 23.08 308 ARG D O 1
ATOM 10710 N N . ALA D 1 311 ? 0.148 -40.170 11.708 1.00 23.18 309 ALA D N 1
ATOM 10711 C CA . ALA D 1 311 ? 1.526 -39.857 11.345 1.00 18.96 309 ALA D CA 1
ATOM 10712 C C . ALA D 1 311 ? 2.515 -40.642 12.199 1.00 19.98 309 ALA D C 1
ATOM 10713 O O . ALA D 1 311 ? 3.542 -41.109 11.695 1.00 20.68 309 ALA D O 1
ATOM 10715 N N . GLU D 1 312 ? 2.198 -40.810 13.471 1.00 21.62 310 GLU D N 1
ATOM 10716 C CA . GLU D 1 312 ? 3.082 -41.577 14.382 1.00 22.07 310 GLU D CA 1
ATOM 10717 C C . GLU D 1 312 ? 3.102 -43.042 13.953 1.00 22.64 310 GLU D C 1
ATOM 10718 O O . GLU D 1 312 ? 4.161 -43.579 13.787 1.00 24.16 310 GLU D O 1
ATOM 10724 N N . VAL D 1 313 ? 1.926 -43.603 13.726 1.00 23.31 311 VAL D N 1
ATOM 10725 C CA . VAL D 1 313 ? 1.833 -45.021 13.374 1.00 25.49 311 VAL D CA 1
ATOM 10726 C C . VAL D 1 313 ? 2.510 -45.289 12.035 1.00 25.39 311 VAL D C 1
ATOM 10727 O O . VAL D 1 313 ? 3.334 -46.204 11.904 1.00 26.89 311 VAL D O 1
ATOM 10731 N N . LEU D 1 314 ? 2.176 -44.490 11.016 1.00 22.83 312 LEU D N 1
ATOM 10732 C CA . LEU D 1 314 ? 2.758 -44.693 9.693 1.00 22.22 312 LEU D CA 1
ATOM 10733 C C . LEU D 1 314 ? 4.249 -44.398 9.687 1.00 24.21 312 LEU D C 1
ATOM 10734 O O . LEU D 1 314 ? 5.015 -45.056 8.976 1.00 24.87 312 LEU D O 1
ATOM 10739 N N . GLY D 1 315 ? 4.679 -43.375 10.427 1.00 22.92 313 GLY D N 1
ATOM 10740 C CA . GLY D 1 315 ? 6.101 -43.095 10.496 1.00 25.71 313 GLY D CA 1
ATOM 10741 C C . GLY D 1 315 ? 6.882 -44.248 11.097 1.00 24.26 313 GLY D C 1
ATOM 10742 O O . GLY D 1 315 ? 7.982 -44.572 10.643 1.00 24.71 313 GLY D O 1
ATOM 10743 N N . LYS D 1 316 ? 6.310 -44.897 12.100 1.00 24.10 314 LYS D N 1
ATOM 10744 C CA . LYS D 1 316 ? 7.000 -46.036 12.757 1.00 25.89 314 LYS D CA 1
ATOM 10745 C C . LYS D 1 316 ? 7.062 -47.200 11.770 1.00 28.74 314 LYS D C 1
ATOM 10746 O O . LYS D 1 316 ? 8.078 -47.818 11.655 1.00 28.66 314 LYS D O 1
ATOM 10752 N N . SER D 1 317 ? 5.959 -47.473 11.106 1.00 27.28 315 SER D N 1
ATOM 10753 C CA . SER D 1 317 ? 5.967 -48.587 10.164 1.00 27.87 315 SER D CA 1
ATOM 10754 C C . SER D 1 317 ? 6.869 -48.288 8.975 1.00 26.72 315 SER D C 1
ATOM 10755 O O . SER D 1 317 ? 7.556 -49.180 8.467 1.00 29.80 315 SER D O 1
ATOM 10758 N N . LEU D 1 318 ? 6.872 -47.035 8.509 1.00 22.82 316 LEU D N 1
ATOM 10759 C CA . LEU D 1 318 ? 7.753 -46.673 7.406 1.00 22.80 316 LEU D CA 1
ATOM 10760 C C . LEU D 1 318 ? 9.218 -46.794 7.808 1.00 25.45 316 LEU D C 1
ATOM 10761 O O . LEU D 1 318 ? 10.040 -47.297 7.030 1.00 25.67 316 LEU D O 1
ATOM 10766 N N . ARG D 1 319 ? 9.569 -46.324 9.009 1.00 25.93 317 ARG D N 1
ATOM 10767 C CA . ARG D 1 319 ? 10.942 -46.467 9.487 1.00 25.70 317 ARG D CA 1
ATOM 10768 C C . ARG D 1 319 ? 11.347 -47.934 9.538 1.00 29.75 317 ARG D C 1
ATOM 10769 O O . ARG D 1 319 ? 12.436 -48.307 9.089 1.00 26.73 317 ARG D O 1
ATOM 10777 N N . HIS D 1 320 ? 10.470 -48.782 10.074 1.00 29.37 318 HIS D N 1
ATOM 10778 C CA . HIS D 1 320 ? 10.809 -50.196 10.220 1.00 32.46 318 HIS D CA 1
ATOM 10779 C C . HIS D 1 320 ? 10.905 -50.889 8.868 1.00 33.68 318 HIS D C 1
ATOM 10780 O O . HIS D 1 320 ? 11.772 -51.748 8.667 1.00 33.56 318 HIS D O 1
ATOM 10787 N N . GLY D 1 321 ? 10.038 -50.517 7.923 1.00 30.17 319 GLY D N 1
ATOM 10788 C CA . GLY D 1 321 ? 10.112 -51.105 6.595 1.00 28.44 319 GLY D CA 1
ATOM 10789 C C . GLY D 1 321 ? 11.402 -50.770 5.872 1.00 27.51 319 GLY D C 1
ATOM 10790 O O . GLY D 1 321 ? 11.991 -51.624 5.204 1.00 29.76 319 GLY D O 1
ATOM 10791 N N . ILE D 1 322 ? 11.860 -49.521 5.988 1.00 24.76 320 ILE D N 1
ATOM 10792 C CA . ILE D 1 322 ? 13.103 -49.133 5.332 1.00 24.04 320 ILE D CA 1
ATOM 10793 C C . ILE D 1 322 ? 14.283 -49.878 5.945 1.00 28.10 320 ILE D C 1
ATOM 10794 O O . ILE D 1 322 ? 15.148 -50.399 5.233 1.00 28.75 320 ILE D O 1
ATOM 10799 N N . GLU D 1 323 ? 14.342 -49.927 7.276 1.00 26.08 321 GLU D N 1
ATOM 10800 C CA . GLU D 1 323 ? 15.452 -50.607 7.927 1.00 31.13 321 GLU D CA 1
ATOM 10801 C C . GLU D 1 323 ? 15.426 -52.105 7.649 1.00 33.38 321 GLU D C 1
ATOM 10802 O O . GLU D 1 323 ? 16.487 -52.724 7.512 1.00 36.39 321 GLU D O 1
ATOM 10808 N N . ALA D 1 324 ? 14.229 -52.688 7.519 1.00 34.88 322 ALA D N 1
ATOM 10809 C CA . ALA D 1 324 ? 14.096 -54.113 7.229 1.00 31.56 322 ALA D CA 1
ATOM 10810 C C . ALA D 1 324 ? 14.650 -54.493 5.861 1.00 35.01 322 ALA D C 1
ATOM 10811 O O . ALA D 1 324 ? 14.886 -55.684 5.610 1.00 33.45 322 ALA D O 1
ATOM 10813 N N . LEU D 1 325 ? 14.856 -53.525 4.964 1.00 31.32 323 LEU D N 1
ATOM 10814 C CA . LEU D 1 325 ? 15.454 -53.840 3.674 1.00 32.75 323 LEU D CA 1
ATOM 10815 C C . LEU D 1 325 ? 16.890 -54.324 3.810 1.00 38.61 323 LEU D C 1
ATOM 10816 O O . LEU D 1 325 ? 17.368 -55.057 2.935 1.00 35.92 323 LEU D O 1
ATOM 10821 N N . GLY D 1 326 ? 17.578 -53.933 4.884 1.00 36.61 324 GLY D N 1
ATOM 10822 C CA . GLY D 1 326 ? 18.966 -54.287 5.084 1.00 37.55 324 GLY D CA 1
ATOM 10823 C C . GLY D 1 326 ? 19.833 -53.900 3.906 1.00 37.78 324 GLY D C 1
ATOM 10824 O O . GLY D 1 326 ? 20.788 -54.608 3.576 1.00 37.51 324 GLY D O 1
ATOM 10825 N N . HIS D 1 327 ? 19.505 -52.789 3.253 1.00 35.56 325 HIS D N 1
ATOM 10826 C CA . HIS D 1 327 ? 20.283 -52.368 2.101 1.00 32.05 325 HIS D CA 1
ATOM 10827 C C . HIS D 1 327 ? 21.621 -51.797 2.565 1.00 37.40 325 HIS D C 1
ATOM 10828 O O . HIS D 1 327 ? 21.665 -51.027 3.531 1.00 35.63 325 HIS D O 1
ATOM 10835 N N . PRO D 1 328 ? 22.725 -52.157 1.903 1.00 38.98 326 PRO D N 1
ATOM 10836 C CA . PRO D 1 328 ? 24.046 -51.714 2.383 1.00 34.82 326 PRO D CA 1
ATOM 10837 C C . PRO D 1 328 ? 24.255 -50.212 2.334 1.00 36.12 326 PRO D C 1
ATOM 10838 O O . PRO D 1 328 ? 25.092 -49.698 3.088 1.00 39.08 326 PRO D O 1
ATOM 10842 N N . LEU D 1 329 ? 23.534 -49.486 1.479 1.00 32.00 327 LEU D N 1
ATOM 10843 C CA . LEU D 1 329 ? 23.717 -48.042 1.394 1.00 34.30 327 LEU D CA 1
ATOM 10844 C C . LEU D 1 329 ? 22.970 -47.282 2.485 1.00 32.89 327 LEU D C 1
ATOM 10845 O O . LEU D 1 329 ? 23.244 -46.095 2.686 1.00 33.67 327 LEU D O 1
ATOM 10850 N N . ILE D 1 330 ? 22.058 -47.931 3.201 1.00 33.77 328 ILE D N 1
ATOM 10851 C CA . ILE D 1 330 ? 21.260 -47.276 4.232 1.00 33.40 328 ILE D CA 1
ATOM 10852 C C . ILE D 1 330 ? 21.954 -47.473 5.575 1.00 34.02 328 ILE D C 1
ATOM 10853 O O . ILE D 1 330 ? 22.082 -48.599 6.063 1.00 34.60 328 ILE D O 1
ATOM 10858 N N . ASP D 1 331 ? 22.414 -46.374 6.172 1.00 32.49 329 ASP D N 1
ATOM 10859 C CA . ASP D 1 331 ? 23.030 -46.452 7.491 1.00 31.06 329 ASP D CA 1
ATOM 10860 C C . ASP D 1 331 ? 21.971 -46.573 8.577 1.00 34.18 329 ASP D C 1
ATOM 10861 O O . ASP D 1 331 ? 22.010 -47.496 9.396 1.00 34.97 329 ASP D O 1
ATOM 10866 N N . HIS D 1 332 ? 21.013 -45.649 8.596 1.00 29.43 330 HIS D N 1
ATOM 10867 C CA . HIS D 1 332 ? 19.913 -45.707 9.547 1.00 26.13 330 HIS D CA 1
ATOM 10868 C C . HIS D 1 332 ? 18.823 -44.768 9.054 1.00 23.51 330 HIS D C 1
ATOM 10869 O O . HIS D 1 332 ? 19.015 -44.007 8.105 1.00 28.79 330 HIS D O 1
ATOM 10876 N N . VAL D 1 333 ? 17.671 -44.849 9.704 1.00 25.60 331 VAL D N 1
ATOM 10877 C CA . VAL D 1 333 ? 16.556 -43.949 9.452 1.00 27.80 331 VAL D CA 1
ATOM 10878 C C . VAL D 1 333 ? 16.311 -43.160 10.725 1.00 29.65 331 VAL D C 1
ATOM 10879 O O . VAL D 1 333 ? 16.228 -43.738 11.816 1.00 30.33 331 VAL D O 1
ATOM 10883 N N . ARG D 1 334 ? 16.187 -41.846 10.593 1.00 25.27 332 ARG D N 1
ATOM 10884 C CA . ARG D 1 334 ? 15.961 -41.018 11.759 1.00 27.46 332 ARG D CA 1
ATOM 10885 C C . ARG D 1 334 ? 14.760 -40.120 11.523 1.00 22.83 332 ARG D C 1
ATOM 10886 O O . ARG D 1 334 ? 14.228 -40.020 10.414 1.00 23.79 332 ARG D O 1
ATOM 10894 N N . GLY D 1 335 ? 14.325 -39.491 12.601 1.00 22.96 333 GLY D N 1
ATOM 10895 C CA . GLY D 1 335 ? 13.204 -38.585 12.546 1.00 22.09 333 GLY D CA 1
ATOM 10896 C C . GLY D 1 335 ? 12.094 -39.067 13.443 1.00 24.56 333 GLY D C 1
ATOM 10897 O O . GLY D 1 335 ? 12.323 -39.870 14.355 1.00 27.17 333 GLY D O 1
ATOM 10898 N N . ARG D 1 336 ? 10.878 -38.606 13.176 1.00 23.56 334 ARG D N 1
ATOM 10899 C CA . ARG D 1 336 ? 9.739 -38.940 14.009 1.00 21.88 334 ARG D CA 1
ATOM 10900 C C . ARG D 1 336 ? 8.482 -38.701 13.190 1.00 21.55 334 ARG D C 1
ATOM 10901 O O . ARG D 1 336 ? 8.404 -37.723 12.435 1.00 21.04 334 ARG D O 1
ATOM 10909 N N . GLY D 1 337 ? 7.512 -39.600 13.336 1.00 22.20 335 GLY D N 1
ATOM 10910 C CA . GLY D 1 337 ? 6.312 -39.498 12.521 1.00 19.85 335 GLY D CA 1
ATOM 10911 C C . GLY D 1 337 ? 6.637 -39.422 11.045 1.00 20.96 335 GLY D C 1
ATOM 10912 O O . GLY D 1 337 ? 7.455 -40.190 10.516 1.00 20.84 335 GLY D O 1
ATOM 10913 N N . LEU D 1 338 ? 6.020 -38.460 10.357 1.00 17.89 336 LEU D N 1
ATOM 10914 C CA . LEU D 1 338 ? 6.190 -38.331 8.917 1.00 19.37 336 LEU D CA 1
ATOM 10915 C C . LEU D 1 338 ? 7.199 -37.250 8.543 1.00 20.06 336 LEU D C 1
ATOM 10916 O O . LEU D 1 338 ? 7.062 -36.601 7.502 1.00 18.89 336 LEU D O 1
ATOM 10921 N N . LEU D 1 339 ? 8.214 -37.046 9.385 1.00 18.26 337 LEU D N 1
ATOM 10922 C CA . LEU D 1 339 ? 9.424 -36.317 9.016 1.00 17.96 337 LEU D CA 1
ATOM 10923 C C . LEU D 1 339 ? 10.571 -37.300 9.206 1.00 20.48 337 LEU D C 1
ATOM 10924 O O . LEU D 1 339 ? 10.935 -37.622 10.342 1.00 21.24 337 LEU D O 1
ATOM 10929 N N . LEU D 1 340 ? 11.130 -37.785 8.103 1.00 18.54 338 LEU D N 1
ATOM 10930 C CA . LEU D 1 340 ? 12.107 -38.866 8.151 1.00 18.34 338 LEU D CA 1
ATOM 10931 C C . LEU D 1 340 ? 13.326 -38.542 7.310 1.00 19.58 338 LEU D C 1
ATOM 10932 O O . LEU D 1 340 ? 13.221 -37.948 6.234 1.00 19.96 338 LEU D O 1
ATOM 10937 N N . GLY D 1 341 ? 14.485 -38.957 7.801 1.00 19.84 339 GLY D N 1
ATOM 10938 C CA . GLY D 1 341 ? 15.690 -38.873 7.013 1.00 18.74 339 GLY D CA 1
ATOM 10939 C C . GLY D 1 341 ? 16.263 -40.262 6.822 1.00 23.27 339 GLY D C 1
ATOM 10940 O O . GLY D 1 341 ? 16.384 -41.019 7.789 1.00 25.15 339 GLY D O 1
ATOM 10941 N N . ILE D 1 342 ? 16.601 -40.614 5.590 1.00 20.98 340 ILE D N 1
ATOM 10942 C CA . ILE D 1 342 ? 17.298 -41.865 5.309 1.00 22.23 340 ILE D CA 1
ATOM 10943 C C . ILE D 1 342 ? 18.772 -41.505 5.189 1.00 20.55 340 ILE D C 1
ATOM 10944 O O . ILE D 1 342 ? 19.210 -40.926 4.186 1.00 21.92 340 ILE D O 1
ATOM 10949 N N . ALA D 1 343 ? 19.522 -41.863 6.229 1.00 24.99 341 ALA D N 1
ATOM 10950 C CA . ALA D 1 343 ? 20.970 -41.576 6.299 1.00 26.74 341 ALA D CA 1
ATOM 10951 C C . ALA D 1 343 ? 21.725 -42.675 5.543 1.00 26.32 341 ALA D C 1
ATOM 10952 O O . ALA D 1 343 ? 21.559 -43.805 5.892 1.00 29.76 341 ALA D O 1
ATOM 10954 N N . LEU D 1 344 ? 22.486 -42.297 4.534 1.00 26.40 342 LEU D N 1
ATOM 10955 C CA . LEU D 1 344 ? 23.191 -43.282 3.695 1.00 31.00 342 LEU D CA 1
ATOM 10956 C C . LEU D 1 344 ? 24.604 -43.501 4.234 1.00 34.85 342 LEU D C 1
ATOM 10957 O O . LEU D 1 344 ? 25.084 -42.683 4.994 1.00 34.28 342 LEU D O 1
ATOM 10962 N N . THR D 1 345 ? 25.227 -44.595 3.794 1.00 35.78 343 THR D N 1
ATOM 10963 C CA . THR D 1 345 ? 26.608 -44.915 4.212 1.00 37.82 343 THR D CA 1
ATOM 10964 C C . THR D 1 345 ? 27.585 -44.184 3.291 1.00 37.97 343 THR D C 1
ATOM 10965 O O . THR D 1 345 ? 28.763 -44.162 3.611 1.00 40.26 343 THR D O 1
ATOM 10969 N N . ALA D 1 346 ? 27.102 -43.648 2.177 1.00 35.27 344 ALA D N 1
ATOM 10970 C CA . ALA D 1 346 ? 27.937 -42.886 1.229 1.00 35.80 344 ALA D CA 1
ATOM 10971 C C . ALA D 1 346 ? 27.124 -41.738 0.628 1.00 38.59 344 ALA D C 1
ATOM 10972 O O . ALA D 1 346 ? 25.917 -41.832 0.592 1.00 36.71 344 ALA D O 1
ATOM 10974 N N . PRO D 1 347 ? 27.767 -40.664 0.159 1.00 38.08 345 PRO D N 1
ATOM 10975 C CA . PRO D 1 347 ? 27.063 -39.490 -0.343 1.00 36.38 345 PRO D CA 1
ATOM 10976 C C . PRO D 1 347 ? 26.399 -39.663 -1.707 1.00 33.30 345 PRO D C 1
ATOM 10977 O O . PRO D 1 347 ? 26.842 -39.087 -2.646 1.00 35.40 345 PRO D O 1
ATOM 10981 N N . HIS D 1 348 ? 25.326 -40.435 -1.736 1.00 32.68 346 HIS D N 1
ATOM 10982 C CA . HIS D 1 348 ? 24.609 -40.661 -2.988 1.00 35.00 346 HIS D CA 1
ATOM 10983 C C . HIS D 1 348 ? 23.183 -40.126 -2.950 1.00 32.44 346 HIS D C 1
ATOM 10984 O O . HIS D 1 348 ? 22.355 -40.527 -3.772 1.00 31.10 346 HIS D O 1
ATOM 10991 N N . ALA D 1 349 ? 22.875 -39.221 -2.019 1.00 33.63 347 ALA D N 1
ATOM 10992 C CA . ALA D 1 349 ? 21.489 -38.781 -1.872 1.00 30.21 347 ALA D CA 1
ATOM 10993 C C . ALA D 1 349 ? 21.017 -37.985 -3.084 1.00 27.86 347 ALA D C 1
ATOM 10994 O O . ALA D 1 349 ? 19.869 -38.129 -3.518 1.00 28.08 347 ALA D O 1
ATOM 10996 N N . LYS D 1 350 ? 21.881 -37.139 -3.646 1.00 25.68 348 LYS D N 1
ATOM 10997 C CA . LYS D 1 350 ? 21.475 -36.366 -4.811 1.00 26.75 348 LYS D CA 1
ATOM 10998 C C . LYS D 1 350 ? 21.201 -37.273 -6.004 1.00 31.90 348 LYS D C 1
ATOM 10999 O O . LYS D 1 350 ? 20.211 -37.086 -6.723 1.00 30.42 348 LYS D O 1
ATOM 11005 N N . ASP D 1 351 ? 22.066 -38.266 -6.230 1.00 32.93 349 ASP D N 1
ATOM 11006 C CA . ASP D 1 351 ? 21.801 -39.243 -7.280 1.00 34.68 349 ASP D CA 1
ATOM 11007 C C . ASP D 1 351 ? 20.530 -40.030 -6.988 1.00 32.63 349 ASP D C 1
ATOM 11008 O O . ASP D 1 351 ? 19.725 -40.279 -7.894 1.00 33.68 349 ASP D O 1
ATOM 11013 N N . ALA D 1 352 ? 20.332 -40.426 -5.726 1.00 31.70 350 ALA D N 1
ATOM 11014 C CA . ALA D 1 352 ? 19.127 -41.167 -5.362 1.00 30.42 350 ALA D CA 1
ATOM 11015 C C . ALA D 1 352 ? 17.876 -40.320 -5.532 1.00 30.16 350 ALA D C 1
ATOM 11016 O O . ALA D 1 352 ? 16.791 -40.855 -5.777 1.00 28.62 350 ALA D O 1
ATOM 11018 N N . GLU D 1 353 ? 18.001 -39.001 -5.396 1.00 29.43 351 GLU D N 1
ATOM 11019 C CA . GLU D 1 353 ? 16.858 -38.138 -5.656 1.00 28.22 351 GLU D CA 1
ATOM 11020 C C . GLU D 1 353 ? 16.425 -38.238 -7.115 1.00 31.59 351 GLU D C 1
ATOM 11021 O O . GLU D 1 353 ? 15.227 -38.309 -7.412 1.00 30.27 351 GLU D O 1
ATOM 11027 N N . ALA D 1 354 ? 17.389 -38.281 -8.038 1.00 29.62 352 ALA D N 1
ATOM 11028 C CA . ALA D 1 354 ? 17.050 -38.375 -9.454 1.00 30.22 352 ALA D CA 1
ATOM 11029 C C . ALA D 1 354 ? 16.516 -39.760 -9.817 1.00 32.90 352 ALA D C 1
ATOM 11030 O O . ALA D 1 354 ? 15.554 -39.877 -10.586 1.00 31.52 352 ALA D O 1
ATOM 11032 N N . THR D 1 355 ? 17.121 -40.822 -9.281 1.00 30.64 353 THR D N 1
ATOM 11033 C CA . THR D 1 355 ? 16.634 -42.160 -9.613 1.00 31.72 353 THR D CA 1
ATOM 11034 C C . THR D 1 355 ? 15.294 -42.451 -8.954 1.00 32.27 353 THR D C 1
ATOM 11035 O O . THR D 1 355 ? 14.493 -43.222 -9.497 1.00 27.45 353 THR D O 1
ATOM 11039 N N . ALA D 1 356 ? 15.025 -41.849 -7.792 1.00 28.00 354 ALA D N 1
ATOM 11040 C CA . ALA D 1 356 ? 13.689 -41.959 -7.215 1.00 27.54 354 ALA D CA 1
ATOM 11041 C C . ALA D 1 356 ? 12.668 -41.269 -8.105 1.00 25.74 354 ALA D C 1
ATOM 11042 O O . ALA D 1 356 ? 11.541 -41.755 -8.263 1.00 25.74 354 ALA D O 1
ATOM 11044 N N . ARG D 1 357 ? 13.051 -40.133 -8.696 1.00 26.34 355 ARG D N 1
ATOM 11045 C CA . ARG D 1 357 ? 12.188 -39.456 -9.656 1.00 28.95 355 ARG D CA 1
ATOM 11046 C C . ARG D 1 357 ? 11.912 -40.346 -10.861 1.00 32.39 355 ARG D C 1
ATOM 11047 O O . ARG D 1 357 ? 10.763 -40.456 -11.309 1.00 29.51 355 ARG D O 1
ATOM 11055 N N . ASP D 1 358 ? 12.955 -41.007 -11.383 1.00 31.86 356 ASP D N 1
ATOM 11056 C CA . ASP D 1 358 ? 12.783 -41.951 -12.487 1.00 31.03 356 ASP D CA 1
ATOM 11057 C C . ASP D 1 358 ? 11.766 -43.025 -12.137 1.00 30.41 356 ASP D C 1
ATOM 11058 O O . ASP D 1 358 ? 10.964 -43.439 -12.983 1.00 33.34 356 ASP D O 1
ATOM 11063 N N . ALA D 1 359 ? 11.796 -43.500 -10.894 1.00 26.96 357 ALA D N 1
ATOM 11064 C CA . ALA D 1 359 ? 10.907 -44.545 -10.415 1.00 26.07 357 ALA D CA 1
ATOM 11065 C C . ALA D 1 359 ? 9.540 -44.027 -9.993 1.00 25.44 357 ALA D C 1
ATOM 11066 O O . ALA D 1 359 ? 8.709 -44.826 -9.550 1.00 25.38 357 ALA D O 1
ATOM 11068 N N . GLY D 1 360 ? 9.296 -42.720 -10.090 1.00 26.33 358 GLY D N 1
ATOM 11069 C CA . GLY D 1 360 ? 7.987 -42.176 -9.790 1.00 25.55 358 GLY D CA 1
ATOM 11070 C C . GLY D 1 360 ? 7.792 -41.676 -8.377 1.00 21.13 358 GLY D C 1
ATOM 11071 O O . GLY D 1 360 ? 6.657 -41.684 -7.883 1.00 20.94 358 GLY D O 1
ATOM 11072 N N . TYR D 1 361 ? 8.858 -41.237 -7.707 1.00 21.99 359 TYR D N 1
ATOM 11073 C CA . TYR D 1 361 ? 8.776 -40.812 -6.316 1.00 21.88 359 TYR D CA 1
ATOM 11074 C C . TYR D 1 361 ? 9.504 -39.491 -6.151 1.00 20.26 359 TYR D C 1
ATOM 11075 O O . TYR D 1 361 ? 10.593 -39.301 -6.700 1.00 22.40 359 TYR D O 1
ATOM 11084 N N . LEU D 1 362 ? 8.897 -38.583 -5.396 1.00 20.26 360 LEU D N 1
ATOM 11085 C CA . LEU D 1 362 ? 9.475 -37.267 -5.138 1.00 19.76 360 LEU D CA 1
ATOM 11086 C C . LEU D 1 362 ? 10.062 -37.276 -3.734 1.00 17.87 360 LEU D C 1
ATOM 11087 O O . LEU D 1 362 ? 9.323 -37.378 -2.750 1.00 18.46 360 LEU D O 1
ATOM 11092 N N . VAL D 1 363 ? 11.395 -37.206 -3.649 1.00 19.17 361 VAL D N 1
ATOM 11093 C CA . VAL D 1 363 ? 12.127 -37.128 -2.393 1.00 21.44 361 VAL D CA 1
ATOM 11094 C C . VAL D 1 363 ? 13.111 -35.967 -2.481 1.00 20.85 361 VAL D C 1
ATOM 11095 O O . VAL D 1 363 ? 13.235 -35.305 -3.511 1.00 22.30 361 VAL D O 1
ATOM 11099 N N . ASN D 1 364 ? 13.824 -35.730 -1.383 1.00 23.75 362 ASN D N 1
ATOM 11100 C CA . ASN D 1 364 ? 14.722 -34.590 -1.269 1.00 22.97 362 ASN D CA 1
ATOM 11101 C C . ASN D 1 364 ? 16.063 -35.045 -0.717 1.00 19.83 362 ASN D C 1
ATOM 11102 O O . ASN D 1 364 ? 16.118 -35.686 0.335 1.00 23.64 362 ASN D O 1
ATOM 11107 N N . ALA D 1 365 ? 17.138 -34.690 -1.414 1.00 22.63 363 ALA D N 1
ATOM 11108 C CA . ALA D 1 365 ? 18.491 -34.850 -0.885 1.00 25.03 363 ALA D CA 1
ATOM 11109 C C . ALA D 1 365 ? 18.761 -33.639 -0.004 1.00 21.83 363 ALA D C 1
ATOM 11110 O O . ALA D 1 365 ? 19.183 -32.581 -0.475 1.00 26.96 363 ALA D O 1
ATOM 11112 N N . ALA D 1 366 ? 18.472 -33.788 1.288 1.00 22.36 364 ALA D N 1
ATOM 11113 C CA . ALA D 1 366 ? 18.669 -32.682 2.224 1.00 20.55 364 ALA D CA 1
ATOM 11114 C C . ALA D 1 366 ? 20.140 -32.482 2.560 1.00 26.16 364 ALA D C 1
ATOM 11115 O O . ALA D 1 366 ? 20.564 -31.354 2.842 1.00 25.71 364 ALA D O 1
ATOM 11117 N N . ALA D 1 367 ? 20.919 -33.555 2.552 1.00 27.26 365 ALA D N 1
ATOM 11118 C CA . ALA D 1 367 ? 22.368 -33.495 2.698 1.00 27.20 365 ALA D CA 1
ATOM 11119 C C . ALA D 1 367 ? 22.962 -34.423 1.643 1.00 28.07 365 ALA D C 1
ATOM 11120 O O . ALA D 1 367 ? 22.219 -35.209 1.034 1.00 26.27 365 ALA D O 1
ATOM 11122 N N . PRO D 1 368 ? 24.272 -34.361 1.374 1.00 29.51 366 PRO D N 1
ATOM 11123 C CA . PRO D 1 368 ? 24.864 -35.303 0.410 1.00 29.95 366 PRO D CA 1
ATOM 11124 C C . PRO D 1 368 ? 24.586 -36.764 0.733 1.00 27.77 366 PRO D C 1
ATOM 11125 O O . PRO D 1 368 ? 24.603 -37.611 -0.167 1.00 30.94 366 PRO D O 1
ATOM 11129 N N . ASP D 1 369 ? 24.294 -37.069 2.002 1.00 26.93 367 ASP D N 1
ATOM 11130 C CA . ASP D 1 369 ? 24.089 -38.442 2.446 1.00 27.28 367 ASP D CA 1
ATOM 11131 C C . ASP D 1 369 ? 22.787 -38.625 3.220 1.00 26.43 367 ASP D C 1
ATOM 11132 O O . ASP D 1 369 ? 22.675 -39.565 4.008 1.00 28.78 367 ASP D O 1
ATOM 11137 N N . VAL D 1 370 ? 21.802 -37.744 3.038 1.00 25.41 368 VAL D N 1
ATOM 11138 C CA . VAL D 1 370 ? 20.515 -37.891 3.715 1.00 24.67 368 VAL D CA 1
ATOM 11139 C C . VAL D 1 370 ? 19.397 -37.633 2.720 1.00 21.25 368 VAL D C 1
ATOM 11140 O O . VAL D 1 370 ? 19.367 -36.583 2.069 1.00 23.59 368 VAL D O 1
ATOM 11144 N N . ILE D 1 371 ? 18.468 -38.578 2.625 1.00 22.76 369 ILE D N 1
ATOM 11145 C CA . ILE D 1 371 ? 17.238 -38.395 1.868 1.00 21.43 369 ILE D CA 1
ATOM 11146 C C . ILE D 1 371 ? 16.141 -38.020 2.854 1.00 19.90 369 ILE D C 1
ATOM 11147 O O . ILE D 1 371 ? 15.823 -38.797 3.762 1.00 20.75 369 ILE D O 1
ATOM 11152 N N . ARG D 1 372 ? 15.536 -36.847 2.660 1.00 19.89 370 ARG D N 1
ATOM 11153 C CA . ARG D 1 372 ? 14.466 -36.376 3.526 1.00 20.65 370 ARG D CA 1
ATOM 11154 C C . ARG D 1 372 ? 13.111 -36.691 2.907 1.00 18.36 370 ARG D C 1
ATOM 11155 O O . ARG D 1 372 ? 12.901 -36.482 1.707 1.00 21.07 370 ARG D O 1
ATOM 11163 N N . LEU D 1 373 ? 12.202 -37.187 3.740 1.00 19.97 371 LEU D N 1
ATOM 11164 C CA . LEU D 1 373 ? 10.811 -37.417 3.386 1.00 20.09 371 LEU D CA 1
ATOM 11165 C C . LEU D 1 373 ? 9.934 -36.595 4.318 1.00 17.35 371 LEU D C 1
ATOM 11166 O O . LEU D 1 373 ? 10.196 -36.512 5.524 1.00 18.82 371 LEU D O 1
ATOM 11171 N N . ALA D 1 374 ? 8.887 -35.993 3.751 1.00 18.27 372 ALA D N 1
ATOM 11172 C CA . ALA D 1 374 ? 7.865 -35.293 4.529 1.00 16.95 372 ALA D CA 1
ATOM 11173 C C . ALA D 1 374 ? 6.544 -35.432 3.790 1.00 18.23 372 ALA D C 1
ATOM 11174 O O . ALA D 1 374 ? 5.998 -34.454 3.258 1.00 18.63 372 ALA D O 1
ATOM 11176 N N . PRO D 1 375 ? 5.996 -36.642 3.737 1.00 18.14 373 PRO D N 1
ATOM 11177 C CA . PRO D 1 375 ? 4.813 -36.886 2.901 1.00 18.65 373 PRO D CA 1
ATOM 11178 C C . PRO D 1 375 ? 3.582 -36.216 3.480 1.00 21.08 373 PRO D C 1
ATOM 11179 O O . PRO D 1 375 ? 3.535 -35.893 4.675 1.00 20.09 373 PRO D O 1
ATOM 11183 N N . PRO D 1 376 ? 2.559 -35.985 2.659 1.00 18.76 374 PRO D N 1
ATOM 11184 C CA . PRO D 1 376 ? 1.256 -35.587 3.199 1.00 18.29 374 PRO D CA 1
ATOM 11185 C C . PRO D 1 376 ? 0.804 -36.578 4.262 1.00 18.40 374 PRO D C 1
ATOM 11186 O O . PRO D 1 376 ? 1.077 -37.781 4.179 1.00 19.93 374 PRO D O 1
ATOM 11190 N N . LEU D 1 377 ? 0.090 -36.070 5.266 1.00 17.53 375 LEU D N 1
ATOM 11191 C CA . LEU D 1 377 ? -0.387 -36.950 6.327 1.00 19.70 375 LEU D CA 1
ATOM 11192 C C . LEU D 1 377 ? -1.521 -37.846 5.852 1.00 20.94 375 LEU D C 1
ATOM 11193 O O . LEU D 1 377 ? -1.911 -38.774 6.576 1.00 22.17 375 LEU D O 1
ATOM 11198 N N . ILE D 1 378 ? -2.053 -37.580 4.660 1.00 18.86 376 ILE D N 1
ATOM 11199 C CA . ILE D 1 378 ? -3.111 -38.391 4.072 1.00 19.04 376 ILE D CA 1
ATOM 11200 C C . ILE D 1 378 ? -2.533 -39.424 3.113 1.00 23.64 376 ILE D C 1
ATOM 11201 O O . ILE D 1 378 ? -3.283 -40.080 2.382 1.00 21.75 376 ILE D O 1
ATOM 11206 N N . ILE D 1 379 ? -1.206 -39.567 3.084 1.00 19.26 377 ILE D N 1
ATOM 11207 C CA . ILE D 1 379 ? -0.605 -40.516 2.153 1.00 22.29 377 ILE D CA 1
ATOM 11208 C C . ILE D 1 379 ? -1.123 -41.922 2.437 1.00 20.13 377 ILE D C 1
ATOM 11209 O O . ILE D 1 379 ? -1.352 -42.302 3.591 1.00 22.13 377 ILE D O 1
ATOM 11214 N N . ALA D 1 380 ? -1.346 -42.688 1.374 1.00 21.21 378 ALA D N 1
ATOM 11215 C CA . ALA D 1 380 ? -1.862 -44.040 1.528 1.00 22.69 378 ALA D CA 1
ATOM 11216 C C . ALA D 1 380 ? -0.757 -44.969 2.003 1.00 21.13 378 ALA D C 1
ATOM 11217 O O . ALA D 1 380 ? 0.399 -44.846 1.592 1.00 22.51 378 ALA D O 1
ATOM 11219 N N . GLU D 1 381 ? -1.118 -45.906 2.855 1.00 21.45 379 GLU D N 1
ATOM 11220 C CA . GLU D 1 381 ? -0.133 -46.907 3.308 1.00 23.13 379 GLU D CA 1
ATOM 11221 C C . GLU D 1 381 ? 0.484 -47.618 2.106 1.00 23.14 379 GLU D C 1
ATOM 11222 O O . GLU D 1 381 ? 1.657 -47.844 2.105 1.00 22.90 379 GLU D O 1
ATOM 11228 N N . ALA D 1 382 ? -0.323 -47.973 1.105 1.00 23.04 380 ALA D N 1
ATOM 11229 C CA . ALA D 1 382 ? 0.227 -48.666 -0.055 1.00 25.44 380 ALA D CA 1
ATOM 11230 C C . ALA D 1 382 ? 1.181 -47.792 -0.856 1.00 22.88 380 ALA D C 1
ATOM 11231 O O . ALA D 1 382 ? 2.060 -48.312 -1.550 1.00 21.58 380 ALA D O 1
ATOM 11233 N N . GLN D 1 383 ? 1.013 -46.466 -0.808 1.00 21.21 381 GLN D N 1
ATOM 11234 C CA . GLN D 1 383 ? 1.976 -45.610 -1.487 1.00 21.84 381 GLN D CA 1
ATOM 11235 C C . GLN D 1 383 ? 3.321 -45.651 -0.776 1.00 19.06 381 GLN D C 1
ATOM 11236 O O . GLN D 1 383 ? 4.374 -45.693 -1.425 1.00 22.27 381 GLN D O 1
ATOM 11242 N N . LEU D 1 384 ? 3.298 -45.680 0.556 1.00 20.75 382 LEU D N 1
ATOM 11243 C CA . LEU D 1 384 ? 4.533 -45.883 1.305 1.00 23.08 382 LEU D CA 1
ATOM 11244 C C . LEU D 1 384 ? 5.122 -47.270 1.043 1.00 22.46 382 LEU D C 1
ATOM 11245 O O . LEU D 1 384 ? 6.329 -47.398 0.816 1.00 22.71 382 LEU D O 1
ATOM 11250 N N . ASP D 1 385 ? 4.285 -48.315 1.049 1.00 25.33 383 ASP D N 1
ATOM 11251 C CA . ASP D 1 385 ? 4.791 -49.670 0.824 1.00 26.18 383 ASP D CA 1
ATOM 11252 C C . ASP D 1 385 ? 5.459 -49.793 -0.535 1.00 26.09 383 ASP D C 1
ATOM 11253 O O . ASP D 1 385 ? 6.506 -50.443 -0.668 1.00 26.74 383 ASP D O 1
ATOM 11258 N N . GLY D 1 386 ? 4.858 -49.190 -1.564 1.00 22.44 384 GLY D N 1
ATOM 11259 C CA . GLY D 1 386 ? 5.484 -49.191 -2.871 1.00 23.56 384 GLY D CA 1
ATOM 11260 C C . GLY D 1 386 ? 6.839 -48.511 -2.872 1.00 23.41 384 GLY D C 1
ATOM 11261 O O . GLY D 1 386 ? 7.770 -48.969 -3.535 1.00 23.74 384 GLY D O 1
ATOM 11262 N N . PHE D 1 387 ? 6.969 -47.399 -2.137 1.00 21.79 385 PHE D N 1
ATOM 11263 C CA . PHE D 1 387 ? 8.255 -46.712 -2.084 1.00 22.48 385 PHE D CA 1
ATOM 11264 C C . PHE D 1 387 ? 9.317 -47.591 -1.433 1.00 21.31 385 PHE D C 1
ATOM 11265 O O . PHE D 1 387 ? 10.428 -47.729 -1.955 1.00 22.99 385 PHE D O 1
ATOM 11273 N N . VAL D 1 388 ? 8.987 -48.185 -0.289 1.00 22.26 386 VAL D N 1
ATOM 11274 C CA . VAL D 1 388 ? 9.932 -49.049 0.410 1.00 22.77 386 VAL D CA 1
ATOM 11275 C C . VAL D 1 388 ? 10.391 -50.190 -0.493 1.00 26.39 386 VAL D C 1
ATOM 11276 O O . VAL D 1 388 ? 11.585 -50.513 -0.549 1.00 27.37 386 VAL D O 1
ATOM 11280 N N . ALA D 1 389 ? 9.462 -50.789 -1.247 1.00 28.24 387 ALA D N 1
ATOM 11281 C CA . ALA D 1 389 ? 9.840 -51.883 -2.137 1.00 25.64 387 ALA D CA 1
ATOM 11282 C C . ALA D 1 389 ? 10.683 -51.401 -3.311 1.00 27.42 387 ALA D C 1
ATOM 11283 O O . ALA D 1 389 ? 11.533 -52.150 -3.805 1.00 30.08 387 ALA D O 1
ATOM 11285 N N . ALA D 1 390 ? 10.467 -50.165 -3.771 1.00 24.45 388 ALA D N 1
ATOM 11286 C CA . ALA D 1 390 ? 11.242 -49.619 -4.878 1.00 23.19 388 ALA D CA 1
ATOM 11287 C C . ALA D 1 390 ? 12.594 -49.093 -4.431 1.00 26.71 388 ALA D C 1
ATOM 11288 O O . ALA D 1 390 ? 13.468 -48.868 -5.278 1.00 25.50 388 ALA D O 1
ATOM 11290 N N . LEU D 1 391 ? 12.771 -48.893 -3.125 1.00 26.11 389 LEU D N 1
ATOM 11291 C CA . LEU D 1 391 ? 13.967 -48.223 -2.621 1.00 27.21 389 LEU D CA 1
ATOM 11292 C C . LEU D 1 391 ? 15.264 -48.962 -2.940 1.00 26.82 389 LEU D C 1
ATOM 11293 O O . LEU D 1 391 ? 16.234 -48.293 -3.337 1.00 27.50 389 LEU D O 1
ATOM 11298 N N . PRO D 1 392 ? 15.359 -50.294 -2.806 1.00 29.17 390 PRO D N 1
ATOM 11299 C CA . PRO D 1 392 ? 16.611 -50.968 -3.206 1.00 31.67 390 PRO D CA 1
ATOM 11300 C C . PRO D 1 392 ? 17.052 -50.650 -4.628 1.00 31.06 390 PRO D C 1
ATOM 11301 O O . PRO D 1 392 ? 18.208 -50.270 -4.844 1.00 32.90 390 PRO D O 1
ATOM 11305 N N . ALA D 1 393 ? 16.150 -50.776 -5.606 1.00 30.45 391 ALA D N 1
ATOM 11306 C CA . ALA D 1 393 ? 16.504 -50.448 -6.984 1.00 32.14 391 ALA D CA 1
ATOM 11307 C C . ALA D 1 393 ? 16.825 -48.968 -7.139 1.00 34.75 391 ALA D C 1
ATOM 11308 O O . ALA D 1 393 ? 17.706 -48.595 -7.923 1.00 34.89 391 ALA D O 1
ATOM 11310 N N . ILE D 1 394 ? 16.108 -48.103 -6.415 1.00 30.74 392 ILE D N 1
ATOM 11311 C CA . ILE D 1 394 ? 16.412 -46.675 -6.462 1.00 33.50 392 ILE D CA 1
ATOM 11312 C C . ILE D 1 394 ? 17.854 -46.432 -6.032 1.00 30.77 392 ILE D C 1
ATOM 11313 O O . ILE D 1 394 ? 18.614 -45.725 -6.705 1.00 31.71 392 ILE D O 1
ATOM 11318 N N . LEU D 1 395 ? 18.260 -47.045 -4.919 1.00 31.08 393 LEU D N 1
ATOM 11319 C CA . LEU D 1 395 ? 19.619 -46.853 -4.425 1.00 33.57 393 LEU D CA 1
ATOM 11320 C C . LEU D 1 395 ? 20.640 -47.525 -5.337 1.00 36.14 393 LEU D C 1
ATOM 11321 O O . LEU D 1 395 ? 21.698 -46.949 -5.620 1.00 36.85 393 LEU D O 1
ATOM 11326 N N . ASP D 1 396 ? 20.334 -48.735 -5.820 1.00 37.66 394 ASP D N 1
ATOM 11327 C CA . ASP D 1 396 ? 21.251 -49.428 -6.721 1.00 33.11 394 ASP D CA 1
ATOM 11328 C C . ASP D 1 396 ? 21.489 -48.614 -7.983 1.00 35.78 394 ASP D C 1
ATOM 11329 O O . ASP D 1 396 ? 22.630 -48.464 -8.436 1.00 36.19 394 ASP D O 1
ATOM 11334 N N . ARG D 1 397 ? 20.416 -48.047 -8.513 1.00 35.38 395 ARG D N 1
ATOM 11335 C CA . ARG D 1 397 ? 20.548 -47.224 -9.730 1.00 34.37 395 ARG D CA 1
ATOM 11336 C C . ARG D 1 397 ? 21.350 -45.958 -9.415 1.00 37.93 395 ARG D C 1
ATOM 11337 O O . ARG D 1 397 ? 21.999 -45.475 -10.290 1.00 39.69 395 ARG D O 1
ATOM 11345 N N . ALA D 1 398 ? 21.244 -45.428 -8.198 1.00 36.55 396 ALA D N 1
ATOM 11346 C CA . ALA D 1 398 ? 21.985 -44.199 -7.853 1.00 37.25 396 ALA D CA 1
ATOM 11347 C C . ALA D 1 398 ? 23.482 -44.493 -7.820 1.00 41.76 396 ALA D C 1
ATOM 11348 O O . ALA D 1 398 ? 24.231 -43.700 -8.357 1.00 45.75 396 ALA D O 1
ATOM 11350 N N . VAL D 1 399 ? 23.860 -45.595 -7.188 1.00 41.72 397 VAL D N 1
ATOM 11351 C CA . VAL D 1 399 ? 25.282 -46.016 -7.062 1.00 45.79 397 VAL D CA 1
ATOM 11352 C C . VAL D 1 399 ? 25.676 -46.742 -8.344 1.00 46.75 397 VAL D C 1
ATOM 11353 O O . VAL D 1 399 ? 26.468 -46.188 -9.070 1.00 50.94 397 VAL D O 1
#

InterPro domains:
  IPR004636 Acetylornithine/Succinylornithine transaminase family [MF_01107] (18-396)
  IPR004636 Acetylornithine/Succinylornithine transaminase family [TIGR00707] (19-393)
  IPR005814 Aminotransferase class-III [PF00202] (21-392)
  IPR005814 Aminotransferase class-III [PIRSF000521] (31-394)
  IPR005814 Aminotransferase class-III [cd00610] (22-393)
  IPR015421 Pyridoxal phosphate-dependent transferase, major domain [G3DSA:3.40.640.10] (62-303)
  IPR015422 Pyridoxal phosphate-dependent transferase, small domain [G3DSA:3.90.1150.10] (33-383)
  IPR015424 Pyridoxal phosphate-dependent transferase [SSF53383] (18-394)
  IPR049704 Aminotransferases class-III pyridoxal-phosphate attachment site [PS00600] (221-258)
  IPR050103 Class-III Pyridoxal-phosphate-dependent Aminotransferase [PTHR11986] (8-395)

B-factor: mean 24.16, std 7.76, range [11.75, 57.33]

Secondary structure (DSSP, 8-state):
-HHHHHHHHHHHB-STT---S-EEEEEEBTEEEETTS-EEEESSHHHHT-TT-BS-HHHHHHHHHHHTT-----TTSB-HHHHHHHHHHHHHH--SS-EEEEEESSHHHHHHHHHHHHHTTT--EEEEETT----SSHHHHHHS--HHHHGGGPSPSS-EEEE-TT-HHHHHHH--TTEEEEEE-SSBTTTT-BPPPTTHHHHHHHHHHHHTPEEEEE-TTTTTTTTSSSSGGGGGT---SEEEE--TTBTB--EEEEEEGGGGGS--TTS---TTTT-HHHHHHHHHHHHHHHHTTHHHHHHHHHHHHHHHHHHT--TTEEEEEEETTEEEEEESSS-HHHHHHHHHHTTEE-EEEETTEEEE---TT--HHHHHHHHHHHHHHHHHH-/-HHHHHHHHHHHB-STT---S-BEEEEEBTEEEETTS-EEEESSHHHHT-TT-BS-HHHHHHHHHHHTT-----TTSEEHHHHHHHHHHHHHH--SS-EEEEEESSHHHHHHHHHHHHHTTT--EEEEETT----SSHHHHHHS--HHHHGGGPSPSS-EEEE-TT-HHHHHHH--TTEEEEEE-SSBTTTT-BPPPTTHHHHHHHHHHHHTPEEEEE-TTTTTTTTSSSSGGGGGT---SEEEE--TTBTB--EEEEEEGGGGGS--TTS---TTTT-HHHHHHHHHHHHHHHHTTHHHHHHHHHHHHHHHHHTT--TTEEEEEEETTEEEEEESSS-HHHHHHHHHHTTEE-EEEETTEEEE---TT--HHHHHHHHHHHHHHHHHH-/-HHHHHHHHHHHB-STT---S-EEEEEEBTEEEETTS-EEEESSHHHHT-TT-BS-HHHHHHHHHHHTT-----TTSEEHHHHHHHHHHHHHH--SS-EEEEEESSHHHHHHHHHHHHHTTT--EEEEETT----SSHHHHHHS--HHHHGGGPSPSS-EEEE-TT-HHHHHHH--TTEEEEEE-SSBTTTT-BPPPTTHHHHHHHHHHHTT-EEEEE-TTTTTTTTSSSSGGGGGT---SEEEE--TTBTB--EEEEEEGGGGGS--TTS---TTTT-HHHHHHHHHHHHHHHHTTHHHHHHHHHHHHHHHHHHT--TTEEEEEEETTEEEEEESSS-HHHHHHHHHHTTEE-EEEETTEEEE---TT--HHHHHHHHHHHHHHHHHH-/-HHHHHHHHHHHB-STT---S-EEEEEEBTEEEETTS-EEEESSHHHHT-TT-BS-HHHHHHHHHHHTT-----TTSEEHHHHHHHHHHHHHH--SS-EEEEEESSHHHHHHHHHHHHHTTT--EEEEETT----SSHHHHHHS--HHHHGGGPSPSS-EEEE-TT-HHHHHHH--TTEEEEEE-SSBTTTT-BPPPTTHHHHHHHHHHHHTPEEEEE-TTTTTTTTSSSSGGGGGT---SEEEE--TTBTB--EEEEEEGGGGGS--TTS---TTTT-HHHHHHHHHHHHHHHHTTHHHHHHHHHHHHHHHHHHT--TTEEEEEEETTEEEEEESSS-HHHHHHHHHHTTEE-EEEETTEEEE---TT--HHHHHHHHHHHHHHHHHH-

Nearest PDB structures (foldseek):
  7nn4-assembly2_C  TM=1.002E+00  e=6.175E-83  Mycobacterium tuberculosis H37Rv
  4add-assembly1_B  TM=9.659E-01  e=4.055E-46  Escherichia coli BL21
  2e54-assembly1_A-2  TM=9.585E-01  e=2.480E-44  Thermotoga maritima MSB8
  4jf1-assembly1_A  TM=9.374E-01  e=1.022E-41  Salmonella enterica subsp. enterica serovar Typhimurium str. LT2
  2pb2-assembly1_B  TM=9.290E-01  e=2.219E-41  Salmonella enterica subsp. enterica serovar Typhimurium str. LT2

Foldseek 3Di:
DQVVVQVVCVVDPDCPPPGDNFAWDDWDFQWTATPVGAIFREQQCVPQQQQRTPPDPLLVVLLVVCVVPDWADFPVDDDPLLVVLQVVVQVQLPDPFDKGKWKAFAQLVLVVVVQLLLVLLVAFAEEEAAQAQRDQDQSRVLRHRDCVSNVVPPPGRDDYDYFHAQDLVRLLVRQALRYSEYEYECFRALQFRHHHPQCSVVSVVVSCVVNVHFYEYEQQNVALLLQLGRGPCVVNVDRTQKYKYFNLLSPGGMIMIMGGDPSNVSDDPPSDGYGRTSISSSSSSSVSSVVCCVVVVLSNLLQVLVVVLQVLLVVVVAQQFPGWDHGRSWIKGFGPFQLQVLLQVLSVVVRYHWDCSDSGIIIGRGHSSDDSVSSVVCSVCSNVSVVRSD/DQVVVQVVCVVDPDCPPPGDNFAWDDWDFQWTATPVGFIFREQQCVPQQQQRTPPDPLLVVLLVVLVVPDWADFPVDDDPLLVVLQVVVVVQLPDPFDKGKWKAFAQLVQVVVVQLLLVLVVAFAEEEAAQAQRDQPQSRLLRHRDCVSRVVPPPGRDDYDHYHPQDLVRLLVRAALRYSEYEYECFRALSFRHHHDQCSVVSNLVSCVVRVHFYEYEQQNVACLQQLGRGPCVVNVDRTQKYKYFNLLSPGGMIMIMGGDPSNVSDDPPSDGYGRTSISSSSSSSVSSVVCCVVVVLSNLLQVLVVVLQVLLVVVPAQQFPHKDHGRSWIKGFGPFQLQVLLCVLSVVVRYHWDSSDSGIIIGRGHSSDDSVSSVVCSVCNNVSVVRSD/DFVVVQVVCVVDPDCPPHGDPFAWDDWDFQWTATPVRAIFGEQQCVPQQQQRTPPDVLLVVLLVVCVVPDWADFPVDDDPLLVVLQVVVVVQLPDPFDKGKWKDFAQLVQVVVVQLLLVLVVAFEEEEAAQAQRDQDQARLLRHRDCVSNVVVPPGRDDYDYYHAQDLVRLLVRQALRYSAYEYECFRALQFRHHHDQCSVVSNQVSCVVNVHFYEYEQQNVACLLQLGRGPCVVNVDRTQKYKYFNLLSPGGMIMIMGGHPSNVSDDPPSDGYGRTSISSSSSSNVSSVVCCVVVVLSNLLQVLVVVLQVLLVVVVAQQFPHWDHGRSWIKGFGPFQLQVLLQVLSVVVRYHWDCSDSGIIIGRGHSSDDSVSSNVSSVCNNVSVVRSD/DQVVVQVVCVVDPDCPPHGDPFAWDDWDFQWTATPVGAIFREQQCVPQQQQRTPPDPLLVVLLVVLVVPDWFDFPVDDDPLLVVLQVVVQVQLVDPFDKGKWKAFAQLVLVVVVQLLLVLVVAFAEEEAAQAQRDQPQARVLRHNDCVSCVVVPPGGDDYDHFHPQDLVRLLVRAALRYSEYEYECFRALLFRHHHDQCSVVSVQVSCVVNVYFYEYECQNVACLQQLGRGPCVVNVDRTQKYKYFNLLSPGGMIMIMGGDPSNVSDDPPSDGYGRTSISSSSSSNVSSVVCCVVVVLSNLLQVLVVVLQVLLVVVVAQQFPHWDHGRSWIKGFGPFQLQVLLQVLSVVVRYHWDCSDSGIIIGRTHSSRDSVVSVVCSVCSNVSVVSSD